Protein 4J7R (pdb70)

Organism: Chlamydomonas reinhardtii (NCBI:txid3055)

Foldseek 3Di:
DFADQQDAQADPFWHRKGLADQPPAAWDQDPPQRWIKHKAFFQFFPWKKKFKDQVVCLLQQATPDIGTFDPVRQDDRGMGMMITGNGHQRMFIFMQTDHDDCVVPVLAAQAHADNLETAERLQFQFKDDPQAVPDWGDDYPPPDPRGYFHDRLTGGMTGGHDDGPPDAADLVPDAFPLDDLLLFAEAEAEQQQAFVDPLLPAPQHRALLSNLVCVVVVLLLQGQEYEYQAQAADRQCQPWDCFVPDPFIFTQRSGLAHLHLNHGHNNRHSQSNVPHPRCSSLNSLLVSCSSSVVSNYAYEYEDEQFHHQQAAPVRDDHHDSNRYSQQFWAAALSNQADQQQVGRHTTQCQRDVNLVSVVVSVLSCCVSRVHAEYEYDQCQSNQWAGWDFDRWDADPPVRHTDRDVSSRTDADPVRFGANVPPHGGGDRALCRPSVVCCLPPPSCVSHAYEYQQHTNPPGGQQLFDNCPQARYAYEDVLLQLLLLQLLLAAFDQSQVSLVCQLQLNCVRNADQPDDPPNPCSVPSRVVRNYNFASQSYAHENDAPAFFALLLLLQAPAADAVSNNPNPPDGDGHNSGHRQPHHFDDPPVNSVLLSLFSLLSSLCSQLSGAYHYYHYQQSLQNQGLRRHRGPSTDPDSSSHRDVVSVVCSPQVSNVSSSVSSVVSSVQVQRRDGHTDDCVQKAWCDLEGNDADSHRNDQKTWMWGDSVPLKTKIKMWGQDQAKGKHQADDDPQKWWFWAAKSNDGPPVRGLDDDPVAHPLNSLVSRLVCVVQRVRSIDIHHHSMMTMIIIDGDDPCSPPDSD/DAFQDWQADPFFHGKHLADQPPAAWDQDPPQRWTKHKAFFLFFPWKKKFKAQVVCQLQQATDDIGTFDPVRQDDHRMGMMTTGNGNQNIFIFMQTHGDDCVVPVLAAQAHADSLETAERLQFQFKDRPQAVPDWRDDHPAPDPRGYFHGRLTGAMTGGHPDSDDDDADLPPDAFPLDPLLLAAEAEAEQQQAFQDPLLPADQHSALLSCLVCLVVCLLLLGQEYEYQAFAADRQCLPWDQFAPHRDTFGQRRGQAHLHLNHGHNNNHSQSNVPHRRCNSLNSLLVSQSSSVVSNHAYEYEDEQFHHSQAAPVRDRHHCSNRGSQQFWAAALSNQADPQQVGRTTTQQQRDVNLVSVLVSVLSCCVSRNHAAYEYDQCQSNQWAGFDFDRWDADPVVSHTDRDDSSRTDADPVRFTDNNPPHGTGDGALCRPSQVCCCPPPSCVSHAYEYQAHTNVGRGQFLQDNQPQARYAYEDVLLQLLLLQLLLAHFDQSQVSLVCQQQLNCVRNVDQDDDPPNPCCVPSRNVRNYNFASQSYAHENDAPAFFALLLLQAAPAADACVSHPPDPDGDGHRSGHRQPHHFDDPPPNSVLLSLFSLLSSLCSQLSGAYYYYHYQQSLQNQGLRRHRGCSTDPDSSSHRDSPSVVCSPQCSNVSSSVSSVVSSVQCQSSDGHTDDCVQKAWQFLHGNDHDSHSNDQKTWMWGDSVPQKTKIKMFGQDQAKGKHQADDRPQKWWFFAAKSNDGPPVRGLDDDPVAHPVNSLVSRLVCVVCGVRRIDIHHHSMMTMIIIDGDDVCSPPDD

InterPro domains:
  IPR004193 Glycoside hydrolase, family 13, N-terminal [PF02922] (99-199)
  IPR006047 Glycosyl hydrolase family 13, catalytic domain [PF00128] (277-386)
  IPR006047 Glycosyl hydrolase family 13, catalytic domain [SM00642] (263-738)
  IPR013780 Glycosyl hydrolase, all-beta [G3DSA:2.60.40.1180] (753-875)
  IPR013783 Immunoglobulin-like fold [G3DSA:2.60.40.10] (78-238)
  IPR014756 Immunoglobulin E-set [SSF81296] (95-251)
  IPR017853 Glycoside hydrolase superfamily [SSF51445] (242-745)
  IPR044505 Glycogen debranching enzyme GlgX/isoamylase, N-terminal Early set domain [cd02856] (99-263)
  IPR048650 Isoamylase 1-3-like, C-terminal [PF21156] (756-861)

Structure (mmCIF, N/CA/C/O backbone):
data_4J7R
#
_entry.id   4J7R
#
_cell.length_a   102.130
_cell.length_b   102.130
_cell.length_c   488.630
_cell.angle_alpha   90.000
_cell.angle_beta   90.000
_cell.angle_gamma   90.000
#
_symmetry.space_group_name_H-M   'P 41 21 2'
#
loop_
_entity.id
_entity.type
_entity.pdbx_description
1 polymer Isoamylase
2 water water
#
loop_
_atom_site.group_PDB
_atom_site.id
_atom_site.type_symbol
_atom_site.label_atom_id
_atom_site.label_alt_id
_atom_site.label_comp_id
_atom_site.label_asym_id
_atom_site.label_entity_id
_atom_site.label_seq_id
_atom_site.pdbx_PDB_ins_code
_atom_site.Cartn_x
_atom_site.Cartn_y
_atom_site.Cartn_z
_atom_site.occupancy
_atom_site.B_iso_or_equiv
_atom_site.auth_seq_id
_atom_site.auth_comp_id
_atom_site.auth_asym_id
_atom_site.auth_atom_id
_atom_site.pdbx_PDB_model_num
ATOM 1 N N . LEU A 1 41 ? 29.152 4.896 48.041 1.00 63.67 76 LEU A N 1
ATOM 2 C CA . LEU A 1 41 ? 29.676 4.027 49.140 1.00 65.15 76 LEU A CA 1
ATOM 3 C C . LEU A 1 41 ? 30.824 4.730 49.852 1.00 63.19 76 LEU A C 1
ATOM 4 O O . LEU A 1 41 ? 31.653 5.369 49.207 1.00 62.80 76 LEU A O 1
ATOM 9 N N . PHE A 1 42 ? 30.884 4.587 51.174 1.00 61.27 77 PHE A N 1
ATOM 10 C CA . PHE A 1 42 ? 31.770 5.414 52.000 1.00 61.22 77 PHE A CA 1
ATOM 11 C C . PHE A 1 42 ? 33.269 5.256 51.683 1.00 62.45 77 PHE A C 1
ATOM 12 O O . PHE A 1 42 ? 34.069 6.148 51.979 1.00 60.82 77 PHE A O 1
ATOM 20 N N . CYS A 1 43 ? 33.628 4.136 51.062 1.00 64.70 78 CYS A N 1
ATOM 21 C CA . CYS A 1 43 ? 35.021 3.779 50.796 1.00 66.58 78 CYS A CA 1
ATOM 22 C C . CYS A 1 43 ? 35.507 4.099 49.370 1.00 65.38 78 CYS A C 1
ATOM 23 O O . CYS A 1 43 ? 36.699 3.990 49.090 1.00 65.84 78 CYS A O 1
ATOM 26 N N . GLU A 1 44 ? 34.604 4.482 48.471 1.00 64.38 79 GLU A N 1
ATOM 27 C CA . GLU A 1 44 ? 34.993 4.811 47.095 1.00 63.26 79 GLU A CA 1
ATOM 28 C C . GLU A 1 44 ? 35.734 6.141 47.042 1.00 60.55 79 GLU A C 1
ATOM 29 O O . GLU A 1 44 ? 35.223 7.139 47.544 1.00 58.92 79 GLU A O 1
ATOM 35 N N . PRO A 1 45 ? 36.937 6.166 46.432 1.00 59.55 80 PRO A N 1
ATOM 36 C CA . PRO A 1 45 ? 37.700 7.419 46.359 1.00 56.95 80 PRO A CA 1
ATOM 37 C C . PRO A 1 45 ? 36.868 8.558 45.792 1.00 53.78 80 PRO A C 1
ATOM 38 O O . PRO A 1 45 ? 36.182 8.367 44.805 1.00 53.17 80 PRO A O 1
ATOM 42 N N . SER A 1 46 ? 36.918 9.723 46.428 1.00 51.66 81 SER A N 1
ATOM 43 C CA . SER A 1 46 ? 36.095 10.857 46.013 1.00 50.00 81 SER A CA 1
ATOM 44 C C . SER A 1 46 ? 36.815 11.774 45.023 1.00 48.99 81 SER A C 1
ATOM 45 O O . SER A 1 46 ? 36.221 12.732 44.535 1.00 47.28 81 SER A O 1
ATOM 48 N N . GLY A 1 47 ? 38.083 11.479 44.725 1.00 49.24 82 GLY A N 1
ATOM 49 C CA . GLY A 1 47 ? 38.810 12.159 43.646 1.00 48.49 82 GLY A CA 1
ATOM 50 C C . GLY A 1 47 ? 40.064 12.898 44.071 1.00 48.17 82 GLY A C 1
ATOM 51 O O . GLY A 1 47 ? 40.976 13.099 43.270 1.00 48.68 82 GLY A O 1
ATOM 52 N N . GLN A 1 48 ? 40.127 13.295 45.335 1.00 46.44 83 GLN A N 1
ATOM 53 C CA . GLN A 1 48 ? 41.223 14.130 45.806 1.00 45.51 83 GLN A CA 1
ATOM 54 C C . GLN A 1 48 ? 42.499 13.305 46.029 1.00 45.01 83 GLN A C 1
ATOM 55 O O . GLN A 1 48 ? 42.471 12.235 46.643 1.00 43.55 83 GLN A O 1
ATOM 61 N N . PRO A 1 49 ? 43.632 13.816 45.541 1.00 45.64 84 PRO A N 1
ATOM 62 C CA . PRO A 1 49 ? 44.857 13.007 45.478 1.00 46.38 84 PRO A CA 1
ATOM 63 C C . PRO A 1 49 ? 45.470 12.693 46.848 1.00 45.83 84 PRO A C 1
ATOM 64 O O . PRO A 1 49 ? 45.102 13.294 47.850 1.00 45.97 84 PRO A O 1
ATOM 68 N N . ALA A 1 50 ? 46.400 11.747 46.884 1.00 45.94 85 ALA A N 1
ATOM 69 C CA . ALA A 1 50 ? 47.188 11.512 48.088 1.00 45.41 85 ALA A CA 1
ATOM 70 C C . ALA A 1 50 ? 48.155 12.677 48.287 1.00 44.80 85 ALA A C 1
ATOM 71 O O . ALA A 1 50 ? 48.422 13.444 47.360 1.00 44.78 85 ALA A O 1
ATOM 73 N N . SER A 1 51 ? 48.675 12.808 49.500 1.00 44.11 86 SER A N 1
ATOM 74 C CA . SER A 1 51 ? 49.759 13.749 49.781 1.00 43.84 86 SER A CA 1
ATOM 75 C C . SER A 1 51 ? 50.874 12.967 50.472 1.00 44.63 86 SER A C 1
ATOM 76 O O . SER A 1 51 ? 50.796 11.748 50.571 1.00 45.61 86 SER A O 1
ATOM 79 N N . THR A 1 52 ? 51.891 13.656 50.978 1.00 45.15 87 THR A N 1
ATOM 80 C CA . THR A 1 52 ? 52.896 12.999 51.811 1.00 46.93 87 THR A CA 1
ATOM 81 C C . THR A 1 52 ? 52.351 12.562 53.178 1.00 47.77 87 THR A C 1
ATOM 82 O O . THR A 1 52 ? 52.980 11.744 53.857 1.00 48.11 87 THR A O 1
ATOM 86 N N . ALA A 1 53 ? 51.192 13.098 53.577 1.00 48.11 88 ALA A N 1
ATOM 87 C CA . ALA A 1 53 ? 50.633 12.868 54.919 1.00 47.78 88 ALA A CA 1
ATOM 88 C C . ALA A 1 53 ? 49.304 12.104 54.953 1.00 46.56 88 ALA A C 1
ATOM 89 O O . ALA A 1 53 ? 48.752 11.872 56.030 1.00 46.43 88 ALA A O 1
ATOM 91 N N . TYR A 1 54 ? 48.784 11.725 53.793 1.00 46.65 89 TYR A N 1
ATOM 92 C CA . TYR A 1 54 ? 47.542 10.951 53.738 1.00 46.01 89 TYR A CA 1
ATOM 93 C C . TYR A 1 54 ? 47.323 10.333 52.366 1.00 46.58 89 TYR A C 1
ATOM 94 O O . TYR A 1 54 ? 47.872 10.810 51.365 1.00 47.16 89 TYR A O 1
ATOM 103 N N . GLY A 1 55 ? 46.515 9.272 52.338 1.00 46.87 90 GLY A N 1
ATOM 104 C CA . GLY A 1 55 ? 46.175 8.580 51.100 1.00 47.89 90 GLY A CA 1
ATOM 105 C C . GLY A 1 55 ? 45.088 9.303 50.320 1.00 47.72 90 GLY A C 1
ATOM 106 O O . GLY A 1 55 ? 44.601 10.364 50.748 1.00 45.99 90 GLY A O 1
ATOM 107 N N . PRO A 1 56 ? 44.705 8.745 49.156 1.00 48.33 91 PRO A N 1
ATOM 108 C CA . PRO A 1 56 ? 43.639 9.381 48.384 1.00 48.04 91 PRO A CA 1
ATOM 109 C C . PRO A 1 56 ? 42.351 9.403 49.202 1.00 48.14 91 PRO A C 1
ATOM 110 O O . PRO A 1 56 ? 41.991 8.400 49.823 1.00 47.78 91 PRO A O 1
ATOM 114 N N . ALA A 1 57 ? 41.690 10.554 49.231 1.00 48.66 92 ALA A N 1
ATOM 115 C CA . ALA A 1 57 ? 40.501 10.734 50.065 1.00 48.58 92 ALA A CA 1
ATOM 116 C C . ALA A 1 57 ? 39.342 9.870 49.577 1.00 49.06 92 ALA A C 1
ATOM 117 O O . ALA A 1 57 ? 39.233 9.599 48.381 1.00 48.40 92 ALA A O 1
ATOM 119 N N . LEU A 1 58 ? 38.496 9.446 50.520 1.00 49.74 93 LEU A N 1
ATOM 120 C CA . LEU A 1 58 ? 37.320 8.607 50.240 1.00 51.35 93 LEU A CA 1
ATOM 121 C C . LEU A 1 58 ? 36.029 9.359 50.540 1.00 50.80 93 LEU A C 1
ATOM 122 O O . LEU A 1 58 ? 36.050 10.427 51.154 1.00 50.65 93 LEU A O 1
ATOM 127 N N . THR A 1 59 ? 34.907 8.783 50.115 1.00 51.49 94 THR A N 1
ATOM 128 C CA . THR A 1 59 ? 33.607 9.449 50.204 1.00 50.78 94 THR A CA 1
ATOM 129 C C . THR A 1 59 ? 33.279 9.807 51.642 1.00 51.29 94 THR A C 1
ATOM 130 O O . THR A 1 59 ? 32.946 10.959 51.936 1.00 50.17 94 THR A O 1
ATOM 134 N N . GLY A 1 60 ? 33.390 8.815 52.524 1.00 51.24 95 GLY A N 1
ATOM 135 C CA . GLY A 1 60 ? 33.092 8.990 53.937 1.00 50.88 95 GLY A CA 1
ATOM 136 C C . GLY A 1 60 ? 31.614 8.831 54.240 1.00 49.82 95 GLY A C 1
ATOM 137 O O . GLY A 1 60 ? 30.864 8.289 53.433 1.00 50.20 95 GLY A O 1
ATOM 138 N N . ARG A 1 61 ? 31.204 9.359 55.393 1.00 50.31 96 ARG A N 1
ATOM 139 C CA . ARG A 1 61 ? 29.857 9.175 55.939 1.00 49.11 96 ARG A CA 1
ATOM 140 C C . ARG A 1 61 ? 29.406 10.378 56.749 1.00 46.02 96 ARG A C 1
ATOM 141 O O . ARG A 1 61 ? 30.213 11.027 57.402 1.00 44.40 96 ARG A O 1
ATOM 149 N N . PRO A 1 62 ? 28.096 10.654 56.742 1.00 45.76 97 PRO A N 1
ATOM 150 C CA . PRO A 1 62 ? 27.583 11.792 57.502 1.00 44.87 97 PRO A CA 1
ATOM 151 C C . PRO A 1 62 ? 27.596 11.593 59.028 1.00 43.93 97 PRO A C 1
ATOM 152 O O . PRO A 1 62 ? 27.802 12.556 59.759 1.00 43.82 97 PRO A O 1
ATOM 156 N N . ALA A 1 63 ? 27.388 10.365 59.504 1.00 43.60 98 ALA A N 1
ATOM 157 C CA . ALA A 1 63 ? 27.369 10.091 60.949 1.00 42.46 98 ALA A CA 1
ATOM 158 C C . ALA A 1 63 ? 28.588 9.273 61.359 1.00 42.05 98 ALA A C 1
ATOM 159 O O . ALA A 1 63 ? 29.050 8.436 60.588 1.00 45.01 98 ALA A O 1
ATOM 161 N N . PRO A 1 64 ? 29.130 9.518 62.563 1.00 39.70 99 PRO A N 1
ATOM 162 C CA . PRO A 1 64 ? 28.725 10.528 63.524 1.00 38.02 99 PRO A CA 1
ATOM 163 C C . PRO A 1 64 ? 29.309 11.895 63.160 1.00 36.77 99 PRO A C 1
ATOM 164 O O . PRO A 1 64 ? 30.306 11.967 62.449 1.00 38.15 99 PRO A O 1
ATOM 168 N N . LEU A 1 65 ? 28.696 12.965 63.650 1.00 35.33 1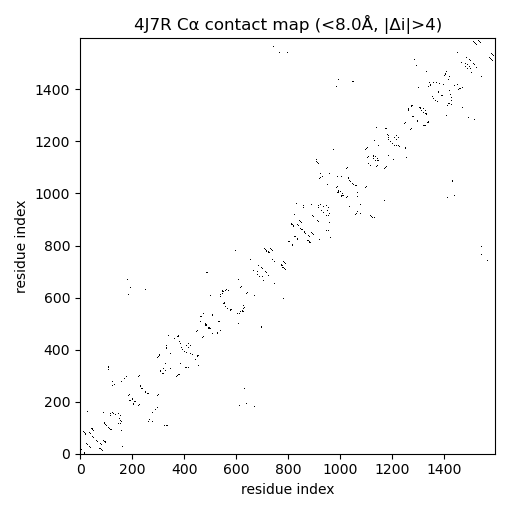00 LEU A N 1
ATOM 169 C CA . LEU A 1 65 ? 29.223 14.310 63.449 1.00 34.71 100 LEU A CA 1
ATOM 170 C C . LEU A 1 65 ? 30.567 14.428 64.145 1.00 35.25 100 LEU A C 1
ATOM 171 O O . LEU A 1 65 ? 30.765 13.874 65.223 1.00 34.99 100 LEU A O 1
ATOM 176 N N . GLY A 1 66 ? 31.494 15.124 63.500 1.00 35.49 101 GLY A N 1
ATOM 177 C CA . GLY A 1 66 ? 32.844 15.279 64.006 1.00 35.88 101 GLY A CA 1
ATOM 178 C C . GLY A 1 66 ? 33.846 14.421 63.262 1.00 37.55 101 GLY A C 1
ATOM 179 O O . GLY A 1 66 ? 33.600 13.979 62.139 1.00 37.14 101 GLY A O 1
ATOM 180 N N . ALA A 1 67 ? 34.989 14.203 63.903 1.00 39.54 102 ALA A N 1
ATOM 181 C CA . ALA A 1 67 ? 36.097 13.455 63.329 1.00 41.33 102 ALA A CA 1
ATOM 182 C C . ALA A 1 67 ? 36.227 12.127 64.069 1.00 42.82 102 ALA A C 1
ATOM 183 O O . ALA A 1 67 ? 36.484 12.108 65.274 1.00 42.48 102 ALA A O 1
ATOM 185 N N . SER A 1 68 ? 36.041 11.020 63.352 1.00 44.08 103 SER A N 1
ATOM 186 C CA . SER A 1 68 ? 36.016 9.700 63.981 1.00 44.55 103 SER A CA 1
ATOM 187 C C . SER A 1 68 ? 36.879 8.682 63.246 1.00 45.47 103 SER A C 1
ATOM 188 O O . SER A 1 68 ? 37.087 8.783 62.042 1.00 45.15 103 SER A O 1
ATOM 191 N N . ILE A 1 69 ? 37.380 7.710 64.002 1.00 47.10 104 ILE A N 1
ATOM 192 C CA . ILE A 1 69 ? 38.165 6.611 63.462 1.00 49.95 104 ILE A CA 1
ATOM 193 C C . ILE A 1 69 ? 37.228 5.547 62.909 1.00 52.01 104 ILE A C 1
ATOM 194 O O . ILE A 1 69 ? 36.483 4.927 63.659 1.00 51.98 104 ILE A O 1
ATOM 199 N N . ASP A 1 70 ? 37.261 5.336 61.599 1.00 57.20 105 ASP A N 1
ATOM 200 C CA . ASP A 1 70 ? 36.638 4.155 60.999 1.00 61.33 105 ASP A CA 1
ATOM 201 C C . ASP A 1 70 ? 37.324 2.926 61.607 1.00 64.30 105 ASP A C 1
ATOM 202 O O . ASP A 1 70 ? 38.552 2.829 61.577 1.00 66.84 105 ASP A O 1
ATOM 207 N N . ALA A 1 71 ? 36.533 2.005 62.159 1.00 66.62 106 ALA A N 1
ATOM 208 C CA . ALA A 1 71 ? 37.063 0.833 62.887 1.00 68.11 106 ALA A CA 1
ATOM 209 C C . ALA A 1 71 ? 37.966 -0.080 62.042 1.00 69.37 106 ALA A C 1
ATOM 210 O O . ALA A 1 71 ? 39.093 -0.399 62.443 1.00 66.82 106 ALA A O 1
ATOM 212 N N . ASP A 1 72 ? 37.465 -0.490 60.879 1.00 70.59 107 ASP A N 1
ATOM 213 C CA . ASP A 1 72 ? 38.186 -1.443 60.021 1.00 73.10 107 ASP A CA 1
ATOM 214 C C . ASP A 1 72 ? 39.421 -0.830 59.333 1.00 71.23 107 ASP A C 1
ATOM 215 O O . ASP A 1 72 ? 40.541 -1.278 59.579 1.00 69.96 107 ASP A O 1
ATOM 220 N N . THR A 1 73 ? 39.220 0.195 58.501 1.00 70.30 108 THR A N 1
ATOM 221 C CA . THR A 1 73 ? 40.324 0.828 57.767 1.00 68.12 108 THR A CA 1
ATOM 222 C C . THR A 1 73 ? 41.283 1.536 58.712 1.00 64.86 108 THR A C 1
ATOM 223 O O . THR A 1 73 ? 42.490 1.539 58.490 1.00 65.43 108 THR A O 1
ATOM 227 N N . GLY A 1 74 ? 40.741 2.139 59.764 1.00 61.15 109 GLY A N 1
ATOM 228 C CA . GLY A 1 74 ? 41.536 2.959 60.668 1.00 57.51 109 GLY A CA 1
ATOM 229 C C . GLY A 1 74 ? 41.690 4.375 60.142 1.00 54.59 109 GLY A C 1
ATOM 230 O O . GLY A 1 74 ? 42.472 5.152 60.686 1.00 54.45 109 GLY A O 1
ATOM 231 N N . ALA A 1 75 ? 40.946 4.716 59.089 1.00 51.09 110 ALA A N 1
ATOM 232 C CA . ALA A 1 75 ? 41.021 6.049 58.480 1.00 48.42 110 ALA A CA 1
ATOM 233 C C . ALA A 1 75 ? 40.214 7.061 59.291 1.00 46.53 110 ALA A C 1
ATOM 234 O O . ALA A 1 75 ? 39.386 6.688 60.123 1.00 45.52 110 ALA A O 1
ATOM 236 N N . ILE A 1 76 ? 40.449 8.344 59.051 1.00 45.54 111 ILE A N 1
ATOM 237 C CA . ILE A 1 76 ? 39.722 9.372 59.782 1.00 44.27 111 ILE A CA 1
ATOM 238 C C . ILE A 1 76 ? 38.577 9.875 58.931 1.00 42.72 111 ILE A C 1
ATOM 239 O O . ILE A 1 76 ? 38.791 10.421 57.854 1.00 40.72 111 ILE A O 1
ATOM 244 N N . ASN A 1 77 ? 37.363 9.672 59.437 1.00 42.43 112 ASN A N 1
ATOM 245 C CA . ASN A 1 77 ? 36.161 10.225 58.848 1.00 41.62 112 ASN A CA 1
ATOM 246 C C . ASN A 1 77 ? 35.940 11.613 59.432 1.00 40.62 112 ASN A C 1
ATOM 247 O O . ASN A 1 77 ? 36.042 11.807 60.648 1.00 39.41 112 ASN A O 1
ATOM 252 N N . PHE A 1 78 ? 35.653 12.571 58.556 1.00 39.50 113 PHE A N 1
ATOM 253 C CA . PHE A 1 78 ? 35.340 13.932 58.958 1.00 38.09 113 PHE A CA 1
ATOM 254 C C . PHE A 1 78 ? 33.898 14.228 58.570 1.00 37.16 113 PHE A C 1
ATOM 255 O O . PHE A 1 78 ? 33.476 13.924 57.462 1.00 37.00 113 PHE A O 1
ATOM 263 N N . SER A 1 79 ? 33.138 14.802 59.489 1.00 36.84 114 SER A N 1
ATOM 264 C CA . SER A 1 79 ? 31.727 15.080 59.232 1.00 36.44 114 SER A CA 1
ATOM 265 C C . SER A 1 79 ? 31.285 16.354 59.938 1.00 34.67 114 SER A C 1
ATOM 266 O O . SER A 1 79 ? 31.438 16.503 61.148 1.00 34.50 114 SER A O 1
ATOM 269 N N . VAL A 1 80 ? 30.737 17.285 59.181 1.00 34.38 115 VAL A N 1
ATOM 270 C CA . VAL A 1 80 ? 30.337 18.553 59.764 1.00 33.72 115 VAL A CA 1
ATOM 271 C C . VAL A 1 80 ? 29.084 19.101 59.092 1.00 33.17 115 VAL A C 1
ATOM 272 O O . VAL A 1 80 ? 28.949 19.050 57.872 1.00 32.77 115 VAL A O 1
ATOM 276 N N . PHE A 1 81 ? 28.165 19.615 59.902 1.00 32.00 116 PHE A N 1
ATOM 277 C CA . PHE A 1 81 ? 26.928 20.148 59.374 1.00 31.85 116 PHE A CA 1
ATOM 278 C C . PHE A 1 81 ? 27.123 21.564 58.835 1.00 31.72 116 PHE A C 1
ATOM 279 O O . PHE A 1 81 ? 27.749 22.401 59.483 1.00 31.07 116 PHE A O 1
ATOM 287 N N . SER A 1 82 ? 26.565 21.817 57.654 1.00 32.49 117 SER A N 1
ATOM 288 C CA . SER A 1 82 ? 26.303 23.185 57.172 1.00 32.67 117 SER A CA 1
ATOM 289 C C . SER A 1 82 ? 25.280 23.150 56.041 1.00 32.85 117 SER A C 1
ATOM 290 O O . SER A 1 82 ? 25.512 22.512 55.023 1.00 32.65 117 SER A O 1
ATOM 293 N N . SER A 1 83 ? 24.149 23.822 56.233 1.00 33.26 118 SER A N 1
ATOM 294 C CA . SER A 1 83 ? 23.069 23.793 55.256 1.00 34.19 118 SER A CA 1
ATOM 295 C C . SER A 1 83 ? 23.210 24.924 54.253 1.00 34.55 118 SER A C 1
ATOM 296 O O . SER A 1 83 ? 22.666 24.857 53.160 1.00 35.15 118 SER A O 1
ATOM 299 N N . SER A 1 84 ? 23.946 25.957 54.633 1.00 34.88 119 SER A N 1
ATOM 300 C CA . SER A 1 84 ? 24.019 27.188 53.866 1.00 35.71 119 SER A CA 1
ATOM 301 C C . SER A 1 84 ? 25.305 27.338 53.054 1.00 36.07 119 SER A C 1
ATOM 302 O O . SER A 1 84 ? 25.392 28.218 52.204 1.00 36.66 119 SER A O 1
ATOM 305 N N . ALA A 1 85 ? 26.303 26.506 53.336 1.00 36.95 120 ALA A N 1
ATOM 306 C CA . ALA A 1 85 ? 27.593 26.575 52.645 1.00 37.43 120 ALA A CA 1
ATOM 307 C C . ALA A 1 85 ? 27.484 26.131 51.207 1.00 38.78 120 ALA A C 1
ATOM 308 O O . ALA A 1 85 ? 26.798 25.162 50.913 1.00 39.19 120 ALA A O 1
ATOM 310 N N . GLU A 1 86 ? 28.191 26.819 50.319 1.00 40.76 121 GLU A N 1
ATOM 311 C CA . GLU A 1 86 ? 28.357 26.352 48.939 1.00 42.09 121 GLU A CA 1
ATOM 312 C C . GLU A 1 86 ? 29.625 25.504 48.762 1.00 40.12 121 GLU A C 1
ATOM 313 O O . GLU A 1 86 ? 29.657 24.597 47.932 1.00 40.41 121 GLU A O 1
ATOM 319 N N . SER A 1 87 ? 30.659 25.779 49.553 1.00 38.98 122 SER A N 1
ATOM 320 C CA . SER A 1 87 ? 31.919 25.020 49.468 1.00 37.94 122 SER A CA 1
ATOM 321 C C . SER A 1 87 ? 32.578 24.816 50.820 1.00 36.65 122 SER A C 1
ATOM 322 O O . SER A 1 87 ? 32.622 25.725 51.655 1.00 35.56 122 SER A O 1
ATOM 325 N N . VAL A 1 88 ? 33.123 23.622 51.007 1.00 35.96 123 VAL A N 1
ATOM 326 C CA . VAL A 1 88 ? 33.840 23.294 52.218 1.00 35.14 123 VAL A CA 1
ATOM 327 C C . VAL A 1 88 ? 35.159 22.637 51.844 1.00 34.65 123 VAL A C 1
ATOM 328 O O . VAL A 1 88 ? 35.208 21.806 50.937 1.00 34.32 123 VAL A O 1
ATOM 332 N N . SER A 1 89 ? 36.219 23.038 52.544 1.00 33.99 124 SER A N 1
ATOM 333 C CA . SER A 1 89 ? 37.520 22.393 52.457 1.00 34.13 124 SER A CA 1
ATOM 334 C C . SER A 1 89 ? 37.961 21.949 53.843 1.00 34.63 124 SER A C 1
ATOM 335 O O . SER A 1 89 ? 37.890 22.730 54.814 1.00 34.15 124 SER A O 1
ATOM 338 N N . LEU A 1 90 ? 38.401 20.699 53.942 1.00 33.94 125 LEU A N 1
ATOM 339 C CA . LEU A 1 90 ? 39.099 20.254 55.119 1.00 34.40 125 LEU A CA 1
ATOM 340 C C . LEU A 1 90 ? 40.480 20.904 55.071 1.00 34.75 125 LEU A C 1
ATOM 341 O O . LEU A 1 90 ? 41.175 20.803 54.065 1.00 36.30 125 LEU A O 1
ATOM 346 N N . VAL A 1 91 ? 40.858 21.601 56.138 1.00 34.38 126 VAL A N 1
ATOM 347 C CA . VAL A 1 91 ? 42.186 22.211 56.228 1.00 34.17 126 VAL A CA 1
ATOM 348 C C . VAL A 1 91 ? 42.937 21.531 57.351 1.00 33.78 126 VAL A C 1
ATOM 349 O O . VAL A 1 91 ? 42.360 21.235 58.396 1.00 33.85 126 VAL A O 1
ATOM 353 N N . LEU A 1 92 ? 44.217 21.279 57.117 1.00 34.08 127 LEU A N 1
ATOM 354 C CA . LEU A 1 92 ? 45.050 20.518 58.028 1.00 34.14 127 LEU A CA 1
ATOM 355 C C . LEU A 1 92 ? 46.273 21.335 58.397 1.00 33.61 127 LEU A C 1
ATOM 356 O O . LEU A 1 92 ? 46.830 22.038 57.554 1.00 33.28 127 LEU A O 1
ATOM 361 N N . PHE A 1 93 ? 46.693 21.217 59.652 1.00 33.32 128 PHE A N 1
ATOM 362 C CA . PHE A 1 93 ? 47.744 22.059 60.211 1.00 34.01 128 PHE A CA 1
ATOM 363 C C . PHE A 1 93 ? 48.785 21.241 60.952 1.00 34.14 128 PHE A C 1
ATOM 364 O O . PHE A 1 93 ? 48.446 20.299 61.663 1.00 35.92 128 PHE A O 1
ATOM 372 N N . THR A 1 94 ? 50.046 21.618 60.815 1.00 33.33 129 THR A N 1
ATOM 373 C CA . THR A 1 94 ? 51.033 21.279 61.833 1.00 33.24 129 THR A CA 1
ATOM 374 C C . THR A 1 94 ? 50.951 22.427 62.824 1.00 32.82 129 THR A C 1
ATOM 375 O O . THR A 1 94 ? 50.490 23.519 62.480 1.00 32.45 129 THR A O 1
ATOM 379 N N . GLU A 1 95 ? 51.398 22.200 64.049 1.00 33.07 130 GLU A N 1
ATOM 380 C CA . GLU A 1 95 ? 51.365 23.262 65.039 1.00 33.71 130 GLU A CA 1
ATOM 381 C C . GLU A 1 95 ? 52.227 24.463 64.602 1.00 34.68 130 GLU A C 1
ATOM 382 O O . GLU A 1 95 ? 51.821 25.612 64.766 1.00 35.08 130 GLU A O 1
ATOM 388 N N . ALA A 1 96 ? 53.396 24.195 64.023 1.00 35.79 131 ALA A N 1
ATOM 389 C CA . ALA A 1 96 ? 54.237 25.260 63.476 1.00 35.85 131 ALA A CA 1
ATOM 390 C C . ALA A 1 96 ? 53.461 26.068 62.438 1.00 35.29 131 ALA A C 1
ATOM 391 O O . ALA A 1 96 ? 53.379 27.284 62.529 1.00 35.65 131 ALA A O 1
ATOM 393 N N . ASP A 1 97 ? 52.866 25.400 61.462 1.00 35.44 132 ASP A N 1
ATOM 394 C CA . ASP A 1 97 ? 52.044 26.110 60.481 1.00 35.59 132 ASP A CA 1
ATOM 395 C C . ASP A 1 97 ? 50.909 26.873 61.159 1.00 35.21 132 ASP A C 1
ATOM 396 O O . ASP A 1 97 ? 50.681 28.045 60.875 1.00 35.32 132 ASP A O 1
ATOM 401 N N . LEU A 1 98 ? 50.212 26.210 62.072 1.00 35.22 133 LEU A N 1
ATOM 402 C CA . LEU A 1 98 ? 49.120 26.840 62.790 1.00 35.09 133 LEU A CA 1
ATOM 403 C C . LEU A 1 98 ? 49.576 28.151 63.445 1.00 36.01 133 LEU A C 1
ATOM 404 O O . LEU A 1 98 ? 48.922 29.186 63.302 1.00 35.59 133 LEU A O 1
ATOM 409 N N . ASN A 1 99 ? 50.708 28.101 64.145 1.00 37.18 134 ASN A N 1
ATOM 410 C CA . ASN A 1 99 ? 51.272 29.285 64.802 1.00 37.95 134 ASN A CA 1
ATOM 411 C C . ASN A 1 99 ? 51.763 30.363 63.841 1.00 37.80 134 ASN A C 1
ATOM 412 O O . ASN A 1 99 ? 51.858 31.529 64.213 1.00 37.91 134 ASN A O 1
ATOM 417 N N . ALA A 1 100 ? 52.109 29.964 62.623 1.00 37.24 135 ALA A N 1
ATOM 418 C CA . ALA A 1 100 ? 52.540 30.907 61.599 1.00 37.26 135 ALA A CA 1
ATOM 419 C C . ALA A 1 100 ? 51.346 31.372 60.739 1.00 36.62 135 ALA A C 1
ATOM 420 O O . ALA A 1 100 ? 51.507 32.148 59.821 1.00 36.80 135 ALA A O 1
ATOM 422 N N . GLY A 1 101 ? 50.147 30.905 61.056 1.00 36.75 136 GLY A N 1
ATOM 423 C CA . GLY A 1 101 ? 48.935 31.341 60.366 1.00 36.88 136 GLY A CA 1
ATOM 424 C C . GLY A 1 101 ? 48.777 30.797 58.963 1.00 37.45 136 GLY A C 1
ATOM 425 O O . GLY A 1 101 ? 48.205 31.464 58.108 1.00 37.23 136 GLY A O 1
ATOM 426 N N . ARG A 1 102 ? 49.264 29.577 58.736 1.00 38.91 137 ARG A N 1
ATOM 427 C CA . ARG A 1 102 ? 49.270 28.969 57.411 1.00 39.51 137 ARG A CA 1
ATOM 428 C C . ARG A 1 102 ? 48.732 27.557 57.475 1.00 38.37 137 ARG A C 1
ATOM 429 O O . ARG A 1 102 ? 48.974 26.840 58.432 1.00 38.82 137 ARG A O 1
ATOM 437 N N . ALA A 1 103 ? 48.010 27.158 56.442 1.00 37.92 138 ALA A N 1
ATOM 438 C CA . ALA A 1 103 ? 47.537 25.790 56.314 1.00 37.64 138 ALA A CA 1
ATOM 439 C C . ALA A 1 103 ? 48.703 24.906 55.906 1.00 38.34 138 ALA A C 1
ATOM 440 O O . ALA A 1 103 ? 49.583 25.346 55.165 1.00 38.61 138 ALA A O 1
ATOM 442 N N . THR A 1 104 ? 48.702 23.660 56.371 1.00 37.62 139 THR A N 1
ATOM 443 C CA . THR A 1 104 ? 49.652 22.669 55.874 1.00 37.13 139 THR A CA 1
ATOM 444 C C . THR A 1 104 ? 49.107 21.961 54.621 1.00 36.74 139 THR A C 1
ATOM 445 O O . THR A 1 104 ? 49.843 21.754 53.670 1.00 37.27 139 THR A O 1
ATOM 449 N N . PHE A 1 105 ? 47.832 21.577 54.632 1.00 35.70 140 PHE A N 1
ATOM 450 C CA . PHE A 1 105 ? 47.188 20.960 53.470 1.00 35.72 140 PHE A CA 1
ATOM 451 C C . PHE A 1 105 ? 45.735 21.420 53.389 1.00 35.21 140 PHE A C 1
ATOM 452 O O . PHE A 1 105 ? 45.168 21.840 54.400 1.00 33.44 140 PHE A O 1
ATOM 460 N N . GLU A 1 106 ? 45.143 21.325 52.192 1.00 36.12 141 GLU A N 1
ATOM 461 C CA . GLU A 1 106 ? 43.714 21.618 51.984 1.00 36.81 141 GLU A CA 1
ATOM 462 C C . GLU A 1 106 ? 43.035 20.646 51.033 1.00 37.57 141 GLU A C 1
ATOM 463 O O . GLU A 1 106 ? 43.507 20.435 49.920 1.00 37.70 141 GLU A O 1
ATOM 469 N N . ILE A 1 107 ? 41.904 20.086 51.451 1.00 38.24 142 ILE A N 1
ATOM 470 C CA . ILE A 1 107 ? 41.159 19.167 50.598 1.00 40.16 142 ILE A CA 1
ATOM 471 C C . ILE A 1 107 ? 39.746 19.697 50.318 1.00 40.72 142 ILE A C 1
ATOM 472 O O . ILE A 1 107 ? 38.870 19.632 51.192 1.00 39.61 142 ILE A O 1
ATOM 477 N N . PRO A 1 108 ? 39.513 20.217 49.090 1.00 41.98 143 PRO A N 1
ATOM 478 C CA . PRO A 1 108 ? 38.153 20.641 48.705 1.00 40.71 143 PRO A CA 1
ATOM 479 C C . PRO A 1 108 ? 37.198 19.454 48.612 1.00 41.46 143 PRO A C 1
ATOM 480 O O . PRO A 1 108 ? 37.472 18.514 47.880 1.00 42.35 143 PRO A O 1
ATOM 484 N N . LEU A 1 109 ? 36.102 19.490 49.368 1.00 42.16 144 LEU A N 1
ATOM 485 C CA . LEU A 1 109 ? 35.112 18.420 49.323 1.00 42.78 144 LEU A CA 1
ATOM 486 C C . LEU A 1 109 ? 34.264 18.622 48.082 1.00 43.13 144 LEU A C 1
ATOM 487 O O . LEU A 1 109 ? 33.911 19.750 47.764 1.00 40.97 144 LEU A O 1
ATOM 492 N N . ASP A 1 110 ? 33.964 17.533 47.377 1.00 44.26 145 ASP A N 1
ATOM 493 C CA . ASP A 1 110 ? 33.041 17.556 46.245 1.00 45.83 145 ASP A CA 1
ATOM 494 C C . ASP A 1 110 ? 31.581 17.675 46.741 1.00 46.33 145 ASP A C 1
ATOM 495 O O . ASP A 1 110 ? 31.103 16.811 47.486 1.00 44.13 145 ASP A O 1
ATOM 500 N N . PRO A 1 111 ? 30.869 18.745 46.326 1.00 47.30 146 PRO A N 1
ATOM 501 C CA . PRO A 1 111 ? 29.480 18.940 46.777 1.00 48.35 146 PRO A CA 1
ATOM 502 C C . PRO A 1 111 ? 28.501 17.824 46.404 1.00 49.46 146 PRO A C 1
ATOM 503 O O . PRO A 1 111 ? 27.459 17.700 47.040 1.00 48.70 146 PRO A O 1
ATOM 507 N N . TYR A 1 112 ? 28.828 17.027 45.392 1.00 52.67 147 TYR A N 1
ATOM 508 C CA . TYR A 1 112 ? 27.937 15.953 44.941 1.00 56.55 147 TYR A CA 1
ATOM 509 C C . TYR A 1 112 ? 28.380 14.578 45.416 1.00 55.58 147 TYR A C 1
ATOM 510 O O . TYR A 1 112 ? 27.797 13.579 45.021 1.00 57.24 147 TYR A O 1
ATOM 519 N N . VAL A 1 113 ? 29.415 14.518 46.246 1.00 54.55 148 VAL A N 1
ATOM 520 C CA . VAL A 1 113 ? 29.960 13.233 46.688 1.00 53.83 148 VAL A CA 1
ATOM 521 C C . VAL A 1 113 ? 30.260 13.245 48.182 1.00 51.43 148 VAL A C 1
ATOM 522 O O . VAL A 1 113 ? 29.839 12.353 48.916 1.00 52.01 148 VAL A O 1
ATOM 526 N N . ASN A 1 114 ? 30.995 14.261 48.614 1.00 49.74 149 ASN A N 1
ATOM 527 C CA . ASN A 1 114 ? 31.384 14.430 50.011 1.00 48.19 149 ASN A CA 1
ATOM 528 C C . ASN A 1 114 ? 30.352 15.190 50.846 1.00 47.21 149 ASN A C 1
ATOM 529 O O . ASN A 1 114 ? 30.712 15.950 51.748 1.00 45.54 149 ASN A O 1
ATOM 534 N N . ARG A 1 115 ? 29.074 14.959 50.545 1.00 47.29 150 ARG A N 1
ATOM 535 C CA . ARG A 1 115 ? 27.968 15.601 51.227 1.00 47.21 150 ARG A CA 1
ATOM 536 C C . ARG A 1 115 ? 26.733 14.733 51.133 1.00 46.56 150 ARG A C 1
ATOM 537 O O . ARG A 1 115 ? 26.459 14.163 50.076 1.00 46.80 150 ARG A O 1
ATOM 545 N N . THR A 1 116 ? 25.998 14.622 52.236 1.00 44.77 151 THR A N 1
ATOM 546 C CA . THR A 1 116 ? 24.698 13.958 52.237 1.00 44.03 151 THR A CA 1
ATOM 547 C C . THR A 1 116 ? 23.722 14.901 52.929 1.00 43.89 151 THR A C 1
ATOM 548 O O . THR A 1 116 ? 23.827 15.143 54.135 1.00 43.20 151 THR A O 1
ATOM 552 N N . GLY A 1 117 ? 22.791 15.452 52.155 1.00 43.77 152 GLY A N 1
ATOM 553 C CA . GLY A 1 117 ? 21.878 16.461 52.664 1.00 42.47 152 GLY A CA 1
ATOM 554 C C . GLY A 1 117 ? 22.653 17.693 53.097 1.00 41.38 152 GLY A C 1
ATOM 555 O O . GLY A 1 117 ? 23.289 18.351 52.280 1.00 41.94 152 GLY A O 1
ATOM 556 N N . ASP A 1 118 ? 22.614 17.983 54.394 1.00 40.72 153 ASP A N 1
ATOM 557 C CA . ASP A 1 118 ? 23.304 19.141 54.966 1.00 39.68 153 ASP A CA 1
ATOM 558 C C . ASP A 1 118 ? 24.590 18.786 55.738 1.00 36.80 153 ASP A C 1
ATOM 559 O O . ASP A 1 118 ? 25.216 19.655 56.342 1.00 34.49 153 ASP A O 1
ATOM 564 N N . VAL A 1 119 ? 24.983 17.517 55.700 1.00 35.97 154 VAL A N 1
ATOM 565 C CA . VAL A 1 119 ? 26.218 17.076 56.343 1.00 36.54 154 VAL A CA 1
ATOM 566 C C . VAL A 1 119 ? 27.303 16.829 55.304 1.00 36.40 154 VAL A C 1
ATOM 567 O O . VAL A 1 119 ? 27.178 15.939 54.463 1.00 37.35 154 VAL A O 1
ATOM 571 N N . TRP A 1 120 ? 28.359 17.626 55.375 1.00 35.83 155 TRP A N 1
ATOM 572 C CA . TRP A 1 120 ? 29.543 17.439 54.544 1.00 36.41 155 TRP A CA 1
ATOM 573 C C . TRP A 1 120 ? 30.482 16.447 55.212 1.00 36.78 155 TRP A C 1
ATOM 574 O O . TRP A 1 120 ? 30.702 16.518 56.428 1.00 35.68 155 TRP A O 1
ATOM 585 N N . HIS A 1 121 ? 31.052 15.543 54.421 1.00 37.57 156 HIS A N 1
ATOM 586 C CA . HIS A 1 121 ? 31.914 14.496 54.960 1.00 37.91 156 HIS A CA 1
ATOM 587 C C . HIS A 1 121 ? 33.014 14.039 53.994 1.00 38.18 156 HIS A C 1
ATOM 588 O O . HIS A 1 121 ? 32.900 14.191 52.784 1.00 37.43 156 HIS A O 1
ATOM 595 N N . ILE A 1 122 ? 34.076 13.468 54.555 1.00 37.90 157 ILE A N 1
ATOM 596 C CA . ILE A 1 122 ? 35.205 12.983 53.774 1.00 38.20 157 ILE A CA 1
ATOM 597 C C . ILE A 1 122 ? 36.062 12.132 54.675 1.00 39.17 157 ILE A C 1
ATOM 598 O O . ILE A 1 122 ? 36.148 12.405 55.870 1.00 38.44 157 ILE A O 1
ATOM 603 N N . MET A 1 123 ? 36.689 11.108 54.106 1.00 41.23 158 MET A N 1
ATOM 604 C CA . MET A 1 123 ? 37.517 10.188 54.884 1.00 44.42 158 MET A CA 1
ATOM 605 C C . MET A 1 123 ? 38.972 10.190 54.384 1.00 44.38 158 MET A C 1
ATOM 606 O O . MET A 1 123 ? 39.215 10.105 53.184 1.00 46.54 158 MET A O 1
ATOM 611 N N . LEU A 1 124 ? 39.927 10.300 55.306 1.00 43.09 159 LEU A N 1
ATOM 612 C CA . LEU A 1 124 ? 41.349 10.314 54.964 1.00 42.71 159 LEU A CA 1
ATOM 613 C C . LEU A 1 124 ? 42.076 9.121 55.586 1.00 43.55 159 LEU A C 1
ATOM 614 O O . LEU A 1 124 ? 42.204 9.041 56.811 1.00 43.83 159 LEU A O 1
ATOM 619 N N . PRO A 1 125 ? 42.565 8.190 54.752 1.00 44.04 160 PRO A N 1
ATOM 620 C CA . PRO A 1 125 ? 43.384 7.095 55.283 1.00 44.92 160 PRO A CA 1
ATOM 621 C C . PRO A 1 125 ? 44.836 7.525 55.572 1.00 45.51 160 PRO A C 1
ATOM 622 O O . PRO A 1 125 ? 45.302 8.549 55.045 1.00 43.90 160 PRO A O 1
ATOM 626 N N . ASP A 1 126 ? 45.533 6.749 56.403 1.00 46.06 161 ASP A N 1
ATOM 627 C CA . ASP A 1 126 ? 46.941 7.012 56.715 1.00 47.69 161 ASP A CA 1
ATOM 628 C C . ASP A 1 126 ? 47.177 8.474 57.068 1.00 47.05 161 ASP A C 1
ATOM 629 O O . ASP A 1 126 ? 48.164 9.074 56.638 1.00 47.36 161 ASP A O 1
ATOM 634 N N . LEU A 1 127 ? 46.265 9.054 57.839 1.00 45.91 162 LEU A N 1
ATOM 635 C CA . LEU A 1 127 ? 46.401 10.451 58.198 1.00 45.14 162 LEU A CA 1
ATOM 636 C C . LEU A 1 127 ? 47.501 10.552 59.234 1.00 44.73 162 LEU A C 1
ATOM 637 O O . LEU A 1 127 ? 47.594 9.728 60.142 1.00 43.58 162 LEU A O 1
ATOM 642 N N . ARG A 1 128 ? 48.350 11.557 59.075 1.00 44.91 163 ARG A N 1
ATOM 643 C CA . ARG A 1 128 ? 49.487 11.735 59.970 1.00 44.94 163 ARG A CA 1
ATOM 644 C C . ARG A 1 128 ? 49.002 12.344 61.289 1.00 43.24 163 ARG A C 1
ATOM 645 O O . ARG A 1 128 ? 48.225 13.296 61.295 1.00 42.20 163 ARG A O 1
ATOM 653 N N . ASP A 1 129 ? 49.479 11.790 62.397 1.00 43.48 164 ASP A N 1
ATOM 654 C CA . ASP A 1 129 ? 48.967 12.133 63.716 1.00 43.71 164 ASP A CA 1
ATOM 655 C C . ASP A 1 129 ? 49.508 13.431 64.313 1.00 42.95 164 ASP A C 1
ATOM 656 O O . ASP A 1 129 ? 49.085 13.814 65.387 1.00 43.61 164 ASP A O 1
ATOM 661 N N . ASP A 1 130 ? 50.430 14.112 63.643 1.00 42.68 165 ASP A N 1
ATOM 662 C CA . ASP A 1 130 ? 50.861 15.441 64.104 1.00 41.81 165 ASP A CA 1
ATOM 663 C C . ASP A 1 130 ? 49.983 16.570 63.541 1.00 40.32 165 ASP A C 1
ATOM 664 O O . ASP A 1 130 ? 50.266 17.753 63.766 1.00 39.64 165 ASP A O 1
ATOM 669 N N . LEU A 1 131 ? 48.948 16.205 62.787 1.00 38.71 166 LEU A N 1
ATOM 670 C CA . LEU A 1 131 ? 48.105 17.186 62.118 1.00 37.71 166 LEU A CA 1
ATOM 671 C C . LEU A 1 131 ? 46.839 17.484 62.913 1.00 36.24 166 LEU A C 1
ATOM 672 O O . LEU A 1 131 ? 46.283 16.599 63.547 1.00 36.28 166 LEU A O 1
ATOM 677 N N . LEU A 1 132 ? 46.393 18.736 62.848 1.00 35.47 167 LEU A N 1
ATOM 678 C CA . LEU A 1 132 ? 45.098 19.161 63.392 1.00 34.64 167 LEU A CA 1
ATOM 679 C C . LEU A 1 132 ? 44.233 19.627 62.231 1.00 33.88 167 LEU A C 1
ATOM 680 O O . LEU A 1 132 ? 44.715 19.715 61.121 1.00 33.93 167 LEU A O 1
ATOM 685 N N . TYR A 1 133 ? 42.958 19.918 62.476 1.00 33.62 168 TYR A N 1
ATOM 686 C CA . TYR A 1 133 ? 42.037 20.193 61.378 1.00 32.97 168 TYR A CA 1
ATOM 687 C C . TYR A 1 133 ? 41.010 21.285 61.664 1.00 33.13 168 TYR A C 1
ATOM 688 O O . TYR A 1 133 ? 40.638 21.547 62.816 1.00 32.93 168 TYR A O 1
ATOM 697 N N . GLY A 1 134 ? 40.569 21.910 60.574 1.00 33.43 169 GLY A N 1
ATOM 698 C CA . GLY A 1 134 ? 39.474 22.867 60.573 1.00 32.67 169 GLY A CA 1
ATOM 699 C C . GLY A 1 134 ? 38.796 22.880 59.205 1.00 32.86 169 GLY A C 1
ATOM 700 O O . GLY A 1 134 ? 39.067 22.030 58.336 1.00 32.86 169 GLY A O 1
ATOM 701 N N . TYR A 1 135 ? 37.925 23.857 58.995 1.00 31.32 170 TYR A N 1
ATOM 702 C CA . TYR A 1 135 ? 37.176 23.922 57.757 1.00 31.23 170 TYR A CA 1
ATOM 703 C C . TYR A 1 135 ? 37.151 25.333 57.205 1.00 31.52 170 TYR A C 1
ATOM 704 O O . TYR A 1 135 ? 36.836 26.289 57.921 1.00 31.88 170 TYR A O 1
ATOM 713 N N . ARG A 1 136 ? 37.512 25.454 55.933 1.00 31.68 171 ARG A N 1
ATOM 714 C CA . ARG A 1 136 ? 37.307 26.682 55.211 1.00 32.11 171 ARG A CA 1
ATOM 715 C C . ARG A 1 136 ? 35.950 26.568 54.542 1.00 32.74 171 ARG A C 1
ATOM 716 O O . ARG A 1 136 ? 35.728 25.679 53.720 1.00 32.32 171 ARG A O 1
ATOM 724 N N . VAL A 1 137 ? 35.044 27.468 54.900 1.00 32.91 172 VAL A N 1
ATOM 725 C CA . VAL A 1 137 ? 33.673 27.397 54.419 1.00 33.18 172 VAL A CA 1
ATOM 726 C C . VAL A 1 137 ? 33.328 28.632 53.600 1.00 33.51 172 VAL A C 1
ATOM 727 O O . VAL A 1 137 ? 33.455 29.765 54.057 1.00 32.74 172 VAL A O 1
ATOM 731 N N . GLU A 1 138 ? 32.891 28.383 52.375 1.00 35.33 173 GLU A N 1
ATOM 732 C CA . GLU A 1 138 ? 32.603 29.429 51.424 1.00 37.77 173 GLU A CA 1
ATOM 733 C C . GLU A 1 138 ? 31.097 29.462 51.099 1.00 37.21 173 GLU A C 1
ATOM 734 O O . GLU A 1 138 ? 30.445 28.430 50.969 1.00 36.25 173 GLU A O 1
ATOM 740 N N . GLY A 1 139 ? 30.573 30.677 50.976 1.00 36.89 174 GLY A N 1
ATOM 741 C CA . GLY A 1 139 ? 29.168 30.925 50.710 1.00 36.26 174 GLY A CA 1
ATOM 742 C C . GLY A 1 139 ? 28.916 32.420 50.779 1.00 35.93 174 GLY A C 1
ATOM 743 O O . GLY A 1 139 ? 29.849 33.214 50.797 1.00 35.38 174 GLY A O 1
ATOM 744 N N . VAL A 1 140 ? 27.651 32.800 50.866 1.00 36.53 175 VAL A N 1
ATOM 745 C CA . VAL A 1 140 ? 27.246 34.199 50.778 1.00 36.64 175 VAL A CA 1
ATOM 746 C C . VAL A 1 140 ? 27.398 34.917 52.118 1.00 35.44 175 VAL A C 1
ATOM 747 O O . VAL A 1 140 ? 27.353 34.288 53.180 1.00 34.45 175 VAL A O 1
ATOM 751 N N . HIS A 1 141 ? 27.579 36.233 52.057 1.00 34.77 176 HIS A N 1
ATOM 752 C CA . HIS A 1 141 ? 27.663 37.073 53.240 1.00 35.43 176 HIS A CA 1
ATOM 753 C C . HIS A 1 141 ? 26.749 38.277 53.036 1.00 37.55 176 HIS A C 1
ATOM 754 O O . HIS A 1 141 ? 26.786 38.924 51.977 1.00 36.25 176 HIS A O 1
ATOM 761 N N . GLN A 1 142 ? 25.937 38.580 54.050 1.00 38.73 177 GLN A N 1
ATOM 762 C CA . GLN A 1 142 ? 24.912 39.614 53.920 1.00 40.61 177 GLN A CA 1
ATOM 763 C C . GLN A 1 142 ? 25.477 41.016 53.604 1.00 42.88 177 GLN A C 1
ATOM 764 O O . GLN A 1 142 ? 24.801 41.820 52.961 1.00 42.33 177 GLN A O 1
ATOM 770 N N . GLU A 1 143 ? 26.707 41.288 54.046 1.00 45.97 178 GLU A N 1
ATOM 771 C CA . GLU A 1 143 ? 27.412 42.554 53.756 1.00 49.53 178 GLU A CA 1
ATOM 772 C C . GLU A 1 143 ? 27.712 42.726 52.274 1.00 49.35 178 GLU A C 1
ATOM 773 O O . GLU A 1 143 ? 27.782 43.851 51.787 1.00 51.39 178 GLU A O 1
ATOM 779 N N . GLU A 1 144 ? 27.921 41.619 51.570 1.00 48.16 179 GLU A N 1
ATOM 780 C CA . GLU A 1 144 ? 28.225 41.674 50.149 1.00 48.05 179 GLU A CA 1
ATOM 781 C C . GLU A 1 144 ? 26.935 41.551 49.320 1.00 47.03 179 GLU A C 1
ATOM 782 O O . GLU A 1 144 ? 26.849 42.096 48.219 1.00 46.33 179 GLU A O 1
ATOM 788 N N . ASP A 1 145 ? 25.938 40.837 49.844 1.00 46.01 180 ASP A N 1
ATOM 789 C CA . ASP A 1 145 ? 24.625 40.747 49.186 1.00 45.52 180 ASP A CA 1
ATOM 790 C C . ASP A 1 145 ? 23.479 40.801 50.204 1.00 45.07 180 ASP A C 1
ATOM 791 O O . ASP A 1 145 ? 23.194 39.820 50.899 1.00 44.77 180 ASP A O 1
ATOM 796 N N . LYS A 1 146 ? 22.812 41.954 50.255 1.00 44.00 181 LYS A N 1
ATOM 797 C CA . LYS A 1 146 ? 21.750 42.225 51.227 1.00 42.24 181 LYS A CA 1
ATOM 798 C C . LYS A 1 146 ? 20.504 41.335 51.075 1.00 41.30 181 LYS A C 1
ATOM 799 O O . LYS A 1 146 ? 19.659 41.307 51.963 1.00 41.55 181 LYS A O 1
ATOM 801 N N . ASP A 1 147 ? 20.392 40.619 49.958 1.00 40.77 182 ASP A N 1
ATOM 802 C CA . ASP A 1 147 ? 19.306 39.656 49.740 1.00 40.19 182 ASP A CA 1
ATOM 803 C C . ASP A 1 147 ? 19.385 38.404 50.626 1.00 39.14 182 ASP A C 1
ATOM 804 O O . ASP A 1 147 ? 18.444 37.616 50.652 1.00 39.34 182 ASP A O 1
ATOM 809 N N . TYR A 1 148 ? 20.501 38.191 51.315 1.00 38.44 183 TYR A N 1
ATOM 810 C CA . TYR A 1 148 ? 20.678 36.976 52.121 1.00 38.15 183 TYR A CA 1
ATOM 811 C C . TYR A 1 148 ? 21.033 37.276 53.586 1.00 37.07 183 TYR A C 1
ATOM 812 O O . TYR A 1 148 ? 22.073 36.834 54.084 1.00 36.21 183 TYR A O 1
ATOM 821 N N . PRO A 1 149 ? 20.148 38.006 54.289 1.00 35.71 184 PRO A N 1
ATOM 822 C CA . PRO A 1 149 ? 20.417 38.351 55.673 1.00 35.09 184 PRO A CA 1
ATOM 823 C C . PRO A 1 149 ? 20.619 37.087 56.498 1.00 35.01 184 PRO A C 1
ATOM 824 O O . PRO A 1 149 ? 19.986 36.061 56.230 1.00 32.60 184 PRO A O 1
ATOM 828 N N . GLY A 1 150 ? 21.522 37.159 57.470 1.00 34.91 185 GLY A N 1
ATOM 829 C CA . GLY A 1 150 ? 21.826 36.019 58.324 1.00 34.48 185 GLY A CA 1
ATOM 830 C C . GLY A 1 150 ? 22.968 35.159 57.839 1.00 33.36 185 GLY A C 1
ATOM 831 O O . GLY A 1 150 ? 23.553 34.420 58.606 1.00 33.50 185 GLY A O 1
ATOM 832 N N . MET A 1 151 ? 23.277 35.234 56.556 1.00 34.87 186 MET A N 1
ATOM 833 C CA . MET A 1 151 ? 24.410 34.500 55.998 1.00 34.80 186 MET A CA 1
ATOM 834 C C . MET A 1 151 ? 25.666 35.282 56.309 1.00 33.67 186 MET A C 1
ATOM 835 O O . MET A 1 151 ? 25.717 36.479 56.005 1.00 34.04 186 MET A O 1
ATOM 840 N N . ARG A 1 152 ? 26.656 34.621 56.918 1.00 31.54 187 ARG A N 1
ATOM 841 C CA . ARG A 1 152 ? 27.927 35.258 57.254 1.00 31.75 187 ARG A CA 1
ATOM 842 C C . ARG A 1 152 ? 29.130 34.338 57.019 1.00 32.07 187 ARG A C 1
ATOM 843 O O . ARG A 1 152 ? 30.017 34.250 57.852 1.00 30.92 187 ARG A O 1
ATOM 851 N N . HIS A 1 153 ? 29.152 33.665 55.874 1.00 32.69 188 HIS A N 1
ATOM 852 C CA . HIS A 1 153 ? 30.306 32.883 55.477 1.00 33.52 188 HIS A CA 1
ATOM 853 C C . HIS A 1 153 ? 31.482 33.809 55.138 1.00 35.33 188 HIS A C 1
ATOM 854 O O . HIS A 1 153 ? 31.293 34.849 54.486 1.00 37.32 188 HIS A O 1
ATOM 861 N N . ASP A 1 154 ? 32.672 33.442 55.604 1.00 34.86 189 ASP A N 1
ATOM 862 C CA . ASP A 1 154 ? 33.905 34.129 55.247 1.00 36.84 189 ASP A CA 1
ATOM 863 C C . ASP A 1 154 ? 34.954 33.062 54.911 1.00 36.86 189 ASP A C 1
ATOM 864 O O . ASP A 1 154 ? 35.349 32.278 55.769 1.00 36.31 189 ASP A O 1
ATOM 869 N N . LYS A 1 155 ? 35.385 33.031 53.657 1.00 37.70 190 LYS A N 1
ATOM 870 C CA . LYS A 1 155 ? 36.359 32.045 53.188 1.00 39.31 190 LYS A CA 1
ATOM 871 C C . LYS A 1 155 ? 37.806 32.380 53.605 1.00 38.40 190 LYS A C 1
ATOM 872 O O . LYS A 1 155 ? 38.699 31.552 53.446 1.00 36.36 190 LYS A O 1
ATOM 878 N N . ARG A 1 156 ? 38.026 33.586 54.125 1.00 38.42 191 ARG A N 1
ATOM 879 C CA . ARG A 1 156 ? 39.310 33.956 54.702 1.00 39.90 191 ARG A CA 1
ATOM 880 C C . ARG A 1 156 ? 39.547 33.296 56.065 1.00 39.21 191 ARG A C 1
ATOM 881 O O . ARG A 1 156 ? 40.640 33.380 56.615 1.00 39.78 191 ARG A O 1
ATOM 889 N N . ARG A 1 157 ? 38.523 32.653 56.618 1.00 37.78 192 ARG A N 1
ATOM 890 C CA . ARG A 1 157 ? 38.623 32.045 57.931 1.00 35.69 192 ARG A CA 1
ATOM 891 C C . ARG A 1 157 ? 38.612 30.531 57.817 1.00 35.07 192 ARG A C 1
ATOM 892 O O . ARG A 1 157 ? 37.953 29.964 56.940 1.00 33.72 192 ARG A O 1
ATOM 900 N N . VAL A 1 158 ? 39.366 29.874 58.691 1.00 33.38 193 VAL A N 1
ATOM 901 C CA . VAL A 1 158 ? 39.213 28.444 58.860 1.00 32.79 193 VAL A CA 1
ATOM 902 C C . VAL A 1 158 ? 38.572 28.272 60.215 1.00 32.42 193 VAL A C 1
ATOM 903 O O . VAL A 1 158 ? 39.111 28.737 61.214 1.00 31.91 193 VAL A O 1
ATOM 907 N N . VAL A 1 159 ? 37.417 27.617 60.233 1.00 31.99 194 VAL A N 1
ATOM 908 C CA . VAL A 1 159 ? 36.622 27.498 61.443 1.00 31.82 194 VAL A CA 1
ATOM 909 C C . VAL A 1 159 ? 36.747 26.138 62.107 1.00 32.14 194 VAL A C 1
ATOM 910 O O . VAL A 1 159 ? 37.129 25.135 61.496 1.00 31.21 194 VAL A O 1
ATOM 914 N N . LEU A 1 160 ? 36.362 26.146 63.373 1.00 32.77 195 LEU A N 1
ATOM 915 C CA . LEU A 1 160 ? 36.488 25.018 64.276 1.00 33.07 195 LEU A CA 1
ATOM 916 C C . LEU A 1 160 ? 35.241 24.114 64.169 1.00 32.86 195 LEU A C 1
ATOM 917 O O . LEU A 1 160 ? 34.092 24.587 64.141 1.00 30.83 195 LEU A O 1
ATOM 922 N N . ASP A 1 161 ? 35.495 22.815 64.077 1.00 33.01 196 ASP A N 1
ATOM 923 C CA . ASP A 1 161 ? 34.469 21.795 64.200 1.00 32.11 196 ASP A CA 1
ATOM 924 C C . ASP A 1 161 ? 33.838 21.937 65.593 1.00 32.02 196 ASP A C 1
ATOM 925 O O . ASP A 1 161 ? 34.542 21.882 66.607 1.00 32.49 196 ASP A O 1
ATOM 930 N N . PRO A 1 162 ? 32.511 22.126 65.661 1.00 31.81 197 PRO A N 1
ATOM 931 C CA . PRO A 1 162 ? 31.853 22.238 66.959 1.00 31.06 197 PRO A CA 1
ATOM 932 C C . PRO A 1 162 ? 31.975 20.981 67.803 1.00 30.37 197 PRO A C 1
ATOM 933 O O . PRO A 1 162 ? 31.836 21.052 69.024 1.00 30.13 197 PRO A O 1
ATOM 937 N N . TYR A 1 163 ? 32.226 19.847 67.146 1.00 29.14 198 TYR A N 1
ATOM 938 C CA . TYR A 1 163 ? 32.405 18.571 67.815 1.00 28.88 198 TYR A CA 1
ATOM 939 C C . TYR A 1 163 ? 33.885 18.252 68.126 1.00 29.22 198 TYR A C 1
ATOM 940 O O . TYR A 1 163 ? 34.206 17.126 68.471 1.00 28.66 198 TYR A O 1
ATOM 949 N N . ALA A 1 164 ? 34.773 19.245 68.017 1.00 29.56 199 ALA A N 1
ATOM 950 C CA . ALA A 1 164 ? 36.201 19.038 68.265 1.00 29.86 199 ALA A CA 1
ATOM 951 C C . ALA A 1 164 ? 36.448 18.408 69.630 1.00 30.80 199 ALA A C 1
ATOM 952 O O . ALA A 1 164 ? 35.914 18.871 70.642 1.00 30.80 199 ALA A O 1
ATOM 954 N N . VAL A 1 165 ? 37.253 17.346 69.632 1.00 31.30 200 VAL A N 1
ATOM 955 C CA . VAL A 1 165 ? 37.530 16.565 70.829 1.00 31.65 200 VAL A CA 1
ATOM 956 C C . VAL A 1 165 ? 38.543 17.305 71.717 1.00 31.35 200 VAL A C 1
ATOM 957 O O . VAL A 1 165 ? 38.515 17.200 72.947 1.00 30.69 200 VAL A O 1
ATOM 961 N N . ALA A 1 166 ? 39.434 18.056 71.080 1.00 31.74 201 ALA A N 1
ATOM 962 C CA . ALA A 1 166 ? 40.316 18.981 71.784 1.00 31.36 201 ALA A CA 1
ATOM 963 C C . ALA A 1 166 ? 40.656 20.153 70.856 1.00 31.42 201 ALA A C 1
ATOM 964 O O . ALA A 1 166 ? 40.633 20.013 69.638 1.00 31.23 201 ALA A O 1
ATOM 966 N N . VAL A 1 167 ? 40.937 21.308 71.439 1.00 31.75 202 VAL A N 1
ATOM 967 C CA . VAL A 1 167 ? 41.279 22.496 70.673 1.00 32.68 202 VAL A CA 1
ATOM 968 C C . VAL A 1 167 ? 42.704 22.957 71.004 1.00 33.45 202 VAL A C 1
ATOM 969 O O . VAL A 1 167 ? 43.072 23.025 72.173 1.00 32.40 202 VAL A O 1
ATOM 973 N N . LEU A 1 168 ? 43.488 23.279 69.974 1.00 34.90 203 LEU A N 1
ATOM 974 C CA . LEU A 1 168 ? 44.806 23.881 70.151 1.00 36.96 203 LEU A CA 1
ATOM 975 C C . LEU A 1 168 ? 44.835 25.294 69.568 1.00 37.83 203 LEU A C 1
ATOM 976 O O . LEU A 1 168 ? 44.361 25.516 68.458 1.00 38.81 203 LEU A O 1
ATOM 981 N N . ASN A 1 169 ? 45.385 26.246 70.317 1.00 39.16 204 ASN A N 1
ATOM 982 C CA . ASN A 1 169 ? 45.716 27.573 69.762 1.00 40.34 204 ASN A CA 1
ATOM 983 C C . ASN A 1 169 ? 46.862 28.266 70.508 1.00 40.42 204 ASN A C 1
ATOM 984 O O . ASN A 1 169 ? 47.933 28.459 69.939 1.00 43.21 204 ASN A O 1
ATOM 989 N N . ARG A 1 170 ? 46.621 28.661 71.756 1.00 38.44 205 ARG A N 1
ATOM 990 C CA . ARG A 1 170 ? 47.652 29.174 72.649 1.00 36.73 205 ARG A CA 1
ATOM 991 C C . ARG A 1 170 ? 47.679 28.190 73.787 1.00 35.84 205 ARG A C 1
ATOM 992 O O . ARG A 1 170 ? 46.634 27.887 74.357 1.00 34.95 205 ARG A O 1
ATOM 1000 N N . ARG A 1 171 ? 48.856 27.694 74.134 1.00 35.59 206 ARG A N 1
ATOM 1001 C CA . ARG A 1 171 ? 48.922 26.588 75.092 1.00 36.12 206 ARG A CA 1
ATOM 1002 C C . ARG A 1 171 ? 49.148 27.006 76.548 1.00 35.92 206 ARG A C 1
ATOM 1003 O O . ARG A 1 171 ? 49.105 26.161 77.434 1.00 34.89 206 ARG A O 1
ATOM 1011 N N . ARG A 1 172 ? 49.315 28.304 76.792 1.00 36.71 207 ARG A N 1
ATOM 1012 C CA . ARG A 1 172 ? 49.566 28.811 78.135 1.00 38.82 207 ARG A CA 1
ATOM 1013 C C . ARG A 1 172 ? 48.590 29.909 78.537 1.00 36.60 207 ARG A C 1
ATOM 1014 O O . ARG A 1 172 ? 48.394 30.876 77.802 1.00 35.27 207 ARG A O 1
ATOM 1022 N N . TRP A 1 173 ? 47.983 29.752 79.711 1.00 35.52 208 TRP A N 1
ATOM 1023 C CA . TRP A 1 173 ? 47.133 30.789 80.265 1.00 35.93 208 TRP A CA 1
ATOM 1024 C C . TRP A 1 173 ? 47.803 32.156 80.157 1.00 37.50 208 TRP A C 1
ATOM 1025 O O . TRP A 1 173 ? 48.874 32.373 80.703 1.00 39.61 208 TRP A O 1
ATOM 1036 N N . GLY A 1 174 ? 47.165 33.067 79.433 1.00 39.76 209 GLY A N 1
ATOM 1037 C CA . GLY A 1 174 ? 47.605 34.452 79.363 1.00 41.83 209 GLY A CA 1
ATOM 1038 C C . GLY A 1 174 ? 48.736 34.700 78.383 1.00 44.43 209 GLY A C 1
ATOM 1039 O O . GLY A 1 174 ? 49.192 35.833 78.252 1.00 46.23 209 GLY A O 1
ATOM 1040 N N . GLN A 1 175 ? 49.193 33.657 77.691 1.00 46.71 210 GLN A N 1
ATOM 1041 C CA . GLN A 1 175 ? 50.239 33.802 76.669 1.00 49.04 210 GLN A CA 1
ATOM 1042 C C . GLN A 1 175 ? 49.597 34.321 75.384 1.00 48.67 210 GLN A C 1
ATOM 1043 O O . GLN A 1 175 ? 48.753 33.651 74.789 1.00 45.17 210 GLN A O 1
ATOM 1049 N N . MET A 1 176 ? 49.998 35.531 74.990 1.00 49.48 211 MET A N 1
ATOM 1050 C CA . MET A 1 176 ? 49.482 36.200 73.798 1.00 48.19 211 MET A CA 1
ATOM 1051 C C . MET A 1 176 ? 49.860 35.393 72.577 1.00 47.80 211 MET A C 1
ATOM 1052 O O . MET A 1 176 ? 50.877 34.715 72.577 1.00 48.09 211 MET A O 1
ATOM 1057 N N . GLY A 1 177 ? 49.024 35.456 71.546 1.00 48.40 212 GLY A N 1
ATOM 1058 C CA . GLY A 1 177 ? 49.281 34.744 70.303 1.00 49.66 212 GLY A CA 1
ATOM 1059 C C . GLY A 1 177 ? 50.364 35.448 69.509 1.00 52.20 212 GLY A C 1
ATOM 1060 O O . GLY A 1 177 ? 50.663 36.622 69.767 1.00 52.76 212 GLY A O 1
ATOM 1061 N N . PRO A 1 178 ? 50.945 34.747 68.519 1.00 52.19 213 PRO A N 1
ATOM 1062 C CA . PRO A 1 178 ? 52.128 35.264 67.834 1.00 52.48 213 PRO A CA 1
ATOM 1063 C C . PRO A 1 178 ? 51.822 36.535 67.048 1.00 52.17 213 PRO A C 1
ATOM 1064 O O . PRO A 1 178 ? 50.659 36.791 66.703 1.00 49.92 213 PRO A O 1
ATOM 1068 N N . ASN A 1 179 ? 52.858 37.333 66.801 1.00 52.69 214 ASN A N 1
ATOM 1069 C CA . ASN A 1 179 ? 52.715 38.531 65.988 1.00 54.17 214 ASN A CA 1
ATOM 1070 C C . ASN A 1 179 ? 52.832 38.149 64.517 1.00 53.96 214 ASN A C 1
ATOM 1071 O O . ASN A 1 179 ? 53.911 37.816 64.039 1.00 54.63 214 ASN A O 1
ATOM 1076 N N . LEU A 1 180 ? 51.700 38.158 63.821 1.00 54.41 215 LEU A N 1
ATOM 1077 C CA . LEU A 1 180 ? 51.651 37.850 62.398 1.00 54.72 215 LEU A CA 1
ATOM 1078 C C . LEU A 1 180 ? 51.022 39.030 61.689 1.00 55.21 215 LEU A C 1
ATOM 1079 O O . LEU A 1 180 ? 50.319 39.817 62.322 1.00 56.51 215 LEU A O 1
ATOM 1084 N N . PRO A 1 181 ? 51.267 39.166 60.376 1.00 55.33 216 PRO A N 1
ATOM 1085 C CA . PRO A 1 181 ? 50.592 40.216 59.606 1.00 55.07 216 PRO A CA 1
ATOM 1086 C C . PRO A 1 181 ? 49.102 39.916 59.364 1.00 55.88 216 PRO A C 1
ATOM 1087 O O . PRO A 1 181 ? 48.673 39.769 58.218 1.00 55.85 216 PRO A O 1
ATOM 1091 N N . TYR A 1 182 ? 48.327 39.861 60.451 1.00 57.55 217 TYR A N 1
ATOM 1092 C CA . TYR A 1 182 ? 46.900 39.506 60.410 1.00 57.75 217 TYR A CA 1
ATOM 1093 C C . TYR A 1 182 ? 46.113 40.432 59.496 1.00 60.32 217 TYR A C 1
ATOM 1094 O O . TYR A 1 182 ? 46.390 41.626 59.436 1.00 59.83 217 TYR A O 1
ATOM 1103 N N . GLY A 1 183 ? 45.111 39.875 58.815 1.00 63.56 218 GLY A N 1
ATOM 1104 C CA . GLY A 1 183 ? 44.282 40.624 57.866 1.00 64.46 218 GLY A CA 1
ATOM 1105 C C . GLY A 1 183 ? 44.789 40.584 56.430 1.00 66.36 218 GLY A C 1
ATOM 1106 O O . GLY A 1 183 ? 44.026 40.847 55.498 1.00 67.98 218 GLY A O 1
ATOM 1107 N N . GLU A 1 184 ? 46.068 40.248 56.251 1.00 66.78 219 GLU A N 1
ATOM 1108 C CA . GLU A 1 184 ? 46.706 40.238 54.941 1.00 67.27 219 GLU A CA 1
ATOM 1109 C C . GLU A 1 184 ? 46.392 38.943 54.206 1.00 65.79 219 GLU A C 1
ATOM 1110 O O . GLU A 1 184 ? 46.146 37.920 54.835 1.00 66.32 219 GLU A O 1
ATOM 1116 N N . GLU A 1 185 ? 46.409 38.992 52.877 1.00 65.45 220 GLU A N 1
ATOM 1117 C CA . GLU A 1 185 ? 46.198 37.801 52.042 1.00 65.39 220 GLU A CA 1
ATOM 1118 C C . GLU A 1 185 ? 47.090 36.638 52.493 1.00 65.04 220 GLU A C 1
ATOM 1119 O O . GLU A 1 185 ? 48.285 36.828 52.768 1.00 63.12 220 GLU A O 1
ATOM 1123 N N . GLY A 1 186 ? 46.493 35.446 52.582 1.00 63.29 221 GLY A N 1
ATOM 1124 C CA . GLY A 1 186 ? 47.220 34.224 52.934 1.00 60.78 221 GLY A CA 1
ATOM 1125 C C . GLY A 1 186 ? 47.196 33.861 54.408 1.00 57.74 221 GLY A C 1
ATOM 1126 O O . GLY A 1 186 ? 47.144 32.677 54.747 1.00 57.26 221 GLY A O 1
ATOM 1127 N N . VAL A 1 187 ? 47.234 34.863 55.290 1.00 55.08 222 VAL A N 1
ATOM 1128 C CA . VAL A 1 187 ? 47.411 34.600 56.725 1.00 53.05 222 VAL A CA 1
ATOM 1129 C C . VAL A 1 187 ? 46.073 34.340 57.411 1.00 49.68 222 VAL A C 1
ATOM 1130 O O . VAL A 1 187 ? 45.095 35.073 57.233 1.00 46.10 222 VAL A O 1
ATOM 1134 N N . LEU A 1 188 ? 46.058 33.268 58.192 1.00 48.01 223 LEU A N 1
ATOM 1135 C CA . LEU A 1 188 ? 44.902 32.874 58.963 1.00 46.07 223 LEU A CA 1
ATOM 1136 C C . LEU A 1 188 ? 44.956 33.507 60.342 1.00 46.02 223 LEU A C 1
ATOM 1137 O O . LEU A 1 188 ? 46.035 33.697 60.909 1.00 46.76 223 LEU A O 1
ATOM 1142 N N . GLY A 1 189 ? 43.783 33.816 60.882 1.00 46.41 224 GLY A N 1
ATOM 1143 C CA . GLY A 1 189 ? 43.664 34.343 62.236 1.00 46.97 224 GLY A CA 1
ATOM 1144 C C . GLY A 1 189 ? 43.228 35.792 62.242 1.00 47.59 224 GLY A C 1
ATOM 1145 O O . GLY A 1 189 ? 43.461 36.533 61.285 1.00 47.10 224 GLY A O 1
ATOM 1146 N N . VAL A 1 190 ? 42.613 36.195 63.347 1.00 48.30 225 VAL A N 1
ATOM 1147 C CA . VAL A 1 190 ? 41.932 37.482 63.438 1.00 49.20 225 VAL A CA 1
ATOM 1148 C C . VAL A 1 190 ? 42.866 38.569 63.988 1.00 48.66 225 VAL A C 1
ATOM 1149 O O . VAL A 1 190 ? 42.931 39.667 63.445 1.00 50.46 225 VAL A O 1
ATOM 1153 N N . MET A 1 191 ? 43.581 38.251 65.062 1.00 46.73 226 MET A N 1
ATOM 1154 C CA . MET A 1 191 ? 44.374 39.229 65.812 1.00 46.03 226 MET A CA 1
ATOM 1155 C C . MET A 1 191 ? 45.181 38.454 66.848 1.00 44.17 226 MET A C 1
ATOM 1156 O O . MET A 1 191 ? 44.925 37.279 67.070 1.00 43.15 226 MET A O 1
ATOM 1161 N N . PRO A 1 192 ? 46.166 39.097 67.486 1.00 45.06 227 PRO A N 1
ATOM 1162 C CA . PRO A 1 192 ? 47.017 38.324 68.405 1.00 44.32 227 PRO A CA 1
ATOM 1163 C C . PRO A 1 192 ? 46.270 37.612 69.553 1.00 41.97 227 PRO A C 1
ATOM 1164 O O . PRO A 1 192 ? 46.727 36.565 70.022 1.00 42.43 227 PRO A O 1
ATOM 1168 N N . THR A 1 193 ? 45.142 38.169 69.988 1.00 39.07 228 THR A N 1
ATOM 1169 C CA . THR A 1 193 ? 44.300 37.547 71.022 1.00 37.36 228 THR A CA 1
ATOM 1170 C C . THR A 1 193 ? 43.341 36.476 70.473 1.00 35.92 228 THR A C 1
ATOM 1171 O O . THR A 1 193 ? 42.745 35.729 71.249 1.00 35.34 228 THR A O 1
ATOM 1175 N N . TRP A 1 194 ? 43.161 36.452 69.150 1.00 34.28 229 TRP A N 1
ATOM 1176 C CA . TRP A 1 194 ? 42.409 35.401 68.460 1.00 33.02 229 TRP A CA 1
ATOM 1177 C C . TRP A 1 194 ? 43.245 34.804 67.322 1.00 33.25 229 TRP A C 1
ATOM 1178 O O . TRP A 1 194 ? 42.889 34.940 66.145 1.00 33.11 229 TRP A O 1
ATOM 1189 N N . PRO A 1 195 ? 44.370 34.148 67.667 1.00 32.88 230 PRO A N 1
ATOM 1190 C CA . PRO A 1 195 ? 45.160 33.446 66.668 1.00 32.68 230 PRO A CA 1
ATOM 1191 C C . PRO A 1 195 ? 44.404 32.227 66.145 1.00 31.63 230 PRO A C 1
ATOM 1192 O O . PRO A 1 195 ? 43.464 31.770 66.797 1.00 30.83 230 PRO A O 1
ATOM 1196 N N . GLN A 1 196 ? 44.830 31.708 64.996 1.00 31.16 231 GLN A N 1
ATOM 1197 C CA . GLN A 1 196 ? 44.209 30.531 64.391 1.00 31.37 231 GLN A CA 1
ATOM 1198 C C . GLN A 1 196 ? 44.157 29.351 65.357 1.00 30.79 231 GLN A C 1
ATOM 1199 O O . GLN A 1 196 ? 45.163 28.980 65.921 1.00 31.51 231 GLN A O 1
ATOM 1205 N N . ALA A 1 197 ? 42.965 28.787 65.550 1.00 30.74 232 ALA A N 1
ATOM 1206 C CA . ALA A 1 197 ? 42.791 27.577 66.350 1.00 30.58 232 ALA A CA 1
ATOM 1207 C C . ALA A 1 197 ? 42.577 26.389 65.431 1.00 30.14 232 ALA A C 1
ATOM 1208 O O . ALA A 1 197 ? 42.361 26.565 64.243 1.00 30.20 232 ALA A O 1
ATOM 1210 N N . ALA A 1 198 ? 42.643 25.187 65.988 1.00 30.29 233 ALA A N 1
ATOM 1211 C CA . ALA A 1 198 ? 42.463 23.959 65.222 1.00 30.73 233 ALA A CA 1
ATOM 1212 C C . ALA A 1 198 ? 42.094 22.814 66.155 1.00 31.84 233 ALA A C 1
ATOM 1213 O O . ALA A 1 198 ? 42.375 22.867 67.360 1.00 33.18 233 ALA A O 1
ATOM 1215 N N . ALA A 1 199 ? 41.488 21.773 65.591 1.00 31.86 234 ALA A N 1
ATOM 1216 C CA . ALA A 1 199 ? 40.962 20.664 66.380 1.00 31.83 234 ALA A CA 1
ATOM 1217 C C . ALA A 1 199 ? 41.870 19.451 66.286 1.00 32.04 234 ALA A C 1
ATOM 1218 O O . ALA A 1 199 ? 42.361 19.123 65.224 1.00 32.53 234 ALA A O 1
ATOM 1220 N N . ALA A 1 200 ? 42.057 18.763 67.399 1.00 32.58 235 ALA A N 1
ATOM 1221 C CA . ALA A 1 200 ? 42.876 17.560 67.413 1.00 33.63 235 ALA A CA 1
ATOM 1222 C C . ALA A 1 200 ? 42.153 16.405 66.735 1.00 33.84 235 ALA A C 1
ATOM 1223 O O . ALA A 1 200 ? 40.927 16.356 66.725 1.00 33.07 235 ALA A O 1
ATOM 1225 N N . LEU A 1 201 ? 42.925 15.483 66.168 1.00 35.27 236 LEU A N 1
ATOM 1226 C CA . LEU A 1 201 ? 42.377 14.258 65.596 1.00 36.44 236 LEU A CA 1
ATOM 1227 C C . LEU A 1 201 ? 41.878 13.361 66.714 1.00 38.27 236 LEU A C 1
ATOM 1228 O O . LEU A 1 201 ? 42.280 13.533 67.863 1.00 39.05 236 LEU A O 1
ATOM 1233 N N . PRO A 1 202 ? 40.977 12.415 66.395 1.00 40.11 237 PRO A N 1
ATOM 1234 C CA . PRO A 1 202 ? 40.544 11.489 67.432 1.00 41.68 237 PRO A CA 1
ATOM 1235 C C . PRO A 1 202 ? 41.705 10.616 67.861 1.00 43.84 237 PRO A C 1
ATOM 1236 O O . PRO A 1 202 ? 42.634 10.414 67.083 1.00 45.32 237 PRO A O 1
ATOM 1240 N N . ALA A 1 203 ? 41.659 10.120 69.089 1.00 46.60 238 ALA A N 1
ATOM 1241 C CA . ALA A 1 203 ? 42.727 9.274 69.617 1.00 49.47 238 ALA A CA 1
ATOM 1242 C C . ALA A 1 203 ? 42.855 8.002 68.794 1.00 52.45 238 ALA A C 1
ATOM 1243 O O . ALA A 1 203 ? 41.860 7.485 68.286 1.00 54.40 238 ALA A O 1
ATOM 1245 N N . ALA A 1 204 ? 44.081 7.506 68.661 1.00 56.71 239 ALA A N 1
ATOM 1246 C CA . ALA A 1 204 ? 44.347 6.287 67.896 1.00 59.38 239 ALA A CA 1
ATOM 1247 C C . ALA A 1 204 ? 43.714 5.066 68.572 1.00 61.60 239 ALA A C 1
ATOM 1248 O O . ALA A 1 204 ? 43.698 4.969 69.795 1.00 61.20 239 ALA A O 1
ATOM 1250 N N . ARG A 1 205 ? 43.190 4.150 67.761 1.00 66.08 240 ARG A N 1
ATOM 1251 C CA . ARG A 1 205 ? 42.555 2.920 68.242 1.00 71.07 240 ARG A CA 1
ATOM 1252 C C . ARG A 1 205 ? 43.500 2.126 69.163 1.00 71.94 240 ARG A C 1
ATOM 1253 O O . ARG A 1 205 ? 44.717 2.110 68.956 1.00 71.66 240 ARG A O 1
ATOM 1261 N N . GLY A 1 206 ? 42.934 1.483 70.185 1.00 71.60 241 GLY A N 1
ATOM 1262 C CA . GLY A 1 206 ? 43.720 0.693 71.138 1.00 72.07 241 GLY A CA 1
ATOM 1263 C C . GLY A 1 206 ? 44.462 1.530 72.167 1.00 71.59 241 GLY A C 1
ATOM 1264 O O . GLY A 1 206 ? 45.399 1.051 72.804 1.00 71.79 241 GLY A O 1
ATOM 1265 N N . SER A 1 207 ? 44.048 2.785 72.326 1.00 70.66 242 SER A N 1
ATOM 1266 C CA . SER A 1 207 ? 44.638 3.672 73.323 1.00 69.17 242 SER A CA 1
ATOM 1267 C C . SER A 1 207 ? 43.537 4.494 73.991 1.00 64.37 242 SER A C 1
ATOM 1268 O O . SER A 1 207 ? 43.195 5.584 73.534 1.00 65.47 242 SER A O 1
ATOM 1271 N N . ALA A 1 208 ? 42.969 3.940 75.059 1.00 59.31 243 ALA A N 1
ATOM 1272 C CA . ALA A 1 208 ? 41.887 4.583 75.799 1.00 55.22 243 ALA A CA 1
ATOM 1273 C C . ALA A 1 208 ? 42.295 4.817 77.242 1.00 51.86 243 ALA A C 1
ATOM 1274 O O . ALA A 1 208 ? 43.192 4.159 77.764 1.00 54.66 243 ALA A O 1
ATOM 1276 N N . PHE A 1 209 ? 41.625 5.765 77.881 1.00 47.21 244 PHE A N 1
ATOM 1277 C CA . PHE A 1 209 ? 41.878 6.071 79.274 1.00 44.28 244 PHE A CA 1
ATOM 1278 C C . PHE A 1 209 ? 41.500 4.888 80.159 1.00 43.32 244 PHE A C 1
ATOM 1279 O O . PHE A 1 209 ? 40.527 4.185 79.891 1.00 42.70 244 PHE A O 1
ATOM 1287 N N . ASP A 1 210 ? 42.287 4.682 81.208 1.00 42.57 245 ASP A N 1
ATOM 1288 C CA . ASP A 1 210 ? 42.049 3.618 82.172 1.00 42.27 245 ASP A CA 1
ATOM 1289 C C . ASP A 1 210 ? 41.323 4.217 83.370 1.00 40.52 245 ASP A C 1
ATOM 1290 O O . ASP A 1 210 ? 41.950 4.787 84.261 1.00 40.30 245 ASP A O 1
ATOM 1295 N N . TRP A 1 211 ? 39.999 4.084 83.372 1.00 39.67 246 TRP A N 1
ATOM 1296 C CA . TRP A 1 211 ? 39.156 4.560 84.470 1.00 39.46 246 TRP A CA 1
ATOM 1297 C C . TRP A 1 211 ? 39.344 3.792 85.787 1.00 40.89 246 TRP A C 1
ATOM 1298 O O . TRP A 1 211 ? 39.000 4.313 86.854 1.00 40.68 246 TRP A O 1
ATOM 1309 N N . GLU A 1 212 ? 39.869 2.563 85.704 1.00 41.52 247 GLU A N 1
ATOM 1310 C CA . GLU A 1 212 ? 40.051 1.683 86.865 1.00 42.25 247 GLU A CA 1
ATOM 1311 C C . GLU A 1 212 ? 38.716 1.444 87.568 1.00 42.18 247 GLU A C 1
ATOM 1312 O O . GLU A 1 212 ? 38.609 1.586 88.782 1.00 42.55 247 GLU A O 1
ATOM 1318 N N . GLY A 1 213 ? 37.690 1.105 86.790 1.00 42.12 248 GLY A N 1
ATOM 1319 C CA . GLY A 1 213 ? 36.350 0.882 87.334 1.00 41.74 248 GLY A CA 1
ATOM 1320 C C . GLY A 1 213 ? 35.582 2.122 87.783 1.00 41.05 248 GLY A C 1
ATOM 1321 O O . GLY A 1 213 ? 34.532 2.000 88.417 1.00 41.95 248 GLY A O 1
ATOM 1322 N N . ASP A 1 214 ? 36.069 3.318 87.452 1.00 39.91 249 ASP A N 1
ATOM 1323 C CA . ASP A 1 214 ? 35.348 4.539 87.816 1.00 38.11 249 ASP A CA 1
ATOM 1324 C C . ASP A 1 214 ? 33.977 4.618 87.168 1.00 36.76 249 ASP A C 1
ATOM 1325 O O . ASP A 1 214 ? 33.819 4.392 85.977 1.00 35.65 249 ASP A O 1
ATOM 1330 N N . THR A 1 215 ? 33.005 5.013 87.967 1.00 37.24 250 THR A N 1
ATOM 1331 C CA . THR A 1 215 ? 31.652 5.220 87.504 1.00 37.09 250 THR A CA 1
ATOM 1332 C C . THR A 1 215 ? 31.149 6.552 88.088 1.00 36.60 250 THR A C 1
ATOM 1333 O O . THR A 1 215 ? 31.710 7.061 89.069 1.00 36.16 250 THR A O 1
ATOM 1337 N N . PRO A 1 216 ? 30.121 7.156 87.478 1.00 35.79 251 PRO A N 1
ATOM 1338 C CA . PRO A 1 216 ? 29.495 8.291 88.183 1.00 34.97 251 PRO A CA 1
ATOM 1339 C C . PRO A 1 216 ? 28.897 7.851 89.529 1.00 34.00 251 PRO A C 1
ATOM 1340 O O . PRO A 1 216 ? 28.387 6.751 89.623 1.00 34.06 251 PRO A O 1
ATOM 1344 N N . LEU A 1 217 ? 28.988 8.685 90.561 1.00 33.40 252 LEU A N 1
ATOM 1345 C CA . LEU A 1 217 ? 28.663 8.234 91.922 1.00 33.81 252 LEU A CA 1
ATOM 1346 C C . LEU A 1 217 ? 27.162 8.070 92.146 1.00 34.09 252 LEU A C 1
ATOM 1347 O O . LEU A 1 217 ? 26.749 7.257 92.984 1.00 34.26 252 LEU A O 1
ATOM 1352 N N . ASN A 1 218 ? 26.367 8.854 91.420 1.00 33.72 253 ASN A N 1
ATOM 1353 C CA . ASN A 1 218 ? 24.911 8.827 91.534 1.00 33.98 253 ASN A CA 1
ATOM 1354 C C . ASN A 1 218 ? 24.429 9.041 92.982 1.00 33.23 253 ASN A C 1
ATOM 1355 O O . ASN A 1 218 ? 23.540 8.338 93.465 1.00 33.19 253 ASN A O 1
ATOM 1360 N N . LEU A 1 219 ? 25.029 10.007 93.677 1.00 32.18 254 LEU A N 1
ATOM 1361 C CA . LEU A 1 219 ? 24.646 10.294 95.049 1.00 31.47 254 LEU A CA 1
ATOM 1362 C C . LEU A 1 219 ? 23.240 10.916 95.041 1.00 31.58 254 LEU A C 1
ATOM 1363 O O . LEU A 1 219 ? 22.882 11.599 94.084 1.00 32.84 254 LEU A O 1
ATOM 1368 N N . PRO A 1 220 ? 22.419 10.654 96.081 1.00 31.60 255 PRO A N 1
ATOM 1369 C CA . PRO A 1 220 ? 21.093 11.313 96.097 1.00 31.60 255 PRO A CA 1
ATOM 1370 C C . PRO A 1 220 ? 21.217 12.839 96.196 1.00 31.88 255 PRO A C 1
ATOM 1371 O O . PRO A 1 220 ? 22.021 13.350 96.987 1.00 31.72 255 PRO A O 1
ATOM 1375 N N . MET A 1 221 ? 20.439 13.554 95.388 1.00 31.99 256 MET A N 1
ATOM 1376 C CA . MET A 1 221 ? 20.532 15.010 95.317 1.00 32.50 256 MET A CA 1
ATOM 1377 C C . MET A 1 221 ? 20.443 15.663 96.692 1.00 32.63 256 MET A C 1
ATOM 1378 O O . MET A 1 221 ? 21.187 16.605 96.986 1.00 32.01 256 MET A O 1
ATOM 1383 N N . GLU A 1 222 ? 19.530 15.152 97.523 1.00 32.00 257 GLU A N 1
ATOM 1384 C CA . GLU A 1 222 ? 19.265 15.724 98.839 1.00 31.45 257 GLU A CA 1
ATOM 1385 C C . GLU A 1 222 ? 20.438 15.553 99.821 1.00 30.65 257 GLU A C 1
ATOM 1386 O O . GLU A 1 222 ? 20.542 16.283 100.796 1.00 30.85 257 GLU A O 1
ATOM 1392 N N . SER A 1 223 ? 21.323 14.604 99.548 1.00 30.78 258 SER A N 1
ATOM 1393 C CA . SER A 1 223 ? 22.525 14.405 100.365 1.00 30.36 258 SER A CA 1
ATOM 1394 C C . SER A 1 223 ? 23.692 15.332 100.004 1.00 29.88 258 SER A C 1
ATOM 1395 O O . SER A 1 223 ? 24.702 15.325 100.685 1.00 30.14 258 SER A O 1
ATOM 1398 N N . LEU A 1 224 ? 23.573 16.122 98.942 1.00 30.07 259 LEU A N 1
ATOM 1399 C CA . LEU A 1 224 ? 24.709 16.914 98.462 1.00 28.84 259 LEU A CA 1
ATOM 1400 C C . LEU A 1 224 ? 25.013 18.155 99.277 1.00 28.26 259 LEU A C 1
ATOM 1401 O O . LEU A 1 224 ? 24.123 18.780 99.843 1.00 27.32 259 LEU A O 1
ATOM 1406 N N . VAL A 1 225 ? 26.304 18.473 99.337 1.00 28.78 260 VAL A N 1
ATOM 1407 C CA . VAL A 1 225 ? 26.802 19.767 99.773 1.00 29.26 260 VAL A CA 1
ATOM 1408 C C . VAL A 1 225 ? 27.783 20.206 98.691 1.00 29.28 260 VAL A C 1
ATOM 1409 O O . VAL A 1 225 ? 28.862 19.619 98.527 1.00 29.31 260 VAL A O 1
ATOM 1413 N N . ILE A 1 226 ? 27.391 21.240 97.954 1.00 29.28 261 ILE A N 1
ATOM 1414 C CA . ILE A 1 226 ? 28.074 21.642 96.729 1.00 28.81 261 ILE A CA 1
ATOM 1415 C C . ILE A 1 226 ? 29.078 22.770 96.978 1.00 28.45 261 ILE A C 1
ATOM 1416 O O . ILE A 1 226 ? 28.793 23.732 97.685 1.00 27.92 261 ILE A O 1
ATOM 1421 N N . TYR A 1 227 ? 30.260 22.628 96.393 1.00 29.05 262 TYR A N 1
ATOM 1422 C CA . TYR A 1 227 ? 31.331 23.611 96.508 1.00 28.76 262 TYR A CA 1
ATOM 1423 C C . TYR A 1 227 ? 31.557 24.188 95.117 1.00 28.47 262 TYR A C 1
ATOM 1424 O O . TYR A 1 227 ? 31.962 23.473 94.211 1.00 28.03 262 TYR A O 1
ATOM 1433 N N . GLU A 1 228 ? 31.268 25.475 94.940 1.00 28.76 263 GLU A N 1
ATOM 1434 C CA . GLU A 1 228 ? 31.455 26.131 93.647 1.00 28.65 263 GLU A CA 1
ATOM 1435 C C . GLU A 1 228 ? 32.898 26.618 93.495 1.00 28.74 263 GLU A C 1
ATOM 1436 O O . GLU A 1 228 ? 33.288 27.576 94.150 1.00 29.03 263 GLU A O 1
ATOM 1442 N N . ALA A 1 229 ? 33.664 25.979 92.608 1.00 28.28 264 ALA A N 1
ATOM 1443 C CA . ALA A 1 229 ? 35.107 26.237 92.473 1.00 27.78 264 ALA A CA 1
ATOM 1444 C C . ALA A 1 229 ? 35.533 26.594 91.051 1.00 27.87 264 ALA A C 1
ATOM 1445 O O . ALA A 1 229 ? 34.904 26.212 90.076 1.00 28.89 264 ALA A O 1
ATOM 1447 N N . HIS A 1 230 ? 36.601 27.360 90.952 1.00 28.69 265 HIS A N 1
ATOM 1448 C CA . HIS A 1 230 ? 37.229 27.697 89.681 1.00 29.58 265 HIS A CA 1
ATOM 1449 C C . HIS A 1 230 ? 38.514 26.895 89.572 1.00 29.62 265 HIS A C 1
ATOM 1450 O O . HIS A 1 230 ? 39.319 26.906 90.495 1.00 30.12 265 HIS A O 1
ATOM 1457 N N . VAL A 1 231 ? 38.724 26.209 88.457 1.00 30.18 266 VAL A N 1
ATOM 1458 C CA . VAL A 1 231 ? 39.900 25.333 88.331 1.00 31.77 266 VAL A CA 1
ATOM 1459 C C . VAL A 1 231 ? 41.217 26.083 88.598 1.00 32.35 266 VAL A C 1
ATOM 1460 O O . VAL A 1 231 ? 42.009 25.674 89.435 1.00 34.03 266 VAL A O 1
ATOM 1464 N N . ARG A 1 232 ? 41.438 27.183 87.897 1.00 31.66 267 ARG A N 1
ATOM 1465 C CA . ARG A 1 232 ? 42.632 27.987 88.104 1.00 31.63 267 ARG A CA 1
ATOM 1466 C C . ARG A 1 232 ? 42.701 28.707 89.455 1.00 31.18 267 ARG A C 1
ATOM 1467 O O . ARG A 1 232 ? 43.773 28.784 90.065 1.00 31.33 267 ARG A O 1
ATOM 1475 N N . GLY A 1 233 ? 41.578 29.241 89.922 1.00 29.99 268 GLY A N 1
ATOM 1476 C CA . GLY A 1 233 ? 41.540 29.938 91.203 1.00 29.78 268 GLY A CA 1
ATOM 1477 C C . GLY A 1 233 ? 41.879 29.013 92.366 1.00 29.70 268 GLY A C 1
ATOM 1478 O O . GLY A 1 233 ? 42.484 29.448 93.353 1.00 29.69 268 GLY A O 1
ATOM 1479 N N . PHE A 1 234 ? 41.497 27.736 92.237 1.00 28.92 269 PHE A N 1
ATOM 1480 C CA . PHE A 1 234 ? 41.679 26.740 93.292 1.00 28.78 269 PHE A CA 1
ATOM 1481 C C . PHE A 1 234 ? 43.136 26.610 93.747 1.00 29.64 269 PHE A C 1
ATOM 1482 O O . PHE A 1 234 ? 43.377 26.475 94.939 1.00 30.16 269 PHE A O 1
ATOM 1490 N N . THR A 1 235 ? 44.096 26.658 92.818 1.00 30.50 270 THR A N 1
ATOM 1491 C CA . THR A 1 235 ? 45.527 26.540 93.177 1.00 31.00 270 THR A CA 1
ATOM 1492 C C . THR A 1 235 ? 46.480 27.583 92.581 1.00 32.52 270 THR A C 1
ATOM 1493 O O . THR A 1 235 ? 47.687 27.430 92.701 1.00 33.26 270 THR A O 1
ATOM 1497 N N . ALA A 1 236 ? 45.971 28.644 91.963 1.00 33.80 271 ALA A N 1
ATOM 1498 C CA . ALA A 1 236 ? 46.853 29.658 91.364 1.00 34.88 271 ALA A CA 1
ATOM 1499 C C . ALA A 1 236 ? 47.723 30.414 92.364 1.00 36.38 271 ALA A C 1
ATOM 1500 O O . ALA A 1 236 ? 48.815 30.836 92.005 1.00 37.18 271 ALA A O 1
ATOM 1502 N N . HIS A 1 237 ? 47.264 30.611 93.597 1.00 37.70 272 HIS A N 1
ATOM 1503 C CA . HIS A 1 237 ? 48.081 31.352 94.578 1.00 39.69 272 HIS A CA 1
ATOM 1504 C C . HIS A 1 237 ? 49.398 30.623 94.895 1.00 40.11 272 HIS A C 1
ATOM 1505 O O . HIS A 1 237 ? 49.476 29.392 94.863 1.00 38.20 272 HIS A O 1
ATOM 1512 N N . ALA A 1 238 ? 50.428 31.409 95.191 1.00 41.62 273 ALA A N 1
ATOM 1513 C CA . ALA A 1 238 ? 51.731 30.888 95.604 1.00 42.86 273 ALA A CA 1
ATOM 1514 C C . ALA A 1 238 ? 51.613 29.870 96.742 1.00 43.65 273 ALA A C 1
ATOM 1515 O O . ALA A 1 238 ? 52.355 28.883 96.774 1.00 44.25 273 ALA A O 1
ATOM 1517 N N . SER A 1 239 ? 50.666 30.114 97.654 1.00 42.00 274 SER A N 1
ATOM 1518 C CA . SER A 1 239 ? 50.505 29.315 98.856 1.00 41.19 274 SER A CA 1
ATOM 1519 C C . SER A 1 239 ? 49.896 27.944 98.607 1.00 40.68 274 SER A C 1
ATOM 1520 O O . SER A 1 239 ? 49.805 27.132 99.521 1.00 40.04 274 SER A O 1
ATOM 1523 N N . SER A 1 240 ? 49.474 27.675 97.380 1.00 41.36 275 SER A N 1
ATOM 1524 C CA . SER A 1 240 ? 48.866 26.379 97.056 1.00 41.31 275 SER A CA 1
ATOM 1525 C C . SER A 1 240 ? 49.902 25.272 97.145 1.00 40.78 275 SER A C 1
ATOM 1526 O O . SER A 1 240 ? 49.592 24.156 97.547 1.00 41.12 275 SER A O 1
ATOM 1529 N N . GLY A 1 241 ? 51.129 25.597 96.748 1.00 41.40 276 GLY A N 1
ATOM 1530 C CA . GLY A 1 241 ? 52.264 24.691 96.885 1.00 40.60 276 GLY A CA 1
ATOM 1531 C C . GLY A 1 241 ? 52.189 23.454 96.012 1.00 39.69 276 GLY A C 1
ATOM 1532 O O . GLY A 1 241 ? 52.925 22.501 96.250 1.00 40.29 276 GLY A O 1
ATOM 1533 N N . VAL A 1 242 ? 51.303 23.462 95.011 1.00 38.19 277 VAL A N 1
ATOM 1534 C CA . VAL A 1 242 ? 51.144 22.332 94.090 1.00 37.63 277 VAL A CA 1
ATOM 1535 C C . VAL A 1 242 ? 52.149 22.411 92.936 1.00 39.02 277 VAL A C 1
ATOM 1536 O O . VAL A 1 242 ? 52.660 23.489 92.615 1.00 40.11 277 VAL A O 1
ATOM 1540 N N . ALA A 1 243 ? 52.397 21.259 92.313 1.00 39.45 278 ALA A N 1
ATOM 1541 C CA . ALA A 1 243 ? 53.317 21.116 91.183 1.00 39.51 278 ALA A CA 1
ATOM 1542 C C . ALA A 1 243 ? 52.879 21.903 89.945 1.00 39.50 278 ALA A C 1
ATOM 1543 O O . ALA A 1 243 ? 53.716 22.430 89.223 1.00 40.33 278 ALA A O 1
ATOM 1545 N N . ALA A 1 244 ? 51.570 21.971 89.699 1.00 38.68 279 ALA A N 1
ATOM 1546 C CA . ALA A 1 244 ? 51.032 22.593 88.488 1.00 37.25 279 ALA A CA 1
ATOM 1547 C C . ALA A 1 244 ? 49.898 23.550 88.841 1.00 36.09 279 ALA A C 1
ATOM 1548 O O . ALA A 1 244 ? 48.735 23.242 88.611 1.00 35.98 279 ALA A O 1
ATOM 1550 N N . PRO A 1 245 ? 50.235 24.719 89.405 1.00 35.55 280 PRO A N 1
ATOM 1551 C CA . PRO A 1 245 ? 49.222 25.657 89.895 1.00 34.75 280 PRO A CA 1
ATOM 1552 C C . PRO A 1 245 ? 48.247 26.119 88.815 1.00 33.96 280 PRO A C 1
ATOM 1553 O O . PRO A 1 245 ? 48.674 26.471 87.720 1.00 34.42 280 PRO A O 1
ATOM 1557 N N . GLY A 1 246 ? 46.954 26.104 89.129 1.00 32.33 281 GLY A N 1
ATOM 1558 C CA . GLY A 1 246 ? 45.933 26.612 88.227 1.00 31.42 281 GLY A CA 1
ATOM 1559 C C . GLY A 1 246 ? 45.413 25.615 87.210 1.00 30.97 281 GLY A C 1
ATOM 1560 O O . GLY A 1 246 ? 44.690 25.995 86.281 1.00 30.66 281 GLY A O 1
ATOM 1561 N N . THR A 1 247 ? 45.744 24.337 87.394 1.00 30.72 282 THR A N 1
ATOM 1562 C CA . THR A 1 247 ? 45.419 23.304 86.409 1.00 30.53 282 THR A CA 1
ATOM 1563 C C . THR A 1 247 ? 44.616 22.155 86.980 1.00 30.59 282 THR A C 1
ATOM 1564 O O . THR A 1 247 ? 44.498 22.013 88.184 1.00 31.57 282 THR A O 1
ATOM 1568 N N . TYR A 1 248 ? 44.079 21.319 86.100 1.00 30.87 283 TYR A N 1
ATOM 1569 C CA . TYR A 1 248 ? 43.283 20.166 86.523 1.00 31.05 283 TYR A CA 1
ATOM 1570 C C . TYR A 1 248 ? 44.104 19.304 87.475 1.00 31.32 283 TYR A C 1
ATOM 1571 O O . TYR A 1 248 ? 43.595 18.819 88.482 1.00 31.69 283 TYR A O 1
ATOM 1580 N N . ALA A 1 249 ? 45.379 19.135 87.147 1.00 31.70 284 ALA A N 1
ATOM 1581 C CA . ALA A 1 249 ? 46.290 18.296 87.916 1.00 31.56 284 ALA A CA 1
ATOM 1582 C C . ALA A 1 249 ? 46.677 18.989 89.206 1.00 31.57 284 ALA A C 1
ATOM 1583 O O . ALA A 1 249 ? 46.851 18.347 90.251 1.00 30.70 284 ALA A O 1
ATOM 1585 N N . GLY A 1 250 ? 46.816 20.308 89.135 1.00 31.43 285 GLY A N 1
ATOM 1586 C CA . GLY A 1 250 ? 46.985 21.112 90.347 1.00 31.43 285 GLY A CA 1
ATOM 1587 C C . GLY A 1 250 ? 45.831 20.950 91.316 1.00 30.63 285 GLY A C 1
ATOM 1588 O O . GLY A 1 250 ? 46.038 20.818 92.510 1.00 30.21 285 GLY A O 1
ATOM 1589 N N . MET A 1 251 ? 44.611 20.956 90.793 1.00 30.72 286 MET A N 1
ATOM 1590 C CA . MET A 1 251 ? 43.421 20.749 91.615 1.00 31.21 286 MET A CA 1
ATOM 1591 C C . MET A 1 251 ? 43.397 19.351 92.252 1.00 31.82 286 MET A C 1
ATOM 1592 O O . MET A 1 251 ? 42.842 19.184 93.350 1.00 32.24 286 MET A O 1
ATOM 1597 N N . VAL A 1 252 ? 43.972 18.350 91.581 1.00 32.10 287 VAL A N 1
ATOM 1598 C CA . VAL A 1 252 ? 43.965 16.992 92.136 1.00 32.87 287 VAL A CA 1
ATOM 1599 C C . VAL A 1 252 ? 44.770 16.947 93.438 1.00 34.18 287 VAL A C 1
ATOM 1600 O O . VAL A 1 252 ? 44.355 16.314 94.410 1.00 34.48 287 VAL A O 1
ATOM 1604 N N . GLU A 1 253 ? 45.907 17.637 93.455 1.00 35.56 288 GLU A N 1
ATOM 1605 C CA . GLU A 1 253 ? 46.771 17.674 94.634 1.00 36.75 288 GLU A CA 1
ATOM 1606 C C . GLU A 1 253 ? 46.121 18.253 95.881 1.00 36.52 288 GLU A C 1
ATOM 1607 O O . GLU A 1 253 ? 46.637 18.061 96.977 1.00 37.71 288 GLU A O 1
ATOM 1613 N N . ARG A 1 254 ? 45.034 18.998 95.735 1.00 35.65 289 ARG A N 1
ATOM 1614 C CA . ARG A 1 254 ? 44.424 19.620 96.894 1.00 35.44 289 ARG A CA 1
ATOM 1615 C C . ARG A 1 254 ? 43.024 19.110 97.173 1.00 33.69 289 ARG A C 1
ATOM 1616 O O . ARG A 1 254 ? 42.343 19.642 98.044 1.00 33.47 289 ARG A O 1
ATOM 1624 N N . LEU A 1 255 ? 42.610 18.057 96.472 1.00 32.86 290 LEU A N 1
ATOM 1625 C CA . LEU A 1 255 ? 41.266 17.500 96.656 1.00 32.29 290 LEU A CA 1
ATOM 1626 C C . LEU A 1 255 ? 41.016 17.048 98.081 1.00 32.00 290 LEU A C 1
ATOM 1627 O O . LEU A 1 255 ? 39.902 17.167 98.590 1.00 32.57 290 LEU A O 1
ATOM 1632 N N . ASP A 1 256 ? 42.054 16.546 98.731 1.00 31.72 291 ASP A N 1
ATOM 1633 C CA . ASP A 1 256 ? 41.933 16.117 100.101 1.00 31.42 291 ASP A CA 1
ATOM 1634 C C . ASP A 1 256 ? 41.312 17.182 100.984 1.00 31.44 291 ASP A C 1
ATOM 1635 O O . ASP A 1 256 ? 40.476 16.869 101.833 1.00 31.02 291 ASP A O 1
ATOM 1640 N N . TYR A 1 257 ? 41.690 18.440 100.762 1.00 31.36 292 TYR A N 1
ATOM 1641 C CA . TYR A 1 257 ? 41.138 19.540 101.535 1.00 31.43 292 TYR A CA 1
ATOM 1642 C C . TYR A 1 257 ? 39.616 19.534 101.449 1.00 30.95 292 TYR A C 1
ATOM 1643 O O . TYR A 1 257 ? 38.933 19.694 102.459 1.00 31.67 292 TYR A O 1
ATOM 1652 N N . LEU A 1 258 ? 39.087 19.316 100.253 1.00 30.62 293 LEU A N 1
ATOM 1653 C CA . LEU A 1 258 ? 37.638 19.283 100.069 1.00 30.23 293 LEU A CA 1
ATOM 1654 C C . LEU A 1 258 ? 36.965 18.095 100.733 1.00 30.73 293 LEU A C 1
ATOM 1655 O O . LEU A 1 258 ? 35.886 18.238 101.323 1.00 29.64 293 LEU A O 1
ATOM 1660 N N . LYS A 1 259 ? 37.585 16.922 100.625 1.00 31.36 294 LYS A N 1
ATOM 1661 C CA . LYS A 1 259 ? 37.067 15.754 101.309 1.00 31.58 294 LYS A CA 1
ATOM 1662 C C . LYS A 1 259 ? 37.014 16.024 102.819 1.00 31.55 294 LYS A C 1
ATOM 1663 O O . LYS A 1 259 ? 35.994 15.779 103.464 1.00 30.39 294 LYS A O 1
ATOM 1669 N N . SER A 1 260 ? 38.114 16.538 103.364 1.00 31.45 295 SER A N 1
ATOM 1670 C CA . SER A 1 260 ? 38.187 16.900 104.777 1.00 31.71 295 SER A CA 1
ATOM 1671 C C . SER A 1 260 ? 37.217 18.007 105.159 1.00 30.90 295 SER A C 1
ATOM 1672 O O . SER A 1 260 ? 36.746 18.043 106.287 1.00 32.48 295 SER A O 1
ATOM 1675 N N . LEU A 1 261 ? 36.936 18.921 104.243 1.00 30.10 296 LEU A N 1
ATOM 1676 C CA . LEU A 1 261 ? 35.988 19.993 104.517 1.00 29.58 296 LEU A CA 1
ATOM 1677 C C . LEU A 1 261 ? 34.587 19.415 104.709 1.00 29.27 296 LEU A C 1
ATOM 1678 O O . LEU A 1 261 ? 33.772 19.949 105.477 1.00 28.08 296 LEU A O 1
ATOM 1683 N N . GLY A 1 262 ? 34.323 18.301 104.035 1.00 29.61 297 GLY A N 1
ATOM 1684 C CA . GLY A 1 262 ? 33.055 17.590 104.197 1.00 29.97 297 GLY A CA 1
ATOM 1685 C C . GLY A 1 262 ? 32.140 17.746 102.999 1.00 30.56 297 GLY A C 1
ATOM 1686 O O . GLY A 1 262 ? 30.972 17.359 103.046 1.00 31.06 297 GLY A O 1
ATOM 1687 N N . VAL A 1 263 ? 32.689 18.277 101.914 1.00 30.49 298 VAL A N 1
ATOM 1688 C CA . VAL A 1 263 ? 31.974 18.466 100.656 1.00 30.54 298 VAL A CA 1
ATOM 1689 C C . VAL A 1 263 ? 31.892 17.180 99.820 1.00 29.26 298 VAL A C 1
ATOM 1690 O O . VAL A 1 263 ? 32.846 16.435 99.733 1.00 29.00 298 VAL A O 1
ATOM 1694 N N . ASN A 1 264 ? 30.743 16.910 99.211 1.00 28.97 299 ASN A N 1
ATOM 1695 C CA . ASN A 1 264 ? 30.612 15.727 98.349 1.00 28.39 299 ASN A CA 1
ATOM 1696 C C . ASN A 1 264 ? 30.227 16.059 96.905 1.00 28.31 299 ASN A C 1
ATOM 1697 O O . ASN A 1 264 ? 29.877 15.171 96.128 1.00 29.25 299 ASN A O 1
ATOM 1702 N N . ALA A 1 265 ? 30.313 17.331 96.532 1.00 27.93 300 ALA A N 1
ATOM 1703 C CA . ALA A 1 265 ? 30.175 17.704 95.140 1.00 28.24 300 ALA A CA 1
ATOM 1704 C C . ALA A 1 265 ? 30.876 19.011 94.859 1.00 28.57 300 ALA A C 1
ATOM 1705 O O . ALA A 1 265 ? 30.753 19.985 95.615 1.00 28.82 300 ALA A O 1
ATOM 1707 N N . ILE A 1 266 ? 31.610 19.035 93.761 1.00 28.32 301 ILE A N 1
ATOM 1708 C CA . ILE A 1 266 ? 32.265 20.253 93.336 1.00 29.09 301 ILE A CA 1
ATOM 1709 C C . ILE A 1 266 ? 31.637 20.704 92.032 1.00 28.77 301 ILE A C 1
ATOM 1710 O O . ILE A 1 266 ? 31.480 19.909 91.099 1.00 28.35 301 ILE A O 1
ATOM 1715 N N . GLU A 1 267 ? 31.262 21.977 91.995 1.00 28.98 302 GLU A N 1
ATOM 1716 C CA . GLU A 1 267 ? 30.697 22.584 90.811 1.00 30.17 302 GLU A CA 1
ATOM 1717 C C . GLU A 1 267 ? 31.759 23.474 90.170 1.00 30.43 302 GLU A C 1
ATOM 1718 O O . GLU A 1 267 ? 32.045 24.579 90.654 1.00 31.09 302 GLU A O 1
ATOM 1724 N N . LEU A 1 268 ? 32.335 22.988 89.073 1.00 30.55 303 LEU A N 1
ATOM 1725 C CA . LEU A 1 268 ? 33.393 23.712 88.380 1.00 30.27 303 LEU A CA 1
ATOM 1726 C C . LEU A 1 268 ? 32.840 24.798 87.467 1.00 30.16 303 LEU A C 1
ATOM 1727 O O . LEU A 1 268 ? 31.990 24.521 86.625 1.00 30.51 303 LEU A O 1
ATOM 1732 N N . LEU A 1 269 ? 33.332 26.027 87.618 1.00 30.30 304 LEU A N 1
ATOM 1733 C CA . LEU A 1 269 ? 33.056 27.104 86.637 1.00 29.58 304 LEU A CA 1
ATOM 1734 C C . LEU A 1 269 ? 33.502 26.666 85.242 1.00 29.23 304 LEU A C 1
ATOM 1735 O O . LEU A 1 269 ? 34.302 25.738 85.139 1.00 29.56 304 LEU A O 1
ATOM 1740 N N . PRO A 1 270 ? 32.990 27.325 84.169 1.00 28.56 305 PRO A N 1
ATOM 1741 C CA . PRO A 1 270 ? 33.084 26.767 82.816 1.00 28.29 305 PRO A CA 1
ATOM 1742 C C . PRO A 1 270 ? 34.452 26.182 82.429 1.00 28.27 305 PRO A C 1
ATOM 1743 O O . PRO A 1 270 ? 35.481 26.857 82.392 1.00 27.59 305 PRO A O 1
ATOM 1747 N N . VAL A 1 271 ? 34.403 24.899 82.132 1.00 28.68 306 VAL A N 1
ATOM 1748 C CA . VAL A 1 271 ? 35.562 24.065 81.949 1.00 28.62 306 VAL A CA 1
ATOM 1749 C C . VAL A 1 271 ? 35.759 23.822 80.454 1.00 28.09 306 VAL A C 1
ATOM 1750 O O . VAL A 1 271 ? 36.819 23.362 80.024 1.00 29.66 306 VAL A O 1
ATOM 1754 N N . PHE A 1 272 ? 34.746 24.165 79.666 1.00 26.56 307 PHE A N 1
ATOM 1755 C CA . PHE A 1 272 ? 34.824 24.110 78.217 1.00 26.01 307 PHE A CA 1
ATOM 1756 C C . PHE A 1 272 ? 35.714 25.233 77.685 1.00 26.57 307 PHE A C 1
ATOM 1757 O O . PHE A 1 272 ? 35.651 26.376 78.166 1.00 26.20 307 PHE A O 1
ATOM 1765 N N . GLU A 1 273 ? 36.503 24.906 76.668 1.00 26.65 308 GLU A N 1
ATOM 1766 C CA . GLU A 1 273 ? 37.411 25.849 76.015 1.00 28.23 308 GLU A CA 1
ATOM 1767 C C . GLU A 1 273 ? 36.855 27.265 75.886 1.00 28.12 308 GLU A C 1
ATOM 1768 O O . GLU A 1 273 ? 35.818 27.477 75.247 1.00 27.98 308 GLU A O 1
ATOM 1774 N N . PHE A 1 274 ? 37.552 28.223 76.495 1.00 28.49 309 PHE A N 1
ATOM 1775 C CA . PHE A 1 274 ? 37.278 29.648 76.285 1.00 27.93 309 PHE A CA 1
ATOM 1776 C C . PHE A 1 274 ? 38.572 30.450 76.102 1.00 28.69 309 PHE A C 1
ATOM 1777 O O . PHE A 1 274 ? 39.675 29.933 76.296 1.00 28.86 309 PHE A O 1
ATOM 1785 N N . ASN A 1 275 ? 38.420 31.719 75.734 1.00 28.77 310 ASN A N 1
ATOM 1786 C CA . ASN A 1 275 ? 39.542 32.609 75.524 1.00 28.89 310 ASN A CA 1
ATOM 1787 C C . ASN A 1 275 ? 39.634 33.689 76.593 1.00 29.40 310 ASN A C 1
ATOM 1788 O O . ASN A 1 275 ? 38.876 34.659 76.570 1.00 28.42 310 ASN A O 1
ATOM 1793 N N . GLU A 1 276 ? 40.606 33.536 77.491 1.00 29.94 311 GLU A N 1
ATOM 1794 C CA . GLU A 1 276 ? 40.770 34.448 78.617 1.00 30.47 311 GLU A CA 1
ATOM 1795 C C . GLU A 1 276 ? 41.293 35.819 78.191 1.00 31.72 311 GLU A C 1
ATOM 1796 O O . GLU A 1 276 ? 41.229 36.778 78.966 1.00 32.67 311 GLU A O 1
ATOM 1802 N N . LEU A 1 277 ? 41.802 35.907 76.961 1.00 33.33 312 LEU A N 1
ATOM 1803 C CA . LEU A 1 277 ? 42.272 37.167 76.383 1.00 33.46 312 LEU A CA 1
ATOM 1804 C C . LEU A 1 277 ? 41.247 37.854 75.483 1.00 34.27 312 LEU A C 1
ATOM 1805 O O . LEU A 1 277 ? 41.599 38.772 74.739 1.00 33.92 312 LEU A O 1
ATOM 1810 N N . GLU A 1 278 ? 39.986 37.448 75.541 1.00 35.20 313 GLU A N 1
ATOM 1811 C CA . GLU A 1 278 ? 39.034 37.904 74.518 1.00 36.45 313 GLU A CA 1
ATOM 1812 C C . GLU A 1 278 ? 38.846 39.430 74.514 1.00 37.88 313 GLU A C 1
ATOM 1813 O O . GLU A 1 278 ? 38.741 40.030 73.445 1.00 38.72 313 GLU A O 1
ATOM 1819 N N . TYR A 1 279 ? 38.857 40.061 75.685 1.00 40.25 314 TYR A N 1
ATOM 1820 C CA . TYR A 1 279 ? 38.852 41.529 75.759 1.00 43.12 314 TYR A CA 1
ATOM 1821 C C . TYR A 1 279 ? 40.073 42.083 76.517 1.00 45.21 314 TYR A C 1
ATOM 1822 O O . TYR A 1 279 ? 39.968 43.033 77.296 1.00 46.55 314 TYR A O 1
ATOM 1831 N N . TYR A 1 280 ? 41.236 41.493 76.240 1.00 46.66 315 TYR A N 1
ATOM 1832 C CA . TYR A 1 280 ? 42.501 41.866 76.880 1.00 48.98 315 TYR A CA 1
ATOM 1833 C C . TYR A 1 280 ? 42.897 43.324 76.623 1.00 50.98 315 TYR A C 1
ATOM 1834 O O . TYR A 1 280 ? 43.000 43.742 75.478 1.00 51.93 315 TYR A O 1
ATOM 1843 N N . SER A 1 281 ? 43.124 44.076 77.701 1.00 54.02 316 SER A N 1
ATOM 1844 C CA . SER A 1 281 ? 43.590 45.474 77.645 1.00 53.52 316 SER A CA 1
ATOM 1845 C C . SER A 1 281 ? 43.809 46.004 79.063 1.00 53.32 316 SER A C 1
ATOM 1846 O O . SER A 1 281 ? 43.257 45.461 80.017 1.00 50.55 316 SER A O 1
ATOM 1849 N N . GLN A 1 282 ? 44.618 47.055 79.204 1.00 54.32 317 GLN A N 1
ATOM 1850 C CA . GLN A 1 282 ? 44.884 47.634 80.523 1.00 55.25 317 GLN A CA 1
ATOM 1851 C C . GLN A 1 282 ? 43.598 48.220 81.095 1.00 56.39 317 GLN A C 1
ATOM 1852 O O . GLN A 1 282 ? 42.803 48.812 80.368 1.00 54.94 317 GLN A O 1
ATOM 1854 N N . ILE A 1 283 ? 43.382 48.035 82.392 1.00 59.17 318 ILE A N 1
ATOM 1855 C CA . ILE A 1 283 ? 42.190 48.588 83.043 1.00 63.01 318 ILE A CA 1
ATOM 1856 C C . ILE A 1 283 ? 42.490 50.054 83.383 1.00 65.97 318 ILE A C 1
ATOM 1857 O O . ILE A 1 283 ? 43.515 50.338 84.016 1.00 68.09 318 ILE A O 1
ATOM 1862 N N . PRO A 1 284 ? 41.616 50.992 82.951 1.00 68.49 319 PRO A N 1
ATOM 1863 C CA . PRO A 1 284 ? 41.820 52.409 83.261 1.00 69.59 319 PRO A CA 1
ATOM 1864 C C . PRO A 1 284 ? 42.358 52.670 84.682 1.00 70.15 319 PRO A C 1
ATOM 1865 O O . PRO A 1 284 ? 41.625 52.543 85.662 1.00 71.54 319 PRO A O 1
ATOM 1869 N N . GLY A 1 285 ? 43.647 52.995 84.766 1.00 70.77 320 GLY A N 1
ATOM 1870 C CA . GLY A 1 285 ? 44.295 53.362 86.019 1.00 69.94 320 GLY A CA 1
ATOM 1871 C C . GLY A 1 285 ? 44.756 52.174 86.840 1.00 69.67 320 GLY A C 1
ATOM 1872 O O . GLY A 1 285 ? 44.491 52.111 88.038 1.00 70.15 320 GLY A O 1
ATOM 1873 N N . SER A 1 286 ? 45.451 51.231 86.211 1.00 68.89 321 SER A N 1
ATOM 1874 C CA . SER A 1 286 ? 45.997 50.082 86.940 1.00 67.55 321 SER A CA 1
ATOM 1875 C C . SER A 1 286 ? 47.209 49.458 86.253 1.00 66.50 321 SER A C 1
ATOM 1876 O O . SER A 1 286 ? 47.411 49.622 85.048 1.00 66.28 321 SER A O 1
ATOM 1879 N N . ASP A 1 287 ? 48.005 48.739 87.044 1.00 65.76 322 ASP A N 1
ATOM 1880 C CA . ASP A 1 287 ? 49.098 47.917 86.526 1.00 65.58 322 ASP A CA 1
ATOM 1881 C C . ASP A 1 287 ? 48.594 46.534 86.077 1.00 64.45 322 ASP A C 1
ATOM 1882 O O . ASP A 1 287 ? 49.379 45.721 85.587 1.00 65.53 322 ASP A O 1
ATOM 1884 N N . GLN A 1 288 ? 47.292 46.279 86.244 1.00 61.44 323 GLN A N 1
ATOM 1885 C CA . GLN A 1 288 ? 46.685 44.985 85.926 1.00 58.07 323 GLN A CA 1
ATOM 1886 C C . GLN A 1 288 ? 45.902 45.040 84.606 1.00 55.69 323 GLN A C 1
ATOM 1887 O O . GLN A 1 288 ? 45.404 46.095 84.209 1.00 55.16 323 GLN A O 1
ATOM 1889 N N . TYR A 1 289 ? 45.799 43.896 83.929 1.00 53.12 324 TYR A N 1
ATOM 1890 C CA . TYR A 1 289 ? 45.077 43.795 82.648 1.00 50.48 324 TYR A CA 1
ATOM 1891 C C . TYR A 1 289 ? 43.754 43.044 82.777 1.00 46.07 324 TYR A C 1
ATOM 1892 O O . TYR A 1 289 ? 43.617 42.169 83.624 1.00 46.12 324 TYR A O 1
ATOM 1901 N N . ARG A 1 290 ? 42.794 43.372 81.914 1.00 43.20 325 ARG A N 1
ATOM 1902 C CA . ARG A 1 290 ? 41.464 42.742 81.933 1.00 40.26 325 ARG A CA 1
ATOM 1903 C C . ARG A 1 290 ? 41.509 41.344 81.309 1.00 38.65 325 ARG A C 1
ATOM 1904 O O . ARG A 1 290 ? 41.979 41.177 80.195 1.00 38.99 325 ARG A O 1
ATOM 1906 N N . PHE A 1 291 ? 41.047 40.340 82.050 1.00 36.99 326 PHE A N 1
ATOM 1907 C CA . PHE A 1 291 ? 40.911 38.975 81.540 1.00 35.63 326 PHE A CA 1
ATOM 1908 C C . PHE A 1 291 ? 39.436 38.603 81.549 1.00 34.47 326 PHE A C 1
ATOM 1909 O O . PHE A 1 291 ? 38.653 39.177 82.298 1.00 33.78 326 PHE A O 1
ATOM 1917 N N . ASN A 1 292 ? 39.050 37.638 80.730 1.00 32.79 327 ASN A N 1
ATOM 1918 C CA . ASN A 1 292 ? 37.839 36.902 81.020 1.00 32.30 327 ASN A CA 1
ATOM 1919 C C . ASN A 1 292 ? 38.254 35.713 81.866 1.00 30.52 327 ASN A C 1
ATOM 1920 O O . ASN A 1 292 ? 38.594 34.661 81.337 1.00 29.54 327 ASN A O 1
ATOM 1925 N N . PHE A 1 293 ? 38.237 35.904 83.182 1.00 30.42 328 PHE A N 1
ATOM 1926 C CA . PHE A 1 293 ? 38.743 34.903 84.120 1.00 31.10 328 PHE A CA 1
ATOM 1927 C C . PHE A 1 293 ? 37.772 33.733 84.320 1.00 30.89 328 PHE A C 1
ATOM 1928 O O . PHE A 1 293 ? 38.172 32.575 84.159 1.00 29.81 328 PHE A O 1
ATOM 1936 N N . TRP A 1 294 ? 36.514 34.045 84.666 1.00 30.67 329 TRP A N 1
ATOM 1937 C CA . TRP A 1 294 ? 35.491 33.015 84.961 1.00 30.26 329 TRP A CA 1
ATOM 1938 C C . TRP A 1 294 ? 35.202 32.063 83.809 1.00 29.72 329 TRP A C 1
ATOM 1939 O O . TRP A 1 294 ? 35.049 30.859 84.028 1.00 30.45 329 TRP A O 1
ATOM 1950 N N . GLY A 1 295 ? 35.109 32.604 82.600 1.00 29.19 330 GLY A N 1
ATOM 1951 C CA . GLY A 1 295 ? 35.040 31.794 81.386 1.00 28.97 330 GLY A CA 1
ATOM 1952 C C . GLY A 1 295 ? 33.646 31.569 80.830 1.00 28.75 330 GLY A C 1
ATOM 1953 O O . GLY A 1 295 ? 33.437 30.637 80.057 1.00 28.18 330 GLY A O 1
ATOM 1954 N N . TYR A 1 296 ? 32.691 32.417 81.211 1.00 28.65 331 TYR A N 1
ATOM 1955 C CA . TYR A 1 296 ? 31.345 32.344 80.659 1.00 28.50 331 TYR A CA 1
ATOM 1956 C C . TYR A 1 296 ? 31.324 32.958 79.270 1.00 27.98 331 TYR A C 1
ATOM 1957 O O . TYR A 1 296 ? 30.697 33.988 79.032 1.00 28.81 331 TYR A O 1
ATOM 1966 N N . SER A 1 297 ? 32.026 32.297 78.360 1.00 27.88 332 SER A N 1
ATOM 1967 C CA . SER A 1 297 ? 32.091 32.688 76.966 1.00 27.36 332 SER A CA 1
ATOM 1968 C C . SER A 1 297 ? 32.762 31.578 76.170 1.00 26.78 332 SER A C 1
ATOM 1969 O O . SER A 1 297 ? 33.939 31.661 75.850 1.00 26.95 332 SER A O 1
ATOM 1972 N N . THR A 1 298 ? 31.987 30.551 75.839 1.00 26.48 333 THR A N 1
ATOM 1973 C CA . THR A 1 298 ? 32.507 29.304 75.259 1.00 26.24 333 THR A CA 1
ATOM 1974 C C . THR A 1 298 ? 32.854 29.379 73.760 1.00 26.77 333 THR A C 1
ATOM 1975 O O . THR A 1 298 ? 32.082 29.883 72.926 1.00 27.42 333 THR A O 1
ATOM 1979 N N . VAL A 1 299 ? 34.044 28.876 73.446 1.00 26.56 334 VAL A N 1
ATOM 1980 C CA . VAL A 1 299 ? 34.577 28.839 72.096 1.00 26.43 334 VAL A CA 1
ATOM 1981 C C . VAL A 1 299 ? 34.264 27.476 71.495 1.00 26.61 334 VAL A C 1
ATOM 1982 O O . VAL A 1 299 ? 33.781 27.380 70.361 1.00 27.28 334 VAL A O 1
ATOM 1986 N N . ASN A 1 300 ? 34.545 26.426 72.263 1.00 26.52 335 ASN A N 1
ATOM 1987 C CA . ASN A 1 300 ? 34.187 25.064 71.870 1.00 26.59 335 ASN A CA 1
ATOM 1988 C C . ASN A 1 300 ? 33.580 24.273 73.038 1.00 26.55 335 ASN A C 1
ATOM 1989 O O . ASN A 1 300 ? 34.186 24.179 74.090 1.00 28.26 335 ASN A O 1
ATOM 1994 N N . TYR A 1 301 ? 32.414 23.673 72.825 1.00 25.82 336 TYR A N 1
ATOM 1995 C CA . TYR A 1 301 ? 31.672 22.985 73.886 1.00 25.58 336 TYR A CA 1
ATOM 1996 C C . TYR A 1 301 ? 32.111 21.538 74.138 1.00 25.90 336 TYR A C 1
ATOM 1997 O O . TYR A 1 301 ? 31.788 20.965 75.178 1.00 24.81 336 TYR A O 1
ATOM 2006 N N . PHE A 1 302 ? 32.813 20.935 73.186 1.00 26.50 337 PHE A N 1
ATOM 2007 C CA . PHE A 1 302 ? 33.225 19.533 73.329 1.00 28.02 337 PHE A CA 1
ATOM 2008 C C . PHE A 1 302 ? 34.651 19.394 73.900 1.00 28.26 337 PHE A C 1
ATOM 2009 O O . PHE A 1 302 ? 35.076 18.289 74.263 1.00 29.65 337 PHE A O 1
ATOM 2017 N N . SER A 1 303 ? 35.378 20.503 73.998 1.00 27.41 338 SER A N 1
ATOM 2018 C CA . SER A 1 303 ? 36.810 20.463 74.335 1.00 27.69 338 SER A CA 1
ATOM 2019 C C . SER A 1 303 ? 37.078 21.039 75.708 1.00 27.00 338 SER A C 1
ATOM 2020 O O . SER A 1 303 ? 36.600 22.120 76.014 1.00 26.89 338 SER A O 1
ATOM 2023 N N . PRO A 1 304 ? 37.842 20.318 76.541 1.00 26.89 339 PRO A N 1
ATOM 2024 C CA . PRO A 1 304 ? 38.325 20.888 77.791 1.00 26.69 339 PRO A CA 1
ATOM 2025 C C . PRO A 1 304 ? 39.143 22.140 77.535 1.00 26.55 339 PRO A C 1
ATOM 2026 O O . PRO A 1 304 ? 39.861 22.202 76.556 1.00 27.35 339 PRO A O 1
ATOM 2030 N N . MET A 1 305 ? 39.034 23.118 78.421 1.00 26.50 340 MET A N 1
ATOM 2031 C CA . MET A 1 305 ? 39.874 24.299 78.381 1.00 26.21 340 MET A CA 1
ATOM 2032 C C . MET A 1 305 ? 41.351 23.895 78.474 1.00 26.66 340 MET A C 1
ATOM 2033 O O . MET A 1 305 ? 41.793 23.377 79.491 1.00 27.56 340 MET A O 1
ATOM 2038 N N . GLY A 1 306 ? 42.096 24.118 77.400 1.00 27.05 341 GLY A N 1
ATOM 2039 C CA . GLY A 1 306 ? 43.482 23.676 77.304 1.00 27.73 341 GLY A CA 1
ATOM 2040 C C . GLY A 1 306 ? 44.434 24.413 78.230 1.00 28.36 341 GLY A C 1
ATOM 2041 O O . GLY A 1 306 ? 45.382 23.832 78.733 1.00 28.55 341 GLY A O 1
ATOM 2042 N N . ARG A 1 307 ? 44.172 25.693 78.481 1.00 28.78 342 ARG A N 1
ATOM 2043 C CA . ARG A 1 307 ? 45.042 26.486 79.338 1.00 28.88 342 ARG A CA 1
ATOM 2044 C C . ARG A 1 307 ? 44.720 26.281 80.827 1.00 29.55 342 ARG A C 1
ATOM 2045 O O . ARG A 1 307 ? 45.222 27.008 81.698 1.00 28.93 342 ARG A O 1
ATOM 2053 N N . PHE A 1 308 ? 43.850 25.308 81.101 1.00 30.24 343 PHE A N 1
ATOM 2054 C CA . PHE A 1 308 ? 43.740 24.682 82.424 1.00 30.41 343 PHE A CA 1
ATOM 2055 C C . PHE A 1 308 ? 44.538 23.375 82.494 1.00 30.52 343 PHE A C 1
ATOM 2056 O O . PHE A 1 308 ? 44.570 22.736 83.543 1.00 30.21 343 PHE A O 1
ATOM 2064 N N . SER A 1 309 ? 45.142 22.944 81.391 1.00 30.76 344 SER A N 1
ATOM 2065 C CA . SER A 1 309 ? 45.864 21.666 81.397 1.00 31.71 344 SER A CA 1
ATOM 2066 C C . SER A 1 309 ? 47.359 21.869 81.589 1.00 31.48 344 SER A C 1
ATOM 2067 O O . SER A 1 309 ? 48.015 22.526 80.781 1.00 31.74 344 SER A O 1
ATOM 2070 N N . ALA A 1 310 ? 47.892 21.289 82.655 1.00 31.56 345 ALA A N 1
ATOM 2071 C CA . ALA A 1 310 ? 49.334 21.298 82.888 1.00 32.51 345 ALA A CA 1
ATOM 2072 C C . ALA A 1 310 ? 50.091 20.739 81.678 1.00 33.09 345 ALA A C 1
ATOM 2073 O O . ALA A 1 310 ? 51.082 21.321 81.245 1.00 34.01 345 ALA A O 1
ATOM 2075 N N . ALA A 1 311 ? 49.605 19.624 81.133 1.00 33.41 346 ALA A N 1
ATOM 2076 C CA . ALA A 1 311 ? 50.257 18.943 80.010 1.00 33.81 346 ALA A CA 1
ATOM 2077 C C . ALA A 1 311 ? 50.338 19.801 78.753 1.00 34.41 346 ALA A C 1
ATOM 2078 O O . ALA A 1 311 ? 51.402 19.897 78.132 1.00 36.30 346 ALA A O 1
ATOM 2080 N N . VAL A 1 312 ? 49.237 20.436 78.379 1.00 34.18 347 VAL A N 1
ATOM 2081 C CA . VAL A 1 312 ? 49.261 21.332 77.225 1.00 34.46 347 VAL A CA 1
ATOM 2082 C C . VAL A 1 312 ? 50.288 22.447 77.436 1.00 34.80 347 VAL A C 1
ATOM 2083 O O . VAL A 1 312 ? 51.042 22.768 76.532 1.00 34.15 347 VAL A O 1
ATOM 2087 N N . GLY A 1 313 ? 50.318 23.026 78.631 1.00 35.42 348 GLY A N 1
ATOM 2088 C CA . GLY A 1 313 ? 51.309 24.047 78.955 1.00 36.44 348 GLY A CA 1
ATOM 2089 C C . GLY A 1 313 ? 52.740 23.532 78.856 1.00 37.90 348 GLY A C 1
ATOM 2090 O O . GLY A 1 313 ? 53.661 24.304 78.597 1.00 38.18 348 GLY A O 1
ATOM 2091 N N . GLN A 1 314 ? 52.923 22.230 79.073 1.00 39.21 349 GLN A N 1
ATOM 2092 C CA . GLN A 1 314 ? 54.242 21.588 78.981 1.00 40.91 349 GLN A CA 1
ATOM 2093 C C . GLN A 1 314 ? 54.520 21.030 77.582 1.00 39.74 349 GLN A C 1
ATOM 2094 O O . GLN A 1 314 ? 55.532 20.368 77.371 1.00 40.61 349 GLN A O 1
ATOM 2100 N N . GLY A 1 315 ? 53.617 21.276 76.639 1.00 37.45 350 GLY A N 1
ATOM 2101 C CA . GLY A 1 315 ? 53.850 20.945 75.234 1.00 36.57 350 GLY A CA 1
ATOM 2102 C C . GLY A 1 315 ? 53.334 19.590 74.781 1.00 35.57 350 GLY A C 1
ATOM 2103 O O . GLY A 1 315 ? 53.740 19.094 73.735 1.00 35.64 350 GLY A O 1
ATOM 2104 N N . ALA A 1 316 ? 52.413 18.993 75.532 1.00 34.02 351 ALA A N 1
ATOM 2105 C CA . ALA A 1 316 ? 51.852 17.702 75.140 1.00 33.24 351 ALA A CA 1
ATOM 2106 C C . ALA A 1 316 ? 50.886 17.888 73.985 1.00 32.09 351 ALA A C 1
ATOM 2107 O O . ALA A 1 316 ? 50.387 18.984 73.782 1.00 31.13 351 ALA A O 1
ATOM 2109 N N . PRO A 1 317 ? 50.613 16.820 73.222 1.00 32.22 352 PRO A N 1
ATOM 2110 C CA . PRO A 1 317 ? 49.564 16.909 72.211 1.00 32.23 352 PRO A CA 1
ATOM 2111 C C . PRO A 1 317 ? 48.249 17.407 72.817 1.00 32.11 352 PRO A C 1
ATOM 2112 O O . PRO A 1 317 ? 48.029 17.270 74.025 1.00 31.01 352 PRO A O 1
ATOM 2116 N N . ALA A 1 318 ? 47.394 17.988 71.983 1.00 32.95 353 ALA A N 1
ATOM 2117 C CA . ALA A 1 318 ? 46.246 18.742 72.491 1.00 33.88 353 ALA A CA 1
ATOM 2118 C C . ALA A 1 318 ? 45.249 17.859 73.234 1.00 33.75 353 ALA A C 1
ATOM 2119 O O . ALA A 1 318 ? 44.647 18.306 74.204 1.00 34.06 353 ALA A O 1
ATOM 2121 N N . ARG A 1 319 ? 45.118 16.603 72.812 1.00 34.79 354 ARG A N 1
ATOM 2122 C CA . ARG A 1 319 ? 44.328 15.595 73.552 1.00 35.32 354 ARG A CA 1
ATOM 2123 C C . ARG A 1 319 ? 44.784 15.306 74.986 1.00 34.61 354 ARG A C 1
ATOM 2124 O O . ARG A 1 319 ? 44.051 14.662 75.732 1.00 34.42 354 ARG A O 1
ATOM 2132 N N . ALA A 1 320 ? 45.977 15.751 75.373 1.00 34.04 355 ALA A N 1
ATOM 2133 C CA . ALA A 1 320 ? 46.458 15.560 76.746 1.00 33.79 355 ALA A CA 1
ATOM 2134 C C . ALA A 1 320 ? 45.528 16.170 77.796 1.00 33.19 355 ALA A C 1
ATOM 2135 O O . ALA A 1 320 ? 45.376 15.626 78.884 1.00 33.77 355 ALA A O 1
ATOM 2137 N N . SER A 1 321 ? 44.919 17.305 77.466 1.00 32.73 356 SER A N 1
ATOM 2138 C CA . SER A 1 321 ? 43.904 17.929 78.312 1.00 31.99 356 SER A CA 1
ATOM 2139 C C . SER A 1 321 ? 42.740 16.982 78.630 1.00 32.15 356 SER A C 1
ATOM 2140 O O . SER A 1 321 ? 42.136 17.086 79.697 1.00 31.88 356 SER A O 1
ATOM 2143 N N . CYS A 1 322 ? 42.418 16.082 77.700 1.00 32.31 357 CYS A N 1
ATOM 2144 C CA . CYS A 1 322 ? 41.307 15.157 77.892 1.00 32.72 357 CYS A CA 1
ATOM 2145 C C . CYS A 1 322 ? 41.613 14.187 79.018 1.00 33.26 357 CYS A C 1
ATOM 2146 O O . CYS A 1 322 ? 40.819 14.026 79.942 1.00 31.19 357 CYS A O 1
ATOM 2149 N N . ASP A 1 323 ? 42.782 13.559 78.956 1.00 34.58 358 ASP A N 1
ATOM 2150 C CA . ASP A 1 323 ? 43.145 12.570 79.979 1.00 36.21 358 ASP A CA 1
ATOM 2151 C C . ASP A 1 323 ? 43.382 13.224 81.324 1.00 34.80 358 ASP A C 1
ATOM 2152 O O . ASP A 1 323 ? 43.049 12.646 82.362 1.00 35.25 358 ASP A O 1
ATOM 2157 N N . GLU A 1 324 ? 43.933 14.436 81.297 1.00 33.61 359 GLU A N 1
ATOM 2158 C CA . GLU A 1 324 ? 44.162 15.191 82.515 1.00 33.38 359 GLU A CA 1
ATOM 2159 C C . GLU A 1 324 ? 42.822 15.473 83.204 1.00 32.76 359 GLU A C 1
ATOM 2160 O O . GLU A 1 324 ? 42.714 15.314 84.412 1.00 32.35 359 GLU A O 1
ATOM 2166 N N . PHE A 1 325 ? 41.803 15.855 82.432 1.00 31.93 360 PHE A N 1
ATOM 2167 C CA . PHE A 1 325 ? 40.469 16.086 82.997 1.00 31.65 360 PHE A CA 1
ATOM 2168 C C . PHE A 1 325 ? 39.831 14.798 83.516 1.00 31.37 360 PHE A C 1
ATOM 2169 O O . PHE A 1 325 ? 39.205 14.791 84.577 1.00 32.15 360 PHE A O 1
ATOM 2177 N N . LYS A 1 326 ? 39.973 13.718 82.761 1.00 31.09 361 LYS A N 1
ATOM 2178 C CA . LYS A 1 326 ? 39.490 12.420 83.211 1.00 30.84 361 LYS A CA 1
ATOM 2179 C C . LYS A 1 326 ? 40.123 12.056 84.542 1.00 30.75 361 LYS A C 1
ATOM 2180 O O . LYS A 1 326 ? 39.429 11.645 85.464 1.00 30.53 361 LYS A O 1
ATOM 2186 N N . GLN A 1 327 ? 41.432 12.245 84.653 1.00 30.91 362 GLN A N 1
ATOM 2187 C CA . GLN A 1 327 ? 42.122 11.924 85.891 1.00 30.85 362 GLN A CA 1
ATOM 2188 C C . GLN A 1 327 ? 41.475 12.677 87.048 1.00 30.82 362 GLN A C 1
ATOM 2189 O O . GLN A 1 327 ? 41.233 12.087 88.111 1.00 31.21 362 GLN A O 1
ATOM 2195 N N . LEU A 1 328 ? 41.179 13.963 86.826 1.00 30.13 363 LEU A N 1
ATOM 2196 C CA . LEU A 1 328 ? 40.544 14.814 87.835 1.00 29.92 363 LEU A CA 1
ATOM 2197 C C . LEU A 1 328 ? 39.201 14.251 88.312 1.00 29.78 363 LEU A C 1
ATOM 2198 O O . LEU A 1 328 ? 38.890 14.308 89.495 1.00 29.94 363 LEU A O 1
ATOM 2203 N N . VAL A 1 329 ? 38.405 13.733 87.383 1.00 30.15 364 VAL A N 1
ATOM 2204 C CA . VAL A 1 329 ? 37.082 13.215 87.712 1.00 30.43 364 VAL A CA 1
ATOM 2205 C C . VAL A 1 329 ? 37.251 11.949 88.529 1.00 31.98 364 VAL A C 1
ATOM 2206 O O . VAL A 1 329 ? 36.540 11.740 89.518 1.00 31.13 364 VAL A O 1
ATOM 2210 N N . LYS A 1 330 ? 38.198 11.116 88.098 1.00 34.12 365 LYS A N 1
ATOM 2211 C CA . LYS A 1 330 ? 38.524 9.870 88.791 1.00 36.29 365 LYS A CA 1
ATOM 2212 C C . LYS A 1 330 ? 38.973 10.143 90.213 1.00 36.85 365 LYS A C 1
ATOM 2213 O O . LYS A 1 330 ? 38.588 9.439 91.134 1.00 37.48 365 LYS A O 1
ATOM 2219 N N . GLU A 1 331 ? 39.789 11.176 90.387 1.00 37.79 366 GLU A N 1
ATOM 2220 C CA . GLU A 1 331 ? 40.285 11.533 91.711 1.00 37.58 366 GLU A CA 1
ATOM 2221 C C . GLU A 1 331 ? 39.168 12.077 92.605 1.00 36.38 366 GLU A C 1
ATOM 2222 O O . GLU A 1 331 ? 39.084 11.731 93.782 1.00 36.85 366 GLU A O 1
ATOM 2228 N N . CYS A 1 332 ? 38.311 12.922 92.047 1.00 34.86 367 CYS A N 1
ATOM 2229 C CA . CYS A 1 332 ? 37.124 13.369 92.765 1.00 33.59 367 CYS A CA 1
ATOM 2230 C C . CYS A 1 332 ? 36.304 12.167 93.206 1.00 32.78 367 CYS A C 1
ATOM 2231 O O . CYS A 1 332 ? 35.949 12.056 94.367 1.00 32.98 367 CYS A O 1
ATOM 2234 N N . HIS A 1 333 ? 36.027 11.255 92.286 1.00 32.84 368 HIS A N 1
ATOM 2235 C CA . HIS A 1 333 ? 35.146 10.133 92.593 1.00 33.60 368 HIS A CA 1
ATOM 2236 C C . HIS A 1 333 ? 35.700 9.245 93.704 1.00 34.77 368 HIS A C 1
ATOM 2237 O O . HIS A 1 333 ? 34.958 8.859 94.615 1.00 33.79 368 HIS A O 1
ATOM 2244 N N . ARG A 1 334 ? 37.002 8.976 93.651 1.00 36.63 369 ARG A N 1
ATOM 2245 C CA . ARG A 1 334 ? 37.702 8.237 94.703 1.00 38.41 369 ARG A CA 1
ATOM 2246 C C . ARG A 1 334 ? 37.432 8.797 96.084 1.00 37.03 369 ARG A C 1
ATOM 2247 O O . ARG A 1 334 ? 37.360 8.045 97.043 1.00 36.54 369 ARG A O 1
ATOM 2255 N N . ARG A 1 335 ? 37.301 10.118 96.174 1.00 36.22 370 ARG A N 1
ATOM 2256 C CA . ARG A 1 335 ? 37.025 10.803 97.436 1.00 36.08 370 ARG A CA 1
ATOM 2257 C C . ARG A 1 335 ? 35.540 10.989 97.750 1.00 34.49 370 ARG A C 1
ATOM 2258 O O . ARG A 1 335 ? 35.194 11.689 98.697 1.00 35.54 370 ARG A O 1
ATOM 2266 N N . GLY A 1 336 ? 34.661 10.375 96.971 1.00 33.29 371 GLY A N 1
ATOM 2267 C CA . GLY A 1 336 ? 33.224 10.557 97.164 1.00 31.92 371 GLY A CA 1
ATOM 2268 C C . GLY A 1 336 ? 32.760 11.941 96.766 1.00 31.13 371 GLY A C 1
ATOM 2269 O O . GLY A 1 336 ? 31.749 12.408 97.259 1.00 30.65 371 GLY A O 1
ATOM 2270 N N . ILE A 1 337 ? 33.495 12.604 95.871 1.00 31.41 372 ILE A N 1
ATOM 2271 C CA . ILE A 1 337 ? 33.124 13.944 95.405 1.00 30.76 372 ILE A CA 1
ATOM 2272 C C . ILE A 1 337 ? 32.543 13.873 93.991 1.00 30.44 372 ILE A C 1
ATOM 2273 O O . ILE A 1 337 ? 33.207 13.435 93.060 1.00 30.58 372 ILE A O 1
ATOM 2278 N N . GLU A 1 338 ? 31.289 14.290 93.840 1.00 29.97 373 GLU A N 1
ATOM 2279 C CA . GLU A 1 338 ? 30.674 14.356 92.518 1.00 29.64 373 GLU A CA 1
ATOM 2280 C C . GLU A 1 338 ? 31.145 15.589 91.761 1.00 28.29 373 GLU A C 1
ATOM 2281 O O . GLU A 1 338 ? 31.500 16.614 92.352 1.00 27.83 373 GLU A O 1
ATOM 2287 N N . VAL A 1 339 ? 31.123 15.485 90.441 1.00 26.68 374 VAL A N 1
ATOM 2288 C CA . VAL A 1 339 ? 31.575 16.556 89.604 1.00 25.31 374 VAL A CA 1
ATOM 2289 C C . VAL A 1 339 ? 30.446 17.114 88.778 1.00 24.46 374 VAL A C 1
ATOM 2290 O O . VAL A 1 339 ? 29.802 16.391 88.016 1.00 23.97 374 VAL A O 1
ATOM 2294 N N . ILE A 1 340 ? 30.250 18.421 88.921 1.00 24.06 375 ILE A N 1
ATOM 2295 C CA . ILE A 1 340 ? 29.177 19.132 88.272 1.00 23.92 375 ILE A CA 1
ATOM 2296 C C . ILE A 1 340 ? 29.739 20.258 87.432 1.00 23.85 375 ILE A C 1
ATOM 2297 O O . ILE A 1 340 ? 30.356 21.163 87.962 1.00 22.57 375 ILE A O 1
ATOM 2302 N N . LEU A 1 341 ? 29.448 20.217 86.131 1.00 24.74 376 LEU A N 1
ATOM 2303 C CA . LEU A 1 341 ? 29.914 21.217 85.194 1.00 25.33 376 LEU A CA 1
ATOM 2304 C C . LEU A 1 341 ? 28.915 22.336 84.940 1.00 26.40 376 LEU A C 1
ATOM 2305 O O . LEU A 1 341 ? 27.811 22.111 84.437 1.00 26.22 376 LEU A O 1
ATOM 2310 N N . ASP A 1 342 ? 29.344 23.546 85.291 1.00 27.62 377 ASP A N 1
ATOM 2311 C CA . ASP A 1 342 ? 28.727 24.787 84.854 1.00 28.08 377 ASP A CA 1
ATOM 2312 C C . ASP A 1 342 ? 28.850 24.864 83.321 1.00 27.66 377 ASP A C 1
ATOM 2313 O O . ASP A 1 342 ? 29.959 24.771 82.781 1.00 27.59 377 ASP A O 1
ATOM 2318 N N . VAL A 1 343 ? 27.721 24.996 82.618 1.00 26.58 378 VAL A N 1
ATOM 2319 C CA . VAL A 1 343 ? 27.718 25.022 81.147 1.00 25.73 378 VAL A CA 1
ATOM 2320 C C . VAL A 1 343 ? 26.922 26.211 80.615 1.00 25.19 378 VAL A C 1
ATOM 2321 O O . VAL A 1 343 ? 25.869 26.564 81.153 1.00 23.84 378 VAL A O 1
ATOM 2325 N N . VAL A 1 344 ? 27.422 26.812 79.544 1.00 25.07 379 VAL A N 1
ATOM 2326 C CA . VAL A 1 344 ? 26.912 28.103 79.073 1.00 25.22 379 VAL A CA 1
ATOM 2327 C C . VAL A 1 344 ? 26.386 27.995 77.647 1.00 25.38 379 VAL A C 1
ATOM 2328 O O . VAL A 1 344 ? 27.003 28.465 76.707 1.00 25.77 379 VAL A O 1
ATOM 2332 N N . PHE A 1 345 ? 25.221 27.374 77.502 1.00 25.92 380 PHE A N 1
ATOM 2333 C CA . PHE A 1 345 ? 24.626 27.131 76.188 1.00 25.94 380 PHE A CA 1
ATOM 2334 C C . PHE A 1 345 ? 23.725 28.259 75.710 1.00 27.01 380 PHE A C 1
ATOM 2335 O O . PHE A 1 345 ? 23.043 28.108 74.692 1.00 28.23 380 PHE A O 1
ATOM 2343 N N . ASN A 1 346 ? 23.691 29.369 76.441 1.00 27.31 381 ASN A N 1
ATOM 2344 C CA . ASN A 1 346 ? 22.790 30.464 76.114 1.00 27.21 381 ASN A CA 1
ATOM 2345 C C . ASN A 1 346 ? 23.390 31.485 75.145 1.00 27.94 381 ASN A C 1
ATOM 2346 O O . ASN A 1 346 ? 22.674 32.346 74.624 1.00 27.94 381 ASN A O 1
ATOM 2351 N N . HIS A 1 347 ? 24.701 31.411 74.930 1.00 27.60 382 HIS A N 1
ATOM 2352 C CA . HIS A 1 347 ? 25.412 32.339 74.041 1.00 28.01 382 HIS A CA 1
ATOM 2353 C C . HIS A 1 347 ? 26.825 31.820 73.863 1.00 27.41 382 HIS A C 1
ATOM 2354 O O . HIS A 1 347 ? 27.249 30.927 74.616 1.00 26.53 382 HIS A O 1
ATOM 2361 N N . THR A 1 348 ? 27.557 32.379 72.895 1.00 27.02 383 THR A N 1
ATOM 2362 C CA . THR A 1 348 ? 28.945 31.934 72.610 1.00 27.36 383 THR A CA 1
ATOM 2363 C C . THR A 1 348 ? 29.941 33.083 72.561 1.00 27.69 383 THR A C 1
ATOM 2364 O O . THR A 1 348 ? 29.553 34.246 72.588 1.00 28.50 383 THR A O 1
ATOM 2368 N N . ALA A 1 349 ? 31.225 32.746 72.428 1.00 27.58 384 ALA A N 1
ATOM 2369 C CA . ALA A 1 349 ? 32.285 33.756 72.337 1.00 27.53 384 ALA A CA 1
ATOM 2370 C C . ALA A 1 349 ? 32.285 34.596 71.046 1.00 27.73 384 ALA A C 1
ATOM 2371 O O . ALA A 1 349 ? 32.934 35.640 70.992 1.00 27.12 384 ALA A O 1
ATOM 2373 N N . GLU A 1 350 ? 31.546 34.163 70.024 1.00 27.71 385 GLU A N 1
ATOM 2374 C CA . GLU A 1 350 ? 31.513 34.881 68.757 1.00 28.12 385 GLU A CA 1
ATOM 2375 C C . GLU A 1 350 ? 30.803 36.243 68.819 1.00 28.72 385 GLU A C 1
ATOM 2376 O O . GLU A 1 350 ? 30.847 37.011 67.860 1.00 29.86 385 GLU A O 1
ATOM 2382 N N . GLY A 1 351 ? 30.152 36.543 69.933 1.00 29.30 386 GLY A N 1
ATOM 2383 C CA . GLY A 1 351 ? 29.513 37.834 70.128 1.00 29.53 386 GLY A CA 1
ATOM 2384 C C . GLY A 1 351 ? 28.466 38.104 69.068 1.00 30.75 386 GLY A C 1
ATOM 2385 O O . GLY A 1 351 ? 27.932 37.181 68.434 1.00 28.23 386 GLY A O 1
ATOM 2386 N N . ASN A 1 352 ? 28.193 39.387 68.8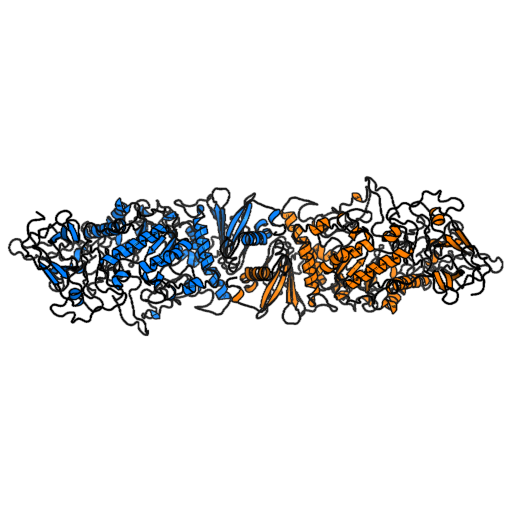72 1.00 32.20 387 ASN A N 1
ATOM 2387 C CA . ASN A 1 352 ? 27.414 39.839 67.742 1.00 33.68 387 ASN A CA 1
ATOM 2388 C C . ASN A 1 352 ? 28.275 39.936 66.473 1.00 35.32 387 ASN A C 1
ATOM 2389 O O . ASN A 1 352 ? 29.392 39.387 66.416 1.00 36.11 387 ASN A O 1
ATOM 2394 N N . GLU A 1 353 ? 27.763 40.635 65.461 1.00 36.12 388 GLU A N 1
ATOM 2395 C CA . GLU A 1 353 ? 28.448 40.743 64.171 1.00 36.52 388 GLU A CA 1
ATOM 2396 C C . GLU A 1 353 ? 29.831 41.352 64.274 1.00 36.27 388 GLU A C 1
ATOM 2397 O O . GLU A 1 353 ? 30.663 41.104 63.414 1.00 35.38 388 GLU A O 1
ATOM 2403 N N . ARG A 1 354 ? 30.070 42.150 65.316 1.00 36.84 389 ARG A N 1
ATOM 2404 C CA . ARG A 1 354 ? 31.372 42.786 65.518 1.00 37.09 389 ARG A CA 1
ATOM 2405 C C . ARG A 1 354 ? 32.371 41.822 66.185 1.00 35.46 389 ARG A C 1
ATOM 2406 O O . ARG A 1 354 ? 33.548 42.136 66.293 1.00 35.22 389 ARG A O 1
ATOM 2410 N N . GLY A 1 355 ? 31.910 40.655 66.633 1.00 34.16 390 GLY A N 1
ATOM 2411 C CA . GLY A 1 355 ? 32.784 39.697 67.312 1.00 32.62 390 GLY A CA 1
ATOM 2412 C C . GLY A 1 355 ? 33.587 38.869 66.331 1.00 32.37 390 GLY A C 1
ATOM 2413 O O . GLY A 1 355 ? 33.513 39.080 65.132 1.00 31.34 390 GLY A O 1
ATOM 2414 N N . PRO A 1 356 ? 34.364 37.908 66.836 1.00 33.23 391 PRO A N 1
ATOM 2415 C CA . PRO A 1 356 ? 35.170 37.090 65.944 1.00 33.72 391 PRO A CA 1
ATOM 2416 C C . PRO A 1 356 ? 34.375 35.949 65.324 1.00 33.88 391 PRO A C 1
ATOM 2417 O O . PRO A 1 356 ? 33.414 35.462 65.926 1.00 34.21 391 PRO A O 1
ATOM 2421 N N . THR A 1 357 ? 34.778 35.551 64.120 1.00 34.53 392 THR A N 1
ATOM 2422 C CA . THR A 1 357 ? 34.260 34.361 63.455 1.00 34.79 392 THR A CA 1
ATOM 2423 C C . THR A 1 357 ? 35.218 33.215 63.728 1.00 35.88 392 THR A C 1
ATOM 2424 O O . THR A 1 357 ? 36.294 33.160 63.147 1.00 38.10 392 THR A O 1
ATOM 2428 N N . ILE A 1 358 ? 34.806 32.315 64.610 1.00 37.18 393 ILE A N 1
ATOM 2429 C CA . ILE A 1 358 ? 35.637 31.233 65.121 1.00 39.70 393 ILE A CA 1
ATOM 2430 C C . ILE A 1 358 ? 35.098 29.868 64.718 1.00 40.11 393 ILE A C 1
ATOM 2431 O O . ILE A 1 358 ? 35.873 28.962 64.396 1.00 40.18 393 ILE A O 1
ATOM 2436 N N . SER A 1 359 ? 33.772 29.719 64.771 1.00 39.57 394 SER A N 1
ATOM 2437 C CA . SER A 1 359 ? 33.122 28.438 64.533 1.00 39.19 394 SER A CA 1
ATOM 2438 C C . SER A 1 359 ? 31.725 28.599 63.893 1.00 37.07 394 SER A C 1
ATOM 2439 O O . SER A 1 359 ? 31.612 28.696 62.669 1.00 35.09 394 SER A O 1
ATOM 2442 N N . PHE A 1 360 ? 30.685 28.688 64.728 1.00 36.09 395 PHE A N 1
ATOM 2443 C CA . PHE A 1 360 ? 29.281 28.582 64.293 1.00 34.20 395 PHE A CA 1
ATOM 2444 C C . PHE A 1 360 ? 28.863 29.624 63.275 1.00 31.98 395 PHE A C 1
ATOM 2445 O O . PHE A 1 360 ? 28.242 29.283 62.287 1.00 31.62 395 PHE A O 1
ATOM 2453 N N . ARG A 1 361 ? 29.184 30.890 63.520 1.00 31.00 396 ARG A N 1
ATOM 2454 C CA . ARG A 1 361 ? 28.899 31.948 62.542 1.00 30.73 396 ARG A CA 1
ATOM 2455 C C . ARG A 1 361 ? 29.391 31.589 61.151 1.00 30.79 396 ARG A C 1
ATOM 2456 O O . ARG A 1 361 ? 28.667 31.772 60.188 1.00 31.76 396 ARG A O 1
ATOM 2464 N N . GLY A 1 362 ? 30.618 31.083 61.051 1.00 31.20 397 GLY A N 1
ATOM 2465 C CA . GLY A 1 362 ? 31.214 30.735 59.756 1.00 31.31 397 GLY A CA 1
ATOM 2466 C C . GLY A 1 362 ? 30.683 29.458 59.115 1.00 31.55 397 GLY A C 1
ATOM 2467 O O . GLY A 1 362 ? 30.842 29.255 57.910 1.00 31.83 397 GLY A O 1
ATOM 2468 N N . LEU A 1 363 ? 30.049 28.598 59.911 1.00 31.08 398 LEU A N 1
ATOM 2469 C CA . LEU A 1 363 ? 29.493 27.330 59.414 1.00 31.48 398 LEU A CA 1
ATOM 2470 C C . LEU A 1 363 ? 28.028 27.445 58.912 1.00 30.84 398 LEU A C 1
ATOM 2471 O O . LEU A 1 363 ? 27.708 27.067 57.777 1.00 29.81 398 LEU A O 1
ATOM 2476 N N . ASP A 1 364 ? 27.144 27.931 59.778 1.00 30.31 399 ASP A N 1
ATOM 2477 C CA . ASP A 1 364 ? 25.758 28.150 59.415 1.00 29.57 399 ASP A CA 1
ATOM 2478 C C . ASP A 1 364 ? 25.145 29.087 60.440 1.00 29.31 399 ASP A C 1
ATOM 2479 O O . ASP A 1 364 ? 24.516 28.657 61.408 1.00 28.55 399 ASP A O 1
ATOM 2484 N N . ASN A 1 365 ? 25.365 30.379 60.218 1.00 29.02 400 ASN A N 1
ATOM 2485 C CA . ASN A 1 365 ? 24.925 31.431 61.133 1.00 29.39 400 ASN A CA 1
ATOM 2486 C C . ASN A 1 365 ? 23.413 31.447 61.382 1.00 29.28 400 ASN A C 1
ATOM 2487 O O . ASN A 1 365 ? 22.959 31.683 62.499 1.00 29.98 400 ASN A O 1
ATOM 2492 N N . ARG A 1 366 ? 22.637 31.216 60.331 1.00 29.95 401 ARG A N 1
ATOM 2493 C CA . ARG A 1 366 ? 21.171 31.160 60.435 1.00 29.57 401 ARG A CA 1
ATOM 2494 C C . ARG A 1 366 ? 20.662 30.029 61.316 1.00 29.23 401 ARG A C 1
ATOM 2495 O O . ARG A 1 366 ? 19.594 30.139 61.926 1.00 30.49 401 ARG A O 1
ATOM 2503 N N . VAL A 1 367 ? 21.413 28.936 61.359 1.00 28.73 402 VAL A N 1
ATOM 2504 C CA . VAL A 1 367 ? 21.025 27.771 62.141 1.00 28.13 402 VAL A CA 1
ATOM 2505 C C . VAL A 1 367 ? 21.378 27.974 63.596 1.00 26.98 402 VAL A C 1
ATOM 2506 O O . VAL A 1 367 ? 20.530 27.793 64.465 1.00 26.92 402 VAL A O 1
ATOM 2510 N N . TYR A 1 368 ? 22.629 28.347 63.855 1.00 25.85 403 TYR A N 1
ATOM 2511 C CA . TYR A 1 368 ? 23.178 28.291 65.212 1.00 24.94 403 TYR A CA 1
ATOM 2512 C C . TYR A 1 368 ? 22.727 29.446 66.087 1.00 24.59 403 TYR A C 1
ATOM 2513 O O . TYR A 1 368 ? 22.559 29.272 67.282 1.00 24.03 403 TYR A O 1
ATOM 2522 N N . TYR A 1 369 ? 22.499 30.618 65.505 1.00 24.78 404 TYR A N 1
ATOM 2523 C CA . TYR A 1 369 ? 22.155 31.778 66.322 1.00 24.40 404 TYR A CA 1
ATOM 2524 C C . TYR A 1 369 ? 20.719 32.301 66.127 1.00 24.97 404 TYR A C 1
ATOM 2525 O O . TYR A 1 369 ? 20.127 32.179 65.063 1.00 24.52 404 TYR A O 1
ATOM 2534 N N . MET A 1 370 ? 20.173 32.874 67.195 1.00 25.59 405 MET A N 1
ATOM 2535 C CA . MET A 1 370 ? 18.849 33.452 67.187 1.00 25.80 405 MET A CA 1
ATOM 2536 C C . MET A 1 370 ? 18.859 34.834 66.517 1.00 25.90 405 MET A C 1
ATOM 2537 O O . MET A 1 370 ? 19.337 35.804 67.096 1.00 25.13 405 MET A O 1
ATOM 2542 N N . LEU A 1 371 ? 18.273 34.906 65.318 1.00 26.72 406 LEU A N 1
ATOM 2543 C CA . LEU A 1 371 ? 18.369 36.075 64.431 1.00 27.04 406 LEU A CA 1
ATOM 2544 C C . LEU A 1 371 ? 17.016 36.682 64.052 1.00 28.41 406 LEU A C 1
ATOM 2545 O O . LEU A 1 371 ? 16.045 35.965 63.832 1.00 28.73 406 LEU A O 1
ATOM 2550 N N . ALA A 1 372 ? 16.972 38.010 63.946 1.00 29.77 407 ALA A N 1
ATOM 2551 C CA . ALA A 1 372 ? 15.824 38.701 63.377 1.00 30.57 407 ALA A CA 1
ATOM 2552 C C . ALA A 1 372 ? 15.927 38.641 61.849 1.00 31.81 407 ALA A C 1
ATOM 2553 O O . ALA A 1 372 ? 16.989 38.314 61.309 1.00 32.36 407 ALA A O 1
ATOM 2555 N N . PRO A 1 373 ? 14.827 38.951 61.138 1.00 33.11 408 PRO A N 1
ATOM 2556 C CA . PRO A 1 373 ? 14.817 38.725 59.683 1.00 33.31 408 PRO A CA 1
ATOM 2557 C C . PRO A 1 373 ? 15.882 39.507 58.910 1.00 33.39 408 PRO A C 1
ATOM 2558 O O . PRO A 1 373 ? 16.258 39.094 57.818 1.00 33.93 408 PRO A O 1
ATOM 2562 N N . GLY A 1 374 ? 16.339 40.630 59.467 1.00 32.95 409 GLY A N 1
ATOM 2563 C CA . GLY A 1 374 ? 17.422 41.414 58.884 1.00 32.47 409 GLY A CA 1
ATOM 2564 C C . GLY A 1 374 ? 18.817 40.908 59.236 1.00 31.58 409 GLY A C 1
ATOM 2565 O O . GLY A 1 374 ? 19.812 41.441 58.764 1.00 31.63 409 GLY A O 1
ATOM 2566 N N . GLY A 1 375 ? 18.891 39.871 60.056 1.00 30.52 410 GLY A N 1
ATOM 2567 C CA . GLY A 1 375 ? 20.164 39.269 60.418 1.00 29.54 410 GLY A CA 1
ATOM 2568 C C . GLY A 1 375 ? 20.684 39.758 61.750 1.00 28.55 410 GLY A C 1
ATOM 2569 O O . GLY A 1 375 ? 21.754 39.352 62.178 1.00 28.33 410 GLY A O 1
ATOM 2570 N N . GLU A 1 376 ? 19.919 40.621 62.409 1.00 28.61 411 GLU A N 1
ATOM 2571 C CA . GLU A 1 376 ? 20.268 41.115 63.736 1.00 28.57 411 GLU A CA 1
ATOM 2572 C C . GLU A 1 376 ? 20.270 39.971 64.763 1.00 27.93 411 GLU A C 1
ATOM 2573 O O . GLU A 1 376 ? 19.413 39.094 64.723 1.00 27.38 411 GLU A O 1
ATOM 2579 N N . TYR A 1 377 ? 21.240 39.994 65.669 1.00 27.42 412 TYR A N 1
ATOM 2580 C CA . TYR A 1 377 ? 21.344 39.005 66.744 1.00 27.38 412 TYR A CA 1
ATOM 2581 C C . TYR A 1 377 ? 20.440 39.362 67.945 1.00 28.01 412 TYR A C 1
ATOM 2582 O O . TYR A 1 377 ? 20.583 40.433 68.543 1.00 27.93 412 TYR A O 1
ATOM 2591 N N . TYR A 1 378 ? 19.516 38.465 68.295 1.00 27.64 413 TYR A N 1
ATOM 2592 C CA . TYR A 1 378 ? 18.799 38.572 69.558 1.00 28.01 413 TYR A CA 1
ATOM 2593 C C . TYR A 1 378 ? 19.794 38.472 70.705 1.00 28.72 413 TYR A C 1
ATOM 2594 O O . TYR A 1 378 ? 20.756 37.693 70.642 1.00 29.42 413 TYR A O 1
ATOM 2603 N N . ASN A 1 379 ? 19.558 39.253 71.754 1.00 29.67 414 ASN A N 1
ATOM 2604 C CA . ASN A 1 379 ? 20.523 39.394 72.835 1.00 30.41 414 ASN A CA 1
ATOM 2605 C C . ASN A 1 379 ? 19.951 39.153 74.222 1.00 30.87 414 ASN A C 1
ATOM 2606 O O . ASN A 1 379 ? 20.210 39.926 75.142 1.00 32.68 414 ASN A O 1
ATOM 2611 N N . TYR A 1 380 ? 19.216 38.057 74.376 1.00 30.75 415 TYR A N 1
ATOM 2612 C CA . TYR A 1 380 ? 18.677 37.661 75.668 1.00 30.81 415 TYR A CA 1
ATOM 2613 C C . TYR A 1 380 ? 19.767 37.340 76.681 1.00 30.75 415 TYR A C 1
ATOM 2614 O O . TYR A 1 380 ? 19.535 37.417 77.877 1.00 30.58 415 TYR A O 1
ATOM 2623 N N . SER A 1 381 ? 20.947 36.961 76.199 1.00 30.94 416 SER A N 1
ATOM 2624 C CA . SER A 1 381 ? 22.060 36.611 77.067 1.00 31.37 416 SER A CA 1
ATOM 2625 C C . SER A 1 381 ? 22.742 37.832 77.647 1.00 31.57 416 SER A C 1
ATOM 2626 O O . SER A 1 381 ? 23.511 37.724 78.593 1.00 31.40 416 SER A O 1
ATOM 2629 N N . GLY A 1 382 ? 22.500 38.986 77.044 1.00 32.39 417 GLY A N 1
ATOM 2630 C CA . GLY A 1 382 ? 23.264 40.178 77.361 1.00 32.52 417 GLY A CA 1
ATOM 2631 C C . GLY A 1 382 ? 24.712 40.152 76.886 1.00 33.10 417 GLY A C 1
ATOM 2632 O O . GLY A 1 382 ? 25.482 41.017 77.282 1.00 35.18 417 GLY A O 1
ATOM 2633 N N . CYS A 1 383 ? 25.098 39.198 76.032 1.00 32.78 418 CYS A N 1
ATOM 2634 C CA . CYS A 1 383 ? 26.518 39.045 75.626 1.00 31.33 418 CYS A CA 1
ATOM 2635 C C . CYS A 1 383 ? 26.786 39.230 74.137 1.00 31.21 418 CYS A C 1
ATOM 2636 O O . CYS A 1 383 ? 27.900 38.975 73.677 1.00 32.90 418 CYS A O 1
ATOM 2639 N N . GLY A 1 384 ? 25.782 39.660 73.382 1.00 29.86 419 GLY A N 1
ATOM 2640 C CA . GLY A 1 384 ? 25.961 39.939 71.971 1.00 28.90 419 GLY A CA 1
ATOM 2641 C C . GLY A 1 384 ? 25.241 38.942 71.097 1.00 27.88 419 GLY A C 1
ATOM 2642 O O . GLY A 1 384 ? 24.773 39.293 70.024 1.00 27.30 419 GLY A O 1
ATOM 2643 N N . ASN A 1 385 ? 25.179 37.687 71.524 1.00 26.55 420 ASN A N 1
ATOM 2644 C CA . ASN A 1 385 ? 24.365 36.716 70.813 1.00 25.82 420 ASN A CA 1
ATOM 2645 C C . ASN A 1 385 ? 23.557 35.811 71.738 1.00 25.36 420 ASN A C 1
ATOM 2646 O O . ASN A 1 385 ? 23.705 35.826 72.959 1.00 24.12 420 ASN A O 1
ATOM 2651 N N . THR A 1 386 ? 22.661 35.063 71.117 1.00 25.26 421 THR A N 1
ATOM 2652 C CA . THR A 1 386 ? 21.852 34.097 71.801 1.00 25.50 421 THR A CA 1
ATOM 2653 C C . THR A 1 386 ? 21.839 32.854 70.921 1.00 25.38 421 THR A C 1
ATOM 2654 O O . THR A 1 386 ? 21.502 32.930 69.738 1.00 25.69 421 THR A O 1
ATOM 2658 N N . LEU A 1 387 ? 22.248 31.722 71.481 1.00 25.18 422 LEU A N 1
ATOM 2659 C CA . LEU A 1 387 ? 22.235 30.463 70.740 1.00 25.48 422 LEU A CA 1
ATOM 2660 C C . LEU A 1 387 ? 20.791 30.086 70.389 1.00 25.63 422 LEU A C 1
ATOM 2661 O O . LEU A 1 387 ? 19.854 30.343 71.156 1.00 26.18 422 LEU A O 1
ATOM 2666 N N . ASN A 1 388 ? 20.610 29.505 69.213 1.00 25.49 423 ASN A N 1
ATOM 2667 C CA . ASN A 1 388 ? 19.287 29.110 68.721 1.00 25.53 423 ASN A CA 1
ATOM 2668 C C . ASN A 1 388 ? 18.888 27.743 69.307 1.00 25.15 423 ASN A C 1
ATOM 2669 O O . ASN A 1 388 ? 18.583 26.787 68.579 1.00 24.69 423 ASN A O 1
ATOM 2674 N N . CYS A 1 389 ? 18.874 27.685 70.638 1.00 24.74 424 CYS A N 1
ATOM 2675 C CA . CYS A 1 389 ? 18.807 26.438 71.397 1.00 24.63 424 CYS A CA 1
ATOM 2676 C C . CYS A 1 389 ? 17.787 25.387 70.936 1.00 24.71 424 CYS A C 1
ATOM 2677 O O . CYS A 1 389 ? 18.106 24.193 70.893 1.00 24.52 424 CYS A O 1
ATOM 2680 N N . ASN A 1 390 ? 16.574 25.822 70.605 1.00 24.17 425 ASN A N 1
ATOM 2681 C CA . ASN A 1 390 ? 15.502 24.882 70.284 1.00 25.00 425 ASN A CA 1
ATOM 2682 C C . ASN A 1 390 ? 15.381 24.481 68.820 1.00 25.85 425 ASN A C 1
ATOM 2683 O O . ASN A 1 390 ? 14.557 23.628 68.476 1.00 26.51 425 ASN A O 1
ATOM 2688 N N . GLN A 1 391 ? 16.186 25.067 67.945 1.00 26.20 426 GLN A N 1
ATOM 2689 C CA . GLN A 1 391 ? 16.151 24.616 66.577 1.00 26.19 426 GLN A CA 1
ATOM 2690 C C . GLN A 1 391 ? 16.840 23.243 66.521 1.00 25.64 426 GLN A C 1
ATOM 2691 O O . GLN A 1 391 ? 17.741 22.973 67.311 1.00 25.37 426 GLN A O 1
ATOM 2697 N N . PRO A 1 392 ? 16.371 22.355 65.628 1.00 25.54 427 PRO A N 1
ATOM 2698 C CA . PRO A 1 392 ? 16.664 20.916 65.714 1.00 25.69 427 PRO A CA 1
ATOM 2699 C C . PRO A 1 392 ? 18.129 20.490 65.704 1.00 25.75 427 PRO A C 1
ATOM 2700 O O . PRO A 1 392 ? 18.518 19.698 66.546 1.00 26.52 427 PRO A O 1
ATOM 2704 N N . VAL A 1 393 ? 18.910 20.947 64.734 1.00 25.59 428 VAL A N 1
ATOM 2705 C CA . VAL A 1 393 ? 20.376 20.723 64.718 1.00 25.34 428 VAL A CA 1
ATOM 2706 C C . VAL A 1 393 ? 21.068 21.197 66.004 1.00 25.12 428 VAL A C 1
ATOM 2707 O O . VAL A 1 393 ? 21.862 20.458 66.596 1.00 24.63 428 VAL A O 1
ATOM 2711 N N . VAL A 1 394 ? 20.719 22.399 66.456 1.00 24.89 429 VAL A N 1
ATOM 2712 C CA . VAL A 1 394 ? 21.240 22.954 67.701 1.00 25.04 429 VAL A CA 1
ATOM 2713 C C . VAL A 1 394 ? 20.834 22.126 68.937 1.00 26.01 429 VAL A C 1
ATOM 2714 O O . VAL A 1 394 ? 21.640 21.944 69.847 1.00 26.36 429 VAL A O 1
ATOM 2718 N N . ARG A 1 395 ? 19.601 21.635 68.974 1.00 26.81 430 ARG A N 1
ATOM 2719 C CA . ARG A 1 395 ? 19.166 20.726 70.045 1.00 28.04 430 ARG A CA 1
ATOM 2720 C C . ARG A 1 395 ? 19.979 19.461 70.059 1.00 28.38 430 ARG A C 1
ATOM 2721 O O . ARG A 1 395 ? 20.327 18.961 71.119 1.00 28.60 430 ARG A O 1
ATOM 2729 N N . GLN A 1 396 ? 20.240 18.930 68.872 1.00 29.80 431 GLN A N 1
ATOM 2730 C CA . GLN A 1 396 ? 21.051 17.730 68.731 1.00 31.17 431 GLN A CA 1
ATOM 2731 C C . GLN A 1 396 ? 22.451 18.030 69.257 1.00 30.44 431 GLN A C 1
ATOM 2732 O O . GLN A 1 396 ? 23.007 17.271 70.032 1.00 31.02 431 GLN A O 1
ATOM 2738 N N . PHE A 1 397 ? 22.993 19.175 68.866 1.00 30.35 432 PHE A N 1
ATOM 2739 C CA . PHE A 1 397 ? 24.316 19.599 69.305 1.00 29.85 432 PHE A CA 1
ATOM 2740 C C . PHE A 1 397 ? 24.403 19.619 70.833 1.00 29.89 432 PHE A C 1
ATOM 2741 O O . PHE A 1 397 ? 25.311 19.036 71.430 1.00 29.19 432 PHE A O 1
ATOM 2749 N N . ILE A 1 398 ? 23.416 20.234 71.472 1.00 30.33 433 ILE A N 1
ATOM 2750 C CA . ILE A 1 398 ? 23.460 20.406 72.916 1.00 29.47 433 ILE A CA 1
ATOM 2751 C C . ILE A 1 398 ? 23.337 19.069 73.615 1.00 30.18 433 ILE A C 1
ATOM 2752 O O . ILE A 1 398 ? 24.135 18.767 74.498 1.00 30.34 433 ILE A O 1
ATOM 2757 N N . LEU A 1 399 ? 22.351 18.266 73.222 1.00 30.99 434 LEU A N 1
ATOM 2758 C CA . LEU A 1 399 ? 22.261 16.886 73.720 1.00 31.69 434 LEU A CA 1
ATOM 2759 C C . LEU A 1 399 ? 23.559 16.098 73.558 1.00 30.65 434 LEU A C 1
ATOM 2760 O O . LEU A 1 399 ? 24.046 15.525 74.513 1.00 30.45 434 LEU A O 1
ATOM 2765 N N . ASP A 1 400 ? 24.089 16.047 72.338 1.00 30.57 435 ASP A N 1
ATOM 2766 C CA . ASP A 1 400 ? 25.336 15.315 72.056 1.00 30.44 435 ASP A CA 1
ATOM 2767 C C . ASP A 1 400 ? 26.463 15.773 72.984 1.00 29.82 435 ASP A C 1
ATOM 2768 O O . ASP A 1 400 ? 27.230 14.957 73.487 1.00 30.50 435 ASP A O 1
ATOM 2773 N N . CYS A 1 401 ? 26.547 17.080 73.208 1.00 28.80 436 CYS A N 1
ATOM 2774 C CA . CYS A 1 401 ? 27.531 17.654 74.117 1.00 28.14 436 CYS A CA 1
ATOM 2775 C C . CYS A 1 401 ? 27.369 17.121 75.533 1.00 27.66 436 CYS A C 1
ATOM 2776 O O . CYS A 1 401 ? 28.338 16.689 76.145 1.00 27.36 436 CYS A O 1
ATOM 2779 N N . LEU A 1 402 ? 26.141 17.145 76.049 1.00 27.07 437 LEU A N 1
ATOM 2780 C CA . LEU A 1 402 ? 25.886 16.670 77.405 1.00 26.53 437 LEU A CA 1
ATOM 2781 C C . LEU A 1 402 ? 26.225 15.184 77.548 1.00 27.68 437 LEU A C 1
ATOM 2782 O O . LEU A 1 402 ? 26.829 14.783 78.544 1.00 27.31 437 LEU A O 1
ATOM 2787 N N . LYS A 1 403 ? 25.866 14.374 76.555 1.00 28.42 438 LYS A N 1
ATOM 2788 C CA . LYS A 1 403 ? 26.142 12.932 76.619 1.00 30.00 438 LYS A CA 1
ATOM 2789 C C . LYS A 1 403 ? 27.642 12.650 76.507 1.00 30.52 438 LYS A C 1
ATOM 2790 O O . LYS A 1 403 ? 28.157 11.711 77.122 1.00 30.56 438 LYS A O 1
ATOM 2796 N N . HIS A 1 404 ? 28.330 13.487 75.735 1.00 30.19 439 HIS A N 1
ATOM 2797 C CA . HIS A 1 404 ? 29.774 13.418 75.572 1.00 30.45 439 HIS A CA 1
ATOM 2798 C C . HIS A 1 404 ? 30.451 13.522 76.920 1.00 29.57 439 HIS A C 1
ATOM 2799 O O . HIS A 1 404 ? 31.216 12.645 77.320 1.00 29.76 439 HIS A O 1
ATOM 2806 N N . TRP A 1 405 ? 30.143 14.594 77.638 1.00 29.18 440 TRP A N 1
ATOM 2807 C CA . TRP A 1 405 ? 30.773 14.838 78.931 1.00 28.69 440 TRP A CA 1
ATOM 2808 C C . TRP A 1 405 ? 30.432 13.760 79.958 1.00 28.27 440 TRP A C 1
ATOM 2809 O O . TRP A 1 405 ? 31.277 13.364 80.775 1.00 27.16 440 TRP A O 1
ATOM 2820 N N . VAL A 1 406 ? 29.198 13.276 79.895 1.00 27.78 441 VAL A N 1
ATOM 2821 C CA . VAL A 1 406 ? 28.758 12.195 80.760 1.00 28.07 441 VAL A CA 1
ATOM 2822 C C . VAL A 1 406 ? 29.444 10.880 80.385 1.00 28.83 441 VAL A C 1
ATOM 2823 O O . VAL A 1 406 ? 30.078 10.261 81.213 1.00 29.26 441 VAL A O 1
ATOM 2827 N N . THR A 1 407 ? 29.340 10.474 79.130 1.00 30.19 442 THR A N 1
ATOM 2828 C CA . THR A 1 407 ? 29.899 9.200 78.692 1.00 31.35 442 THR A CA 1
ATOM 2829 C C . THR A 1 407 ? 31.429 9.176 78.754 1.00 32.07 442 THR A C 1
ATOM 2830 O O . THR A 1 407 ? 32.006 8.252 79.319 1.00 32.44 442 THR A O 1
ATOM 2834 N N . GLU A 1 408 ? 32.077 10.189 78.187 1.00 31.61 443 GLU A N 1
ATOM 2835 C CA . GLU A 1 408 ? 33.526 10.170 78.035 1.00 32.36 443 GLU A CA 1
ATOM 2836 C C . GLU A 1 408 ? 34.296 10.655 79.254 1.00 31.90 443 GLU A C 1
ATOM 2837 O O . GLU A 1 408 ? 35.453 10.275 79.437 1.00 33.04 443 GLU A O 1
ATOM 2843 N N . TYR A 1 409 ? 33.679 11.522 80.052 1.00 30.58 444 TYR A N 1
ATOM 2844 C CA . TYR A 1 409 ? 34.322 12.117 81.221 1.00 29.42 444 TYR A CA 1
ATOM 2845 C C . TYR A 1 409 ? 33.674 11.730 82.577 1.00 28.98 444 TYR A C 1
ATOM 2846 O O . TYR A 1 409 ? 34.167 12.131 83.633 1.00 27.68 444 TYR A O 1
ATOM 2855 N N . HIS A 1 410 ? 32.581 10.958 82.545 1.00 29.01 445 HIS A N 1
ATOM 2856 C CA . HIS A 1 410 ? 31.943 10.409 83.766 1.00 28.96 445 HIS A CA 1
ATOM 2857 C C . HIS A 1 410 ? 31.440 11.511 84.698 1.00 28.25 445 HIS A C 1
ATOM 2858 O O . HIS A 1 410 ? 31.398 11.361 85.902 1.00 28.57 445 HIS A O 1
ATOM 2865 N N . VAL A 1 411 ? 31.069 12.630 84.109 1.00 27.82 446 VAL A N 1
ATOM 2866 C CA . VAL A 1 411 ? 30.586 13.792 84.837 1.00 27.87 446 VAL A CA 1
ATOM 2867 C C . VAL A 1 411 ? 29.232 13.452 85.494 1.00 27.07 446 VAL A C 1
ATOM 2868 O O . VAL A 1 411 ? 28.513 12.594 85.006 1.00 26.95 446 VAL A O 1
ATOM 2872 N N . ASP A 1 412 ? 28.908 14.089 86.613 1.00 27.27 447 ASP A N 1
ATOM 2873 C CA . ASP A 1 412 ? 27.730 13.690 87.419 1.00 27.88 447 ASP A CA 1
ATOM 2874 C C . ASP A 1 412 ? 26.556 14.651 87.277 1.00 28.01 447 ASP A C 1
ATOM 2875 O O . ASP A 1 412 ? 25.414 14.285 87.581 1.00 27.83 447 ASP A O 1
ATOM 2880 N N . GLY A 1 413 ? 26.833 15.886 86.859 1.00 27.48 448 GLY A N 1
ATOM 2881 C CA . GLY A 1 413 ? 25.785 16.896 86.773 1.00 27.23 448 GLY A CA 1
ATOM 2882 C C . GLY A 1 413 ? 26.143 18.093 85.922 1.00 27.23 448 GLY A C 1
ATOM 2883 O O . GLY A 1 413 ? 27.313 18.314 85.575 1.00 27.87 448 GLY A O 1
ATOM 2884 N N . PHE A 1 414 ? 25.125 18.869 85.572 1.00 26.78 449 PHE A N 1
ATOM 2885 C CA . PHE A 1 414 ? 25.320 20.080 84.793 1.00 26.32 449 PHE A CA 1
ATOM 2886 C C . PHE A 1 414 ? 24.561 21.210 85.449 1.00 25.73 449 PHE A C 1
ATOM 2887 O O . PHE A 1 414 ? 23.477 21.005 85.969 1.00 25.91 449 PHE A O 1
ATOM 2895 N N . ARG A 1 415 ? 25.128 22.405 85.408 1.00 25.37 450 ARG A N 1
ATOM 2896 C CA . ARG A 1 415 ? 24.459 23.576 85.926 1.00 25.17 450 ARG A CA 1
ATOM 2897 C C . ARG A 1 415 ? 24.346 24.568 84.791 1.00 24.11 450 ARG A C 1
ATOM 2898 O O . ARG A 1 415 ? 25.336 25.075 84.316 1.00 24.28 450 ARG A O 1
ATOM 2906 N N . PHE A 1 416 ? 23.123 24.827 84.345 1.00 23.63 451 PHE A N 1
ATOM 2907 C CA . PHE A 1 416 ? 22.882 25.622 83.144 1.00 22.90 451 PHE A CA 1
ATOM 2908 C C . PHE A 1 416 ? 22.817 27.127 83.402 1.00 22.69 451 PHE A C 1
ATOM 2909 O O . PHE A 1 416 ? 21.865 27.619 83.987 1.00 22.39 451 PHE A O 1
ATOM 2917 N N . ASP A 1 417 ? 23.854 27.837 82.971 1.00 23.12 452 ASP A N 1
ATOM 2918 C CA . ASP A 1 417 ? 23.915 29.302 83.015 1.00 23.73 452 ASP A CA 1
ATOM 2919 C C . ASP A 1 417 ? 22.769 29.927 82.215 1.00 23.72 452 ASP A C 1
ATOM 2920 O O . ASP A 1 417 ? 22.423 29.451 81.141 1.00 24.29 452 ASP A O 1
ATOM 2925 N N . LEU A 1 418 ? 22.202 31.008 82.740 1.00 24.10 453 LEU A N 1
ATOM 2926 C CA . LEU A 1 418 ? 20.972 31.635 82.207 1.00 23.61 453 LEU A CA 1
ATOM 2927 C C . LEU A 1 418 ? 20.054 30.667 81.458 1.00 23.56 453 LEU A C 1
ATOM 2928 O O . LEU A 1 418 ? 19.795 30.820 80.260 1.00 23.69 453 LEU A O 1
ATOM 2933 N N . ALA A 1 419 ? 19.532 29.700 82.199 1.00 22.86 454 ALA A N 1
ATOM 2934 C CA . ALA A 1 419 ? 18.870 28.544 81.619 1.00 22.66 454 ALA A CA 1
ATOM 2935 C C . ALA A 1 419 ? 17.521 28.865 80.958 1.00 22.88 454 ALA A C 1
ATOM 2936 O O . ALA A 1 419 ? 16.992 28.065 80.173 1.00 22.69 454 ALA A O 1
ATOM 2938 N N . SER A 1 420 ? 16.965 30.025 81.279 1.00 23.08 455 SER A N 1
ATOM 2939 C CA . SER A 1 420 ? 15.700 30.455 80.690 1.00 23.26 455 SER A CA 1
ATOM 2940 C C . SER A 1 420 ? 15.765 30.538 79.172 1.00 23.25 455 SER A C 1
ATOM 2941 O O . SER A 1 420 ? 14.767 30.334 78.497 1.00 22.93 455 SER A O 1
ATOM 2944 N N . ILE A 1 421 ? 16.953 30.851 78.655 1.00 23.37 456 ILE A N 1
ATOM 2945 C CA . ILE A 1 421 ? 17.173 30.996 77.233 1.00 23.50 456 ILE A CA 1
ATOM 2946 C C . ILE A 1 421 ? 16.919 29.659 76.529 1.00 23.88 456 ILE A C 1
ATOM 2947 O O . ILE A 1 421 ? 16.508 29.642 75.373 1.00 24.66 456 ILE A O 1
ATOM 2952 N N . LEU A 1 422 ? 17.096 28.547 77.249 1.00 23.74 457 LEU A N 1
ATOM 2953 C CA . LEU A 1 422 ? 16.829 27.223 76.693 1.00 24.09 457 LEU A CA 1
ATOM 2954 C C . LEU A 1 422 ? 15.332 26.924 76.552 1.00 24.20 457 LEU A C 1
ATOM 2955 O O . LEU A 1 422 ? 14.972 25.943 75.893 1.00 23.95 457 LEU A O 1
ATOM 2960 N N . THR A 1 423 ? 14.473 27.764 77.143 1.00 23.96 458 THR A N 1
ATOM 2961 C CA . THR A 1 423 ? 13.016 27.614 77.013 1.00 24.46 458 THR A CA 1
ATOM 2962 C C . THR A 1 423 ? 12.429 28.413 75.837 1.00 25.43 458 THR A C 1
ATOM 2963 O O . THR A 1 423 ? 11.249 28.280 75.513 1.00 25.66 458 THR A O 1
ATOM 2967 N N . ARG A 1 424 ? 13.259 29.226 75.196 1.00 26.01 459 ARG A N 1
ATOM 2968 C CA . ARG A 1 424 ? 12.773 30.209 74.245 1.00 26.64 459 ARG A CA 1
ATOM 2969 C C . ARG A 1 424 ? 12.740 29.656 72.826 1.00 27.33 459 ARG A C 1
ATOM 2970 O O . ARG A 1 424 ? 13.677 28.956 72.389 1.00 26.43 459 ARG A O 1
ATOM 2978 N N . ALA A 1 425 ? 11.649 29.981 72.121 1.00 27.80 460 ALA A N 1
ATOM 2979 C CA . ALA A 1 425 ? 11.447 29.550 70.741 1.00 27.95 460 ALA A CA 1
ATOM 2980 C C . ALA A 1 425 ? 12.504 30.176 69.834 1.00 27.78 460 ALA A C 1
ATOM 2981 O O . ALA A 1 425 ? 12.983 31.266 70.107 1.00 27.09 460 ALA A O 1
ATOM 2983 N N . HIS A 1 426 ? 12.840 29.469 68.753 1.00 28.29 461 HIS A N 1
ATOM 2984 C CA . HIS A 1 426 ? 13.998 29.786 67.909 1.00 27.91 461 HIS A CA 1
ATOM 2985 C C . HIS A 1 426 ? 13.646 30.589 66.660 1.00 28.07 461 HIS A C 1
ATOM 2986 O O . HIS A 1 426 ? 12.478 30.886 66.415 1.00 27.71 461 HIS A O 1
ATOM 2993 N N . SER A 1 427 ? 14.694 30.947 65.913 1.00 28.49 462 SER A N 1
ATOM 2994 C CA . SER A 1 427 ? 14.615 31.630 64.611 1.00 30.00 462 SER A CA 1
ATOM 2995 C C . SER A 1 427 ? 14.661 30.628 63.472 1.00 29.57 462 SER A C 1
ATOM 2996 O O . SER A 1 427 ? 15.637 29.881 63.378 1.00 28.00 462 SER A O 1
ATOM 2999 N N . ALA A 1 428 ? 13.655 30.664 62.588 1.00 29.48 463 ALA A N 1
ATOM 3000 C CA . ALA A 1 428 ? 13.565 29.749 61.446 1.00 29.27 463 ALA A CA 1
ATOM 3001 C C . ALA A 1 428 ? 13.640 30.468 60.092 1.00 29.53 463 ALA A C 1
ATOM 3002 O O . ALA A 1 428 ? 13.084 31.552 59.916 1.00 28.91 463 ALA A O 1
ATOM 3004 N N . TRP A 1 429 ? 14.337 29.841 59.145 1.00 29.63 464 TRP A N 1
ATOM 3005 C CA . TRP A 1 429 ? 14.446 30.327 57.783 1.00 30.21 464 TRP A CA 1
ATOM 3006 C C . TRP A 1 429 ? 14.049 29.203 56.851 1.00 31.44 464 TRP A C 1
ATOM 3007 O O . TRP A 1 429 ? 14.312 28.041 57.148 1.00 31.94 464 TRP A O 1
ATOM 3018 N N . HIS A 1 430 ? 13.436 29.534 55.716 1.00 32.14 465 HIS A N 1
ATOM 3019 C CA . HIS A 1 430 ? 13.204 28.532 54.680 1.00 32.82 465 HIS A CA 1
ATOM 3020 C C . HIS A 1 430 ? 14.521 28.047 54.120 1.00 33.92 465 HIS A C 1
ATOM 3021 O O . HIS A 1 430 ? 15.491 28.792 54.093 1.00 32.75 465 HIS A O 1
ATOM 3028 N N . PRO A 1 431 ? 14.551 26.790 53.654 1.00 36.66 466 PRO A N 1
ATOM 3029 C CA . PRO A 1 431 ? 15.761 26.290 53.014 1.00 38.84 466 PRO A CA 1
ATOM 3030 C C . PRO A 1 431 ? 16.114 27.111 51.766 1.00 43.02 466 PRO A C 1
ATOM 3031 O O . PRO A 1 431 ? 15.217 27.602 51.077 1.00 43.76 466 PRO A O 1
ATOM 3035 N N . GLN A 1 432 ? 17.406 27.274 51.492 1.00 48.67 467 GLN A N 1
ATOM 3036 C CA . GLN A 1 432 ? 17.840 28.084 50.358 1.00 54.43 467 GLN A CA 1
ATOM 3037 C C . GLN A 1 432 ? 17.454 27.371 49.082 1.00 56.45 467 GLN A C 1
ATOM 3038 O O . GLN A 1 432 ? 17.661 26.167 48.967 1.00 59.33 467 GLN A O 1
ATOM 3044 N N . GLN A 1 433 ? 16.871 28.098 48.136 1.00 59.96 468 GLN A N 1
ATOM 3045 C CA . GLN A 1 433 ? 16.521 27.505 46.848 1.00 64.73 468 GLN A CA 1
ATOM 3046 C C . GLN A 1 433 ? 17.407 28.044 45.724 1.00 68.88 468 GLN A C 1
ATOM 3047 O O . GLN A 1 433 ? 17.736 29.236 45.685 1.00 71.10 468 GLN A O 1
ATOM 3053 N N . TYR A 1 434 ? 17.790 27.152 44.815 1.00 71.50 469 TYR A N 1
ATOM 3054 C CA . TYR A 1 434 ? 18.702 27.491 43.727 1.00 74.05 469 TYR A CA 1
ATOM 3055 C C . TYR A 1 434 ? 18.026 27.286 42.368 1.00 76.62 469 TYR A C 1
ATOM 3056 O O . TYR A 1 434 ? 17.170 26.411 42.213 1.00 73.97 469 TYR A O 1
ATOM 3065 N N . ASP A 1 435 ? 18.417 28.113 41.397 1.00 80.59 470 ASP A N 1
ATOM 3066 C CA . ASP A 1 435 ? 17.966 27.989 40.007 1.00 81.97 470 ASP A CA 1
ATOM 3067 C C . ASP A 1 435 ? 18.469 26.667 39.414 1.00 82.96 470 ASP A C 1
ATOM 3068 O O . ASP A 1 435 ? 19.677 26.412 39.380 1.00 82.46 470 ASP A O 1
ATOM 3073 N N . GLN A 1 436 ? 17.538 25.832 38.956 1.00 83.79 471 GLN A N 1
ATOM 3074 C CA . GLN A 1 436 ? 17.863 24.477 38.487 1.00 84.52 471 GLN A CA 1
ATOM 3075 C C . GLN A 1 436 ? 18.735 24.465 37.220 1.00 83.41 471 GLN A C 1
ATOM 3076 O O . GLN A 1 436 ? 19.626 23.619 37.086 1.00 82.43 471 GLN A O 1
ATOM 3082 N N . GLU A 1 437 ? 18.494 25.403 36.306 1.00 81.00 472 GLU A N 1
ATOM 3083 C CA . GLU A 1 437 ? 19.346 25.543 35.129 1.00 79.26 472 GLU A CA 1
ATOM 3084 C C . GLU A 1 437 ? 20.539 26.434 35.473 1.00 79.17 472 GLU A C 1
ATOM 3085 O O . GLU A 1 437 ? 21.663 25.942 35.588 1.00 77.75 472 GLU A O 1
ATOM 3091 N N . THR A 1 438 ? 20.285 27.728 35.675 1.00 78.84 473 THR A N 1
ATOM 3092 C CA . THR A 1 438 ? 21.341 28.708 35.963 1.00 78.98 473 THR A CA 1
ATOM 3093 C C . THR A 1 438 ? 22.332 28.218 37.022 1.00 77.65 473 THR A C 1
ATOM 3094 O O . THR A 1 438 ? 23.540 28.392 36.875 1.00 80.88 473 THR A O 1
ATOM 3096 N N . GLY A 1 439 ? 21.817 27.599 38.080 1.00 76.59 474 GLY A N 1
ATOM 3097 C CA . GLY A 1 439 ? 22.634 27.203 39.226 1.00 73.43 474 GLY A CA 1
ATOM 3098 C C . GLY A 1 439 ? 22.528 28.214 40.357 1.00 70.92 474 GLY A C 1
ATOM 3099 O O . GLY A 1 439 ? 22.376 27.833 41.516 1.00 70.58 474 GLY A O 1
ATOM 3100 N N . GLN A 1 440 ? 22.591 29.502 40.007 1.00 68.78 475 GLN A N 1
ATOM 3101 C CA . GLN A 1 440 ? 22.602 30.616 40.971 1.00 65.98 475 GLN A CA 1
ATOM 3102 C C . GLN A 1 440 ? 21.571 30.536 42.128 1.00 65.95 475 GLN A C 1
ATOM 3103 O O . GLN A 1 440 ? 20.398 30.179 41.935 1.00 63.93 475 GLN A O 1
ATOM 3105 N N . ARG A 1 441 ? 22.026 30.873 43.335 1.00 63.16 476 ARG A N 1
ATOM 3106 C CA . ARG A 1 441 ? 21.135 31.042 44.476 1.00 60.08 476 ARG A CA 1
ATOM 3107 C C . ARG A 1 441 ? 20.012 31.983 44.057 1.00 57.16 476 ARG A C 1
ATOM 3108 O O . ARG A 1 441 ? 20.226 32.885 43.248 1.00 57.85 476 ARG A O 1
ATOM 3110 N N . VAL A 1 442 ? 18.818 31.762 44.593 1.00 55.13 477 VAL A N 1
ATOM 3111 C CA . VAL A 1 442 ? 17.675 32.624 44.310 1.00 53.45 477 VAL A CA 1
ATOM 3112 C C . VAL A 1 442 ? 17.195 33.339 45.580 1.00 52.26 477 VAL A C 1
ATOM 3113 O O . VAL A 1 442 ? 16.930 32.708 46.615 1.00 51.30 477 VAL A O 1
ATOM 3117 N N . ALA A 1 443 ? 17.088 34.663 45.479 1.00 49.65 478 ALA A N 1
ATOM 3118 C CA . ALA A 1 443 ? 16.636 35.501 46.585 1.00 48.90 478 ALA A CA 1
ATOM 3119 C C . ALA A 1 443 ? 15.167 35.244 46.901 1.00 47.74 478 ALA A C 1
ATOM 3120 O O . ALA A 1 443 ? 14.366 34.987 46.010 1.00 49.79 478 ALA A O 1
ATOM 3122 N N . MET A 1 444 ? 14.821 35.325 48.177 1.00 45.15 479 MET A N 1
ATOM 3123 C CA . MET A 1 444 ? 13.479 35.019 48.621 1.00 42.37 479 MET A CA 1
ATOM 3124 C C . MET A 1 444 ? 12.905 36.195 49.385 1.00 40.17 479 MET A C 1
ATOM 3125 O O . MET A 1 444 ? 13.634 37.032 49.923 1.00 38.56 479 MET A O 1
ATOM 3130 N N . SER A 1 445 ? 11.579 36.258 49.391 1.00 38.41 480 SER A N 1
ATOM 3131 C CA . SER A 1 445 ? 10.844 37.212 50.200 1.00 36.67 480 SER A CA 1
ATOM 3132 C C . SER A 1 445 ? 11.311 37.166 51.654 1.00 35.27 480 SER A C 1
ATOM 3133 O O . SER A 1 445 ? 11.369 36.098 52.250 1.00 33.34 480 SER A O 1
ATOM 3136 N N . SER A 1 446 ? 11.623 38.341 52.199 1.00 34.94 481 SER A N 1
ATOM 3137 C CA . SER A 1 446 ? 12.094 38.518 53.570 1.00 35.13 481 SER A CA 1
ATOM 3138 C C . SER A 1 446 ? 13.467 37.897 53.823 1.00 34.17 481 SER A C 1
ATOM 3139 O O . SER A 1 446 ? 13.867 37.710 54.974 1.00 34.02 481 SER A O 1
ATOM 3142 N N . GLY A 1 447 ? 14.194 37.597 52.752 1.00 33.72 482 GLY A N 1
ATOM 3143 C CA . GLY A 1 447 ? 15.455 36.875 52.860 1.00 32.34 482 GLY A CA 1
ATOM 3144 C C . GLY A 1 447 ? 15.247 35.397 53.157 1.00 31.89 482 GLY A C 1
ATOM 3145 O O . GLY A 1 447 ? 16.209 34.688 53.478 1.00 30.52 482 GLY A O 1
ATOM 3146 N N . GLY A 1 448 ? 13.999 34.925 53.050 1.00 31.08 483 GLY A N 1
ATOM 3147 C CA . GLY A 1 448 ? 13.657 33.546 53.422 1.00 30.35 483 GLY A CA 1
ATOM 3148 C C . GLY A 1 448 ? 13.357 33.362 54.903 1.00 30.10 483 GLY A C 1
ATOM 3149 O O . GLY A 1 448 ? 13.138 32.233 55.364 1.00 30.49 483 GLY A O 1
ATOM 3150 N N . ALA A 1 449 ? 13.360 34.459 55.661 1.00 29.45 484 ALA A N 1
ATOM 3151 C CA . ALA A 1 449 ? 12.942 34.425 57.062 1.00 29.02 484 ALA A CA 1
ATOM 3152 C C . ALA A 1 449 ? 11.460 34.088 57.155 1.00 28.75 484 ALA A C 1
ATOM 3153 O O . ALA A 1 449 ? 10.645 34.699 56.472 1.00 29.20 484 ALA A O 1
ATOM 3155 N N . ILE A 1 450 ? 11.119 33.124 57.999 1.00 28.06 485 ILE A N 1
ATOM 3156 C CA . ILE A 1 450 ? 9.738 32.741 58.201 1.00 28.26 485 ILE A CA 1
ATOM 3157 C C . ILE A 1 450 ? 9.121 33.706 59.225 1.00 28.67 485 ILE A C 1
ATOM 3158 O O . ILE A 1 450 ? 9.454 33.671 60.399 1.00 28.77 485 ILE A O 1
ATOM 3163 N N . VAL A 1 451 ? 8.223 34.562 58.761 1.00 29.30 486 VAL A N 1
ATOM 3164 C CA . VAL A 1 451 ? 7.736 35.689 59.550 1.00 29.83 486 VAL A CA 1
ATOM 3165 C C . VAL A 1 451 ? 6.215 35.712 59.647 1.00 30.81 486 VAL A C 1
ATOM 3166 O O . VAL A 1 451 ? 5.513 35.038 58.892 1.00 30.83 486 VAL A O 1
ATOM 3170 N N . THR A 1 452 ? 5.711 36.517 60.569 1.00 32.10 487 THR A N 1
ATOM 3171 C CA . THR A 1 452 ? 4.280 36.790 60.643 1.00 33.72 487 THR A CA 1
ATOM 3172 C C . THR A 1 452 ? 3.933 37.784 59.530 1.00 34.76 487 THR A C 1
ATOM 3173 O O . THR A 1 452 ? 4.817 38.222 58.797 1.00 34.57 487 THR A O 1
ATOM 3177 N N . ALA A 1 453 ? 2.654 38.134 59.405 1.00 35.83 488 ALA A N 1
ATOM 3178 C CA . ALA A 1 453 ? 2.221 39.165 58.455 1.00 36.56 488 ALA A CA 1
ATOM 3179 C C . ALA A 1 453 ? 2.709 40.562 58.844 1.00 36.97 488 ALA A C 1
ATOM 3180 O O . ALA A 1 453 ? 2.745 41.454 58.018 1.00 37.55 488 ALA A O 1
ATOM 3182 N N . GLU A 1 454 ? 3.068 40.758 60.105 1.00 37.63 489 GLU A N 1
ATOM 3183 C CA . GLU A 1 454 ? 3.583 42.041 60.546 1.00 38.25 489 GLU A CA 1
ATOM 3184 C C . GLU A 1 454 ? 5.101 42.073 60.476 1.00 36.51 489 GLU A C 1
ATOM 3185 O O . GLU A 1 454 ? 5.707 43.058 60.878 1.00 35.70 489 GLU A O 1
ATOM 3191 N N . GLY A 1 455 ? 5.710 40.996 59.980 1.00 35.00 490 GLY A N 1
ATOM 3192 C CA . GLY A 1 455 ? 7.154 40.934 59.783 1.00 34.53 490 GLY A CA 1
ATOM 3193 C C . GLY A 1 455 ? 7.986 40.393 60.937 1.00 33.83 490 GLY A C 1
ATOM 3194 O O . GLY A 1 455 ? 9.201 40.308 60.822 1.00 33.68 490 GLY A O 1
ATOM 3195 N N . ILE A 1 456 ? 7.344 40.009 62.035 1.00 33.96 491 ILE A N 1
ATOM 3196 C CA . ILE A 1 456 ? 8.048 39.450 63.199 1.00 34.25 491 ILE A CA 1
ATOM 3197 C C . ILE A 1 456 ? 8.550 38.025 62.893 1.00 33.51 491 ILE A C 1
ATOM 3198 O O . ILE A 1 456 ? 7.827 37.223 62.293 1.00 33.13 491 ILE A O 1
ATOM 3203 N N . MET A 1 457 ? 9.790 37.740 63.299 1.00 32.00 492 MET A N 1
ATOM 3204 C CA . MET A 1 457 ? 10.401 36.420 63.152 1.00 31.05 492 MET A CA 1
ATOM 3205 C C . MET A 1 457 ? 9.695 35.352 64.012 1.00 30.49 492 MET A C 1
ATOM 3206 O O . MET A 1 457 ? 9.130 35.630 65.075 1.00 29.84 492 MET A O 1
ATOM 3211 N N . THR A 1 458 ? 9.808 34.117 63.553 1.00 29.25 493 THR A N 1
ATOM 3212 C CA . THR A 1 458 ? 8.987 33.020 63.998 1.00 28.83 493 THR A CA 1
ATOM 3213 C C . THR A 1 458 ? 9.895 31.782 64.031 1.00 27.99 493 THR A C 1
ATOM 3214 O O . THR A 1 458 ? 10.946 31.804 63.406 1.00 26.99 493 THR A O 1
ATOM 3218 N N . ASP A 1 459 ? 9.502 30.723 64.748 1.00 27.90 494 ASP A N 1
ATOM 3219 C CA . ASP A 1 459 ? 10.270 29.452 64.794 1.00 27.51 494 ASP A CA 1
ATOM 3220 C C . ASP A 1 459 ? 9.894 28.412 63.719 1.00 28.42 494 ASP A C 1
ATOM 3221 O O . ASP A 1 459 ? 10.366 27.271 63.753 1.00 28.68 494 ASP A O 1
ATOM 3226 N N . GLY A 1 460 ? 9.053 28.808 62.769 1.00 28.65 495 GLY A N 1
ATOM 3227 C CA . GLY A 1 460 ? 8.607 27.936 61.680 1.00 28.70 495 GLY A CA 1
ATOM 3228 C C . GLY A 1 460 ? 7.288 27.252 61.980 1.00 28.49 495 GLY A C 1
ATOM 3229 O O . GLY A 1 460 ? 6.621 26.784 61.070 1.00 28.67 495 GLY A O 1
ATOM 3230 N N . ALA A 1 461 ? 6.925 27.196 63.264 1.00 28.56 496 ALA A N 1
ATOM 3231 C CA . ALA A 1 461 ? 5.737 26.486 63.731 1.00 28.28 496 ALA A CA 1
ATOM 3232 C C . ALA A 1 461 ? 4.758 27.447 64.404 1.00 28.50 496 ALA A C 1
ATOM 3233 O O . ALA A 1 461 ? 4.017 27.054 65.305 1.00 29.30 496 ALA A O 1
ATOM 3235 N N . GLY A 1 462 ? 4.772 28.713 63.996 1.00 28.34 497 GLY A N 1
ATOM 3236 C CA . GLY A 1 462 ? 3.789 29.694 64.480 1.00 28.97 497 GLY A CA 1
ATOM 3237 C C . GLY A 1 462 ? 4.082 30.403 65.793 1.00 28.60 497 GLY A C 1
ATOM 3238 O O . GLY A 1 462 ? 3.333 31.301 66.193 1.00 28.63 497 GLY A O 1
ATOM 3239 N N . VAL A 1 463 ? 5.159 30.007 66.468 1.00 28.48 498 VAL A N 1
ATOM 3240 C CA . VAL A 1 463 ? 5.572 30.642 67.711 1.00 28.21 498 VAL A CA 1
ATOM 3241 C C . VAL A 1 463 ? 6.523 31.786 67.379 1.00 28.03 498 VAL A C 1
ATOM 3242 O O . VAL A 1 463 ? 7.514 31.573 66.676 1.00 28.87 498 VAL A O 1
ATOM 3246 N N . PRO A 1 464 ? 6.267 32.988 67.909 1.00 27.84 499 PRO A N 1
ATOM 3247 C CA . PRO A 1 464 ? 7.209 34.061 67.626 1.00 27.62 499 PRO A CA 1
ATOM 3248 C C . PRO A 1 464 ? 8.549 33.803 68.305 1.00 26.97 499 PRO A C 1
ATOM 3249 O O . PRO A 1 464 ? 8.596 33.259 69.413 1.00 27.17 499 PRO A O 1
ATOM 3253 N N . THR A 1 465 ? 9.628 34.161 67.627 1.00 26.61 500 THR A N 1
ATOM 3254 C CA . THR A 1 465 ? 10.958 33.886 68.134 1.00 26.43 500 THR A CA 1
ATOM 3255 C C . THR A 1 465 ? 11.176 34.576 69.473 1.00 26.51 500 THR A C 1
ATOM 3256 O O . THR A 1 465 ? 10.793 35.731 69.658 1.00 27.35 500 THR A O 1
ATOM 3260 N N . GLY A 1 466 ? 11.764 33.844 70.411 1.00 25.80 501 GLY A N 1
ATOM 3261 C CA . GLY A 1 466 ? 12.016 34.346 71.757 1.00 25.40 501 GLY A CA 1
ATOM 3262 C C . GLY A 1 466 ? 10.970 33.949 72.783 1.00 25.38 501 GLY A C 1
ATOM 3263 O O . GLY A 1 466 ? 11.226 34.042 73.977 1.00 24.79 501 GLY A O 1
ATOM 3264 N N . TYR A 1 467 ? 9.797 33.512 72.329 1.00 25.77 502 TYR A N 1
ATOM 3265 C CA . TYR A 1 467 ? 8.704 33.173 73.229 1.00 26.37 502 TYR A CA 1
ATOM 3266 C C . TYR A 1 467 ? 9.104 32.040 74.170 1.00 26.11 502 TYR A C 1
ATOM 3267 O O . TYR A 1 467 ? 9.518 30.973 73.709 1.00 26.02 502 TYR A O 1
ATOM 3276 N N . PRO A 1 468 ? 8.999 32.262 75.491 1.00 26.19 503 PRO A N 1
ATOM 3277 C CA . PRO A 1 468 ? 9.368 31.191 76.429 1.00 26.55 503 PRO A CA 1
ATOM 3278 C C . PRO A 1 468 ? 8.331 30.070 76.422 1.00 27.56 503 PRO A C 1
ATOM 3279 O O . PRO A 1 468 ? 7.186 30.303 76.791 1.00 28.49 503 PRO A O 1
ATOM 3283 N N . LEU A 1 469 ? 8.732 28.878 75.982 1.00 28.22 504 LEU A N 1
ATOM 3284 C CA . LEU A 1 469 ? 7.812 27.738 75.834 1.00 28.46 504 LEU A CA 1
ATOM 3285 C C . LEU A 1 469 ? 7.632 26.954 77.122 1.00 28.60 504 LEU A C 1
ATOM 3286 O O . LEU A 1 469 ? 8.584 26.732 77.865 1.00 30.17 504 LEU A O 1
ATOM 3291 N N . ALA A 1 470 ? 6.402 26.529 77.367 1.00 29.30 505 ALA A N 1
ATOM 3292 C CA . ALA A 1 470 ? 6.075 25.653 78.484 1.00 29.33 505 ALA A CA 1
ATOM 3293 C C . ALA A 1 470 ? 6.747 24.299 78.323 1.00 29.11 505 ALA A C 1
ATOM 3294 O O . ALA A 1 470 ? 7.091 23.651 79.313 1.00 28.32 505 ALA A O 1
ATOM 3296 N N . ASP A 1 471 ? 6.887 23.874 77.068 1.00 29.47 506 ASP A N 1
ATOM 3297 C CA . ASP A 1 471 ? 7.365 22.544 76.732 1.00 30.91 506 ASP A CA 1
ATOM 3298 C C . ASP A 1 471 ? 8.491 22.612 75.684 1.00 29.44 506 ASP A C 1
ATOM 3299 O O . ASP A 1 471 ? 8.358 22.095 74.566 1.00 29.75 506 ASP A O 1
ATOM 3304 N N . PRO A 1 472 ? 9.612 23.248 76.047 1.00 27.49 507 PRO A N 1
ATOM 3305 C CA . PRO A 1 472 ? 10.702 23.338 75.070 1.00 26.98 507 PRO A CA 1
ATOM 3306 C C . PRO A 1 472 ? 11.289 21.960 74.798 1.00 26.21 507 PRO A C 1
ATOM 3307 O O . PRO A 1 472 ? 11.688 21.279 75.728 1.00 25.63 507 PRO A O 1
ATOM 3311 N N . PRO A 1 473 ? 11.313 21.543 73.532 1.00 26.46 508 PRO A N 1
ATOM 3312 C CA . PRO A 1 473 ? 11.772 20.202 73.180 1.00 26.88 508 PRO A CA 1
ATOM 3313 C C . PRO A 1 473 ? 13.236 19.898 73.554 1.00 26.47 508 PRO A C 1
ATOM 3314 O O . PRO A 1 473 ? 13.580 18.730 73.747 1.00 26.54 508 PRO A O 1
ATOM 3318 N N . LEU A 1 474 ? 14.073 20.926 73.670 1.00 25.76 509 LEU A N 1
ATOM 3319 C CA . LEU A 1 474 ? 15.441 20.738 74.161 1.00 25.83 509 LEU A CA 1
ATOM 3320 C C . LEU A 1 474 ? 15.448 20.248 75.601 1.00 26.44 509 LEU A C 1
ATOM 3321 O O . LEU A 1 474 ? 16.123 19.259 75.932 1.00 26.61 509 LEU A O 1
ATOM 3326 N N . VAL A 1 475 ? 14.697 20.939 76.455 1.00 26.62 510 VAL A N 1
ATOM 3327 C CA . VAL A 1 475 ? 14.687 20.611 77.874 1.00 26.85 510 VAL A CA 1
ATOM 3328 C C . VAL A 1 475 ? 14.012 19.261 78.075 1.00 27.94 510 VAL A C 1
ATOM 3329 O O . VAL A 1 475 ? 14.483 18.424 78.836 1.00 27.56 510 VAL A O 1
ATOM 3333 N N . GLU A 1 476 ? 12.907 19.051 77.377 1.00 29.39 511 GLU A N 1
ATOM 3334 C CA . GLU A 1 476 ? 12.257 17.756 77.361 1.00 30.71 511 GLU A CA 1
ATOM 3335 C C . GLU A 1 476 ? 13.249 16.661 77.041 1.00 31.24 511 GLU A C 1
ATOM 3336 O O . GLU A 1 476 ? 13.260 15.639 77.710 1.00 33.25 511 GLU A O 1
ATOM 3342 N N . SER A 1 477 ? 14.076 16.869 76.020 1.00 31.54 512 SER A N 1
ATOM 3343 C CA . SER A 1 477 ? 15.068 15.868 75.630 1.00 31.63 512 SER A CA 1
ATOM 3344 C C . SER A 1 477 ? 16.153 15.652 76.672 1.00 30.29 512 SER A C 1
ATOM 3345 O O . SER A 1 477 ? 16.538 14.516 76.953 1.00 30.03 512 SER A O 1
ATOM 3348 N N . ILE A 1 478 ? 16.636 16.738 77.256 1.00 29.20 513 ILE A N 1
ATOM 3349 C CA . ILE A 1 478 ? 17.637 16.632 78.317 1.00 28.46 513 ILE A CA 1
ATOM 3350 C C . ILE A 1 478 ? 17.075 15.827 79.479 1.00 28.70 513 ILE A C 1
ATOM 3351 O O . ILE A 1 478 ? 17.763 15.007 80.055 1.00 28.34 513 ILE A O 1
ATOM 3356 N N . SER A 1 479 ? 15.810 16.067 79.798 1.00 29.29 514 SER A N 1
ATOM 3357 C CA . SER A 1 479 ? 15.156 15.455 80.944 1.00 29.80 514 SER A CA 1
ATOM 3358 C C . SER A 1 479 ? 14.856 13.965 80.737 1.00 31.54 514 SER A C 1
ATOM 3359 O O . SER A 1 479 ? 14.764 13.214 81.710 1.00 31.12 514 SER A O 1
ATOM 3362 N N . GLU A 1 480 ? 14.729 13.549 79.477 1.00 32.83 515 GLU A N 1
ATOM 3363 C CA . GLU A 1 480 ? 14.254 12.217 79.141 1.00 33.68 515 GLU A CA 1
ATOM 3364 C C . GLU A 1 480 ? 15.281 11.276 78.494 1.00 34.56 515 GLU A C 1
ATOM 3365 O O . GLU A 1 480 ? 14.998 10.092 78.336 1.00 35.07 515 GLU A O 1
ATOM 3371 N N . ASP A 1 481 ? 16.458 11.776 78.123 1.00 34.23 516 ASP A N 1
ATOM 3372 C CA . ASP A 1 481 ? 17.440 10.923 77.471 1.00 34.46 516 ASP A CA 1
ATOM 3373 C C . ASP A 1 481 ? 17.960 9.894 78.476 1.00 33.59 516 ASP A C 1
ATOM 3374 O O . ASP A 1 481 ? 18.398 10.272 79.562 1.00 33.16 516 ASP A O 1
ATOM 3379 N N . PRO A 1 482 ? 17.920 8.592 78.121 1.00 32.61 517 PRO A N 1
ATOM 3380 C CA . PRO A 1 482 ? 18.323 7.595 79.113 1.00 32.59 517 PRO A CA 1
ATOM 3381 C C . PRO A 1 482 ? 19.818 7.660 79.477 1.00 32.06 517 PRO A C 1
ATOM 3382 O O . PRO A 1 482 ? 20.199 7.290 80.587 1.00 31.44 517 PRO A O 1
ATOM 3386 N N . VAL A 1 483 ? 20.653 8.132 78.556 1.00 31.89 518 VAL A N 1
ATOM 3387 C CA . VAL A 1 483 ? 22.075 8.297 78.856 1.00 31.86 518 VAL A CA 1
ATOM 3388 C C . VAL A 1 483 ? 22.254 9.345 79.938 1.00 31.65 518 VAL A C 1
ATOM 3389 O O . VAL A 1 483 ? 23.205 9.265 80.717 1.00 33.30 518 VAL A O 1
ATOM 3393 N N . LEU A 1 484 ? 21.328 10.300 80.012 1.00 31.15 519 LEU A N 1
ATOM 3394 C CA . LEU A 1 484 ? 21.390 11.354 81.019 1.00 31.52 519 LEU A CA 1
ATOM 3395 C C . LEU A 1 484 ? 20.507 11.122 82.248 1.00 33.18 519 LEU A C 1
ATOM 3396 O O . LEU A 1 484 ? 20.471 11.984 83.130 1.00 32.02 519 LEU A O 1
ATOM 3401 N N . ARG A 1 485 ? 19.821 9.973 82.330 1.00 35.26 520 ARG A N 1
ATOM 3402 C CA . ARG A 1 485 ? 18.745 9.775 83.334 1.00 36.12 520 ARG A CA 1
ATOM 3403 C C . ARG A 1 485 ? 19.234 9.795 84.784 1.00 34.46 520 ARG A C 1
ATOM 3404 O O . ARG A 1 485 ? 18.461 10.092 85.672 1.00 33.76 520 ARG A O 1
ATOM 3412 N N . ASN A 1 486 ? 20.506 9.484 85.021 1.00 33.31 521 ASN A N 1
ATOM 3413 C CA . ASN A 1 486 ? 21.079 9.600 86.362 1.00 32.47 521 ASN A CA 1
ATOM 3414 C C . ASN A 1 486 ? 21.939 10.843 86.556 1.00 30.75 521 ASN A C 1
ATOM 3415 O O . ASN A 1 486 ? 22.622 10.983 87.565 1.00 31.03 521 ASN A O 1
ATOM 3420 N N . THR A 1 487 ? 21.881 11.757 85.599 1.00 29.56 522 THR A N 1
ATOM 3421 C CA . THR A 1 487 ? 22.661 12.987 85.639 1.00 27.90 522 THR A CA 1
ATOM 3422 C C . THR A 1 487 ? 21.825 14.091 86.251 1.00 27.27 522 THR A C 1
ATOM 3423 O O . THR A 1 487 ? 20.670 14.273 85.868 1.00 27.26 522 THR A O 1
ATOM 3427 N N . LYS A 1 488 ? 22.400 14.828 87.194 1.00 26.66 523 LYS A N 1
ATOM 3428 C CA . LYS A 1 488 ? 21.673 15.907 87.863 1.00 26.36 523 LYS A CA 1
ATOM 3429 C C . LYS A 1 488 ? 21.634 17.170 87.009 1.00 25.98 523 LYS A C 1
ATOM 3430 O O . LYS A 1 488 ? 22.659 17.603 86.491 1.00 25.69 523 LYS A O 1
ATOM 3436 N N . MET A 1 489 ? 20.443 17.747 86.852 1.00 25.64 524 MET A N 1
ATOM 3437 C CA . MET A 1 489 ? 20.285 19.003 86.122 1.00 25.79 524 MET A CA 1
ATOM 3438 C C . MET A 1 489 ? 19.876 20.132 87.069 1.00 25.69 524 MET A C 1
ATOM 3439 O O . MET A 1 489 ? 18.979 19.974 87.909 1.00 26.78 524 MET A O 1
ATOM 3444 N N . ILE A 1 490 ? 20.536 21.268 86.919 1.00 25.70 525 ILE A N 1
ATOM 3445 C CA . ILE A 1 490 ? 20.336 22.422 87.776 1.00 25.61 525 ILE A CA 1
ATOM 3446 C C . ILE A 1 490 ? 20.202 23.652 86.891 1.00 26.13 525 ILE A C 1
ATOM 3447 O O . ILE A 1 490 ? 21.061 23.911 86.057 1.00 25.80 525 ILE A O 1
ATOM 3452 N N . ALA A 1 491 ? 19.158 24.433 87.097 1.00 26.39 526 ALA A N 1
ATOM 3453 C CA . ALA A 1 491 ? 18.928 25.584 86.260 1.00 27.94 526 ALA A CA 1
ATOM 3454 C C . ALA A 1 491 ? 19.181 26.861 87.031 1.00 28.85 526 ALA A C 1
ATOM 3455 O O . ALA A 1 491 ? 18.753 26.992 88.170 1.00 30.39 526 ALA A O 1
ATOM 3457 N N . GLU A 1 492 ? 19.883 27.798 86.405 1.00 29.86 527 GLU A N 1
ATOM 3458 C CA . GLU A 1 492 ? 19.795 29.200 86.802 1.00 30.48 527 GLU A CA 1
ATOM 3459 C C . GLU A 1 492 ? 18.613 29.766 86.043 1.00 29.90 527 GLU A C 1
ATOM 3460 O O . GLU A 1 492 ? 18.777 30.286 84.941 1.00 30.98 527 GLU A O 1
ATOM 3466 N N . ALA A 1 493 ? 17.422 29.651 86.627 1.00 29.42 528 ALA A N 1
ATOM 3467 C CA . ALA A 1 493 ? 16.161 29.897 85.904 1.00 28.81 528 ALA A CA 1
ATOM 3468 C C . ALA A 1 493 ? 15.809 31.383 85.631 1.00 28.87 528 ALA A C 1
ATOM 3469 O O . ALA A 1 493 ? 14.692 31.825 85.895 1.00 27.11 528 ALA A O 1
ATOM 3471 N N . TRP A 1 494 ? 16.751 32.139 85.080 1.00 29.20 529 TRP A N 1
ATOM 3472 C CA . TRP A 1 494 ? 16.458 33.496 84.603 1.00 30.78 529 TRP A CA 1
ATOM 3473 C C . TRP A 1 494 ? 17.388 33.830 83.439 1.00 30.39 529 TRP A C 1
ATOM 3474 O O . TRP A 1 494 ? 18.270 33.040 83.094 1.00 30.07 529 TRP A O 1
ATOM 3485 N N . ASP A 1 495 ? 17.159 34.974 82.809 1.00 31.36 530 ASP A N 1
ATOM 3486 C CA . ASP A 1 495 ? 18.080 35.483 81.808 1.00 33.02 530 ASP A CA 1
ATOM 3487 C C . ASP A 1 495 ? 18.202 36.992 81.975 1.00 35.19 530 ASP A C 1
ATOM 3488 O O . ASP A 1 495 ? 17.633 37.558 82.910 1.00 35.88 530 ASP A O 1
ATOM 3493 N N . CYS A 1 496 ? 18.919 37.629 81.048 1.00 37.50 531 CYS A N 1
ATOM 3494 C CA . CYS A 1 496 ? 19.221 39.062 81.099 1.00 39.02 531 CYS A CA 1
ATOM 3495 C C . CYS A 1 496 ? 18.191 39.939 80.382 1.00 39.36 531 CYS A C 1
ATOM 3496 O O . CYS A 1 496 ? 18.493 41.075 80.030 1.00 40.50 531 CYS A O 1
ATOM 3499 N N . ASP A 1 497 ? 16.985 39.435 80.166 1.00 38.61 532 ASP A N 1
ATOM 3500 C CA . ASP A 1 497 ? 15.922 40.280 79.633 1.00 38.95 532 ASP A CA 1
ATOM 3501 C C . ASP A 1 497 ? 14.695 40.322 80.551 1.00 38.76 532 ASP A C 1
ATOM 3502 O O . ASP A 1 497 ? 13.588 40.645 80.114 1.00 39.65 532 ASP A O 1
ATOM 3507 N N . GLY A 1 498 ? 14.897 40.003 81.823 1.00 38.48 533 GLY A N 1
ATOM 3508 C CA . GLY A 1 498 ? 13.831 40.077 82.813 1.00 38.62 533 GLY A CA 1
ATOM 3509 C C . GLY A 1 498 ? 13.035 38.801 83.015 1.00 37.47 533 GLY A C 1
ATOM 3510 O O . GLY A 1 498 ? 12.231 38.731 83.938 1.00 37.30 533 GLY A O 1
ATOM 3511 N N . LEU A 1 499 ? 13.258 37.789 82.175 1.00 36.30 534 LEU A N 1
ATOM 3512 C CA . LEU A 1 499 ? 12.537 36.532 82.311 1.00 35.18 534 LEU A CA 1
ATOM 3513 C C . LEU A 1 499 ? 13.023 35.776 83.524 1.00 34.30 534 LEU A C 1
ATOM 3514 O O . LEU A 1 499 ? 14.205 35.499 83.663 1.00 32.50 534 LEU A O 1
ATOM 3519 N N . ASN A 1 500 ? 12.083 35.444 84.393 1.00 35.04 535 ASN A N 1
ATOM 3520 C CA . ASN A 1 500 ? 12.376 34.729 85.611 1.00 35.68 535 ASN A CA 1
ATOM 3521 C C . ASN A 1 500 ? 11.431 33.545 85.744 1.00 34.81 535 ASN A C 1
ATOM 3522 O O . ASN A 1 500 ? 10.232 33.689 85.559 1.00 36.95 535 ASN A O 1
ATOM 3527 N N . GLN A 1 501 ? 11.971 32.371 86.042 1.00 34.15 536 GLN A N 1
ATOM 3528 C CA . GLN A 1 501 ? 11.178 31.144 86.068 1.00 33.87 536 GLN A CA 1
ATOM 3529 C C . GLN A 1 501 ? 11.399 30.337 87.342 1.00 33.46 536 GLN A C 1
ATOM 3530 O O . GLN A 1 501 ? 11.008 29.167 87.421 1.00 34.03 536 GLN A O 1
ATOM 3536 N N . VAL A 1 502 ? 11.989 30.965 88.350 1.00 32.83 537 VAL A N 1
ATOM 3537 C CA . VAL A 1 502 ? 12.272 30.286 89.604 1.00 33.47 537 VAL A CA 1
ATOM 3538 C C . VAL A 1 502 ? 10.961 29.760 90.198 1.00 33.21 537 VAL A C 1
ATOM 3539 O O . VAL A 1 502 ? 9.958 30.464 90.223 1.00 32.88 537 VAL A O 1
ATOM 3543 N N . GLY A 1 503 ? 10.973 28.509 90.647 1.00 33.16 538 GLY A N 1
ATOM 3544 C CA . GLY A 1 503 ? 9.761 27.835 91.130 1.00 32.57 538 GLY A CA 1
ATOM 3545 C C . GLY A 1 503 ? 8.937 27.145 90.052 1.00 32.23 538 GLY A C 1
ATOM 3546 O O . GLY A 1 503 ? 8.000 26.393 90.369 1.00 34.13 538 GLY A O 1
ATOM 3547 N N . ALA A 1 504 ? 9.278 27.385 88.789 1.00 30.67 539 ALA A N 1
ATOM 3548 C CA . ALA A 1 504 ? 8.493 26.873 87.663 1.00 31.26 539 ALA A CA 1
ATOM 3549 C C . ALA A 1 504 ? 9.308 26.733 86.368 1.00 30.20 539 ALA A C 1
ATOM 3550 O O . ALA A 1 504 ? 8.810 27.027 85.274 1.00 31.20 539 ALA A O 1
ATOM 3552 N N . PHE A 1 505 ? 10.553 26.282 86.485 1.00 29.14 540 PHE A N 1
ATOM 3553 C CA . PHE A 1 505 ? 11.336 25.919 85.310 1.00 28.73 540 PHE A CA 1
ATOM 3554 C C . PHE A 1 505 ? 10.761 24.596 84.779 1.00 29.13 540 PHE A C 1
ATOM 3555 O O . PHE A 1 505 ? 10.317 23.754 85.576 1.00 29.60 540 PHE A O 1
ATOM 3563 N N . PRO A 1 506 ? 10.699 24.420 83.442 1.00 29.27 541 PRO A N 1
ATOM 3564 C CA . PRO A 1 506 ? 10.127 23.146 82.983 1.00 29.10 541 PRO A CA 1
ATOM 3565 C C . PRO A 1 506 ? 11.002 21.987 83.413 1.00 28.52 541 PRO A C 1
ATOM 3566 O O . PRO A 1 506 ? 12.096 21.821 82.884 1.00 28.17 541 PRO A O 1
ATOM 3570 N N . HIS A 1 507 ? 10.510 21.214 84.376 1.00 28.97 542 HIS A N 1
ATOM 3571 C CA . HIS A 1 507 ? 11.341 20.263 85.126 1.00 29.54 542 HIS A CA 1
ATOM 3572 C C . HIS A 1 507 ? 10.996 18.792 84.909 1.00 30.09 542 HIS A C 1
ATOM 3573 O O . HIS A 1 507 ? 11.631 17.928 85.514 1.00 31.48 542 HIS A O 1
ATOM 3580 N N . TYR A 1 508 ? 10.004 18.511 84.060 1.00 29.71 543 TYR A N 1
ATOM 3581 C CA . TYR A 1 508 ? 9.657 17.133 83.652 1.00 29.86 543 TYR A CA 1
ATOM 3582 C C . TYR A 1 508 ? 9.678 16.120 84.790 1.00 30.21 543 TYR A C 1
ATOM 3583 O O . TYR A 1 508 ? 10.418 15.147 84.763 1.00 30.48 543 TYR A O 1
ATOM 3592 N N . GLY A 1 509 ? 8.841 16.369 85.791 1.00 31.55 544 GLY A N 1
ATOM 3593 C CA . GLY A 1 509 ? 8.663 15.442 86.911 1.00 31.84 544 GLY A CA 1
ATOM 3594 C C . GLY A 1 509 ? 9.825 15.437 87.888 1.00 31.48 544 GLY A C 1
ATOM 3595 O O . GLY A 1 509 ? 10.301 14.383 88.273 1.00 31.57 544 GLY A O 1
ATOM 3596 N N . GLY A 1 510 ? 10.273 16.622 88.283 1.00 31.73 545 GLY A N 1
ATOM 3597 C CA . GLY A 1 510 ? 11.305 16.788 89.303 1.00 31.65 545 GLY A CA 1
ATOM 3598 C C . GLY A 1 510 ? 12.691 16.434 88.826 1.00 31.89 545 GLY A C 1
ATOM 3599 O O . GLY A 1 510 ? 13.548 16.060 89.602 1.00 31.84 545 GLY A O 1
ATOM 3600 N N . ARG A 1 511 ? 12.919 16.577 87.539 1.00 33.11 546 ARG A N 1
ATOM 3601 C CA . ARG A 1 511 ? 14.165 16.172 86.945 1.00 34.30 546 ARG A CA 1
ATOM 3602 C C . ARG A 1 511 ? 15.205 17.327 86.983 1.00 34.57 546 ARG A C 1
ATOM 3603 O O . ARG A 1 511 ? 16.371 17.156 86.580 1.00 34.81 546 ARG A O 1
ATOM 3611 N N . TRP A 1 512 ? 14.780 18.483 87.501 1.00 32.72 547 TRP A N 1
ATOM 3612 C CA . TRP A 1 512 ? 15.602 19.674 87.585 1.00 31.75 547 TRP A CA 1
ATOM 3613 C C . TRP A 1 512 ? 15.541 20.294 88.967 1.00 32.51 547 TRP A C 1
ATOM 3614 O O . TRP A 1 512 ? 14.457 20.448 89.539 1.00 33.19 547 TRP A O 1
ATOM 3625 N N . SER A 1 513 ? 16.711 20.671 89.486 1.00 32.75 548 SER A N 1
ATOM 3626 C CA . SER A 1 513 ? 16.805 21.574 90.633 1.00 31.51 548 SER A CA 1
ATOM 3627 C C . SER A 1 513 ? 17.071 22.995 90.120 1.00 30.91 548 SER A C 1
ATOM 3628 O O . SER A 1 513 ? 17.399 23.168 88.952 1.00 30.41 548 SER A O 1
ATOM 3631 N N . GLU A 1 514 ? 16.906 23.998 90.982 1.00 31.30 549 GLU A N 1
ATOM 3632 C CA . GLU A 1 514 ? 17.081 25.412 90.607 1.00 32.13 549 GLU A CA 1
ATOM 3633 C C . GLU A 1 514 ? 17.926 26.193 91.620 1.00 32.43 549 GLU A C 1
ATOM 3634 O O . GLU A 1 514 ? 17.807 25.969 92.828 1.00 31.91 549 GLU A O 1
ATOM 3640 N N . TRP A 1 515 ? 18.766 27.106 91.120 1.00 32.44 550 TRP A N 1
ATOM 3641 C CA . TRP A 1 515 ? 19.418 28.120 91.964 1.00 33.42 550 TRP A CA 1
ATOM 3642 C C . TRP A 1 515 ? 18.369 29.005 92.602 1.00 31.95 550 TRP A C 1
ATOM 3643 O O . TRP A 1 515 ? 17.646 29.698 91.913 1.00 34.14 550 TRP A O 1
ATOM 3654 N N . ASN A 1 516 ? 18.285 28.974 93.917 1.00 31.41 551 ASN A N 1
ATOM 3655 C CA . ASN A 1 516 ? 17.221 29.657 94.628 1.00 32.23 551 ASN A CA 1
ATOM 3656 C C . ASN A 1 516 ? 17.694 31.035 95.026 1.00 32.81 551 ASN A C 1
ATOM 3657 O O . ASN A 1 516 ? 18.231 31.230 96.115 1.00 32.94 551 ASN A O 1
ATOM 3662 N N . GLY A 1 517 ? 17.517 31.991 94.126 1.00 33.87 552 GLY A N 1
ATOM 3663 C CA . GLY A 1 517 ? 17.925 33.364 94.387 1.00 35.29 552 GLY A CA 1
ATOM 3664 C C . GLY A 1 517 ? 17.174 33.992 95.546 1.00 36.86 552 GLY A C 1
ATOM 3665 O O . GLY A 1 517 ? 17.680 34.914 96.198 1.00 37.75 552 GLY A O 1
ATOM 3666 N N . LYS A 1 518 ? 15.963 33.494 95.798 1.00 38.73 553 LYS A N 1
ATOM 3667 C CA . LYS A 1 518 ? 15.119 34.006 96.865 1.00 40.54 553 LYS A CA 1
ATOM 3668 C C . LYS A 1 518 ? 15.691 33.627 98.216 1.00 39.17 553 LYS A C 1
ATOM 3669 O O . LYS A 1 518 ? 15.707 34.439 99.137 1.00 38.90 553 LYS A O 1
ATOM 3675 N N . PHE A 1 519 ? 16.165 32.389 98.327 1.00 37.48 554 PHE A N 1
ATOM 3676 C CA . PHE A 1 519 ? 16.855 31.948 99.530 1.00 35.50 554 PHE A CA 1
ATOM 3677 C C . PHE A 1 519 ? 17.927 32.953 99.886 1.00 35.28 554 PHE A C 1
ATOM 3678 O O . PHE A 1 519 ? 17.941 33.462 100.994 1.00 36.36 554 PHE A O 1
ATOM 3686 N N . ARG A 1 520 ? 18.804 33.256 98.933 1.00 35.14 555 ARG A N 1
ATOM 3687 C CA . ARG A 1 520 ? 19.878 34.227 99.146 1.00 35.76 555 ARG A CA 1
ATOM 3688 C C . ARG A 1 520 ? 19.370 35.556 99.686 1.00 35.69 555 ARG A C 1
ATOM 3689 O O . ARG A 1 520 ? 19.879 36.059 100.676 1.00 36.15 555 ARG A O 1
ATOM 3697 N N . ASP A 1 521 ? 18.372 36.125 99.027 1.00 36.40 556 ASP A N 1
ATOM 3698 C CA . ASP A 1 521 ? 17.860 37.438 99.410 1.00 37.50 556 ASP A CA 1
ATOM 3699 C C . ASP A 1 521 ? 17.227 37.416 100.798 1.00 35.19 556 ASP A C 1
ATOM 3700 O O . ASP A 1 521 ? 17.449 38.317 101.600 1.00 34.44 556 ASP A O 1
ATOM 3705 N N . VAL A 1 522 ? 16.433 36.391 101.065 1.00 33.50 557 VAL A N 1
ATOM 3706 C CA . VAL A 1 522 ? 15.733 36.274 102.347 1.00 33.95 557 VAL A CA 1
ATOM 3707 C C . VAL A 1 522 ? 16.711 36.132 103.517 1.00 33.64 557 VAL A C 1
ATOM 3708 O O . VAL A 1 522 ? 16.597 36.838 104.526 1.00 32.55 557 VAL A O 1
ATOM 3712 N N . VAL A 1 523 ? 17.664 35.207 103.366 1.00 32.90 558 VAL A N 1
ATOM 3713 C CA . VAL A 1 523 ? 18.658 34.928 104.397 1.00 32.73 558 VAL A CA 1
ATOM 3714 C C . VAL A 1 523 ? 19.473 36.183 104.689 1.00 32.64 558 VAL A C 1
ATOM 3715 O O . VAL A 1 523 ? 19.588 36.612 105.840 1.00 32.82 558 VAL A O 1
ATOM 3719 N N . ARG A 1 524 ? 20.011 36.786 103.643 1.00 33.04 559 ARG A N 1
ATOM 372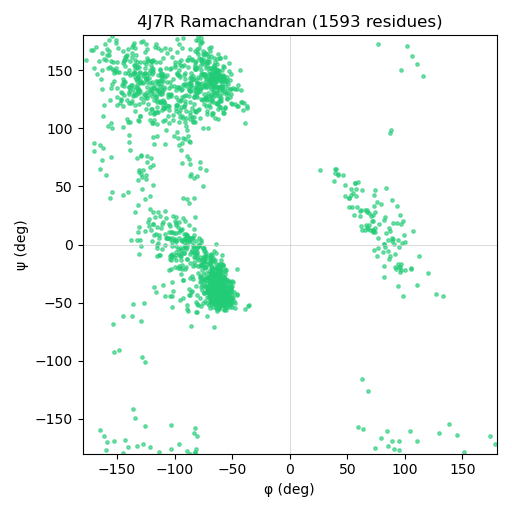0 C CA . ARG A 1 524 ? 20.787 38.009 103.793 1.00 33.77 559 ARG A CA 1
ATOM 3721 C C . ARG A 1 524 ? 20.050 39.082 104.599 1.00 34.38 559 ARG A C 1
ATOM 3722 O O . ARG A 1 524 ? 20.603 39.646 105.536 1.00 34.72 559 ARG A O 1
ATOM 3730 N N . ASN A 1 525 ? 18.811 39.369 104.223 1.00 34.27 560 ASN A N 1
ATOM 3731 C CA . ASN A 1 525 ? 18.007 40.366 104.934 1.00 34.85 560 ASN A CA 1
ATOM 3732 C C . ASN A 1 525 ? 17.702 39.979 106.385 1.00 34.83 560 ASN A C 1
ATOM 3733 O O . ASN A 1 525 ? 17.992 40.747 107.311 1.00 35.37 560 ASN A O 1
ATOM 3738 N N . PHE A 1 526 ? 17.122 38.798 106.588 1.00 33.99 561 PHE A N 1
ATOM 3739 C CA . PHE A 1 526 ? 16.785 38.372 107.936 1.00 34.16 561 PHE A CA 1
ATOM 3740 C C . PHE A 1 526 ? 17.978 38.477 108.881 1.00 34.09 561 PHE A C 1
ATOM 3741 O O . PHE A 1 526 ? 17.875 39.079 109.946 1.00 34.44 561 PHE A O 1
ATOM 3749 N N . ILE A 1 527 ? 19.110 37.920 108.458 1.00 33.45 562 ILE A N 1
ATOM 3750 C CA . ILE A 1 527 ? 20.284 37.760 109.313 1.00 32.83 562 ILE A CA 1
ATOM 3751 C C . ILE A 1 527 ? 20.937 39.085 109.674 1.00 33.40 562 ILE A C 1
ATOM 3752 O O . ILE A 1 527 ? 21.524 39.213 110.748 1.00 33.91 562 ILE A O 1
ATOM 3757 N N . LYS A 1 528 ? 20.833 40.081 108.804 1.00 33.48 563 LYS A N 1
ATOM 3758 C CA . LYS A 1 528 ? 21.400 41.386 109.132 1.00 34.10 563 LYS A CA 1
ATOM 3759 C C . LYS A 1 528 ? 20.454 42.192 110.008 1.00 35.13 563 LYS A C 1
ATOM 3760 O O . LYS A 1 528 ? 20.846 43.218 110.533 1.00 35.50 563 LYS A O 1
ATOM 3766 N N . GLY A 1 529 ? 19.214 41.724 110.156 1.00 36.38 564 GLY A N 1
ATOM 3767 C CA . GLY A 1 529 ? 18.216 42.387 110.998 1.00 37.53 564 GLY A CA 1
ATOM 3768 C C . GLY A 1 529 ? 17.484 43.430 110.188 1.00 38.23 564 GLY A C 1
ATOM 3769 O O . GLY A 1 529 ? 17.988 44.539 110.001 1.00 38.66 564 GLY A O 1
ATOM 3770 N N . THR A 1 530 ? 16.297 43.075 109.699 1.00 38.65 565 THR A N 1
ATOM 3771 C CA . THR A 1 530 ? 15.600 43.895 108.711 1.00 38.98 565 THR A CA 1
ATOM 3772 C C . THR A 1 530 ? 14.079 43.754 108.850 1.00 39.94 565 THR A C 1
ATOM 3773 O O . THR A 1 530 ? 13.563 42.635 108.829 1.00 39.16 565 THR A O 1
ATOM 3777 N N . ASP A 1 531 ? 13.368 44.878 108.983 1.00 40.85 566 ASP A N 1
ATOM 3778 C CA . ASP A 1 531 ? 11.892 44.858 109.034 1.00 41.75 566 ASP A CA 1
ATOM 3779 C C . ASP A 1 531 ? 11.281 44.414 107.705 1.00 41.43 566 ASP A C 1
ATOM 3780 O O . ASP A 1 531 ? 11.878 44.611 106.654 1.00 40.99 566 ASP A O 1
ATOM 3785 N N . GLY A 1 532 ? 10.092 43.817 107.770 1.00 41.67 567 GLY A N 1
ATOM 3786 C CA . GLY A 1 532 ? 9.437 43.234 106.596 1.00 42.08 567 GLY A CA 1
ATOM 3787 C C . GLY A 1 532 ? 8.970 41.810 106.870 1.00 42.49 567 GLY A C 1
ATOM 3788 O O . GLY A 1 532 ? 8.864 41.406 108.027 1.00 43.63 567 GLY A O 1
ATOM 3789 N N . PRO A 1 533 ? 8.694 41.029 105.811 1.00 42.48 568 PRO A N 1
ATOM 3790 C CA . PRO A 1 533 ? 8.218 39.637 105.957 1.00 42.17 568 PRO A CA 1
ATOM 3791 C C . PRO A 1 533 ? 9.337 38.605 106.175 1.00 40.57 568 PRO A C 1
ATOM 3792 O O . PRO A 1 533 ? 9.095 37.401 106.102 1.00 41.52 568 PRO A O 1
ATOM 3796 N N . TRP A 1 534 ? 10.537 39.078 106.483 1.00 39.20 569 TRP A N 1
ATOM 3797 C CA . TRP A 1 534 ? 11.746 38.268 106.382 1.00 37.03 569 TRP A CA 1
ATOM 3798 C C . TRP A 1 534 ? 11.797 37.109 107.358 1.00 36.43 569 TRP A C 1
ATOM 3799 O O . TRP A 1 534 ? 12.355 36.052 107.035 1.00 36.41 569 TRP A O 1
ATOM 3810 N N . ALA A 1 535 ? 11.209 37.290 108.535 1.00 35.13 570 ALA A N 1
ATOM 3811 C CA . ALA A 1 535 ? 11.144 36.215 109.497 1.00 34.81 570 ALA A CA 1
ATOM 3812 C C . ALA A 1 535 ? 10.354 35.047 108.908 1.00 34.75 570 ALA A C 1
ATOM 3813 O O . ALA A 1 535 ? 10.851 33.919 108.830 1.00 34.40 570 ALA A O 1
ATOM 3815 N N . GLY A 1 536 ? 9.131 35.332 108.472 1.00 35.60 571 GLY A N 1
ATOM 3816 C CA . GLY A 1 536 ? 8.268 34.328 107.849 1.00 35.85 571 GLY A CA 1
ATOM 3817 C C . GLY A 1 536 ? 8.902 33.696 106.621 1.00 35.13 571 GLY A C 1
ATOM 3818 O O . GLY A 1 536 ? 8.927 32.465 106.487 1.00 34.41 571 GLY A O 1
ATOM 3819 N N . ASP A 1 537 ? 9.414 34.544 105.731 1.00 34.82 572 ASP A N 1
ATOM 3820 C CA . ASP A 1 537 ? 10.151 34.086 104.548 1.00 34.80 572 ASP A CA 1
ATOM 3821 C C . ASP A 1 537 ? 11.386 33.267 104.880 1.00 33.69 572 ASP A C 1
ATOM 3822 O O . ASP A 1 537 ? 11.698 32.320 104.161 1.00 33.48 572 ASP A O 1
ATOM 3827 N N . PHE A 1 538 ? 12.103 33.649 105.937 1.00 33.26 573 PHE A N 1
ATOM 3828 C CA . PHE A 1 538 ? 13.263 32.881 106.398 1.00 32.89 573 PHE A CA 1
ATOM 3829 C C . PHE A 1 538 ? 12.846 31.500 106.899 1.00 32.43 573 PHE A C 1
ATOM 3830 O O . PHE A 1 538 ? 13.575 30.520 106.702 1.00 31.35 573 PHE A O 1
ATOM 3838 N N . ALA A 1 539 ? 11.685 31.417 107.550 1.00 31.78 574 ALA A N 1
ATOM 3839 C CA . ALA A 1 539 ? 11.178 30.124 108.026 1.00 31.67 574 ALA A CA 1
ATOM 3840 C C . ALA A 1 539 ? 10.847 29.224 106.843 1.00 31.71 574 ALA A C 1
ATOM 3841 O O . ALA A 1 539 ? 11.074 28.007 106.890 1.00 30.36 574 ALA A O 1
ATOM 3843 N N . SER A 1 540 ? 10.311 29.826 105.779 1.00 32.37 575 SER A N 1
ATOM 3844 C CA . SER A 1 540 ? 10.048 29.083 104.546 1.00 32.14 575 SER A CA 1
ATOM 3845 C C . SER A 1 540 ? 11.347 28.566 103.939 1.00 30.66 575 SER A C 1
ATOM 3846 O O . SER A 1 540 ? 11.430 27.397 103.595 1.00 29.95 575 SER A O 1
ATOM 3849 N N . ALA A 1 541 ? 12.350 29.437 103.845 1.00 30.02 576 ALA A N 1
ATOM 3850 C CA . ALA A 1 541 ? 13.707 29.071 103.385 1.00 29.89 576 ALA A CA 1
ATOM 3851 C C . ALA A 1 541 ? 14.298 27.880 104.137 1.00 30.47 576 ALA A C 1
ATOM 3852 O O . ALA A 1 541 ? 14.797 26.943 103.523 1.00 30.75 576 ALA A O 1
ATOM 3854 N N . ILE A 1 542 ? 14.220 27.920 105.466 1.00 31.47 577 ILE A N 1
ATOM 3855 C CA . ILE A 1 542 ? 14.657 26.809 106.330 1.00 31.44 577 ILE A CA 1
ATOM 3856 C C . ILE A 1 542 ? 14.015 25.501 105.879 1.00 31.23 577 ILE A C 1
ATOM 3857 O O . ILE A 1 542 ? 14.644 24.449 105.900 1.00 30.83 577 ILE A O 1
ATOM 3862 N N . CYS A 1 543 ? 12.766 25.581 105.438 1.00 31.92 578 CYS A N 1
ATOM 3863 C CA . CYS A 1 543 ? 12.006 24.403 105.051 1.00 31.96 578 CYS A CA 1
ATOM 3864 C C . CYS A 1 543 ? 12.248 23.936 103.617 1.00 33.16 578 CYS A C 1
ATOM 3865 O O . CYS A 1 543 ? 11.578 22.995 103.156 1.00 34.12 578 CYS A O 1
ATOM 3868 N N . GLY A 1 544 ? 13.194 24.568 102.918 1.00 33.33 579 GLY A N 1
ATOM 3869 C CA . GLY A 1 544 ? 13.454 24.253 101.509 1.00 34.33 579 GLY A CA 1
ATOM 3870 C C . GLY A 1 544 ? 12.516 24.966 100.542 1.00 35.77 579 GLY A C 1
ATOM 3871 O O . GLY A 1 544 ? 12.296 24.503 99.423 1.00 36.92 579 GLY A O 1
ATOM 3872 N N . SER A 1 545 ? 11.959 26.088 100.986 1.00 35.94 580 SER A N 1
ATOM 3873 C CA . SER A 1 545 ? 11.130 26.970 100.158 1.00 37.09 580 SER A CA 1
ATOM 3874 C C . SER A 1 545 ? 9.855 26.342 99.542 1.00 37.77 580 SER A C 1
ATOM 3875 O O . SER A 1 545 ? 9.637 26.446 98.351 1.00 38.63 580 SER A O 1
ATOM 3878 N N . PRO A 1 546 ? 8.991 25.725 100.360 1.00 38.94 581 PRO A N 1
ATOM 3879 C CA . PRO A 1 546 ? 7.688 25.264 99.838 1.00 40.18 581 PRO A CA 1
ATOM 3880 C C . PRO A 1 546 ? 6.818 26.388 99.238 1.00 40.90 581 PRO A C 1
ATOM 3881 O O . PRO A 1 546 ? 6.010 26.141 98.332 1.00 40.60 581 PRO A O 1
ATOM 3885 N N . ASN A 1 547 ? 6.999 27.608 99.736 1.00 40.22 582 ASN A N 1
ATOM 3886 C CA . ASN A 1 547 ? 6.334 28.788 99.188 1.00 39.89 582 ASN A CA 1
ATOM 3887 C C . ASN A 1 547 ? 6.741 29.117 97.751 1.00 42.23 582 ASN A C 1
ATOM 3888 O O . ASN A 1 547 ? 6.283 30.114 97.188 1.00 42.12 582 ASN A O 1
ATOM 3893 N N . ILE A 1 548 ? 7.623 28.293 97.177 1.00 43.36 583 ILE A N 1
ATOM 3894 C CA . ILE A 1 548 ? 8.094 28.441 95.803 1.00 43.96 583 ILE A CA 1
ATOM 3895 C C . ILE A 1 548 ? 7.911 27.138 95.020 1.00 44.31 583 ILE A C 1
ATOM 3896 O O . ILE A 1 548 ? 7.349 27.136 93.934 1.00 44.43 583 ILE A O 1
ATOM 3901 N N . TYR A 1 549 ? 8.376 26.029 95.584 1.00 45.34 584 TYR A N 1
ATOM 3902 C CA . TYR A 1 549 ? 8.434 24.765 94.859 1.00 45.77 584 TYR A CA 1
ATOM 3903 C C . TYR A 1 549 ? 7.244 23.857 95.091 1.00 48.73 584 TYR A C 1
ATOM 3904 O O . TYR A 1 549 ? 6.994 22.952 94.299 1.00 50.19 584 TYR A O 1
ATOM 3913 N N . ALA A 1 550 ? 6.518 24.082 96.178 1.00 53.01 585 ALA A N 1
ATOM 3914 C CA . ALA A 1 550 ? 5.410 23.209 96.547 1.00 56.14 585 ALA A CA 1
ATOM 3915 C C . ALA A 1 550 ? 4.077 23.829 96.178 1.00 61.54 585 ALA A C 1
ATOM 3916 O O . ALA A 1 550 ? 3.175 23.135 95.703 1.00 63.75 585 ALA A O 1
ATOM 3918 N N . ASN A 1 551 ? 3.963 25.137 96.399 1.00 67.43 586 ASN A N 1
ATOM 3919 C CA . ASN A 1 551 ? 2.697 25.846 96.229 1.00 72.42 586 ASN A CA 1
ATOM 3920 C C . ASN A 1 551 ? 2.367 26.086 94.763 1.00 75.37 586 ASN A C 1
ATOM 3921 O O . ASN A 1 551 ? 3.179 25.807 93.878 1.00 78.37 586 ASN A O 1
ATOM 3926 N N . ASN A 1 552 ? 1.170 26.614 94.526 1.00 77.12 587 ASN A N 1
ATOM 3927 C CA . ASN A 1 552 ? 0.756 27.032 93.193 1.00 77.89 587 ASN A CA 1
ATOM 3928 C C . ASN A 1 552 ? -0.404 28.022 93.256 1.00 77.08 587 ASN A C 1
ATOM 3929 O O . ASN A 1 552 ? -1.485 27.783 92.719 1.00 78.66 587 ASN A O 1
ATOM 3934 N N . THR A 1 553 ? -0.156 29.141 93.928 1.00 76.28 588 THR A N 1
ATOM 3935 C CA . THR A 1 553 ? -1.036 30.298 93.875 1.00 76.10 588 THR A CA 1
ATOM 3936 C C . THR A 1 553 ? -0.217 31.455 93.299 1.00 75.38 588 THR A C 1
ATOM 3937 O O . THR A 1 553 ? 0.084 32.402 94.027 1.00 75.81 588 THR A O 1
ATOM 3939 N N . PRO A 1 554 ? 0.158 31.369 91.995 1.00 72.70 589 PRO A N 1
ATOM 3940 C CA . PRO A 1 554 ? 1.011 32.344 91.306 1.00 70.17 589 PRO A CA 1
ATOM 3941 C C . PRO A 1 554 ? 0.713 33.813 91.580 1.00 69.70 589 PRO A C 1
ATOM 3942 O O . PRO A 1 554 ? -0.434 34.198 91.831 1.00 65.02 589 PRO A O 1
ATOM 3946 N N . HIS A 1 555 ? 1.761 34.622 91.502 1.00 71.15 590 HIS A N 1
ATOM 3947 C CA . HIS A 1 555 ? 1.648 36.048 91.738 1.00 73.20 590 HIS A CA 1
ATOM 3948 C C . HIS A 1 555 ? 0.861 36.719 90.610 1.00 71.37 590 HIS A C 1
ATOM 3949 O O . HIS A 1 555 ? 1.062 36.405 89.436 1.00 69.61 590 HIS A O 1
ATOM 3956 N N . GLU A 1 556 ? -0.023 37.645 90.984 1.00 70.26 591 GLU A N 1
ATOM 3957 C CA . GLU A 1 556 ? -0.895 38.356 90.039 1.00 68.90 591 GLU A CA 1
ATOM 3958 C C . GLU A 1 556 ? -0.228 38.721 88.709 1.00 66.22 591 GLU A C 1
ATOM 3959 O O . GLU A 1 556 ? -0.732 38.363 87.647 1.00 67.77 591 GLU A O 1
ATOM 3961 N N . THR A 1 557 ? 0.898 39.428 88.767 1.00 62.04 592 THR A N 1
ATOM 3962 C CA . THR A 1 557 ? 1.514 40.002 87.556 1.00 59.11 592 THR A CA 1
ATOM 3963 C C . THR A 1 557 ? 2.609 39.147 86.896 1.00 55.28 592 THR A C 1
ATOM 3964 O O . THR A 1 557 ? 3.110 39.515 85.832 1.00 54.95 592 THR A O 1
ATOM 3968 N N . ASP A 1 558 ? 2.979 38.024 87.509 1.00 51.34 593 ASP A N 1
ATOM 3969 C CA . ASP A 1 558 ? 4.025 37.171 86.955 1.00 48.15 593 ASP A CA 1
ATOM 3970 C C . ASP A 1 558 ? 3.499 36.381 85.755 1.00 44.38 593 ASP A C 1
ATOM 3971 O O . ASP A 1 558 ? 2.839 35.351 85.912 1.00 45.22 593 ASP A O 1
ATOM 3976 N N . TRP A 1 559 ? 3.814 36.864 84.559 1.00 40.87 594 TRP A N 1
ATOM 3977 C CA . TRP A 1 559 ? 3.311 36.267 83.327 1.00 39.11 594 TRP A CA 1
ATOM 3978 C C . TRP A 1 559 ? 3.688 34.798 83.178 1.00 36.68 594 TRP A C 1
ATOM 3979 O O . TRP A 1 559 ? 2.847 33.973 82.812 1.00 36.94 594 TRP A O 1
ATOM 3990 N N . TRP A 1 560 ? 4.947 34.467 83.444 1.00 34.03 595 TRP A N 1
ATOM 3991 C CA . TRP A 1 560 ? 5.395 33.091 83.277 1.00 32.28 595 TRP A CA 1
ATOM 3992 C C . TRP A 1 560 ? 4.626 32.132 84.185 1.00 32.45 595 TRP A C 1
ATOM 3993 O O . TRP A 1 560 ? 4.180 31.072 83.738 1.00 31.66 595 TRP A O 1
ATOM 4004 N N . ALA A 1 561 ? 4.497 32.507 85.456 1.00 33.07 596 ALA A N 1
ATOM 4005 C CA . ALA A 1 561 ? 3.884 31.641 86.457 1.00 33.77 596 ALA A CA 1
ATOM 4006 C C . ALA A 1 561 ? 2.432 31.388 86.129 1.00 35.10 596 ALA A C 1
ATOM 4007 O O . ALA A 1 561 ? 1.920 30.300 86.394 1.00 36.71 596 ALA A O 1
ATOM 4009 N N . ASN A 1 562 ? 1.772 32.391 85.553 1.00 35.79 597 ASN A N 1
ATOM 4010 C CA . ASN A 1 562 ? 0.364 32.262 85.171 1.00 36.57 597 ASN A CA 1
ATOM 4011 C C . ASN A 1 562 ? 0.137 31.497 83.854 1.00 35.51 597 ASN A C 1
ATOM 4012 O O . ASN A 1 562 ? -0.981 31.123 83.567 1.00 35.58 597 ASN A O 1
ATOM 4017 N N . ASN A 1 563 ? 1.180 31.261 83.062 1.00 34.09 598 ASN A N 1
ATOM 4018 C CA . ASN A 1 563 ? 0.993 30.659 81.742 1.00 34.38 598 ASN A CA 1
ATOM 4019 C C . ASN A 1 563 ? 1.878 29.439 81.501 1.00 33.24 598 ASN A C 1
ATOM 4020 O O . ASN A 1 563 ? 1.526 28.343 81.930 1.00 32.57 598 ASN A O 1
ATOM 4025 N N . GLY A 1 564 ? 3.024 29.620 80.844 1.00 33.31 599 GLY A N 1
ATOM 4026 C CA . GLY A 1 564 ? 3.884 28.494 80.479 1.00 33.02 599 GLY A CA 1
ATOM 4027 C C . GLY A 1 564 ? 4.381 27.741 81.702 1.00 33.09 599 GLY A C 1
ATOM 4028 O O . GLY A 1 564 ? 4.523 26.501 81.685 1.00 32.66 599 GLY A O 1
ATOM 4029 N N . GLY A 1 565 ? 4.615 28.499 82.772 1.00 32.73 600 GLY A N 1
ATOM 4030 C CA . GLY A 1 565 ? 5.094 27.948 84.025 1.00 32.78 600 GLY A CA 1
ATOM 4031 C C . GLY A 1 565 ? 4.098 27.176 84.859 1.00 33.56 600 GLY A C 1
ATOM 4032 O O . GLY A 1 565 ? 4.504 26.462 85.761 1.00 32.38 600 GLY A O 1
ATOM 4033 N N . ARG A 1 566 ? 2.804 27.298 84.572 1.00 35.52 601 ARG A N 1
ATOM 4034 C CA . ARG A 1 566 ? 1.796 26.820 85.519 1.00 37.42 601 ARG A CA 1
ATOM 4035 C C . ARG A 1 566 ? 1.791 25.312 85.737 1.00 36.80 601 ARG A C 1
ATOM 4036 O O . ARG A 1 566 ? 1.586 24.856 86.856 1.00 37.41 601 ARG A O 1
ATOM 4044 N N . GLN A 1 567 ? 2.014 24.533 84.689 1.00 36.23 602 GLN A N 1
ATOM 4045 C CA . GLN A 1 567 ? 2.093 23.080 84.838 1.00 36.15 602 GLN A CA 1
ATOM 4046 C C . GLN A 1 567 ? 3.344 22.641 85.615 1.00 35.14 602 GLN A C 1
ATOM 4047 O O . GLN A 1 567 ? 3.461 21.479 85.991 1.00 34.81 602 GLN A O 1
ATOM 4053 N N . TRP A 1 568 ? 4.283 23.556 85.826 1.00 34.24 603 TRP A N 1
ATOM 4054 C CA . TRP A 1 568 ? 5.527 23.235 86.516 1.00 33.90 603 TRP A CA 1
ATOM 4055 C C . TRP A 1 568 ? 5.550 23.718 87.975 1.00 35.57 603 TRP A C 1
ATOM 4056 O O . TRP A 1 568 ? 6.551 23.523 88.672 1.00 35.20 603 TRP A O 1
ATOM 4067 N N . LYS A 1 569 ? 4.454 24.314 88.440 1.00 38.85 604 LYS A N 1
ATOM 4068 C CA . LYS A 1 569 ? 4.425 24.980 89.753 1.00 42.31 604 LYS A CA 1
ATOM 4069 C C . LYS A 1 569 ? 4.592 24.077 90.970 1.00 43.57 604 LYS A C 1
ATOM 4070 O O . LYS A 1 569 ? 5.112 24.525 92.003 1.00 45.26 604 LYS A O 1
ATOM 4076 N N . GLY A 1 570 ? 4.143 22.828 90.865 1.00 43.51 605 GLY A N 1
ATOM 4077 C CA . GLY A 1 570 ? 4.301 21.862 91.952 1.00 42.93 605 GLY A CA 1
ATOM 4078 C C . GLY A 1 570 ? 4.988 20.579 91.516 1.00 42.86 605 GLY A C 1
ATOM 4079 O O . GLY A 1 570 ? 5.735 20.546 90.520 1.00 42.32 605 GLY A O 1
ATOM 4080 N N . GLY A 1 571 ? 4.727 19.513 92.268 1.00 42.76 606 GLY A N 1
ATOM 4081 C CA . GLY A 1 571 ? 5.334 18.212 92.000 1.00 42.13 606 GLY A CA 1
ATOM 4082 C C . GLY A 1 571 ? 6.828 18.151 92.265 1.00 40.82 606 GLY A C 1
ATOM 4083 O O . GLY A 1 571 ? 7.539 17.349 91.658 1.00 42.07 606 GLY A O 1
ATOM 4084 N N . ARG A 1 572 ? 7.323 18.987 93.173 1.00 39.23 607 ARG A N 1
ATOM 4085 C CA . ARG A 1 572 ? 8.733 18.919 93.546 1.00 37.31 607 ARG A CA 1
ATOM 4086 C C . ARG A 1 572 ? 8.939 19.000 95.052 1.00 36.56 607 ARG A C 1
ATOM 4087 O O . ARG A 1 572 ? 8.117 19.554 95.771 1.00 37.36 607 ARG A O 1
ATOM 4095 N N . GLY A 1 573 ? 10.052 18.438 95.510 1.00 35.65 608 GLY A N 1
ATOM 4096 C CA . GLY A 1 573 ? 10.435 18.482 96.921 1.00 34.46 608 GLY A CA 1
ATOM 4097 C C . GLY A 1 573 ? 11.395 19.616 97.216 1.00 33.16 608 GLY A C 1
ATOM 4098 O O . GLY A 1 573 ? 11.644 20.463 96.354 1.00 32.28 608 GLY A O 1
ATOM 4099 N N . PRO A 1 574 ? 11.941 19.642 98.445 1.00 32.39 609 PRO A N 1
ATOM 4100 C CA . PRO A 1 574 ? 12.924 20.674 98.823 1.00 31.35 609 PRO A CA 1
ATOM 4101 C C . PRO A 1 574 ? 14.278 20.527 98.105 1.00 30.77 609 PRO A C 1
ATOM 4102 O O . PRO A 1 574 ? 14.983 21.512 97.908 1.00 29.21 609 PRO A O 1
ATOM 4106 N N . HIS A 1 575 ? 14.624 19.306 97.716 1.00 30.22 610 HIS A N 1
ATOM 4107 C CA . HIS A 1 575 ? 15.822 19.057 96.908 1.00 30.08 610 HIS A CA 1
ATOM 4108 C C . HIS A 1 575 ? 15.860 19.766 95.527 1.00 29.94 610 HIS A C 1
ATOM 4109 O O . HIS A 1 575 ? 16.930 19.892 94.909 1.00 30.22 610 HIS A O 1
ATOM 4116 N N . ALA A 1 576 ? 14.711 20.239 95.058 1.00 29.76 611 ALA A N 1
ATOM 4117 C CA . ALA A 1 576 ? 14.657 21.138 93.905 1.00 28.95 611 ALA A CA 1
ATOM 4118 C C . ALA A 1 576 ? 15.341 22.467 94.178 1.00 27.86 611 ALA A C 1
ATOM 4119 O O . ALA A 1 576 ? 15.688 23.173 93.247 1.00 28.20 611 ALA A O 1
ATOM 4121 N N . SER A 1 577 ? 15.494 22.829 95.446 1.00 27.40 612 SER A N 1
ATOM 4122 C CA . SER A 1 577 ? 16.048 24.122 95.818 1.00 27.42 612 SER A CA 1
ATOM 4123 C C . SER A 1 577 ? 17.556 24.063 96.064 1.00 27.77 612 SER A C 1
ATOM 4124 O O . SER A 1 577 ? 17.986 23.459 97.042 1.00 28.40 612 SER A O 1
ATOM 4127 N N . ILE A 1 578 ? 18.357 24.681 95.190 1.00 28.10 613 ILE A N 1
ATOM 4128 C CA . ILE A 1 578 ? 19.775 24.909 95.496 1.00 28.16 613 ILE A CA 1
ATOM 4129 C C . ILE A 1 578 ? 19.897 26.224 96.273 1.00 29.05 613 ILE A C 1
ATOM 4130 O O . ILE A 1 578 ? 19.679 27.309 95.715 1.00 29.11 613 ILE A O 1
ATOM 4135 N N . ASN A 1 579 ? 20.265 26.124 97.547 1.00 29.01 614 ASN A N 1
ATOM 4136 C CA . ASN A 1 579 ? 20.339 27.276 98.431 1.00 28.89 614 ASN A CA 1
ATOM 4137 C C . ASN A 1 579 ? 21.741 27.842 98.423 1.00 29.90 614 ASN A C 1
ATOM 4138 O O . ASN A 1 579 ? 22.714 27.084 98.457 1.00 29.11 614 ASN A O 1
ATOM 4143 N N . PHE A 1 580 ? 21.844 29.170 98.379 1.00 30.13 615 PHE A N 1
ATOM 4144 C CA . PHE A 1 580 ? 23.136 29.828 98.488 1.00 30.07 615 PHE A CA 1
ATOM 4145 C C . PHE A 1 580 ? 22.981 31.215 99.081 1.00 31.45 615 PHE A C 1
ATOM 4146 O O . PHE A 1 580 ? 21.947 31.864 98.928 1.00 32.40 615 PHE A O 1
ATOM 4154 N N . VAL A 1 581 ? 24.012 31.633 99.797 1.00 32.46 616 VAL A N 1
ATOM 4155 C CA . VAL A 1 581 ? 24.111 32.969 100.342 1.00 32.72 616 VAL A CA 1
ATOM 4156 C C . VAL A 1 581 ? 25.085 33.776 99.488 1.00 33.21 616 VAL A C 1
ATOM 4157 O O . VAL A 1 581 ? 25.049 35.011 99.500 1.00 32.77 616 VAL A O 1
ATOM 4161 N N . ALA A 1 582 ? 25.946 33.074 98.746 1.00 32.92 617 ALA A N 1
ATOM 4162 C CA . ALA A 1 582 ? 26.915 33.719 97.862 1.00 34.48 617 ALA A CA 1
ATOM 4163 C C . ALA A 1 582 ? 27.393 32.813 96.722 1.00 34.67 617 ALA A C 1
ATOM 4164 O O . ALA A 1 582 ? 27.236 31.584 96.751 1.00 35.47 617 ALA A O 1
ATOM 4166 N N . ALA A 1 583 ? 27.985 33.454 95.722 1.00 35.22 618 ALA A N 1
ATOM 4167 C CA . ALA A 1 583 ? 28.470 32.781 94.527 1.00 35.00 618 ALA A CA 1
ATOM 4168 C C . ALA A 1 583 ? 29.658 33.573 93.986 1.00 35.72 618 ALA A C 1
ATOM 4169 O O . ALA A 1 583 ? 29.980 34.638 94.518 1.00 34.66 618 ALA A O 1
ATOM 4171 N N . HIS A 1 584 ? 30.296 33.062 92.930 1.00 36.27 619 HIS A N 1
ATOM 4172 C CA . HIS A 1 584 ? 31.458 33.732 92.323 1.00 36.86 619 HIS A CA 1
ATOM 4173 C C . HIS A 1 584 ? 31.164 35.195 92.001 1.00 38.52 619 HIS A C 1
ATOM 4174 O O . HIS A 1 584 ? 32.033 36.043 92.134 1.00 39.08 619 HIS A O 1
ATOM 4181 N N . ASP A 1 585 ? 29.939 35.469 91.565 1.00 39.88 620 ASP A N 1
ATOM 4182 C CA . ASP A 1 585 ? 29.497 36.827 91.272 1.00 42.57 620 ASP A CA 1
ATOM 4183 C C . ASP A 1 585 ? 28.754 37.371 92.488 1.00 41.04 620 ASP A C 1
ATOM 4184 O O . ASP A 1 585 ? 28.139 36.612 93.235 1.00 40.84 620 ASP A O 1
ATOM 4189 N N . GLY A 1 586 ? 28.809 38.684 92.682 1.00 38.61 621 GLY A N 1
ATOM 4190 C CA . GLY A 1 586 ? 28.353 39.283 93.925 1.00 37.10 621 GLY A CA 1
ATOM 4191 C C . GLY A 1 586 ? 29.439 39.277 94.988 1.00 36.65 621 GLY A C 1
ATOM 4192 O O . GLY A 1 586 ? 30.609 38.934 94.722 1.00 36.09 621 GLY A O 1
ATOM 4193 N N . PHE A 1 587 ? 29.048 39.678 96.195 1.00 35.02 622 PHE A N 1
ATOM 4194 C CA . PHE A 1 587 ? 29.954 39.738 97.335 1.00 34.14 622 PHE A CA 1
ATOM 4195 C C . PHE A 1 587 ? 30.362 38.339 97.801 1.00 32.77 622 PHE A C 1
ATOM 4196 O O . PHE A 1 587 ? 29.594 37.383 97.652 1.00 32.58 622 PHE A O 1
ATOM 4204 N N . THR A 1 588 ? 31.554 38.228 98.389 1.00 32.13 623 THR A N 1
ATOM 4205 C CA . THR A 1 588 ? 31.902 37.065 99.233 1.00 31.61 623 THR A CA 1
ATOM 4206 C C . THR A 1 588 ? 31.169 37.186 100.562 1.00 31.80 623 THR A C 1
ATOM 4207 O O . THR A 1 588 ? 30.686 38.265 100.926 1.00 31.18 623 THR A O 1
ATOM 4211 N N . LEU A 1 589 ? 31.128 36.076 101.296 1.00 32.75 624 LEU A N 1
ATOM 4212 C CA . LEU A 1 589 ? 30.500 36.025 102.618 1.00 33.60 624 LEU A CA 1
ATOM 4213 C C . LEU A 1 589 ? 31.087 37.060 103.599 1.00 33.11 624 LEU A C 1
ATOM 4214 O O . LEU A 1 589 ? 30.344 37.751 104.306 1.00 32.01 624 LEU A O 1
ATOM 4219 N N . ALA A 1 590 ? 32.408 37.189 103.615 1.00 32.57 625 ALA A N 1
ATOM 4220 C CA . ALA A 1 590 ? 33.072 38.153 104.497 1.00 33.12 625 ALA A CA 1
ATOM 4221 C C . ALA A 1 590 ? 32.819 39.607 104.069 1.00 34.11 625 ALA A C 1
ATOM 4222 O O . ALA A 1 590 ? 32.698 40.503 104.915 1.00 35.01 625 ALA A O 1
ATOM 4224 N N . ASP A 1 591 ? 32.726 39.843 102.767 1.00 33.97 626 ASP A N 1
ATOM 4225 C CA . ASP A 1 591 ? 32.434 41.183 102.271 1.00 35.05 626 ASP A CA 1
ATOM 4226 C C . ASP A 1 591 ? 30.979 41.629 102.540 1.00 36.08 626 ASP A C 1
ATOM 4227 O O . ASP A 1 591 ? 30.716 42.821 102.698 1.00 35.45 626 ASP A O 1
ATOM 4232 N N . MET A 1 592 ? 30.045 40.682 102.624 1.00 36.86 627 MET A N 1
ATOM 4233 C CA . MET A 1 592 ? 28.658 40.999 102.985 1.00 38.43 627 MET A CA 1
ATOM 4234 C C . MET A 1 592 ? 28.486 41.579 104.376 1.00 38.06 627 MET A C 1
ATOM 4235 O O . MET A 1 592 ? 27.528 42.299 104.633 1.00 39.36 627 MET A O 1
ATOM 4240 N N . VAL A 1 593 ? 29.372 41.215 105.289 1.00 37.23 628 VAL A N 1
ATOM 4241 C CA . VAL A 1 593 ? 29.290 41.708 106.661 1.00 35.90 628 VAL A CA 1
ATOM 4242 C C . VAL A 1 593 ? 30.284 42.849 106.912 1.00 36.13 628 VAL A C 1
ATOM 4243 O O . VAL A 1 593 ? 30.487 43.274 108.053 1.00 35.46 628 VAL A O 1
ATOM 4247 N N . ALA A 1 594 ? 30.899 43.339 105.837 1.00 36.17 629 ALA A N 1
ATOM 4248 C CA . ALA A 1 594 ? 31.903 44.403 105.920 1.00 37.07 629 ALA A CA 1
ATOM 4249 C C . ALA A 1 594 ? 31.659 45.581 104.970 1.00 37.38 629 ALA A C 1
ATOM 4250 O O . ALA A 1 594 ? 32.436 46.534 104.973 1.00 36.70 629 ALA A O 1
ATOM 4252 N N . TYR A 1 595 ? 30.598 45.512 104.161 1.00 37.70 630 TYR A N 1
ATOM 4253 C CA . TYR A 1 595 ? 30.348 46.496 103.107 1.00 37.72 630 TYR A CA 1
ATOM 4254 C C . TYR A 1 595 ? 28.867 46.730 102.861 1.00 38.84 630 TYR A C 1
ATOM 4255 O O . TYR A 1 595 ? 28.131 45.807 102.528 1.00 37.36 630 TYR A O 1
ATOM 4264 N N . ASN A 1 596 ? 28.442 47.983 103.004 1.00 41.93 631 ASN A N 1
ATOM 4265 C CA . ASN A 1 596 ? 27.096 48.378 102.599 1.00 43.46 631 ASN A CA 1
ATOM 4266 C C . ASN A 1 596 ? 26.913 48.419 101.106 1.00 44.18 631 ASN A C 1
ATOM 4267 O O . ASN A 1 596 ? 25.857 48.051 100.623 1.00 45.47 631 ASN A O 1
ATOM 4272 N N . ASN A 1 597 ? 27.924 48.878 100.375 1.00 46.39 632 ASN A N 1
ATOM 4273 C CA . ASN A 1 597 ? 27.847 48.894 98.909 1.00 47.92 632 ASN A CA 1
ATOM 4274 C C . ASN A 1 597 ? 29.149 48.465 98.239 1.00 46.51 632 ASN A C 1
ATOM 4275 O O . ASN A 1 597 ? 30.222 48.510 98.838 1.00 45.41 632 ASN A O 1
ATOM 4280 N N . LYS A 1 598 ? 29.011 48.029 96.992 1.00 45.93 633 LYS A N 1
ATOM 4281 C CA . LYS A 1 598 ? 30.114 47.495 96.200 1.00 45.42 633 LYS A CA 1
ATOM 4282 C C . LYS A 1 598 ? 31.193 48.545 95.965 1.00 44.77 633 LYS A C 1
ATOM 4283 O O . LYS A 1 598 ? 30.895 49.736 95.896 1.00 43.97 633 LYS A O 1
ATOM 4289 N N . HIS A 1 599 ? 32.433 48.077 95.825 1.00 44.74 634 HIS A N 1
ATOM 4290 C CA . HIS A 1 599 ? 33.598 48.917 95.548 1.00 45.32 634 HIS A CA 1
ATOM 4291 C C . HIS A 1 599 ? 34.367 48.330 94.356 1.00 46.03 634 HIS A C 1
ATOM 4292 O O . HIS A 1 599 ? 35.410 47.690 94.517 1.00 46.32 634 HIS A O 1
ATOM 4299 N N . ASN A 1 600 ? 33.829 48.552 93.160 1.00 46.56 635 ASN A N 1
ATOM 4300 C CA . ASN A 1 600 ? 34.342 47.940 91.935 1.00 46.75 635 ASN A CA 1
ATOM 4301 C C . ASN A 1 600 ? 35.252 48.835 91.077 1.00 48.85 635 ASN A C 1
ATOM 4302 O O . ASN A 1 600 ? 35.436 48.562 89.888 1.00 49.08 635 ASN A O 1
ATOM 4307 N N . GLU A 1 601 ? 35.835 49.879 91.670 1.00 51.35 636 GLU A N 1
ATOM 4308 C CA . GLU A 1 601 ? 36.646 50.858 90.918 1.00 52.74 636 GLU A CA 1
ATOM 4309 C C . GLU A 1 601 ? 37.724 50.187 90.086 1.00 51.07 636 GLU A C 1
ATOM 4310 O O . GLU A 1 601 ? 37.952 50.577 88.949 1.00 49.99 636 GLU A O 1
ATOM 4316 N N . ALA A 1 602 ? 38.365 49.167 90.656 1.00 51.07 637 ALA A N 1
ATOM 4317 C CA . ALA A 1 602 ? 39.437 48.429 89.982 1.00 50.73 637 ALA A CA 1
ATOM 4318 C C . ALA A 1 602 ? 38.983 47.644 88.742 1.00 50.64 637 ALA A C 1
ATOM 4319 O O . ALA A 1 602 ? 39.816 47.079 88.041 1.00 51.40 637 ALA A O 1
ATOM 4321 N N . ASN A 1 603 ? 37.678 47.606 88.472 1.00 50.72 638 ASN A N 1
ATOM 4322 C CA . ASN A 1 603 ? 37.168 47.049 87.219 1.00 50.73 638 ASN A CA 1
ATOM 4323 C C . ASN A 1 603 ? 37.202 48.058 86.056 1.00 54.41 638 ASN A C 1
ATOM 4324 O O . ASN A 1 603 ? 36.799 47.736 84.934 1.00 52.71 638 ASN A O 1
ATOM 4329 N N . GLY A 1 604 ? 37.654 49.285 86.321 1.00 58.87 639 GLY A N 1
ATOM 4330 C CA . GLY A 1 604 ? 37.812 50.295 85.270 1.00 61.20 639 GLY A CA 1
ATOM 4331 C C . GLY A 1 604 ? 36.557 51.056 84.879 1.00 62.25 639 GLY A C 1
ATOM 4332 O O . GLY A 1 604 ? 36.650 52.207 84.456 1.00 65.43 639 GLY A O 1
ATOM 4333 N N . GLU A 1 605 ? 35.385 50.437 85.032 1.00 61.37 640 GLU A N 1
ATOM 4334 C CA . GLU A 1 605 ? 34.121 51.040 84.592 1.00 61.10 640 GLU A CA 1
ATOM 4335 C C . GLU A 1 605 ? 33.536 52.030 85.602 1.00 60.99 640 GLU A C 1
ATOM 4336 O O . GLU A 1 605 ? 32.327 52.276 85.610 1.00 59.28 640 GLU A O 1
ATOM 4342 N N . ASN A 1 606 ? 34.392 52.594 86.450 1.00 62.96 641 ASN A N 1
ATOM 4343 C CA . ASN A 1 606 ? 33.973 53.593 87.416 1.00 66.84 641 ASN A CA 1
ATOM 4344 C C . ASN A 1 606 ? 32.715 53.159 88.188 1.00 65.97 641 ASN A C 1
ATOM 4345 O O . ASN A 1 606 ? 31.721 53.882 88.243 1.00 65.89 641 ASN A O 1
ATOM 4350 N N . ASN A 1 607 ? 32.764 51.946 88.742 1.00 64.95 642 ASN A N 1
ATOM 4351 C CA . ASN A 1 607 ? 31.752 51.436 89.679 1.00 62.64 642 ASN A CA 1
ATOM 4352 C C . ASN A 1 607 ? 30.319 51.294 89.139 1.00 59.44 642 ASN A C 1
ATOM 4353 O O . ASN A 1 607 ? 29.385 51.085 89.911 1.00 55.65 642 ASN A O 1
ATOM 4358 N N . ARG A 1 608 ? 30.140 51.394 87.825 1.00 60.37 643 ARG A N 1
ATOM 4359 C CA . ARG A 1 608 ? 28.812 51.213 87.231 1.00 60.90 643 ARG A CA 1
ATOM 4360 C C . ARG A 1 608 ? 28.443 49.737 87.128 1.00 57.40 643 ARG A C 1
ATOM 4361 O O . ARG A 1 608 ? 27.267 49.392 87.175 1.00 59.68 643 ARG A O 1
ATOM 4369 N N . ASP A 1 609 ? 29.443 48.872 86.986 1.00 53.14 644 ASP A N 1
ATOM 4370 C CA . ASP A 1 609 ? 29.207 47.429 86.873 1.00 50.06 644 ASP A CA 1
ATOM 4371 C C . ASP A 1 609 ? 28.896 46.814 88.230 1.00 48.69 644 ASP A C 1
ATOM 4372 O O . ASP A 1 609 ? 29.229 47.391 89.262 1.00 49.17 644 ASP A O 1
ATOM 4377 N N . GLY A 1 610 ? 28.270 45.639 88.212 1.00 46.87 645 GLY A N 1
ATOM 4378 C CA . GLY A 1 610 ? 27.982 44.881 89.428 1.00 47.64 645 GLY A CA 1
ATOM 4379 C C . GLY A 1 610 ? 26.543 44.999 89.898 1.00 47.46 645 GLY A C 1
ATOM 4380 O O . GLY A 1 610 ? 25.785 45.810 89.390 1.00 48.72 645 GLY A O 1
ATOM 4381 N N . GLU A 1 611 ? 26.173 44.183 90.879 1.00 47.55 646 GLU A N 1
ATOM 4382 C CA . GLU A 1 611 ? 24.841 44.232 91.477 1.00 47.16 646 GLU A CA 1
ATOM 4383 C C . GLU A 1 611 ? 24.660 45.529 92.266 1.00 48.60 646 GLU A C 1
ATOM 4384 O O . GLU A 1 611 ? 25.567 45.982 92.949 1.00 45.45 646 GLU A O 1
ATOM 4390 N N . GLN A 1 612 ? 23.472 46.113 92.161 1.00 53.52 647 GLN A N 1
ATOM 4391 C CA . GLN A 1 612 ? 23.145 47.368 92.837 1.00 56.45 647 GLN A CA 1
ATOM 4392 C C . GLN A 1 612 ? 22.681 47.102 94.264 1.00 54.79 647 GLN A C 1
ATOM 4393 O O . GLN A 1 612 ? 23.029 47.845 95.187 1.00 54.33 647 GLN A O 1
ATOM 4399 N N . HIS A 1 613 ? 21.888 46.044 94.431 1.00 53.41 648 HIS A N 1
ATOM 4400 C CA . HIS A 1 613 ? 21.264 45.714 95.712 1.00 52.92 648 HIS A CA 1
ATOM 4401 C C . HIS A 1 613 ? 21.790 44.383 96.254 1.00 48.96 648 HIS A C 1
ATOM 4402 O O . HIS A 1 613 ? 21.408 43.305 95.792 1.00 48.05 648 HIS A O 1
ATOM 4409 N N . ASN A 1 614 ? 22.672 44.475 97.242 1.00 45.85 649 ASN A N 1
ATOM 4410 C CA . ASN A 1 614 ? 23.377 43.310 97.783 1.00 43.17 649 ASN A CA 1
ATOM 4411 C C . ASN A 1 614 ? 22.833 42.798 99.111 1.00 40.63 649 ASN A C 1
ATOM 4412 O O . ASN A 1 614 ? 23.261 41.747 99.583 1.00 38.28 649 ASN A O 1
ATOM 4417 N N . ASN A 1 615 ? 21.912 43.556 99.709 1.00 40.82 650 ASN A N 1
ATOM 4418 C CA . ASN A 1 615 ? 21.284 43.210 100.994 1.00 39.66 650 ASN A CA 1
ATOM 4419 C C . ASN A 1 615 ? 22.317 42.929 102.076 1.00 38.70 650 ASN A C 1
ATOM 4420 O O . ASN A 1 615 ? 22.184 41.982 102.846 1.00 40.16 650 ASN A O 1
ATOM 4425 N N . SER A 1 616 ? 23.346 43.772 102.113 1.00 37.99 651 SER A N 1
ATOM 4426 C CA . SER A 1 616 ? 24.500 43.594 102.986 1.00 37.08 651 SER A CA 1
ATOM 4427 C C . SER A 1 616 ? 24.530 44.680 104.036 1.00 37.14 651 SER A C 1
ATOM 4428 O O . SER A 1 616 ? 23.951 45.743 103.859 1.00 39.09 651 SER A O 1
ATOM 4431 N N . TRP A 1 617 ? 25.204 44.403 105.137 1.00 36.95 652 TRP A N 1
ATOM 4432 C CA . TRP A 1 617 ? 25.416 45.394 106.172 1.00 37.73 652 TRP A CA 1
ATOM 4433 C C . TRP A 1 617 ? 26.846 45.250 106.668 1.00 37.75 652 TRP A C 1
ATOM 4434 O O . TRP A 1 617 ? 27.302 44.145 106.940 1.00 38.40 652 TRP A O 1
ATOM 4445 N N . ASN A 1 618 ? 27.546 46.371 106.780 1.00 38.11 653 ASN A N 1
ATOM 4446 C CA . ASN A 1 618 ? 28.956 46.364 107.147 1.00 38.68 653 ASN A CA 1
ATOM 4447 C C . ASN A 1 618 ? 29.231 46.166 108.651 1.00 38.68 653 ASN A C 1
ATOM 4448 O O . ASN A 1 618 ? 30.384 46.230 109.086 1.00 38.50 653 ASN A O 1
ATOM 4453 N N . CYS A 1 619 ? 28.174 45.908 109.428 1.00 38.34 654 CYS A N 1
ATOM 4454 C CA . CYS A 1 619 ? 28.259 45.732 110.881 1.00 38.29 654 CYS A CA 1
ATOM 4455 C C . CYS A 1 619 ? 28.846 46.959 111.602 1.00 40.55 654 CYS A C 1
ATOM 4456 O O . CYS A 1 619 ? 29.530 46.816 112.617 1.00 41.27 654 CYS A O 1
ATOM 4459 N N . GLY A 1 620 ? 28.591 48.156 111.069 1.00 41.68 655 GLY A N 1
ATOM 4460 C CA . GLY A 1 620 ? 28.943 49.399 111.752 1.00 43.39 655 GLY A CA 1
ATOM 4461 C C . GLY A 1 620 ? 30.042 50.246 111.133 1.00 44.69 655 GLY A C 1
ATOM 4462 O O . GLY A 1 620 ? 30.269 51.373 111.565 1.00 46.20 655 GLY A O 1
ATOM 4463 N N . GLU A 1 621 ? 30.738 49.719 110.135 1.00 45.74 656 GLU A N 1
ATOM 4464 C CA . GLU A 1 621 ? 31.791 50.479 109.472 1.00 45.83 656 GLU A CA 1
ATOM 4465 C C . GLU A 1 621 ? 32.156 49.840 108.142 1.00 44.18 656 GLU A C 1
ATOM 4466 O O . GLU A 1 621 ? 32.187 48.625 108.021 1.00 42.53 656 GLU A O 1
ATOM 4472 N N . GLU A 1 622 ? 32.438 50.681 107.154 1.00 44.28 657 GLU A N 1
ATOM 4473 C CA . GLU A 1 622 ? 32.736 50.244 105.789 1.00 43.64 657 GLU A CA 1
ATOM 4474 C C . GLU A 1 622 ? 34.207 49.821 105.659 1.00 42.57 657 GLU A C 1
ATOM 4475 O O . GLU A 1 622 ? 35.114 50.641 105.815 1.00 41.33 657 GLU A O 1
ATOM 4481 N N . GLY A 1 623 ? 34.424 48.530 105.397 1.00 41.14 658 GLY A N 1
ATOM 4482 C CA . GLY A 1 623 ? 35.756 47.982 105.141 1.00 40.27 658 GLY A CA 1
ATOM 4483 C C . GLY A 1 623 ? 36.461 47.529 106.402 1.00 39.84 658 GLY A C 1
ATOM 4484 O O . GLY A 1 623 ? 35.843 47.434 107.448 1.00 39.22 658 GLY A O 1
ATOM 4485 N N . PRO A 1 624 ? 37.766 47.228 106.298 1.00 40.19 659 PRO A N 1
ATOM 4486 C CA . PRO A 1 624 ? 38.605 46.900 107.441 1.00 40.86 659 PRO A CA 1
ATOM 4487 C C . PRO A 1 624 ? 38.546 47.971 108.524 1.00 43.49 659 PRO A C 1
ATOM 4488 O O . PRO A 1 624 ? 38.581 49.167 108.226 1.00 44.63 659 PRO A O 1
ATOM 4492 N N . THR A 1 625 ? 38.475 47.541 109.776 1.00 44.44 660 THR A N 1
ATOM 4493 C CA . THR A 1 625 ? 38.350 48.466 110.887 1.00 44.85 660 THR A CA 1
ATOM 4494 C C . THR A 1 625 ? 39.184 47.971 112.052 1.00 45.05 660 THR A C 1
ATOM 4495 O O . THR A 1 625 ? 39.605 46.815 112.075 1.00 44.64 660 THR A O 1
ATOM 4499 N N . THR A 1 626 ? 39.452 48.869 112.993 1.00 46.16 661 THR A N 1
ATOM 4500 C CA . THR A 1 626 ? 40.061 48.503 114.261 1.00 46.19 661 THR A CA 1
ATOM 4501 C C . THR A 1 626 ? 38.991 48.418 115.349 1.00 45.91 661 THR A C 1
ATOM 4502 O O . THR A 1 626 ? 39.259 47.924 116.437 1.00 45.95 661 THR A O 1
ATOM 4506 N N . LYS A 1 627 ? 37.779 48.883 115.053 1.00 45.25 662 LYS A N 1
ATOM 4507 C CA . LYS A 1 627 ? 36.700 48.885 116.037 1.00 45.18 662 LYS A CA 1
ATOM 4508 C C . LYS A 1 627 ? 36.337 47.468 116.474 1.00 44.08 662 LYS A C 1
ATOM 4509 O O . LYS A 1 627 ? 35.746 46.703 115.702 1.00 43.55 662 LYS A O 1
ATOM 4515 N N . TRP A 1 628 ? 36.700 47.130 117.714 1.00 42.63 663 TRP A N 1
ATOM 4516 C CA . TRP A 1 628 ? 36.571 45.765 118.222 1.00 41.40 663 TRP A CA 1
ATOM 4517 C C . TRP A 1 628 ? 35.144 45.230 118.074 1.00 40.94 663 TRP A C 1
ATOM 4518 O O . TRP A 1 628 ? 34.942 44.093 117.628 1.00 40.69 663 TRP A O 1
ATOM 4529 N N . GLU A 1 629 ? 34.166 46.056 118.440 1.00 40.29 664 GLU A N 1
ATOM 4530 C CA . GLU A 1 629 ? 32.751 45.659 118.409 1.00 39.70 664 GLU A CA 1
ATOM 4531 C C . GLU A 1 629 ? 32.255 45.315 117.003 1.00 38.38 664 GLU A C 1
ATOM 4532 O O . GLU A 1 629 ? 31.350 44.501 116.846 1.00 37.95 664 GLU A O 1
ATOM 4538 N N . VAL A 1 630 ? 32.846 45.942 115.993 1.00 37.75 665 VAL A N 1
ATOM 4539 C CA . VAL A 1 630 ? 32.501 45.654 114.618 1.00 37.58 665 VAL A CA 1
ATOM 4540 C C . VAL A 1 630 ? 33.084 44.303 114.244 1.00 37.08 665 VAL A C 1
ATOM 4541 O O . VAL A 1 630 ? 32.383 43.462 113.693 1.00 36.91 665 VAL A O 1
ATOM 4545 N N . ASN A 1 631 ? 34.365 44.101 114.547 1.00 37.60 666 ASN A N 1
ATOM 4546 C CA . ASN A 1 631 ? 35.037 42.828 114.276 1.00 37.78 666 ASN A CA 1
ATOM 4547 C C . ASN A 1 631 ? 34.397 41.630 115.009 1.00 37.19 666 ASN A C 1
ATOM 4548 O O . ASN A 1 631 ? 34.334 40.530 114.471 1.00 36.40 666 ASN A O 1
ATOM 4553 N N . ARG A 1 632 ? 33.912 41.854 116.227 1.00 37.70 667 ARG A N 1
ATOM 4554 C CA . ARG A 1 632 ? 33.174 40.831 116.973 1.00 36.91 667 ARG A CA 1
ATOM 4555 C C . ARG A 1 632 ? 31.955 40.401 116.194 1.00 35.84 667 ARG A C 1
ATOM 4556 O O . ARG A 1 632 ? 31.655 39.209 116.075 1.00 34.35 667 ARG A O 1
ATOM 4564 N N . LEU A 1 633 ? 31.244 41.406 115.695 1.00 35.50 668 LEU A N 1
ATOM 4565 C CA . LEU A 1 633 ? 29.957 41.206 115.067 1.00 35.46 668 LEU A CA 1
ATOM 4566 C C . LEU A 1 633 ? 30.077 40.495 113.732 1.00 35.52 668 LEU A C 1
ATOM 4567 O O . LEU A 1 633 ? 29.187 39.753 113.360 1.00 35.12 668 LEU A O 1
ATOM 4572 N N . ARG A 1 634 ? 31.180 40.718 113.023 1.00 36.11 669 ARG A N 1
ATOM 4573 C CA . ARG A 1 634 ? 31.414 40.073 111.733 1.00 35.86 669 ARG A CA 1
ATOM 4574 C C . ARG A 1 634 ? 31.685 38.593 111.913 1.00 35.47 669 ARG A C 1
ATOM 4575 O O . ARG A 1 634 ? 31.089 37.755 111.225 1.00 36.16 669 ARG A O 1
ATOM 4583 N N . GLN A 1 635 ? 32.550 38.265 112.867 1.00 34.64 670 GLN A N 1
ATOM 4584 C CA . GLN A 1 635 ? 32.827 36.863 113.208 1.00 33.13 670 GLN A CA 1
ATOM 4585 C C . GLN A 1 635 ? 31.553 36.082 113.457 1.00 31.83 670 GLN A C 1
ATOM 4586 O O . GLN A 1 635 ? 31.453 34.914 113.088 1.00 31.91 670 GLN A O 1
ATOM 4592 N N . ARG A 1 636 ? 30.578 36.724 114.091 1.00 31.32 671 ARG A N 1
ATOM 4593 C CA . ARG A 1 636 ? 29.308 36.075 114.379 1.00 30.42 671 ARG A CA 1
ATOM 4594 C C . ARG A 1 636 ? 28.451 35.968 113.128 1.00 29.48 671 ARG A C 1
ATOM 4595 O O . ARG A 1 636 ? 27.948 34.887 112.803 1.00 28.36 671 ARG A O 1
ATOM 4603 N N . GLN A 1 637 ? 28.296 37.094 112.435 1.00 29.22 672 GLN A N 1
ATOM 4604 C CA . GLN A 1 637 ? 27.429 37.177 111.264 1.00 29.40 672 GLN A CA 1
ATOM 4605 C C . GLN A 1 637 ? 27.863 36.228 110.158 1.00 30.03 672 GLN A C 1
ATOM 4606 O O . GLN A 1 637 ? 27.021 35.683 109.450 1.00 30.80 672 GLN A O 1
ATOM 4612 N N . MET A 1 638 ? 29.167 36.025 110.019 1.00 30.31 673 MET A N 1
ATOM 4613 C CA . MET A 1 638 ? 29.686 35.048 109.077 1.00 31.46 673 MET A CA 1
ATOM 4614 C C . MET A 1 638 ? 29.205 33.644 109.415 1.00 31.66 673 MET A C 1
ATOM 4615 O O . MET A 1 638 ? 28.853 32.882 108.522 1.00 33.10 673 MET A O 1
ATOM 4620 N N . ARG A 1 639 ? 29.196 33.309 110.702 1.00 31.36 674 ARG A N 1
ATOM 4621 C CA . ARG A 1 639 ? 28.700 32.012 111.160 1.00 31.09 674 ARG A CA 1
ATOM 4622 C C . ARG A 1 639 ? 27.167 31.889 111.046 1.00 30.84 674 ARG A C 1
ATOM 4623 O O . ARG A 1 639 ? 26.651 30.809 110.751 1.00 29.24 674 ARG A O 1
ATOM 4631 N N . ASN A 1 640 ? 26.444 32.976 111.310 1.00 30.85 675 ASN A N 1
ATOM 4632 C CA . ASN A 1 640 ? 24.982 32.910 111.348 1.00 30.80 675 ASN A CA 1
ATOM 4633 C C . ASN A 1 640 ? 24.433 32.702 109.943 1.00 30.83 675 ASN A C 1
ATOM 4634 O O . ASN A 1 640 ? 23.489 31.936 109.743 1.00 30.43 675 ASN A O 1
ATOM 4639 N N . LEU A 1 641 ? 25.045 33.391 108.977 1.00 30.70 676 LEU A N 1
ATOM 4640 C CA . LEU A 1 641 ? 24.736 33.219 107.562 1.00 29.84 676 LEU A CA 1
ATOM 4641 C C . LEU A 1 641 ? 25.019 31.792 107.096 1.00 29.75 676 LEU A C 1
ATOM 4642 O O . LEU A 1 641 ? 24.231 31.207 106.342 1.00 30.59 676 LEU A O 1
ATOM 4647 N N . THR A 1 642 ? 26.150 31.245 107.532 1.00 28.64 677 THR A N 1
ATOM 4648 C CA . THR A 1 642 ? 26.532 29.884 107.181 1.00 28.01 677 THR A CA 1
ATOM 4649 C C . THR A 1 642 ? 25.600 28.864 107.824 1.00 27.54 677 THR A C 1
ATOM 4650 O O . THR A 1 642 ? 25.262 27.849 107.217 1.00 27.09 677 THR A O 1
ATOM 4654 N N . GLY A 1 643 ? 25.191 29.139 109.054 1.00 27.28 678 GLY A N 1
ATOM 4655 C CA . GLY A 1 643 ? 24.222 28.288 109.745 1.00 27.12 678 GLY A CA 1
ATOM 4656 C C . GLY A 1 643 ? 22.893 28.241 109.018 1.00 27.03 678 GLY A C 1
ATOM 4657 O O . GLY A 1 643 ? 22.320 27.172 108.812 1.00 26.41 678 GLY A O 1
ATOM 4658 N N . ALA A 1 644 ? 22.413 29.408 108.605 1.00 27.05 679 ALA A N 1
ATOM 4659 C CA . ALA A 1 644 ? 21.197 29.489 107.817 1.00 27.01 679 ALA A CA 1
ATOM 4660 C C . ALA A 1 644 ? 21.338 28.610 106.582 1.00 26.43 679 ALA A C 1
ATOM 4661 O O . ALA A 1 644 ? 20.464 27.796 106.299 1.00 26.62 679 ALA A O 1
ATOM 4663 N N . LEU A 1 645 ? 22.470 28.732 105.887 1.00 25.92 680 LEU A N 1
ATOM 4664 C CA . LEU A 1 645 ? 22.721 27.957 104.675 1.00 25.11 680 LEU A CA 1
ATOM 4665 C C . LEU A 1 645 ? 22.725 26.462 104.905 1.00 24.97 680 LEU A C 1
ATOM 4666 O O . LEU A 1 645 ? 22.138 25.714 104.135 1.00 24.79 680 LEU A O 1
ATOM 4671 N N . LEU A 1 646 ? 23.414 26.019 105.950 1.00 25.72 681 LEU A N 1
ATOM 4672 C CA . LEU A 1 646 ? 23.625 24.577 106.184 1.00 25.56 681 LEU A CA 1
ATOM 4673 C C . LEU A 1 646 ? 22.631 23.929 107.147 1.00 25.74 681 LEU A C 1
ATOM 4674 O O . LEU A 1 646 ? 22.643 22.721 107.298 1.00 26.84 681 LEU A O 1
ATOM 4679 N N . LEU A 1 647 ? 21.791 24.715 107.805 1.00 26.30 682 LEU A N 1
ATOM 4680 C CA . LEU A 1 647 ? 20.719 24.174 108.665 1.00 27.02 682 LEU A CA 1
ATOM 4681 C C . LEU A 1 647 ? 19.340 24.288 107.999 1.00 27.75 682 LEU A C 1
ATOM 4682 O O . LEU A 1 647 ? 18.321 24.198 108.674 1.00 27.87 682 LEU A O 1
ATOM 4687 N N . SER A 1 648 ? 19.315 24.481 106.683 1.00 28.70 683 SER A N 1
ATOM 4688 C CA . SER A 1 648 ? 18.060 24.505 105.921 1.00 29.83 683 SER A CA 1
ATOM 4689 C C . SER A 1 648 ? 17.912 23.283 105.016 1.00 30.51 683 SER A C 1
ATOM 4690 O O . SER A 1 648 ? 18.903 22.776 104.465 1.00 30.50 683 SER A O 1
ATOM 4693 N N . CYS A 1 649 ? 16.668 22.831 104.838 1.00 31.88 684 CYS A N 1
ATOM 4694 C CA . CYS A 1 649 ? 16.345 21.842 103.804 1.00 33.14 684 CYS A CA 1
ATOM 4695 C C . CYS A 1 649 ? 16.616 22.414 102.419 1.00 31.57 684 CYS A C 1
ATOM 4696 O O . CYS A 1 649 ? 16.657 23.636 102.229 1.00 30.73 684 CYS A O 1
ATOM 4699 N N . GLY A 1 650 ? 16.765 21.518 101.452 1.00 30.33 685 GLY A N 1
ATOM 4700 C CA . GLY A 1 650 ? 17.305 21.883 100.151 1.00 29.73 685 GLY A CA 1
ATOM 4701 C C . GLY A 1 650 ? 18.789 21.612 100.132 1.00 28.56 685 GLY A C 1
ATOM 4702 O O . GLY A 1 650 ? 19.344 21.101 101.099 1.00 28.62 685 GLY A O 1
ATOM 4703 N N . VAL A 1 651 ? 19.428 21.956 99.026 1.00 27.78 686 VAL A N 1
ATOM 4704 C CA . VAL A 1 651 ? 20.805 21.592 98.784 1.00 27.71 686 VAL A CA 1
ATOM 4705 C C . VAL A 1 651 ? 21.649 22.843 98.907 1.00 27.87 686 VAL A C 1
ATOM 4706 O O . VAL A 1 651 ? 21.448 23.786 98.147 1.00 28.69 686 VAL A O 1
ATOM 4710 N N . PRO A 1 652 ? 22.585 22.874 99.872 1.00 27.86 687 PRO A N 1
ATOM 4711 C CA . PRO A 1 652 ? 23.386 24.079 100.034 1.00 27.78 687 PRO A CA 1
ATOM 4712 C C . PRO A 1 652 ? 24.567 24.106 99.075 1.00 28.93 687 PRO A C 1
ATOM 4713 O O . PRO A 1 652 ? 25.170 23.067 98.797 1.00 29.00 687 PRO A O 1
ATOM 4717 N N . MET A 1 653 ? 24.887 25.290 98.564 1.00 29.81 688 MET A N 1
ATOM 4718 C CA . MET A 1 653 ? 26.076 25.474 97.763 1.00 30.92 688 MET A CA 1
ATOM 4719 C C . MET A 1 653 ? 26.965 26.513 98.441 1.00 30.37 688 MET A C 1
ATOM 4720 O O . MET A 1 653 ? 26.494 27.573 98.839 1.00 30.83 688 MET A O 1
ATOM 4725 N N . ILE A 1 654 ? 28.242 26.177 98.580 1.00 30.00 689 ILE A N 1
ATOM 4726 C CA . ILE A 1 654 ? 29.262 27.059 99.138 1.00 30.89 689 ILE A CA 1
ATOM 4727 C C . ILE A 1 654 ? 30.136 27.597 97.991 1.00 31.08 689 ILE A C 1
ATOM 4728 O O . ILE A 1 654 ? 30.559 26.857 97.094 1.00 29.82 689 ILE A O 1
ATOM 4733 N N . ASN A 1 655 ? 30.393 28.892 98.031 1.00 31.19 690 ASN A N 1
ATOM 4734 C CA . ASN A 1 655 ? 31.254 29.546 97.063 1.00 32.34 690 ASN A CA 1
ATOM 4735 C C . ASN A 1 655 ? 32.723 29.479 97.530 1.00 31.99 690 ASN A C 1
ATOM 4736 O O . ASN A 1 655 ? 33.017 29.847 98.665 1.00 31.62 690 ASN A O 1
ATOM 4741 N N . MET A 1 656 ? 33.626 29.002 96.664 1.00 30.97 691 MET A N 1
ATOM 4742 C CA . MET A 1 656 ? 35.064 28.852 96.995 1.00 31.17 691 MET A CA 1
ATOM 4743 C C . MET A 1 656 ? 35.637 30.037 97.783 1.00 31.06 691 MET A C 1
ATOM 4744 O O . MET A 1 656 ? 35.580 31.171 97.332 1.00 30.30 691 MET A O 1
ATOM 4749 N N . GLY A 1 657 ? 36.189 29.767 98.962 1.00 31.99 692 GLY A N 1
ATOM 4750 C CA . GLY A 1 657 ? 36.760 30.821 99.816 1.00 32.56 692 GLY A CA 1
ATOM 4751 C C . GLY A 1 657 ? 35.892 31.309 100.972 1.00 32.83 692 GLY A C 1
ATOM 4752 O O . GLY A 1 657 ? 36.413 31.866 101.942 1.00 32.65 692 GLY A O 1
ATOM 4753 N N . ASP A 1 658 ? 34.576 31.109 100.870 1.00 31.87 693 ASP A N 1
ATOM 4754 C CA . ASP A 1 658 ? 33.640 31.556 101.899 1.00 32.75 693 ASP A CA 1
ATOM 4755 C C . ASP A 1 658 ? 33.722 30.744 103.176 1.00 32.70 693 ASP A C 1
ATOM 4756 O O . ASP A 1 658 ? 33.223 31.177 104.208 1.00 34.45 693 ASP A O 1
ATOM 4761 N N . GLU A 1 659 ? 34.341 29.570 103.095 1.00 31.95 694 GLU A N 1
ATOM 4762 C CA . GLU A 1 659 ? 34.556 28.718 104.249 1.00 31.21 694 GLU A CA 1
ATOM 4763 C C . GLU A 1 659 ? 35.738 29.161 105.133 1.00 31.84 694 GLU A C 1
ATOM 4764 O O . GLU A 1 659 ? 36.027 28.512 106.147 1.00 32.69 694 GLU A O 1
ATOM 4770 N N . TYR A 1 660 ? 36.434 30.234 104.754 1.00 31.37 695 TYR A N 1
ATOM 4771 C CA . TYR A 1 660 ? 37.492 30.788 105.609 1.00 31.88 695 TYR A CA 1
ATOM 4772 C C . TYR A 1 660 ? 37.512 32.319 105.696 1.00 32.06 695 TYR A C 1
ATOM 4773 O O . TYR A 1 660 ? 38.392 32.886 106.340 1.00 32.39 695 TYR A O 1
ATOM 4782 N N . GLY A 1 661 ? 36.554 32.993 105.072 1.00 31.60 696 GLY A N 1
ATOM 4783 C CA . GLY A 1 661 ? 36.458 34.443 105.191 1.00 31.93 696 GLY A CA 1
ATOM 4784 C C . GLY A 1 661 ? 37.171 35.218 104.099 1.00 32.43 696 GLY A C 1
ATOM 4785 O O . GLY A 1 661 ? 37.667 36.317 104.342 1.00 32.63 696 GLY A O 1
ATOM 4786 N N . HIS A 1 662 ? 37.196 34.648 102.897 1.00 32.61 697 HIS A N 1
ATOM 4787 C CA . HIS A 1 662 ? 37.814 35.258 101.716 1.00 33.06 697 HIS A CA 1
ATOM 4788 C C . HIS A 1 662 ? 37.203 36.611 101.402 1.00 32.70 697 HIS A C 1
ATOM 4789 O O . HIS A 1 662 ? 35.987 36.766 101.441 1.00 33.81 697 HIS A O 1
ATOM 4796 N N . SER A 1 663 ? 38.047 37.586 101.096 1.00 32.64 698 SER A N 1
ATOM 4797 C CA . SER A 1 663 ? 37.585 38.932 100.747 1.00 32.87 698 SER A CA 1
ATOM 4798 C C . SER A 1 663 ? 38.097 39.392 99.383 1.00 32.81 698 SER A C 1
ATOM 4799 O O . SER A 1 663 ? 39.211 39.056 98.993 1.00 31.45 698 SER A O 1
ATOM 4802 N N . LYS A 1 664 ? 37.268 40.168 98.681 1.00 33.74 699 LYS A N 1
ATOM 4803 C CA . LYS A 1 664 ? 37.642 40.826 97.413 1.00 34.13 699 LYS A CA 1
ATOM 4804 C C . LYS A 1 664 ? 37.650 42.348 97.600 1.00 35.78 699 LYS A C 1
ATOM 4805 O O . LYS A 1 664 ? 37.413 43.101 96.651 1.00 35.84 699 LYS A O 1
ATOM 4811 N N . ASN A 1 665 ? 37.916 42.788 98.832 1.00 36.95 700 ASN A N 1
ATOM 4812 C CA . ASN A 1 665 ? 38.001 44.207 99.179 1.00 38.18 700 ASN A CA 1
ATOM 4813 C C . ASN A 1 665 ? 36.780 45.038 98.804 1.00 38.56 700 ASN A C 1
ATOM 4814 O O . ASN A 1 665 ? 36.906 46.217 98.497 1.00 38.98 700 ASN A O 1
ATOM 4819 N N . GLY A 1 666 ? 35.602 44.423 98.837 1.00 38.63 701 GLY A N 1
ATOM 4820 C CA . GLY A 1 666 ? 34.365 45.123 98.511 1.00 39.10 701 GLY A CA 1
ATOM 4821 C C . GLY A 1 666 ? 33.981 45.081 97.047 1.00 38.75 701 GLY A C 1
ATOM 4822 O O . GLY A 1 666 ? 32.996 45.701 96.651 1.00 39.85 701 GLY A O 1
ATOM 4823 N N . ASN A 1 667 ? 34.742 44.339 96.247 1.00 37.43 702 ASN A N 1
ATOM 4824 C CA . ASN A 1 667 ? 34.450 44.162 94.844 1.00 36.43 702 ASN A CA 1
ATOM 4825 C C . ASN A 1 667 ? 33.487 42.995 94.661 1.00 36.20 702 ASN A C 1
ATOM 4826 O O . ASN A 1 667 ? 33.846 41.848 94.927 1.00 35.73 702 ASN A O 1
ATOM 4831 N N . ASN A 1 668 ? 32.274 43.294 94.192 1.00 36.51 703 ASN A N 1
ATOM 4832 C CA . ASN A 1 668 ? 31.203 42.292 94.069 1.00 36.23 703 ASN A CA 1
ATOM 4833 C C . ASN A 1 668 ? 31.061 41.744 92.653 1.00 36.66 703 ASN A C 1
ATOM 4834 O O . ASN A 1 668 ? 30.025 41.176 92.309 1.00 35.86 703 ASN A O 1
ATOM 4839 N N . ASN A 1 669 ? 32.105 41.913 91.841 1.00 37.50 704 ASN A N 1
ATOM 4840 C CA . ASN A 1 669 ? 32.086 41.475 90.447 1.00 37.34 704 ASN A CA 1
ATOM 4841 C C . ASN A 1 669 ? 33.504 41.403 89.892 1.00 37.35 704 ASN A C 1
ATOM 4842 O O . ASN A 1 669 ? 33.918 42.229 89.067 1.00 37.35 704 ASN A O 1
ATOM 4847 N N . THR A 1 670 ? 34.238 40.390 90.340 1.00 36.24 705 THR A N 1
ATOM 4848 C CA . THR A 1 670 ? 35.643 40.230 89.964 1.00 35.81 705 THR A CA 1
ATOM 4849 C C . THR A 1 670 ? 35.824 39.409 88.677 1.00 35.74 705 THR A C 1
ATOM 4850 O O . THR A 1 670 ? 36.772 38.626 88.561 1.00 35.88 705 THR A O 1
ATOM 4854 N N . TYR A 1 671 ? 34.945 39.623 87.696 1.00 34.99 706 TYR A N 1
ATOM 4855 C CA . TYR A 1 671 ? 34.952 38.820 86.473 1.00 34.57 706 TYR A CA 1
ATOM 4856 C C . TYR A 1 671 ? 36.267 38.927 85.686 1.00 34.18 706 TYR A C 1
ATOM 4857 O O . TYR A 1 671 ? 36.628 38.008 84.949 1.00 32.49 706 TYR A O 1
ATOM 4866 N N . CYS A 1 672 ? 36.976 40.039 85.847 1.00 34.82 707 CYS A N 1
ATOM 4867 C CA . CYS A 1 672 ? 38.085 40.361 84.957 1.00 36.11 707 CYS A CA 1
ATOM 4868 C C . CYS A 1 672 ? 39.488 40.195 85.530 1.00 35.17 707 CYS A C 1
ATOM 4869 O O . CYS A 1 672 ? 40.450 40.519 84.861 1.00 34.36 707 CYS A O 1
ATOM 4872 N N . HIS A 1 673 ? 39.615 39.665 86.738 1.00 35.74 708 HIS A N 1
ATOM 4873 C CA . HIS A 1 673 ? 40.906 39.665 87.418 1.00 36.53 708 HIS A CA 1
ATOM 4874 C C . HIS A 1 673 ? 41.545 38.295 87.538 1.00 36.07 708 HIS A C 1
ATOM 4875 O O . HIS A 1 673 ? 40.988 37.382 88.148 1.00 37.11 708 HIS A O 1
ATOM 4882 N N . ASP A 1 674 ? 42.731 38.174 86.963 1.00 35.64 709 ASP A N 1
ATOM 4883 C CA . ASP A 1 674 ? 43.590 37.035 87.203 1.00 35.68 709 ASP A CA 1
ATOM 4884 C C . ASP A 1 674 ? 44.537 37.432 88.322 1.00 35.95 709 ASP A C 1
ATOM 4885 O O . ASP A 1 674 ? 45.663 37.844 88.088 1.00 35.95 709 ASP A O 1
ATOM 4890 N N . SER A 1 675 ? 44.040 37.338 89.547 1.00 36.55 710 SER A N 1
ATOM 4891 C CA . SER A 1 675 ? 44.811 37.718 90.716 1.00 37.22 710 SER A CA 1
ATOM 4892 C C . SER A 1 675 ? 44.214 37.073 91.948 1.00 37.17 710 SER A C 1
ATOM 4893 O O . SER A 1 675 ? 43.139 36.481 91.891 1.00 35.51 710 SER A O 1
ATOM 4896 N N . GLU A 1 676 ? 44.926 37.215 93.060 1.00 38.72 711 GLU A N 1
ATOM 4897 C CA . GLU A 1 676 ? 44.500 36.704 94.359 1.00 39.89 711 GLU A CA 1
ATOM 4898 C C . GLU A 1 676 ? 43.031 36.989 94.732 1.00 37.84 711 GLU A C 1
ATOM 4899 O O . GLU A 1 676 ? 42.463 36.307 95.600 1.00 37.10 711 GLU A O 1
ATOM 4905 N N . LEU A 1 677 ? 42.426 37.991 94.095 1.00 36.50 712 LEU A N 1
ATOM 4906 C CA . LEU A 1 677 ? 40.988 38.274 94.260 1.00 35.00 712 LEU A CA 1
ATOM 4907 C C . LEU A 1 677 ? 40.128 37.042 93.988 1.00 33.23 712 LEU A C 1
ATOM 4908 O O . LEU A 1 677 ? 39.140 36.806 94.684 1.00 32.69 712 LEU A O 1
ATOM 4913 N N . ASN A 1 678 ? 40.523 36.261 92.985 1.00 32.96 713 ASN A N 1
ATOM 4914 C CA . ASN A 1 678 ? 39.806 35.049 92.596 1.00 32.54 713 ASN A CA 1
ATOM 4915 C C . ASN A 1 678 ? 40.546 33.741 92.908 1.00 32.39 713 ASN A C 1
ATOM 4916 O O . ASN A 1 678 ? 40.220 32.712 92.338 1.00 32.11 713 ASN A O 1
ATOM 4921 N N . TYR A 1 679 ? 41.524 33.775 93.815 1.00 32.85 714 TYR A N 1
ATOM 4922 C CA . TYR A 1 679 ? 42.336 32.599 94.128 1.00 32.84 714 TYR A CA 1
ATOM 4923 C C . TYR A 1 679 ? 42.051 32.113 95.527 1.00 33.30 714 TYR A C 1
ATOM 4924 O O . TYR A 1 679 ? 41.973 32.922 96.455 1.00 34.25 714 TYR A O 1
ATOM 4933 N N . LEU A 1 680 ? 41.947 30.797 95.696 1.00 32.62 715 LEU A N 1
ATOM 4934 C CA . LEU A 1 680 ? 41.851 30.235 97.020 1.00 33.05 715 LEU A CA 1
ATOM 4935 C C . LEU A 1 680 ? 43.147 30.579 97.763 1.00 35.15 715 LEU A C 1
ATOM 4936 O O . LEU A 1 680 ? 44.260 30.240 97.317 1.00 34.26 715 LEU A O 1
ATOM 4941 N N . ARG A 1 681 ? 42.987 31.287 98.879 1.00 36.51 716 ARG A N 1
ATOM 4942 C CA . ARG A 1 681 ? 44.106 31.715 99.721 1.00 38.54 716 ARG A CA 1
ATOM 4943 C C . ARG A 1 681 ? 44.470 30.643 100.763 1.00 38.51 716 ARG A C 1
ATOM 4944 O O . ARG A 1 681 ? 43.962 30.652 101.882 1.00 38.83 716 ARG A O 1
ATOM 4952 N N . TRP A 1 682 ? 45.360 29.729 100.392 1.00 38.15 717 TRP A N 1
ATOM 4953 C CA . TRP A 1 682 ? 45.749 28.640 101.287 1.00 37.56 717 TRP A CA 1
ATOM 4954 C C . TRP A 1 682 ? 46.457 29.212 102.527 1.00 37.81 717 TRP A C 1
ATOM 4955 O O . TRP A 1 682 ? 46.292 28.711 103.635 1.00 37.55 717 TRP A O 1
ATOM 4966 N N . ASP A 1 683 ? 47.206 30.291 102.342 1.00 37.99 718 ASP A N 1
ATOM 4967 C CA . ASP A 1 683 ? 47.828 30.972 103.473 1.00 39.39 718 ASP A CA 1
ATOM 4968 C C . ASP A 1 683 ? 46.798 31.496 104.493 1.00 38.92 718 ASP A C 1
ATOM 4969 O O . ASP A 1 683 ? 46.979 31.332 105.697 1.00 39.20 718 ASP A O 1
ATOM 4974 N N . GLN A 1 684 ? 45.706 32.092 104.029 1.00 38.09 719 GLN A N 1
ATOM 4975 C CA . GLN A 1 684 ? 44.695 32.602 104.964 1.00 38.22 719 GLN A CA 1
ATOM 4976 C C . GLN A 1 684 ? 43.946 31.467 105.644 1.00 37.83 719 GLN A C 1
ATOM 4977 O O . GLN A 1 684 ? 43.606 31.532 106.822 1.00 38.41 719 GLN A O 1
ATOM 4983 N N . LEU A 1 685 ? 43.701 30.426 104.871 1.00 38.28 720 LEU A N 1
ATOM 4984 C CA . LEU A 1 685 ? 43.035 29.233 105.334 1.00 38.30 720 LEU A CA 1
ATOM 4985 C C . LEU A 1 685 ? 43.805 28.612 106.484 1.00 38.44 720 LEU A C 1
ATOM 4986 O O . LEU A 1 685 ? 43.233 28.365 107.543 1.00 39.04 720 LEU A O 1
ATOM 4991 N N . ALA A 1 686 ? 45.104 28.386 106.281 1.00 39.56 721 ALA A N 1
ATOM 4992 C CA . ALA A 1 686 ? 45.968 27.798 107.314 1.00 39.21 721 ALA A CA 1
ATOM 4993 C C . ALA A 1 686 ? 45.976 28.622 108.588 1.00 40.02 721 ALA A C 1
ATOM 4994 O O . ALA A 1 686 ? 46.011 28.060 109.679 1.00 41.24 721 ALA A O 1
ATOM 4996 N N . GLU A 1 687 ? 45.929 29.946 108.460 1.00 40.42 722 GLU A N 1
ATOM 4997 C CA . GLU A 1 687 ? 45.935 30.814 109.632 1.00 41.77 722 GLU A CA 1
ATOM 4998 C C . GLU A 1 687 ? 44.640 30.720 110.475 1.00 41.35 722 GLU A C 1
ATOM 4999 O O . GLU A 1 687 ? 44.719 30.636 111.702 1.00 41.61 722 GLU A O 1
ATOM 5005 N N . ASP A 1 688 ? 43.468 30.751 109.828 1.00 40.02 723 ASP A N 1
ATOM 5006 C CA . ASP A 1 688 ? 42.162 30.567 110.509 1.00 39.09 723 ASP A CA 1
ATOM 5007 C C . ASP A 1 688 ? 42.068 31.304 111.860 1.00 38.23 723 ASP A C 1
ATOM 5008 O O . ASP A 1 688 ? 41.870 30.685 112.903 1.00 38.32 723 ASP A O 1
ATOM 5013 N N . PRO A 1 689 ? 42.197 32.637 111.835 1.00 36.78 724 PRO A N 1
ATOM 5014 C CA . PRO A 1 689 ? 42.488 33.392 113.060 1.00 36.43 724 PRO A CA 1
ATOM 5015 C C . PRO A 1 689 ? 41.382 33.454 114.113 1.00 36.19 724 PRO A C 1
ATOM 5016 O O . PRO A 1 689 ? 41.693 33.675 115.279 1.00 36.83 724 PRO A O 1
ATOM 5020 N N . HIS A 1 690 ? 40.118 33.284 113.724 1.00 35.70 725 HIS A N 1
ATOM 5021 C CA . HIS A 1 690 ? 39.038 33.179 114.713 1.00 35.07 725 HIS A CA 1
ATOM 5022 C C . HIS A 1 690 ? 38.301 31.846 114.665 1.00 33.52 725 HIS A C 1
ATOM 5023 O O . HIS A 1 690 ? 37.220 31.708 115.231 1.00 32.66 725 HIS A O 1
ATOM 5030 N N . GLY A 1 691 ? 38.939 30.860 114.031 1.00 32.73 726 GLY A N 1
ATOM 5031 C CA . GLY A 1 691 ? 38.444 29.494 113.965 1.00 31.37 726 GLY A CA 1
ATOM 5032 C C . GLY A 1 691 ? 37.172 29.336 113.160 1.00 30.47 726 GLY A C 1
ATOM 5033 O O . GLY A 1 691 ? 36.365 28.454 113.447 1.00 31.16 726 GLY A O 1
ATOM 5034 N N . PHE A 1 692 ? 36.983 30.192 112.160 1.00 29.64 727 PHE A N 1
ATOM 5035 C CA . PHE A 1 692 ? 35.793 30.143 111.329 1.00 28.38 727 PHE A CA 1
ATOM 5036 C C . PHE A 1 692 ? 35.771 28.911 110.425 1.00 28.51 727 PHE A C 1
ATOM 5037 O O . PHE A 1 692 ? 34.707 28.331 110.191 1.00 27.21 727 PHE A O 1
ATOM 5045 N N . ASN A 1 693 ? 36.933 28.519 109.920 1.00 29.54 728 ASN A N 1
ATOM 5046 C CA . ASN A 1 693 ? 37.005 27.365 109.033 1.00 31.32 728 ASN A CA 1
ATOM 5047 C C . ASN A 1 693 ? 36.708 26.068 109.770 1.00 31.29 728 ASN A C 1
ATOM 5048 O O . ASN A 1 693 ? 36.007 25.194 109.234 1.00 30.89 728 ASN A O 1
ATOM 5053 N N . ARG A 1 694 ? 37.221 25.951 110.998 1.00 30.91 729 ARG A N 1
ATOM 5054 C CA . ARG A 1 694 ? 36.795 24.874 111.890 1.00 30.69 729 ARG A CA 1
ATOM 5055 C C . ARG A 1 694 ? 35.264 24.869 112.062 1.00 30.24 729 ARG A C 1
ATOM 5056 O O . ARG A 1 694 ? 34.638 23.816 111.954 1.00 30.21 729 ARG A O 1
ATOM 5064 N N . PHE A 1 695 ? 34.665 26.032 112.319 1.00 29.84 730 PHE A N 1
ATOM 5065 C CA . PHE A 1 695 ? 33.213 26.118 112.481 1.00 30.19 730 PHE A CA 1
ATOM 5066 C C . PHE A 1 695 ? 32.463 25.576 111.264 1.00 30.33 730 PHE A C 1
ATOM 5067 O O . PHE A 1 695 ? 31.594 24.720 111.415 1.00 29.61 730 PHE A O 1
ATOM 5075 N N . VAL A 1 696 ? 32.825 26.076 110.073 1.00 30.51 731 VAL A N 1
ATOM 5076 C CA . VAL A 1 696 ? 32.212 25.677 108.805 1.00 30.38 731 VAL A CA 1
ATOM 5077 C C . VAL A 1 696 ? 32.422 24.190 108.540 1.00 30.80 731 VAL A C 1
ATOM 5078 O O . VAL A 1 696 ? 31.480 23.477 108.169 1.00 29.50 731 VAL A O 1
ATOM 5082 N N . ARG A 1 697 ? 33.655 23.728 108.728 1.00 31.28 732 ARG A N 1
ATOM 5083 C CA . ARG A 1 697 ? 33.966 22.315 108.556 1.00 32.13 732 ARG A CA 1
ATOM 5084 C C . ARG A 1 697 ? 33.082 21.425 109.426 1.00 31.14 732 ARG A C 1
ATOM 5085 O O . ARG A 1 697 ? 32.489 20.484 108.926 1.00 31.01 732 ARG A O 1
ATOM 5093 N N . LEU A 1 698 ? 32.997 21.725 110.717 1.00 30.19 733 LEU A N 1
ATOM 5094 C CA . LEU A 1 698 ? 32.224 20.901 111.647 1.00 29.21 733 LEU A CA 1
ATOM 5095 C C . LEU A 1 698 ? 30.718 20.949 111.372 1.00 28.59 733 LEU A C 1
ATOM 5096 O O . LEU A 1 698 ? 30.020 19.955 111.562 1.00 29.34 733 LEU A O 1
ATOM 5101 N N . LEU A 1 699 ? 30.228 22.095 110.918 1.00 27.21 734 LEU A N 1
ATOM 5102 C CA . LEU A 1 699 ? 28.816 22.263 110.600 1.00 26.59 734 LEU A CA 1
ATOM 5103 C C . LEU A 1 699 ? 28.392 21.507 109.340 1.00 26.50 734 LEU A C 1
ATOM 5104 O O . LEU A 1 699 ? 27.272 21.019 109.269 1.00 27.19 734 LEU A O 1
ATOM 5109 N N . ILE A 1 700 ? 29.272 21.441 108.342 1.00 26.32 735 ILE A N 1
ATOM 5110 C CA . ILE A 1 700 ? 29.040 20.639 107.155 1.00 26.11 735 ILE A CA 1
ATOM 5111 C C . ILE A 1 700 ? 28.905 19.187 107.574 1.00 27.58 735 ILE A C 1
ATOM 5112 O O . ILE A 1 700 ? 27.957 18.525 107.185 1.00 28.42 735 ILE A O 1
ATOM 5117 N N . HIS A 1 701 ? 29.842 18.695 108.383 1.00 28.98 736 HIS A N 1
ATOM 5118 C CA . HIS A 1 701 ? 29.816 17.285 108.820 1.00 29.63 736 HIS A CA 1
ATOM 5119 C C . HIS A 1 701 ? 28.612 16.984 109.677 1.00 29.39 736 HIS A C 1
ATOM 5120 O O . HIS A 1 701 ? 28.067 15.888 109.626 1.00 29.02 736 HIS A O 1
ATOM 5127 N N . PHE A 1 702 ? 28.208 17.965 110.469 1.00 29.37 737 PHE A N 1
ATOM 5128 C CA . PHE A 1 702 ? 27.069 17.798 111.334 1.00 29.37 737 PHE A CA 1
ATOM 5129 C C . PHE A 1 702 ? 25.831 17.710 110.451 1.00 29.59 737 PHE A C 1
ATOM 5130 O O . PHE A 1 702 ? 25.038 16.776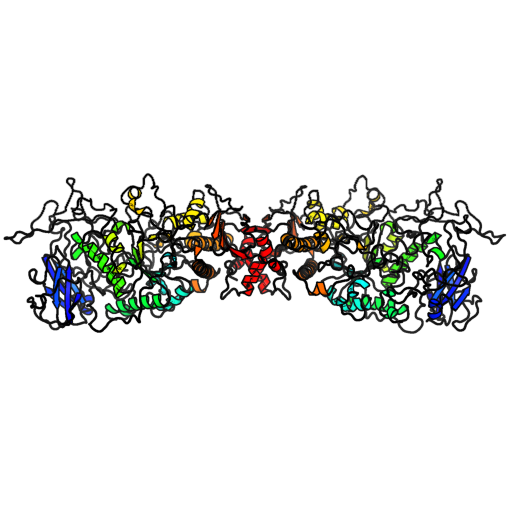 110.580 1.00 29.00 737 PHE A O 1
ATOM 5138 N N . ARG A 1 703 ? 25.670 18.671 109.545 1.00 29.53 738 ARG A N 1
ATOM 5139 C CA . ARG A 1 703 ? 24.548 18.617 108.609 1.00 29.99 738 ARG A CA 1
ATOM 5140 C C . ARG A 1 703 ? 24.451 17.235 107.988 1.00 29.81 738 ARG A C 1
ATOM 5141 O O . ARG A 1 703 ? 23.409 16.604 108.015 1.00 30.19 738 ARG A O 1
ATOM 5149 N N . ARG A 1 704 ? 25.549 16.790 107.406 1.00 30.22 739 ARG A N 1
ATOM 5150 C CA . ARG A 1 704 ? 25.579 15.511 106.720 1.00 30.92 739 ARG A CA 1
ATOM 5151 C C . ARG A 1 704 ? 25.270 14.323 107.645 1.00 30.70 739 ARG A C 1
ATOM 5152 O O . ARG A 1 704 ? 24.785 13.305 107.167 1.00 31.25 739 ARG A O 1
ATOM 5160 N N . ALA A 1 705 ? 25.513 14.463 108.949 1.00 29.37 740 ALA A N 1
ATOM 5161 C CA . ALA A 1 705 ? 25.123 13.431 109.917 1.00 29.69 740 ALA A CA 1
ATOM 5162 C C . ALA A 1 705 ? 23.677 13.573 110.406 1.00 29.85 740 ALA A C 1
ATOM 5163 O O . ALA A 1 705 ? 23.263 12.837 111.284 1.00 30.14 740 ALA A O 1
ATOM 5165 N N . THR A 1 706 ? 22.921 14.513 109.843 1.00 30.46 741 THR A N 1
ATOM 5166 C CA . THR A 1 706 ? 21.582 14.846 110.327 1.00 31.52 741 THR A CA 1
ATOM 5167 C C . THR A 1 706 ? 20.582 14.569 109.208 1.00 32.31 741 THR A C 1
ATOM 5168 O O . THR A 1 706 ? 20.350 15.421 108.342 1.00 34.68 741 THR A O 1
ATOM 5172 N N . PRO A 1 707 ? 20.007 13.363 109.191 1.00 32.53 742 PRO A N 1
ATOM 5173 C CA . PRO A 1 707 ? 19.077 12.987 108.122 1.00 32.11 742 PRO A CA 1
ATOM 5174 C C . PRO A 1 707 ? 17.828 13.853 108.010 1.00 32.03 742 PRO A C 1
ATOM 5175 O O . PRO A 1 707 ? 17.231 13.927 106.937 1.00 31.33 742 PRO A O 1
ATOM 5179 N N . ALA A 1 708 ? 17.425 14.491 109.103 1.00 32.39 743 ALA A N 1
ATOM 5180 C CA . ALA A 1 708 ? 16.233 15.345 109.093 1.00 32.05 743 ALA A CA 1
ATOM 5181 C C . ALA A 1 708 ? 16.398 16.549 108.167 1.00 32.01 743 ALA A C 1
ATOM 5182 O O . ALA A 1 708 ? 15.415 17.092 107.668 1.00 32.07 743 ALA A O 1
ATOM 5184 N N . LEU A 1 709 ? 17.642 16.957 107.931 1.00 31.57 744 LEU A N 1
ATOM 5185 C CA . LEU A 1 709 ? 17.925 18.101 107.056 1.00 30.82 744 LEU A CA 1
ATOM 5186 C C . LEU A 1 709 ? 18.028 17.726 105.587 1.00 29.89 744 LEU A C 1
ATOM 5187 O O . LEU A 1 709 ? 18.109 18.607 104.749 1.00 30.07 744 LEU A O 1
ATOM 5192 N N . GLN A 1 710 ? 18.018 16.431 105.279 1.00 29.04 745 GLN A N 1
ATOM 5193 C CA . GLN A 1 710 ? 18.234 15.967 103.922 1.00 29.13 745 GLN A CA 1
ATOM 5194 C C . GLN A 1 710 ? 17.009 15.225 103.402 1.00 29.39 745 GLN A C 1
ATOM 5195 O O . GLN A 1 710 ? 16.913 14.003 103.476 1.00 27.66 745 GLN A O 1
ATOM 5201 N N . ARG A 1 711 ? 16.084 15.992 102.849 1.00 30.95 746 ARG A N 1
ATOM 5202 C CA . ARG A 1 711 ? 14.736 15.516 102.589 1.00 33.12 746 ARG A CA 1
ATOM 5203 C C . ARG A 1 711 ? 14.381 15.626 101.122 1.00 33.22 746 ARG A C 1
ATOM 5204 O O . ARG A 1 711 ? 14.839 16.548 100.426 1.00 32.66 746 ARG A O 1
ATOM 5212 N N . THR A 1 712 ? 13.561 14.682 100.664 1.00 33.71 747 THR A N 1
ATOM 5213 C CA . THR A 1 712 ? 12.923 14.775 99.359 1.00 34.46 747 THR A CA 1
ATOM 5214 C C . THR A 1 712 ? 11.447 15.193 99.438 1.00 34.40 747 THR A C 1
ATOM 5215 O O . THR A 1 712 ? 10.840 15.455 98.419 1.00 35.65 747 THR A O 1
ATOM 5219 N N . THR A 1 713 ? 10.877 15.248 100.637 1.00 35.21 748 THR A N 1
ATOM 5220 C CA . THR A 1 713 ? 9.522 15.785 100.843 1.00 35.93 748 THR A CA 1
ATOM 5221 C C . THR A 1 713 ? 9.564 16.909 101.874 1.00 36.64 748 THR A C 1
ATOM 5222 O O . THR A 1 713 ? 10.515 17.009 102.658 1.00 36.89 748 THR A O 1
ATOM 5226 N N . PHE A 1 714 ? 8.541 17.752 101.885 1.00 36.56 749 PHE A N 1
ATOM 5227 C CA . PHE A 1 714 ? 8.551 18.907 102.766 1.00 37.71 749 PHE A CA 1
ATOM 5228 C C . PHE A 1 714 ? 8.171 18.531 104.193 1.00 38.46 749 PHE A C 1
ATOM 5229 O O . PHE A 1 714 ? 7.350 17.641 104.403 1.00 40.10 749 PHE A O 1
ATOM 5237 N N . VAL A 1 715 ? 8.800 19.198 105.161 1.00 37.47 750 VAL A N 1
ATOM 5238 C CA . VAL A 1 715 ? 8.488 19.004 106.571 1.00 37.87 750 VAL A CA 1
ATOM 5239 C C . VAL A 1 715 ? 7.057 19.418 106.853 1.00 38.91 750 VAL A C 1
ATOM 5240 O O . VAL A 1 715 ? 6.516 20.286 106.180 1.00 38.90 750 VAL A O 1
ATOM 5244 N N . ASN A 1 716 ? 6.449 18.781 107.844 1.00 40.48 751 ASN A N 1
ATOM 5245 C CA . ASN A 1 716 ? 5.102 19.143 108.302 1.00 41.82 751 ASN A CA 1
ATOM 5246 C C . ASN A 1 716 ? 5.148 19.516 109.779 1.00 42.56 751 ASN A C 1
ATOM 5247 O O . ASN A 1 716 ? 6.228 19.589 110.363 1.00 43.08 751 ASN A O 1
ATOM 5252 N N . ASP A 1 717 ? 3.987 19.749 110.384 1.00 44.43 752 ASP A N 1
ATOM 5253 C CA . ASP A 1 717 ? 3.929 20.159 111.791 1.00 46.19 752 ASP A CA 1
ATOM 5254 C C . ASP A 1 717 ? 4.457 19.116 112.781 1.00 44.78 752 ASP A C 1
ATOM 5255 O O . ASP A 1 717 ? 4.747 19.449 113.923 1.00 44.17 752 ASP A O 1
ATOM 5260 N N . LYS A 1 718 ? 4.577 17.864 112.349 1.00 44.03 753 LYS A N 1
ATOM 5261 C CA . LYS A 1 718 ? 5.218 16.828 113.161 1.00 45.39 753 LYS A CA 1
ATOM 5262 C C . LYS A 1 718 ? 6.742 16.828 113.007 1.00 44.87 753 LYS A C 1
ATOM 5263 O O . LYS A 1 718 ? 7.469 16.448 113.926 1.00 46.29 753 LYS A O 1
ATOM 5269 N N . ASP A 1 719 ? 7.234 17.244 111.848 1.00 42.99 754 ASP A N 1
ATOM 5270 C CA . ASP A 1 719 ? 8.669 17.239 111.618 1.00 41.86 754 ASP A CA 1
ATOM 5271 C C . ASP A 1 719 ? 9.316 18.476 112.242 1.00 41.20 754 ASP A C 1
ATOM 5272 O O . ASP A 1 719 ? 10.436 18.402 112.761 1.00 39.69 754 ASP A O 1
ATOM 5277 N N . ILE A 1 720 ? 8.604 19.601 112.207 1.00 39.20 755 ILE A N 1
ATOM 5278 C CA . ILE A 1 720 ? 9.152 20.865 112.697 1.00 37.71 755 ILE A CA 1
ATOM 5279 C C . ILE A 1 720 ? 8.094 21.648 113.469 1.00 36.95 755 ILE A C 1
ATOM 5280 O O . ILE A 1 720 ? 6.906 21.492 113.198 1.00 36.77 755 ILE A O 1
ATOM 5285 N N . GLN A 1 721 ? 8.539 22.447 114.448 1.00 35.91 756 GLN A N 1
ATOM 5286 C CA . GLN A 1 721 ? 7.666 23.322 115.251 1.00 35.78 756 GLN A CA 1
ATOM 5287 C C . GLN A 1 721 ? 8.360 24.669 115.475 1.00 35.22 756 GLN A C 1
ATOM 5288 O O . GLN A 1 721 ? 9.549 24.699 115.800 1.00 33.93 756 GLN A O 1
ATOM 5294 N N . TRP A 1 722 ? 7.632 25.776 115.312 1.00 35.60 757 TRP A N 1
ATOM 5295 C CA . TRP A 1 722 ? 8.232 27.135 115.383 1.00 35.64 757 TRP A CA 1
ATOM 5296 C C . TRP A 1 722 ? 8.092 27.757 116.773 1.00 36.30 757 TRP A C 1
ATOM 5297 O O . TRP A 1 722 ? 7.082 27.556 117.439 1.00 36.94 757 TRP A O 1
ATOM 5308 N N . HIS A 1 723 ? 9.102 28.512 117.205 1.00 36.58 758 HIS A N 1
ATOM 5309 C CA . HIS A 1 723 ? 9.124 29.056 118.567 1.00 36.53 758 HIS A CA 1
ATOM 5310 C C . HIS A 1 723 ? 9.553 30.524 118.593 1.00 37.09 758 HIS A C 1
ATOM 5311 O O . HIS A 1 723 ? 9.919 31.095 117.572 1.00 36.52 758 HIS A O 1
ATOM 5318 N N . GLY A 1 724 ? 9.468 31.128 119.778 1.00 37.64 759 GLY A N 1
ATOM 5319 C CA . GLY A 1 724 ? 10.034 32.447 120.047 1.00 37.70 759 GLY A CA 1
ATOM 5320 C C . GLY A 1 724 ? 10.775 32.421 121.371 1.00 37.60 759 GLY A C 1
ATOM 5321 O O . GLY A 1 724 ? 11.309 31.382 121.769 1.00 38.01 759 GLY A O 1
ATOM 5322 N N . GLU A 1 725 ? 10.800 33.563 122.050 1.00 37.28 760 GLU A N 1
ATOM 5323 C CA . GLU A 1 725 ? 11.319 33.646 123.405 1.00 37.81 760 GLU A CA 1
ATOM 5324 C C . GLU A 1 725 ? 10.568 32.687 124.341 1.00 39.14 760 GLU A C 1
ATOM 5325 O O . GLU A 1 725 ? 11.119 32.226 125.350 1.00 39.71 760 GLU A O 1
ATOM 5331 N N . LEU A 1 726 ? 9.309 32.406 123.999 1.00 39.56 761 LEU A N 1
ATOM 5332 C CA . LEU A 1 726 ? 8.527 31.346 124.626 1.00 39.73 761 LEU A CA 1
ATOM 5333 C C . LEU A 1 726 ? 8.280 30.243 123.620 1.00 39.36 761 LEU A C 1
ATOM 5334 O O . LEU A 1 726 ? 8.104 30.525 122.441 1.00 39.89 761 LEU A O 1
ATOM 5339 N N . PRO A 1 727 ? 8.211 28.988 124.082 1.00 39.30 762 PRO A N 1
ATOM 5340 C CA . PRO A 1 727 ? 7.908 27.891 123.175 1.00 39.69 762 PRO A CA 1
ATOM 5341 C C . PRO A 1 727 ? 6.570 28.072 122.472 1.00 39.81 762 PRO A C 1
ATOM 5342 O O . PRO A 1 727 ? 5.605 28.500 123.094 1.00 40.53 762 PRO A O 1
ATOM 5346 N N . ASN A 1 728 ? 6.552 27.804 121.170 1.00 39.72 763 ASN A N 1
ATOM 5347 C CA . ASN A 1 728 ? 5.341 27.728 120.356 1.00 39.36 763 ASN A CA 1
ATOM 5348 C C . ASN A 1 728 ? 4.744 29.095 120.111 1.00 39.63 763 ASN A C 1
ATOM 5349 O O . ASN A 1 728 ? 3.634 29.198 119.616 1.00 41.09 763 ASN A O 1
ATOM 5354 N N . THR A 1 729 ? 5.507 30.142 120.423 1.00 39.84 764 THR A N 1
ATOM 5355 C CA . THR A 1 729 ? 5.077 31.520 120.243 1.00 39.38 764 THR A CA 1
ATOM 5356 C C . THR A 1 729 ? 6.088 32.261 119.364 1.00 38.54 764 THR A C 1
ATOM 5357 O O . THR A 1 729 ? 6.829 33.131 119.834 1.00 37.44 764 THR A O 1
ATOM 5361 N N . PRO A 1 730 ? 6.105 31.918 118.072 1.00 38.04 765 PRO A N 1
ATOM 5362 C CA . PRO A 1 730 ? 6.975 32.582 117.117 1.00 37.25 765 PRO A CA 1
ATOM 5363 C C . PRO A 1 730 ? 6.494 33.984 116.747 1.00 36.81 765 PRO A C 1
ATOM 5364 O O . PRO A 1 730 ? 5.311 34.272 116.849 1.00 37.06 765 PRO A O 1
ATOM 5368 N N . ASP A 1 731 ? 7.421 34.834 116.314 1.00 36.44 766 ASP A N 1
ATOM 5369 C CA . ASP A 1 731 ? 7.106 36.206 115.911 1.00 36.61 766 ASP A CA 1
ATOM 5370 C C . ASP A 1 731 ? 7.211 36.350 114.396 1.00 36.61 766 ASP A C 1
ATOM 5371 O O . ASP A 1 731 ? 8.319 36.373 113.841 1.00 35.66 766 ASP A O 1
ATOM 5376 N N . TRP A 1 732 ? 6.056 36.463 113.740 1.00 36.85 767 TRP A N 1
ATOM 5377 C CA . TRP A 1 732 ? 5.999 36.638 112.294 1.00 36.95 767 TRP A CA 1
ATOM 5378 C C . TRP A 1 732 ? 5.696 38.077 111.871 1.00 37.91 767 TRP A C 1
ATOM 5379 O O . TRP A 1 732 ? 5.438 38.321 110.707 1.00 38.13 767 TRP A O 1
ATOM 5390 N N . THR A 1 733 ? 5.739 39.022 112.805 1.00 39.52 768 THR A N 1
ATOM 5391 C CA . THR A 1 733 ? 5.460 40.426 112.497 1.00 40.87 768 THR A CA 1
ATOM 5392 C C . THR A 1 733 ? 6.607 41.069 111.721 1.00 42.30 768 THR A C 1
ATOM 5393 O O . THR A 1 733 ? 7.713 40.546 111.686 1.00 42.81 768 THR A O 1
ATOM 5397 N N . ASP A 1 734 ? 6.325 42.222 111.122 1.00 44.74 769 ASP A N 1
ATOM 5398 C CA . ASP A 1 734 ? 7.327 43.066 110.455 1.00 46.18 769 ASP A CA 1
ATOM 5399 C C . ASP A 1 734 ? 8.579 43.380 111.263 1.00 44.36 769 ASP A C 1
ATOM 5400 O O . ASP A 1 734 ? 9.636 43.601 110.693 1.00 43.70 769 ASP A O 1
ATOM 5405 N N . THR A 1 735 ? 8.445 43.470 112.578 1.00 43.45 770 THR A N 1
ATOM 5406 C CA . THR A 1 735 ? 9.553 43.885 113.436 1.00 42.49 770 THR A CA 1
ATOM 5407 C C . THR A 1 735 ? 10.302 42.690 114.040 1.00 40.31 770 THR A C 1
ATOM 5408 O O . THR A 1 735 ? 11.207 42.877 114.847 1.00 40.61 770 THR A O 1
ATOM 5412 N N . SER A 1 736 ? 9.946 41.469 113.640 1.00 38.35 771 SER A N 1
ATOM 5413 C CA . SER A 1 736 ? 10.541 40.261 114.228 1.00 37.58 771 SER A CA 1
ATOM 5414 C C . SER A 1 736 ? 12.068 40.198 114.061 1.00 36.62 771 SER A C 1
ATOM 5415 O O . SER A 1 736 ? 12.602 40.587 113.032 1.00 36.58 771 SER A O 1
ATOM 5418 N N . ARG A 1 737 ? 12.760 39.715 115.086 1.00 36.27 772 ARG A N 1
ATOM 5419 C CA . ARG A 1 737 ? 14.201 39.500 115.018 1.00 35.42 772 ARG A CA 1
ATOM 5420 C C . ARG A 1 737 ? 14.570 38.142 115.589 1.00 34.23 772 ARG A C 1
ATOM 5421 O O . ARG A 1 737 ? 15.687 37.951 116.065 1.00 33.72 772 ARG A O 1
ATOM 5429 N N . LEU A 1 738 ? 13.646 37.190 115.507 1.00 33.58 773 LEU A N 1
ATOM 5430 C CA . LEU A 1 738 ? 13.900 35.851 116.019 1.00 33.06 773 LEU A CA 1
ATOM 5431 C C . LEU A 1 738 ? 13.136 34.770 115.259 1.00 33.07 773 LEU A C 1
ATOM 5432 O O . LEU A 1 738 ? 11.908 34.787 115.204 1.00 34.29 773 LEU A O 1
ATOM 5437 N N . VAL A 1 739 ? 13.877 33.841 114.664 1.00 32.94 774 VAL A N 1
ATOM 5438 C CA . VAL A 1 739 ? 13.308 32.581 114.188 1.00 32.78 774 VAL A CA 1
ATOM 5439 C C . VAL A 1 739 ? 14.004 31.445 114.929 1.00 33.13 774 VAL A C 1
ATOM 5440 O O . VAL A 1 739 ? 15.236 31.377 114.963 1.00 32.72 774 VAL A O 1
ATOM 5444 N N . ALA A 1 740 ? 13.189 30.568 115.521 1.00 33.85 775 ALA A N 1
ATOM 5445 C CA . ALA A 1 740 ? 13.659 29.398 116.255 1.00 33.48 775 ALA A CA 1
ATOM 5446 C C . ALA A 1 740 ? 12.754 28.203 115.962 1.00 32.97 775 ALA A C 1
ATOM 5447 O O . ALA A 1 740 ? 11.550 28.365 115.745 1.00 33.52 775 ALA A O 1
ATOM 5449 N N . PHE A 1 741 ? 13.330 27.008 115.970 1.00 31.38 776 PHE A N 1
ATOM 5450 C CA . PHE A 1 741 ? 12.559 25.811 115.697 1.00 31.17 776 PHE A CA 1
ATOM 5451 C C . PHE A 1 741 ? 13.131 24.556 116.326 1.00 31.82 776 PHE A C 1
ATOM 5452 O O . PHE A 1 741 ? 14.324 24.485 116.654 1.00 30.66 776 PHE A O 1
ATOM 5460 N N . THR A 1 742 ? 12.258 23.573 116.513 1.00 33.08 777 THR A N 1
ATOM 5461 C CA . THR A 1 742 ? 12.695 22.217 116.800 1.00 34.17 777 THR A CA 1
ATOM 5462 C C . THR A 1 742 ? 12.483 21.326 115.589 1.00 34.56 777 THR A C 1
ATOM 5463 O O . THR A 1 742 ? 11.526 21.498 114.850 1.00 35.31 777 THR A O 1
ATOM 5467 N N . LEU A 1 743 ? 13.388 20.368 115.416 1.00 34.98 778 LEU A N 1
ATOM 5468 C CA . LEU A 1 743 ? 13.383 19.454 114.300 1.00 35.24 778 LEU A CA 1
ATOM 5469 C C . LEU A 1 743 ? 13.542 18.038 114.841 1.00 37.16 778 LEU A C 1
ATOM 5470 O O . LEU A 1 743 ? 14.522 17.734 115.512 1.00 39.46 778 LEU A O 1
ATOM 5475 N N . HIS A 1 744 ? 12.580 17.172 114.566 1.00 38.56 779 HIS A N 1
ATOM 5476 C CA . HIS A 1 744 ? 12.594 15.827 115.130 1.00 40.27 779 HIS A CA 1
ATOM 5477 C C . HIS A 1 744 ? 13.516 14.957 114.310 1.00 40.90 779 HIS A C 1
ATOM 5478 O O . HIS A 1 744 ? 13.708 15.195 113.125 1.00 42.37 779 HIS A O 1
ATOM 5485 N N . ASP A 1 745 ? 14.108 13.962 114.945 1.00 43.25 780 ASP A N 1
ATOM 5486 C CA . ASP A 1 745 ? 14.934 12.990 114.230 1.00 46.31 780 ASP A CA 1
ATOM 5487 C C . ASP A 1 745 ? 14.165 11.687 114.014 1.00 47.73 780 ASP A C 1
ATOM 5488 O O . ASP A 1 745 ? 14.696 10.747 113.432 1.00 47.82 780 ASP A O 1
ATOM 5493 N N . GLY A 1 746 ? 12.928 11.633 114.506 1.00 48.69 781 GLY A N 1
ATOM 5494 C CA . GLY A 1 746 ? 12.104 10.434 114.405 1.00 52.17 781 GLY A CA 1
ATOM 5495 C C . GLY A 1 746 ? 12.589 9.256 115.237 1.00 54.43 781 GLY A C 1
ATOM 5496 O O . GLY A 1 746 ? 12.131 8.130 115.054 1.00 57.56 781 GLY A O 1
ATOM 5497 N N . LYS A 1 747 ? 13.515 9.509 116.153 1.00 55.70 782 LYS A N 1
ATOM 5498 C CA . LYS A 1 747 ? 14.029 8.482 117.037 1.00 56.06 782 LYS A CA 1
ATOM 5499 C C . LYS A 1 747 ? 13.804 8.913 118.485 1.00 54.56 782 LYS A C 1
ATOM 5500 O O . LYS A 1 747 ? 14.402 8.353 119.400 1.00 56.58 782 LYS A O 1
ATOM 5506 N N . GLY A 1 748 ? 12.931 9.902 118.690 1.00 51.52 783 GLY A N 1
ATOM 5507 C CA . GLY A 1 748 ? 12.724 10.509 120.005 1.00 49.15 783 GLY A CA 1
ATOM 5508 C C . GLY A 1 748 ? 13.545 11.763 120.278 1.00 47.20 783 GLY A C 1
ATOM 5509 O O . GLY A 1 748 ? 13.242 12.519 121.201 1.00 48.37 783 GLY A O 1
ATOM 5510 N N . GLY A 1 749 ? 14.584 11.993 119.482 1.00 45.07 784 GLY A N 1
ATOM 5511 C CA . GLY A 1 749 ? 15.468 13.142 119.671 1.00 42.06 784 GLY A CA 1
ATOM 5512 C C . GLY A 1 749 ? 15.222 14.270 118.693 1.00 39.75 784 GLY A C 1
ATOM 5513 O O . GLY A 1 749 ? 14.125 14.417 118.151 1.00 39.08 784 GLY A O 1
ATOM 5514 N N . GLY A 1 750 ? 16.254 15.072 118.465 1.00 37.46 785 GLY A N 1
ATOM 5515 C CA . GLY A 1 750 ? 16.126 16.210 117.584 1.00 36.06 785 GLY A CA 1
ATOM 5516 C C . GLY A 1 750 ? 16.940 17.412 117.998 1.00 35.23 785 GLY A C 1
ATOM 5517 O O . GLY A 1 750 ? 17.846 17.312 118.833 1.00 35.57 785 GLY A O 1
ATOM 5518 N N . LEU A 1 751 ? 16.592 18.554 117.410 1.00 33.26 786 LEU A N 1
ATOM 5519 C CA . LEU A 1 751 ? 17.395 19.758 117.490 1.00 32.33 786 LEU A CA 1
ATOM 5520 C C . LEU A 1 751 ? 16.548 20.965 117.856 1.00 31.08 786 LEU A C 1
ATOM 5521 O O . LEU A 1 751 ? 15.400 21.064 117.434 1.00 29.70 786 LEU A O 1
ATOM 5526 N N . TYR A 1 752 ? 17.130 21.878 118.630 1.00 30.13 787 TYR A N 1
ATOM 5527 C CA . TYR A 1 752 ? 16.600 23.229 118.801 1.00 28.58 787 TYR A CA 1
ATOM 5528 C C . TYR A 1 752 ? 17.588 24.181 118.161 1.00 28.01 787 TYR A C 1
ATOM 5529 O O . TYR A 1 752 ? 18.766 24.182 118.517 1.00 28.07 787 TYR A O 1
ATOM 5538 N N . VAL A 1 753 ? 17.102 24.966 117.202 1.00 27.61 788 VAL A N 1
ATOM 5539 C CA . VAL A 1 753 ? 17.891 25.953 116.482 1.00 26.91 788 VAL A CA 1
ATOM 5540 C C . VAL A 1 753 ? 17.228 27.308 116.633 1.00 26.75 788 VAL A C 1
ATOM 5541 O O . VAL A 1 753 ? 16.004 27.402 116.602 1.00 26.75 788 VAL A O 1
ATOM 5545 N N . ALA A 1 754 ? 18.016 28.363 116.775 1.00 26.38 789 ALA A N 1
ATOM 5546 C CA . ALA A 1 754 ? 17.428 29.702 116.855 1.00 26.98 789 ALA A CA 1
ATOM 5547 C C . ALA A 1 754 ? 18.370 30.770 116.354 1.00 27.01 789 ALA A C 1
ATOM 5548 O O . ALA A 1 754 ? 19.570 30.708 116.582 1.00 26.77 789 ALA A O 1
ATOM 5550 N N . PHE A 1 755 ? 17.804 31.739 115.643 1.00 27.89 790 PHE A N 1
ATOM 5551 C CA . PHE A 1 755 ? 18.564 32.849 115.087 1.00 28.00 790 PHE A CA 1
ATOM 5552 C C . PHE A 1 755 ? 18.019 34.110 115.724 1.00 28.98 790 PHE A C 1
ATOM 5553 O O . PHE A 1 755 ? 16.891 34.520 115.415 1.00 29.05 790 PHE A O 1
ATOM 5561 N N . ASN A 1 756 ? 18.798 34.705 116.629 1.00 29.97 791 ASN A N 1
ATOM 5562 C CA . ASN A 1 756 ? 18.489 36.046 117.160 1.00 30.76 791 ASN A CA 1
ATOM 5563 C C . ASN A 1 756 ? 19.202 37.108 116.333 1.00 31.05 791 ASN A C 1
ATOM 5564 O O . ASN A 1 756 ? 20.418 37.235 116.416 1.00 33.35 791 ASN A O 1
ATOM 5569 N N . THR A 1 757 ? 18.456 37.876 115.549 1.00 31.38 792 THR A N 1
ATOM 5570 C CA . THR A 1 757 ? 19.055 38.883 114.666 1.00 31.42 792 THR A CA 1
ATOM 5571 C C . THR A 1 757 ? 18.854 40.297 115.216 1.00 32.80 792 THR A C 1
ATOM 5572 O O . THR A 1 757 ? 19.119 41.288 114.516 1.00 32.49 792 THR A O 1
ATOM 5576 N N . SER A 1 758 ? 18.397 40.369 116.467 1.00 33.09 793 SER A N 1
ATOM 5577 C CA . SER A 1 758 ? 18.180 41.621 117.154 1.00 34.08 793 SER A CA 1
ATOM 5578 C C . SER A 1 758 ? 19.501 42.201 117.602 1.00 34.88 793 SER A C 1
ATOM 5579 O O . SER A 1 758 ? 20.490 41.488 117.730 1.00 34.91 793 SER A O 1
ATOM 5582 N N . HIS A 1 759 ? 19.500 43.509 117.835 1.00 36.37 794 HIS A N 1
ATOM 5583 C CA . HIS A 1 759 ? 20.628 44.199 118.450 1.00 37.44 794 HIS A CA 1
ATOM 5584 C C . HIS A 1 759 ? 20.639 44.038 119.980 1.00 38.51 794 HIS A C 1
ATOM 5585 O O . HIS A 1 759 ? 21.641 44.353 120.629 1.00 39.33 794 HIS A O 1
ATOM 5592 N N . LEU A 1 760 ? 19.545 43.529 120.550 1.00 39.39 795 LEU A N 1
ATOM 5593 C CA . LEU A 1 760 ? 19.492 43.186 121.979 1.00 39.76 795 LEU A CA 1
ATOM 5594 C C . LEU A 1 760 ? 19.691 41.680 122.202 1.00 40.12 795 LEU A C 1
ATOM 5595 O O . LEU A 1 760 ? 19.368 40.854 121.326 1.00 40.37 795 LEU A O 1
ATOM 5600 N N . PRO A 1 761 ? 20.216 41.311 123.384 1.00 39.78 796 PRO A N 1
ATOM 5601 C CA . PRO A 1 761 ? 20.281 39.902 123.742 1.00 38.62 796 PRO A CA 1
ATOM 5602 C C . PRO A 1 761 ? 18.923 39.427 124.215 1.00 38.19 796 PRO A C 1
ATOM 5603 O O . PRO A 1 761 ? 18.035 40.235 124.461 1.00 37.40 796 PRO A O 1
ATOM 5607 N N . LYS A 1 762 ? 18.777 38.120 124.353 1.00 38.48 797 LYS A N 1
ATOM 5608 C CA . LYS A 1 762 ? 17.514 37.521 124.748 1.00 39.85 797 LYS A CA 1
ATOM 5609 C C . LYS A 1 762 ? 17.732 36.297 125.642 1.00 39.37 797 LYS A C 1
ATOM 5610 O O . LYS A 1 762 ? 18.797 35.661 125.632 1.00 37.12 797 LYS A O 1
ATOM 5616 N N . LEU A 1 763 ? 16.709 35.989 126.428 1.00 39.32 798 LEU A N 1
ATOM 5617 C CA . LEU A 1 763 ? 16.682 34.777 127.221 1.00 38.03 798 LEU A CA 1
ATOM 5618 C C . LEU A 1 763 ? 15.619 33.910 126.600 1.00 37.99 798 LEU A C 1
ATOM 5619 O O . LEU A 1 763 ? 14.441 34.275 126.577 1.00 37.43 798 LEU A O 1
ATOM 5624 N N . LEU A 1 764 ? 16.038 32.772 126.065 1.00 37.69 799 LEU A N 1
ATOM 5625 C CA . LEU A 1 764 ? 15.106 31.884 125.410 1.00 37.58 799 LEU A CA 1
ATOM 5626 C C . LEU A 1 764 ? 14.561 30.913 126.429 1.00 37.79 799 LEU A C 1
ATOM 5627 O O . LEU A 1 764 ? 15.317 30.390 127.243 1.00 38.70 799 LEU A O 1
ATOM 5632 N N . GLN A 1 765 ? 13.253 30.675 126.383 1.00 38.00 800 GLN A N 1
ATOM 5633 C CA . GLN A 1 765 ? 12.673 29.557 127.106 1.00 39.63 800 GLN A CA 1
ATOM 5634 C C . GLN A 1 765 ? 12.458 28.402 126.142 1.00 38.64 800 GLN A C 1
ATOM 5635 O O . GLN A 1 765 ? 11.646 28.486 125.218 1.00 37.55 800 GLN A O 1
ATOM 5641 N N . LEU A 1 766 ? 13.188 27.319 126.373 1.00 38.17 801 LEU A N 1
ATOM 5642 C CA . LEU A 1 766 ? 13.230 26.215 125.434 1.00 37.96 801 LEU A CA 1
ATOM 5643 C C . LEU A 1 766 ? 12.065 25.296 125.718 1.00 37.59 801 LEU A C 1
ATOM 5644 O O . LEU A 1 766 ? 11.672 25.152 126.853 1.00 38.28 801 LEU A O 1
ATOM 5649 N N . PRO A 1 767 ? 11.518 24.657 124.688 1.00 37.59 802 PRO A N 1
ATOM 5650 C CA . PRO A 1 767 ? 10.423 23.718 124.917 1.00 38.04 802 PRO A CA 1
ATOM 5651 C C . PRO A 1 767 ? 10.855 22.499 125.712 1.00 37.73 802 PRO A C 1
ATOM 5652 O O . PRO A 1 767 ? 11.951 21.991 125.517 1.00 35.72 802 PRO A O 1
ATOM 5656 N N . LYS A 1 768 ? 9.979 22.031 126.593 1.00 39.07 803 LYS A N 1
ATOM 5657 C CA . LYS A 1 768 ? 10.288 20.893 127.454 1.00 39.86 803 LYS A CA 1
ATOM 5658 C C . LYS A 1 768 ? 9.876 19.590 126.784 1.00 39.14 803 LYS A C 1
ATOM 5659 O O . LYS A 1 768 ? 8.697 19.359 126.563 1.00 39.15 803 LYS A O 1
ATOM 5662 N N . TRP A 1 769 ? 10.848 18.743 126.462 1.00 37.92 804 TRP A N 1
ATOM 5663 C CA . TRP A 1 769 ? 10.557 17.384 126.014 1.00 37.11 804 TRP A CA 1
ATOM 5664 C C . TRP A 1 769 ? 10.787 16.419 127.169 1.00 36.02 804 TRP A C 1
ATOM 5665 O O . TRP A 1 769 ? 11.928 16.154 127.539 1.00 35.54 804 TRP A O 1
ATOM 5676 N N . GLY A 1 770 ? 9.696 15.900 127.725 1.00 35.22 805 GLY A N 1
ATOM 5677 C CA . GLY A 1 770 ? 9.728 15.003 128.877 1.00 35.41 805 GLY A CA 1
ATOM 5678 C C . GLY A 1 770 ? 10.805 13.938 128.837 1.00 35.44 805 GLY A C 1
ATOM 5679 O O . GLY A 1 770 ? 11.004 13.289 127.820 1.00 34.97 805 GLY A O 1
ATOM 5680 N N . GLY A 1 771 ? 11.517 13.791 129.957 1.00 36.04 806 GLY A N 1
ATOM 5681 C CA . GLY A 1 771 ? 12.614 12.839 130.089 1.00 35.35 806 GLY A CA 1
ATOM 5682 C C . GLY A 1 771 ? 13.918 13.241 129.436 1.00 34.96 806 GLY A C 1
ATOM 5683 O O . GLY A 1 771 ? 14.861 12.464 129.442 1.00 34.72 806 GLY A O 1
ATOM 5684 N N . ARG A 1 772 ? 13.984 14.462 128.902 1.00 35.60 807 ARG A N 1
ATOM 5685 C CA . ARG A 1 772 ? 15.127 14.911 128.102 1.00 34.90 807 ARG A CA 1
ATOM 5686 C C . ARG A 1 772 ? 15.591 16.337 128.434 1.00 34.54 807 ARG A C 1
ATOM 5687 O O . ARG A 1 772 ? 14.882 17.099 129.084 1.00 33.22 807 ARG A O 1
ATOM 5695 N N . VAL A 1 773 ? 16.797 16.672 127.978 1.00 34.23 808 VAL A N 1
ATOM 5696 C CA . VAL A 1 773 ? 17.411 17.980 128.208 1.00 34.23 808 VAL A CA 1
ATOM 5697 C C . VAL A 1 773 ? 18.086 18.492 126.936 1.00 33.43 808 VAL A C 1
ATOM 5698 O O . VAL A 1 773 ? 18.596 17.707 126.137 1.00 32.98 808 VAL A O 1
ATOM 5702 N N . TRP A 1 774 ? 18.083 19.809 126.743 1.00 32.26 809 TRP A N 1
ATOM 5703 C CA . TRP A 1 774 ? 18.771 20.402 125.612 1.00 31.05 809 TRP A CA 1
ATOM 5704 C C . TRP A 1 774 ? 20.251 20.550 125.960 1.00 32.08 809 TRP A C 1
ATOM 5705 O O . TRP A 1 774 ? 20.592 21.044 127.037 1.00 31.42 809 TRP A O 1
ATOM 5716 N N . GLN A 1 775 ? 21.115 20.065 125.065 1.00 32.47 810 GLN A N 1
ATOM 5717 C CA . GLN A 1 775 ? 22.561 20.122 125.248 1.00 33.12 810 GLN A CA 1
ATOM 5718 C C . GLN A 1 775 ? 23.165 21.057 124.209 1.00 33.46 810 GLN A C 1
ATOM 5719 O O . GLN A 1 775 ? 22.803 20.986 123.037 1.00 33.39 810 GLN A O 1
ATOM 5725 N N . PRO A 1 776 ? 24.110 21.917 124.626 1.00 33.64 811 PRO A N 1
ATOM 5726 C CA . PRO A 1 776 ? 24.680 22.884 123.705 1.00 32.69 811 PRO A CA 1
ATOM 5727 C C . PRO A 1 776 ? 25.651 22.236 122.713 1.00 32.03 811 PRO A C 1
ATOM 5728 O O . PRO A 1 776 ? 26.322 21.263 123.047 1.00 30.97 811 PRO A O 1
ATOM 5732 N N . LEU A 1 777 ? 25.664 22.762 121.487 1.00 31.53 812 LEU A N 1
ATOM 5733 C CA . LEU A 1 777 ? 26.549 22.304 120.411 1.00 31.32 812 LEU A CA 1
ATOM 5734 C C . LEU A 1 777 ? 27.129 23.515 119.677 1.00 30.39 812 LEU A C 1
ATOM 5735 O O . LEU A 1 777 ? 28.342 23.710 119.660 1.00 30.75 812 LEU A O 1
ATOM 5740 N N . VAL A 1 778 ? 26.250 24.318 119.084 1.00 29.78 813 VAL A N 1
ATOM 5741 C CA . VAL A 1 778 ? 26.624 25.508 118.332 1.00 29.80 813 VAL A CA 1
ATOM 5742 C C . VAL A 1 778 ? 26.104 26.746 119.044 1.00 30.08 813 VAL A C 1
ATOM 5743 O O . VAL A 1 778 ? 24.932 26.808 119.417 1.00 30.18 813 VAL A O 1
ATOM 5747 N N . ASP A 1 779 ? 26.965 27.738 119.215 1.00 30.71 814 ASP A N 1
ATOM 5748 C CA . ASP A 1 779 ? 26.574 29.018 119.831 1.00 31.12 814 ASP A CA 1
ATOM 5749 C C . ASP A 1 779 ? 27.540 30.054 119.291 1.00 31.25 814 ASP A C 1
ATOM 5750 O O . ASP A 1 779 ? 28.667 30.145 119.767 1.00 31.07 814 ASP A O 1
ATOM 5755 N N . THR A 1 780 ? 27.118 30.826 118.295 1.00 31.17 815 THR A N 1
ATOM 5756 C CA . THR A 1 780 ? 28.037 31.784 117.665 1.00 32.01 815 THR A CA 1
ATOM 5757 C C . THR A 1 780 ? 28.432 32.952 118.602 1.00 32.93 815 THR A C 1
ATOM 5758 O O . THR A 1 780 ? 29.316 33.734 118.258 1.00 32.23 815 THR A O 1
ATOM 5762 N N . SER A 1 781 ? 27.792 33.053 119.775 1.00 33.44 816 SER A N 1
ATOM 5763 C CA . SER A 1 781 ? 28.228 33.978 120.842 1.00 34.45 816 SER A CA 1
ATOM 5764 C C . SER A 1 781 ? 29.565 33.579 121.433 1.00 34.34 816 SER A C 1
ATOM 5765 O O . SER A 1 781 ? 30.227 34.400 122.038 1.00 34.03 816 SER A O 1
ATOM 5768 N N . LYS A 1 782 ? 29.933 32.308 121.302 1.00 34.05 817 LYS A N 1
ATOM 5769 C CA . LYS A 1 782 ? 31.125 31.787 121.943 1.00 34.11 817 LYS A CA 1
ATOM 5770 C C . LYS A 1 782 ? 32.364 31.911 121.053 1.00 34.10 817 LYS A C 1
ATOM 5771 O O . LYS A 1 782 ? 32.326 31.653 119.844 1.00 32.47 817 LYS A O 1
ATOM 5777 N N . VAL A 1 783 ? 33.472 32.299 121.679 1.00 34.58 818 VAL A N 1
ATOM 5778 C CA . VAL A 1 783 ? 34.754 32.411 120.995 1.00 33.49 818 VAL A CA 1
ATOM 5779 C C . VAL A 1 783 ? 35.286 31.009 120.700 1.00 33.28 818 VAL A C 1
ATOM 5780 O O . VAL A 1 783 ? 35.246 30.128 121.567 1.00 34.09 818 VAL A O 1
ATOM 5784 N N . ALA A 1 784 ? 35.788 30.807 119.485 1.00 32.44 819 ALA A N 1
ATOM 5785 C CA . ALA A 1 784 ? 36.299 29.499 119.073 1.00 31.89 819 ALA A CA 1
ATOM 5786 C C . ALA A 1 784 ? 37.415 29.032 119.995 1.00 31.84 819 ALA A C 1
ATOM 5787 O O . ALA A 1 784 ? 38.235 29.846 120.438 1.00 31.04 819 ALA A O 1
ATOM 5789 N N . PRO A 1 785 ? 37.472 27.713 120.254 1.00 30.84 820 PRO A N 1
ATOM 5790 C CA . PRO A 1 785 ? 36.660 26.644 119.653 1.00 30.21 820 PRO A CA 1
ATOM 5791 C C . PRO A 1 785 ? 35.314 26.344 120.323 1.00 29.59 820 PRO A C 1
ATOM 5792 O O . PRO A 1 785 ? 34.734 25.290 120.057 1.00 29.16 820 PRO A O 1
ATOM 5796 N N . TYR A 1 786 ? 34.807 27.239 121.162 1.00 29.06 821 TYR A N 1
ATOM 5797 C CA . TYR A 1 786 ? 33.594 26.928 121.914 1.00 29.55 821 TYR A CA 1
ATOM 5798 C C . TYR A 1 786 ? 32.332 27.342 121.157 1.00 29.23 821 TYR A C 1
ATOM 5799 O O . TYR A 1 786 ? 31.226 27.193 121.670 1.00 28.41 821 TYR A O 1
ATOM 5808 N N . ASP A 1 787 ? 32.511 27.826 119.929 1.00 28.89 822 ASP A N 1
ATOM 5809 C CA . ASP A 1 787 ? 31.393 28.066 119.030 1.00 29.11 822 ASP A CA 1
ATOM 5810 C C . ASP A 1 787 ? 30.829 26.770 118.481 1.00 28.40 822 ASP A C 1
ATOM 5811 O O . ASP A 1 787 ? 29.691 26.750 118.012 1.00 27.88 822 ASP A O 1
ATOM 5816 N N . PHE A 1 788 ? 31.611 25.692 118.530 1.00 27.81 823 PHE A N 1
ATOM 5817 C CA . PHE A 1 788 ? 31.122 24.404 118.034 1.00 27.42 823 PHE A CA 1
ATOM 5818 C C . PHE A 1 788 ? 31.666 23.240 118.869 1.00 27.28 823 PHE A C 1
ATOM 5819 O O . PHE A 1 788 ? 32.787 22.822 118.671 1.00 26.32 823 PHE A O 1
ATOM 5827 N N . LEU A 1 789 ? 30.844 22.708 119.773 1.00 27.99 824 LEU A N 1
ATOM 5828 C CA . LEU A 1 789 ? 31.271 21.663 120.708 1.00 29.36 824 LEU A CA 1
ATOM 5829 C C . LEU A 1 789 ? 31.143 20.260 120.122 1.00 30.18 824 LEU A C 1
ATOM 5830 O O . LEU A 1 789 ? 30.312 19.462 120.539 1.00 31.07 824 LEU A O 1
ATOM 5835 N N . ALA A 1 790 ? 31.990 19.973 119.151 1.00 31.53 825 ALA A N 1
ATOM 5836 C CA . ALA A 1 790 ? 32.167 18.632 118.649 1.00 33.02 825 ALA A CA 1
ATOM 5837 C C . ALA A 1 790 ? 33.629 18.283 118.853 1.00 34.17 825 ALA A C 1
ATOM 5838 O O . ALA A 1 790 ? 34.495 19.167 118.839 1.00 34.23 825 ALA A O 1
ATOM 5840 N N . VAL A 1 791 ? 33.895 16.997 119.050 1.00 35.30 826 VAL A N 1
ATOM 5841 C CA . VAL A 1 791 ? 35.255 16.506 119.246 1.00 36.49 826 VAL A CA 1
ATOM 5842 C C . VAL A 1 791 ? 36.044 16.684 117.958 1.00 36.72 826 VAL A C 1
ATOM 5843 O O . VAL A 1 791 ? 35.521 16.434 116.886 1.00 37.83 826 VAL A O 1
ATOM 5847 N N . ASP A 1 792 ? 37.289 17.134 118.059 1.00 37.03 827 ASP A N 1
ATOM 5848 C CA . ASP A 1 792 ? 38.180 17.186 116.898 1.00 37.23 827 ASP A CA 1
ATOM 5849 C C . ASP A 1 792 ? 39.616 17.366 117.369 1.00 37.86 827 ASP A C 1
ATOM 5850 O O . ASP A 1 792 ? 39.928 17.071 118.519 1.00 38.55 827 ASP A O 1
ATOM 5855 N N . GLY A 1 793 ? 40.493 17.840 116.492 1.00 39.45 828 GLY A N 1
ATOM 5856 C CA . GLY A 1 793 ? 41.881 18.087 116.862 1.00 40.11 828 GLY A CA 1
ATOM 5857 C C . GLY A 1 793 ? 42.040 19.133 117.946 1.00 40.41 828 GLY A C 1
ATOM 5858 O O . GLY A 1 793 ? 43.089 19.210 118.569 1.00 42.48 828 GLY A O 1
ATOM 5859 N N . VAL A 1 794 ? 41.009 19.942 118.175 1.00 39.82 829 VAL A N 1
ATOM 5860 C CA . VAL A 1 794 ? 41.083 21.014 119.158 1.00 39.42 829 VAL A CA 1
ATOM 5861 C C . VAL A 1 794 ? 40.344 20.676 120.447 1.00 39.74 829 VAL A C 1
ATOM 5862 O O . VAL A 1 794 ? 40.864 20.917 121.529 1.00 43.00 829 VAL A O 1
ATOM 5866 N N . LEU A 1 795 ? 39.138 20.126 120.348 1.00 39.36 830 LEU A N 1
ATOM 5867 C CA . LEU A 1 795 ? 38.392 19.710 121.534 1.00 38.89 830 LEU A CA 1
ATOM 5868 C C . LEU A 1 795 ? 38.413 18.192 121.666 1.00 38.06 830 LEU A C 1
ATOM 5869 O O . LEU A 1 795 ? 38.056 17.479 120.735 1.00 36.83 830 LEU A O 1
ATOM 5874 N N . SER A 1 796 ? 38.822 17.711 122.839 1.00 38.36 831 SER A N 1
ATOM 5875 C CA . SER A 1 796 ? 38.725 16.287 123.176 1.00 38.10 831 SER A CA 1
ATOM 5876 C C . SER A 1 796 ? 37.317 15.972 123.653 1.00 36.89 831 SER A C 1
ATOM 5877 O O . SER A 1 796 ? 36.534 16.876 123.932 1.00 35.68 831 SER A O 1
ATOM 5880 N N . ALA A 1 797 ? 36.996 14.691 123.727 1.00 37.93 832 ALA A N 1
ATOM 5881 C CA . ALA A 1 797 ? 35.694 14.259 124.239 1.00 40.19 832 ALA A CA 1
ATOM 5882 C C . ALA A 1 797 ? 35.455 14.763 125.680 1.00 41.81 832 ALA A C 1
ATOM 5883 O O . ALA A 1 797 ? 34.329 15.106 126.044 1.00 40.04 832 ALA A O 1
ATOM 5885 N N . GLU A 1 798 ? 36.519 14.826 126.478 1.00 42.71 833 GLU A N 1
ATOM 5886 C CA . GLU A 1 798 ? 36.418 15.347 127.829 1.00 44.53 833 GLU A CA 1
ATOM 5887 C C . GLU A 1 798 ? 36.013 16.819 127.806 1.00 42.54 833 GLU A C 1
ATOM 5888 O O . GLU A 1 798 ? 35.101 17.226 128.526 1.00 41.75 833 GLU A O 1
ATOM 5894 N N . ASP A 1 799 ? 36.690 17.606 126.973 1.00 40.76 834 ASP A N 1
ATOM 5895 C CA . ASP A 1 799 ? 36.408 19.037 126.851 1.00 39.28 834 ASP A CA 1
ATOM 5896 C C . ASP A 1 799 ? 34.952 19.307 126.488 1.00 38.23 834 ASP A C 1
ATOM 5897 O O . ASP A 1 799 ? 34.331 20.244 127.001 1.00 37.93 834 ASP A O 1
ATOM 5902 N N . VAL A 1 800 ? 34.421 18.498 125.582 1.00 36.13 835 VAL A N 1
ATOM 5903 C CA . VAL A 1 800 ? 33.053 18.665 125.140 1.00 35.88 835 VAL A CA 1
ATOM 5904 C C . VAL A 1 800 ? 32.075 18.354 126.286 1.00 36.96 835 VAL A C 1
ATOM 5905 O O . VAL A 1 800 ? 31.085 19.078 126.488 1.00 37.14 835 VAL A O 1
ATOM 5909 N N . ALA A 1 801 ? 32.351 17.281 127.028 1.00 36.67 836 ALA A N 1
ATOM 5910 C CA . ALA A 1 801 ? 31.485 16.876 128.125 1.00 37.01 836 ALA A CA 1
ATOM 5911 C C . ALA A 1 801 ? 31.495 17.981 129.169 1.00 38.06 836 ALA A C 1
ATOM 5912 O O . ALA A 1 801 ? 30.444 18.427 129.640 1.00 37.82 836 ALA A O 1
ATOM 5914 N N . ALA A 1 802 ? 32.698 18.440 129.489 1.00 38.77 837 ALA A N 1
ATOM 5915 C CA . ALA A 1 802 ? 32.898 19.526 130.435 1.00 39.01 837 ALA A CA 1
ATOM 5916 C C . ALA A 1 802 ? 32.082 20.762 130.058 1.00 38.96 837 ALA A C 1
ATOM 5917 O O . ALA A 1 802 ? 31.339 21.291 130.887 1.00 39.91 837 ALA A O 1
ATOM 5919 N N . ALA A 1 803 ? 32.201 21.200 128.805 1.00 38.52 838 ALA A N 1
ATOM 5920 C CA . ALA A 1 803 ? 31.535 22.420 128.344 1.00 37.53 838 ALA A CA 1
ATOM 5921 C C . ALA A 1 803 ? 30.024 22.306 128.420 1.00 38.05 838 ALA A C 1
ATOM 5922 O O . ALA A 1 803 ? 29.329 23.305 128.614 1.00 38.84 838 ALA A O 1
ATOM 5924 N N . ARG A 1 804 ? 29.520 21.092 128.245 1.00 37.97 839 ARG A N 1
ATOM 5925 C CA . ARG A 1 804 ? 28.091 20.846 128.320 1.00 39.75 839 ARG A CA 1
ATOM 5926 C C . ARG A 1 804 ? 27.566 20.869 129.745 1.00 39.06 839 ARG A C 1
ATOM 5927 O O . ARG A 1 804 ? 26.492 21.420 129.994 1.00 36.93 839 ARG A O 1
ATOM 5935 N N . ARG A 1 805 ? 28.316 20.268 130.671 1.00 38.38 840 ARG A N 1
ATOM 5936 C CA . ARG A 1 805 ? 27.915 20.237 132.075 1.00 39.24 840 ARG A CA 1
ATOM 5937 C C . ARG A 1 805 ? 27.908 21.661 132.667 1.00 39.36 840 ARG A C 1
ATOM 5938 O O . ARG A 1 805 ? 26.993 22.022 133.396 1.00 37.81 840 ARG A O 1
ATOM 5946 N N . GLN A 1 806 ? 28.925 22.460 132.344 1.00 40.19 841 GLN A N 1
ATOM 5947 C CA . GLN A 1 806 ? 28.959 23.884 132.713 1.00 40.92 841 GLN A CA 1
ATOM 5948 C C . GLN A 1 806 ? 27.595 24.546 132.659 1.00 39.98 841 GLN A C 1
ATOM 5949 O O . GLN A 1 806 ? 27.179 25.186 133.615 1.00 39.54 841 GLN A O 1
ATOM 5955 N N . MET A 1 807 ? 26.931 24.412 131.514 1.00 39.74 842 MET A N 1
ATOM 5956 C CA . MET A 1 807 ? 25.645 25.063 131.264 1.00 40.79 842 MET A CA 1
ATOM 5957 C C . MET A 1 807 ? 24.443 24.318 131.873 1.00 38.37 842 MET A C 1
ATOM 5958 O O . MET A 1 807 ? 23.299 24.764 131.706 1.00 37.54 842 MET A O 1
ATOM 5963 N N . ALA A 1 808 ? 24.696 23.220 132.593 1.00 36.05 843 ALA A N 1
ATOM 5964 C CA . ALA A 1 808 ? 23.649 22.262 132.965 1.00 34.57 843 ALA A CA 1
ATOM 5965 C C . ALA A 1 808 ? 22.517 22.832 133.814 1.00 34.43 843 ALA A C 1
ATOM 5966 O O . ALA A 1 808 ? 21.388 22.371 133.708 1.00 33.70 843 ALA A O 1
ATOM 5968 N N . MET A 1 809 ? 22.805 23.819 134.660 1.00 34.98 844 MET A N 1
ATOM 5969 C CA . MET A 1 809 ? 21.749 24.480 135.431 1.00 34.81 844 MET A CA 1
ATOM 5970 C C . MET A 1 809 ? 20.826 25.279 134.508 1.00 34.05 844 MET A C 1
ATOM 5971 O O . MET A 1 809 ? 19.611 25.326 134.727 1.00 33.31 844 MET A O 1
ATOM 5976 N N . TRP A 1 810 ? 21.414 25.932 133.501 1.00 33.31 845 TRP A N 1
ATOM 5977 C CA . TRP A 1 810 ? 20.656 26.733 132.530 1.00 32.77 845 TRP A CA 1
ATOM 5978 C C . TRP A 1 810 ? 19.755 25.844 131.680 1.00 33.73 845 TRP A C 1
ATOM 5979 O O . TRP A 1 810 ? 18.542 26.076 131.578 1.00 34.18 845 TRP A O 1
ATOM 5990 N N . THR A 1 811 ? 20.353 24.825 131.069 1.00 34.41 846 THR A N 1
ATOM 5991 C CA . THR A 1 811 ? 19.613 23.924 130.185 1.00 35.51 846 THR A CA 1
ATOM 5992 C C . THR A 1 811 ? 18.550 23.107 130.926 1.00 36.82 846 THR A C 1
ATOM 5993 O O . THR A 1 811 ? 17.472 22.858 130.388 1.00 38.90 846 THR A O 1
ATOM 5997 N N . ALA A 1 812 ? 18.851 22.702 132.154 1.00 36.93 847 ALA A N 1
ATOM 5998 C CA . ALA A 1 812 ? 17.874 22.023 132.993 1.00 37.55 847 ALA A CA 1
ATOM 5999 C C . ALA A 1 812 ? 16.682 22.936 133.313 1.00 37.14 847 ALA A C 1
ATOM 6000 O O . ALA A 1 812 ? 15.547 22.471 133.405 1.00 36.05 847 ALA A O 1
ATOM 6002 N N . ASP A 1 813 ? 16.938 24.234 133.463 1.00 36.92 848 ASP A N 1
ATOM 6003 C CA . ASP A 1 813 ? 15.857 25.214 133.612 1.00 37.75 848 ASP A CA 1
ATOM 6004 C C . ASP A 1 813 ? 15.143 25.513 132.284 1.00 37.76 848 ASP A C 1
ATOM 6005 O O . ASP A 1 813 ? 14.197 26.287 132.259 1.00 37.99 848 ASP A O 1
ATOM 6010 N N . HIS A 1 814 ? 15.616 24.927 131.187 1.00 38.71 849 HIS A N 1
ATOM 6011 C CA . HIS A 1 814 ? 15.142 25.253 129.838 1.00 38.89 849 HIS A CA 1
ATOM 6012 C C . HIS A 1 814 ? 15.211 26.751 129.555 1.00 38.17 849 HIS A C 1
ATOM 6013 O O . HIS A 1 814 ? 14.272 27.389 129.048 1.00 37.22 849 HIS A O 1
ATOM 6020 N N . THR A 1 815 ? 16.376 27.288 129.891 1.00 37.19 850 THR A N 1
ATOM 6021 C CA . THR A 1 815 ? 16.680 28.687 129.711 1.00 37.31 850 THR A CA 1
ATOM 6022 C C . THR A 1 815 ? 18.027 28.794 129.028 1.00 36.38 850 THR A C 1
ATOM 6023 O O . THR A 1 815 ? 19.006 28.155 129.451 1.00 34.93 850 THR A O 1
ATOM 6027 N N . TYR A 1 816 ? 18.072 29.599 127.970 1.00 34.74 851 TYR A N 1
ATOM 6028 C CA . TYR A 1 816 ? 19.300 29.789 127.252 1.00 33.70 851 TYR A CA 1
ATOM 6029 C C . TYR A 1 816 ? 19.467 31.251 126.860 1.00 34.08 851 TYR A C 1
ATOM 6030 O O . TYR A 1 816 ? 18.609 31.834 126.190 1.00 34.30 851 TYR A O 1
ATOM 6039 N N . PRO A 1 817 ? 20.567 31.861 127.312 1.00 33.67 852 PRO A N 1
ATOM 6040 C CA . PRO A 1 817 ? 20.833 33.232 126.963 1.00 34.27 852 PRO A CA 1
ATOM 6041 C C . PRO A 1 817 ? 21.451 33.288 125.578 1.00 34.04 852 PRO A C 1
ATOM 6042 O O . PRO A 1 817 ? 22.242 32.407 125.232 1.00 32.57 852 PRO A O 1
ATOM 6046 N N . VAL A 1 818 ? 21.074 34.300 124.790 1.00 35.23 853 VAL A N 1
ATOM 6047 C CA . VAL A 1 818 ? 21.676 34.522 123.470 1.00 35.18 853 VAL A CA 1
ATOM 6048 C C . VAL A 1 818 ? 22.044 35.979 123.219 1.00 35.55 853 VAL A C 1
ATOM 6049 O O . VAL A 1 818 ? 21.335 36.910 123.608 1.00 35.92 853 VAL A O 1
ATOM 6053 N N . LEU A 1 819 ? 23.153 36.153 122.520 1.00 35.11 854 LEU A N 1
ATOM 6054 C CA . LEU A 1 819 ? 23.728 37.455 122.297 1.00 35.50 854 LEU A CA 1
ATOM 6055 C C . LEU A 1 819 ? 22.976 38.070 121.113 1.00 35.36 854 LEU A C 1
ATOM 6056 O O . LEU A 1 819 ? 22.368 37.340 120.337 1.00 35.04 854 LEU A O 1
ATOM 6061 N N . PRO A 1 820 ? 22.962 39.409 120.990 1.00 35.37 855 PRO A N 1
ATOM 6062 C CA . PRO A 1 820 ? 22.422 39.918 119.738 1.00 35.66 855 PRO A CA 1
ATOM 6063 C C . PRO A 1 820 ? 23.206 39.361 118.559 1.00 35.16 855 PRO A C 1
ATOM 6064 O O . PRO A 1 820 ? 24.375 38.988 118.714 1.00 34.43 855 PRO A O 1
ATOM 6068 N N . TRP A 1 821 ? 22.549 39.276 117.404 1.00 34.84 856 TRP A N 1
ATOM 6069 C CA . TRP A 1 821 ? 23.162 38.728 116.193 1.00 34.18 856 TRP A CA 1
ATOM 6070 C C . TRP A 1 821 ? 23.918 37.423 116.459 1.00 33.36 856 TRP A C 1
ATOM 6071 O O . TRP A 1 821 ? 25.130 37.324 116.244 1.00 32.83 856 TRP A O 1
ATOM 6082 N N . SER A 1 822 ? 23.189 36.429 116.943 1.00 32.69 857 SER A N 1
ATOM 6083 C CA . SER A 1 822 ? 23.785 35.161 117.302 1.00 32.95 857 SER A CA 1
ATOM 6084 C C . SER A 1 822 ? 22.866 34.034 116.880 1.00 33.35 857 SER A C 1
ATOM 6085 O O . SER A 1 822 ? 21.701 34.257 116.540 1.00 33.77 857 SER A O 1
ATOM 6088 N N . CYS A 1 823 ? 23.410 32.827 116.937 1.00 32.97 858 CYS A N 1
ATOM 6089 C CA . CYS A 1 823 ? 22.739 31.619 116.472 1.00 33.49 858 CYS A CA 1
ATOM 6090 C C . CYS A 1 823 ? 23.146 30.476 117.409 1.00 31.98 858 CYS A C 1
ATOM 6091 O O . CYS A 1 823 ? 24.325 30.390 117.805 1.00 29.09 858 CYS A O 1
ATOM 6094 N N . ILE A 1 824 ? 22.184 29.622 117.770 1.00 31.11 859 ILE A N 1
ATOM 6095 C CA . ILE A 1 824 ? 22.486 28.402 118.535 1.00 30.99 859 ILE A CA 1
ATOM 6096 C C . ILE A 1 824 ? 21.860 27.144 117.943 1.00 30.91 859 ILE A C 1
ATOM 6097 O O . ILE A 1 824 ? 20.835 27.204 117.265 1.00 31.24 859 ILE A O 1
ATOM 6102 N N . VAL A 1 825 ? 22.501 26.006 118.199 1.00 30.52 860 VAL A N 1
ATOM 6103 C CA . VAL A 1 825 ? 21.942 24.709 117.870 1.00 30.40 860 VAL A CA 1
ATOM 6104 C C . VAL A 1 825 ? 22.131 23.799 119.074 1.00 30.53 860 VAL A C 1
ATOM 6105 O O . VAL A 1 825 ? 23.254 23.562 119.517 1.00 30.87 860 VAL A O 1
ATOM 6109 N N . LEU A 1 826 ? 21.015 23.316 119.603 1.00 30.57 861 LEU A N 1
ATOM 6110 C CA . LEU A 1 826 ? 21.004 22.451 120.764 1.00 31.07 861 LEU A CA 1
ATOM 6111 C C . LEU A 1 826 ? 20.520 21.067 120.336 1.00 30.06 861 LEU A C 1
ATOM 6112 O O . LEU A 1 826 ? 19.726 20.953 119.405 1.00 30.20 861 LEU A O 1
ATOM 6117 N N . GLN A 1 827 ? 20.980 20.031 121.029 1.00 29.97 862 GLN A N 1
ATOM 6118 C CA . GLN A 1 827 ? 20.535 18.651 120.789 1.00 29.75 862 GLN A CA 1
ATOM 6119 C C . GLN A 1 827 ? 19.855 18.082 122.025 1.00 30.25 862 GLN A C 1
ATOM 6120 O O . GLN A 1 827 ? 20.346 18.263 123.142 1.00 30.33 862 GLN A O 1
ATOM 6126 N N . SER A 1 828 ? 18.737 17.387 121.823 1.00 30.50 863 SER A N 1
ATOM 6127 C CA . SER A 1 828 ? 17.998 16.779 122.920 1.00 31.03 863 SER A CA 1
ATOM 6128 C C . SER A 1 828 ? 18.713 15.528 123.387 1.00 31.18 863 SER A C 1
ATOM 6129 O O . SER A 1 828 ? 18.974 14.644 122.593 1.00 31.83 863 SER A O 1
ATOM 6132 N N . ALA A 1 829 ? 19.031 15.465 124.675 1.00 32.07 864 ALA A N 1
ATOM 6133 C CA . ALA A 1 829 ? 19.619 14.272 125.290 1.00 32.97 864 ALA A CA 1
ATOM 6134 C C . ALA A 1 829 ? 18.707 13.794 126.404 1.00 33.83 864 ALA A C 1
ATOM 6135 O O . ALA A 1 829 ? 17.977 14.599 126.975 1.00 33.42 864 ALA A O 1
ATOM 6137 N N . PRO A 1 830 ? 18.754 12.486 126.732 1.00 35.43 865 PRO A N 1
ATOM 6138 C CA . PRO A 1 830 ? 17.993 11.969 127.883 1.00 36.62 865 PRO A CA 1
ATOM 6139 C C . PRO A 1 830 ? 18.460 12.592 129.190 1.00 38.19 865 PRO A C 1
ATOM 6140 O O . PRO A 1 830 ? 19.650 12.850 129.356 1.00 37.41 865 PRO A O 1
ATOM 6144 N N . GLU A 1 831 ? 17.517 12.821 130.098 1.00 40.77 866 GLU A N 1
ATOM 6145 C CA . GLU A 1 831 ? 17.774 13.493 131.374 1.00 42.82 866 GLU A CA 1
ATOM 6146 C C . GLU A 1 831 ? 18.751 12.717 132.255 1.00 41.60 866 GLU A C 1
ATOM 6147 O O . GLU A 1 831 ? 18.556 11.535 132.496 1.00 42.83 866 GLU A O 1
ATOM 6153 N N . ASP A 1 832 ? 19.797 13.392 132.721 1.00 40.61 867 ASP A N 1
ATOM 6154 C CA . ASP A 1 832 ? 20.726 12.841 133.715 1.00 40.97 867 ASP A CA 1
ATOM 6155 C C . ASP A 1 832 ? 20.950 13.863 134.852 1.00 39.06 867 ASP A C 1
ATOM 6156 O O . ASP A 1 832 ? 21.619 14.876 134.645 1.00 37.49 867 ASP A O 1
ATOM 6161 N N . PRO A 1 833 ? 20.385 13.603 136.048 1.00 37.79 868 PRO A N 1
ATOM 6162 C CA . PRO A 1 833 ? 20.518 14.572 137.135 1.00 37.79 868 PRO A CA 1
ATOM 6163 C C . PRO A 1 833 ? 21.940 14.701 137.666 1.00 36.97 868 PRO A C 1
ATOM 6164 O O . PRO A 1 833 ? 22.286 15.749 138.204 1.00 36.50 868 PRO A O 1
ATOM 6168 N N . ALA A 1 834 ? 22.749 13.657 137.492 1.00 36.31 869 ALA A N 1
ATOM 6169 C CA . ALA A 1 834 ? 24.169 13.675 137.885 1.00 36.57 869 ALA A CA 1
ATOM 6170 C C . ALA A 1 834 ? 24.975 14.807 137.249 1.00 35.36 869 ALA A C 1
ATOM 6171 O O . ALA A 1 834 ? 25.999 15.192 137.781 1.00 35.23 869 ALA A O 1
ATOM 6173 N N . ALA A 1 835 ? 24.501 15.336 136.124 1.00 34.55 870 ALA A N 1
ATOM 6174 C CA . ALA A 1 835 ? 25.146 16.464 135.428 1.00 34.08 870 ALA A CA 1
ATOM 6175 C C . ALA A 1 835 ? 25.508 17.669 136.310 1.00 33.40 870 ALA A C 1
ATOM 6176 O O . ALA A 1 835 ? 26.492 18.341 136.047 1.00 32.88 870 ALA A O 1
ATOM 6178 N N . THR A 1 836 ? 24.718 17.943 137.341 1.00 33.78 871 THR A N 1
ATOM 6179 C CA . THR A 1 836 ? 24.954 19.101 138.211 1.00 34.05 871 THR A CA 1
ATOM 6180 C C . THR A 1 836 ? 25.843 18.779 139.423 1.00 35.39 871 THR A C 1
ATOM 6181 O O . THR A 1 836 ? 26.085 19.632 140.284 1.00 35.73 871 THR A O 1
ATOM 6185 N N . SER A 1 837 ? 26.351 17.554 139.480 1.00 35.68 872 SER A N 1
ATOM 6186 C CA . SER A 1 837 ? 27.402 17.244 140.418 1.00 36.81 872 SER A CA 1
ATOM 6187 C C . SER A 1 837 ? 28.743 17.739 139.854 1.00 37.14 872 SER A C 1
ATOM 6188 O O . SER A 1 837 ? 28.822 18.245 138.734 1.00 34.55 872 SER A O 1
ATOM 6191 N N . MET A 1 838 ? 29.786 17.599 140.658 1.00 38.79 873 MET A N 1
ATOM 6192 C CA . MET A 1 838 ? 31.133 18.031 140.301 1.00 41.20 873 MET A CA 1
ATOM 6193 C C . MET A 1 838 ? 31.585 17.404 138.974 1.00 41.45 873 MET A C 1
ATOM 6194 O O . MET A 1 838 ? 31.442 16.198 138.812 1.00 40.74 873 MET A O 1
ATOM 6199 N N . ILE A 1 839 ? 32.117 18.213 138.038 1.00 44.03 874 ILE A N 1
ATOM 6200 C CA . ILE A 1 839 ? 32.746 17.677 136.802 1.00 46.60 874 ILE A CA 1
ATOM 6201 C C . ILE A 1 839 ? 34.026 16.922 137.154 1.00 48.75 874 ILE A C 1
ATOM 6202 O O . ILE A 1 839 ? 35.012 17.548 137.550 1.00 48.52 874 ILE A O 1
ATOM 6207 N N . LYS A 1 840 ? 34.004 15.594 136.979 1.00 51.04 875 LYS A N 1
ATOM 6208 C CA . LYS A 1 840 ? 35.154 14.709 137.241 1.00 51.25 875 LYS A CA 1
ATOM 6209 C C . LYS A 1 840 ? 35.624 14.786 138.693 1.00 52.70 875 LYS A C 1
ATOM 6210 O O . LYS A 1 840 ? 35.105 14.071 139.557 1.00 53.11 875 LYS A O 1
ATOM 6213 N N . CYS B 1 43 ? 53.500 33.807 207.276 1.00 61.54 78 CYS B N 1
ATOM 6214 C CA . CYS B 1 43 ? 54.874 33.437 207.734 1.00 63.96 78 CYS B CA 1
ATOM 6215 C C . CYS B 1 43 ? 54.901 32.843 209.148 1.00 60.82 78 CYS B C 1
ATOM 6216 O O . CYS B 1 43 ? 55.597 31.860 209.394 1.00 62.12 78 CYS B O 1
ATOM 6219 N N . GLU B 1 44 ? 54.162 33.445 210.076 1.00 57.50 79 GLU B N 1
ATOM 6220 C CA . GLU B 1 44 ? 54.064 32.916 211.444 1.00 55.88 79 GLU B CA 1
ATOM 6221 C C . GLU B 1 44 ? 53.258 31.623 211.445 1.00 50.54 79 GLU B C 1
ATOM 6222 O O . GLU B 1 44 ? 52.372 31.463 210.620 1.00 50.17 79 GLU B O 1
ATOM 6228 N N . PRO B 1 45 ? 53.554 30.698 212.373 1.00 45.60 80 PRO B N 1
ATOM 6229 C CA . PRO B 1 45 ? 52.702 29.514 212.540 1.00 43.00 80 PRO B CA 1
ATOM 6230 C C . PRO B 1 45 ? 51.309 29.876 213.031 1.00 40.38 80 PRO B C 1
ATOM 6231 O O . PRO B 1 45 ? 51.184 30.709 213.913 1.00 41.03 80 PRO B O 1
ATOM 6235 N N . SER B 1 46 ? 50.275 29.271 212.459 1.00 37.83 81 SER B N 1
ATOM 6236 C CA . SER B 1 46 ? 48.888 29.539 212.870 1.00 36.10 81 SER B CA 1
ATOM 6237 C C . SER B 1 46 ? 48.317 28.458 213.808 1.00 35.74 81 SER B C 1
ATOM 6238 O O . SER B 1 46 ? 47.144 28.503 214.169 1.00 35.18 81 SER B O 1
ATOM 6241 N N . GLY B 1 47 ? 49.150 27.492 214.192 1.00 36.30 82 GLY B N 1
ATOM 6242 C CA . GLY B 1 47 ? 48.824 26.549 215.266 1.00 36.64 82 GLY B CA 1
ATOM 6243 C C . GLY B 1 47 ? 48.455 25.135 214.853 1.00 36.61 82 GLY B C 1
ATOM 6244 O O . GLY B 1 47 ? 48.545 24.213 215.659 1.00 37.66 82 GLY B O 1
ATOM 6245 N N . GLN B 1 48 ? 48.039 24.950 213.605 1.00 36.24 83 GLN B N 1
ATOM 6246 C CA . GLN B 1 48 ? 47.546 23.641 213.169 1.00 35.58 83 GLN B CA 1
ATOM 6247 C C . GLN B 1 48 ? 48.738 22.709 213.031 1.00 36.18 83 GLN B C 1
ATOM 6248 O O . GLN B 1 48 ? 49.771 23.093 212.486 1.00 35.02 83 GLN B O 1
ATOM 6254 N N . PRO B 1 49 ? 48.595 21.476 213.533 1.00 37.78 84 PRO B N 1
ATOM 6255 C CA . PRO B 1 49 ? 49.729 20.564 213.597 1.00 38.09 84 PRO B CA 1
ATOM 6256 C C . PRO B 1 49 ? 50.133 20.051 212.223 1.00 38.12 84 PRO B C 1
ATOM 6257 O O . PRO B 1 49 ? 49.328 20.068 211.292 1.00 37.49 84 PRO B O 1
ATOM 6261 N N . ALA B 1 50 ? 51.377 19.603 212.103 1.00 37.80 85 ALA B N 1
ATOM 6262 C CA . ALA B 1 50 ? 51.824 18.944 210.886 1.00 38.47 85 ALA B CA 1
ATOM 6263 C C . ALA B 1 50 ? 51.136 17.581 210.707 1.00 38.81 85 ALA B C 1
ATOM 6264 O O . ALA B 1 50 ? 50.455 17.090 211.605 1.00 39.30 85 ALA B O 1
ATOM 6266 N N . SER B 1 51 ? 51.315 16.983 209.538 1.00 38.07 86 SER B N 1
ATOM 6267 C CA . SER B 1 51 ? 50.803 15.655 209.257 1.00 37.69 86 SER B CA 1
ATOM 6268 C C . SER B 1 51 ? 51.816 14.947 208.358 1.00 38.02 86 SER B C 1
ATOM 6269 O O . SER B 1 51 ? 52.837 15.540 208.007 1.00 37.82 86 SER B O 1
ATOM 6272 N N . THR B 1 52 ? 51.542 13.705 207.960 1.00 38.04 87 THR B N 1
ATOM 6273 C CA . THR B 1 52 ? 52.460 12.991 207.055 1.00 39.15 87 THR B CA 1
ATOM 6274 C C . THR B 1 52 ? 52.689 13.755 205.740 1.00 38.92 87 THR B C 1
ATOM 6275 O O . THR B 1 52 ? 53.760 13.654 205.148 1.00 40.00 87 THR B O 1
ATOM 6279 N N . ALA B 1 53 ? 51.682 14.518 205.314 1.00 37.48 88 ALA B N 1
ATOM 6280 C CA . ALA B 1 53 ? 51.678 15.217 204.026 1.00 36.42 88 ALA B CA 1
ATOM 6281 C C . ALA B 1 53 ? 52.183 16.673 204.040 1.00 35.79 88 ALA B C 1
ATOM 6282 O O . ALA B 1 53 ? 52.474 17.222 202.977 1.00 35.54 88 ALA B O 1
ATOM 6284 N N . TYR B 1 54 ? 52.254 17.311 205.204 1.00 35.25 89 TYR B N 1
ATOM 6285 C CA . TYR B 1 54 ? 52.708 18.695 205.268 1.00 34.60 89 TYR B CA 1
ATOM 6286 C C . TYR B 1 54 ? 53.221 19.094 206.644 1.00 35.12 89 TYR B C 1
ATOM 6287 O O . TYR B 1 54 ? 52.935 18.440 207.643 1.00 34.98 89 TYR B O 1
ATOM 6296 N N . GLY B 1 55 ? 53.954 20.202 206.684 1.00 35.25 90 GLY B N 1
ATOM 6297 C CA . GLY B 1 55 ? 54.452 20.757 207.939 1.00 35.51 90 GLY B CA 1
ATOM 6298 C C . GLY B 1 55 ? 53.423 21.601 208.673 1.00 34.72 90 GLY B C 1
ATOM 6299 O O . GLY B 1 55 ? 52.292 21.751 208.206 1.00 34.38 90 GLY B O 1
ATOM 6300 N N . PRO B 1 56 ? 53.815 22.164 209.829 1.00 34.79 91 PRO B N 1
ATOM 6301 C CA . PRO B 1 56 ? 52.977 23.074 210.620 1.00 34.44 91 PRO B CA 1
ATOM 6302 C C . PRO B 1 56 ? 52.486 24.284 209.814 1.00 33.88 91 PRO B C 1
ATOM 6303 O O . PRO B 1 56 ? 53.279 24.966 209.171 1.00 33.16 91 PRO B O 1
ATOM 6307 N N . ALA B 1 57 ? 51.181 24.530 209.861 1.00 33.83 92 ALA B N 1
ATOM 6308 C CA . ALA B 1 57 ? 50.546 25.563 209.047 1.00 33.32 92 ALA B CA 1
ATOM 6309 C C . ALA B 1 57 ? 51.035 26.937 209.431 1.00 33.33 92 ALA B C 1
ATOM 6310 O O . ALA B 1 57 ? 51.266 27.211 210.596 1.00 33.66 92 ALA B O 1
ATOM 6312 N N . LEU B 1 58 ? 51.186 27.801 208.441 1.00 33.52 93 LEU B N 1
ATOM 6313 C CA . LEU B 1 58 ? 51.527 29.187 208.678 1.00 33.54 93 LEU B CA 1
ATOM 6314 C C . LEU B 1 58 ? 50.328 30.072 208.350 1.00 33.34 93 LEU B C 1
ATOM 6315 O O . LEU B 1 58 ? 49.414 29.654 207.645 1.00 32.94 93 LEU B O 1
ATOM 6320 N N . THR B 1 59 ? 50.343 31.292 208.881 1.00 33.70 94 THR B N 1
ATOM 6321 C CA . THR B 1 59 ? 49.272 32.259 208.679 1.00 33.91 94 THR B CA 1
ATOM 6322 C C . THR B 1 59 ? 48.990 32.466 207.198 1.00 33.65 94 THR B C 1
ATOM 6323 O O . THR B 1 59 ? 47.841 32.508 206.793 1.00 32.93 94 THR B O 1
ATOM 6327 N N . GLY B 1 60 ? 50.045 32.602 206.400 1.00 33.84 95 GLY B N 1
ATOM 6328 C CA . GLY B 1 60 ? 49.900 32.882 204.980 1.00 34.42 95 GLY B CA 1
ATOM 6329 C C . GLY B 1 60 ? 49.482 34.319 204.703 1.00 35.52 95 GLY B C 1
ATOM 6330 O O . GLY B 1 60 ? 49.375 35.122 205.621 1.00 35.32 95 GLY B O 1
ATOM 6331 N N . ARG B 1 61 ? 49.233 34.620 203.427 1.00 37.10 96 ARG B N 1
ATOM 6332 C CA . ARG B 1 61 ? 48.909 35.961 202.945 1.00 37.82 96 ARG B CA 1
ATOM 6333 C C . ARG B 1 61 ? 47.653 35.922 202.065 1.00 36.08 96 ARG B C 1
ATOM 6334 O O . ARG B 1 61 ? 47.421 34.926 201.386 1.00 35.02 96 ARG B O 1
ATOM 6342 N N . PRO B 1 62 ? 46.849 37.011 202.066 1.00 35.19 97 PRO B N 1
ATOM 6343 C CA . PRO B 1 62 ? 45.593 37.096 201.286 1.00 34.17 97 PRO B CA 1
ATOM 6344 C C . PRO B 1 62 ? 45.766 37.182 199.774 1.00 33.17 97 PRO B C 1
ATOM 6345 O O . PRO B 1 62 ? 44.894 36.745 199.036 1.00 33.36 97 PRO B O 1
ATOM 6349 N N . ALA B 1 63 ? 46.884 37.740 199.328 1.00 32.60 98 ALA B N 1
ATOM 6350 C CA . ALA B 1 63 ? 47.170 37.881 197.910 1.00 31.76 98 ALA B CA 1
ATOM 6351 C C . ALA B 1 63 ? 48.336 36.972 197.566 1.00 31.18 98 ALA B C 1
ATOM 6352 O O . ALA B 1 63 ? 49.250 36.832 198.370 1.00 31.13 98 ALA B O 1
ATOM 6354 N N . PRO B 1 64 ? 48.299 36.325 196.386 1.00 30.02 99 PRO B N 1
ATOM 6355 C CA . PRO B 1 64 ? 47.223 36.324 195.399 1.00 28.87 99 PRO B CA 1
ATOM 6356 C C . PRO B 1 64 ? 46.092 35.363 195.760 1.00 28.10 99 PRO B C 1
ATOM 6357 O O . PRO B 1 64 ? 46.320 34.344 196.430 1.00 27.55 99 PRO B O 1
ATOM 6361 N N . LEU B 1 65 ? 44.883 35.679 195.302 1.00 27.15 100 LEU B N 1
ATOM 6362 C CA . LEU B 1 65 ? 43.744 34.773 195.471 1.00 26.62 100 LEU B CA 1
ATOM 6363 C C . LEU B 1 65 ? 44.081 33.462 194.791 1.00 25.72 100 LEU B C 1
ATOM 6364 O O . LEU B 1 65 ? 44.704 33.462 193.745 1.00 26.25 100 LEU B O 1
ATOM 6369 N N . GLY B 1 66 ? 43.720 32.348 195.416 1.00 25.15 101 GLY B N 1
ATOM 6370 C CA . GLY B 1 66 ? 43.981 31.037 194.862 1.00 25.12 101 GLY B CA 1
ATOM 6371 C C . GLY B 1 66 ? 45.030 30.261 195.630 1.00 25.71 101 GLY B C 1
ATOM 6372 O O . GLY B 1 66 ? 45.426 30.642 196.739 1.00 26.24 101 GLY B O 1
ATOM 6373 N N . ALA B 1 67 ? 45.467 29.153 195.043 1.00 25.33 102 ALA B N 1
ATOM 6374 C CA . ALA B 1 67 ? 46.596 28.413 195.569 1.00 25.68 102 ALA B CA 1
ATOM 6375 C C . ALA B 1 67 ? 47.829 28.884 194.817 1.00 26.08 102 ALA B C 1
ATOM 6376 O O . ALA B 1 67 ? 47.861 28.838 193.582 1.00 25.79 102 ALA B O 1
ATOM 6378 N N . SER B 1 68 ? 48.829 29.363 195.550 1.00 26.37 103 SER B N 1
ATOM 6379 C CA . SER B 1 68 ? 50.091 29.775 194.945 1.00 26.76 103 SER B CA 1
ATOM 6380 C C . SER B 1 68 ? 51.274 29.283 195.770 1.00 27.53 103 SER B C 1
ATOM 6381 O O . SER B 1 68 ? 51.129 28.937 196.942 1.00 27.46 103 SER B O 1
ATOM 6384 N N . ILE B 1 69 ? 52.442 29.245 195.145 1.00 28.65 104 ILE B N 1
ATOM 6385 C CA . ILE B 1 69 ? 53.684 28.926 195.835 1.00 29.69 104 ILE B CA 1
ATOM 6386 C C . ILE B 1 69 ? 54.264 30.200 196.433 1.00 30.47 104 ILE B C 1
ATOM 6387 O O . ILE B 1 69 ? 54.482 31.180 195.748 1.00 31.23 104 ILE B O 1
ATOM 6392 N N . ASP B 1 70 ? 54.473 30.183 197.741 1.00 31.47 105 ASP B N 1
ATOM 6393 C CA . ASP B 1 70 ? 55.238 31.212 198.419 1.00 31.55 105 ASP B CA 1
ATOM 6394 C C . ASP B 1 70 ? 56.690 31.201 197.924 1.00 32.00 105 ASP B C 1
ATOM 6395 O O . ASP B 1 70 ? 57.400 30.198 198.044 1.00 33.04 105 ASP B O 1
ATOM 6400 N N . ALA B 1 71 ? 57.135 32.320 197.375 1.00 32.16 106 ALA B N 1
ATOM 6401 C CA . ALA B 1 71 ? 58.504 32.426 196.875 1.00 32.69 106 ALA B CA 1
ATOM 6402 C C . ALA B 1 71 ? 59.551 32.381 197.995 1.00 32.83 106 ALA B C 1
ATOM 6403 O O . ALA B 1 71 ? 60.719 32.106 197.742 1.00 33.41 106 ALA B O 1
ATOM 6405 N N . ASP B 1 72 ? 59.142 32.649 199.233 1.00 32.32 107 ASP B N 1
ATOM 6406 C CA . ASP B 1 72 ? 60.072 32.597 200.356 1.00 32.58 107 ASP B CA 1
ATOM 6407 C C . ASP B 1 72 ? 60.282 31.161 200.845 1.00 32.36 107 ASP B C 1
ATOM 6408 O O . ASP B 1 72 ? 61.420 30.667 200.845 1.00 32.46 107 ASP B O 1
ATOM 6413 N N . THR B 1 73 ? 59.183 30.506 201.232 1.00 30.85 108 THR B N 1
ATOM 6414 C CA . THR B 1 73 ? 59.229 29.231 201.958 1.00 30.94 108 THR B CA 1
ATOM 6415 C C . THR B 1 73 ? 58.932 27.998 201.114 1.00 30.55 108 THR B C 1
ATOM 6416 O O . THR B 1 73 ? 59.084 26.887 201.588 1.00 30.71 108 THR B O 1
ATOM 6420 N N . GLY B 1 74 ? 58.465 28.175 199.888 1.00 30.45 109 GLY B N 1
ATOM 6421 C CA . GLY B 1 74 ? 58.051 27.029 199.085 1.00 30.31 109 GLY B CA 1
ATOM 6422 C C . GLY B 1 74 ? 56.708 26.441 199.483 1.00 29.61 109 GLY B C 1
ATOM 6423 O O . GLY B 1 74 ? 56.180 25.618 198.770 1.00 30.78 109 GLY B O 1
ATOM 6424 N N . ALA B 1 75 ? 56.139 26.862 200.602 1.00 29.11 110 ALA B N 1
ATOM 6425 C CA . ALA B 1 75 ? 54.822 26.397 201.004 1.00 29.03 110 ALA B CA 1
ATOM 6426 C C . ALA B 1 75 ? 53.744 26.818 200.013 1.00 28.45 110 ALA B C 1
ATOM 6427 O O . ALA B 1 75 ? 53.839 27.880 199.388 1.00 28.36 110 ALA B O 1
ATOM 6429 N N . ILE B 1 76 ? 52.705 26.007 199.875 1.00 28.12 111 ILE B N 1
ATOM 6430 C CA . ILE B 1 76 ? 51.563 26.439 199.087 1.00 27.70 111 ILE B CA 1
ATOM 6431 C C . ILE B 1 76 ? 50.743 27.376 199.954 1.00 27.52 111 ILE B C 1
ATOM 6432 O O . ILE B 1 76 ? 50.264 26.978 201.015 1.00 27.57 111 ILE B O 1
ATOM 6437 N N . ASN B 1 77 ? 50.632 28.631 199.525 1.00 27.33 112 ASN B N 1
ATOM 6438 C CA . ASN B 1 77 ? 49.721 29.593 200.130 1.00 27.45 112 ASN B CA 1
ATOM 6439 C C . ASN B 1 77 ? 48.328 29.406 199.529 1.00 26.85 112 ASN B C 1
ATOM 6440 O O . ASN B 1 77 ? 48.177 29.429 198.311 1.00 26.31 112 ASN B O 1
ATOM 6445 N N . PHE B 1 78 ? 47.328 29.235 200.388 1.00 26.53 113 PHE B N 1
ATOM 6446 C CA . PHE B 1 78 ? 45.935 29.106 199.975 1.00 26.12 113 PHE B CA 1
ATOM 6447 C C . PHE B 1 78 ? 45.199 30.364 200.380 1.00 26.50 113 PHE B C 1
ATOM 6448 O O . PHE B 1 78 ? 45.357 30.829 201.504 1.00 26.76 113 PHE B O 1
ATOM 6456 N N . SER B 1 79 ? 44.396 30.910 199.465 1.00 26.45 114 SER B N 1
ATOM 6457 C CA . SER B 1 79 ? 43.705 32.162 199.695 1.00 26.42 114 SER B CA 1
ATOM 6458 C C . SER B 1 79 ? 42.346 32.165 198.991 1.00 26.29 114 SER B C 1
ATOM 6459 O O . SER B 1 79 ? 42.275 31.969 197.787 1.00 25.98 114 SER B O 1
ATOM 6462 N N . VAL B 1 80 ? 41.277 32.407 199.745 1.00 26.16 115 VAL B N 1
ATOM 6463 C CA . VAL B 1 80 ? 39.923 32.353 199.199 1.00 26.22 115 VAL B CA 1
ATOM 6464 C C . VAL B 1 80 ? 39.033 33.418 199.846 1.00 26.46 115 VAL B C 1
ATOM 6465 O O . VAL B 1 80 ? 39.056 33.597 201.051 1.00 26.67 115 VAL B O 1
ATOM 6469 N N . PHE B 1 81 ? 38.238 34.106 199.036 1.00 26.82 116 PHE B N 1
ATOM 6470 C CA . PHE B 1 81 ? 37.352 35.154 199.527 1.00 26.56 116 PHE B CA 1
ATOM 6471 C C . PHE B 1 81 ? 36.070 34.562 200.078 1.00 26.82 116 PHE B C 1
ATOM 6472 O O . PHE B 1 81 ? 35.445 33.712 199.446 1.00 27.04 116 PHE B O 1
ATOM 6480 N N . SER B 1 82 ? 35.664 35.060 201.238 1.00 27.49 117 SER B N 1
ATOM 6481 C CA . SER B 1 82 ? 34.284 34.929 201.709 1.00 27.49 117 SER B CA 1
ATOM 6482 C C . SER B 1 82 ? 33.979 35.933 202.823 1.00 27.84 117 SER B C 1
ATOM 6483 O O . SER B 1 82 ? 34.481 35.806 203.940 1.00 27.95 117 SER B O 1
ATOM 6486 N N . SER B 1 83 ? 33.141 36.916 202.527 1.00 28.71 118 SER B N 1
ATOM 6487 C CA . SER B 1 83 ? 32.707 37.879 203.544 1.00 28.89 118 SER B CA 1
ATOM 6488 C C . SER B 1 83 ? 31.639 37.303 204.480 1.00 28.95 118 SER B C 1
ATOM 6489 O O . SER B 1 83 ? 31.416 37.837 205.553 1.00 29.99 118 SER B O 1
ATOM 6492 N N . SER B 1 84 ? 30.994 36.211 204.093 1.00 29.89 119 SER B N 1
ATOM 6493 C CA . SER B 1 84 ? 29.821 35.709 204.833 1.00 30.76 119 SER B CA 1
ATOM 6494 C C . SER B 1 84 ? 30.076 34.480 205.707 1.00 31.21 119 SER B C 1
ATOM 6495 O O . SER B 1 84 ? 29.228 34.094 206.499 1.00 32.55 119 SER B O 1
ATOM 6498 N N . ALA B 1 85 ? 31.241 33.864 205.568 1.00 32.68 120 ALA B N 1
ATOM 6499 C CA . ALA B 1 85 ? 31.523 32.599 206.233 1.00 32.59 120 ALA B CA 1
ATOM 6500 C C . ALA B 1 85 ? 31.897 32.804 207.685 1.00 33.71 120 ALA B C 1
ATOM 6501 O O . ALA B 1 85 ? 32.649 33.719 208.011 1.00 34.31 120 ALA B O 1
ATOM 6503 N N . GLU B 1 86 ? 31.390 31.937 208.553 1.00 34.89 121 GLU B N 1
ATOM 6504 C CA . GLU B 1 86 ? 31.799 31.922 209.956 1.00 36.25 121 GLU B CA 1
ATOM 6505 C C . GLU B 1 86 ? 33.024 31.047 210.179 1.00 34.95 121 GLU B C 1
ATOM 6506 O O . GLU B 1 86 ? 33.875 31.390 210.969 1.00 34.49 121 GLU B O 1
ATOM 6512 N N . SER B 1 87 ? 33.112 29.920 209.483 1.00 34.49 122 SER B N 1
ATOM 6513 C CA . SER B 1 87 ? 34.282 29.048 209.576 1.00 34.34 122 SER B CA 1
ATOM 6514 C C . SER B 1 87 ? 34.718 28.628 208.201 1.00 33.08 122 SER B C 1
ATOM 6515 O O . SER B 1 87 ? 33.898 28.524 207.293 1.00 33.50 122 SER B O 1
ATOM 6518 N N . VAL B 1 88 ? 36.006 28.361 208.055 1.00 31.68 123 VAL B N 1
ATOM 6519 C CA . VAL B 1 88 ? 36.524 27.814 206.816 1.00 31.66 123 VAL B CA 1
ATOM 6520 C C . VAL B 1 88 ? 37.570 26.763 207.130 1.00 31.63 123 VAL B C 1
ATOM 6521 O O . VAL B 1 88 ? 38.467 27.002 207.954 1.00 32.91 123 VAL B O 1
ATOM 6525 N N . SER B 1 89 ? 37.434 25.606 206.481 1.00 29.95 124 SER B N 1
ATOM 6526 C CA . SER B 1 89 ? 38.415 24.542 206.564 1.00 29.30 124 SER B CA 1
ATOM 6527 C C . SER B 1 89 ? 38.985 24.203 205.191 1.00 28.48 124 SER B C 1
ATOM 6528 O O . SER B 1 89 ? 38.240 24.075 204.202 1.00 27.92 124 SER B O 1
ATOM 6531 N N . LEU B 1 90 ? 40.307 24.063 205.135 1.00 26.90 125 LEU B N 1
ATOM 6532 C CA . LEU B 1 90 ? 40.967 23.573 203.948 1.00 25.83 125 LEU B CA 1
ATOM 6533 C C . LEU B 1 90 ? 40.852 22.047 203.993 1.00 26.15 125 LEU B C 1
ATOM 6534 O O . LEU B 1 90 ? 41.108 21.416 205.026 1.00 25.90 125 LEU B O 1
ATOM 6539 N N . VAL B 1 91 ? 40.438 21.459 202.876 1.00 25.90 126 VAL B N 1
ATOM 6540 C CA . VAL B 1 91 ? 40.232 20.020 202.808 1.00 26.15 126 VAL B CA 1
ATOM 6541 C C . VAL B 1 91 ? 41.081 19.472 201.682 1.00 26.09 126 VAL B C 1
ATOM 6542 O O . VAL B 1 91 ? 41.022 19.972 200.567 1.00 25.87 126 VAL B O 1
ATOM 6546 N N . LEU B 1 92 ? 41.871 18.450 201.970 1.00 26.80 127 LEU B N 1
ATOM 6547 C CA . LEU B 1 92 ? 42.761 17.851 200.983 1.00 27.44 127 LEU B CA 1
ATOM 6548 C C . LEU B 1 92 ? 42.329 16.420 200.669 1.00 28.20 127 LEU B C 1
ATOM 6549 O O . LEU B 1 92 ? 41.866 15.693 201.550 1.00 28.59 127 LEU B O 1
ATOM 6554 N N . PHE B 1 93 ? 42.517 16.013 199.420 1.00 28.63 128 PHE B N 1
ATOM 6555 C CA . PHE B 1 93 ? 42.123 14.684 198.974 1.00 28.79 128 PHE B CA 1
ATOM 6556 C C . PHE B 1 93 ? 43.280 14.040 198.256 1.00 28.86 128 PHE B C 1
ATOM 6557 O O . PHE B 1 93 ? 43.961 14.706 197.491 1.00 28.13 128 PHE B O 1
ATOM 6565 N N . THR B 1 94 ? 43.496 12.746 198.495 1.00 29.60 129 THR B N 1
ATOM 6566 C CA . THR B 1 94 ? 44.180 11.914 197.524 1.00 30.61 129 THR B CA 1
ATOM 6567 C C . THR B 1 94 ? 43.120 11.622 196.454 1.00 31.00 129 THR B C 1
ATOM 6568 O O . THR B 1 94 ? 41.913 11.697 196.730 1.00 30.88 129 THR B O 1
ATOM 6572 N N . GLU B 1 95 ? 43.538 11.247 195.251 1.00 31.84 130 GLU B N 1
ATOM 6573 C CA . GLU B 1 95 ? 42.550 10.882 194.242 1.00 32.85 130 GLU B CA 1
ATOM 6574 C C . GLU B 1 95 ? 41.629 9.724 194.659 1.00 32.25 130 GLU B C 1
ATOM 6575 O O . GLU B 1 95 ? 40.438 9.746 194.353 1.00 30.55 130 GLU B O 1
ATOM 6581 N N . ALA B 1 96 ? 42.174 8.734 195.361 1.00 32.34 131 ALA B N 1
ATOM 6582 C CA . ALA B 1 96 ? 41.366 7.608 195.814 1.00 32.88 131 ALA B CA 1
ATOM 6583 C C . ALA B 1 96 ? 40.298 8.089 196.803 1.00 32.83 131 ALA B C 1
ATOM 6584 O O . ALA B 1 96 ? 39.113 7.783 196.648 1.00 32.83 131 ALA B O 1
ATOM 6586 N N . ASP B 1 97 ? 40.707 8.866 197.797 1.00 33.14 132 ASP B N 1
ATOM 6587 C CA . ASP B 1 97 ? 39.752 9.406 198.756 1.00 33.58 132 ASP B CA 1
ATOM 6588 C C . ASP B 1 97 ? 38.664 10.198 198.056 1.00 33.56 132 ASP B C 1
ATOM 6589 O O . ASP B 1 97 ? 37.489 10.046 198.398 1.00 33.83 132 ASP B O 1
ATOM 6594 N N . LEU B 1 98 ? 39.058 11.017 197.073 1.00 33.22 133 LEU B N 1
ATOM 6595 C CA . LEU B 1 98 ? 38.118 11.842 196.305 1.00 33.08 133 LEU B CA 1
ATOM 6596 C C . LEU B 1 98 ? 37.063 10.987 195.613 1.00 33.67 133 LEU B C 1
ATOM 6597 O O . LEU B 1 98 ? 35.869 11.254 195.733 1.00 33.51 133 LEU B O 1
ATOM 6602 N N . ASN B 1 99 ? 37.514 9.965 194.893 1.00 34.89 134 ASN B N 1
ATOM 6603 C CA . ASN B 1 99 ? 36.626 8.970 194.286 1.00 36.39 134 ASN B CA 1
ATOM 6604 C C . ASN B 1 99 ? 35.628 8.338 195.232 1.00 36.39 134 ASN B C 1
ATOM 6605 O O . ASN B 1 99 ? 34.509 8.006 194.839 1.00 35.84 134 ASN B O 1
ATOM 6610 N N . ALA B 1 100 ? 36.076 8.124 196.466 1.00 36.45 135 ALA B N 1
ATOM 6611 C CA . ALA B 1 100 ? 35.287 7.476 197.512 1.00 36.25 135 ALA B CA 1
ATOM 6612 C C . ALA B 1 100 ? 34.369 8.451 198.267 1.00 35.65 135 ALA B C 1
ATOM 6613 O O . ALA B 1 100 ? 33.592 8.024 199.120 1.00 35.44 135 ALA B O 1
ATOM 6615 N N . GLY B 1 101 ? 34.459 9.747 197.962 1.00 34.56 136 GLY B N 1
ATOM 6616 C CA . GLY B 1 101 ? 33.599 10.748 198.594 1.00 34.06 136 GLY B CA 1
ATOM 6617 C C . GLY B 1 101 ? 34.034 11.057 200.013 1.00 34.50 136 GLY B C 1
ATOM 6618 O O . GLY B 1 101 ? 33.213 11.324 200.892 1.00 34.77 136 GLY B O 1
ATOM 6619 N N . ARG B 1 102 ? 35.341 11.065 200.219 1.00 34.81 137 ARG B N 1
ATOM 6620 C CA . ARG B 1 102 ? 35.908 11.146 201.543 1.00 35.83 137 ARG B CA 1
ATOM 6621 C C . ARG B 1 102 ? 37.087 12.091 201.477 1.00 34.36 137 ARG B C 1
ATOM 6622 O O . ARG B 1 102 ? 37.770 12.142 200.458 1.00 32.70 137 ARG B O 1
ATOM 6630 N N . ALA B 1 103 ? 37.300 12.844 202.561 1.00 33.80 138 ALA B N 1
ATOM 6631 C CA . ALA B 1 103 ? 38.434 13.757 202.683 1.00 32.81 138 ALA B CA 1
ATOM 6632 C C . ALA B 1 103 ? 39.592 13.049 203.334 1.00 32.43 138 ALA B C 1
ATOM 6633 O O . ALA B 1 103 ? 39.393 12.223 204.215 1.00 32.78 138 ALA B O 1
ATOM 6635 N N . THR B 1 104 ? 40.802 13.399 202.921 1.00 31.73 139 THR B N 1
ATOM 6636 C CA . THR B 1 104 ? 42.021 12.869 203.517 1.00 31.18 139 THR B CA 1
ATOM 6637 C C . THR B 1 104 ? 42.472 13.667 204.738 1.00 31.29 139 THR B C 1
ATOM 6638 O O . THR B 1 104 ? 42.882 13.082 205.733 1.00 31.71 139 THR B O 1
ATOM 6642 N N . PHE B 1 105 ? 42.429 14.998 204.644 1.00 31.44 140 PHE B N 1
ATOM 6643 C CA . PHE B 1 105 ? 42.847 15.894 205.738 1.00 32.38 140 PHE B CA 1
ATOM 6644 C C . PHE B 1 105 ? 41.935 17.107 205.781 1.00 32.61 140 PHE B C 1
ATOM 6645 O O . PHE B 1 105 ? 41.465 17.571 204.745 1.00 31.66 140 PHE B O 1
ATOM 6653 N N . GLU B 1 106 ? 41.706 17.625 206.983 1.00 33.81 141 GLU B N 1
ATOM 6654 C CA . GLU B 1 106 ? 41.003 18.894 207.156 1.00 34.59 141 GLU B CA 1
ATOM 6655 C C . GLU B 1 106 ? 41.754 19.764 208.114 1.00 33.76 141 GLU B C 1
ATOM 6656 O O . GLU B 1 106 ? 42.122 19.324 209.192 1.00 33.62 141 GLU B O 1
ATOM 6662 N N . ILE B 1 107 ? 41.967 21.003 207.697 1.00 33.18 142 ILE B N 1
ATOM 6663 C CA . ILE B 1 107 ? 42.683 21.980 208.478 1.00 32.43 142 ILE B CA 1
ATOM 6664 C C . ILE B 1 107 ? 41.747 23.166 208.696 1.00 32.05 142 ILE B C 1
ATOM 6665 O O . ILE B 1 107 ? 41.488 23.922 207.746 1.00 30.77 142 ILE B O 1
ATOM 6670 N N . PRO B 1 108 ? 41.222 23.325 209.942 1.00 31.70 143 PRO B N 1
ATOM 6671 C CA . PRO B 1 108 ? 40.406 24.496 210.269 1.00 30.92 143 PRO B CA 1
ATOM 6672 C C . PRO B 1 108 ? 41.209 25.786 210.331 1.00 30.95 143 PRO B C 1
ATOM 6673 O O . PRO B 1 108 ? 42.198 25.868 211.059 1.00 31.10 143 PRO B O 1
ATOM 6677 N N . LEU B 1 109 ? 40.794 26.787 209.564 1.00 31.42 144 LEU B N 1
ATOM 6678 C CA . LEU B 1 109 ? 41.475 28.077 209.607 1.00 32.10 144 LEU B CA 1
ATOM 6679 C C . LEU B 1 109 ? 41.094 28.857 210.868 1.00 32.23 144 LEU B C 1
ATOM 6680 O O . LEU B 1 109 ? 39.928 28.914 211.245 1.00 31.36 144 LEU B O 1
ATOM 6685 N N . ASP B 1 110 ? 42.085 29.445 211.524 1.00 33.96 145 ASP B N 1
ATOM 6686 C CA . ASP B 1 110 ? 41.813 30.363 212.621 1.00 35.08 145 ASP B CA 1
ATOM 6687 C C . ASP B 1 110 ? 41.195 31.654 212.076 1.00 35.60 145 ASP B C 1
ATOM 6688 O O . ASP B 1 110 ? 41.813 32.349 211.261 1.00 34.55 145 ASP B O 1
ATOM 6693 N N . PRO B 1 111 ? 39.976 31.985 212.526 1.00 36.07 146 PRO B N 1
ATOM 6694 C CA . PRO B 1 111 ? 39.297 33.160 212.001 1.00 36.45 146 PRO B CA 1
ATOM 6695 C C . PRO B 1 111 ? 39.955 34.491 212.374 1.00 38.11 146 PRO B C 1
ATOM 6696 O O . PRO B 1 111 ? 39.630 35.504 211.769 1.00 38.70 146 PRO B O 1
ATOM 6700 N N . TYR B 1 112 ? 40.867 34.496 213.346 1.00 40.88 147 TYR B N 1
ATOM 6701 C CA . TYR B 1 112 ? 41.624 35.707 213.704 1.00 42.81 147 TYR B CA 1
ATOM 6702 C C . TYR B 1 112 ? 42.975 35.828 213.016 1.00 41.93 147 TYR B C 1
ATOM 6703 O O . TYR B 1 112 ? 43.486 36.921 212.838 1.00 44.91 147 TYR B O 1
ATOM 6712 N N . VAL B 1 113 ? 43.556 34.709 212.631 1.00 40.55 148 VAL B N 1
ATOM 6713 C CA . VAL B 1 113 ? 44.937 34.688 212.170 1.00 40.59 148 VAL B CA 1
ATOM 6714 C C . VAL B 1 113 ? 45.057 34.224 210.710 1.00 38.84 148 VAL B C 1
ATOM 6715 O O . VAL B 1 113 ? 45.902 34.717 209.957 1.00 38.00 148 VAL B O 1
ATOM 6719 N N . ASN B 1 114 ? 44.207 33.276 210.326 1.00 36.34 149 ASN B N 1
ATOM 6720 C CA . ASN B 1 114 ? 44.143 32.789 208.964 1.00 35.59 149 ASN B CA 1
ATOM 6721 C C . ASN B 1 114 ? 43.089 33.561 208.177 1.00 35.77 149 ASN B C 1
ATOM 6722 O O . ASN B 1 114 ? 42.364 32.987 207.368 1.00 34.52 149 ASN B O 1
ATOM 6727 N N . ARG B 1 115 ? 43.023 34.869 208.410 1.00 36.98 150 ARG B N 1
ATOM 6728 C CA . ARG B 1 115 ? 42.036 35.713 207.764 1.00 38.67 150 ARG B CA 1
ATOM 6729 C C . ARG B 1 115 ? 42.427 37.187 207.867 1.00 37.50 150 ARG B C 1
ATOM 6730 O O . ARG B 1 115 ? 42.811 37.650 208.936 1.00 37.67 150 ARG B O 1
ATOM 6738 N N . THR B 1 116 ? 42.326 37.895 206.742 1.00 35.32 151 THR B N 1
ATOM 6739 C CA . THR B 1 116 ? 42.539 39.331 206.659 1.00 33.43 151 THR B CA 1
ATOM 6740 C C . THR B 1 116 ? 41.346 39.927 205.897 1.00 33.17 151 THR B C 1
ATOM 6741 O O . THR B 1 116 ? 41.230 39.777 204.680 1.00 31.03 151 THR B O 1
ATOM 6745 N N . GLY B 1 117 ? 40.456 40.594 206.620 1.00 33.64 152 GLY B N 1
ATOM 6746 C CA . GLY B 1 117 ? 39.233 41.134 206.038 1.00 33.79 152 GLY B CA 1
ATOM 6747 C C . GLY B 1 117 ? 38.303 40.004 205.627 1.00 33.39 152 GLY B C 1
ATOM 6748 O O . GLY B 1 117 ? 37.997 39.128 206.427 1.00 34.04 152 GLY B O 1
ATOM 6749 N N . ASP B 1 118 ? 37.877 40.015 204.369 1.00 33.34 153 ASP B N 1
ATOM 6750 C CA . ASP B 1 118 ? 36.974 38.987 203.845 1.00 32.92 153 ASP B CA 1
ATOM 6751 C C . ASP B 1 118 ? 37.704 37.839 203.150 1.00 32.00 153 ASP B C 1
ATOM 6752 O O . ASP B 1 118 ? 37.056 36.923 202.625 1.00 31.56 153 ASP B O 1
ATOM 6757 N N . VAL B 1 119 ? 39.040 37.880 203.174 1.00 30.54 154 VAL B N 1
ATOM 6758 C CA . VAL B 1 119 ? 39.883 36.881 202.522 1.00 29.75 154 VAL B CA 1
ATOM 6759 C C . VAL B 1 119 ? 40.513 35.953 203.559 1.00 29.65 154 VAL B C 1
ATOM 6760 O O . VAL B 1 119 ? 41.257 36.403 204.430 1.00 29.03 154 VAL B O 1
ATOM 6764 N N . TRP B 1 120 ? 40.210 34.662 203.460 1.00 29.00 155 TRP B N 1
ATOM 6765 C CA . TRP B 1 120 ? 40.803 33.650 204.326 1.00 29.15 155 TRP B CA 1
ATOM 6766 C C . TRP B 1 120 ? 42.074 33.094 203.688 1.00 29.77 155 TRP B C 1
ATOM 6767 O O . TRP B 1 120 ? 42.146 32.902 202.475 1.00 30.04 155 TRP B O 1
ATOM 6778 N N . HIS B 1 121 ? 43.080 32.819 204.498 1.00 30.35 156 HIS B N 1
ATOM 6779 C CA . HIS B 1 121 ? 44.356 32.385 203.960 1.00 30.99 156 HIS B CA 1
ATOM 6780 C C . HIS B 1 121 ? 45.101 31.510 204.957 1.00 31.50 156 HIS B C 1
ATOM 6781 O O . HIS B 1 121 ? 44.989 31.701 206.156 1.00 32.17 156 HIS B O 1
ATOM 6788 N N . ILE B 1 122 ? 45.858 30.551 204.436 1.00 31.65 157 ILE B N 1
ATOM 6789 C CA . ILE B 1 122 ? 46.677 29.650 205.238 1.00 31.65 157 ILE B CA 1
ATOM 6790 C C . ILE B 1 122 ? 47.790 29.132 204.342 1.00 31.58 157 ILE B C 1
ATOM 6791 O O . ILE B 1 122 ? 47.616 29.055 203.142 1.00 30.67 157 ILE B O 1
ATOM 6796 N N . MET B 1 123 ? 48.927 28.779 204.925 1.00 32.95 158 MET B N 1
ATOM 6797 C CA . MET B 1 123 ? 50.078 28.323 204.154 1.00 33.55 158 MET B CA 1
ATOM 6798 C C . MET B 1 123 ? 50.548 26.959 204.664 1.00 33.80 158 MET B C 1
ATOM 6799 O O . MET B 1 123 ? 50.747 26.795 205.857 1.00 34.29 158 MET B O 1
ATOM 6804 N N . LEU B 1 124 ? 50.712 25.989 203.768 1.00 33.86 159 LEU B N 1
ATOM 6805 C CA . LEU B 1 124 ? 51.106 24.632 204.153 1.00 34.73 159 LEU B CA 1
ATOM 6806 C C . LEU B 1 124 ? 52.443 24.256 203.522 1.00 35.61 159 LEU B C 1
ATOM 6807 O O . LEU B 1 124 ? 52.489 23.947 202.322 1.00 35.19 159 LEU B O 1
ATOM 6812 N N . PRO B 1 125 ? 53.529 24.261 204.326 1.00 35.59 160 PRO B N 1
ATOM 6813 C CA . PRO B 1 125 ? 54.875 23.979 203.833 1.00 36.65 160 PRO B CA 1
ATOM 6814 C C . PRO B 1 125 ? 55.122 22.503 203.591 1.00 38.05 160 PRO B C 1
ATOM 6815 O O . PRO B 1 125 ? 54.565 21.658 204.290 1.00 38.54 160 PRO B O 1
ATOM 6819 N N . ASP B 1 126 ? 55.930 22.208 202.579 1.00 39.72 161 ASP B N 1
ATOM 6820 C CA . ASP B 1 126 ? 56.308 20.846 202.272 1.00 42.42 161 ASP B CA 1
ATOM 6821 C C . ASP B 1 126 ? 55.063 19.982 202.002 1.00 42.92 161 ASP B C 1
ATOM 6822 O O . ASP B 1 126 ? 54.970 18.838 202.457 1.00 43.22 161 ASP B O 1
ATOM 6827 N N . LEU B 1 127 ? 54.106 20.541 201.264 1.00 43.07 162 LEU B N 1
ATOM 6828 C CA . LEU B 1 127 ? 52.840 19.859 201.004 1.00 43.64 162 LEU B CA 1
ATOM 6829 C C . LEU B 1 127 ? 52.998 18.830 199.874 1.00 45.97 162 LEU B C 1
ATOM 6830 O O . LEU B 1 127 ? 53.616 19.132 198.855 1.00 46.34 162 LEU B O 1
ATOM 6835 N N . ARG B 1 128 ? 52.466 17.617 200.053 1.00 48.46 163 ARG B N 1
ATOM 6836 C CA . ARG B 1 128 ? 52.501 16.615 198.978 1.00 50.47 163 ARG B CA 1
ATOM 6837 C C . ARG B 1 128 ? 51.749 17.197 197.791 1.00 49.24 163 ARG B C 1
ATOM 6838 O O . ARG B 1 128 ? 50.565 17.516 197.903 1.00 48.56 163 ARG B O 1
ATOM 6846 N N . ASP B 1 129 ? 52.436 17.369 196.662 1.00 47.66 164 ASP B N 1
ATOM 6847 C CA . ASP B 1 129 ? 51.895 18.198 195.579 1.00 47.25 164 ASP B CA 1
ATOM 6848 C C . ASP B 1 129 ? 50.946 17.438 194.633 1.00 44.86 164 ASP B C 1
ATOM 6849 O O . ASP B 1 129 ? 50.428 18.009 193.660 1.00 44.39 164 ASP B O 1
ATOM 6854 N N . ASP B 1 130 ? 50.719 16.165 194.951 1.00 41.92 165 ASP B N 1
ATOM 6855 C CA . ASP B 1 130 ? 49.730 15.342 194.285 1.00 39.89 165 ASP B CA 1
ATOM 6856 C C . ASP B 1 130 ? 48.392 15.306 195.049 1.00 38.90 165 ASP B C 1
ATOM 6857 O O . ASP B 1 130 ? 47.520 14.476 194.757 1.00 37.08 165 ASP B O 1
ATOM 6862 N N . LEU B 1 131 ? 48.229 16.166 196.056 1.00 37.46 166 LEU B N 1
ATOM 6863 C CA . LEU B 1 131 ? 46.954 16.225 196.763 1.00 35.33 166 LEU B CA 1
ATOM 6864 C C . LEU B 1 131 ? 46.078 17.192 196.018 1.00 33.50 166 LEU B C 1
ATOM 6865 O O . LEU B 1 131 ? 46.574 17.986 195.216 1.00 34.82 166 LEU B O 1
ATOM 6870 N N . LEU B 1 132 ? 44.776 17.108 196.246 1.00 31.65 167 LEU B N 1
ATOM 6871 C CA . LEU B 1 132 ? 43.838 18.052 195.653 1.00 30.83 167 LEU B CA 1
ATOM 6872 C C . LEU B 1 132 ? 43.134 18.758 196.784 1.00 29.63 167 LEU B C 1
ATOM 6873 O O . LEU B 1 132 ? 43.105 18.237 197.900 1.00 29.41 167 LEU B O 1
ATOM 6878 N N . TYR B 1 133 ? 42.591 19.942 196.515 1.00 27.63 168 TYR B N 1
ATOM 6879 C CA . TYR B 1 133 ? 42.028 20.756 197.587 1.00 27.04 168 TYR B CA 1
ATOM 6880 C C . TYR B 1 133 ? 40.650 21.338 197.300 1.00 26.42 168 TYR B C 1
ATOM 6881 O O . TYR B 1 133 ? 40.237 21.477 196.156 1.00 26.75 168 TYR B O 1
ATOM 6890 N N . GLY B 1 134 ? 39.949 21.653 198.383 1.00 26.39 169 GLY B N 1
ATOM 6891 C CA . GLY B 1 134 ? 38.686 22.363 198.353 1.00 25.92 169 GLY B CA 1
ATOM 6892 C C . GLY B 1 134 ? 38.495 22.980 199.727 1.00 26.58 169 GLY B C 1
ATOM 6893 O O . GLY B 1 134 ? 39.418 22.961 200.552 1.00 27.22 169 GLY B O 1
ATOM 6894 N N . TYR B 1 135 ? 37.296 23.506 199.977 1.00 26.28 170 TYR B N 1
ATOM 6895 C CA . TYR B 1 135 ? 36.988 24.221 201.205 1.00 26.11 170 TYR B CA 1
ATOM 6896 C C . TYR B 1 135 ? 35.634 23.812 201.774 1.00 26.45 170 TYR B C 1
ATOM 6897 O O . TYR B 1 135 ? 34.651 23.723 201.051 1.00 25.63 170 TYR B O 1
ATOM 6906 N N . ARG B 1 136 ? 35.598 23.559 203.075 1.00 27.50 171 ARG B N 1
ATOM 6907 C CA . ARG B 1 136 ? 34.346 23.378 203.793 1.00 27.98 171 ARG B CA 1
ATOM 6908 C C . ARG B 1 136 ? 34.052 24.710 204.424 1.00 27.87 171 ARG B C 1
ATOM 6909 O O . ARG B 1 136 ? 34.847 25.215 205.210 1.00 27.90 171 ARG B O 1
ATOM 6917 N N . VAL B 1 137 ? 32.915 25.287 204.071 1.00 28.28 172 VAL B N 1
ATOM 6918 C CA . VAL B 1 137 ? 32.549 26.602 204.558 1.00 29.00 172 VAL B CA 1
ATOM 6919 C C . VAL B 1 137 ? 31.284 26.532 205.397 1.00 29.83 172 VAL B C 1
ATOM 6920 O O . VAL B 1 137 ? 30.203 26.240 204.891 1.00 29.08 172 VAL B O 1
ATOM 6924 N N . GLU B 1 138 ? 31.420 26.818 206.684 1.00 32.53 173 GLU B N 1
ATOM 6925 C CA . GLU B 1 138 ? 30.266 26.917 207.546 1.00 34.45 173 GLU B CA 1
ATOM 6926 C C . GLU B 1 138 ? 29.819 28.364 207.690 1.00 33.15 173 GLU B C 1
ATOM 6927 O O . GLU B 1 138 ? 30.640 29.273 207.679 1.00 33.14 173 GLU B O 1
ATOM 6933 N N . GLY B 1 139 ? 28.507 28.553 207.815 1.00 32.46 174 GLY B N 1
ATOM 6934 C CA . GLY B 1 139 ? 27.882 29.873 207.992 1.00 31.51 174 GLY B CA 1
ATOM 6935 C C . GLY B 1 139 ? 26.365 29.706 208.053 1.00 30.68 174 GLY B C 1
ATOM 6936 O O . GLY B 1 139 ? 25.873 28.582 208.077 1.00 29.67 174 GLY B O 1
ATOM 6937 N N . VAL B 1 140 ? 25.627 30.811 208.046 1.00 29.43 175 VAL B N 1
ATOM 6938 C CA . VAL B 1 140 ? 24.168 30.772 208.147 1.00 29.47 175 VAL B CA 1
ATOM 6939 C C . VAL B 1 140 ? 23.562 30.213 206.870 1.00 28.56 175 VAL B C 1
ATOM 6940 O O . VAL B 1 140 ? 24.164 30.313 205.812 1.00 28.09 175 VAL B O 1
ATOM 6944 N N . HIS B 1 141 ? 22.353 29.675 206.954 1.00 27.78 176 HIS B N 1
ATOM 6945 C CA . HIS B 1 141 ? 21.604 29.333 205.749 1.00 28.49 176 HIS B CA 1
ATOM 6946 C C . HIS B 1 141 ? 20.176 29.870 205.851 1.00 29.66 176 HIS B C 1
ATOM 6947 O O . HIS B 1 141 ? 19.523 29.702 206.867 1.00 29.88 176 HIS B O 1
ATOM 6954 N N . GLN B 1 142 ? 19.692 30.514 204.793 1.00 31.61 177 GLN B N 1
ATOM 6955 C CA . GLN B 1 142 ? 18.392 31.204 204.856 1.00 33.85 177 GLN B CA 1
ATOM 6956 C C . GLN B 1 142 ? 17.204 30.276 205.169 1.00 35.80 177 GLN B C 1
ATOM 6957 O O . GLN B 1 142 ? 16.220 30.688 205.788 1.00 37.83 177 GLN B O 1
ATOM 6963 N N . GLU B 1 143 ? 17.291 29.039 204.704 1.00 38.42 178 GLU B N 1
ATOM 6964 C CA . GLU B 1 143 ? 16.276 28.032 204.962 1.00 41.54 178 GLU B CA 1
ATOM 6965 C C . GLU B 1 143 ? 16.303 27.518 206.400 1.00 42.02 178 GLU B C 1
ATOM 6966 O O . GLU B 1 143 ? 15.323 26.977 206.867 1.00 41.92 178 GLU B O 1
ATOM 6972 N N . GLU B 1 144 ? 17.410 27.701 207.102 1.00 43.37 179 GLU B N 1
ATOM 6973 C CA . GLU B 1 144 ? 17.475 27.386 208.532 1.00 45.66 179 GLU B CA 1
ATOM 6974 C C . GLU B 1 144 ? 17.309 28.631 209.445 1.00 45.41 179 GLU B C 1
ATOM 6975 O O . GLU B 1 144 ? 17.103 28.487 210.648 1.00 47.08 179 GLU B O 1
ATOM 6981 N N . ASP B 1 145 ? 17.402 29.835 208.873 1.00 42.90 180 ASP B N 1
ATOM 6982 C CA . ASP B 1 145 ? 17.080 31.082 209.576 1.00 41.05 180 ASP B CA 1
ATOM 6983 C C . ASP B 1 145 ? 16.698 32.172 208.573 1.00 39.54 180 ASP B C 1
ATOM 6984 O O . ASP B 1 145 ? 17.564 32.756 207.912 1.00 36.39 180 ASP B O 1
ATOM 6989 N N . LYS B 1 146 ? 15.402 32.460 208.474 1.00 38.74 181 LYS B N 1
ATOM 6990 C CA . LYS B 1 146 ? 14.916 33.338 207.424 1.00 38.60 181 LYS B CA 1
ATOM 6991 C C . LYS B 1 146 ? 15.273 34.817 207.632 1.00 37.13 181 LYS B C 1
ATOM 6992 O O . LYS B 1 146 ? 15.066 35.609 206.728 1.00 36.84 181 LYS B O 1
ATOM 6998 N N . ASP B 1 147 ? 15.843 35.178 208.784 1.00 35.36 182 ASP B N 1
ATOM 6999 C CA . ASP B 1 147 ? 16.413 36.521 208.982 1.00 35.01 182 ASP B CA 1
ATOM 7000 C C . ASP B 1 147 ? 17.614 36.816 208.061 1.00 34.71 182 ASP B C 1
ATOM 7001 O O . ASP B 1 147 ? 18.120 37.956 208.023 1.00 34.07 182 ASP B O 1
ATOM 7006 N N . TYR B 1 148 ? 18.078 35.797 207.332 1.00 33.58 183 TYR B N 1
ATOM 7007 C CA . TYR B 1 148 ? 19.295 35.900 206.546 1.00 32.94 183 TYR B CA 1
ATOM 7008 C C . TYR B 1 148 ? 19.085 35.475 205.095 1.00 32.45 183 TYR B C 1
ATOM 7009 O O . TYR B 1 148 ? 19.762 34.573 204.606 1.00 32.37 183 TYR B O 1
ATOM 7018 N N . PRO B 1 149 ? 18.152 36.139 204.387 1.00 31.73 184 PRO B N 1
ATOM 7019 C CA . PRO B 1 149 ? 17.966 35.848 202.965 1.00 30.90 184 PRO B CA 1
ATOM 7020 C C . PRO B 1 149 ? 19.266 35.980 202.187 1.00 30.78 184 PRO B C 1
ATOM 7021 O O . PRO B 1 149 ? 20.066 36.894 202.442 1.00 29.95 184 PRO B O 1
ATOM 7025 N N . GLY B 1 150 ? 19.470 35.067 201.244 1.00 29.88 185 GLY B N 1
ATOM 7026 C CA . GLY B 1 150 ? 20.675 35.069 200.429 1.00 30.13 185 GLY B CA 1
ATOM 7027 C C . GLY B 1 150 ? 21.876 34.349 201.005 1.00 29.95 185 GLY B C 1
ATOM 7028 O O . GLY B 1 150 ? 22.853 34.133 200.290 1.00 31.59 185 GLY B O 1
ATOM 7029 N N . MET B 1 151 ? 21.834 33.996 202.286 1.00 30.23 186 MET B N 1
ATOM 7030 C CA . MET B 1 151 ? 22.867 33.139 202.873 1.00 30.93 186 MET B CA 1
ATOM 7031 C C . MET B 1 151 ? 22.550 31.695 202.522 1.00 29.88 186 MET B C 1
ATOM 7032 O O . MET B 1 151 ? 21.426 31.251 202.719 1.00 29.55 186 MET B O 1
ATOM 7037 N N . ARG B 1 152 ? 23.546 30.973 202.010 1.00 29.78 187 ARG B N 1
ATOM 7038 C CA . ARG B 1 152 ? 23.357 29.585 201.589 1.00 29.70 187 ARG B CA 1
ATOM 7039 C C . ARG B 1 152 ? 24.567 28.705 201.849 1.00 29.99 187 ARG B C 1
ATOM 7040 O O . ARG B 1 152 ? 24.925 27.883 201.012 1.00 31.28 187 ARG B O 1
ATOM 7048 N N . HIS B 1 153 ? 25.178 28.865 203.016 1.00 30.41 188 HIS B N 1
ATOM 7049 C CA . HIS B 1 153 ? 26.279 27.994 203.438 1.00 30.98 188 HIS B CA 1
ATOM 7050 C C . HIS B 1 153 ? 25.763 26.587 203.791 1.00 30.77 188 HIS B C 1
ATOM 7051 O O . HIS B 1 153 ? 24.600 26.414 204.163 1.00 29.35 188 HIS B O 1
ATOM 7058 N N . ASP B 1 154 ? 26.649 25.604 203.650 1.00 30.70 189 ASP B N 1
ATOM 7059 C CA . ASP B 1 154 ? 26.337 24.188 203.901 1.00 31.26 189 ASP B CA 1
ATOM 7060 C C . ASP B 1 154 ? 27.637 23.468 204.189 1.00 31.09 189 ASP B C 1
ATOM 7061 O O . ASP B 1 154 ? 28.409 23.149 203.282 1.00 30.78 189 ASP B O 1
ATOM 7066 N N . LYS B 1 155 ? 27.875 23.207 205.464 1.00 32.33 190 LYS B N 1
ATOM 7067 C CA . LYS B 1 155 ? 29.115 22.589 205.878 1.00 33.40 190 LYS B CA 1
ATOM 7068 C C . LYS B 1 155 ? 29.231 21.132 205.429 1.00 33.00 190 LYS B C 1
ATOM 7069 O O . LYS B 1 155 ? 30.311 20.550 205.498 1.00 33.06 190 LYS B O 1
ATOM 7075 N N . ARG B 1 156 ? 28.145 20.558 204.927 1.00 32.57 191 ARG B N 1
ATOM 7076 C CA . ARG B 1 156 ? 28.210 19.214 204.347 1.00 33.37 191 ARG B CA 1
ATOM 7077 C C . ARG B 1 156 ? 28.840 19.192 202.954 1.00 31.99 191 ARG B C 1
ATOM 7078 O O . ARG B 1 156 ? 29.179 18.132 202.438 1.00 31.98 191 ARG B O 1
ATOM 7086 N N . ARG B 1 157 ? 28.984 20.359 202.341 1.00 30.61 192 ARG B N 1
ATOM 7087 C CA . ARG B 1 157 ? 29.614 20.460 201.037 1.00 29.95 192 ARG B CA 1
ATOM 7088 C C . ARG B 1 157 ? 31.101 20.798 201.173 1.00 28.54 192 ARG B C 1
ATOM 7089 O O . ARG B 1 157 ? 31.537 21.363 202.167 1.00 28.99 192 ARG B O 1
ATOM 7097 N N . VAL B 1 158 ? 31.884 20.418 200.181 1.00 27.35 193 VAL B N 1
ATOM 7098 C CA . VAL B 1 158 ? 33.215 20.953 200.036 1.00 26.86 193 VAL B CA 1
ATOM 7099 C C . VAL B 1 158 ? 33.226 21.642 198.685 1.00 26.65 193 VAL B C 1
ATOM 7100 O O . VAL B 1 158 ? 33.031 20.998 197.659 1.00 25.55 193 VAL B O 1
ATOM 7104 N N . VAL B 1 159 ? 33.429 22.959 198.707 1.00 26.30 194 VAL B N 1
ATOM 7105 C CA . VAL B 1 159 ? 33.304 23.768 197.508 1.00 26.38 194 VAL B CA 1
ATOM 7106 C C . VAL B 1 159 ? 34.646 24.083 196.867 1.00 26.97 194 VAL B C 1
ATOM 7107 O O . VAL B 1 159 ? 35.700 24.065 197.511 1.00 27.40 194 VAL B O 1
ATOM 7111 N N . LEU B 1 160 ? 34.572 24.377 195.579 1.00 27.43 195 LEU B N 1
ATOM 7112 C CA . LEU B 1 160 ? 35.735 24.521 194.718 1.00 27.79 195 LEU B CA 1
ATOM 7113 C C . LEU B 1 160 ? 36.264 25.970 194.787 1.00 27.75 195 LEU B C 1
ATOM 7114 O O . LEU B 1 160 ? 35.486 26.936 194.778 1.00 27.31 195 LEU B O 1
ATOM 7119 N N . ASP B 1 161 ? 37.586 26.102 194.885 1.00 27.23 196 ASP B N 1
ATOM 7120 C CA . ASP B 1 161 ? 38.260 27.376 194.749 1.00 26.14 196 ASP B CA 1
ATOM 7121 C C . ASP B 1 161 ? 37.882 27.989 193.381 1.00 25.44 196 ASP B C 1
ATOM 7122 O O . ASP B 1 161 ? 38.185 27.425 192.326 1.00 24.21 196 ASP B O 1
ATOM 7127 N N . PRO B 1 162 ? 37.222 29.160 193.382 1.00 25.00 197 PRO B N 1
ATOM 7128 C CA . PRO B 1 162 ? 36.906 29.749 192.076 1.00 24.51 197 PRO B CA 1
ATOM 7129 C C . PRO B 1 162 ? 38.133 29.969 191.182 1.00 23.84 197 PRO B C 1
ATOM 7130 O O . PRO B 1 162 ? 37.989 30.062 189.966 1.00 23.01 197 PRO B O 1
ATOM 7134 N N . TYR B 1 163 ? 39.319 30.038 191.793 1.00 23.54 198 TYR B N 1
ATOM 7135 C CA . TYR B 1 163 ? 40.575 30.284 191.084 1.00 23.40 198 TYR B CA 1
ATOM 7136 C C . TYR B 1 163 ? 41.353 28.975 190.814 1.00 23.17 198 TYR B C 1
ATOM 7137 O O . TYR B 1 163 ? 42.492 29.004 190.383 1.00 22.98 198 TYR B O 1
ATOM 7146 N N . ALA B 1 164 ? 40.735 27.829 191.054 1.00 23.16 199 ALA B N 1
ATOM 7147 C CA . ALA B 1 164 ? 41.336 26.533 190.702 1.00 23.93 199 ALA B CA 1
ATOM 7148 C C . ALA B 1 164 ? 42.011 26.508 189.323 1.00 24.17 199 ALA B C 1
ATOM 7149 O O . ALA B 1 164 ? 41.368 26.768 188.321 1.00 23.86 199 ALA B O 1
ATOM 7151 N N . VAL B 1 165 ? 43.301 26.175 189.285 1.00 25.53 200 VAL B N 1
ATOM 7152 C CA . VAL B 1 165 ? 44.085 26.147 188.037 1.00 26.14 200 VAL B CA 1
ATOM 7153 C C . VAL B 1 165 ? 43.783 24.895 187.169 1.00 26.66 200 VAL B C 1
ATOM 7154 O O . VAL B 1 165 ? 44.020 24.871 185.946 1.00 26.23 200 VAL B O 1
ATOM 7158 N N . ALA B 1 166 ? 43.274 23.852 187.809 1.00 26.89 201 ALA B N 1
ATOM 7159 C CA . ALA B 1 166 ? 42.757 22.685 187.114 1.00 27.54 201 ALA B CA 1
ATOM 7160 C C . ALA B 1 166 ? 41.901 21.938 188.118 1.00 28.20 201 ALA B C 1
ATOM 7161 O O . ALA B 1 166 ? 42.162 21.988 189.321 1.00 28.59 201 ALA B O 1
ATOM 7163 N N . VAL B 1 167 ? 40.883 21.252 187.630 1.00 28.00 202 VAL B N 1
ATOM 7164 C CA . VAL B 1 167 ? 39.933 20.593 188.494 1.00 28.63 202 VAL B CA 1
ATOM 7165 C C . VAL B 1 167 ? 39.855 19.121 188.137 1.00 28.87 202 VAL B C 1
ATOM 7166 O O . VAL B 1 167 ? 39.935 18.774 186.977 1.00 28.28 202 VAL B O 1
ATOM 7170 N N . LEU B 1 168 ? 39.719 18.256 189.137 1.00 30.41 203 LEU B N 1
ATOM 7171 C CA . LEU B 1 168 ? 39.449 16.831 188.904 1.00 30.93 203 LEU B CA 1
ATOM 7172 C C . LEU B 1 168 ? 38.110 16.451 189.541 1.00 32.68 203 LEU B C 1
ATOM 7173 O O . LEU B 1 168 ? 37.825 16.840 190.677 1.00 32.43 203 LEU B O 1
ATOM 7178 N N . ASN B 1 169 ? 37.284 15.715 188.805 1.00 34.34 204 ASN B N 1
ATOM 7179 C CA . ASN B 1 169 ? 36.172 14.963 189.417 1.00 36.22 204 ASN B CA 1
ATOM 7180 C C . ASN B 1 169 ? 35.925 13.631 188.694 1.00 36.47 204 ASN B C 1
ATOM 7181 O O . ASN B 1 169 ? 36.074 12.557 189.293 1.00 38.22 204 ASN B O 1
ATOM 7186 N N . ARG B 1 170 ? 35.576 13.724 187.411 1.00 34.44 205 ARG B N 1
ATOM 7187 C CA . ARG B 1 170 ? 35.372 12.575 186.533 1.00 33.07 205 ARG B CA 1
ATOM 7188 C C . ARG B 1 170 ? 36.342 12.717 185.360 1.00 32.08 205 ARG B C 1
ATOM 7189 O O . ARG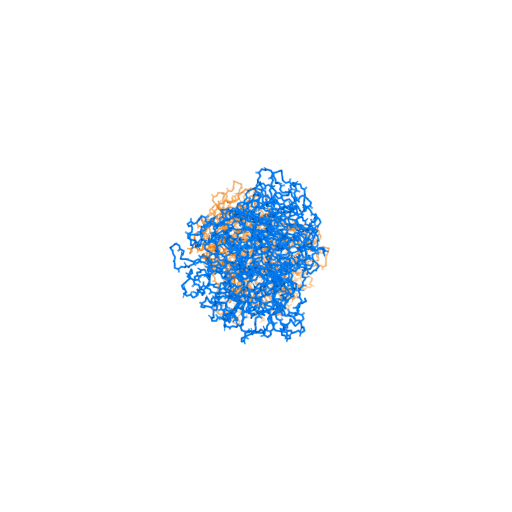 B 1 170 ? 36.446 13.782 184.779 1.00 32.16 205 ARG B O 1
ATOM 7197 N N . ARG B 1 171 ? 37.057 11.653 185.014 1.00 31.77 206 ARG B N 1
ATOM 7198 C CA . ARG B 1 171 ? 38.166 11.745 184.056 1.00 31.42 206 ARG B CA 1
ATOM 7199 C C . ARG B 1 171 ? 37.790 11.614 182.575 1.00 31.52 206 ARG B C 1
ATOM 7200 O O . ARG B 1 171 ? 38.475 12.165 181.730 1.00 32.09 206 ARG B O 1
ATOM 7208 N N . ARG B 1 172 ? 36.728 10.885 182.249 1.00 32.23 207 ARG B N 1
ATOM 7209 C CA . ARG B 1 172 ? 36.372 10.634 180.850 1.00 32.22 207 ARG B CA 1
ATOM 7210 C C . ARG B 1 172 ? 35.054 11.297 180.513 1.00 30.98 207 ARG B C 1
ATOM 7211 O O . ARG B 1 172 ? 34.111 11.228 181.290 1.00 30.84 207 ARG B O 1
ATOM 7219 N N . TRP B 1 173 ? 34.980 11.910 179.338 1.00 29.62 208 TRP B N 1
ATOM 7220 C CA . TRP B 1 173 ? 33.706 12.407 178.832 1.00 29.34 208 TRP B CA 1
ATOM 7221 C C . TRP B 1 173 ? 32.625 11.358 179.013 1.00 29.18 208 TRP B C 1
ATOM 7222 O O . TRP B 1 173 ? 32.834 10.191 178.701 1.00 29.45 208 TRP B O 1
ATOM 7233 N N . GLY B 1 174 ? 31.475 11.789 179.518 1.00 29.09 209 GLY B N 1
ATOM 7234 C CA . GLY B 1 174 ? 30.318 10.920 179.672 1.00 28.66 209 GLY B CA 1
ATOM 7235 C C . GLY B 1 174 ? 30.415 9.907 180.799 1.00 28.96 209 GLY B C 1
ATOM 7236 O O . GLY B 1 174 ? 29.469 9.201 181.056 1.00 29.83 209 GLY B O 1
ATOM 7237 N N . GLN B 1 175 ? 31.547 9.825 181.480 1.00 28.96 210 GLN B N 1
ATOM 7238 C CA . GLN B 1 175 ? 31.698 8.881 182.581 1.00 29.30 210 GLN B CA 1
ATOM 7239 C C . GLN B 1 175 ? 30.906 9.315 183.816 1.00 29.19 210 GLN B C 1
ATOM 7240 O O . GLN B 1 175 ? 31.162 10.385 184.381 1.00 29.16 210 GLN B O 1
ATOM 7246 N N . MET B 1 176 ? 29.963 8.476 184.234 1.00 28.74 211 MET B N 1
ATOM 7247 C CA . MET B 1 176 ? 29.154 8.735 185.419 1.00 28.55 211 MET B CA 1
ATOM 7248 C C . MET B 1 176 ? 30.040 8.693 186.657 1.00 29.03 211 MET B C 1
ATOM 7249 O O . MET B 1 176 ? 31.006 7.932 186.712 1.00 29.90 211 MET B O 1
ATOM 7254 N N . GLY B 1 177 ? 29.717 9.531 187.638 1.00 29.18 212 GLY B N 1
ATOM 7255 C CA . GLY B 1 177 ? 30.430 9.549 188.910 1.00 29.77 212 GLY B CA 1
ATOM 7256 C C . GLY B 1 177 ? 29.995 8.349 189.740 1.00 30.07 212 GLY B C 1
ATOM 7257 O O . GLY B 1 177 ? 29.003 7.713 189.418 1.00 30.37 212 GLY B O 1
ATOM 7258 N N . PRO B 1 178 ? 30.729 8.037 190.814 1.00 29.92 213 PRO B N 1
ATOM 7259 C CA . PRO B 1 178 ? 30.440 6.809 191.570 1.00 30.60 213 PRO B CA 1
ATOM 7260 C C . PRO B 1 178 ? 29.085 6.800 192.287 1.00 31.31 213 PRO B C 1
ATOM 7261 O O . PRO B 1 178 ? 28.484 7.855 192.555 1.00 30.27 213 PRO B O 1
ATOM 7265 N N . ASN B 1 179 ? 28.648 5.592 192.614 1.00 32.34 214 ASN B N 1
ATOM 7266 C CA . ASN B 1 179 ? 27.337 5.332 193.190 1.00 33.81 214 ASN B CA 1
ATOM 7267 C C . ASN B 1 179 ? 27.387 5.296 194.713 1.00 33.30 214 ASN B C 1
ATOM 7268 O O . ASN B 1 179 ? 27.246 4.254 195.334 1.00 32.66 214 ASN B O 1
ATOM 7273 N N . LEU B 1 180 ? 27.593 6.465 195.306 1.00 32.82 215 LEU B N 1
ATOM 7274 C CA . LEU B 1 180 ? 27.778 6.575 196.745 1.00 32.04 215 LEU B CA 1
ATOM 7275 C C . LEU B 1 180 ? 26.439 6.881 197.388 1.00 31.43 215 LEU B C 1
ATOM 7276 O O . LEU B 1 180 ? 25.542 7.377 196.716 1.00 31.36 215 LEU B O 1
ATOM 7281 N N . PRO B 1 181 ? 26.298 6.604 198.696 1.00 31.03 216 PRO B N 1
ATOM 7282 C CA . PRO B 1 181 ? 25.082 7.003 199.397 1.00 31.15 216 PRO B CA 1
ATOM 7283 C C . PRO B 1 181 ? 25.121 8.513 199.726 1.00 31.25 216 PRO B C 1
ATOM 7284 O O . PRO B 1 181 ? 25.278 8.912 200.888 1.00 31.11 216 PRO B O 1
ATOM 7288 N N . TYR B 1 182 ? 24.989 9.326 198.678 1.00 31.42 217 TYR B N 1
ATOM 7289 C CA . TYR B 1 182 ? 25.016 10.774 198.792 1.00 32.33 217 TYR B CA 1
ATOM 7290 C C . TYR B 1 182 ? 23.943 11.255 199.752 1.00 34.40 217 TYR B C 1
ATOM 7291 O O . TYR B 1 182 ? 22.836 10.729 199.766 1.00 34.89 217 TYR B O 1
ATOM 7300 N N . GLY B 1 183 ? 24.290 12.255 200.556 1.00 37.20 218 GLY B N 1
ATOM 7301 C CA . GLY B 1 183 ? 23.365 12.845 201.516 1.00 38.94 218 GLY B CA 1
ATOM 7302 C C . GLY B 1 183 ? 23.408 12.158 202.868 1.00 42.03 218 GLY B C 1
ATOM 7303 O O . GLY B 1 183 ? 22.488 12.315 203.662 1.00 45.53 218 GLY B O 1
ATOM 7304 N N . GLU B 1 184 ? 24.474 11.408 203.144 1.00 43.87 219 GLU B N 1
ATOM 7305 C CA . GLU B 1 184 ? 24.634 10.768 204.441 1.00 45.05 219 GLU B CA 1
ATOM 7306 C C . GLU B 1 184 ? 25.892 11.207 205.159 1.00 45.11 219 GLU B C 1
ATOM 7307 O O . GLU B 1 184 ? 26.848 11.658 204.542 1.00 45.96 219 GLU B O 1
ATOM 7313 N N . GLU B 1 185 ? 25.886 11.038 206.474 1.00 44.76 220 GLU B N 1
ATOM 7314 C CA . GLU B 1 185 ? 26.966 11.507 207.335 1.00 46.08 220 GLU B CA 1
ATOM 7315 C C . GLU B 1 185 ? 28.374 11.295 206.766 1.00 42.71 220 GLU B C 1
ATOM 7316 O O . GLU B 1 185 ? 28.822 10.169 206.560 1.00 41.55 220 GLU B O 1
ATOM 7322 N N . GLY B 1 186 ? 29.061 12.403 206.513 1.00 40.36 221 GLY B N 1
ATOM 7323 C CA . GLY B 1 186 ? 30.456 12.386 206.096 1.00 38.53 221 GLY B CA 1
ATOM 7324 C C . GLY B 1 186 ? 30.682 12.132 204.617 1.00 37.01 221 GLY B C 1
ATOM 7325 O O . GLY B 1 186 ? 31.831 12.105 204.174 1.00 38.31 221 GLY B O 1
ATOM 7326 N N . VAL B 1 187 ? 29.609 11.953 203.847 1.00 34.62 222 VAL B N 1
ATOM 7327 C CA . VAL B 1 187 ? 29.737 11.579 202.442 1.00 34.05 222 VAL B CA 1
ATOM 7328 C C . VAL B 1 187 ? 29.771 12.837 201.583 1.00 33.13 222 VAL B C 1
ATOM 7329 O O . VAL B 1 187 ? 28.897 13.689 201.678 1.00 32.03 222 VAL B O 1
ATOM 7333 N N . LEU B 1 188 ? 30.790 12.937 200.737 1.00 32.65 223 LEU B N 1
ATOM 7334 C CA . LEU B 1 188 ? 31.017 14.144 199.960 1.00 32.11 223 LEU B CA 1
ATOM 7335 C C . LEU B 1 188 ? 30.534 13.962 198.526 1.00 32.21 223 LEU B C 1
ATOM 7336 O O . LEU B 1 188 ? 30.667 12.870 197.957 1.00 32.42 223 LEU B O 1
ATOM 7341 N N . GLY B 1 189 ? 29.964 15.035 197.957 1.00 30.83 224 GLY B N 1
ATOM 7342 C CA . GLY B 1 189 ? 29.364 15.007 196.623 1.00 29.72 224 GLY B CA 1
ATOM 7343 C C . GLY B 1 189 ? 27.847 15.027 196.683 1.00 29.43 224 GLY B C 1
ATOM 7344 O O . GLY B 1 189 ? 27.266 14.704 197.699 1.00 30.42 224 GLY B O 1
ATOM 7345 N N . VAL B 1 190 ? 27.206 15.373 195.572 1.00 29.59 225 VAL B N 1
ATOM 7346 C CA . VAL B 1 190 ? 25.763 15.634 195.543 1.00 30.09 225 VAL B CA 1
ATOM 7347 C C . VAL B 1 190 ? 24.956 14.467 194.968 1.00 30.47 225 VAL B C 1
ATOM 7348 O O . VAL B 1 190 ? 24.014 13.985 195.584 1.00 32.13 225 VAL B O 1
ATOM 7352 N N . MET B 1 191 ? 25.333 14.030 193.778 1.00 30.30 226 MET B N 1
ATOM 7353 C CA . MET B 1 191 ? 24.676 12.916 193.096 1.00 30.31 226 MET B CA 1
ATOM 7354 C C . MET B 1 191 ? 25.673 12.319 192.097 1.00 29.17 226 MET B C 1
ATOM 7355 O O . MET B 1 191 ? 26.798 12.831 191.969 1.00 28.55 226 MET B O 1
ATOM 7360 N N . PRO B 1 192 ? 25.297 11.225 191.418 1.00 28.87 227 PRO B N 1
ATOM 7361 C CA . PRO B 1 192 ? 26.312 10.587 190.577 1.00 28.44 227 PRO B CA 1
ATOM 7362 C C . PRO B 1 192 ? 26.759 11.438 189.404 1.00 27.89 227 PRO B C 1
ATOM 7363 O O . PRO B 1 192 ? 27.884 11.293 188.942 1.00 27.97 227 PRO B O 1
ATOM 7367 N N . THR B 1 193 ? 25.875 12.321 188.946 1.00 27.87 228 THR B N 1
ATOM 7368 C CA . THR B 1 193 ? 26.188 13.319 187.921 1.00 27.48 228 THR B CA 1
ATOM 7369 C C . THR B 1 193 ? 26.976 14.525 188.472 1.00 27.18 228 THR B C 1
ATOM 7370 O O . THR B 1 193 ? 27.564 15.287 187.703 1.00 27.39 228 THR B O 1
ATOM 7374 N N . TRP B 1 194 ? 26.953 14.713 189.788 1.00 27.36 229 TRP B N 1
ATOM 7375 C CA . TRP B 1 194 ? 27.706 15.780 190.457 1.00 27.21 229 TRP B CA 1
ATOM 7376 C C . TRP B 1 194 ? 28.539 15.257 191.626 1.00 26.89 229 TRP B C 1
ATOM 7377 O O . TRP B 1 194 ? 28.331 15.665 192.769 1.00 27.18 229 TRP B O 1
ATOM 7388 N N . PRO B 1 195 ? 29.487 14.346 191.353 1.00 26.90 230 PRO B N 1
ATOM 7389 C CA . PRO B 1 195 ? 30.369 13.886 192.421 1.00 26.78 230 PRO B CA 1
ATOM 7390 C C . PRO B 1 195 ? 31.362 14.968 192.885 1.00 26.09 230 PRO B C 1
ATOM 7391 O O . PRO B 1 195 ? 31.523 15.993 192.237 1.00 25.73 230 PRO B O 1
ATOM 7395 N N . GLN B 1 196 ? 32.039 14.707 193.994 1.00 25.95 231 GLN B N 1
ATOM 7396 C CA . GLN B 1 196 ? 32.974 15.660 194.586 1.00 25.43 231 GLN B CA 1
ATOM 7397 C C . GLN B 1 196 ? 34.117 16.016 193.636 1.00 25.67 231 GLN B C 1
ATOM 7398 O O . GLN B 1 196 ? 34.903 15.154 193.234 1.00 25.75 231 GLN B O 1
ATOM 7404 N N . ALA B 1 197 ? 34.195 17.299 193.279 1.00 25.60 232 ALA B N 1
ATOM 7405 C CA . ALA B 1 197 ? 35.339 17.831 192.546 1.00 25.49 232 ALA B CA 1
ATOM 7406 C C . ALA B 1 197 ? 36.400 18.376 193.510 1.00 25.71 232 ALA B C 1
ATOM 7407 O O . ALA B 1 197 ? 36.091 18.732 194.635 1.00 24.84 232 ALA B O 1
ATOM 7409 N N . ALA B 1 198 ? 37.654 18.399 193.070 1.00 26.32 233 ALA B N 1
ATOM 7410 C CA . ALA B 1 198 ? 38.720 19.035 193.829 1.00 27.44 233 ALA B CA 1
ATOM 7411 C C . ALA B 1 198 ? 39.686 19.748 192.879 1.00 28.38 233 ALA B C 1
ATOM 7412 O O . ALA B 1 198 ? 39.732 19.445 191.675 1.00 29.06 233 ALA B O 1
ATOM 7414 N N . ALA B 1 199 ? 40.445 20.697 193.422 1.00 28.64 234 ALA B N 1
ATOM 7415 C CA . ALA B 1 199 ? 41.378 21.503 192.627 1.00 28.70 234 ALA B CA 1
ATOM 7416 C C . ALA B 1 199 ? 42.797 20.965 192.730 1.00 29.00 234 ALA B C 1
ATOM 7417 O O . ALA B 1 199 ? 43.196 20.441 193.764 1.00 30.07 234 ALA B O 1
ATOM 7419 N N . ALA B 1 200 ? 43.548 21.100 191.647 1.00 29.25 235 ALA B N 1
ATOM 7420 C CA . ALA B 1 200 ? 44.970 20.776 191.639 1.00 30.15 235 ALA B CA 1
ATOM 7421 C C . ALA B 1 200 ? 45.795 21.863 192.309 1.00 31.15 235 ALA B C 1
ATOM 7422 O O . ALA B 1 200 ? 45.438 23.052 192.264 1.00 29.95 235 ALA B O 1
ATOM 7424 N N . LEU B 1 201 ? 46.917 21.441 192.893 1.00 33.28 236 LEU B N 1
ATOM 7425 C CA . LEU B 1 201 ? 47.875 22.348 193.519 1.00 35.41 236 LEU B CA 1
ATOM 7426 C C . LEU B 1 201 ? 48.845 22.892 192.486 1.00 37.31 236 LEU B C 1
ATOM 7427 O O . LEU B 1 201 ? 49.025 22.294 191.431 1.00 38.92 236 LEU B O 1
ATOM 7432 N N . PRO B 1 202 ? 49.491 24.023 192.788 1.00 39.11 237 PRO B N 1
ATOM 7433 C CA . PRO B 1 202 ? 50.551 24.479 191.895 1.00 41.88 237 PRO B CA 1
ATOM 7434 C C . PRO B 1 202 ? 51.681 23.455 191.794 1.00 44.46 237 PRO B C 1
ATOM 7435 O O . PRO B 1 202 ? 52.024 22.810 192.787 1.00 45.36 237 PRO B O 1
ATOM 7439 N N . ALA B 1 203 ? 52.236 23.301 190.597 1.00 49.77 238 ALA B N 1
ATOM 7440 C CA . ALA B 1 203 ? 53.360 22.393 190.379 1.00 54.24 238 ALA B CA 1
ATOM 7441 C C . ALA B 1 203 ? 54.585 22.940 191.096 1.00 57.87 238 ALA B C 1
ATOM 7442 O O . ALA B 1 203 ? 55.099 23.999 190.722 1.00 57.79 238 ALA B O 1
ATOM 7444 N N . ALA B 1 204 ? 55.032 22.225 192.129 1.00 61.67 239 ALA B N 1
ATOM 7445 C CA . ALA B 1 204 ? 56.142 22.678 192.977 1.00 65.85 239 ALA B CA 1
ATOM 7446 C C . ALA B 1 204 ? 57.498 22.379 192.320 1.00 70.53 239 ALA B C 1
ATOM 7447 O O . ALA B 1 204 ? 58.303 23.292 192.082 1.00 70.60 239 ALA B O 1
ATOM 7449 N N . ARG B 1 205 ? 57.736 21.097 192.032 1.00 73.67 240 ARG B N 1
ATOM 7450 C CA . ARG B 1 205 ? 58.909 20.654 191.270 1.00 74.11 240 ARG B CA 1
ATOM 7451 C C . ARG B 1 205 ? 58.537 20.566 189.790 1.00 74.97 240 ARG B C 1
ATOM 7452 O O . ARG B 1 205 ? 57.379 20.816 189.415 1.00 71.62 240 ARG B O 1
ATOM 7454 N N . GLY B 1 206 ? 59.518 20.213 188.957 1.00 75.33 241 GLY B N 1
ATOM 7455 C CA . GLY B 1 206 ? 59.335 20.164 187.502 1.00 76.08 241 GLY B CA 1
ATOM 7456 C C . GLY B 1 206 ? 59.342 21.551 186.871 1.00 75.76 241 GLY B C 1
ATOM 7457 O O . GLY B 1 206 ? 59.346 22.566 187.581 1.00 78.05 241 GLY B O 1
ATOM 7458 N N . SER B 1 207 ? 59.337 21.605 185.538 1.00 70.98 242 SER B N 1
ATOM 7459 C CA . SER B 1 207 ? 59.424 22.883 184.826 1.00 69.49 242 SER B CA 1
ATOM 7460 C C . SER B 1 207 ? 58.103 23.277 184.157 1.00 66.50 242 SER B C 1
ATOM 7461 O O . SER B 1 207 ? 57.157 22.488 184.078 1.00 64.66 242 SER B O 1
ATOM 7464 N N . ALA B 1 208 ? 58.063 24.521 183.688 1.00 63.38 243 ALA B N 1
ATOM 7465 C CA . ALA B 1 208 ? 56.917 25.057 182.977 1.00 60.00 243 ALA B CA 1
ATOM 7466 C C . ALA B 1 208 ? 56.888 24.535 181.531 1.00 58.73 243 ALA B C 1
ATOM 7467 O O . ALA B 1 208 ? 57.811 23.852 181.070 1.00 61.45 243 ALA B O 1
ATOM 7469 N N . PHE B 1 209 ? 55.807 24.867 180.834 1.00 54.47 244 PHE B N 1
ATOM 7470 C CA . PHE B 1 209 ? 55.607 24.529 179.428 1.00 50.14 244 PHE B CA 1
ATOM 7471 C C . PHE B 1 209 ? 56.582 25.310 178.559 1.00 49.02 244 PHE B C 1
ATOM 7472 O O . PHE B 1 209 ? 56.867 26.473 178.847 1.00 50.51 244 PHE B O 1
ATOM 7480 N N . ASP B 1 210 ? 57.100 24.680 177.507 1.00 46.95 245 ASP B N 1
ATOM 7481 C CA . ASP B 1 210 ? 57.985 25.372 176.564 1.00 45.46 245 ASP B CA 1
ATOM 7482 C C . ASP B 1 210 ? 57.167 25.985 175.436 1.00 42.94 245 ASP B C 1
ATOM 7483 O O . ASP B 1 210 ? 56.691 25.280 174.544 1.00 41.66 245 ASP B O 1
ATOM 7488 N N . TRP B 1 211 ? 57.004 27.301 175.478 1.00 41.12 246 TRP B N 1
ATOM 7489 C CA . TRP B 1 211 ? 56.256 28.000 174.438 1.00 39.27 246 TRP B CA 1
ATOM 7490 C C . TRP B 1 211 ? 57.018 28.149 173.121 1.00 39.43 246 TRP B C 1
ATOM 7491 O O . TRP B 1 211 ? 56.395 28.277 172.066 1.00 38.58 246 TRP B O 1
ATOM 7502 N N . GLU B 1 212 ? 58.351 28.139 173.190 1.00 40.64 247 GLU B N 1
ATOM 7503 C CA . GLU B 1 212 ? 59.213 28.308 172.013 1.00 42.57 247 GLU B CA 1
ATOM 7504 C C . GLU B 1 212 ? 58.921 29.619 171.272 1.00 41.92 247 GLU B C 1
ATOM 7505 O O . GLU B 1 212 ? 58.659 29.628 170.060 1.00 40.76 247 GLU B O 1
ATOM 7511 N N . GLY B 1 213 ? 58.953 30.718 172.022 1.00 41.28 248 GLY B N 1
ATOM 7512 C CA . GLY B 1 213 ? 58.733 32.054 171.469 1.00 41.64 248 GLY B CA 1
ATOM 7513 C C . GLY B 1 213 ? 57.304 32.386 171.065 1.00 41.11 248 GLY B C 1
ATOM 7514 O O . GLY B 1 213 ? 57.073 33.399 170.410 1.00 43.02 248 GLY B O 1
ATOM 7515 N N . ASP B 1 214 ? 56.335 31.563 171.460 1.00 40.02 249 ASP B N 1
ATOM 7516 C CA . ASP B 1 214 ? 54.952 31.803 171.081 1.00 38.94 249 ASP B CA 1
ATOM 7517 C C . ASP B 1 214 ? 54.411 33.069 171.734 1.00 39.21 249 ASP B C 1
ATOM 7518 O O . ASP B 1 214 ? 54.567 33.277 172.928 1.00 39.29 249 ASP B O 1
ATOM 7523 N N . THR B 1 215 ? 53.733 33.873 170.925 1.00 40.32 250 THR B N 1
ATOM 7524 C CA . THR B 1 215 ? 53.055 35.087 171.353 1.00 40.05 250 THR B CA 1
ATOM 7525 C C . THR B 1 215 ? 51.671 35.107 170.707 1.00 38.20 250 THR B C 1
ATOM 7526 O O . THR B 1 215 ? 51.508 34.589 169.613 1.00 37.62 250 THR B O 1
ATOM 7530 N N . PRO B 1 216 ? 50.661 35.685 171.386 1.00 38.58 251 PRO B N 1
ATOM 7531 C CA . PRO B 1 216 ? 49.413 35.920 170.668 1.00 38.05 251 PRO B CA 1
ATOM 7532 C C . PRO B 1 216 ? 49.680 36.672 169.368 1.00 37.98 251 PRO B C 1
ATOM 7533 O O . PRO B 1 216 ? 50.523 37.577 169.340 1.00 37.08 251 PRO B O 1
ATOM 7537 N N . LEU B 1 217 ? 48.966 36.313 168.310 1.00 37.34 252 LEU B N 1
ATOM 7538 C CA . LEU B 1 217 ? 49.322 36.797 166.968 1.00 37.56 252 LEU B CA 1
ATOM 7539 C C . LEU B 1 217 ? 49.067 38.292 166.719 1.00 37.25 252 LEU B C 1
ATOM 7540 O O . LEU B 1 217 ? 49.746 38.908 165.896 1.00 37.79 252 LEU B O 1
ATOM 7545 N N . ASN B 1 218 ? 48.086 38.855 167.421 1.00 36.45 253 ASN B N 1
ATOM 7546 C CA . ASN B 1 218 ? 47.662 40.253 167.245 1.00 36.13 253 ASN B CA 1
ATOM 7547 C C . ASN B 1 218 ? 47.362 40.648 165.800 1.00 35.23 253 ASN B C 1
ATOM 7548 O O . ASN B 1 218 ? 47.676 41.748 165.371 1.00 35.42 253 ASN B O 1
ATOM 7553 N N . LEU B 1 219 ? 46.722 39.749 165.069 1.00 34.15 254 LEU B N 1
ATOM 7554 C CA . LEU B 1 219 ? 46.306 40.021 163.696 1.00 33.08 254 LEU B CA 1
ATOM 7555 C C . LEU B 1 219 ? 45.283 41.141 163.707 1.00 32.61 254 LEU B C 1
ATOM 7556 O O . LEU B 1 219 ? 44.463 41.203 164.623 1.00 32.56 254 LEU B O 1
ATOM 7561 N N . PRO B 1 220 ? 45.324 42.031 162.698 1.00 32.36 255 PRO B N 1
ATOM 7562 C CA . PRO B 1 220 ? 44.323 43.101 162.675 1.00 32.23 255 PRO B CA 1
ATOM 7563 C C . PRO B 1 220 ? 42.914 42.523 162.550 1.00 31.90 255 PRO B C 1
ATOM 7564 O O . PRO B 1 220 ? 42.688 41.618 161.749 1.00 30.82 255 PRO B O 1
ATOM 7568 N N . MET B 1 221 ? 41.990 43.037 163.359 1.00 32.13 256 MET B N 1
ATOM 7569 C CA . MET B 1 221 ? 40.634 42.503 163.448 1.00 32.23 256 MET B CA 1
ATOM 7570 C C . MET B 1 221 ? 40.012 42.333 162.073 1.00 31.62 256 MET B C 1
ATOM 7571 O O . MET B 1 221 ? 39.417 41.305 161.785 1.00 30.54 256 MET B O 1
ATOM 7576 N N . GLU B 1 222 ? 40.169 43.348 161.232 1.00 31.57 257 GLU B N 1
ATOM 7577 C CA . GLU B 1 222 ? 39.528 43.377 159.925 1.00 31.84 257 GLU B CA 1
ATOM 7578 C C . GLU B 1 222 ? 40.061 42.324 158.953 1.00 31.39 257 GLU B C 1
ATOM 7579 O O . GLU B 1 222 ? 39.466 42.092 157.907 1.00 31.54 257 GLU B O 1
ATOM 7585 N N . SER B 1 223 ? 41.190 41.704 159.291 1.00 31.74 258 SER B N 1
ATOM 7586 C CA . SER B 1 223 ? 41.765 40.635 158.478 1.00 31.07 258 SER B CA 1
ATOM 7587 C C . SER B 1 223 ? 41.167 39.264 158.816 1.00 30.21 258 SER B C 1
ATOM 7588 O O . SER B 1 223 ? 41.448 38.284 158.139 1.00 30.75 258 SER B O 1
ATOM 7591 N N . LEU B 1 224 ? 40.338 39.177 159.847 1.00 29.40 259 LEU B N 1
ATOM 7592 C CA . LEU B 1 224 ? 39.939 37.861 160.338 1.00 29.38 259 LEU B CA 1
ATOM 7593 C C . LEU B 1 224 ? 38.862 37.171 159.501 1.00 29.14 259 LEU B C 1
ATOM 7594 O O . LEU B 1 224 ? 37.960 37.818 158.959 1.00 30.61 259 LEU B O 1
ATOM 7599 N N . VAL B 1 225 ? 39.002 35.851 159.381 1.00 27.95 260 VAL B N 1
ATOM 7600 C CA . VAL B 1 225 ? 37.920 34.958 158.968 1.00 27.61 260 VAL B CA 1
ATOM 7601 C C . VAL B 1 225 ? 37.826 33.930 160.089 1.00 27.11 260 VAL B C 1
ATOM 7602 O O . VAL B 1 225 ? 38.782 33.188 160.349 1.00 27.84 260 VAL B O 1
ATOM 7606 N N . ILE B 1 226 ? 36.694 33.908 160.778 1.00 26.42 261 ILE B N 1
ATOM 7607 C CA . ILE B 1 226 ? 36.579 33.183 162.038 1.00 25.48 261 ILE B CA 1
ATOM 7608 C C . ILE B 1 226 ? 35.831 31.897 161.788 1.00 24.43 261 ILE B C 1
ATOM 7609 O O . ILE B 1 226 ? 34.834 31.907 161.100 1.00 24.69 261 ILE B O 1
ATOM 7614 N N . TYR B 1 227 ? 36.317 30.802 162.363 1.00 24.14 262 TYR B N 1
ATOM 7615 C CA . TYR B 1 227 ? 35.676 29.495 162.280 1.00 23.30 262 TYR B CA 1
ATOM 7616 C C . TYR B 1 227 ? 35.242 29.086 163.685 1.00 23.04 262 TYR B C 1
ATOM 7617 O O . TYR B 1 227 ? 36.081 28.880 164.572 1.00 21.48 262 TYR B O 1
ATOM 7626 N N . GLU B 1 228 ? 33.926 28.994 163.882 1.00 22.86 263 GLU B N 1
ATOM 7627 C CA . GLU B 1 228 ? 33.360 28.592 165.154 1.00 23.19 263 GLU B CA 1
ATOM 7628 C C . GLU B 1 228 ? 33.382 27.074 165.286 1.00 24.00 263 GLU B C 1
ATOM 7629 O O . GLU B 1 228 ? 32.675 26.378 164.555 1.00 23.78 263 GLU B O 1
ATOM 7635 N N . ALA B 1 229 ? 34.160 26.559 166.232 1.00 24.82 264 ALA B N 1
ATOM 7636 C CA . ALA B 1 229 ? 34.302 25.113 166.391 1.00 25.34 264 ALA B CA 1
ATOM 7637 C C . ALA B 1 229 ? 34.101 24.651 167.817 1.00 26.21 264 ALA B C 1
ATOM 7638 O O . ALA B 1 229 ? 34.281 25.411 168.760 1.00 26.59 264 ALA B O 1
ATOM 7640 N N . HIS B 1 230 ? 33.748 23.380 167.959 1.00 27.58 265 HIS B N 1
ATOM 7641 C CA . HIS B 1 230 ? 33.641 22.712 169.255 1.00 27.85 265 HIS B CA 1
ATOM 7642 C C . HIS B 1 230 ? 34.769 21.701 169.336 1.00 28.39 265 HIS B C 1
ATOM 7643 O O . HIS B 1 230 ? 34.956 20.909 168.399 1.00 27.51 265 HIS B O 1
ATOM 7650 N N . VAL B 1 231 ? 35.489 21.715 170.466 1.00 28.52 266 VAL B N 1
ATOM 7651 C CA . VAL B 1 231 ? 36.673 20.878 170.668 1.00 27.89 266 VAL B CA 1
ATOM 7652 C C . VAL B 1 231 ? 36.315 19.414 170.472 1.00 27.53 266 VAL B C 1
ATOM 7653 O O . VAL B 1 231 ? 36.969 18.714 169.716 1.00 27.56 266 VAL B O 1
ATOM 7657 N N . ARG B 1 232 ? 35.284 18.937 171.154 1.00 27.06 267 ARG B N 1
ATOM 7658 C CA . ARG B 1 232 ? 34.906 17.539 170.982 1.00 27.35 267 ARG B CA 1
ATOM 7659 C C . ARG B 1 232 ? 34.401 17.216 169.566 1.00 27.81 267 ARG B C 1
ATOM 7660 O O . ARG B 1 232 ? 34.839 16.239 168.958 1.00 28.31 267 ARG B O 1
ATOM 7668 N N . GLY B 1 233 ? 33.499 18.041 169.042 1.00 27.94 268 GLY B N 1
ATOM 7669 C CA . GLY B 1 233 ? 32.824 17.764 167.776 1.00 27.89 268 GLY B CA 1
ATOM 7670 C C . GLY B 1 233 ? 33.754 17.820 166.579 1.00 28.15 268 GLY B C 1
ATOM 7671 O O . GLY B 1 233 ? 33.472 17.218 165.538 1.00 28.39 268 GLY B O 1
ATOM 7672 N N . PHE B 1 234 ? 34.867 18.533 166.725 1.00 27.92 269 PHE B N 1
ATOM 7673 C CA . PHE B 1 234 ? 35.820 18.687 165.628 1.00 28.25 269 PHE B CA 1
ATOM 7674 C C . PHE B 1 234 ? 36.433 17.342 165.183 1.00 28.79 269 PHE B C 1
ATOM 7675 O O . PHE B 1 234 ? 36.654 17.139 163.991 1.00 29.84 269 PHE B O 1
ATOM 7683 N N . THR B 1 235 ? 36.696 16.435 166.124 1.00 28.48 270 THR B N 1
ATOM 7684 C CA . THR B 1 235 ? 37.276 15.122 165.796 1.00 28.83 270 THR B CA 1
ATOM 7685 C C . THR B 1 235 ? 36.591 13.899 166.460 1.00 29.69 270 THR B C 1
ATOM 7686 O O . THR B 1 235 ? 37.044 12.775 166.278 1.00 30.20 270 THR B O 1
ATOM 7690 N N . ALA B 1 236 ? 35.511 14.091 167.204 1.00 29.87 271 ALA B N 1
ATOM 7691 C CA . ALA B 1 236 ? 34.820 12.946 167.802 1.00 30.98 271 ALA B CA 1
ATOM 7692 C C . ALA B 1 236 ? 34.354 11.913 166.799 1.00 32.05 271 ALA B C 1
ATOM 7693 O O . ALA B 1 236 ? 34.234 10.751 167.167 1.00 34.40 271 ALA B O 1
ATOM 7695 N N . HIS B 1 237 ? 34.069 12.307 165.556 1.00 33.07 272 HIS B N 1
ATOM 7696 C CA . HIS B 1 237 ? 33.541 11.348 164.558 1.00 33.50 272 HIS B CA 1
ATOM 7697 C C . HIS B 1 237 ? 34.576 10.326 164.129 1.00 32.77 272 HIS B C 1
ATOM 7698 O O . HIS B 1 237 ? 35.750 10.657 163.948 1.00 32.24 272 HIS B O 1
ATOM 7705 N N . ALA B 1 238 ? 34.130 9.089 163.941 1.00 32.68 273 ALA B N 1
ATOM 7706 C CA . ALA B 1 238 ? 35.035 7.978 163.590 1.00 33.29 273 ALA B CA 1
ATOM 7707 C C . ALA B 1 238 ? 35.902 8.282 162.365 1.00 33.07 273 ALA B C 1
ATOM 7708 O O . ALA B 1 238 ? 37.074 7.924 162.319 1.00 33.71 273 ALA B O 1
ATOM 7710 N N . SER B 1 239 ? 35.333 8.977 161.389 1.00 32.98 274 SER B N 1
ATOM 7711 C CA . SER B 1 239 ? 36.063 9.324 160.178 1.00 32.99 274 SER B CA 1
ATOM 7712 C C . SER B 1 239 ? 37.200 10.309 160.393 1.00 32.35 274 SER B C 1
ATOM 7713 O O . SER B 1 239 ? 37.954 10.547 159.462 1.00 32.40 274 SER B O 1
ATOM 7716 N N . SER B 1 240 ? 37.323 10.895 161.583 1.00 31.69 275 SER B N 1
ATOM 7717 C CA . SER B 1 240 ? 38.381 11.885 161.828 1.00 31.57 275 SER B CA 1
ATOM 7718 C C . SER B 1 240 ? 39.771 11.267 161.758 1.00 31.88 275 SER B C 1
ATOM 7719 O O . SER B 1 240 ? 40.725 11.913 161.331 1.00 31.09 275 SER B O 1
ATOM 7722 N N . GLY B 1 241 ? 39.873 10.016 162.196 1.00 32.93 276 GLY B N 1
ATOM 7723 C CA . GLY B 1 241 ? 41.097 9.240 162.059 1.00 33.63 276 GLY B CA 1
ATOM 7724 C C . GLY B 1 241 ? 42.245 9.655 162.958 1.00 33.82 276 GLY B C 1
ATOM 7725 O O . GLY B 1 241 ? 43.378 9.328 162.675 1.00 34.61 276 GLY B O 1
ATOM 7726 N N . VAL B 1 242 ? 41.965 10.371 164.038 1.00 34.04 277 VAL B N 1
ATOM 7727 C CA . VAL B 1 242 ? 43.034 10.875 164.903 1.00 34.06 277 VAL B CA 1
ATOM 7728 C C . VAL B 1 242 ? 43.304 9.908 166.061 1.00 34.60 277 VAL B C 1
ATOM 7729 O O . VAL B 1 242 ? 42.550 8.973 166.291 1.00 33.86 277 VAL B O 1
ATOM 7733 N N . ALA B 1 243 ? 44.393 10.156 166.780 1.00 35.47 278 ALA B N 1
ATOM 7734 C CA . ALA B 1 243 ? 44.796 9.323 167.894 1.00 35.49 278 ALA B CA 1
ATOM 7735 C C . ALA B 1 243 ? 43.851 9.467 169.097 1.00 35.67 278 ALA B C 1
ATOM 7736 O O . ALA B 1 243 ? 43.463 8.463 169.689 1.00 37.01 278 ALA B O 1
ATOM 7738 N N . ALA B 1 244 ? 43.470 10.696 169.453 1.00 34.69 279 ALA B N 1
ATOM 7739 C CA . ALA B 1 244 ? 42.613 10.927 170.628 1.00 33.80 279 ALA B CA 1
ATOM 7740 C C . ALA B 1 244 ? 41.340 11.700 170.260 1.00 33.13 279 ALA B C 1
ATOM 7741 O O . ALA B 1 244 ? 41.224 12.896 170.532 1.00 33.43 279 ALA B O 1
ATOM 7743 N N . PRO B 1 245 ? 40.375 11.015 169.641 1.00 32.66 280 PRO B N 1
ATOM 7744 C CA . PRO B 1 245 ? 39.150 11.652 169.161 1.00 32.07 280 PRO B CA 1
ATOM 7745 C C . PRO B 1 245 ? 38.505 12.563 170.185 1.00 30.95 280 PRO B C 1
ATOM 7746 O O . PRO B 1 245 ? 38.391 12.191 171.337 1.00 30.89 280 PRO B O 1
ATOM 7750 N N . GLY B 1 246 ? 38.104 13.753 169.754 1.00 30.61 281 GLY B N 1
ATOM 7751 C CA . GLY B 1 246 ? 37.370 14.702 170.597 1.00 30.09 281 GLY B CA 1
ATOM 7752 C C . GLY B 1 246 ? 38.157 15.403 171.691 1.00 29.32 281 GLY B C 1
ATOM 7753 O O . GLY B 1 246 ? 37.571 15.922 172.631 1.00 28.50 281 GLY B O 1
ATOM 7754 N N . THR B 1 247 ? 39.477 15.439 171.569 1.00 29.58 282 THR B N 1
ATOM 7755 C CA . THR B 1 247 ? 40.303 16.088 172.576 1.00 30.19 282 THR B CA 1
ATOM 7756 C C . THR B 1 247 ? 41.079 17.281 172.014 1.00 30.80 282 THR B C 1
ATOM 7757 O O . THR B 1 247 ? 41.111 17.497 170.804 1.00 31.93 282 THR B O 1
ATOM 7761 N N . TYR B 1 248 ? 41.696 18.047 172.911 1.00 31.00 283 TYR B N 1
ATOM 7762 C CA . TYR B 1 248 ? 42.573 19.148 172.516 1.00 31.72 283 TYR B CA 1
ATOM 7763 C C . TYR B 1 248 ? 43.663 18.601 171.611 1.00 31.78 283 TYR B C 1
ATOM 7764 O O . TYR B 1 248 ? 44.016 19.219 170.597 1.00 31.62 283 TYR B O 1
ATOM 7773 N N . ALA B 1 249 ? 44.190 17.438 171.995 1.00 31.76 284 ALA B N 1
ATOM 7774 C CA . ALA B 1 249 ? 45.266 16.777 171.269 1.00 31.93 284 ALA B CA 1
ATOM 7775 C C . ALA B 1 249 ? 44.780 16.244 169.924 1.00 32.59 284 ALA B C 1
ATOM 7776 O O . ALA B 1 249 ? 45.516 16.281 168.936 1.00 33.56 284 ALA B O 1
ATOM 7778 N N . GLY B 1 250 ? 43.543 15.761 169.883 1.00 32.20 285 GLY B N 1
ATOM 7779 C CA . GLY B 1 250 ? 42.911 15.379 168.623 1.00 32.51 285 GLY B CA 1
ATOM 7780 C C . GLY B 1 250 ? 42.785 16.534 167.632 1.00 32.45 285 GLY B C 1
ATOM 7781 O O . GLY B 1 250 ? 43.062 16.365 166.440 1.00 32.04 285 GLY B O 1
ATOM 7782 N N . MET B 1 251 ? 42.382 17.708 168.129 1.00 31.57 286 MET B N 1
ATOM 7783 C CA . MET B 1 251 ? 42.207 18.896 167.286 1.00 31.06 286 MET B CA 1
ATOM 7784 C C . MET B 1 251 ? 43.508 19.359 166.613 1.00 31.68 286 MET B C 1
ATOM 7785 O O . MET B 1 251 ? 43.501 19.722 165.438 1.00 31.72 286 MET B O 1
ATOM 7790 N N . VAL B 1 252 ? 44.605 19.372 167.365 1.00 32.00 287 VAL B N 1
ATOM 7791 C CA . VAL B 1 252 ? 45.925 19.713 166.843 1.00 32.62 287 VAL B CA 1
ATOM 7792 C C . VAL B 1 252 ? 46.206 18.903 165.583 1.00 34.52 287 VAL B C 1
ATOM 7793 O O . VAL B 1 252 ? 46.724 19.435 164.608 1.00 36.10 287 VAL B O 1
ATOM 7797 N N . GLU B 1 253 ? 45.852 17.619 165.609 1.00 35.56 288 GLU B N 1
ATOM 7798 C CA . GLU B 1 253 ? 46.145 16.693 164.512 1.00 37.38 288 GLU B CA 1
ATOM 7799 C C . GLU B 1 253 ? 45.368 16.986 163.221 1.00 37.64 288 GLU B C 1
ATOM 7800 O O . GLU B 1 253 ? 45.746 16.504 162.160 1.00 38.27 288 GLU B O 1
ATOM 7806 N N . ARG B 1 254 ? 44.290 17.766 163.305 1.00 36.74 289 ARG B N 1
ATOM 7807 C CA . ARG B 1 254 ? 43.504 18.119 162.131 1.00 36.27 289 ARG B CA 1
ATOM 7808 C C . ARG B 1 254 ? 43.537 19.631 161.822 1.00 34.43 289 ARG B C 1
ATOM 7809 O O . ARG B 1 254 ? 42.746 20.121 161.047 1.00 34.80 289 ARG B O 1
ATOM 7817 N N . LEU B 1 255 ? 44.467 20.366 162.415 1.00 33.81 290 LEU B N 1
ATOM 7818 C CA . LEU B 1 255 ? 44.532 21.823 162.239 1.00 33.36 290 LEU B CA 1
ATOM 7819 C C . LEU B 1 255 ? 44.933 22.264 160.843 1.00 33.08 290 LEU B C 1
ATOM 7820 O O . LEU B 1 255 ? 44.485 23.304 160.377 1.00 34.28 290 LEU B O 1
ATOM 7825 N N . ASP B 1 256 ? 45.781 21.487 160.177 1.00 32.92 291 ASP B N 1
ATOM 7826 C CA . ASP B 1 256 ? 46.159 21.787 158.797 1.00 32.62 291 ASP B CA 1
ATOM 7827 C C . ASP B 1 256 ? 44.948 21.994 157.898 1.00 32.22 291 ASP B C 1
ATOM 7828 O O . ASP B 1 256 ? 44.995 22.817 156.984 1.00 32.45 291 ASP B O 1
ATOM 7833 N N . TYR B 1 257 ? 43.866 21.265 158.164 1.00 32.20 292 TYR B N 1
ATOM 7834 C CA . TYR B 1 257 ? 42.617 21.443 157.429 1.00 32.25 292 TYR B CA 1
ATOM 7835 C C . TYR B 1 257 ? 42.203 22.904 157.416 1.00 32.13 292 TYR B C 1
ATOM 7836 O O . TYR B 1 257 ? 41.886 23.445 156.369 1.00 32.85 292 TYR B O 1
ATOM 7845 N N . LEU B 1 258 ? 42.230 23.537 158.587 1.00 32.56 293 LEU B N 1
ATOM 7846 C CA . LEU B 1 258 ? 41.769 24.918 158.744 1.00 32.45 293 LEU B CA 1
ATOM 7847 C C . LEU B 1 258 ? 42.754 25.920 158.180 1.00 33.03 293 LEU B C 1
ATOM 7848 O O . LEU B 1 258 ? 42.360 26.995 157.738 1.00 32.84 293 LEU B O 1
ATOM 7853 N N . LYS B 1 259 ? 44.041 25.599 158.218 1.00 33.84 294 LYS B N 1
ATOM 7854 C CA . LYS B 1 259 ? 44.991 26.402 157.480 1.00 34.32 294 LYS B CA 1
ATOM 7855 C C . LYS B 1 259 ? 44.681 26.292 155.988 1.00 33.68 294 LYS B C 1
ATOM 7856 O O . LYS B 1 259 ? 44.591 27.313 155.317 1.00 34.73 294 LYS B O 1
ATOM 7862 N N . SER B 1 260 ? 44.471 25.073 155.477 1.00 33.11 295 SER B N 1
ATOM 7863 C CA . SER B 1 260 ? 44.117 24.881 154.055 1.00 32.66 295 SER B CA 1
ATOM 7864 C C . SER B 1 260 ? 42.819 25.570 153.680 1.00 31.43 295 SER B C 1
ATOM 7865 O O . SER B 1 260 ? 42.684 26.050 152.555 1.00 31.87 295 SER B O 1
ATOM 7868 N N . LEU B 1 261 ? 41.865 25.594 154.609 1.00 29.66 296 LEU B N 1
ATOM 7869 C CA . LEU B 1 261 ? 40.557 26.198 154.364 1.00 28.83 296 LEU B CA 1
ATOM 7870 C C . LEU B 1 261 ? 40.651 27.732 154.263 1.00 29.09 296 LEU B C 1
ATOM 7871 O O . LEU B 1 261 ? 39.773 28.363 153.660 1.00 28.74 296 LEU B O 1
ATOM 7876 N N . GLY B 1 262 ? 41.700 28.320 154.839 1.00 28.43 297 GLY B N 1
ATOM 7877 C CA . GLY B 1 262 ? 41.954 29.768 154.716 1.00 29.33 297 GLY B CA 1
ATOM 7878 C C . GLY B 1 262 ? 41.502 30.574 155.925 1.00 29.37 297 GLY B C 1
ATOM 7879 O O . GLY B 1 262 ? 41.511 31.811 155.922 1.00 29.22 297 GLY B O 1
ATOM 7880 N N . VAL B 1 263 ? 41.109 29.850 156.963 1.00 29.62 298 VAL B N 1
ATOM 7881 C CA . VAL B 1 263 ? 40.680 30.410 158.223 1.00 29.73 298 VAL B CA 1
ATOM 7882 C C . VAL B 1 263 ? 41.914 30.870 159.000 1.00 30.22 298 VAL B C 1
ATOM 7883 O O . VAL B 1 263 ? 42.945 30.202 158.990 1.00 31.41 298 VAL B O 1
ATOM 7887 N N . ASN B 1 264 ? 41.824 32.031 159.641 1.00 30.11 299 ASN B N 1
ATOM 7888 C CA . ASN B 1 264 ? 42.927 32.533 160.462 1.00 29.76 299 ASN B CA 1
ATOM 7889 C C . ASN B 1 264 ? 42.514 32.867 161.893 1.00 28.76 299 ASN B C 1
ATOM 7890 O O . ASN B 1 264 ? 43.271 33.475 162.639 1.00 28.52 299 ASN B O 1
ATOM 7895 N N . ALA B 1 265 ? 41.315 32.457 162.283 1.00 27.90 300 ALA B N 1
ATOM 7896 C CA . ALA B 1 265 ? 40.916 32.523 163.671 1.00 27.22 300 ALA B CA 1
ATOM 7897 C C . ALA B 1 265 ? 39.934 31.405 163.953 1.00 27.14 300 ALA B C 1
ATOM 7898 O O . ALA B 1 265 ? 39.016 31.171 163.172 1.00 27.31 300 ALA B O 1
ATOM 7900 N N . ILE B 1 266 ? 40.133 30.710 165.065 1.00 26.87 301 ILE B N 1
ATOM 7901 C CA . ILE B 1 266 ? 39.176 29.723 165.523 1.00 26.65 301 ILE B CA 1
ATOM 7902 C C . ILE B 1 266 ? 38.512 30.209 166.827 1.00 26.49 301 ILE B C 1
ATOM 7903 O O . ILE B 1 266 ? 39.188 30.553 167.796 1.00 26.39 301 ILE B O 1
ATOM 7908 N N . GLU B 1 267 ? 37.182 30.298 166.815 1.00 26.09 302 GLU B N 1
ATOM 7909 C CA . GLU B 1 267 ? 36.420 30.593 168.015 1.00 25.91 302 GLU B CA 1
ATOM 7910 C C . GLU B 1 267 ? 35.945 29.308 168.665 1.00 25.59 302 GLU B C 1
ATOM 7911 O O . GLU B 1 267 ? 35.063 28.633 168.143 1.00 25.41 302 GLU B O 1
ATOM 7917 N N . LEU B 1 268 ? 36.520 28.977 169.812 1.00 25.76 303 LEU B N 1
ATOM 7918 C CA . LEU B 1 268 ? 36.186 27.727 170.481 1.00 26.13 303 LEU B CA 1
ATOM 7919 C C . LEU B 1 268 ? 34.943 27.899 171.323 1.00 26.19 303 LEU B C 1
ATOM 7920 O O . LEU B 1 268 ? 34.831 28.862 172.075 1.00 25.82 303 LEU B O 1
ATOM 7925 N N . LEU B 1 269 ? 34.017 26.955 171.210 1.00 26.05 304 LEU B N 1
ATOM 7926 C CA . LEU B 1 269 ? 32.910 26.875 172.155 1.00 26.27 304 LEU B CA 1
ATOM 7927 C C . LEU B 1 269 ? 33.498 26.621 173.531 1.00 26.19 304 LEU B C 1
ATOM 7928 O O . LEU B 1 269 ? 34.677 26.260 173.631 1.00 27.17 304 LEU B O 1
ATOM 7933 N N . PRO B 1 270 ? 32.706 26.843 174.590 1.00 26.19 305 PRO B N 1
ATOM 7934 C CA . PRO B 1 270 ? 33.297 26.943 175.933 1.00 26.75 305 PRO B CA 1
ATOM 7935 C C . PRO B 1 270 ? 34.250 25.811 176.338 1.00 27.33 305 PRO B C 1
ATOM 7936 O O . PRO B 1 270 ? 33.867 24.635 176.373 1.00 26.98 305 PRO B O 1
ATOM 7940 N N . VAL B 1 271 ? 35.490 26.183 176.654 1.00 27.64 306 VAL B N 1
ATOM 7941 C CA . VAL B 1 271 ? 36.476 25.214 177.121 1.00 28.02 306 VAL B CA 1
ATOM 7942 C C . VAL B 1 271 ? 36.764 25.343 178.607 1.00 27.47 306 VAL B C 1
ATOM 7943 O O . VAL B 1 271 ? 37.675 24.685 179.108 1.00 28.63 306 VAL B O 1
ATOM 7947 N N . PHE B 1 272 ? 36.025 26.202 179.310 1.00 26.34 307 PHE B N 1
ATOM 7948 C CA . PHE B 1 272 ? 36.119 26.249 180.764 1.00 24.99 307 PHE B CA 1
ATOM 7949 C C . PHE B 1 272 ? 35.306 25.085 181.319 1.00 24.45 307 PHE B C 1
ATOM 7950 O O . PHE B 1 272 ? 34.204 24.799 180.852 1.00 23.85 307 PHE B O 1
ATOM 7958 N N . GLU B 1 273 ? 35.870 24.440 182.329 1.00 24.18 308 GLU B N 1
ATOM 7959 C CA . GLU B 1 273 ? 35.292 23.276 182.973 1.00 23.69 308 GLU B CA 1
ATOM 7960 C C . GLU B 1 273 ? 33.772 23.375 183.079 1.00 23.44 308 GLU B C 1
ATOM 7961 O O . GLU B 1 273 ? 33.255 24.294 183.690 1.00 24.13 308 GLU B O 1
ATOM 7967 N N . PHE B 1 274 ? 33.065 22.456 182.434 1.00 23.54 309 PHE B N 1
ATOM 7968 C CA . PHE B 1 274 ? 31.628 22.309 182.609 1.00 23.29 309 PHE B CA 1
ATOM 7969 C C . PHE B 1 274 ? 31.251 20.835 182.787 1.00 23.84 309 PHE B C 1
ATOM 7970 O O . PHE B 1 274 ? 32.084 19.946 182.576 1.00 23.38 309 PHE B O 1
ATOM 7978 N N . ASN B 1 275 ? 29.994 20.603 183.173 1.00 24.38 310 ASN B N 1
ATOM 7979 C CA . ASN B 1 275 ? 29.463 19.264 183.425 1.00 25.06 310 ASN B CA 1
ATOM 7980 C C . ASN B 1 275 ? 28.507 18.824 182.329 1.00 25.86 310 ASN B C 1
ATOM 7981 O O . ASN B 1 275 ? 27.329 19.161 182.349 1.00 25.81 310 ASN B O 1
ATOM 7986 N N . GLU B 1 276 ? 29.023 18.037 181.392 1.00 26.70 311 GLU B N 1
ATOM 7987 C CA . GLU B 1 276 ? 28.233 17.515 180.292 1.00 26.91 311 GLU B CA 1
ATOM 7988 C C . GLU B 1 276 ? 27.102 16.570 180.755 1.00 27.59 311 GLU B C 1
ATOM 7989 O O . GLU B 1 276 ? 26.137 16.382 180.010 1.00 26.98 311 GLU B O 1
ATOM 7995 N N . LEU B 1 277 ? 27.216 16.010 181.975 1.00 27.99 312 LEU B N 1
ATOM 7996 C CA . LEU B 1 277 ? 26.142 15.199 182.606 1.00 28.56 312 LEU B CA 1
ATOM 7997 C C . LEU B 1 277 ? 25.187 15.997 183.481 1.00 29.75 312 LEU B C 1
ATOM 7998 O O . LEU B 1 277 ? 24.354 15.428 184.207 1.00 29.78 312 LEU B O 1
ATOM 8003 N N . GLU B 1 278 ? 25.324 17.315 183.417 1.00 31.97 313 GLU B N 1
ATOM 8004 C CA . GLU B 1 278 ? 24.485 18.268 184.148 1.00 33.44 313 GLU B CA 1
ATOM 8005 C C . GLU B 1 278 ? 23.026 17.858 184.312 1.00 33.72 313 GLU B C 1
ATOM 8006 O O . GLU B 1 278 ? 22.502 17.898 185.417 1.00 34.10 313 GLU B O 1
ATOM 8012 N N . TYR B 1 279 ? 22.367 17.513 183.209 1.00 34.26 314 TYR B N 1
ATOM 8013 C CA . TYR B 1 279 ? 20.965 17.041 183.238 1.00 35.41 314 TYR B CA 1
ATOM 8014 C C . TYR B 1 279 ? 20.833 15.684 182.531 1.00 35.16 314 TYR B C 1
ATOM 8015 O O . TYR B 1 279 ? 19.866 15.419 181.817 1.00 36.37 314 TYR B O 1
ATOM 8024 N N . TYR B 1 280 ? 21.821 14.826 182.746 1.00 34.60 315 TYR B N 1
ATOM 8025 C CA . TYR B 1 280 ? 21.850 13.527 182.114 1.00 35.27 315 TYR B CA 1
ATOM 8026 C C . TYR B 1 280 ? 20.581 12.761 182.442 1.00 36.24 315 TYR B C 1
ATOM 8027 O O . TYR B 1 280 ? 20.284 12.505 183.597 1.00 35.59 315 TYR B O 1
ATOM 8036 N N . SER B 1 281 ? 19.828 12.446 181.403 1.00 38.23 316 SER B N 1
ATOM 8037 C CA . SER B 1 281 ? 18.673 11.564 181.488 1.00 41.13 316 SER B CA 1
ATOM 8038 C C . SER B 1 281 ? 18.358 11.075 180.084 1.00 41.51 316 SER B C 1
ATOM 8039 O O . SER B 1 281 ? 18.767 11.682 179.090 1.00 40.83 316 SER B O 1
ATOM 8042 N N . GLN B 1 282 ? 17.628 9.976 180.008 1.00 43.29 317 GLN B N 1
ATOM 8043 C CA . GLN B 1 282 ? 17.201 9.458 178.727 1.00 44.52 317 GLN B CA 1
ATOM 8044 C C . GLN B 1 282 ? 16.222 10.449 178.126 1.00 43.13 317 GLN B C 1
ATOM 8045 O O . GLN B 1 282 ? 15.304 10.897 178.810 1.00 40.03 317 GLN B O 1
ATOM 8051 N N . ILE B 1 283 ? 16.440 10.808 176.861 1.00 43.85 318 ILE B N 1
ATOM 8052 C CA . ILE B 1 283 ? 15.546 11.746 176.181 1.00 44.98 318 ILE B CA 1
ATOM 8053 C C . ILE B 1 283 ? 14.190 11.046 175.975 1.00 45.21 318 ILE B C 1
ATOM 8054 O O . ILE B 1 283 ? 14.148 9.960 175.382 1.00 43.95 318 ILE B O 1
ATOM 8059 N N . PRO B 1 284 ? 13.086 11.650 176.477 1.00 45.70 319 PRO B N 1
ATOM 8060 C CA . PRO B 1 284 ? 11.745 11.043 176.362 1.00 46.96 319 PRO B CA 1
ATOM 8061 C C . PRO B 1 284 ? 11.336 10.693 174.927 1.00 47.85 319 PRO B C 1
ATOM 8062 O O . PRO B 1 284 ? 11.374 11.557 174.048 1.00 48.80 319 PRO B O 1
ATOM 8066 N N . GLY B 1 285 ? 10.959 9.432 174.706 1.00 49.39 320 GLY B N 1
ATOM 8067 C CA . GLY B 1 285 ? 10.569 8.925 173.383 1.00 50.20 320 GLY B CA 1
ATOM 8068 C C . GLY B 1 285 ? 11.754 8.602 172.489 1.00 51.83 320 GLY B C 1
ATOM 8069 O O . GLY B 1 285 ? 11.680 8.762 171.273 1.00 54.63 320 GLY B O 1
ATOM 8070 N N . SER B 1 286 ? 12.840 8.123 173.090 1.00 51.86 321 SER B N 1
ATOM 8071 C CA . SER B 1 286 ? 14.115 7.966 172.398 1.00 51.43 321 SER B CA 1
ATOM 8072 C C . SER B 1 286 ? 15.116 7.163 173.246 1.00 52.27 321 SER B C 1
ATOM 8073 O O . SER B 1 286 ? 15.052 7.175 174.482 1.00 51.43 321 SER B O 1
ATOM 8076 N N . ASP B 1 287 ? 16.037 6.474 172.578 1.00 51.12 322 ASP B N 1
ATOM 8077 C CA . ASP B 1 287 ? 17.063 5.691 173.269 1.00 52.60 322 ASP B CA 1
ATOM 8078 C C . ASP B 1 287 ? 18.349 6.490 173.534 1.00 51.19 322 ASP B C 1
ATOM 8079 O O . ASP B 1 287 ? 19.334 5.946 174.031 1.00 51.67 322 ASP B O 1
ATOM 8084 N N . GLN B 1 288 ? 18.332 7.780 173.207 1.00 49.15 323 GLN B N 1
ATOM 8085 C CA . GLN B 1 288 ? 19.465 8.665 173.469 1.00 47.59 323 GLN B CA 1
ATOM 8086 C C . GLN B 1 288 ? 19.406 9.319 174.844 1.00 45.17 323 GLN B C 1
ATOM 8087 O O . GLN B 1 288 ? 18.336 9.420 175.472 1.00 45.02 323 GLN B O 1
ATOM 8093 N N . TYR B 1 289 ? 20.573 9.765 175.298 1.00 42.52 324 TYR B N 1
ATOM 8094 C CA . TYR B 1 289 ? 20.689 10.460 176.578 1.00 41.37 324 TYR B CA 1
ATOM 8095 C C . TYR B 1 289 ? 21.045 11.938 176.395 1.00 38.12 324 TYR B C 1
ATOM 8096 O O . TYR B 1 289 ? 21.774 12.314 175.478 1.00 37.53 324 TYR B O 1
ATOM 8105 N N . ARG B 1 290 ? 20.516 12.763 177.286 1.00 36.02 325 ARG B N 1
ATOM 8106 C CA . ARG B 1 290 ? 20.668 14.213 177.210 1.00 34.75 325 ARG B CA 1
ATOM 8107 C C . ARG B 1 290 ? 21.995 14.728 177.791 1.00 32.01 325 ARG B C 1
ATOM 8108 O O . ARG B 1 290 ? 22.159 14.797 179.000 1.00 30.87 325 ARG B O 1
ATOM 8116 N N . PHE B 1 291 ? 22.923 15.119 176.927 1.00 30.27 326 PHE B N 1
ATOM 8117 C CA . PHE B 1 291 ? 24.156 15.785 177.367 1.00 29.85 326 PHE B CA 1
ATOM 8118 C C . PHE B 1 291 ? 24.005 17.292 177.321 1.00 28.82 326 PHE B C 1
ATOM 8119 O O . PHE B 1 291 ? 23.211 17.787 176.550 1.00 29.42 326 PHE B O 1
ATOM 8127 N N . ASN B 1 292 ? 24.756 18.019 178.148 1.00 27.91 327 ASN B N 1
ATOM 8128 C CA . ASN B 1 292 ? 25.026 19.426 177.869 1.00 27.14 327 ASN B CA 1
ATOM 8129 C C . ASN B 1 292 ? 26.272 19.426 177.005 1.00 26.03 327 ASN B C 1
ATOM 8130 O O . ASN B 1 292 ? 27.385 19.396 177.508 1.00 26.48 327 ASN B O 1
ATOM 8135 N N . PHE B 1 293 ? 26.083 19.431 175.695 1.00 25.30 328 PHE B N 1
ATOM 8136 C CA . PHE B 1 293 ? 27.186 19.183 174.786 1.00 25.25 328 PHE B CA 1
ATOM 8137 C C . PHE B 1 293 ? 28.066 20.416 174.589 1.00 24.98 328 PHE B C 1
ATOM 8138 O O . PHE B 1 293 ? 29.286 20.348 174.743 1.00 23.97 328 PHE B O 1
ATOM 8146 N N . TRP B 1 294 ? 27.419 21.531 174.248 1.00 24.57 329 TRP B N 1
ATOM 8147 C CA . TRP B 1 294 ? 28.095 22.766 173.880 1.00 24.46 329 TRP B CA 1
ATOM 8148 C C . TRP B 1 294 ? 28.927 23.379 175.033 1.00 24.36 329 TRP B C 1
ATOM 8149 O O . TRP B 1 294 ? 29.988 23.955 174.805 1.00 22.85 329 TRP B O 1
ATOM 8160 N N . GLY B 1 295 ? 28.422 23.278 176.261 1.00 24.51 330 GLY B N 1
ATOM 8161 C CA . GLY B 1 295 ? 29.178 23.708 177.450 1.00 24.60 330 GLY B CA 1
ATOM 8162 C C . GLY B 1 295 ? 28.923 25.110 177.989 1.00 24.00 330 GLY B C 1
ATOM 8163 O O . GLY B 1 295 ? 29.781 25.671 178.663 1.00 23.38 330 GLY B O 1
ATOM 8164 N N . TYR B 1 296 ? 27.735 25.657 177.736 1.00 24.23 331 TYR B N 1
ATOM 8165 C CA . TYR B 1 296 ? 27.372 27.011 178.186 1.00 24.03 331 TYR B CA 1
ATOM 8166 C C . TYR B 1 296 ? 26.808 26.983 179.601 1.00 24.28 331 TYR B C 1
ATOM 8167 O O . TYR B 1 296 ? 25.662 27.385 179.858 1.00 22.86 331 TYR B O 1
ATOM 8176 N N . SER B 1 297 ? 27.623 26.489 180.519 1.00 24.51 332 SER B N 1
ATOM 8177 C CA . SER B 1 297 ? 27.206 26.324 181.896 1.00 24.76 332 SER B CA 1
ATOM 8178 C C . SER B 1 297 ? 28.437 25.980 182.688 1.00 24.93 332 SER B C 1
ATOM 8179 O O . SER B 1 297 ? 28.777 24.812 182.881 1.00 25.07 332 SER B O 1
ATOM 8182 N N . THR B 1 298 ? 29.118 27.020 183.126 1.00 25.18 333 THR B N 1
ATOM 8183 C CA . THR B 1 298 ? 30.462 26.876 183.608 1.00 25.20 333 THR B CA 1
ATOM 8184 C C . THR B 1 298 ? 30.476 26.522 185.079 1.00 25.45 333 THR B C 1
ATOM 8185 O O . THR B 1 298 ? 29.786 27.131 185.892 1.00 25.90 333 THR B O 1
ATOM 8189 N N . VAL B 1 299 ? 31.279 25.512 185.383 1.00 25.38 334 VAL B N 1
ATOM 8190 C CA . VAL B 1 299 ? 31.540 25.042 186.733 1.00 25.51 334 VAL B CA 1
ATOM 8191 C C . VAL B 1 299 ? 32.727 25.809 187.311 1.00 25.64 334 VAL B C 1
ATOM 8192 O O . VAL B 1 299 ? 32.620 26.365 188.406 1.00 26.81 334 VAL B O 1
ATOM 8196 N N . ASN B 1 300 ? 33.843 25.839 186.579 1.00 25.83 335 ASN B N 1
ATOM 8197 C CA . ASN B 1 300 ? 35.035 26.613 186.982 1.00 26.41 335 ASN B CA 1
ATOM 8198 C C . ASN B 1 300 ? 35.624 27.383 185.804 1.00 25.80 335 ASN B C 1
ATOM 8199 O O . ASN B 1 300 ? 35.865 26.821 184.739 1.00 25.93 335 ASN B O 1
ATOM 8204 N N . TYR B 1 301 ? 35.870 28.667 186.027 1.00 25.67 336 TYR B N 1
ATOM 8205 C CA . TYR B 1 301 ? 36.279 29.595 184.975 1.00 25.16 336 TYR B CA 1
ATOM 8206 C C . TYR B 1 301 ? 37.794 29.679 184.772 1.00 25.22 336 TYR B C 1
ATOM 8207 O O . TYR B 1 301 ? 38.234 30.280 183.786 1.00 24.31 336 TYR B O 1
ATOM 8216 N N . PHE B 1 302 ? 38.584 29.134 185.706 1.00 24.83 337 PHE B N 1
ATOM 8217 C CA . PHE B 1 302 ? 40.050 29.178 185.593 1.00 25.59 337 PHE B CA 1
ATOM 8218 C C . PHE B 1 302 ? 40.617 27.861 185.057 1.00 26.59 337 PHE B C 1
ATOM 8219 O O . PHE B 1 302 ? 41.734 27.826 184.548 1.00 27.06 337 PHE B O 1
ATOM 8227 N N . SER B 1 303 ? 39.834 26.789 185.144 1.00 27.25 338 SER B N 1
ATOM 8228 C CA . SER B 1 303 ? 40.289 25.467 184.734 1.00 27.62 338 SER B CA 1
ATOM 8229 C C . SER B 1 303 ? 39.820 25.066 183.322 1.00 27.01 338 SER B C 1
ATOM 8230 O O . SER B 1 303 ? 38.644 25.219 182.976 1.00 25.77 338 SER B O 1
ATOM 8233 N N . PRO B 1 304 ? 40.741 24.554 182.500 1.00 26.56 339 PRO B N 1
ATOM 8234 C CA . PRO B 1 304 ? 40.298 24.007 181.219 1.00 26.49 339 PRO B CA 1
ATOM 8235 C C . PRO B 1 304 ? 39.479 22.730 181.393 1.00 25.70 339 PRO B C 1
ATOM 8236 O O . PRO B 1 304 ? 39.738 21.947 182.304 1.00 25.49 339 PRO B O 1
ATOM 8240 N N . MET B 1 305 ? 38.500 22.534 180.519 1.00 24.79 340 MET B N 1
ATOM 8241 C CA . MET B 1 305 ? 37.645 21.356 180.569 1.00 24.98 340 MET B CA 1
ATOM 8242 C C . MET B 1 305 ? 38.464 20.056 180.490 1.00 24.51 340 MET B C 1
ATOM 8243 O O . MET B 1 305 ? 39.077 19.765 179.466 1.00 23.94 340 MET B O 1
ATOM 8248 N N . GLY B 1 306 ? 38.458 19.297 181.587 1.00 24.65 341 GLY B N 1
ATOM 8249 C CA . GLY B 1 306 ? 39.280 18.091 181.737 1.00 24.95 341 GLY B CA 1
ATOM 8250 C C . GLY B 1 306 ? 38.870 16.968 180.806 1.00 25.19 341 GLY B C 1
ATOM 8251 O O . GLY B 1 306 ? 39.704 16.188 180.334 1.00 24.50 341 GLY B O 1
ATOM 8252 N N . ARG B 1 307 ? 37.575 16.918 180.510 1.00 25.74 342 ARG B N 1
ATOM 8253 C CA . ARG B 1 307 ? 37.013 15.865 179.672 1.00 26.22 342 ARG B CA 1
ATOM 8254 C C . ARG B 1 307 ? 37.216 16.139 178.181 1.00 25.50 342 ARG B C 1
ATOM 8255 O O . ARG B 1 307 ? 36.884 15.295 177.371 1.00 25.28 342 ARG B O 1
ATOM 8263 N N . PHE B 1 308 ? 37.762 17.301 177.829 1.00 24.78 343 PHE B N 1
ATOM 8264 C CA . PHE B 1 308 ? 38.347 17.503 176.498 1.00 25.46 343 PHE B CA 1
ATOM 8265 C C . PHE B 1 308 ? 39.841 17.115 176.448 1.00 26.10 343 PHE B C 1
ATOM 8266 O O . PHE B 1 308 ? 40.482 17.258 175.407 1.00 25.97 343 PHE B O 1
ATOM 8274 N N . SER B 1 309 ? 40.407 16.647 177.560 1.00 27.51 344 SER B N 1
ATOM 8275 C CA . SER B 1 309 ? 41.848 16.330 177.612 1.00 28.19 344 SER B CA 1
ATOM 8276 C C . SER B 1 309 ? 42.082 14.839 177.433 1.00 29.04 344 SER B C 1
ATOM 8277 O O . SER B 1 309 ? 41.613 14.040 178.233 1.00 29.20 344 SER B O 1
ATOM 8280 N N . ALA B 1 310 ? 42.823 14.477 176.392 1.00 30.23 345 ALA B N 1
ATOM 8281 C CA . ALA B 1 310 ? 43.225 13.088 176.167 1.00 31.35 345 ALA B CA 1
ATOM 8282 C C . ALA B 1 310 ? 43.948 12.502 177.385 1.00 32.16 345 ALA B C 1
ATOM 8283 O O . ALA B 1 310 ? 43.641 11.385 177.811 1.00 32.42 345 ALA B O 1
ATOM 8285 N N . ALA B 1 311 ? 44.896 13.266 177.930 1.00 32.47 346 ALA B N 1
ATOM 8286 C CA . ALA B 1 311 ? 45.752 12.807 179.038 1.00 33.24 346 ALA B CA 1
ATOM 8287 C C . ALA B 1 311 ? 44.989 12.503 180.347 1.00 34.24 346 ALA B C 1
ATOM 8288 O O . ALA B 1 311 ? 45.172 11.438 180.960 1.00 35.57 346 ALA B O 1
ATOM 8290 N N . VAL B 1 312 ? 44.137 13.435 180.769 1.00 34.09 347 VAL B N 1
ATOM 8291 C CA . VAL B 1 312 ? 43.243 13.222 181.913 1.00 33.83 347 VAL B CA 1
ATOM 8292 C C . VAL B 1 312 ? 42.327 12.004 181.691 1.00 34.22 347 VAL B C 1
ATOM 8293 O O . VAL B 1 312 ? 42.037 11.253 182.617 1.00 33.50 347 VAL B O 1
ATOM 8297 N N . GLY B 1 313 ? 41.867 11.823 180.458 1.00 35.44 348 GLY B N 1
ATOM 8298 C CA . GLY B 1 313 ? 41.109 10.632 180.083 1.00 36.24 348 GLY B CA 1
ATOM 8299 C C . GLY B 1 313 ? 41.896 9.345 180.287 1.00 37.83 348 GLY B C 1
ATOM 8300 O O . GLY B 1 313 ? 41.303 8.293 180.523 1.00 37.59 348 GLY B O 1
ATOM 8301 N N . GLN B 1 314 ? 43.225 9.433 180.205 1.00 38.67 349 GLN B N 1
ATOM 8302 C CA . GLN B 1 314 ? 44.098 8.278 180.365 1.00 40.02 349 GLN B CA 1
ATOM 8303 C C . GLN B 1 314 ? 44.803 8.224 181.724 1.00 39.28 349 GLN B C 1
ATOM 8304 O O . GLN B 1 314 ? 45.776 7.509 181.879 1.00 39.87 349 GLN B O 1
ATOM 8310 N N . GLY B 1 315 ? 44.327 8.985 182.701 1.00 38.60 350 GLY B N 1
ATOM 8311 C CA . GLY B 1 315 ? 44.829 8.880 184.072 1.00 37.65 350 GLY B CA 1
ATOM 8312 C C . GLY B 1 315 ? 45.941 9.830 184.483 1.00 36.94 350 GLY B C 1
ATOM 8313 O O . GLY B 1 315 ? 46.438 9.735 185.600 1.00 36.96 350 GLY B O 1
ATOM 8314 N N . ALA B 1 316 ? 46.331 10.754 183.605 1.00 36.03 351 ALA B N 1
ATOM 8315 C CA . ALA B 1 316 ? 47.329 11.762 183.953 1.00 35.53 351 ALA B CA 1
ATOM 8316 C C . ALA B 1 316 ? 46.845 12.621 185.118 1.00 34.71 351 ALA B C 1
ATOM 8317 O O . ALA B 1 316 ? 45.646 12.653 185.395 1.00 34.31 351 ALA B O 1
ATOM 8319 N N . PRO B 1 317 ? 47.774 13.313 185.811 1.00 34.52 352 PRO B N 1
ATOM 8320 C CA . PRO B 1 317 ? 47.351 14.298 186.815 1.00 34.46 352 PRO B CA 1
ATOM 8321 C C . PRO B 1 317 ? 46.484 15.385 186.190 1.00 34.44 352 PRO B C 1
ATOM 8322 O O . PRO B 1 317 ? 46.654 15.708 185.015 1.00 34.30 352 PRO B O 1
ATOM 8326 N N . ALA B 1 318 ? 45.577 15.946 186.987 1.00 35.15 353 ALA B N 1
ATOM 8327 C CA . ALA B 1 318 ? 44.628 16.967 186.527 1.00 34.85 353 ALA B CA 1
ATOM 8328 C C . ALA B 1 318 ? 45.262 18.174 185.821 1.00 36.36 353 ALA B C 1
ATOM 8329 O O . ALA B 1 318 ? 44.646 18.760 184.924 1.00 36.93 353 ALA B O 1
ATOM 8331 N N . ARG B 1 319 ? 46.483 18.544 186.212 1.00 38.10 354 ARG B N 1
ATOM 8332 C CA . ARG B 1 319 ? 47.210 19.644 185.550 1.00 38.45 354 ARG B CA 1
ATOM 8333 C C . ARG B 1 319 ? 47.594 19.338 184.113 1.00 34.84 354 ARG B C 1
ATOM 8334 O O . ARG B 1 319 ? 48.033 20.224 183.406 1.00 34.55 354 ARG B O 1
ATOM 8342 N N . ALA B 1 320 ? 47.465 18.089 183.685 1.00 32.86 355 ALA B N 1
ATOM 8343 C CA . ALA B 1 320 ? 47.842 17.717 182.326 1.00 31.85 355 ALA B CA 1
ATOM 8344 C C . ALA B 1 320 ? 46.988 18.420 181.283 1.00 30.56 355 ALA B C 1
ATOM 8345 O O . ALA B 1 320 ? 47.472 18.708 180.183 1.00 29.57 355 ALA B O 1
ATOM 8347 N N . SER B 1 321 ? 45.724 18.685 181.617 1.00 29.45 356 SER B N 1
ATOM 8348 C CA . SER B 1 321 ? 44.831 19.360 180.683 1.00 29.34 356 SER B CA 1
ATOM 8349 C C . SER B 1 321 ? 45.341 20.787 180.356 1.00 29.43 356 SER B C 1
ATOM 8350 O O . SER B 1 321 ? 45.188 21.257 179.222 1.00 28.76 356 SER B O 1
ATOM 8353 N N . CYS B 1 322 ? 45.957 21.445 181.343 1.00 29.43 357 CYS B N 1
ATOM 8354 C CA . CYS B 1 322 ? 46.562 22.755 181.144 1.00 29.96 357 CYS B CA 1
ATOM 8355 C C . CYS B 1 322 ? 47.592 22.711 180.018 1.00 31.88 357 CYS B C 1
ATOM 8356 O O . CYS B 1 322 ? 47.609 23.572 179.139 1.00 31.93 357 CYS B O 1
ATOM 8359 N N . ASP B 1 323 ? 48.433 21.689 180.011 1.00 32.87 358 ASP B N 1
ATOM 8360 C CA . ASP B 1 323 ? 49.488 21.643 179.013 1.00 34.18 358 ASP B CA 1
ATOM 8361 C C . ASP B 1 323 ? 48.979 21.166 177.680 1.00 33.07 358 ASP B C 1
ATOM 8362 O O . ASP B 1 323 ? 49.563 21.495 176.647 1.00 32.85 358 ASP B O 1
ATOM 8367 N N . GLU B 1 324 ? 47.891 20.406 177.688 1.00 32.14 359 GLU B N 1
ATOM 8368 C CA . GLU B 1 324 ? 47.308 19.956 176.435 1.00 31.47 359 GLU B CA 1
ATOM 8369 C C . GLU B 1 324 ? 46.666 21.152 175.725 1.00 31.49 359 GLU B C 1
ATOM 8370 O O . GLU B 1 324 ? 46.725 21.257 174.496 1.00 31.07 359 GLU B O 1
ATOM 8376 N N . PHE B 1 325 ? 46.076 22.066 176.495 1.00 31.42 360 PHE B N 1
ATOM 8377 C CA . PHE B 1 325 ? 45.495 23.282 175.903 1.00 30.90 360 PHE B CA 1
ATOM 8378 C C . PHE B 1 325 ? 46.567 24.263 175.418 1.00 30.48 360 PHE B C 1
ATOM 8379 O O . PHE B 1 325 ? 46.431 24.844 174.347 1.00 30.04 360 PHE B O 1
ATOM 8387 N N . LYS B 1 326 ? 47.632 24.434 176.200 1.00 30.30 361 LYS B N 1
ATOM 8388 C CA . LYS B 1 326 ? 48.765 25.243 175.758 1.00 30.65 361 LYS B CA 1
ATOM 8389 C C . LYS B 1 326 ? 49.349 24.702 174.463 1.00 30.46 361 LYS B C 1
ATOM 8390 O O . LYS B 1 326 ? 49.676 25.463 173.569 1.00 30.51 361 LYS B O 1
ATOM 8396 N N . GLN B 1 327 ? 49.462 23.385 174.356 1.00 30.94 362 GLN B N 1
ATOM 8397 C CA . GLN B 1 327 ? 49.917 22.772 173.108 1.00 31.02 362 GLN B CA 1
ATOM 8398 C C . GLN B 1 327 ? 49.020 23.172 171.938 1.00 30.31 362 GLN B C 1
ATOM 8399 O O . GLN B 1 327 ? 49.516 23.548 170.883 1.00 31.05 362 GLN B O 1
ATOM 8405 N N . LEU B 1 328 ? 47.707 23.115 172.136 1.00 29.52 363 LEU B N 1
ATOM 8406 C CA . LEU B 1 328 ? 46.750 23.468 171.088 1.00 28.98 363 LEU B CA 1
ATOM 8407 C C . LEU B 1 328 ? 46.919 24.907 170.590 1.00 29.55 363 LEU B C 1
ATOM 8408 O O . LEU B 1 328 ? 46.969 25.145 169.377 1.00 30.03 363 LEU B O 1
ATOM 8413 N N . VAL B 1 329 ? 46.995 25.865 171.513 1.00 29.37 364 VAL B N 1
ATOM 8414 C CA . VAL B 1 329 ? 47.158 27.267 171.137 1.00 29.68 364 VAL B CA 1
ATOM 8415 C C . VAL B 1 329 ? 48.465 27.466 170.377 1.00 31.44 364 VAL B C 1
ATOM 8416 O O . VAL B 1 329 ? 48.498 28.125 169.346 1.00 31.24 364 VAL B O 1
ATOM 8420 N N . LYS B 1 330 ? 49.537 26.892 170.903 1.00 33.40 365 LYS B N 1
ATOM 8421 C CA . LYS B 1 330 ? 50.851 26.964 170.270 1.00 35.75 365 LYS B CA 1
ATOM 8422 C C . LYS B 1 330 ? 50.774 26.548 168.804 1.00 35.61 365 LYS B C 1
ATOM 8423 O O . LYS B 1 330 ? 51.254 27.259 167.921 1.00 34.44 365 LYS B O 1
ATOM 8429 N N . GLU B 1 331 ? 50.137 25.400 168.572 1.00 35.43 366 GLU B N 1
ATOM 8430 C CA . GLU B 1 331 ? 49.971 24.825 167.240 1.00 35.26 366 GLU B CA 1
ATOM 8431 C C . GLU B 1 331 ? 49.054 25.651 166.327 1.00 34.72 366 GLU B C 1
ATOM 8432 O O . GLU B 1 331 ? 49.283 25.710 165.107 1.00 35.19 366 GLU B O 1
ATOM 8438 N N . CYS B 1 332 ? 48.021 26.277 166.895 1.00 33.12 367 CYS B N 1
ATOM 8439 C CA . CYS B 1 332 ? 47.167 27.169 166.107 1.00 32.56 367 CYS B CA 1
ATOM 8440 C C . CYS B 1 332 ? 48.001 28.366 165.633 1.00 32.50 367 CYS B C 1
ATOM 8441 O O . CYS B 1 332 ? 47.922 28.778 164.481 1.00 31.14 367 CYS B O 1
ATOM 8444 N N . HIS B 1 333 ? 48.805 28.908 166.541 1.00 33.35 368 HIS B N 1
ATOM 8445 C CA . HIS B 1 333 ? 49.678 30.041 166.236 1.00 34.17 368 HIS B CA 1
ATOM 8446 C C . HIS B 1 333 ? 50.757 29.685 165.213 1.00 35.30 368 HIS B C 1
ATOM 8447 O O . HIS B 1 333 ? 51.088 30.511 164.365 1.00 34.72 368 HIS B O 1
ATOM 8454 N N . ARG B 1 334 ? 51.292 28.465 165.278 1.00 36.38 369 ARG B N 1
ATOM 8455 C CA . ARG B 1 334 ? 52.253 28.004 164.263 1.00 38.05 369 ARG B CA 1
ATOM 8456 C C . ARG B 1 334 ? 51.662 28.085 162.850 1.00 36.32 369 ARG B C 1
ATOM 8457 O O . ARG B 1 334 ? 52.378 28.279 161.880 1.00 36.64 369 ARG B O 1
ATOM 8465 N N . ARG B 1 335 ? 50.355 27.904 162.742 1.00 34.65 370 ARG B N 1
ATOM 8466 C CA . ARG B 1 335 ? 49.675 27.938 161.463 1.00 33.84 370 ARG B CA 1
ATOM 8467 C C . ARG B 1 335 ? 49.006 29.284 161.201 1.00 33.30 370 ARG B C 1
ATOM 8468 O O . ARG B 1 335 ? 48.150 29.378 160.340 1.00 32.80 370 ARG B O 1
ATOM 8476 N N . GLY B 1 336 ? 49.391 30.324 161.936 1.00 33.55 371 GLY B N 1
ATOM 8477 C CA . GLY B 1 336 ? 48.796 31.650 161.748 1.00 32.95 371 GLY B CA 1
ATOM 8478 C C . GLY B 1 336 ? 47.315 31.741 162.105 1.00 32.37 371 GLY B C 1
ATOM 8479 O O . GLY B 1 336 ? 46.593 32.557 161.543 1.00 30.62 371 GLY B O 1
ATOM 8480 N N . ILE B 1 337 ? 46.871 30.919 163.060 1.00 32.62 372 ILE B N 1
ATOM 8481 C CA . ILE B 1 337 ? 45.476 30.919 163.504 1.00 32.16 372 ILE B CA 1
ATOM 8482 C C . ILE B 1 337 ? 45.343 31.414 164.946 1.00 31.61 372 ILE B C 1
ATOM 8483 O O . ILE B 1 337 ? 45.920 30.856 165.869 1.00 30.95 372 ILE B O 1
ATOM 8488 N N . GLU B 1 338 ? 44.555 32.464 165.121 1.00 32.55 373 GLU B N 1
ATOM 8489 C CA . GLU B 1 338 ? 44.254 33.004 166.435 1.00 32.81 373 GLU B CA 1
ATOM 8490 C C . GLU B 1 338 ? 43.243 32.117 167.143 1.00 31.30 373 GLU B C 1
ATOM 8491 O O . GLU B 1 338 ? 42.473 31.404 166.493 1.00 31.09 373 GLU B O 1
ATOM 8497 N N . VAL B 1 339 ? 43.242 32.184 168.472 1.00 30.05 374 VAL B N 1
ATOM 8498 C CA . VAL B 1 339 ? 42.269 31.464 169.297 1.00 28.66 374 VAL B CA 1
ATOM 8499 C C . VAL B 1 339 ? 41.367 32.433 170.059 1.00 27.65 374 VAL B C 1
ATOM 8500 O O . VAL B 1 339 ? 41.834 33.214 170.881 1.00 26.75 374 VAL B O 1
ATOM 8504 N N . ILE B 1 340 ? 40.070 32.373 169.782 1.00 27.01 375 ILE B N 1
ATOM 8505 C CA . ILE B 1 340 ? 39.105 33.195 170.481 1.00 26.81 375 ILE B CA 1
ATOM 8506 C C . ILE B 1 340 ? 38.305 32.249 171.344 1.00 26.71 375 ILE B C 1
ATOM 8507 O O . ILE B 1 340 ? 37.775 31.287 170.839 1.00 27.51 375 ILE B O 1
ATOM 8512 N N . LEU B 1 341 ? 38.255 32.510 172.645 1.00 26.94 376 LEU B N 1
ATOM 8513 C CA . LEU B 1 341 ? 37.448 31.730 173.566 1.00 27.07 376 LEU B CA 1
ATOM 8514 C C . LEU B 1 341 ? 36.062 32.335 173.785 1.00 27.55 376 LEU B C 1
ATOM 8515 O O . LEU B 1 341 ? 35.896 33.512 174.111 1.00 27.75 376 LEU B O 1
ATOM 8520 N N . ASP B 1 342 ? 35.074 31.491 173.587 1.00 27.83 377 ASP B N 1
ATOM 8521 C CA . ASP B 1 342 ? 33.698 31.747 173.931 1.00 28.29 377 ASP B CA 1
ATOM 8522 C C . ASP B 1 342 ? 33.612 31.633 175.468 1.00 27.33 377 ASP B C 1
ATOM 8523 O O . ASP B 1 342 ? 34.043 30.626 176.025 1.00 26.66 377 ASP B O 1
ATOM 8528 N N . VAL B 1 343 ? 33.109 32.669 176.149 1.00 26.37 378 VAL B N 1
ATOM 8529 C CA . VAL B 1 343 ? 33.084 32.713 177.626 1.00 25.86 378 VAL B CA 1
ATOM 8530 C C . VAL B 1 343 ? 31.717 33.096 178.172 1.00 25.80 378 VAL B C 1
ATOM 8531 O O . VAL B 1 343 ? 30.980 33.872 177.564 1.00 25.77 378 VAL B O 1
ATOM 8535 N N . VAL B 1 344 ? 31.389 32.555 179.337 1.00 25.20 379 VAL B N 1
ATOM 8536 C CA . VAL B 1 344 ? 30.035 32.619 179.840 1.00 25.23 379 VAL B CA 1
ATOM 8537 C C . VAL B 1 344 ? 29.991 33.144 181.274 1.00 25.44 379 VAL B C 1
ATOM 8538 O O . VAL B 1 344 ? 29.764 32.379 182.233 1.00 25.71 379 VAL B O 1
ATOM 8542 N N . PHE B 1 345 ? 30.159 34.463 181.410 1.00 24.41 380 PHE B N 1
ATOM 8543 C CA . PHE B 1 345 ? 30.194 35.093 182.718 1.00 23.80 380 PHE B CA 1
ATOM 8544 C C . PHE B 1 345 ? 28.849 35.629 183.142 1.00 24.93 380 PHE B C 1
ATOM 8545 O O . PHE B 1 345 ? 28.790 36.416 184.096 1.00 25.38 380 PHE B O 1
ATOM 8553 N N . ASN B 1 346 ? 27.779 35.247 182.438 1.00 24.66 381 ASN B N 1
ATOM 8554 C CA . ASN B 1 346 ? 26.463 35.804 182.737 1.00 25.09 381 ASN B CA 1
ATOM 8555 C C . ASN B 1 346 ? 25.661 34.955 183.706 1.00 25.61 381 ASN B C 1
ATOM 8556 O O . ASN B 1 346 ? 24.726 35.464 184.336 1.00 26.09 381 ASN B O 1
ATOM 8561 N N . HIS B 1 347 ? 26.026 33.673 183.799 1.00 25.21 382 HIS B N 1
ATOM 8562 C CA . HIS B 1 347 ? 25.411 32.710 184.701 1.00 25.68 382 HIS B CA 1
ATOM 8563 C C . HIS B 1 347 ? 26.396 31.552 184.962 1.00 25.34 382 HIS B C 1
ATOM 8564 O O . HIS B 1 347 ? 27.392 31.417 184.251 1.00 25.57 382 HIS B O 1
ATOM 8571 N N . THR B 1 348 ? 26.105 30.724 185.971 1.00 25.36 383 THR B N 1
ATOM 8572 C CA . THR B 1 348 ? 26.945 29.549 186.311 1.00 25.59 383 THR B CA 1
ATOM 8573 C C . THR B 1 348 ? 26.155 28.247 186.332 1.00 25.06 383 THR B C 1
ATOM 8574 O O . THR B 1 348 ? 24.925 28.252 186.263 1.00 25.01 383 THR B O 1
ATOM 8578 N N . ALA B 1 349 ? 26.870 27.137 186.478 1.00 24.83 384 ALA B N 1
ATOM 8579 C CA . ALA B 1 349 ? 26.230 25.800 186.501 1.00 25.13 384 ALA B CA 1
ATOM 8580 C C . ALA B 1 349 ? 25.480 25.490 187.809 1.00 25.19 384 ALA B C 1
ATOM 8581 O O . ALA B 1 349 ? 24.861 24.436 187.932 1.00 25.74 384 ALA B O 1
ATOM 8583 N N . GLU B 1 350 ? 25.523 26.397 188.779 1.00 25.00 385 GLU B N 1
ATOM 8584 C CA . GLU B 1 350 ? 24.856 26.163 190.055 1.00 25.28 385 GLU B CA 1
ATOM 8585 C C . GLU B 1 350 ? 23.339 26.369 189.971 1.00 25.63 385 GLU B C 1
ATOM 8586 O O . GLU B 1 350 ? 22.604 25.992 190.894 1.00 26.75 385 GLU B O 1
ATOM 8592 N N . GLY B 1 351 ? 22.871 26.971 188.885 1.00 25.87 386 GLY B N 1
ATOM 8593 C CA . GLY B 1 351 ? 21.440 27.160 188.671 1.00 26.61 386 GLY B CA 1
ATOM 8594 C C . GLY B 1 351 ? 20.840 28.057 189.731 1.00 26.93 386 GLY B C 1
ATOM 8595 O O . GLY B 1 351 ? 21.545 28.819 190.378 1.00 26.12 386 GLY B O 1
ATOM 8596 N N . ASN B 1 352 ? 19.537 27.972 189.914 1.00 28.08 387 ASN B N 1
ATOM 8597 C CA . ASN B 1 352 ? 18.908 28.629 191.053 1.00 29.63 387 ASN B CA 1
ATOM 8598 C C . ASN B 1 352 ? 19.032 27.759 192.320 1.00 30.02 387 ASN B C 1
ATOM 8599 O O . ASN B 1 352 ? 19.903 26.889 192.388 1.00 29.08 387 ASN B O 1
ATOM 8604 N N . GLU B 1 353 ? 18.158 27.984 193.304 1.00 31.59 388 GLU B N 1
ATOM 8605 C CA . GLU B 1 353 ? 18.219 27.292 194.606 1.00 32.85 388 GLU B CA 1
ATOM 8606 C C . GLU B 1 353 ? 18.068 25.766 194.546 1.00 32.46 388 GLU B C 1
ATOM 8607 O O . GLU B 1 353 ? 18.487 25.062 195.460 1.00 31.82 388 GLU B O 1
ATOM 8613 N N . ARG B 1 354 ? 17.489 25.271 193.459 1.00 31.94 389 ARG B N 1
ATOM 8614 C CA . ARG B 1 354 ? 17.270 23.856 193.284 1.00 31.96 389 ARG B CA 1
ATOM 8615 C C . ARG B 1 354 ? 18.454 23.193 192.575 1.00 31.21 389 ARG B C 1
ATOM 8616 O O . ARG B 1 354 ? 18.450 21.982 192.379 1.00 31.52 389 ARG B O 1
ATOM 8620 N N . GLY B 1 355 ? 19.464 23.976 192.198 1.00 29.45 390 GLY B N 1
ATOM 8621 C CA . GLY B 1 355 ? 20.671 23.429 191.590 1.00 28.55 390 GLY B CA 1
ATOM 8622 C C . GLY B 1 355 ? 21.712 23.070 192.630 1.00 28.04 390 GLY B C 1
ATOM 8623 O O . GLY B 1 355 ? 21.475 23.215 193.821 1.00 27.73 390 GLY B O 1
ATOM 8624 N N . PRO B 1 356 ? 22.886 22.607 192.181 1.00 27.66 391 PRO B N 1
ATOM 8625 C CA . PRO B 1 356 ? 23.922 22.099 193.071 1.00 27.80 391 PRO B CA 1
ATOM 8626 C C . PRO B 1 356 ? 24.824 23.184 193.656 1.00 27.71 391 PRO B C 1
ATOM 8627 O O . PRO B 1 356 ? 25.135 24.172 192.974 1.00 27.33 391 PRO B O 1
ATOM 8631 N N . THR B 1 357 ? 25.249 22.981 194.900 1.00 27.61 392 THR B N 1
ATOM 8632 C CA . THR B 1 357 ? 26.251 23.828 195.523 1.00 27.86 392 THR B CA 1
ATOM 8633 C C . THR B 1 357 ? 27.619 23.234 195.236 1.00 28.96 392 THR B C 1
ATOM 8634 O O . THR B 1 357 ? 28.024 22.253 195.860 1.00 29.79 392 THR B O 1
ATOM 8638 N N . ILE B 1 358 ? 28.303 23.833 194.269 1.00 30.42 393 ILE B N 1
ATOM 8639 C CA . ILE B 1 358 ? 29.624 23.392 193.819 1.00 31.89 393 ILE B CA 1
ATOM 8640 C C . ILE B 1 358 ? 30.737 24.370 194.202 1.00 31.94 393 ILE B C 1
ATOM 8641 O O . ILE B 1 358 ? 31.849 23.945 194.476 1.00 32.32 393 ILE B O 1
ATOM 8646 N N . SER B 1 359 ? 30.437 25.672 194.192 1.00 31.86 394 SER B N 1
ATOM 8647 C CA . SER B 1 359 ? 31.445 26.710 194.401 1.00 30.97 394 SER B CA 1
ATOM 8648 C C . SER B 1 359 ? 30.840 28.000 194.998 1.00 30.25 394 SER B C 1
ATOM 8649 O O . SER B 1 359 ? 30.698 28.115 196.218 1.00 29.33 394 SER B O 1
ATOM 8652 N N . PHE B 1 360 ? 30.446 28.939 194.135 1.00 29.82 395 PHE B N 1
ATOM 8653 C CA . PHE B 1 360 ? 30.085 30.312 194.546 1.00 29.34 395 PHE B CA 1
ATOM 8654 C C . PHE B 1 360 ? 28.997 30.345 195.600 1.00 28.44 395 PHE B C 1
ATOM 8655 O O . PHE B 1 360 ? 29.099 31.110 196.560 1.00 27.40 395 PHE B O 1
ATOM 8663 N N . ARG B 1 361 ? 27.965 29.515 195.429 1.00 27.78 396 ARG B N 1
ATOM 8664 C CA . ARG B 1 361 ? 26.799 29.571 196.312 1.00 27.13 396 ARG B CA 1
ATOM 8665 C C . ARG B 1 361 ? 27.180 29.279 197.764 1.00 27.58 396 ARG B C 1
ATOM 8666 O O . ARG B 1 361 ? 26.636 29.892 198.696 1.00 27.68 396 ARG B O 1
ATOM 8674 N N . GLY B 1 362 ? 28.122 28.358 197.957 1.00 27.37 397 GLY B N 1
ATOM 8675 C CA . GLY B 1 362 ? 28.569 27.973 199.312 1.00 27.51 397 GLY B CA 1
ATOM 8676 C C . GLY B 1 362 ? 29.758 28.749 199.865 1.00 27.48 397 GLY B C 1
ATOM 8677 O O . GLY B 1 362 ? 30.130 28.577 201.025 1.00 27.11 397 GLY B O 1
ATOM 8678 N N . LEU B 1 363 ? 30.369 29.590 199.031 1.00 27.50 398 LEU B N 1
ATOM 8679 C CA . LEU B 1 363 ? 31.439 30.485 199.474 1.00 26.93 398 LEU B CA 1
ATOM 8680 C C . LEU B 1 363 ? 30.820 31.798 199.971 1.00 25.97 398 LEU B C 1
ATOM 8681 O O . LEU B 1 363 ? 31.041 32.225 201.115 1.00 25.39 398 LEU B O 1
ATOM 8686 N N . ASP B 1 364 ? 30.056 32.432 199.084 1.00 25.36 399 ASP B N 1
ATOM 8687 C CA . ASP B 1 364 ? 29.409 33.713 199.350 1.00 24.93 399 ASP B CA 1
ATOM 8688 C C . ASP B 1 364 ? 28.335 33.963 198.284 1.00 24.22 399 ASP B C 1
ATOM 8689 O O . ASP B 1 364 ? 28.561 34.625 197.278 1.00 23.83 399 ASP B O 1
ATOM 8694 N N . ASN B 1 365 ? 27.149 33.428 198.529 1.00 23.96 400 ASN B N 1
ATOM 8695 C CA . ASN B 1 365 ? 26.015 33.582 197.623 1.00 23.59 400 ASN B CA 1
ATOM 8696 C C . ASN B 1 365 ? 25.605 35.059 197.427 1.00 23.76 400 ASN B C 1
ATOM 8697 O O . ASN B 1 365 ? 25.166 35.451 196.353 1.00 23.75 400 ASN B O 1
ATOM 8702 N N . ARG B 1 366 ? 25.757 35.878 198.466 1.00 23.87 401 ARG B N 1
ATOM 8703 C CA . ARG B 1 366 ? 25.325 37.283 198.417 1.00 24.00 401 ARG B CA 1
ATOM 8704 C C . ARG B 1 366 ? 26.229 38.148 197.540 1.00 23.59 401 ARG B C 1
ATOM 8705 O O . ARG B 1 366 ? 25.783 39.126 196.953 1.00 22.95 401 ARG B O 1
ATOM 8713 N N . VAL B 1 367 ? 27.501 37.785 197.466 1.00 23.60 402 VAL B N 1
ATOM 8714 C CA . VAL B 1 367 ? 28.437 38.504 196.614 1.00 23.41 402 VAL B CA 1
ATOM 8715 C C . VAL B 1 367 ? 28.332 38.051 195.160 1.00 23.09 402 VAL B C 1
ATOM 8716 O O . VAL B 1 367 ? 28.204 38.888 194.274 1.00 23.08 402 VAL B O 1
ATOM 8720 N N . TYR B 1 368 ? 28.351 36.738 194.912 1.00 22.34 403 TYR B N 1
ATOM 8721 C CA . TYR B 1 368 ? 28.536 36.222 193.552 1.00 22.09 403 TYR B CA 1
ATOM 8722 C C . TYR B 1 368 ? 27.316 36.268 192.635 1.00 21.89 403 TYR B C 1
ATOM 8723 O O . TYR B 1 368 ? 27.482 36.331 191.416 1.00 21.05 403 TYR B O 1
ATOM 8732 N N . TYR B 1 369 ? 26.106 36.234 193.191 1.00 22.39 404 TYR B N 1
ATOM 8733 C CA . TYR B 1 369 ? 24.894 36.134 192.359 1.00 22.91 404 TYR B CA 1
ATOM 8734 C C . TYR B 1 369 ? 23.967 37.322 192.544 1.00 23.81 404 TYR B C 1
ATOM 8735 O O . TYR B 1 369 ? 23.887 37.900 193.627 1.00 24.48 404 TYR B O 1
ATOM 8744 N N . MET B 1 370 ? 23.281 37.687 191.469 1.00 24.27 405 MET B N 1
ATOM 8745 C CA . MET B 1 370 ? 22.264 38.719 191.504 1.00 25.39 405 MET B CA 1
ATOM 8746 C C . MET B 1 370 ? 21.024 38.229 192.239 1.00 25.40 405 MET B C 1
ATOM 8747 O O . MET B 1 370 ? 20.324 37.370 191.725 1.00 25.26 405 MET B O 1
ATOM 8752 N N . LEU B 1 371 ? 20.741 38.812 193.405 1.00 25.81 406 LEU B N 1
ATOM 8753 C CA . LEU B 1 371 ? 19.642 38.366 194.266 1.00 26.50 406 LEU B CA 1
ATOM 8754 C C . LEU B 1 371 ? 18.686 39.500 194.614 1.00 27.14 406 LEU B C 1
ATOM 8755 O O . LEU B 1 371 ? 19.103 40.641 194.731 1.00 27.17 406 LEU B O 1
ATOM 8760 N N . ALA B 1 372 ? 17.403 39.168 194.783 1.00 27.43 407 ALA B N 1
ATOM 8761 C CA . ALA B 1 372 ? 16.414 40.087 195.345 1.00 27.27 407 ALA B CA 1
ATOM 8762 C C . ALA B 1 372 ? 16.446 39.978 196.876 1.00 27.49 407 ALA B C 1
ATOM 8763 O O . ALA B 1 372 ? 17.044 39.050 197.418 1.00 26.76 407 ALA B O 1
ATOM 8765 N N . PRO B 1 373 ? 15.791 40.914 197.583 1.00 28.21 408 PRO B N 1
ATOM 8766 C CA . PRO B 1 373 ? 15.910 40.997 199.046 1.00 28.84 408 PRO B CA 1
ATOM 8767 C C . PRO B 1 373 ? 15.475 39.749 199.804 1.00 28.95 408 PRO B C 1
ATOM 8768 O O . PRO B 1 373 ? 15.867 39.575 200.945 1.00 29.12 408 PRO B O 1
ATOM 8772 N N . GLY B 1 374 ? 14.644 38.915 199.192 1.00 29.17 409 GLY B N 1
ATOM 8773 C CA . GLY B 1 374 ? 14.282 37.620 199.773 1.00 29.42 409 GLY B CA 1
ATOM 8774 C C . GLY B 1 374 ? 15.298 36.518 199.494 1.00 29.16 409 GLY B C 1
ATOM 8775 O O . GLY B 1 374 ? 15.228 35.436 200.084 1.00 30.06 409 GLY B O 1
ATOM 8776 N N . GLY B 1 375 ? 16.247 36.790 198.606 1.00 27.74 410 GLY B N 1
ATOM 8777 C CA . GLY B 1 375 ? 17.248 35.810 198.250 1.00 27.80 410 GLY B CA 1
ATOM 8778 C C . GLY B 1 375 ? 16.942 35.115 196.933 1.00 27.56 410 GLY B C 1
ATOM 8779 O O . GLY B 1 375 ? 17.703 34.266 196.506 1.00 27.17 410 GLY B O 1
ATOM 8780 N N . GLU B 1 376 ? 15.856 35.510 196.273 1.00 27.67 411 GLU B N 1
ATOM 8781 C CA . GLU B 1 376 ? 15.496 34.968 194.977 1.00 28.11 411 GLU B CA 1
ATOM 8782 C C . GLU B 1 376 ? 16.526 35.376 193.934 1.00 27.68 411 GLU B C 1
ATOM 8783 O O . GLU B 1 376 ? 17.105 36.457 193.995 1.00 28.80 411 GLU B O 1
ATOM 8789 N N . TYR B 1 377 ? 16.747 34.503 192.970 1.00 27.09 412 TYR B N 1
ATOM 8790 C CA . TYR B 1 377 ? 17.772 34.709 191.970 1.00 26.41 412 TYR B CA 1
ATOM 8791 C C . TYR B 1 377 ? 17.177 35.437 190.784 1.00 26.42 412 TYR B C 1
ATOM 8792 O O . TYR B 1 377 ? 16.236 34.953 190.171 1.00 26.76 412 TYR B O 1
ATOM 8801 N N . TYR B 1 378 ? 17.709 36.603 190.457 1.00 26.53 413 TYR B N 1
ATOM 8802 C CA . TYR B 1 378 ? 17.366 37.232 189.189 1.00 26.77 413 TYR B CA 1
ATOM 8803 C C . TYR B 1 378 ? 17.800 36.285 188.055 1.00 26.21 413 TYR B C 1
ATOM 8804 O O . TYR B 1 378 ? 18.825 35.618 188.150 1.00 25.53 413 TYR B O 1
ATOM 8813 N N . ASN B 1 379 ? 17.031 36.258 186.976 1.00 26.49 414 ASN B N 1
ATOM 8814 C CA . ASN B 1 379 ? 17.229 35.279 185.930 1.00 27.49 414 ASN B CA 1
ATOM 8815 C C . ASN B 1 379 ? 17.244 35.906 184.568 1.00 27.71 414 ASN B C 1
ATOM 8816 O O . ASN B 1 379 ? 16.491 35.513 183.692 1.00 28.39 414 ASN B O 1
ATOM 8821 N N . TYR B 1 380 ? 18.122 36.881 184.386 1.00 28.44 415 TYR B N 1
ATOM 8822 C CA . TYR B 1 380 ? 18.266 37.560 183.093 1.00 28.15 415 TYR B CA 1
ATOM 8823 C C . TYR B 1 380 ? 18.956 36.652 182.083 1.00 28.32 415 TYR B C 1
ATOM 8824 O O . TYR B 1 380 ? 18.882 36.894 180.888 1.00 28.44 415 TYR B O 1
ATOM 8833 N N . SER B 1 381 ? 19.648 35.628 182.582 1.00 28.95 416 SER B N 1
ATOM 8834 C CA . SER B 1 381 ? 20.342 34.653 181.751 1.00 29.33 416 SER B CA 1
ATOM 8835 C C . SER B 1 381 ? 19.395 33.619 181.192 1.00 30.01 416 SER B C 1
ATOM 8836 O O . SER B 1 381 ? 19.747 32.913 180.264 1.00 31.16 416 SER B O 1
ATOM 8839 N N . GLY B 1 382 ? 18.218 33.492 181.786 1.00 29.79 417 GLY B N 1
ATOM 8840 C CA . GLY B 1 382 ? 17.293 32.451 181.393 1.00 30.16 417 GLY B CA 1
ATOM 8841 C C . GLY B 1 382 ? 17.730 31.061 181.834 1.00 29.58 417 GLY B C 1
ATOM 8842 O O . GLY B 1 382 ? 17.143 30.081 181.405 1.00 31.11 417 GLY B O 1
ATOM 8843 N N . CYS B 1 383 ? 18.734 30.977 182.704 1.00 28.52 418 CYS B N 1
ATOM 8844 C CA . CYS B 1 383 ? 19.347 29.697 183.081 1.00 28.20 418 CYS B CA 1
ATOM 8845 C C . CYS B 1 383 ? 19.179 29.299 184.536 1.00 27.45 418 CYS B C 1
ATOM 8846 O O . CYS B 1 383 ? 19.525 28.180 184.894 1.00 27.41 418 CYS B O 1
ATOM 8849 N N . GLY B 1 384 ? 18.678 30.209 185.369 1.00 26.50 419 GLY B N 1
ATOM 8850 C CA . GLY B 1 384 ? 18.440 29.912 186.778 1.00 26.25 419 GLY B CA 1
ATOM 8851 C C . GLY B 1 384 ? 19.097 30.934 187.680 1.00 25.87 419 GLY B C 1
ATOM 8852 O O . GLY B 1 384 ? 18.516 31.359 188.681 1.00 25.15 419 GLY B O 1
ATOM 8853 N N . ASN B 1 385 ? 20.323 31.313 187.338 1.00 24.96 420 ASN B N 1
ATOM 8854 C CA . ASN B 1 385 ? 20.983 32.398 188.030 1.00 24.95 420 ASN B CA 1
ATOM 8855 C C . ASN B 1 385 ? 21.633 33.387 187.078 1.00 24.63 420 ASN B C 1
ATOM 8856 O O . ASN B 1 385 ? 21.829 33.107 185.888 1.00 24.11 420 ASN B O 1
ATOM 8861 N N . THR B 1 386 ? 21.936 34.553 187.644 1.00 24.03 421 THR B N 1
ATOM 8862 C CA . THR B 1 386 ? 22.624 35.601 186.957 1.00 23.85 421 THR B CA 1
ATOM 8863 C C . THR B 1 386 ? 23.809 36.002 187.827 1.00 23.59 421 THR B C 1
ATOM 8864 O O . THR B 1 386 ? 23.644 36.362 188.993 1.00 22.90 421 THR B O 1
ATOM 8868 N N . LEU B 1 387 ? 25.005 35.915 187.270 1.00 23.06 422 LEU B N 1
ATOM 8869 C CA . LEU B 1 387 ? 26.193 36.314 188.002 1.00 23.48 422 LEU B CA 1
ATOM 8870 C C . LEU B 1 387 ? 26.153 37.820 188.321 1.00 23.58 422 LEU B C 1
ATOM 8871 O O . LEU B 1 387 ? 25.630 38.611 187.528 1.00 23.14 422 LEU B O 1
ATOM 8876 N N . ASN B 1 388 ? 26.705 38.193 189.474 1.00 23.73 423 ASN B N 1
ATOM 8877 C CA . ASN B 1 388 ? 26.651 39.573 190.006 1.00 24.66 423 ASN B CA 1
ATOM 8878 C C . ASN B 1 388 ? 27.815 40.403 189.409 1.00 24.30 423 ASN B C 1
ATOM 8879 O O . ASN B 1 388 ? 28.688 40.918 190.126 1.00 23.32 423 ASN B O 1
ATOM 8884 N N . CYS B 1 389 ? 27.807 40.519 188.082 1.00 24.08 424 CYS B N 1
ATOM 8885 C CA . CYS B 1 389 ? 29.007 40.913 187.317 1.00 24.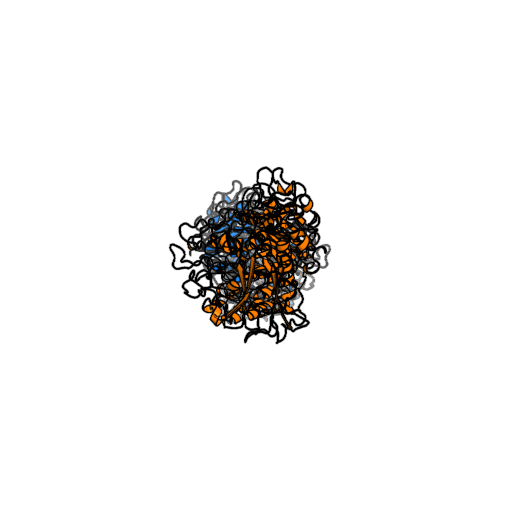71 424 CYS B CA 1
ATOM 8886 C C . CYS B 1 389 ? 29.721 42.178 187.792 1.00 24.89 424 CYS B C 1
ATOM 8887 O O . CYS B 1 389 ? 30.945 42.220 187.790 1.00 24.96 424 CYS B O 1
ATOM 8890 N N . ASN B 1 390 ? 28.963 43.187 188.208 1.00 24.47 425 ASN B N 1
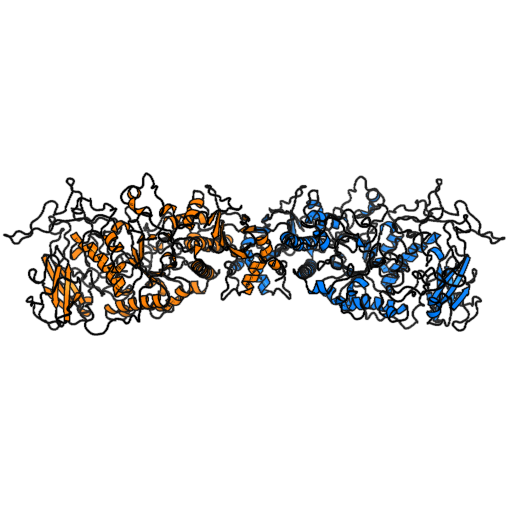ATOM 8891 C CA . ASN B 1 390 ? 29.549 44.487 188.511 1.00 25.16 425 ASN B CA 1
ATOM 8892 C C . ASN B 1 390 ? 29.807 44.720 189.994 1.00 25.40 425 ASN B C 1
ATOM 8893 O O . ASN B 1 390 ? 30.310 45.794 190.367 1.00 25.94 425 ASN B O 1
ATOM 8898 N N . GLN B 1 391 ? 29.471 43.759 190.856 1.00 24.60 426 GLN B N 1
ATOM 8899 C CA . GLN B 1 391 ? 29.889 43.912 192.244 1.00 24.71 426 GLN B CA 1
ATOM 8900 C C . GLN B 1 391 ? 31.400 43.660 192.293 1.00 24.22 426 GLN B C 1
ATOM 8901 O O . GLN B 1 391 ? 31.915 42.848 191.525 1.00 23.60 426 GLN B O 1
ATOM 8907 N N . PRO B 1 392 ? 32.115 44.402 193.157 1.00 24.59 427 PRO B N 1
ATOM 8908 C CA . PRO B 1 392 ? 33.584 44.592 193.016 1.00 24.85 427 PRO B CA 1
ATOM 8909 C C . PRO B 1 392 ? 34.463 43.352 193.005 1.00 23.90 427 PRO B C 1
ATOM 8910 O O . PRO B 1 392 ? 35.358 43.278 192.200 1.00 23.95 427 PRO B O 1
ATOM 8914 N N . VAL B 1 393 ? 34.250 42.442 193.942 1.00 23.89 428 VAL B N 1
ATOM 8915 C CA . VAL B 1 393 ? 34.945 41.148 193.993 1.00 23.82 428 VAL B CA 1
ATOM 8916 C C . VAL B 1 393 ? 34.667 40.309 192.752 1.00 23.78 428 VAL B C 1
ATOM 8917 O O . VAL B 1 393 ? 35.553 39.616 192.251 1.00 24.64 428 VAL B O 1
ATOM 8921 N N . VAL B 1 394 ? 33.437 40.365 192.256 1.00 23.86 429 VAL B N 1
ATOM 8922 C CA . VAL B 1 394 ? 33.084 39.645 191.046 1.00 24.00 429 VAL B CA 1
ATOM 8923 C C . VAL B 1 394 ? 33.825 40.256 189.837 1.00 24.39 429 VAL B C 1
ATOM 8924 O O . VAL B 1 394 ? 34.407 39.537 189.036 1.00 24.58 429 VAL B O 1
ATOM 8928 N N . ARG B 1 395 ? 33.809 41.578 189.715 1.00 24.87 430 ARG B N 1
ATOM 8929 C CA . ARG B 1 395 ? 34.546 42.265 188.655 1.00 25.74 430 ARG B CA 1
ATOM 8930 C C . ARG B 1 395 ? 35.990 41.825 188.614 1.00 25.14 430 ARG B C 1
ATOM 8931 O O . ARG B 1 395 ? 36.555 41.565 187.568 1.00 24.96 430 ARG B O 1
ATOM 8939 N N . GLN B 1 396 ? 36.588 41.783 189.788 1.00 25.27 431 GLN B N 1
ATOM 8940 C CA . GLN B 1 396 ? 37.975 41.397 189.925 1.00 26.17 431 GLN B CA 1
ATOM 8941 C C . GLN B 1 396 ? 38.184 39.934 189.504 1.00 25.32 431 GLN B C 1
ATOM 8942 O O . GLN B 1 396 ? 39.188 39.602 188.891 1.00 24.58 431 GLN B O 1
ATOM 8948 N N . PHE B 1 397 ? 37.224 39.082 189.833 1.00 24.89 432 PHE B N 1
ATOM 8949 C CA . PHE B 1 397 ? 37.288 37.654 189.499 1.00 26.02 432 PHE B CA 1
ATOM 8950 C C . PHE B 1 397 ? 37.343 37.487 187.980 1.00 25.37 432 PHE B C 1
ATOM 8951 O O . PHE B 1 397 ? 38.277 36.894 187.439 1.00 24.78 432 PHE B O 1
ATOM 8959 N N . ILE B 1 398 ? 36.362 38.085 187.314 1.00 25.03 433 ILE B N 1
ATOM 8960 C CA . ILE B 1 398 ? 36.210 38.009 185.862 1.00 24.34 433 ILE B CA 1
ATOM 8961 C C . ILE B 1 398 ? 37.433 38.555 185.124 1.00 24.62 433 ILE B C 1
ATOM 8962 O O . ILE B 1 398 ? 37.947 37.930 184.201 1.00 23.98 433 ILE B O 1
ATOM 8967 N N . LEU B 1 399 ? 37.875 39.735 185.523 1.00 25.53 434 LEU B N 1
ATOM 8968 C CA . LEU B 1 399 ? 39.088 40.325 184.987 1.00 26.74 434 LEU B CA 1
ATOM 8969 C C . LEU B 1 399 ? 40.322 39.431 185.213 1.00 26.38 434 LEU B C 1
ATOM 8970 O O . LEU B 1 399 ? 41.119 39.204 184.310 1.00 26.24 434 LEU B O 1
ATOM 8975 N N . ASP B 1 400 ? 40.483 38.930 186.428 1.00 26.68 435 ASP B N 1
ATOM 8976 C CA . ASP B 1 400 ? 41.574 38.000 186.725 1.00 26.73 435 ASP B CA 1
ATOM 8977 C C . ASP B 1 400 ? 41.471 36.779 185.808 1.00 25.98 435 ASP B C 1
ATOM 8978 O O . ASP B 1 400 ? 42.475 36.277 185.316 1.00 25.10 435 ASP B O 1
ATOM 8983 N N . CYS B 1 401 ? 40.247 36.327 185.560 1.00 25.31 436 CYS B N 1
ATOM 8984 C CA . CYS B 1 401 ? 40.044 35.174 184.701 1.00 25.37 436 CYS B CA 1
ATOM 8985 C C . CYS B 1 401 ? 40.523 35.450 183.270 1.00 26.15 436 CYS B C 1
ATOM 8986 O O . CYS B 1 401 ? 41.215 34.625 182.660 1.00 26.84 436 CYS B O 1
ATOM 8989 N N . LEU B 1 402 ? 40.163 36.611 182.734 1.00 26.31 437 LEU B N 1
ATOM 8990 C CA . LEU B 1 402 ? 40.541 36.951 181.376 1.00 26.09 437 LEU B CA 1
ATOM 8991 C C . LEU B 1 402 ? 42.058 37.083 181.281 1.00 26.80 437 LEU B C 1
ATOM 8992 O O . LEU B 1 402 ? 42.683 36.517 180.383 1.00 27.84 437 LEU B O 1
ATOM 8997 N N . LYS B 1 403 ? 42.658 37.781 182.228 1.00 26.98 438 LYS B N 1
ATOM 8998 C CA . LYS B 1 403 ? 44.104 37.951 182.213 1.00 28.06 438 LYS B CA 1
ATOM 8999 C C . LYS B 1 403 ? 44.823 36.628 182.357 1.00 27.79 438 LYS B C 1
ATOM 9000 O O . LYS B 1 403 ? 45.853 36.417 181.733 1.00 28.19 438 LYS B O 1
ATOM 9006 N N . HIS B 1 404 ? 44.276 35.740 183.181 1.00 27.48 439 HIS B N 1
ATOM 9007 C CA . HIS B 1 404 ? 44.819 34.400 183.349 1.00 27.26 439 HIS B CA 1
ATOM 9008 C C . HIS B 1 404 ? 44.907 33.707 181.987 1.00 28.06 439 HIS B C 1
ATOM 9009 O O . HIS B 1 404 ? 45.960 33.196 181.603 1.00 28.97 439 HIS B O 1
ATOM 9016 N N . TRP B 1 405 ? 43.818 33.735 181.226 1.00 27.76 440 TRP B N 1
ATOM 9017 C CA . TRP B 1 405 ? 43.782 32.990 179.973 1.00 27.87 440 TRP B CA 1
ATOM 9018 C C . TRP B 1 405 ? 44.709 33.602 178.916 1.00 28.24 440 TRP B C 1
ATOM 9019 O O . TRP B 1 405 ? 45.382 32.876 178.188 1.00 28.34 440 TRP B O 1
ATOM 9030 N N . VAL B 1 406 ? 44.783 34.927 178.880 1.00 28.32 441 VAL B N 1
ATOM 9031 C CA . VAL B 1 406 ? 45.757 35.615 178.032 1.00 28.69 441 VAL B CA 1
ATOM 9032 C C . VAL B 1 406 ? 47.211 35.306 178.448 1.00 29.66 441 VAL B C 1
ATOM 9033 O O . VAL B 1 406 ? 48.000 34.809 177.650 1.00 29.57 441 VAL B O 1
ATOM 9037 N N . THR B 1 407 ? 47.557 35.580 179.698 1.00 31.28 442 THR B N 1
ATOM 9038 C CA . THR B 1 407 ? 48.940 35.402 180.184 1.00 31.93 442 THR B CA 1
ATOM 9039 C C . THR B 1 407 ? 49.401 33.940 180.192 1.00 33.16 442 THR B C 1
ATOM 9040 O O . THR B 1 407 ? 50.447 33.620 179.631 1.00 34.44 442 THR B O 1
ATOM 9044 N N . GLU B 1 408 ? 48.620 33.061 180.812 1.00 33.48 443 GLU B N 1
ATOM 9045 C CA . GLU B 1 408 ? 48.974 31.639 180.909 1.00 34.46 443 GLU B CA 1
ATOM 9046 C C . GLU B 1 408 ? 48.759 30.829 179.626 1.00 33.13 443 GLU B C 1
ATOM 9047 O O . GLU B 1 408 ? 49.563 29.946 179.312 1.00 33.68 443 GLU B O 1
ATOM 9053 N N . TYR B 1 409 ? 47.678 31.093 178.903 1.00 30.70 444 TYR B N 1
ATOM 9054 C CA . TYR B 1 409 ? 47.353 30.282 177.724 1.00 29.64 444 TYR B CA 1
ATOM 9055 C C . TYR B 1 409 ? 47.557 30.981 176.361 1.00 29.01 444 TYR B C 1
ATOM 9056 O O . TYR B 1 409 ? 47.349 30.357 175.317 1.00 28.51 444 TYR B O 1
ATOM 9065 N N . HIS B 1 410 ? 47.992 32.244 176.371 1.00 29.01 445 HIS B N 1
ATOM 9066 C CA . HIS B 1 410 ? 48.350 32.989 175.130 1.00 28.70 445 HIS B CA 1
ATOM 9067 C C . HIS B 1 410 ? 47.174 33.145 174.161 1.00 28.16 445 HIS B C 1
ATOM 9068 O O . HIS B 1 410 ? 47.355 33.256 172.946 1.00 27.14 445 HIS B O 1
ATOM 9075 N N . VAL B 1 411 ? 45.970 33.177 174.720 1.00 27.78 446 VAL B N 1
ATOM 9076 C CA . VAL B 1 411 ? 44.733 33.272 173.942 1.00 27.63 446 VAL B CA 1
ATOM 9077 C C . VAL B 1 411 ? 44.567 34.669 173.303 1.00 27.63 446 VAL B C 1
ATOM 9078 O O . VAL B 1 411 ? 44.934 35.677 173.905 1.00 26.57 446 VAL B O 1
ATOM 9082 N N . ASP B 1 412 ? 43.972 34.729 172.112 1.00 28.01 447 ASP B N 1
ATOM 9083 C CA . ASP B 1 412 ? 43.905 35.986 171.329 1.00 28.56 447 ASP B CA 1
ATOM 9084 C C . ASP B 1 412 ? 42.616 36.802 171.480 1.00 28.14 447 ASP B C 1
ATOM 9085 O O . ASP B 1 412 ? 42.588 37.995 171.153 1.00 27.86 447 ASP B O 1
ATOM 9090 N N . GLY B 1 413 ? 41.545 36.183 171.959 1.00 28.08 448 GLY B N 1
ATOM 9091 C CA . GLY B 1 413 ? 40.297 36.918 172.114 1.00 28.04 448 GLY B CA 1
ATOM 9092 C C . GLY B 1 413 ? 39.245 36.201 172.921 1.00 27.89 448 GLY B C 1
ATOM 9093 O O . GLY B 1 413 ? 39.393 35.021 173.259 1.00 27.36 448 GLY B O 1
ATOM 9094 N N . PHE B 1 414 ? 38.184 36.939 173.240 1.00 27.51 449 PHE B N 1
ATOM 9095 C CA . PHE B 1 414 ? 37.058 36.409 173.984 1.00 27.23 449 PHE B CA 1
ATOM 9096 C C . PHE B 1 414 ? 35.762 36.818 173.319 1.00 26.96 449 PHE B C 1
ATOM 9097 O O . PHE B 1 414 ? 35.609 37.968 172.905 1.00 28.62 449 PHE B O 1
ATOM 9105 N N . ARG B 1 415 ? 34.842 35.877 173.190 1.00 26.79 450 ARG B N 1
ATOM 9106 C CA . ARG B 1 415 ? 33.482 36.206 172.812 1.00 27.00 450 ARG B CA 1
ATOM 9107 C C . ARG B 1 415 ? 32.627 35.992 174.041 1.00 25.80 450 ARG B C 1
ATOM 9108 O O . ARG B 1 415 ? 32.590 34.893 174.587 1.00 24.89 450 ARG B O 1
ATOM 9116 N N . PHE B 1 416 ? 31.936 37.045 174.459 1.00 24.87 451 PHE B N 1
ATOM 9117 C CA . PHE B 1 416 ? 31.167 37.021 175.683 1.00 24.58 451 PHE B CA 1
ATOM 9118 C C . PHE B 1 416 ? 29.722 36.674 175.403 1.00 24.87 451 PHE B C 1
ATOM 9119 O O . PHE B 1 416 ? 28.999 37.416 174.742 1.00 25.06 451 PHE B O 1
ATOM 9127 N N . ASP B 1 417 ? 29.313 35.534 175.925 1.00 24.79 452 ASP B N 1
ATOM 9128 C CA . ASP B 1 417 ? 27.950 35.076 175.812 1.00 25.23 452 ASP B CA 1
ATOM 9129 C C . ASP B 1 417 ? 27.031 35.978 176.635 1.00 25.16 452 ASP B C 1
ATOM 9130 O O . ASP B 1 417 ? 27.368 36.366 177.764 1.00 24.90 452 ASP B O 1
ATOM 9135 N N . LEU B 1 418 ? 25.874 36.306 176.058 1.00 24.77 453 LEU B N 1
ATOM 9136 C CA . LEU B 1 418 ? 24.912 37.223 176.668 1.00 24.99 453 LEU B CA 1
ATOM 9137 C C . LEU B 1 418 ? 25.563 38.427 177.379 1.00 24.81 453 LEU B C 1
ATOM 9138 O O . LEU B 1 418 ? 25.376 38.632 178.590 1.00 24.78 453 LEU B O 1
ATOM 9143 N N . ALA B 1 419 ? 26.283 39.231 176.605 1.00 24.31 454 ALA B N 1
ATOM 9144 C CA . ALA B 1 419 ? 27.131 40.320 177.139 1.00 24.42 454 ALA B CA 1
ATOM 9145 C C . ALA B 1 419 ? 26.346 41.434 177.835 1.00 24.30 454 ALA B C 1
ATOM 9146 O O . ALA B 1 419 ? 26.854 42.095 178.733 1.00 23.88 454 ALA B O 1
ATOM 9148 N N . SER B 1 420 ? 25.096 41.613 177.442 1.00 24.68 455 SER B N 1
ATOM 9149 C CA . SER B 1 420 ? 24.232 42.597 178.073 1.00 25.00 455 SER B CA 1
ATOM 9150 C C . SER B 1 420 ? 24.156 42.484 179.590 1.00 24.40 455 SER B C 1
ATOM 9151 O O . SER B 1 420 ? 24.012 43.499 180.281 1.00 24.19 455 SER B O 1
ATOM 9154 N N . ILE B 1 421 ? 24.263 41.253 180.090 1.00 23.65 456 ILE B N 1
ATOM 9155 C CA . ILE B 1 421 ? 24.215 40.970 181.525 1.00 23.48 456 ILE B CA 1
ATOM 9156 C C . ILE B 1 421 ? 25.380 41.650 182.242 1.00 23.00 456 ILE B C 1
ATOM 9157 O O . ILE B 1 421 ? 25.261 42.039 183.373 1.00 23.10 456 ILE B O 1
ATOM 9162 N N . LEU B 1 422 ? 26.507 41.775 181.559 1.00 23.26 457 LEU B N 1
ATOM 9163 C CA . LEU B 1 422 ? 27.705 42.406 182.111 1.00 23.58 457 LEU B CA 1
ATOM 9164 C C . LEU B 1 422 ? 27.596 43.939 182.195 1.00 23.72 457 LEU B C 1
ATOM 9165 O O . LEU B 1 422 ? 28.497 44.597 182.743 1.00 23.30 457 LEU B O 1
ATOM 9170 N N . THR B 1 423 ? 26.510 44.501 181.662 1.00 23.44 458 THR B N 1
ATOM 9171 C CA . THR B 1 423 ? 26.263 45.942 181.780 1.00 24.18 458 THR B CA 1
ATOM 9172 C C . THR B 1 423 ? 25.289 46.273 182.906 1.00 24.52 458 THR B C 1
ATOM 9173 O O . THR B 1 423 ? 25.083 47.448 183.209 1.00 24.42 458 THR B O 1
ATOM 9177 N N . ARG B 1 424 ? 24.705 45.252 183.534 1.00 24.98 459 ARG B N 1
ATOM 9178 C CA . ARG B 1 424 ? 23.631 45.474 184.516 1.00 25.55 459 ARG B CA 1
ATOM 9179 C C . ARG B 1 424 ? 24.158 45.724 185.918 1.00 26.01 459 ARG B C 1
ATOM 9180 O O . ARG B 1 424 ? 25.165 45.139 186.326 1.00 26.06 459 ARG B O 1
ATOM 9188 N N . ALA B 1 425 ? 23.475 46.612 186.645 1.00 26.54 460 ALA B N 1
ATOM 9189 C CA . ALA B 1 425 ? 23.877 46.984 188.004 1.00 26.26 460 ALA B CA 1
ATOM 9190 C C . ALA B 1 425 ? 23.622 45.815 188.931 1.00 25.20 460 ALA B C 1
ATOM 9191 O O . ALA B 1 425 ? 22.604 45.160 188.800 1.00 24.31 460 ALA B O 1
ATOM 9193 N N . HIS B 1 426 ? 24.527 45.605 189.883 1.00 24.59 461 HIS B N 1
ATOM 9194 C CA . HIS B 1 426 ? 24.479 44.447 190.776 1.00 24.65 461 HIS B CA 1
ATOM 9195 C C . HIS B 1 426 ? 23.529 44.631 191.969 1.00 24.53 461 HIS B C 1
ATOM 9196 O O . HIS B 1 426 ? 22.854 45.648 192.083 1.00 24.14 461 HIS B O 1
ATOM 9203 N N . SER B 1 427 ? 23.476 43.620 192.833 1.00 24.58 462 SER B N 1
ATOM 9204 C CA . SER B 1 427 ? 22.720 43.686 194.094 1.00 24.59 462 SER B CA 1
ATOM 9205 C C . SER B 1 427 ? 23.698 43.713 195.261 1.00 24.80 462 SER B C 1
ATOM 9206 O O . SER B 1 427 ? 24.615 42.881 195.335 1.00 23.59 462 SER B O 1
ATOM 9209 N N . ALA B 1 428 ? 23.499 44.680 196.159 1.00 25.88 463 ALA B N 1
ATOM 9210 C CA . ALA B 1 428 ? 24.368 44.870 197.329 1.00 26.37 463 ALA B CA 1
ATOM 9211 C C . ALA B 1 428 ? 23.648 44.552 198.635 1.00 26.96 463 ALA B C 1
ATOM 9212 O O . ALA B 1 428 ? 22.435 44.769 198.765 1.00 26.49 463 ALA B O 1
ATOM 9214 N N . TRP B 1 429 ? 24.423 44.030 199.587 1.00 27.23 464 TRP B N 1
ATOM 9215 C CA . TRP B 1 429 ? 23.962 43.753 200.935 1.00 27.82 464 TRP B CA 1
ATOM 9216 C C . TRP B 1 429 ? 24.920 44.422 201.894 1.00 29.25 464 TRP B C 1
ATOM 9217 O O . TRP B 1 429 ? 26.120 44.493 201.627 1.00 28.60 464 TRP B O 1
ATOM 9228 N N . HIS B 1 430 ? 24.394 44.918 203.011 1.00 31.57 465 HIS B N 1
ATOM 9229 C CA . HIS B 1 430 ? 25.243 45.441 204.070 1.00 33.43 465 HIS B CA 1
ATOM 9230 C C . HIS B 1 430 ? 26.126 44.314 204.626 1.00 34.58 465 HIS B C 1
ATOM 9231 O O . HIS B 1 430 ? 25.703 43.147 204.656 1.00 33.71 465 HIS B O 1
ATOM 9238 N N . PRO B 1 431 ? 27.349 44.659 205.067 1.00 37.74 466 PRO B N 1
ATOM 9239 C CA . PRO B 1 431 ? 28.197 43.700 205.786 1.00 40.09 466 PRO B CA 1
ATOM 9240 C C . PRO B 1 431 ? 27.504 43.178 207.043 1.00 44.23 466 PRO B C 1
ATOM 9241 O O . PRO B 1 431 ? 26.764 43.924 207.683 1.00 43.44 466 PRO B O 1
ATOM 9245 N N . GLN B 1 432 ? 27.749 41.916 207.392 1.00 50.20 467 GLN B N 1
ATOM 9246 C CA . GLN B 1 432 ? 27.115 41.291 208.566 1.00 55.17 467 GLN B CA 1
ATOM 9247 C C . GLN B 1 432 ? 27.546 41.950 209.880 1.00 57.45 467 GLN B C 1
ATOM 9248 O O . GLN B 1 432 ? 28.743 42.110 210.131 1.00 58.27 467 GLN B O 1
ATOM 9254 N N . GLN B 1 433 ? 26.565 42.326 210.704 1.00 61.18 468 GLN B N 1
ATOM 9255 C CA . GLN B 1 433 ? 26.825 42.923 212.020 1.00 64.07 468 GLN B CA 1
ATOM 9256 C C . GLN B 1 433 ? 26.963 41.817 213.043 1.00 64.32 468 GLN B C 1
ATOM 9257 O O . GLN B 1 433 ? 26.187 40.857 213.020 1.00 64.30 468 GLN B O 1
ATOM 9263 N N . TYR B 1 434 ? 27.919 41.959 213.958 1.00 63.94 469 TYR B N 1
ATOM 9264 C CA . TYR B 1 434 ? 28.045 41.016 215.069 1.00 64.65 469 TYR B CA 1
ATOM 9265 C C . TYR B 1 434 ? 27.937 41.728 216.403 1.00 64.89 469 TYR B C 1
ATOM 9266 O O . TYR B 1 434 ? 28.468 42.821 216.568 1.00 65.06 469 TYR B O 1
ATOM 9275 N N . ASP B 1 435 ? 27.226 41.114 217.345 1.00 67.68 470 ASP B N 1
ATOM 9276 C CA . ASP B 1 435 ? 27.145 41.653 218.696 1.00 70.12 470 ASP B CA 1
ATOM 9277 C C . ASP B 1 435 ? 28.500 41.464 219.391 1.00 70.34 470 ASP B C 1
ATOM 9278 O O . ASP B 1 435 ? 29.073 40.367 219.378 1.00 65.47 470 ASP B O 1
ATOM 9283 N N . GLN B 1 436 ? 29.001 42.545 219.986 1.00 72.24 471 GLN B N 1
ATOM 9284 C CA . GLN B 1 436 ? 30.294 42.537 220.677 1.00 73.15 471 GLN B CA 1
ATOM 9285 C C . GLN B 1 436 ? 30.126 41.844 222.028 1.00 73.58 471 GLN B C 1
ATOM 9286 O O . GLN B 1 436 ? 31.029 41.147 222.489 1.00 74.00 471 GLN B O 1
ATOM 9292 N N . GLU B 1 437 ? 28.959 42.038 222.647 1.00 73.88 472 GLU B N 1
ATOM 9293 C CA . GLU B 1 437 ? 28.585 41.338 223.877 1.00 74.40 472 GLU B CA 1
ATOM 9294 C C . GLU B 1 437 ? 28.423 39.832 223.618 1.00 71.07 472 GLU B C 1
ATOM 9295 O O . GLU B 1 437 ? 29.260 39.039 224.037 1.00 69.67 472 GLU B O 1
ATOM 9297 N N . THR B 1 438 ? 27.369 39.445 222.901 1.00 68.50 473 THR B N 1
ATOM 9298 C CA . THR B 1 438 ? 27.104 38.028 222.619 1.00 67.35 473 THR B CA 1
ATOM 9299 C C . THR B 1 438 ? 28.209 37.346 221.808 1.00 66.39 473 THR B C 1
ATOM 9300 O O . THR B 1 438 ? 28.376 36.135 221.895 1.00 70.03 473 THR B O 1
ATOM 9302 N N . GLY B 1 439 ? 28.955 38.118 221.019 1.00 67.43 474 GLY B N 1
ATOM 9303 C CA . GLY B 1 439 ? 29.813 37.555 219.977 1.00 64.66 474 GLY B CA 1
ATOM 9304 C C . GLY B 1 439 ? 28.989 37.135 218.764 1.00 65.87 474 GLY B C 1
ATOM 9305 O O . GLY B 1 439 ? 29.543 36.731 217.744 1.00 67.88 474 GLY B O 1
ATOM 9306 N N . GLN B 1 440 ? 27.664 37.278 218.857 1.00 65.38 475 GLN B N 1
ATOM 9307 C CA . GLN B 1 440 ? 26.723 36.611 217.950 1.00 63.24 475 GLN B CA 1
ATOM 9308 C C . GLN B 1 440 ? 26.261 37.486 216.767 1.00 60.88 475 GLN B C 1
ATOM 9309 O O . GLN B 1 440 ? 26.306 38.720 216.822 1.00 59.42 475 GLN B O 1
ATOM 9311 N N . ARG B 1 441 ? 25.814 36.823 215.701 1.00 57.80 476 ARG B N 1
ATOM 9312 C CA . ARG B 1 441 ? 25.295 37.496 214.507 1.00 55.87 476 ARG B CA 1
ATOM 9313 C C . ARG B 1 441 ? 24.005 38.255 214.833 1.00 52.85 476 ARG B C 1
ATOM 9314 O O . ARG B 1 441 ? 23.160 37.771 215.578 1.00 52.36 476 ARG B O 1
ATOM 9316 N N . VAL B 1 442 ? 23.866 39.443 214.258 1.00 49.88 477 VAL B N 1
ATOM 9317 C CA . VAL B 1 442 ? 22.743 40.326 214.538 1.00 48.33 477 VAL B CA 1
ATOM 9318 C C . VAL B 1 442 ? 21.916 40.492 213.260 1.00 46.72 477 VAL B C 1
ATOM 9319 O O . VAL B 1 442 ? 22.436 40.910 212.216 1.00 48.72 477 VAL B O 1
ATOM 9323 N N . ALA B 1 443 ? 20.631 40.151 213.349 1.00 43.38 478 ALA B N 1
ATOM 9324 C CA . ALA B 1 443 ? 19.710 40.268 212.222 1.00 42.14 478 ALA B CA 1
ATOM 9325 C C . ALA B 1 443 ? 19.548 41.727 211.844 1.00 41.90 478 ALA B C 1
ATOM 9326 O O . ALA B 1 443 ? 19.591 42.598 212.710 1.00 44.12 478 ALA B O 1
ATOM 9328 N N . MET B 1 444 ? 19.363 41.994 210.558 1.00 41.10 479 MET B N 1
ATOM 9329 C CA . MET B 1 444 ? 19.202 43.363 210.088 1.00 41.02 479 MET B CA 1
ATOM 9330 C C . MET B 1 444 ? 17.908 43.536 209.339 1.00 39.62 479 MET B C 1
ATOM 9331 O O . MET B 1 444 ? 17.359 42.584 208.793 1.00 39.14 479 MET B O 1
ATOM 9336 N N . SER B 1 445 ? 17.467 44.787 209.281 1.00 39.34 480 SER B N 1
ATOM 9337 C CA . SER B 1 445 ? 16.313 45.199 208.483 1.00 38.29 480 SER B CA 1
ATOM 9338 C C . SER B 1 445 ? 16.457 44.701 207.049 1.00 36.77 480 SER B C 1
ATOM 9339 O O . SER B 1 445 ? 17.524 44.828 206.448 1.00 36.09 480 SER B O 1
ATOM 9342 N N . SER B 1 446 ? 15.382 44.124 206.519 1.00 36.01 481 SER B N 1
ATOM 9343 C CA . SER B 1 446 ? 15.353 43.552 205.165 1.00 34.45 481 SER B CA 1
ATOM 9344 C C . SER B 1 446 ? 16.432 42.489 204.921 1.00 33.60 481 SER B C 1
ATOM 9345 O O . SER B 1 446 ? 16.851 42.235 203.769 1.00 33.06 481 SER B O 1
ATOM 9348 N N . GLY B 1 447 ? 16.876 41.862 206.004 1.00 32.11 482 GLY B N 1
ATOM 9349 C CA . GLY B 1 447 ? 17.978 40.912 205.936 1.00 31.11 482 GLY B CA 1
ATOM 9350 C C . GLY B 1 447 ? 19.299 41.537 205.544 1.00 30.32 482 GLY B C 1
ATOM 9351 O O . GLY B 1 447 ? 20.261 40.825 205.239 1.00 29.68 482 GLY B O 1
ATOM 9352 N N . GLY B 1 448 ? 19.353 42.868 205.566 1.00 29.78 483 GLY B N 1
ATOM 9353 C CA . GLY B 1 448 ? 20.552 43.606 205.171 1.00 28.99 483 GLY B CA 1
ATOM 9354 C C . GLY B 1 448 ? 20.640 43.941 203.696 1.00 28.04 483 GLY B C 1
ATOM 9355 O O . GLY B 1 448 ? 21.638 44.501 203.246 1.00 28.47 483 GLY B O 1
ATOM 9356 N N . ALA B 1 449 ? 19.612 43.592 202.928 1.00 27.32 484 ALA B N 1
ATOM 9357 C CA . ALA B 1 449 ? 19.520 44.040 201.537 1.00 26.34 484 ALA B CA 1
ATOM 9358 C C . ALA B 1 449 ? 19.438 45.571 201.484 1.00 26.20 484 ALA B C 1
ATOM 9359 O O . ALA B 1 449 ? 18.681 46.184 202.236 1.00 25.32 484 ALA B O 1
ATOM 9361 N N . ILE B 1 450 ? 20.193 46.172 200.575 1.00 26.10 485 ILE B N 1
ATOM 9362 C CA . ILE B 1 450 ? 20.227 47.618 200.457 1.00 26.69 485 ILE B CA 1
ATOM 9363 C C . ILE B 1 450 ? 19.138 48.036 199.486 1.00 27.39 485 ILE B C 1
ATOM 9364 O O . ILE B 1 450 ? 19.328 47.980 198.278 1.00 28.76 485 ILE B O 1
ATOM 9369 N N . VAL B 1 451 ? 17.996 48.457 200.022 1.00 27.91 486 VAL B N 1
ATOM 9370 C CA . VAL B 1 451 ? 16.775 48.620 199.240 1.00 28.57 486 VAL B CA 1
ATOM 9371 C C . VAL B 1 451 ? 16.337 50.070 199.065 1.00 29.84 486 VAL B C 1
ATOM 9372 O O . VAL B 1 451 ? 16.854 50.980 199.724 1.00 30.21 486 VAL B O 1
ATOM 9376 N N . THR B 1 452 ? 15.397 50.276 198.147 1.00 30.70 487 THR B N 1
ATOM 9377 C CA . THR B 1 452 ? 14.755 51.574 197.988 1.00 32.59 487 THR B CA 1
ATOM 9378 C C . THR B 1 452 ? 13.679 51.636 199.061 1.00 33.87 487 THR B C 1
ATOM 9379 O O . THR B 1 452 ? 13.439 50.652 199.768 1.00 33.51 487 THR B O 1
ATOM 9383 N N . ALA B 1 453 ? 13.012 52.775 199.168 1.00 35.58 488 ALA B N 1
ATOM 9384 C CA . ALA B 1 453 ? 11.930 52.928 200.136 1.00 36.88 488 ALA B CA 1
ATOM 9385 C C . ALA B 1 453 ? 10.757 51.994 199.826 1.00 37.66 488 ALA B C 1
ATOM 9386 O O . ALA B 1 453 ? 9.937 51.711 200.708 1.00 38.01 488 ALA B O 1
ATOM 9388 N N . GLU B 1 454 ? 10.684 51.522 198.584 1.00 37.89 489 GLU B N 1
ATOM 9389 C CA . GLU B 1 454 ? 9.648 50.587 198.175 1.00 38.59 489 GLU B CA 1
ATOM 9390 C C . GLU B 1 454 ? 10.171 49.149 198.261 1.00 37.27 489 GLU B C 1
ATOM 9391 O O . GLU B 1 454 ? 9.539 48.245 197.750 1.00 36.83 489 GLU B O 1
ATOM 9397 N N . GLY B 1 455 ? 11.322 48.948 198.903 1.00 35.59 490 GLY B N 1
ATOM 9398 C CA . GLY B 1 455 ? 11.909 47.628 199.061 1.00 34.66 490 GLY B CA 1
ATOM 9399 C C . GLY B 1 455 ? 12.545 47.001 197.828 1.00 33.88 490 GLY B C 1
ATOM 9400 O O . GLY B 1 455 ? 12.829 45.802 197.835 1.00 34.05 490 GLY B O 1
ATOM 9401 N N . ILE B 1 456 ? 12.787 47.784 196.772 1.00 33.07 491 ILE B N 1
ATOM 9402 C CA . ILE B 1 456 ? 13.424 47.248 195.556 1.00 31.75 491 ILE B CA 1
ATOM 9403 C C . ILE B 1 456 ? 14.942 47.164 195.756 1.00 30.86 491 ILE B C 1
ATOM 9404 O O . ILE B 1 456 ? 15.557 48.096 196.262 1.00 30.98 491 ILE B O 1
ATOM 9409 N N . MET B 1 457 ? 15.526 46.033 195.376 1.00 29.85 492 MET B N 1
ATOM 9410 C CA . MET B 1 457 ? 16.965 45.816 195.511 1.00 29.31 492 MET B CA 1
ATOM 9411 C C . MET B 1 457 ? 17.761 46.826 194.698 1.00 29.07 492 MET B C 1
ATOM 9412 O O . MET B 1 457 ? 17.338 47.291 193.637 1.00 28.63 492 MET B O 1
ATOM 9417 N N . THR B 1 458 ? 18.940 47.123 195.208 1.00 28.39 493 THR B N 1
ATOM 9418 C CA . THR B 1 458 ? 19.738 48.210 194.733 1.00 28.18 493 THR B CA 1
ATOM 9419 C C . THR B 1 458 ? 21.201 47.743 194.764 1.00 27.31 493 THR B C 1
ATOM 9420 O O . THR B 1 458 ? 21.506 46.760 195.438 1.00 27.34 493 THR B O 1
ATOM 9424 N N . ASP B 1 459 ? 22.085 48.434 194.043 1.00 26.19 494 ASP B N 1
ATOM 9425 C CA . ASP B 1 459 ? 23.528 48.123 194.034 1.00 25.28 494 ASP B CA 1
ATOM 9426 C C . ASP B 1 459 ? 24.365 48.803 195.131 1.00 25.31 494 ASP B C 1
ATOM 9427 O O . ASP B 1 459 ? 25.585 48.682 195.136 1.00 25.45 494 ASP B O 1
ATOM 9432 N N . GLY B 1 460 ? 23.718 49.536 196.024 1.00 25.51 495 GLY B N 1
ATOM 9433 C CA . GLY B 1 460 ? 24.384 50.232 197.125 1.00 25.94 495 GLY B CA 1
ATOM 9434 C C . GLY B 1 460 ? 24.677 51.693 196.831 1.00 26.46 495 GLY B C 1
ATOM 9435 O O . GLY B 1 460 ? 24.842 52.488 197.755 1.00 27.33 495 GLY B O 1
ATOM 9436 N N . ALA B 1 461 ? 24.734 52.033 195.543 1.00 26.32 496 ALA B N 1
ATOM 9437 C CA . ALA B 1 461 ? 25.095 53.358 195.069 1.00 26.94 496 ALA B CA 1
ATOM 9438 C C . ALA B 1 461 ? 23.928 54.008 194.316 1.00 26.94 496 ALA B C 1
ATOM 9439 O O . ALA B 1 461 ? 24.131 54.888 193.486 1.00 26.61 496 ALA B O 1
ATOM 9441 N N . GLY B 1 462 ? 22.707 53.560 194.608 1.00 26.89 497 GLY B N 1
ATOM 9442 C CA . GLY B 1 462 ? 21.500 54.231 194.131 1.00 27.24 497 GLY B CA 1
ATOM 9443 C C . GLY B 1 462 ? 20.885 53.692 192.850 1.00 26.99 497 GLY B C 1
ATOM 9444 O O . GLY B 1 462 ? 19.838 54.178 192.409 1.00 27.19 497 GLY B O 1
ATOM 9445 N N . VAL B 1 463 ? 21.512 52.685 192.251 1.00 26.44 498 VAL B N 1
ATOM 9446 C CA . VAL B 1 463 ? 21.019 52.137 191.001 1.00 25.86 498 VAL B CA 1
ATOM 9447 C C . VAL B 1 463 ? 20.226 50.890 191.302 1.00 25.12 498 VAL B C 1
ATOM 9448 O O . VAL B 1 463 ? 20.733 50.002 191.977 1.00 25.20 498 VAL B O 1
ATOM 9452 N N . PRO B 1 464 ? 18.981 50.808 190.805 1.00 24.41 499 PRO B N 1
ATOM 9453 C CA . PRO B 1 464 ? 18.262 49.556 191.043 1.00 23.88 499 PRO B CA 1
ATOM 9454 C C . PRO B 1 464 ? 18.930 48.388 190.338 1.00 22.98 499 PRO B C 1
ATOM 9455 O O . PRO B 1 464 ? 19.361 48.496 189.185 1.00 22.38 499 PRO B O 1
ATOM 9459 N N . THR B 1 465 ? 19.026 47.283 191.066 1.00 22.77 500 THR B N 1
ATOM 9460 C CA . THR B 1 465 ? 19.656 46.077 190.588 1.00 22.20 500 THR B CA 1
ATOM 9461 C C . THR B 1 465 ? 19.034 45.650 189.268 1.00 22.30 500 THR B C 1
ATOM 9462 O O . THR B 1 465 ? 17.808 45.656 189.132 1.00 22.62 500 THR B O 1
ATOM 9466 N N . GLY B 1 466 ? 19.888 45.284 188.314 1.00 22.33 501 GLY B N 1
ATOM 9467 C CA . GLY B 1 466 ? 19.472 44.921 186.957 1.00 22.53 501 GLY B CA 1
ATOM 9468 C C . GLY B 1 466 ? 19.542 46.059 185.931 1.00 23.33 501 GLY B C 1
ATOM 9469 O O . GLY B 1 466 ? 19.564 45.815 184.724 1.00 23.47 501 GLY B O 1
ATOM 9470 N N . TYR B 1 467 ? 19.574 47.304 186.388 1.00 24.30 502 TYR B N 1
ATOM 9471 C CA . TYR B 1 467 ? 19.564 48.456 185.475 1.00 25.16 502 TYR B CA 1
ATOM 9472 C C . TYR B 1 467 ? 20.776 48.446 184.549 1.00 24.86 502 TYR B C 1
ATOM 9473 O O . TYR B 1 467 ? 21.903 48.325 185.018 1.00 24.69 502 TYR B O 1
ATOM 9482 N N . PRO B 1 468 ? 20.560 48.549 183.226 1.00 25.42 503 PRO B N 1
ATOM 9483 C CA . PRO B 1 468 ? 21.720 48.549 182.303 1.00 25.41 503 PRO B CA 1
ATOM 9484 C C . PRO B 1 468 ? 22.501 49.863 182.310 1.00 26.20 503 PRO B C 1
ATOM 9485 O O . PRO B 1 468 ? 21.924 50.921 182.064 1.00 26.29 503 PRO B O 1
ATOM 9489 N N . LEU B 1 469 ? 23.808 49.771 182.560 1.00 26.69 504 LEU B N 1
ATOM 9490 C CA . LEU B 1 469 ? 24.650 50.943 182.777 1.00 27.31 504 LEU B CA 1
ATOM 9491 C C . LEU B 1 469 ? 25.331 51.441 181.493 1.00 28.31 504 LEU B C 1
ATOM 9492 O O . LEU B 1 469 ? 25.885 50.661 180.727 1.00 28.39 504 LEU B O 1
ATOM 9497 N N . ALA B 1 470 ? 25.286 52.754 181.268 1.00 29.81 505 ALA B N 1
ATOM 9498 C CA . ALA B 1 470 ? 26.087 53.387 180.218 1.00 30.62 505 ALA B CA 1
ATOM 9499 C C . ALA B 1 470 ? 27.573 53.128 180.412 1.00 31.52 505 ALA B C 1
ATOM 9500 O O . ALA B 1 470 ? 28.326 52.994 179.444 1.00 31.55 505 ALA B O 1
ATOM 9502 N N . ASP B 1 471 ? 27.993 53.069 181.672 1.00 32.89 506 ASP B N 1
ATOM 9503 C CA . ASP B 1 471 ? 29.399 52.980 182.005 1.00 34.54 506 ASP B CA 1
ATOM 9504 C C . ASP B 1 471 ? 29.673 51.850 183.008 1.00 32.58 506 ASP B C 1
ATOM 9505 O O . ASP B 1 471 ? 30.107 52.106 184.121 1.00 33.46 506 ASP B O 1
ATOM 9510 N N . PRO B 1 472 ? 29.436 50.584 182.614 1.00 31.02 507 PRO B N 1
ATOM 9511 C CA . PRO B 1 472 ? 29.627 49.485 183.571 1.00 29.98 507 PRO B CA 1
ATOM 9512 C C . PRO B 1 472 ? 31.102 49.279 183.918 1.00 28.89 507 PRO B C 1
ATOM 9513 O O . PRO B 1 472 ? 31.940 49.190 183.019 1.00 28.67 507 PRO B O 1
ATOM 9517 N N . PRO B 1 473 ? 31.427 49.234 185.213 1.00 28.04 508 PRO B N 1
ATOM 9518 C CA . PRO B 1 473 ? 32.831 49.154 185.612 1.00 27.57 508 PRO B CA 1
ATOM 9519 C C . PRO B 1 473 ? 33.560 47.940 185.058 1.00 27.81 508 PRO B C 1
ATOM 9520 O O . PRO B 1 473 ? 34.699 48.070 184.614 1.00 29.62 508 PRO B O 1
ATOM 9524 N N . LEU B 1 474 ? 32.919 46.773 185.076 1.00 27.01 509 LEU B N 1
ATOM 9525 C CA . LEU B 1 474 ? 33.504 45.560 184.516 1.00 26.78 509 LEU B CA 1
ATOM 9526 C C . LEU B 1 474 ? 33.944 45.755 183.071 1.00 26.38 509 LEU B C 1
ATOM 9527 O O . LEU B 1 474 ? 35.072 45.426 182.713 1.00 25.17 509 LEU B O 1
ATOM 9532 N N . VAL B 1 475 ? 33.048 46.312 182.255 1.00 26.94 510 VAL B N 1
ATOM 9533 C CA . VAL B 1 475 ? 33.300 46.470 180.823 1.00 27.08 510 VAL B CA 1
ATOM 9534 C C . VAL B 1 475 ? 34.387 47.509 180.587 1.00 27.78 510 VAL B C 1
ATOM 9535 O O . VAL B 1 475 ? 35.217 47.348 179.690 1.00 27.60 510 VAL B O 1
ATOM 9539 N N . GLU B 1 476 ? 34.386 48.565 181.394 1.00 28.92 511 GLU B N 1
ATOM 9540 C CA . GLU B 1 476 ? 35.450 49.566 181.350 1.00 29.90 511 GLU B CA 1
ATOM 9541 C C . GLU B 1 476 ? 36.783 48.925 181.710 1.00 30.00 511 GLU B C 1
ATOM 9542 O O . GLU B 1 476 ? 37.767 49.099 181.002 1.00 30.93 511 GLU B O 1
ATOM 9548 N N . SER B 1 477 ? 36.810 48.185 182.812 1.00 30.58 512 SER B N 1
ATOM 9549 C CA . SER B 1 477 ? 38.012 47.445 183.221 1.00 30.95 512 SER B CA 1
ATOM 9550 C C . SER B 1 477 ? 38.527 46.502 182.142 1.00 30.59 512 SER B C 1
ATOM 9551 O O . SER B 1 477 ? 39.720 46.477 181.856 1.00 31.32 512 SER B O 1
ATOM 9554 N N . ILE B 1 478 ? 37.634 45.719 181.542 1.00 30.55 513 ILE B N 1
ATOM 9555 C CA . ILE B 1 478 ? 38.036 44.807 180.459 1.00 30.21 513 ILE B CA 1
ATOM 9556 C C . ILE B 1 478 ? 38.621 45.599 179.294 1.00 29.99 513 ILE B C 1
ATOM 9557 O O . ILE B 1 478 ? 39.654 45.243 178.736 1.00 29.98 513 ILE B O 1
ATOM 9562 N N . SER B 1 479 ? 37.952 46.688 178.953 1.00 30.64 514 SER B N 1
ATOM 9563 C CA . SER B 1 479 ? 38.335 47.509 177.821 1.00 31.33 514 SER B CA 1
ATOM 9564 C C . SER B 1 479 ? 39.658 48.244 178.006 1.00 32.73 514 SER B C 1
ATOM 9565 O O . SER B 1 479 ? 40.363 48.522 177.030 1.00 33.02 514 SER B O 1
ATOM 9568 N N . GLU B 1 480 ? 40.015 48.547 179.245 1.00 34.39 515 GLU B N 1
ATOM 9569 C CA . GLU B 1 480 ? 41.174 49.399 179.495 1.00 36.58 515 GLU B CA 1
ATOM 9570 C C . GLU B 1 480 ? 42.359 48.721 180.188 1.00 36.80 515 GLU B C 1
ATOM 9571 O O . GLU B 1 480 ? 43.429 49.321 180.290 1.00 38.26 515 GLU B O 1
ATOM 9577 N N . ASP B 1 481 ? 42.194 47.494 180.675 1.00 35.53 516 ASP B N 1
ATOM 9578 C CA . ASP B 1 481 ? 43.298 46.835 181.359 1.00 35.46 516 ASP B CA 1
ATOM 9579 C C . ASP B 1 481 ? 44.466 46.634 180.386 1.00 34.46 516 ASP B C 1
ATOM 9580 O O . ASP B 1 481 ? 44.263 46.145 179.275 1.00 33.84 516 ASP B O 1
ATOM 9585 N N . PRO B 1 482 ? 45.686 47.023 180.799 1.00 33.55 517 PRO B N 1
ATOM 9586 C CA . PRO B 1 482 ? 46.842 46.927 179.897 1.00 33.09 517 PRO B CA 1
ATOM 9587 C C . PRO B 1 482 ? 47.235 45.499 179.511 1.00 32.02 517 PRO B C 1
ATOM 9588 O O . PRO B 1 482 ? 47.703 45.286 178.404 1.00 30.99 517 PRO B O 1
ATOM 9592 N N . VAL B 1 483 ? 47.035 44.526 180.396 1.00 31.95 518 VAL B N 1
ATOM 9593 C CA . VAL B 1 483 ? 47.279 43.129 180.047 1.00 32.03 518 VAL B CA 1
ATOM 9594 C C . VAL B 1 483 ? 46.370 42.674 178.895 1.00 32.93 518 VAL B C 1
ATOM 9595 O O . VAL B 1 483 ? 46.749 41.808 178.109 1.00 33.19 518 VAL B O 1
ATOM 9599 N N . LEU B 1 484 ? 45.175 43.254 178.796 1.00 33.47 519 LEU B N 1
ATOM 9600 C CA . LEU B 1 484 ? 44.201 42.863 177.773 1.00 33.47 519 LEU B CA 1
ATOM 9601 C C . LEU B 1 484 ? 44.176 43.793 176.558 1.00 34.31 519 LEU B C 1
ATOM 9602 O O . LEU B 1 484 ? 43.358 43.608 175.649 1.00 33.58 519 LEU B O 1
ATOM 9607 N N . ARG B 1 485 ? 45.061 44.790 176.523 1.00 35.93 520 ARG B N 1
ATOM 9608 C CA . ARG B 1 485 ? 44.930 45.860 175.526 1.00 37.07 520 ARG B CA 1
ATOM 9609 C C . ARG B 1 485 ? 44.941 45.374 174.067 1.00 34.98 520 ARG B C 1
ATOM 9610 O O . ARG B 1 485 ? 44.212 45.920 173.249 1.00 35.28 520 ARG B O 1
ATOM 9618 N N . ASN B 1 486 ? 45.735 44.344 173.750 1.00 33.53 521 ASN B N 1
ATOM 9619 C CA . ASN B 1 486 ? 45.740 43.733 172.403 1.00 31.86 521 ASN B CA 1
ATOM 9620 C C . ASN B 1 486 ? 44.895 42.457 172.306 1.00 30.75 521 ASN B C 1
ATOM 9621 O O . ASN B 1 486 ? 45.114 41.610 171.435 1.00 29.52 521 ASN B O 1
ATOM 9626 N N . THR B 1 487 ? 43.927 42.318 173.206 1.00 30.63 522 THR B N 1
ATOM 9627 C CA . THR B 1 487 ? 43.065 41.151 173.210 1.00 29.92 522 THR B CA 1
ATOM 9628 C C . THR B 1 487 ? 41.730 41.587 172.630 1.00 29.48 522 THR B C 1
ATOM 9629 O O . THR B 1 487 ? 41.160 42.604 173.048 1.00 28.43 522 THR B O 1
ATOM 9633 N N . LYS B 1 488 ? 41.263 40.832 171.635 1.00 29.28 523 LYS B N 1
ATOM 9634 C CA . LYS B 1 488 ? 39.992 41.115 170.964 1.00 29.18 523 LYS B CA 1
ATOM 9635 C C . LYS B 1 488 ? 38.803 40.758 171.844 1.00 28.78 523 LYS B C 1
ATOM 9636 O O . LYS B 1 488 ? 38.789 39.708 172.478 1.00 28.92 523 LYS B O 1
ATOM 9642 N N . MET B 1 489 ? 37.808 41.638 171.863 1.00 28.51 524 MET B N 1
ATOM 9643 C CA . MET B 1 489 ? 36.619 41.466 172.674 1.00 28.49 524 MET B CA 1
ATOM 9644 C C . MET B 1 489 ? 35.385 41.527 171.781 1.00 27.49 524 MET B C 1
ATOM 9645 O O . MET B 1 489 ? 35.194 42.493 171.026 1.00 27.87 524 MET B O 1
ATOM 9650 N N . ILE B 1 490 ? 34.557 40.492 171.868 1.00 25.89 525 ILE B N 1
ATOM 9651 C CA . ILE B 1 490 ? 33.379 40.374 171.030 1.00 26.05 525 ILE B CA 1
ATOM 9652 C C . ILE B 1 490 ? 32.151 40.177 171.903 1.00 25.88 525 ILE B C 1
ATOM 9653 O O . ILE B 1 490 ? 32.099 39.250 172.709 1.00 25.60 525 ILE B O 1
ATOM 9658 N N . ALA B 1 491 ? 31.154 41.022 171.716 1.00 26.22 526 ALA B N 1
ATOM 9659 C CA . ALA B 1 491 ? 29.928 40.928 172.496 1.00 27.40 526 ALA B CA 1
ATOM 9660 C C . ALA B 1 491 ? 28.822 40.253 171.713 1.00 28.29 526 ALA B C 1
ATOM 9661 O O . ALA B 1 491 ? 28.622 40.542 170.542 1.00 28.24 526 ALA B O 1
ATOM 9663 N N . GLU B 1 492 ? 28.104 39.347 172.368 1.00 30.92 527 GLU B N 1
ATOM 9664 C CA . GLU B 1 492 ? 26.754 38.992 171.935 1.00 32.53 527 GLU B CA 1
ATOM 9665 C C . GLU B 1 492 ? 25.834 39.921 172.726 1.00 32.41 527 GLU B C 1
ATOM 9666 O O . GLU B 1 492 ? 25.451 39.610 173.845 1.00 31.61 527 GLU B O 1
ATOM 9672 N N . ALA B 1 493 ? 25.512 41.078 172.131 1.00 33.38 528 ALA B N 1
ATOM 9673 C CA . ALA B 1 493 ? 24.908 42.216 172.839 1.00 32.34 528 ALA B CA 1
ATOM 9674 C C . ALA B 1 493 ? 23.398 42.116 173.081 1.00 32.15 528 ALA B C 1
ATOM 9675 O O . ALA B 1 493 ? 22.615 42.978 172.659 1.00 31.95 528 ALA B O 1
ATOM 9677 N N . TRP B 1 494 ? 22.992 41.068 173.778 1.00 32.43 529 TRP B N 1
ATOM 9678 C CA . TRP B 1 494 ? 21.621 40.939 174.240 1.00 32.58 529 TRP B CA 1
ATOM 9679 C C . TRP B 1 494 ? 21.598 39.964 175.404 1.00 32.58 529 TRP B C 1
ATOM 9680 O O . TRP B 1 494 ? 22.602 39.319 175.688 1.00 32.40 529 TRP B O 1
ATOM 9691 N N . ASP B 1 495 ? 20.479 39.904 176.112 1.00 33.04 530 ASP B N 1
ATOM 9692 C CA . ASP B 1 495 ? 20.281 38.870 177.105 1.00 34.82 530 ASP B CA 1
ATOM 9693 C C . ASP B 1 495 ? 18.900 38.274 176.912 1.00 35.62 530 ASP B C 1
ATOM 9694 O O . ASP B 1 495 ? 18.230 38.599 175.933 1.00 35.85 530 ASP B O 1
ATOM 9699 N N . CYS B 1 496 ? 18.492 37.402 177.832 1.00 36.02 531 CYS B N 1
ATOM 9700 C CA . CYS B 1 496 ? 17.233 36.670 177.701 1.00 37.82 531 CYS B CA 1
ATOM 9701 C C . CYS B 1 496 ? 16.043 37.411 178.273 1.00 38.00 531 CYS B C 1
ATOM 9702 O O . CYS B 1 496 ? 14.952 36.870 178.303 1.00 39.67 531 CYS B O 1
ATOM 9705 N N . ASP B 1 497 ? 16.235 38.631 178.744 1.00 38.34 532 ASP B N 1
ATOM 9706 C CA . ASP B 1 497 ? 15.115 39.406 179.245 1.00 39.61 532 ASP B CA 1
ATOM 9707 C C . ASP B 1 497 ? 14.764 40.533 178.288 1.00 38.89 532 ASP B C 1
ATOM 9708 O O . ASP B 1 497 ? 14.166 41.523 178.692 1.00 39.24 532 ASP B O 1
ATOM 9713 N N . GLY B 1 498 ? 15.143 40.382 177.020 1.00 38.87 533 GLY B N 1
ATOM 9714 C CA . GLY B 1 498 ? 14.772 41.341 175.981 1.00 39.37 533 GLY B CA 1
ATOM 9715 C C . GLY B 1 498 ? 15.643 42.584 175.887 1.00 39.25 533 GLY B C 1
ATOM 9716 O O . GLY B 1 498 ? 15.424 43.430 175.022 1.00 39.59 533 GLY B O 1
ATOM 9717 N N . LEU B 1 499 ? 16.628 42.711 176.773 1.00 38.12 534 LEU B N 1
ATOM 9718 C CA . LEU B 1 499 ? 17.621 43.759 176.630 1.00 37.12 534 LEU B CA 1
ATOM 9719 C C . LEU B 1 499 ? 18.440 43.459 175.394 1.00 36.07 534 LEU B C 1
ATOM 9720 O O . LEU B 1 499 ? 18.970 42.364 175.237 1.00 35.01 534 LEU B O 1
ATOM 9725 N N . ASN B 1 500 ? 18.531 44.446 174.518 1.00 37.42 535 ASN B N 1
ATOM 9726 C CA . ASN B 1 500 ? 19.262 44.306 173.280 1.00 37.16 535 ASN B CA 1
ATOM 9727 C C . ASN B 1 500 ? 20.052 45.562 173.030 1.00 35.54 535 ASN B C 1
ATOM 9728 O O . ASN B 1 500 ? 19.476 46.622 172.956 1.00 36.60 535 ASN B O 1
ATOM 9733 N N . GLN B 1 501 ? 21.369 45.446 172.910 1.00 34.68 536 GLN B N 1
ATOM 9734 C CA . GLN B 1 501 ? 22.234 46.627 172.837 1.00 34.10 536 GLN B CA 1
ATOM 9735 C C . GLN B 1 501 ? 23.024 46.721 171.520 1.00 33.50 536 GLN B C 1
ATOM 9736 O O . GLN B 1 501 ? 23.993 47.476 171.432 1.00 33.06 536 GLN B O 1
ATOM 9742 N N . VAL B 1 502 ? 22.592 45.984 170.494 1.00 33.22 537 VAL B N 1
ATOM 9743 C CA . VAL B 1 502 ? 23.371 45.859 169.254 1.00 32.24 537 VAL B CA 1
ATOM 9744 C C . VAL B 1 502 ? 23.565 47.233 168.647 1.00 31.76 537 VAL B C 1
ATOM 9745 O O . VAL B 1 502 ? 22.638 48.040 168.633 1.00 31.44 537 VAL B O 1
ATOM 9749 N N . GLY B 1 503 ? 24.785 47.509 168.190 1.00 31.27 538 GLY B N 1
ATOM 9750 C CA . GLY B 1 503 ? 25.146 48.835 167.692 1.00 31.08 538 GLY B CA 1
ATOM 9751 C C . GLY B 1 503 ? 25.501 49.864 168.756 1.00 30.63 538 GLY B C 1
ATOM 9752 O O . GLY B 1 503 ? 25.917 50.978 168.419 1.00 31.57 538 GLY B O 1
ATOM 9753 N N . ALA B 1 504 ? 25.338 49.520 170.030 1.00 29.00 539 ALA B N 1
ATOM 9754 C CA . ALA B 1 504 ? 25.723 50.433 171.106 1.00 29.15 539 ALA B CA 1
ATOM 9755 C C . ALA B 1 504 ? 26.047 49.708 172.403 1.00 28.06 539 ALA B C 1
ATOM 9756 O O . ALA B 1 504 ? 25.616 50.095 173.495 1.00 27.26 539 ALA B O 1
ATOM 9758 N N . PHE B 1 505 ? 26.812 48.633 172.274 1.00 28.36 540 PHE B N 1
ATOM 9759 C CA . PHE B 1 505 ? 27.360 47.990 173.439 1.00 28.04 540 PHE B CA 1
ATOM 9760 C C . PHE B 1 505 ? 28.377 48.986 173.966 1.00 28.31 540 PHE B C 1
ATOM 9761 O O . PHE B 1 505 ? 29.002 49.694 173.173 1.00 28.81 540 PHE B O 1
ATOM 9769 N N . PRO B 1 506 ? 28.514 49.098 175.297 1.00 28.59 541 PRO B N 1
ATOM 9770 C CA . PRO B 1 506 ? 29.527 50.044 175.763 1.00 29.01 541 PRO B CA 1
ATOM 9771 C C . PRO B 1 506 ? 30.894 49.525 175.357 1.00 28.47 541 PRO B C 1
ATOM 9772 O O . PRO B 1 506 ? 31.321 48.478 175.837 1.00 27.96 541 PRO B O 1
ATOM 9776 N N . HIS B 1 507 ? 31.556 50.239 174.454 1.00 28.65 542 HIS B N 1
ATOM 9777 C CA . HIS B 1 507 ? 32.710 49.676 173.757 1.00 28.93 542 HIS B CA 1
ATOM 9778 C C . HIS B 1 507 ? 34.027 50.419 173.945 1.00 29.50 542 HIS B C 1
ATOM 9779 O O . HIS B 1 507 ? 35.029 50.053 173.333 1.00 29.76 542 HIS B O 1
ATOM 9786 N N . TYR B 1 508 ? 34.012 51.459 174.774 1.00 30.06 543 TYR B N 1
ATOM 9787 C CA . TYR B 1 508 ? 35.218 52.192 175.162 1.00 30.78 543 TYR B CA 1
ATOM 9788 C C . TYR B 1 508 ? 36.209 52.389 174.017 1.00 31.22 543 TYR B C 1
ATOM 9789 O O . TYR B 1 508 ? 37.313 51.835 174.020 1.00 31.46 543 TYR B O 1
ATOM 9798 N N . GLY B 1 509 ? 35.773 53.162 173.023 1.00 31.34 544 GLY B N 1
ATOM 9799 C CA . GLY B 1 509 ? 36.640 53.629 171.939 1.00 31.48 544 GLY B CA 1
ATOM 9800 C C . GLY B 1 509 ? 37.064 52.604 170.898 1.00 31.39 544 GLY B C 1
ATOM 9801 O O . GLY B 1 509 ? 38.219 52.574 170.481 1.00 32.55 544 GLY B O 1
ATOM 9802 N N . GLY B 1 510 ? 36.136 51.772 170.464 1.00 30.35 545 GLY B N 1
ATOM 9803 C CA . GLY B 1 510 ? 36.394 50.768 169.452 1.00 30.04 545 GLY B CA 1
ATOM 9804 C C . GLY B 1 510 ? 36.952 49.443 169.950 1.00 29.55 545 GLY B C 1
ATOM 9805 O O . GLY B 1 510 ? 37.427 48.658 169.141 1.00 30.27 545 GLY B O 1
ATOM 9806 N N . ARG B 1 511 ? 36.897 49.176 171.258 1.00 29.11 546 ARG B N 1
ATOM 9807 C CA . ARG B 1 511 ? 37.519 47.961 171.819 1.00 28.75 546 ARG B CA 1
ATOM 9808 C C . ARG B 1 511 ? 36.653 46.698 171.647 1.00 28.64 546 ARG B C 1
ATOM 9809 O O . ARG B 1 511 ? 37.109 45.582 171.925 1.00 28.53 546 ARG B O 1
ATOM 9817 N N . TRP B 1 512 ? 35.414 46.866 171.188 1.00 28.80 547 TRP B N 1
ATOM 9818 C CA . TRP B 1 512 ? 34.479 45.745 171.083 1.00 28.04 547 TRP B CA 1
ATOM 9819 C C . TRP B 1 512 ? 33.778 45.647 169.734 1.00 27.58 547 TRP B C 1
ATOM 9820 O O . TRP B 1 512 ? 33.241 46.634 169.234 1.00 27.03 547 TRP B O 1
ATOM 9831 N N . SER B 1 513 ? 33.764 44.431 169.180 1.00 27.95 548 SER B N 1
ATOM 9832 C CA . SER B 1 513 ? 32.895 44.082 168.067 1.00 27.35 548 SER B CA 1
ATOM 9833 C C . SER B 1 513 ? 31.660 43.417 168.644 1.00 27.54 548 SER B C 1
ATOM 9834 O O . SER B 1 513 ? 31.598 43.180 169.840 1.00 27.22 548 SER B O 1
ATOM 9837 N N . GLU B 1 514 ? 30.668 43.156 167.800 1.00 28.57 549 GLU B N 1
ATOM 9838 C CA . GLU B 1 514 ? 29.407 42.565 168.231 1.00 29.44 549 GLU B CA 1
ATOM 9839 C C . GLU B 1 514 ? 28.939 41.529 167.210 1.00 30.77 549 GLU B C 1
ATOM 9840 O O . GLU B 1 514 ? 28.972 41.777 166.001 1.00 30.87 549 GLU B O 1
ATOM 9846 N N . TRP B 1 515 ? 28.492 40.370 167.690 1.00 31.23 550 TRP B N 1
ATOM 9847 C CA . TRP B 1 515 ? 27.704 39.477 166.846 1.00 31.54 550 TRP B CA 1
ATOM 9848 C C . TRP B 1 515 ? 26.571 40.276 166.218 1.00 30.45 550 TRP B C 1
ATOM 9849 O O . TRP B 1 515 ? 25.782 40.863 166.928 1.00 30.52 550 TRP B O 1
ATOM 9860 N N . ASN B 1 516 ? 26.511 40.295 164.889 1.00 30.68 551 ASN B N 1
ATOM 9861 C CA . ASN B 1 516 ? 25.512 41.076 164.143 1.00 30.98 551 ASN B CA 1
ATOM 9862 C C . ASN B 1 516 ? 24.359 40.198 163.656 1.00 30.37 551 ASN B C 1
ATOM 9863 O O . ASN B 1 516 ? 24.433 39.582 162.596 1.00 31.02 551 ASN B O 1
ATOM 9868 N N . GLY B 1 517 ? 23.302 40.140 164.457 1.00 29.99 552 GLY B N 1
ATOM 9869 C CA . GLY B 1 517 ? 22.155 39.265 164.198 1.00 29.54 552 GLY B CA 1
ATOM 9870 C C . GLY B 1 517 ? 21.242 39.810 163.121 1.00 29.96 552 GLY B C 1
ATOM 9871 O O . GLY B 1 517 ? 20.559 39.037 162.422 1.00 29.14 552 GLY B O 1
ATOM 9872 N N . LYS B 1 518 ? 21.230 41.143 162.989 1.00 29.37 553 LYS B N 1
ATOM 9873 C CA . LYS B 1 518 ? 20.602 41.798 161.856 1.00 29.15 553 LYS B CA 1
ATOM 9874 C C . LYS B 1 518 ? 21.226 41.306 160.534 1.00 29.18 553 LYS B C 1
ATOM 9875 O O . LYS B 1 518 ? 20.502 40.995 159.601 1.00 29.63 553 LYS B O 1
ATOM 9877 N N . PHE B 1 519 ? 22.555 41.200 160.459 1.00 29.33 554 PHE B N 1
ATOM 9878 C CA . PHE B 1 519 ? 23.214 40.683 159.248 1.00 29.70 554 PHE B CA 1
ATOM 9879 C C . PHE B 1 519 ? 22.672 39.308 158.904 1.00 30.55 554 PHE B C 1
ATOM 9880 O O . PHE B 1 519 ? 22.362 39.027 157.749 1.00 30.59 554 PHE B O 1
ATOM 9888 N N . ARG B 1 520 ? 22.575 38.446 159.906 1.00 31.32 555 ARG B N 1
ATOM 9889 C CA . ARG B 1 520 ? 22.084 37.094 159.692 1.00 32.87 555 ARG B CA 1
ATOM 9890 C C . ARG B 1 520 ? 20.672 37.109 159.073 1.00 32.66 555 ARG B C 1
ATOM 9891 O O . ARG B 1 520 ? 20.444 36.511 158.025 1.00 32.13 555 ARG B O 1
ATOM 9899 N N . ASP B 1 521 ? 19.746 37.828 159.696 1.00 32.53 556 ASP B N 1
ATOM 9900 C CA . ASP B 1 521 ? 18.338 37.810 159.263 1.00 33.87 556 ASP B CA 1
ATOM 9901 C C . ASP B 1 521 ? 18.138 38.479 157.912 1.00 33.35 556 ASP B C 1
ATOM 9902 O O . ASP B 1 521 ? 17.308 38.050 157.118 1.00 32.70 556 ASP B O 1
ATOM 9907 N N . VAL B 1 522 ? 18.897 39.543 157.681 1.00 32.62 557 VAL B N 1
ATOM 9908 C CA . VAL B 1 522 ? 18.830 40.294 156.442 1.00 32.02 557 VAL B CA 1
ATOM 9909 C C . VAL B 1 522 ? 19.258 39.426 155.266 1.00 31.64 557 VAL B C 1
ATOM 9910 O O . VAL B 1 522 ? 18.554 39.332 154.255 1.00 30.95 557 VAL B O 1
ATOM 9914 N N . VAL B 1 523 ? 20.423 38.803 155.410 1.00 31.65 558 VAL B N 1
ATOM 9915 C CA . VAL B 1 523 ? 20.995 37.986 154.352 1.00 31.15 558 VAL B CA 1
ATOM 9916 C C . VAL B 1 523 ? 20.069 36.802 154.061 1.00 31.38 558 VAL B C 1
ATOM 9917 O O . VAL B 1 523 ? 19.800 36.505 152.909 1.00 32.45 558 VAL B O 1
ATOM 9921 N N . ARG B 1 524 ? 19.536 36.168 155.096 1.00 31.95 559 ARG B N 1
ATOM 9922 C CA . ARG B 1 524 ? 18.618 35.040 154.892 1.00 32.07 559 ARG B CA 1
ATOM 9923 C C . ARG B 1 524 ? 17.345 35.447 154.172 1.00 32.10 559 ARG B C 1
ATOM 9924 O O . ARG B 1 524 ? 16.843 34.712 153.323 1.00 33.52 559 ARG B O 1
ATOM 9932 N N . ASN B 1 525 ? 16.788 36.590 154.534 1.00 32.08 560 ASN B N 1
ATOM 9933 C CA . ASN B 1 525 ? 15.563 37.044 153.882 1.00 32.45 560 ASN B CA 1
ATOM 9934 C C . ASN B 1 525 ? 15.811 37.443 152.429 1.00 32.03 560 ASN B C 1
ATOM 9935 O O . ASN B 1 525 ? 15.086 36.999 151.524 1.00 31.42 560 ASN B O 1
ATOM 9940 N N . PHE B 1 526 ? 16.849 38.248 152.203 1.00 31.02 561 PHE B N 1
ATOM 9941 C CA . PHE B 1 526 ? 17.121 38.743 150.859 1.00 31.14 561 PHE B CA 1
ATOM 9942 C C . PHE B 1 526 ? 17.440 37.612 149.888 1.00 31.35 561 PHE B C 1
ATOM 9943 O O . PHE B 1 526 ? 16.924 37.581 148.774 1.00 30.58 561 PHE B O 1
ATOM 9951 N N . ILE B 1 527 ? 18.276 36.674 150.321 1.00 31.08 562 ILE B N 1
ATOM 9952 C CA . ILE B 1 527 ? 18.774 35.654 149.418 1.00 30.84 562 ILE B CA 1
ATOM 9953 C C . ILE B 1 527 ? 17.732 34.596 149.076 1.00 30.04 562 ILE B C 1
ATOM 9954 O O . ILE B 1 527 ? 17.740 34.090 147.965 1.00 30.46 562 ILE B O 1
ATOM 9959 N N . LYS B 1 528 ? 16.795 34.308 149.970 1.00 29.54 563 LYS B N 1
ATOM 9960 C CA . LYS B 1 528 ? 15.719 33.386 149.605 1.00 29.37 563 LYS B CA 1
ATOM 9961 C C . LYS B 1 528 ? 14.704 34.051 148.657 1.00 29.73 563 LYS B C 1
ATOM 9962 O O . LYS B 1 528 ? 13.907 33.368 148.020 1.00 28.76 563 LYS B O 1
ATOM 9968 N N . GLY B 1 529 ? 14.751 35.381 148.563 1.00 29.97 564 GLY B N 1
ATOM 9969 C CA . GLY B 1 529 ? 13.812 36.130 147.739 1.00 30.45 564 GLY B CA 1
ATOM 9970 C C . GLY B 1 529 ? 12.554 36.443 148.528 1.00 30.66 564 GLY B C 1
ATOM 9971 O O . GLY B 1 529 ? 11.662 35.603 148.599 1.00 30.20 564 GLY B O 1
ATOM 9972 N N . THR B 1 530 ? 12.496 37.643 149.112 1.00 30.20 565 THR B N 1
ATOM 9973 C CA . THR B 1 530 ? 11.444 38.032 150.048 1.00 30.76 565 THR B CA 1
ATOM 9974 C C . THR B 1 530 ? 11.092 39.513 149.862 1.00 32.13 565 THR B C 1
ATOM 9975 O O . THR B 1 530 ? 11.984 40.360 149.893 1.00 30.87 565 THR B O 1
ATOM 9979 N N . ASP B 1 531 ? 9.802 39.827 149.696 1.00 34.06 566 ASP B N 1
ATOM 9980 C CA . ASP B 1 531 ? 9.352 41.232 149.631 1.00 36.10 566 ASP B CA 1
ATOM 9981 C C . ASP B 1 531 ? 9.540 41.945 150.968 1.00 35.88 566 ASP B C 1
ATOM 9982 O O . ASP B 1 531 ? 9.429 41.332 152.025 1.00 35.93 566 ASP B O 1
ATOM 9987 N N . GLY B 1 532 ? 9.819 43.243 150.905 1.00 36.05 567 GLY B N 1
ATOM 9988 C CA . GLY B 1 532 ? 10.069 44.050 152.100 1.00 35.75 567 GLY B CA 1
ATOM 9989 C C . GLY B 1 532 ? 11.234 44.978 151.827 1.00 36.01 567 GLY B C 1
ATOM 9990 O O . GLY B 1 532 ? 11.496 45.287 150.669 1.00 37.91 567 GLY B O 1
ATOM 9991 N N . PRO B 1 533 ? 11.958 45.415 152.880 1.00 35.34 568 PRO B N 1
ATOM 9992 C CA . PRO B 1 533 ? 13.068 46.353 152.712 1.00 35.00 568 PRO B CA 1
ATOM 9993 C C . PRO B 1 533 ? 14.434 45.661 152.555 1.00 33.85 568 PRO B C 1
ATOM 9994 O O . PRO B 1 533 ? 15.473 46.277 152.773 1.00 31.71 568 PRO B O 1
ATOM 9998 N N . TRP B 1 534 ? 14.423 44.408 152.123 1.00 33.79 569 TRP B N 1
ATOM 9999 C CA . TRP B 1 534 ? 15.592 43.550 152.257 1.00 34.62 569 TRP B CA 1
ATOM 10000 C C . TRP B 1 534 ? 16.739 43.917 151.323 1.00 35.12 569 TRP B C 1
ATOM 10001 O O . TRP B 1 534 ? 17.904 43.701 151.666 1.00 35.36 569 TRP B O 1
ATOM 10012 N N . ALA B 1 535 ? 16.421 44.501 150.172 1.00 35.69 570 ALA B N 1
ATOM 10013 C CA . ALA B 1 535 ? 17.458 44.961 149.234 1.00 35.61 570 ALA B CA 1
ATOM 10014 C C . ALA B 1 535 ? 18.339 46.062 149.845 1.00 34.86 570 ALA B C 1
ATOM 10015 O O . ALA B 1 535 ? 19.570 45.932 149.910 1.00 33.55 570 ALA B O 1
ATOM 10017 N N . GLY B 1 536 ? 17.701 47.135 150.305 1.00 35.62 571 GLY B N 1
ATOM 10018 C CA . GLY B 1 536 ? 18.407 48.229 150.986 1.00 35.11 571 GLY B CA 1
ATOM 10019 C C . GLY B 1 536 ? 19.180 47.726 152.190 1.00 34.88 571 GLY B C 1
ATOM 10020 O O . GLY B 1 536 ? 20.385 47.983 152.326 1.00 33.18 571 GLY B O 1
ATOM 10021 N N . ASP B 1 537 ? 18.487 46.974 153.046 1.00 35.53 572 ASP B N 1
ATOM 10022 C CA . ASP B 1 537 ? 19.105 46.362 154.238 1.00 35.80 572 ASP B CA 1
ATOM 10023 C C . ASP B 1 537 ? 20.307 45.467 153.887 1.00 34.74 572 ASP B C 1
ATOM 10024 O O . ASP B 1 537 ? 21.291 45.413 154.635 1.00 35.55 572 ASP B O 1
ATOM 10029 N N . PHE B 1 538 ? 20.230 44.786 152.750 1.00 34.20 573 PHE B N 1
ATOM 10030 C CA . PHE B 1 538 ? 21.319 43.923 152.276 1.00 33.42 573 PHE B CA 1
ATOM 10031 C C . PHE B 1 538 ? 22.519 44.743 151.798 1.00 32.94 573 PHE B C 1
ATOM 10032 O O . PHE B 1 538 ? 23.665 44.436 152.145 1.00 33.06 573 PHE B O 1
ATOM 10040 N N . ALA B 1 539 ? 22.264 45.789 151.012 1.00 32.47 574 ALA B N 1
ATOM 10041 C CA . ALA B 1 539 ? 23.338 46.690 150.567 1.00 32.11 574 ALA B CA 1
ATOM 10042 C C . ALA B 1 539 ? 24.111 47.251 151.758 1.00 31.51 574 ALA B C 1
ATOM 10043 O O . ALA B 1 539 ? 25.344 47.266 151.766 1.00 31.15 574 ALA B O 1
ATOM 10045 N N . SER B 1 540 ? 23.376 47.688 152.773 1.00 31.52 575 SER B N 1
ATOM 10046 C CA . SER B 1 540 ? 23.971 48.107 154.046 1.00 32.12 575 SER B CA 1
ATOM 10047 C C . SER B 1 540 ? 24.849 47.041 154.704 1.00 32.21 575 SER B C 1
ATOM 10048 O O . SER B 1 540 ? 25.914 47.356 155.243 1.00 31.53 575 SER B O 1
ATOM 10051 N N . ALA B 1 541 ? 24.392 45.787 154.663 1.00 32.40 576 ALA B N 1
ATOM 10052 C CA . ALA B 1 541 ? 25.140 44.672 155.251 1.00 31.80 576 ALA B CA 1
ATOM 10053 C C . ALA B 1 541 ? 26.436 44.428 154.507 1.00 31.95 576 ALA B C 1
ATOM 10054 O O . ALA B 1 541 ? 27.453 44.129 155.114 1.00 32.61 576 ALA B O 1
ATOM 10056 N N . ILE B 1 542 ? 26.403 44.577 153.189 1.00 32.81 577 ILE B N 1
ATOM 10057 C CA . ILE B 1 542 ? 27.620 44.488 152.392 1.00 33.05 577 ILE B CA 1
ATOM 10058 C C . ILE B 1 542 ? 28.623 45.525 152.875 1.00 33.28 577 ILE B C 1
ATOM 10059 O O . ILE B 1 542 ? 29.824 45.250 152.936 1.00 34.45 577 ILE B O 1
ATOM 10064 N N . CYS B 1 543 ? 28.132 46.704 153.242 1.00 33.32 578 CYS B N 1
ATOM 10065 C CA . CYS B 1 543 ? 29.010 47.806 153.654 1.00 33.27 578 CYS B CA 1
ATOM 10066 C C . CYS B 1 543 ? 29.541 47.704 155.081 1.00 33.12 578 CYS B C 1
ATOM 10067 O O . CYS B 1 543 ? 30.284 48.567 155.499 1.00 33.52 578 CYS B O 1
ATOM 10070 N N . GLY B 1 544 ? 29.169 46.666 155.826 1.00 33.38 579 GLY B N 1
ATOM 10071 C CA . GLY B 1 544 ? 29.620 46.520 157.220 1.00 32.67 579 GLY B CA 1
ATOM 10072 C C . GLY B 1 544 ? 28.599 47.042 158.218 1.00 32.06 579 GLY B C 1
ATOM 10073 O O . GLY B 1 544 ? 28.926 47.295 159.377 1.00 30.75 579 GLY B O 1
ATOM 10074 N N . SER B 1 545 ? 27.365 47.191 157.745 1.00 31.71 580 SER B N 1
ATOM 10075 C CA . SER B 1 545 ? 26.228 47.604 158.540 1.00 32.11 580 SER B CA 1
ATOM 10076 C C . SER B 1 545 ? 26.395 48.947 159.261 1.00 33.69 580 SER B C 1
ATOM 10077 O O . SER B 1 545 ? 26.171 49.028 160.473 1.00 33.78 580 SER B O 1
ATOM 10080 N N . PRO B 1 546 ? 26.752 50.009 158.512 1.00 33.41 581 PRO B N 1
ATOM 10081 C CA . PRO B 1 546 ? 26.863 51.358 159.073 1.00 34.71 581 PRO B CA 1
ATOM 10082 C C . PRO B 1 546 ? 25.528 51.869 159.613 1.00 35.92 581 PRO B C 1
ATOM 10083 O O . PRO B 1 546 ? 25.494 52.714 160.510 1.00 37.79 581 PRO B O 1
ATOM 10087 N N . ASN B 1 547 ? 24.438 51.374 159.042 1.00 36.04 582 ASN B N 1
ATOM 10088 C CA . ASN B 1 547 ? 23.104 51.641 159.560 1.00 36.78 582 ASN B CA 1
ATOM 10089 C C . ASN B 1 547 ? 22.930 51.195 161.011 1.00 37.84 582 ASN B C 1
ATOM 10090 O O . ASN B 1 547 ? 21.985 51.607 161.669 1.00 38.71 582 ASN B O 1
ATOM 10095 N N . ILE B 1 548 ? 23.820 50.325 161.487 1.00 39.14 583 ILE B N 1
ATOM 10096 C CA . ILE B 1 548 ? 23.779 49.821 162.855 1.00 39.42 583 ILE B CA 1
ATOM 10097 C C . ILE B 1 548 ? 24.913 50.401 163.695 1.00 40.46 583 ILE B C 1
ATOM 10098 O O . ILE B 1 548 ? 24.670 50.809 164.825 1.00 41.24 583 ILE B O 1
ATOM 10103 N N . TYR B 1 549 ? 26.133 50.442 163.153 1.00 40.92 584 TYR B N 1
ATOM 10104 C CA . TYR B 1 549 ? 27.324 50.786 163.940 1.00 41.92 584 TYR B CA 1
ATOM 10105 C C . TYR B 1 549 ? 27.760 52.250 163.834 1.00 45.45 584 TYR B C 1
ATOM 10106 O O . TYR B 1 549 ? 28.471 52.747 164.714 1.00 44.78 584 TYR B O 1
ATOM 10115 N N . ALA B 1 550 ? 27.330 52.938 162.778 1.00 48.93 585 ALA B N 1
ATOM 10116 C CA . ALA B 1 550 ? 27.601 54.370 162.623 1.00 52.79 585 ALA B CA 1
ATOM 10117 C C . ALA B 1 550 ? 26.305 55.154 162.502 1.00 55.92 585 ALA B C 1
ATOM 10118 O O . ALA B 1 550 ? 26.266 56.186 161.846 1.00 57.62 585 ALA B O 1
ATOM 10120 N N . ASN B 1 551 ? 25.249 54.662 163.143 1.00 61.08 586 ASN B N 1
ATOM 10121 C CA . ASN B 1 551 ? 23.946 55.320 163.108 1.00 64.95 586 ASN B CA 1
ATOM 10122 C C . ASN B 1 551 ? 23.769 56.180 164.340 1.00 67.19 586 ASN B C 1
ATOM 10123 O O . ASN B 1 551 ? 23.885 55.681 165.453 1.00 66.13 586 ASN B O 1
ATOM 10128 N N . ASN B 1 552 ? 23.493 57.467 164.143 1.00 70.91 587 ASN B N 1
ATOM 10129 C CA . ASN B 1 552 ? 23.228 58.375 165.259 1.00 74.23 587 ASN B CA 1
ATOM 10130 C C . ASN B 1 552 ? 21.818 58.950 165.166 1.00 75.05 587 ASN B C 1
ATOM 10131 O O . ASN B 1 552 ? 21.609 60.158 165.231 1.00 77.74 587 ASN B O 1
ATOM 10136 N N . THR B 1 553 ? 20.851 58.058 164.999 1.00 75.32 588 THR B N 1
ATOM 10137 C CA . THR B 1 553 ? 19.444 58.434 165.009 1.00 75.17 588 THR B CA 1
ATOM 10138 C C . THR B 1 553 ? 18.612 57.203 165.407 1.00 72.58 588 THR B C 1
ATOM 10139 O O . THR B 1 553 ? 17.992 56.554 164.562 1.00 71.59 588 THR B O 1
ATOM 10143 N N . PRO B 1 554 ? 18.630 56.863 166.709 1.00 69.32 589 PRO B N 1
ATOM 10144 C CA . PRO B 1 554 ? 17.907 55.699 167.236 1.00 66.14 589 PRO B CA 1
ATOM 10145 C C . PRO B 1 554 ? 16.381 55.759 167.088 1.00 64.15 589 PRO B C 1
ATOM 10146 O O . PRO B 1 554 ? 15.801 56.841 166.991 1.00 65.72 589 PRO B O 1
ATOM 10150 N N . HIS B 1 555 ? 15.750 54.587 167.070 1.00 61.81 590 HIS B N 1
ATOM 10151 C CA . HIS B 1 555 ? 14.291 54.477 167.038 1.00 60.06 590 HIS B CA 1
ATOM 10152 C C . HIS B 1 555 ? 13.681 55.160 168.263 1.00 59.79 590 HIS B C 1
ATOM 10153 O O . HIS B 1 555 ? 14.250 55.119 169.353 1.00 60.19 590 HIS B O 1
ATOM 10155 N N . GLU B 1 556 ? 12.518 55.777 168.081 1.00 59.87 591 GLU B N 1
ATOM 10156 C CA . GLU B 1 556 ? 11.856 56.507 169.156 1.00 60.25 591 GLU B CA 1
ATOM 10157 C C . GLU B 1 556 ? 11.593 55.612 170.379 1.00 60.37 591 GLU B C 1
ATOM 10158 O O . GLU B 1 556 ? 11.647 56.086 171.511 1.00 61.23 591 GLU B O 1
ATOM 10160 N N . THR B 1 557 ? 11.331 54.324 170.149 1.00 59.58 592 THR B N 1
ATOM 10161 C CA . THR B 1 557 ? 10.963 53.384 171.227 1.00 57.26 592 THR B CA 1
ATOM 10162 C C . THR B 1 557 ? 12.136 52.655 171.897 1.00 52.11 592 THR B C 1
ATOM 10163 O O . THR B 1 557 ? 11.977 52.134 173.002 1.00 52.72 592 THR B O 1
ATOM 10167 N N . ASP B 1 558 ? 13.297 52.602 171.246 1.00 48.12 593 ASP B N 1
ATOM 10168 C CA . ASP B 1 558 ? 14.446 51.882 171.809 1.00 45.08 593 ASP B CA 1
ATOM 10169 C C . ASP B 1 558 ? 15.044 52.609 173.028 1.00 41.69 593 ASP B C 1
ATOM 10170 O O . ASP B 1 558 ? 15.809 53.570 172.878 1.00 41.30 593 ASP B O 1
ATOM 10175 N N . TRP B 1 559 ? 14.702 52.129 174.225 1.00 37.95 594 TRP B N 1
ATOM 10176 C CA . TRP B 1 559 ? 15.127 52.766 175.458 1.00 36.36 594 TRP B CA 1
ATOM 10177 C C . TRP B 1 559 ? 16.646 52.853 175.561 1.00 35.21 594 TRP B C 1
ATOM 10178 O O . TRP B 1 559 ? 17.186 53.910 175.870 1.00 34.86 594 TRP B O 1
ATOM 10189 N N . TRP B 1 560 ? 17.332 51.743 175.319 1.00 33.45 595 TRP B N 1
ATOM 10190 C CA . TRP B 1 560 ? 18.771 51.695 175.535 1.00 32.67 595 TRP B CA 1
ATOM 10191 C C . TRP B 1 560 ? 19.501 52.679 174.643 1.00 33.75 595 TRP B C 1
ATOM 10192 O O . TRP B 1 560 ? 20.363 53.427 175.106 1.00 34.15 595 TRP B O 1
ATOM 10203 N N . ALA B 1 561 ? 19.170 52.644 173.357 1.00 34.49 596 ALA B N 1
ATOM 10204 C CA . ALA B 1 561 ? 19.828 53.489 172.368 1.00 34.86 596 ALA B CA 1
ATOM 10205 C C . ALA B 1 561 ? 19.554 54.968 172.617 1.00 35.33 596 ALA B C 1
ATOM 10206 O O . ALA B 1 561 ? 20.380 55.815 172.274 1.00 35.18 596 ALA B O 1
ATOM 10208 N N . ASN B 1 562 ? 18.399 55.267 173.210 1.00 35.83 597 ASN B N 1
ATOM 10209 C CA . ASN B 1 562 ? 18.024 56.645 173.501 1.00 37.00 597 ASN B CA 1
ATOM 10210 C C . ASN B 1 562 ? 18.635 57.178 174.784 1.00 36.79 597 ASN B C 1
ATOM 10211 O O . ASN B 1 562 ? 18.662 58.385 174.978 1.00 37.44 597 ASN B O 1
ATOM 10216 N N . ASN B 1 563 ? 19.105 56.286 175.654 1.00 36.01 598 ASN B N 1
ATOM 10217 C CA . ASN B 1 563 ? 19.625 56.664 176.963 1.00 36.33 598 ASN B CA 1
ATOM 10218 C C . ASN B 1 563 ? 21.049 56.137 177.194 1.00 35.52 598 ASN B C 1
ATOM 10219 O O . ASN B 1 563 ? 21.996 56.714 176.655 1.00 35.30 598 ASN B O 1
ATOM 10224 N N . GLY B 1 564 ? 21.205 55.053 177.948 1.00 34.77 599 GLY B N 1
ATOM 10225 C CA . GLY B 1 564 ? 22.530 54.495 178.251 1.00 34.89 599 GLY B CA 1
ATOM 10226 C C . GLY B 1 564 ? 23.448 54.229 177.052 1.00 34.94 599 GLY B C 1
ATOM 10227 O O . GLY B 1 564 ? 24.658 54.440 177.135 1.00 34.77 599 GLY B O 1
ATOM 10228 N N . GLY B 1 565 ? 22.882 53.769 175.941 1.00 34.40 600 GLY B N 1
ATOM 10229 C CA . GLY B 1 565 ? 23.666 53.457 174.752 1.00 34.11 600 GLY B CA 1
ATOM 10230 C C . GLY B 1 565 ? 24.008 54.621 173.825 1.00 35.41 600 GLY B C 1
ATOM 10231 O O . GLY B 1 565 ? 24.775 54.447 172.867 1.00 34.39 600 GLY B O 1
ATOM 10232 N N . ARG B 1 566 ? 23.452 55.805 174.075 1.00 36.54 601 ARG B N 1
ATOM 10233 C CA . ARG B 1 566 ? 23.610 56.893 173.100 1.00 37.90 601 ARG B CA 1
ATOM 10234 C C . ARG B 1 566 ? 25.069 57.280 172.885 1.00 36.02 601 ARG B C 1
ATOM 10235 O O . ARG B 1 566 ? 25.492 57.444 171.758 1.00 35.69 601 ARG B O 1
ATOM 10243 N N . GLN B 1 567 ? 25.841 57.390 173.956 1.00 35.05 602 GLN B N 1
ATOM 10244 C CA . GLN B 1 567 ? 27.254 57.738 173.845 1.00 34.49 602 GLN B CA 1
ATOM 10245 C C . GLN B 1 567 ? 28.052 56.710 173.044 1.00 34.02 602 GLN B C 1
ATOM 10246 O O . GLN B 1 567 ? 29.159 56.998 172.615 1.00 34.55 602 GLN B O 1
ATOM 10252 N N . TRP B 1 568 ? 27.504 55.512 172.849 1.00 33.92 603 TRP B N 1
ATOM 10253 C CA . TRP B 1 568 ? 28.236 54.431 172.181 1.00 32.70 603 TRP B CA 1
ATOM 10254 C C . TRP B 1 568 ? 27.790 54.185 170.751 1.00 33.80 603 TRP B C 1
ATOM 10255 O O . TRP B 1 568 ? 28.280 53.265 170.109 1.00 32.54 603 TRP B O 1
ATOM 10266 N N . LYS B 1 569 ? 26.884 55.017 170.240 1.00 36.77 604 LYS B N 1
ATOM 10267 C CA . LYS B 1 569 ? 26.308 54.829 168.897 1.00 38.65 604 LYS B CA 1
ATOM 10268 C C . LYS B 1 569 ? 27.229 55.194 167.724 1.00 38.81 604 LYS B C 1
ATOM 10269 O O . LYS B 1 569 ? 26.859 55.023 166.567 1.00 40.26 604 LYS B O 1
ATOM 10275 N N . GLY B 1 570 ? 28.417 55.701 167.987 1.00 38.29 605 GLY B N 1
ATOM 10276 C CA . GLY B 1 570 ? 29.363 55.903 166.900 1.00 38.74 605 GLY B CA 1
ATOM 10277 C C . GLY B 1 570 ? 30.772 55.603 167.343 1.00 39.43 605 GLY B C 1
ATOM 10278 O O . GLY B 1 570 ? 30.989 55.035 168.411 1.00 39.45 605 GLY B O 1
ATOM 10279 N N . GLY B 1 571 ? 31.732 55.993 166.510 1.00 41.04 606 GLY B N 1
ATOM 10280 C CA . GLY B 1 571 ? 33.147 55.831 166.819 1.00 40.97 606 GLY B CA 1
ATOM 10281 C C . GLY B 1 571 ? 33.638 54.437 166.510 1.00 40.95 606 GLY B C 1
ATOM 10282 O O . GLY B 1 571 ? 34.653 54.007 167.054 1.00 43.37 606 GLY B O 1
ATOM 10283 N N . ARG B 1 572 ? 32.919 53.725 165.645 1.00 39.39 607 ARG B N 1
ATOM 10284 C CA . ARG B 1 572 ? 33.335 52.394 165.226 1.00 37.70 607 ARG B CA 1
ATOM 10285 C C . ARG B 1 572 ? 33.189 52.225 163.726 1.00 36.13 607 ARG B C 1
ATOM 10286 O O . ARG B 1 572 ? 32.307 52.813 163.115 1.00 36.16 607 ARG B O 1
ATOM 10294 N N . GLY B 1 573 ? 34.069 51.417 163.151 1.00 35.02 608 GLY B N 1
ATOM 10295 C CA . GLY B 1 573 ? 34.012 51.058 161.740 1.00 35.03 608 GLY B CA 1
ATOM 10296 C C . GLY B 1 573 ? 33.460 49.658 161.505 1.00 34.54 608 GLY B C 1
ATOM 10297 O O . GLY B 1 573 ? 33.062 48.977 162.448 1.00 33.36 608 GLY B O 1
ATOM 10298 N N . PRO B 1 574 ? 33.447 49.212 160.238 1.00 34.71 609 PRO B N 1
ATOM 10299 C CA . PRO B 1 574 ? 32.825 47.940 159.835 1.00 34.19 609 PRO B CA 1
ATOM 10300 C C . PRO B 1 574 ? 33.344 46.720 160.585 1.00 33.08 609 PRO B C 1
ATOM 10301 O O . PRO B 1 574 ? 32.580 45.816 160.875 1.00 33.06 609 PRO B O 1
ATOM 10305 N N . HIS B 1 575 ? 34.627 46.710 160.912 1.00 33.44 610 HIS B N 1
ATOM 10306 C CA . HIS B 1 575 ? 35.228 45.608 161.675 1.00 33.11 610 HIS B CA 1
ATOM 10307 C C . HIS B 1 575 ? 34.614 45.338 163.071 1.00 32.00 610 HIS B C 1
ATOM 10308 O O . HIS B 1 575 ? 34.962 44.350 163.721 1.00 31.24 610 HIS B O 1
ATOM 10315 N N . ALA B 1 576 ? 33.729 46.224 163.529 1.00 31.40 611 ALA B N 1
ATOM 10316 C CA . ALA B 1 576 ? 32.899 45.988 164.707 1.00 30.67 611 ALA B CA 1
ATOM 10317 C C . ALA B 1 576 ? 31.735 45.029 164.440 1.00 30.64 611 ALA B C 1
ATOM 10318 O O . ALA B 1 576 ? 31.125 44.508 165.390 1.00 30.26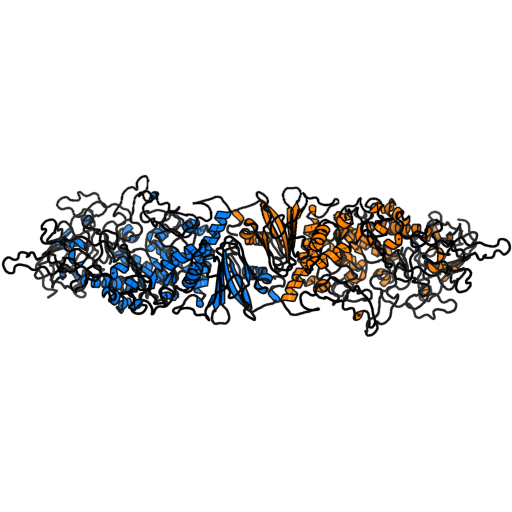 611 ALA B O 1
ATOM 10320 N N . SER B 1 577 ? 31.390 44.827 163.168 1.00 30.62 612 SER B N 1
ATOM 10321 C CA . SER B 1 577 ? 30.336 43.870 162.798 1.00 30.35 612 SER B CA 1
ATOM 10322 C C . SER B 1 577 ? 30.910 42.473 162.547 1.00 29.36 612 SER B C 1
ATOM 10323 O O . SER B 1 577 ? 31.609 42.256 161.556 1.00 29.58 612 SER B O 1
ATOM 10326 N N . ILE B 1 578 ? 30.624 41.542 163.459 1.00 29.17 613 ILE B N 1
ATOM 10327 C CA . ILE B 1 578 ? 30.861 40.119 163.231 1.00 28.56 613 ILE B CA 1
ATOM 10328 C C . ILE B 1 578 ? 29.644 39.580 162.463 1.00 28.87 613 ILE B C 1
ATOM 10329 O O . ILE B 1 578 ? 28.547 39.406 163.023 1.00 28.74 613 ILE B O 1
ATOM 10334 N N . ASN B 1 579 ? 29.853 39.340 161.175 1.00 28.51 614 ASN B N 1
ATOM 10335 C CA . ASN B 1 579 ? 28.812 38.879 160.296 1.00 28.75 614 ASN B CA 1
ATOM 10336 C C . ASN B 1 579 ? 28.747 37.371 160.359 1.00 28.54 614 ASN B C 1
ATOM 10337 O O . ASN B 1 579 ? 29.778 36.698 160.395 1.00 28.10 614 ASN B O 1
ATOM 10342 N N . PHE B 1 580 ? 27.535 36.843 160.377 1.00 28.30 615 PHE B N 1
ATOM 10343 C CA . PHE B 1 580 ? 27.346 35.407 160.262 1.00 29.44 615 PHE B CA 1
ATOM 10344 C C . PHE B 1 580 ? 25.963 35.137 159.696 1.00 29.39 615 PHE B C 1
ATOM 10345 O O . PHE B 1 580 ? 25.044 35.931 159.868 1.00 29.83 615 PHE B O 1
ATOM 10353 N N . VAL B 1 581 ? 25.859 34.020 159.000 1.00 30.05 616 VAL B N 1
ATOM 10354 C CA . VAL B 1 581 ? 24.612 33.525 158.424 1.00 31.23 616 VAL B CA 1
ATOM 10355 C C . VAL B 1 581 ? 24.048 32.386 159.305 1.00 30.89 616 VAL B C 1
ATOM 10356 O O . VAL B 1 581 ? 22.829 32.207 159.413 1.00 29.82 616 VAL B O 1
ATOM 10360 N N . ALA B 1 582 ? 24.948 31.625 159.921 1.00 30.67 617 ALA B N 1
ATOM 10361 C CA . ALA B 1 582 ? 24.580 30.556 160.845 1.00 31.33 617 ALA B CA 1
ATOM 10362 C C . ALA B 1 582 ? 25.661 30.379 161.910 1.00 31.26 617 ALA B C 1
ATOM 10363 O O . ALA B 1 582 ? 26.764 30.930 161.806 1.00 30.85 617 ALA B O 1
ATOM 10365 N N . ALA B 1 583 ? 25.327 29.590 162.924 1.00 31.27 618 ALA B N 1
ATOM 10366 C CA . ALA B 1 583 ? 26.197 29.367 164.065 1.00 31.78 618 ALA B CA 1
ATOM 10367 C C . ALA B 1 583 ? 25.771 28.065 164.757 1.00 31.32 618 ALA B C 1
ATOM 10368 O O . ALA B 1 583 ? 24.877 27.361 164.276 1.00 31.43 618 ALA B O 1
ATOM 10370 N N . HIS B 1 584 ? 26.414 27.733 165.869 1.00 29.68 619 HIS B N 1
ATOM 10371 C CA . HIS B 1 584 ? 26.135 26.464 166.531 1.00 29.24 619 HIS B CA 1
ATOM 10372 C C . HIS B 1 584 ? 24.649 26.304 166.852 1.00 29.52 619 HIS B C 1
ATOM 10373 O O . HIS B 1 584 ? 24.088 25.245 166.601 1.00 30.66 619 HIS B O 1
ATOM 10380 N N . ASP B 1 585 ? 24.002 27.328 167.394 1.00 30.14 620 ASP B N 1
ATOM 10381 C CA . ASP B 1 585 ? 22.549 27.253 167.576 1.00 31.76 620 ASP B CA 1
ATOM 10382 C C . ASP B 1 585 ? 21.854 27.767 166.323 1.00 31.27 620 ASP B C 1
ATOM 10383 O O . ASP B 1 585 ? 22.404 28.600 165.595 1.00 31.56 620 ASP B O 1
ATOM 10388 N N . GLY B 1 586 ? 20.645 27.268 166.085 1.00 30.39 621 GLY B N 1
ATOM 10389 C CA . GLY B 1 586 ? 19.910 27.567 164.862 1.00 29.66 621 GLY B CA 1
ATOM 10390 C C . GLY B 1 586 ? 20.206 26.563 163.764 1.00 28.53 621 GLY B C 1
ATOM 10391 O O . GLY B 1 586 ? 20.924 25.592 163.981 1.00 26.83 621 GLY B O 1
ATOM 10392 N N . PHE B 1 587 ? 19.640 26.815 162.586 1.00 27.71 622 PHE B N 1
ATOM 10393 C CA . PHE B 1 587 ? 19.868 25.991 161.395 1.00 27.20 622 PHE B CA 1
ATOM 10394 C C . PHE B 1 587 ? 21.317 26.027 160.892 1.00 26.26 622 PHE B C 1
ATOM 10395 O O . PHE B 1 587 ? 22.020 27.024 161.052 1.00 24.85 622 PHE B O 1
ATOM 10403 N N . THR B 1 588 ? 21.751 24.947 160.245 1.00 26.05 623 THR B N 1
ATOM 10404 C CA . THR B 1 588 ? 23.003 25.004 159.487 1.00 26.06 623 THR B CA 1
ATOM 10405 C C . THR B 1 588 ? 22.693 25.649 158.156 1.00 26.55 623 THR B C 1
ATOM 10406 O O . THR B 1 588 ? 21.524 25.825 157.805 1.00 25.37 623 THR B O 1
ATOM 10410 N N . LEU B 1 589 ? 23.755 26.002 157.434 1.00 26.90 624 LEU B N 1
ATOM 10411 C CA . LEU B 1 589 ? 23.645 26.520 156.079 1.00 27.83 624 LEU B CA 1
ATOM 10412 C C . LEU B 1 589 ? 22.857 25.560 155.163 1.00 27.44 624 LEU B C 1
ATOM 10413 O O . LEU B 1 589 ? 21.880 25.953 154.523 1.00 27.06 624 LEU B O 1
ATOM 10418 N N . ALA B 1 590 ? 23.276 24.302 155.113 1.00 27.10 625 ALA B N 1
ATOM 10419 C CA . ALA B 1 590 ? 22.583 23.304 154.283 1.00 26.71 625 ALA B CA 1
ATOM 10420 C C . ALA B 1 590 ? 21.086 23.217 154.631 1.00 27.09 625 ALA B C 1
ATOM 10421 O O . ALA B 1 590 ? 20.224 23.291 153.742 1.00 27.19 625 ALA B O 1
ATOM 10423 N N . ASP B 1 591 ? 20.801 23.087 155.925 1.00 27.02 626 ASP B N 1
ATOM 10424 C CA . ASP B 1 591 ? 19.439 22.967 156.454 1.00 27.81 626 ASP B CA 1
ATOM 10425 C C . ASP B 1 591 ? 18.555 24.238 156.275 1.00 28.90 626 ASP B C 1
ATOM 10426 O O . ASP B 1 591 ? 17.340 24.150 156.058 1.00 28.31 626 ASP B O 1
ATOM 10431 N N . MET B 1 592 ? 19.191 25.400 156.357 1.00 29.22 627 MET B N 1
ATOM 10432 C CA . MET B 1 592 ? 18.580 26.696 156.072 1.00 30.70 627 MET B CA 1
ATOM 10433 C C . MET B 1 592 ? 17.947 26.746 154.671 1.00 30.01 627 MET B C 1
ATOM 10434 O O . MET B 1 592 ? 17.065 27.542 154.388 1.00 30.26 627 MET B O 1
ATOM 10439 N N . VAL B 1 593 ? 18.416 25.868 153.801 1.00 29.36 628 VAL B N 1
ATOM 10440 C CA . VAL B 1 593 ? 18.105 25.881 152.385 1.00 28.62 628 VAL B CA 1
ATOM 10441 C C . VAL B 1 593 ? 17.274 24.627 152.060 1.00 28.05 628 VAL B C 1
ATOM 10442 O O . VAL B 1 593 ? 16.924 24.358 150.906 1.00 27.99 628 VAL B O 1
ATOM 10446 N N . ALA B 1 594 ? 16.928 23.881 153.103 1.00 27.28 629 ALA B N 1
ATOM 10447 C CA . ALA B 1 594 ? 16.270 22.585 152.951 1.00 27.71 629 ALA B CA 1
ATOM 10448 C C . ALA B 1 594 ? 15.023 22.404 153.822 1.00 28.22 629 ALA B C 1
ATOM 10449 O O . ALA B 1 594 ? 14.306 21.421 153.667 1.00 27.55 629 ALA B O 1
ATOM 10451 N N . TYR B 1 595 ? 14.762 23.341 154.731 1.00 29.62 630 TYR B N 1
ATOM 10452 C CA . TYR B 1 595 ? 13.621 23.220 155.646 1.00 30.89 630 TYR B CA 1
ATOM 10453 C C . TYR B 1 595 ? 13.005 24.572 155.953 1.00 31.05 630 TYR B C 1
ATOM 10454 O O . TYR B 1 595 ? 13.705 25.518 156.317 1.00 31.98 630 TYR B O 1
ATOM 10463 N N . ASN B 1 596 ? 11.688 24.654 155.809 1.00 31.97 631 ASN B N 1
ATOM 10464 C CA . ASN B 1 596 ? 10.935 25.845 156.189 1.00 32.33 631 ASN B CA 1
ATOM 10465 C C . ASN B 1 596 ? 10.746 25.905 157.698 1.00 32.62 631 ASN B C 1
ATOM 10466 O O . ASN B 1 596 ? 10.768 26.987 158.299 1.00 31.96 631 ASN B O 1
ATOM 10471 N N . ASN B 1 597 ? 10.558 24.724 158.292 1.00 32.75 632 ASN B N 1
ATOM 10472 C CA . ASN B 1 597 ? 10.364 24.578 159.725 1.00 32.88 632 ASN B CA 1
ATOM 10473 C C . ASN B 1 597 ? 11.457 23.736 160.374 1.00 32.97 632 ASN B C 1
ATOM 10474 O O . ASN B 1 597 ? 12.132 22.955 159.706 1.00 32.98 632 ASN B O 1
ATOM 10479 N N . LYS B 1 598 ? 11.626 23.906 161.680 1.00 32.09 633 LYS B N 1
ATOM 10480 C CA . LYS B 1 598 ? 12.575 23.106 162.428 1.00 31.92 633 LYS B CA 1
ATOM 10481 C C . LYS B 1 598 ? 12.011 21.711 162.625 1.00 31.96 633 LYS B C 1
ATOM 10482 O O . LYS B 1 598 ? 10.803 21.473 162.454 1.00 31.72 633 LYS B O 1
ATOM 10488 N N . HIS B 1 599 ? 12.908 20.795 162.969 1.00 31.16 634 HIS B N 1
ATOM 10489 C CA . HIS B 1 599 ? 12.545 19.424 163.255 1.00 32.19 634 HIS B CA 1
ATOM 10490 C C . HIS B 1 599 ? 13.330 18.929 164.453 1.00 32.29 634 HIS B C 1
ATOM 10491 O O . HIS B 1 599 ? 14.349 18.262 164.325 1.00 32.94 634 HIS B O 1
ATOM 10498 N N . ASN B 1 600 ? 12.831 19.282 165.629 1.00 31.96 635 ASN B N 1
ATOM 10499 C CA . ASN B 1 600 ? 13.540 19.018 166.858 1.00 32.74 635 ASN B CA 1
ATOM 10500 C C . ASN B 1 600 ? 13.014 17.802 167.642 1.00 32.94 635 ASN B C 1
ATOM 10501 O O . ASN B 1 600 ? 13.226 17.711 168.838 1.00 33.72 635 ASN B O 1
ATOM 10506 N N . GLU B 1 601 ? 12.370 16.855 166.959 1.00 33.95 636 GLU B N 1
ATOM 10507 C CA . GLU B 1 601 ? 11.837 15.623 167.597 1.00 35.38 636 GLU B CA 1
ATOM 10508 C C . GLU B 1 601 ? 12.851 14.935 168.498 1.00 35.32 636 GLU B C 1
ATOM 10509 O O . GLU B 1 601 ? 12.509 14.498 169.576 1.00 37.11 636 GLU B O 1
ATOM 10511 N N . ALA B 1 602 ? 14.106 14.869 168.062 1.00 36.13 637 ALA B N 1
ATOM 10512 C CA . ALA B 1 602 ? 15.180 14.217 168.832 1.00 35.84 637 ALA B CA 1
ATOM 10513 C C . ALA B 1 602 ? 15.543 14.895 170.170 1.00 35.90 637 ALA B C 1
ATOM 10514 O O . ALA B 1 602 ? 16.221 14.303 171.010 1.00 35.76 637 ALA B O 1
ATOM 10516 N N . ASN B 1 603 ? 15.095 16.126 170.375 1.00 37.82 638 ASN B N 1
ATOM 10517 C CA . ASN B 1 603 ? 15.266 16.802 171.665 1.00 38.88 638 ASN B CA 1
ATOM 10518 C C . ASN B 1 603 ? 14.280 16.247 172.707 1.00 41.27 638 ASN B C 1
ATOM 10519 O O . ASN B 1 603 ? 14.398 16.544 173.892 1.00 40.77 638 ASN B O 1
ATOM 10524 N N . GLY B 1 604 ? 13.309 15.451 172.249 1.00 44.45 639 GLY B N 1
ATOM 10525 C CA . GLY B 1 604 ? 12.404 14.708 173.128 1.00 47.64 639 GLY B CA 1
ATOM 10526 C C . GLY B 1 604 ? 10.972 15.170 172.978 1.00 51.06 639 GLY B C 1
ATOM 10527 O O . GLY B 1 604 ? 10.719 16.353 172.756 1.00 52.54 639 GLY B O 1
ATOM 10528 N N . GLU B 1 605 ? 10.023 14.245 173.097 1.00 54.67 640 GLU B N 1
ATOM 10529 C CA . GLU B 1 605 ? 8.601 14.616 173.095 1.00 56.37 640 GLU B CA 1
ATOM 10530 C C . GLU B 1 605 ? 8.335 15.704 174.146 1.00 57.09 640 GLU B C 1
ATOM 10531 O O . GLU B 1 605 ? 9.041 15.802 175.161 1.00 58.82 640 GLU B O 1
ATOM 10537 N N . ASN B 1 606 ? 7.349 16.548 173.870 1.00 55.39 641 ASN B N 1
ATOM 10538 C CA . ASN B 1 606 ? 7.025 17.686 174.727 1.00 55.56 641 ASN B CA 1
ATOM 10539 C C . ASN B 1 606 ? 8.139 18.722 174.886 1.00 53.10 641 ASN B C 1
ATOM 10540 O O . ASN B 1 606 ? 8.075 19.544 175.791 1.00 54.83 641 ASN B O 1
ATOM 10545 N N . ASN B 1 607 ? 9.148 18.708 174.020 1.00 51.83 642 ASN B N 1
ATOM 10546 C CA . ASN B 1 607 ? 10.104 19.812 173.996 1.00 52.00 642 ASN B CA 1
ATOM 10547 C C . ASN B 1 607 ? 9.464 21.048 173.351 1.00 52.00 642 ASN B C 1
ATOM 10548 O O . ASN B 1 607 ? 8.626 20.926 172.454 1.00 54.57 642 ASN B O 1
ATOM 10553 N N . ARG B 1 608 ? 9.844 22.229 173.825 1.00 51.65 643 ARG B N 1
ATOM 10554 C CA . ARG B 1 608 ? 9.514 23.480 173.149 1.00 52.65 643 ARG B CA 1
ATOM 10555 C C . ARG B 1 608 ? 10.827 24.219 172.894 1.00 50.85 643 ARG B C 1
ATOM 10556 O O . ARG B 1 608 ? 11.000 25.354 173.316 1.00 49.39 643 ARG B O 1
ATOM 10564 N N . ASP B 1 609 ? 11.749 23.549 172.200 1.00 50.72 644 ASP B N 1
ATOM 10565 C CA . ASP B 1 609 ? 13.110 24.059 171.947 1.00 49.15 644 ASP B CA 1
ATOM 10566 C C . ASP B 1 609 ? 13.259 24.699 170.567 1.00 45.54 644 ASP B C 1
ATOM 10567 O O . ASP B 1 609 ? 12.627 24.264 169.611 1.00 45.90 644 ASP B O 1
ATOM 10572 N N . GLY B 1 610 ? 14.117 25.714 170.481 1.00 43.42 645 GLY B N 1
ATOM 10573 C CA . GLY B 1 610 ? 14.629 26.216 169.208 1.00 42.18 645 GLY B CA 1
ATOM 10574 C C . GLY B 1 610 ? 13.921 27.421 168.628 1.00 41.50 645 GLY B C 1
ATOM 10575 O O . GLY B 1 610 ? 12.724 27.605 168.826 1.00 40.99 645 GLY B O 1
ATOM 10576 N N . GLU B 1 611 ? 14.682 28.227 167.894 1.00 41.57 646 GLU B N 1
ATOM 10577 C CA . GLU B 1 611 ? 14.179 29.419 167.207 1.00 42.73 646 GLU B CA 1
ATOM 10578 C C . GLU B 1 611 ? 12.953 29.131 166.332 1.00 43.17 646 GLU B C 1
ATOM 10579 O O . GLU B 1 611 ? 12.994 28.236 165.489 1.00 43.29 646 GLU B O 1
ATOM 10585 N N . GLN B 1 612 ? 11.871 29.886 166.526 1.00 44.14 647 GLN B N 1
ATOM 10586 C CA . GLN B 1 612 ? 10.635 29.708 165.734 1.00 46.08 647 GLN B CA 1
ATOM 10587 C C . GLN B 1 612 ? 10.714 30.375 164.357 1.00 46.49 647 GLN B C 1
ATOM 10588 O O . GLN B 1 612 ? 10.285 29.802 163.353 1.00 49.01 647 GLN B O 1
ATOM 10594 N N . HIS B 1 613 ? 11.239 31.596 164.322 1.00 44.70 648 HIS B N 1
ATOM 10595 C CA . HIS B 1 613 ? 11.287 32.388 163.102 1.00 43.30 648 HIS B CA 1
ATOM 10596 C C . HIS B 1 613 ? 12.653 32.263 162.403 1.00 38.66 648 HIS B C 1
ATOM 10597 O O . HIS B 1 613 ? 13.570 33.025 162.692 1.00 38.47 648 HIS B O 1
ATOM 10604 N N . ASN B 1 614 ? 12.786 31.307 161.480 1.00 34.55 649 ASN B N 1
ATOM 10605 C CA . ASN B 1 614 ? 14.111 30.939 160.938 1.00 31.50 649 ASN B CA 1
ATOM 10606 C C . ASN B 1 614 ? 14.530 31.614 159.643 1.00 31.15 649 ASN B C 1
ATOM 10607 O O . ASN B 1 614 ? 15.686 31.481 159.230 1.00 30.19 649 ASN B O 1
ATOM 10612 N N . ASN B 1 615 ? 13.593 32.318 159.008 1.00 31.12 650 ASN B N 1
ATOM 10613 C CA . ASN B 1 615 ? 13.829 33.020 157.740 1.00 30.81 650 ASN B CA 1
ATOM 10614 C C . ASN B 1 615 ? 14.447 32.102 156.689 1.00 29.98 650 ASN B C 1
ATOM 10615 O O . ASN B 1 615 ? 15.321 32.501 155.919 1.00 29.04 650 ASN B O 1
ATOM 10620 N N . SER B 1 616 ? 13.957 30.869 156.660 1.00 30.44 651 SER B N 1
ATOM 10621 C CA . SER B 1 616 ? 14.520 29.816 155.822 1.00 29.99 651 SER B CA 1
ATOM 10622 C C . SER B 1 616 ? 13.592 29.538 154.654 1.00 29.86 651 SER B C 1
ATOM 10623 O O . SER B 1 616 ? 12.450 29.964 154.666 1.00 30.82 651 SER B O 1
ATOM 10626 N N . TRP B 1 617 ? 14.101 28.847 153.639 1.00 29.85 652 TRP B N 1
ATOM 10627 C CA . TRP B 1 617 ? 13.268 28.299 152.576 1.00 30.54 652 TRP B CA 1
ATOM 10628 C C . TRP B 1 617 ? 13.848 26.977 152.075 1.00 30.60 652 TRP B C 1
ATOM 10629 O O . TRP B 1 617 ? 15.044 26.866 151.778 1.00 31.52 652 TRP B O 1
ATOM 10640 N N . ASN B 1 618 ? 12.988 25.973 151.984 1.00 30.57 653 ASN B N 1
ATOM 10641 C CA . ASN B 1 618 ? 13.401 24.630 151.579 1.00 31.11 653 ASN B CA 1
ATOM 10642 C C . ASN B 1 618 ? 13.642 24.440 150.076 1.00 30.81 653 ASN B C 1
ATOM 10643 O O . ASN B 1 618 ? 13.899 23.324 149.639 1.00 31.06 653 ASN B O 1
ATOM 10648 N N . CYS B 1 619 ? 13.502 25.516 149.297 1.00 30.58 654 CYS B N 1
ATOM 10649 C CA . CYS B 1 619 ? 13.748 25.506 147.850 1.00 30.24 654 CYS B CA 1
ATOM 10650 C C . CYS B 1 619 ? 12.856 24.567 147.060 1.00 31.36 654 CYS B C 1
ATOM 10651 O O . CYS B 1 619 ? 13.246 24.134 145.983 1.00 31.49 654 CYS B O 1
ATOM 10654 N N . GLY B 1 620 ? 11.677 24.242 147.586 1.00 32.12 655 GLY B N 1
ATOM 10655 C CA . GLY B 1 620 ? 10.758 23.374 146.869 1.00 33.27 655 GLY B CA 1
ATOM 10656 C C . GLY B 1 620 ? 10.128 22.236 147.648 1.00 35.19 655 GLY B C 1
ATOM 10657 O O . GLY B 1 620 ? 8.941 21.980 147.494 1.00 35.69 655 GLY B O 1
ATOM 10658 N N . GLU B 1 621 ? 10.917 21.522 148.446 1.00 37.50 656 GLU B N 1
ATOM 10659 C CA . GLU B 1 621 ? 10.398 20.378 149.207 1.00 39.38 656 GLU B CA 1
ATOM 10660 C C . GLU B 1 621 ? 11.096 20.273 150.562 1.00 38.04 656 GLU B C 1
ATOM 10661 O O . GLU B 1 621 ? 12.284 20.561 150.665 1.00 36.91 656 GLU B O 1
ATOM 10667 N N . GLU B 1 622 ? 10.348 19.892 151.601 1.00 37.90 657 GLU B N 1
ATOM 10668 C CA . GLU B 1 622 ? 10.916 19.755 152.954 1.00 38.24 657 GLU B CA 1
ATOM 10669 C C . GLU B 1 622 ? 11.877 18.573 153.014 1.00 37.16 657 GLU B C 1
ATOM 10670 O O . GLU B 1 622 ? 11.461 17.437 152.797 1.00 37.62 657 GLU B O 1
ATOM 10676 N N . GLY B 1 623 ? 13.145 18.843 153.321 1.00 35.46 658 GLY B N 1
ATOM 10677 C CA . GLY B 1 623 ? 14.107 17.782 153.572 1.00 35.24 658 GLY B CA 1
ATOM 10678 C C . GLY B 1 623 ? 14.654 17.132 152.311 1.00 34.54 658 GLY B C 1
ATOM 10679 O O . GLY B 1 623 ? 14.497 17.663 151.216 1.00 33.13 658 GLY B O 1
ATOM 10680 N N . PRO B 1 624 ? 15.325 15.981 152.470 1.00 34.11 659 PRO B N 1
ATOM 10681 C CA . PRO B 1 624 ? 15.959 15.271 151.351 1.00 33.76 659 PRO B CA 1
ATOM 10682 C C . PRO B 1 624 ? 14.978 14.975 150.233 1.00 33.33 659 PRO B C 1
ATOM 10683 O O . PRO B 1 624 ? 13.835 14.645 150.496 1.00 32.60 659 PRO B O 1
ATOM 10687 N N . THR B 1 625 ? 15.423 15.093 148.992 1.00 33.53 660 THR B N 1
ATOM 10688 C CA . THR B 1 625 ? 14.523 14.914 147.863 1.00 33.55 660 THR B CA 1
ATOM 10689 C C . THR B 1 625 ? 15.275 14.559 146.599 1.00 33.12 660 THR B C 1
ATOM 10690 O O . THR B 1 625 ? 16.431 14.944 146.439 1.00 32.11 660 THR B O 1
ATOM 10694 N N . THR B 1 626 ? 14.601 13.826 145.715 1.00 33.44 661 THR B N 1
ATOM 10695 C CA . THR B 1 626 ? 15.132 13.480 144.400 1.00 33.92 661 THR B CA 1
ATOM 10696 C C . THR B 1 626 ? 14.674 14.453 143.311 1.00 34.21 661 THR B C 1
ATOM 10697 O O . THR B 1 626 ? 15.154 14.376 142.191 1.00 34.49 661 THR B O 1
ATOM 10701 N N . LYS B 1 627 ? 13.760 15.368 143.625 1.00 35.10 662 LYS B N 1
ATOM 10702 C CA . LYS B 1 627 ? 13.433 16.448 142.684 1.00 35.52 662 LYS B CA 1
ATOM 10703 C C . LYS B 1 627 ? 14.677 17.266 142.328 1.00 33.74 662 LYS B C 1
ATOM 10704 O O . LYS B 1 627 ? 15.289 17.919 143.175 1.00 32.22 662 LYS B O 1
ATOM 10710 N N . TRP B 1 628 ? 15.037 17.204 141.058 1.00 32.83 663 TRP B N 1
ATOM 10711 C CA . TRP B 1 628 ? 16.302 17.720 140.578 1.00 32.27 663 TRP B CA 1
ATOM 10712 C C . TRP B 1 628 ? 16.342 19.237 140.630 1.00 31.86 663 TRP B C 1
ATOM 10713 O O . TRP B 1 628 ? 17.368 19.806 140.963 1.00 31.13 663 TRP B O 1
ATOM 10724 N N . GLU B 1 629 ? 15.230 19.896 140.328 1.00 33.07 664 GLU B N 1
ATOM 10725 C CA . GLU B 1 629 ? 15.221 21.359 140.358 1.00 34.54 664 GLU B CA 1
ATOM 10726 C C . GLU B 1 629 ? 15.438 21.886 141.776 1.00 33.43 664 GLU B C 1
ATOM 10727 O O . GLU B 1 629 ? 15.990 22.970 141.953 1.00 32.56 664 GLU B O 1
ATOM 10733 N N . VAL B 1 630 ? 15.032 21.100 142.774 1.00 32.44 665 VAL B N 1
ATOM 10734 C CA . VAL B 1 630 ? 15.222 21.466 144.164 1.00 31.59 665 VAL B CA 1
ATOM 10735 C C . VAL B 1 630 ? 16.701 21.395 144.530 1.00 31.30 665 VAL B C 1
ATOM 10736 O O . VAL B 1 630 ? 17.268 22.351 145.064 1.00 31.33 665 VAL B O 1
ATOM 10740 N N . ASN B 1 631 ? 17.320 20.261 144.239 1.00 30.45 666 ASN B N 1
ATOM 10741 C CA . ASN B 1 631 ? 18.729 20.061 144.546 1.00 30.00 666 ASN B CA 1
ATOM 10742 C C . ASN B 1 631 ? 19.637 21.011 143.778 1.00 29.47 666 ASN B C 1
ATOM 10743 O O . ASN B 1 631 ? 20.650 21.457 144.292 1.00 29.14 666 ASN B O 1
ATOM 10748 N N . ARG B 1 632 ? 19.279 21.316 142.542 1.00 29.53 667 ARG B N 1
ATOM 10749 C CA . ARG B 1 632 ? 20.009 22.324 141.774 1.00 29.64 667 ARG B CA 1
ATOM 10750 C C . ARG B 1 632 ? 19.994 23.663 142.499 1.00 29.28 667 ARG B C 1
ATOM 10751 O O . ARG B 1 632 ? 21.023 24.327 142.651 1.00 29.12 667 ARG B O 1
ATOM 10759 N N . LEU B 1 633 ? 18.811 24.044 142.953 1.00 28.57 668 LEU B N 1
ATOM 10760 C CA . LEU B 1 633 ? 18.621 25.333 143.596 1.00 28.83 668 LEU B CA 1
ATOM 10761 C C . LEU B 1 633 ? 19.349 25.412 144.940 1.00 27.63 668 LEU B C 1
ATOM 10762 O O . LEU B 1 633 ? 19.984 26.420 145.234 1.00 27.41 668 LEU B O 1
ATOM 10767 N N . ARG B 1 634 ? 19.284 24.342 145.728 1.00 26.68 669 ARG B N 1
ATOM 10768 C CA . ARG B 1 634 ? 20.009 24.277 146.989 1.00 26.11 669 ARG B CA 1
ATOM 10769 C C . ARG B 1 634 ? 21.519 24.423 146.814 1.00 26.30 669 ARG B C 1
ATOM 10770 O O . ARG B 1 634 ? 22.164 25.176 147.554 1.00 25.25 669 ARG B O 1
ATOM 10778 N N . GLN B 1 635 ? 22.088 23.709 145.839 1.00 26.65 670 GLN B N 1
ATOM 10779 C CA . GLN B 1 635 ? 23.527 23.855 145.548 1.00 26.78 670 GLN B CA 1
ATOM 10780 C C . GLN B 1 635 ? 23.891 25.315 145.292 1.00 26.54 670 GLN B C 1
ATOM 10781 O O . GLN B 1 635 ? 24.954 25.777 145.660 1.00 26.53 670 GLN B O 1
ATOM 10787 N N . ARG B 1 636 ? 22.980 26.039 144.667 1.00 26.80 671 ARG B N 1
ATOM 10788 C CA . ARG B 1 636 ? 23.225 27.414 144.310 1.00 26.92 671 ARG B CA 1
ATOM 10789 C C . ARG B 1 636 ? 23.077 28.332 145.548 1.00 26.74 671 ARG B C 1
ATOM 10790 O O . ARG B 1 636 ? 23.940 29.186 145.816 1.00 26.27 671 ARG B O 1
ATOM 10798 N N . GLN B 1 637 ? 22.000 28.129 146.308 1.00 26.16 672 GLN B N 1
ATOM 10799 C CA . GLN B 1 637 ? 21.677 28.986 147.456 1.00 26.10 672 GLN B CA 1
ATOM 10800 C C . GLN B 1 637 ? 22.672 28.809 148.591 1.00 26.31 672 GLN B C 1
ATOM 10801 O O . GLN B 1 637 ? 22.910 29.745 149.338 1.00 25.86 672 GLN B O 1
ATOM 10807 N N . MET B 1 638 ? 23.247 27.620 148.733 1.00 27.16 673 MET B N 1
ATOM 10808 C CA . MET B 1 638 ? 24.360 27.452 149.675 1.00 28.61 673 MET B CA 1
ATOM 10809 C C . MET B 1 638 ? 25.481 28.443 149.356 1.00 27.80 673 MET B C 1
ATOM 10810 O O . MET B 1 638 ? 26.035 29.090 150.248 1.00 26.50 673 MET B O 1
ATOM 10815 N N . ARG B 1 639 ? 25.804 28.542 148.071 1.00 28.40 674 ARG B N 1
ATOM 10816 C CA . ARG B 1 639 ? 26.900 29.400 147.607 1.00 29.01 674 ARG B CA 1
ATOM 10817 C C . ARG B 1 639 ? 26.503 30.866 147.648 1.00 28.36 674 ARG B C 1
ATOM 10818 O O . ARG B 1 639 ? 27.350 31.727 147.845 1.00 27.49 674 ARG B O 1
ATOM 10826 N N . ASN B 1 640 ? 25.223 31.140 147.417 1.00 27.92 675 ASN B N 1
ATOM 10827 C CA . ASN B 1 640 ? 24.748 32.510 147.419 1.00 28.33 675 ASN B CA 1
ATOM 10828 C C . ASN B 1 640 ? 24.807 33.081 148.829 1.00 28.37 675 ASN B C 1
ATOM 10829 O O . ASN B 1 640 ? 25.264 34.194 149.031 1.00 27.72 675 ASN B O 1
ATOM 10834 N N . LEU B 1 641 ? 24.346 32.298 149.803 1.00 28.89 676 LEU B N 1
ATOM 10835 C CA . LEU B 1 641 ? 24.415 32.694 151.206 1.00 28.88 676 LEU B CA 1
ATOM 10836 C C . LEU B 1 641 ? 25.864 32.900 151.649 1.00 29.26 676 LEU B C 1
ATOM 10837 O O . LEU B 1 641 ? 26.180 33.901 152.302 1.00 30.43 676 LEU B O 1
ATOM 10842 N N . THR B 1 642 ? 26.735 31.964 151.275 1.00 28.37 677 THR B N 1
ATOM 10843 C CA . THR B 1 642 ? 28.154 32.055 151.594 1.00 27.78 677 THR B CA 1
ATOM 10844 C C . THR B 1 642 ? 28.816 33.244 150.891 1.00 27.86 677 THR B C 1
ATOM 10845 O O . THR B 1 642 ? 29.722 33.879 151.439 1.00 27.74 677 THR B O 1
ATOM 10849 N N . GLY B 1 643 ? 28.385 33.523 149.667 1.00 27.71 678 GLY B N 1
ATOM 10850 C CA . GLY B 1 643 ? 28.903 34.655 148.913 1.00 27.75 678 GLY B CA 1
ATOM 10851 C C . GLY B 1 643 ? 28.601 35.919 149.673 1.00 27.87 678 GLY B C 1
ATOM 10852 O O . GLY B 1 643 ? 29.479 36.750 149.899 1.00 28.18 678 GLY B O 1
ATOM 10853 N N . ALA B 1 644 ? 27.355 36.056 150.095 1.00 27.17 679 ALA B N 1
ATOM 10854 C CA . ALA B 1 644 ? 26.968 37.194 150.909 1.00 27.82 679 ALA B CA 1
ATOM 10855 C C . ALA B 1 644 ? 27.873 37.371 152.139 1.00 27.57 679 ALA B C 1
ATOM 10856 O O . ALA B 1 644 ? 28.295 38.487 152.445 1.00 27.86 679 ALA B O 1
ATOM 10858 N N . LEU B 1 645 ? 28.171 36.271 152.829 1.00 27.47 680 LEU B N 1
ATOM 10859 C CA . LEU B 1 645 ? 28.934 36.323 154.077 1.00 27.03 680 LEU B CA 1
ATOM 10860 C C . LEU B 1 645 ? 30.341 36.821 153.850 1.00 27.46 680 LEU B C 1
ATOM 10861 O O . LEU B 1 645 ? 30.809 37.719 154.546 1.00 28.07 680 LEU B O 1
ATOM 10866 N N . LEU B 1 646 ? 31.003 36.232 152.862 1.00 27.92 681 LEU B N 1
ATOM 10867 C CA . LEU B 1 646 ? 32.404 36.487 152.607 1.00 28.45 681 LEU B CA 1
ATOM 10868 C C . LEU B 1 646 ? 32.658 37.626 151.612 1.00 29.34 681 LEU B C 1
ATOM 10869 O O . LEU B 1 646 ? 33.822 37.957 151.346 1.00 29.55 681 LEU B O 1
ATOM 10874 N N . LEU B 1 647 ? 31.602 38.233 151.069 1.00 29.47 682 LEU B N 1
ATOM 10875 C CA . LEU B 1 647 ? 31.772 39.384 150.169 1.00 29.98 682 LEU B CA 1
ATOM 10876 C C . LEU B 1 647 ? 31.264 40.692 150.796 1.00 30.09 682 LEU B C 1
ATOM 10877 O O . LEU B 1 647 ? 31.042 41.675 150.100 1.00 29.13 682 LEU B O 1
ATOM 10882 N N . SER B 1 648 ? 31.110 40.685 152.117 1.00 30.78 683 SER B N 1
ATOM 10883 C CA . SER B 1 648 ? 30.723 41.865 152.888 1.00 31.67 683 SER B CA 1
ATOM 10884 C C . SER B 1 648 ? 31.880 42.329 153.773 1.00 32.67 683 SER B C 1
ATOM 10885 O O . SER B 1 648 ? 32.607 41.506 154.347 1.00 32.27 683 SER B O 1
ATOM 10888 N N . CYS B 1 649 ? 32.030 43.649 153.888 1.00 33.61 684 CYS B N 1
ATOM 10889 C CA . CYS B 1 649 ? 32.877 44.254 154.917 1.00 34.16 684 CYS B CA 1
ATOM 10890 C C . CYS B 1 649 ? 32.375 43.889 156.316 1.00 33.52 684 CYS B C 1
ATOM 10891 O O . CYS B 1 649 ? 31.214 43.517 156.504 1.00 32.76 684 CYS B O 1
ATOM 10894 N N . GLY B 1 650 ? 33.249 44.030 157.302 1.00 32.66 685 GLY B N 1
ATOM 10895 C CA . GLY B 1 650 ? 33.019 43.421 158.604 1.00 32.04 685 GLY B CA 1
ATOM 10896 C C . GLY B 1 650 ? 33.729 42.083 158.620 1.00 31.66 685 GLY B C 1
ATOM 10897 O O . GLY B 1 650 ? 34.504 41.780 157.720 1.00 31.28 685 GLY B O 1
ATOM 10898 N N . VAL B 1 651 ? 33.453 41.269 159.630 1.00 30.86 686 VAL B N 1
ATOM 10899 C CA . VAL B 1 651 ? 34.232 40.072 159.858 1.00 29.71 686 VAL B CA 1
ATOM 10900 C C . VAL B 1 651 ? 33.337 38.849 159.798 1.00 29.51 686 VAL B C 1
ATOM 10901 O O . VAL B 1 651 ? 32.445 38.706 160.618 1.00 29.70 686 VAL B O 1
ATOM 10905 N N . PRO B 1 652 ? 33.571 37.958 158.822 1.00 29.60 687 PRO B N 1
ATOM 10906 C CA . PRO B 1 652 ? 32.702 36.799 158.682 1.00 29.08 687 PRO B CA 1
ATOM 10907 C C . PRO B 1 652 ? 33.076 35.700 159.671 1.00 28.98 687 PRO B C 1
ATOM 10908 O O . PRO B 1 652 ? 34.266 35.442 159.900 1.00 27.38 687 PRO B O 1
ATOM 10912 N N . MET B 1 653 ? 32.057 35.075 160.250 1.00 29.82 688 MET B N 1
ATOM 10913 C CA . MET B 1 653 ? 32.233 33.892 161.086 1.00 31.04 688 MET B CA 1
ATOM 10914 C C . MET B 1 653 ? 31.531 32.704 160.425 1.00 29.26 688 MET B C 1
ATOM 10915 O O . MET B 1 653 ? 30.344 32.781 160.090 1.00 27.39 688 MET B O 1
ATOM 10920 N N . ILE B 1 654 ? 32.278 31.614 160.260 1.00 28.88 689 ILE B N 1
ATOM 10921 C CA . ILE B 1 654 ? 31.757 30.360 159.703 1.00 28.52 689 ILE B CA 1
ATOM 10922 C C . ILE B 1 654 ? 31.506 29.306 160.782 1.00 28.40 689 ILE B C 1
ATOM 10923 O O . ILE B 1 654 ? 32.385 28.956 161.562 1.00 28.10 689 ILE B O 1
ATOM 10928 N N . ASN B 1 655 ? 30.291 28.776 160.773 1.00 29.26 690 ASN B N 1
ATOM 10929 C CA . ASN B 1 655 ? 29.853 27.727 161.679 1.00 28.34 690 ASN B CA 1
ATOM 10930 C C . ASN B 1 655 ? 30.477 26.424 161.251 1.00 28.74 690 ASN B C 1
ATOM 10931 O O . ASN B 1 655 ? 30.386 26.063 160.083 1.00 29.46 690 ASN B O 1
ATOM 10936 N N . MET B 1 656 ? 31.106 25.713 162.186 1.00 29.16 691 MET B N 1
ATOM 10937 C CA . MET B 1 656 ? 31.742 24.422 161.867 1.00 29.19 691 MET B CA 1
ATOM 10938 C C . MET B 1 656 ? 30.796 23.537 161.058 1.00 29.09 691 MET B C 1
ATOM 10939 O O . MET B 1 656 ? 29.696 23.218 161.509 1.00 27.69 691 MET B O 1
ATOM 10944 N N . GLY B 1 657 ? 31.231 23.161 159.857 1.00 29.53 692 GLY B N 1
ATOM 10945 C CA . GLY B 1 657 ? 30.464 22.251 158.999 1.00 30.07 692 GLY B CA 1
ATOM 10946 C C . GLY B 1 657 ? 29.765 22.917 157.831 1.00 30.00 692 GLY B C 1
ATOM 10947 O O . GLY B 1 657 ? 29.408 22.259 156.865 1.00 31.82 692 GLY B O 1
ATOM 10948 N N . ASP B 1 658 ? 29.559 24.222 157.923 1.00 29.42 693 ASP B N 1
ATOM 10949 C CA . ASP B 1 658 ? 28.899 24.957 156.861 1.00 29.51 693 ASP B CA 1
ATOM 10950 C C . ASP B 1 658 ? 29.780 25.171 155.642 1.00 29.68 693 ASP B C 1
ATOM 10951 O O . ASP B 1 658 ? 29.275 25.536 154.579 1.00 29.95 693 ASP B O 1
ATOM 10956 N N . GLU B 1 659 ? 31.084 24.932 155.794 1.00 29.20 694 GLU B N 1
ATOM 10957 C CA . GLU B 1 659 ? 32.006 24.916 154.668 1.00 28.40 694 GLU B CA 1
ATOM 10958 C C . GLU B 1 659 ? 31.881 23.647 153.781 1.00 28.13 694 GLU B C 1
ATOM 10959 O O . GLU B 1 659 ? 32.443 23.602 152.693 1.00 27.68 694 GLU B O 1
ATOM 10965 N N . TYR B 1 660 ? 31.165 22.614 154.222 1.00 27.43 695 TYR B N 1
ATOM 10966 C CA . TYR B 1 660 ? 30.921 21.464 153.331 1.00 27.55 695 TYR B CA 1
ATOM 10967 C C . TYR B 1 660 ? 29.459 21.034 153.234 1.00 28.13 695 TYR B C 1
ATOM 10968 O O . TYR B 1 660 ? 29.158 20.048 152.573 1.00 28.22 695 TYR B O 1
ATOM 10977 N N . GLY B 1 661 ? 28.552 21.764 153.879 1.00 29.25 696 GLY B N 1
ATOM 10978 C CA . GLY B 1 661 ? 27.116 21.467 153.791 1.00 29.88 696 GLY B CA 1
ATOM 10979 C C . GLY B 1 661 ? 26.639 20.470 154.837 1.00 30.32 696 GLY B C 1
ATOM 10980 O O . GLY B 1 661 ? 25.809 19.614 154.568 1.00 30.69 696 GLY B O 1
ATOM 10981 N N . HIS B 1 662 ? 27.181 20.597 156.038 1.00 30.34 697 HIS B N 1
ATOM 10982 C CA . HIS B 1 662 ? 26.803 19.780 157.180 1.00 29.43 697 HIS B CA 1
ATOM 10983 C C . HIS B 1 662 ? 25.314 19.940 157.498 1.00 28.35 697 HIS B C 1
ATOM 10984 O O . HIS B 1 662 ? 24.802 21.062 157.532 1.00 27.08 697 HIS B O 1
ATOM 10991 N N . SER B 1 663 ? 24.638 18.817 157.751 1.00 27.74 698 SER B N 1
ATOM 10992 C CA . SER B 1 663 ? 23.211 18.806 158.076 1.00 27.05 698 SER B CA 1
ATOM 10993 C C . SER B 1 663 ? 22.939 18.209 159.451 1.00 27.34 698 SER B C 1
ATOM 10994 O O . SER B 1 663 ? 23.530 17.205 159.810 1.00 27.79 698 SER B O 1
ATOM 10997 N N . LYS B 1 664 ? 22.007 18.815 160.188 1.00 27.07 699 LYS B N 1
ATOM 10998 C CA . LYS B 1 664 ? 21.490 18.265 161.433 1.00 26.95 699 LYS B CA 1
ATOM 10999 C C . LYS B 1 664 ? 20.048 17.757 161.245 1.00 27.67 699 LYS B C 1
ATOM 11000 O O . LYS B 1 664 ? 19.273 17.745 162.197 1.00 28.26 699 LYS B O 1
ATOM 11006 N N . ASN B 1 665 ? 19.708 17.338 160.023 1.00 28.03 700 ASN B N 1
ATOM 11007 C CA . ASN B 1 665 ? 18.364 16.857 159.662 1.00 28.25 700 ASN B CA 1
ATOM 11008 C C . ASN B 1 665 ? 17.211 17.767 160.031 1.00 28.49 700 ASN B C 1
ATOM 11009 O O . ASN B 1 665 ? 16.122 17.286 160.315 1.00 28.67 700 ASN B O 1
ATOM 11014 N N . GLY B 1 666 ? 17.444 19.077 160.001 1.00 28.51 701 GLY B N 1
ATOM 11015 C CA . GLY B 1 666 ? 16.400 20.057 160.292 1.00 28.67 701 GLY B CA 1
ATOM 11016 C C . GLY B 1 666 ? 16.273 20.435 161.756 1.00 28.56 701 GLY B C 1
ATOM 11017 O O . GLY B 1 666 ? 15.357 21.151 162.124 1.00 29.55 701 GLY B O 1
ATOM 11018 N N . ASN B 1 667 ? 17.172 19.943 162.599 1.00 28.43 702 ASN B N 1
ATOM 11019 C CA . ASN B 1 667 ? 17.155 20.287 164.005 1.00 28.42 702 ASN B CA 1
ATOM 11020 C C . ASN B 1 667 ? 17.912 21.606 164.167 1.00 28.53 702 ASN B C 1
ATOM 11021 O O . ASN B 1 667 ? 19.110 21.683 163.847 1.00 29.18 702 ASN B O 1
ATOM 11026 N N . ASN B 1 668 ? 17.221 22.647 164.636 1.00 28.61 703 ASN B N 1
ATOM 11027 C CA . ASN B 1 668 ? 17.842 23.975 164.776 1.00 29.07 703 ASN B CA 1
ATOM 11028 C C . ASN B 1 668 ? 18.377 24.290 166.168 1.00 29.62 703 ASN B C 1
ATOM 11029 O O . ASN B 1 668 ? 18.578 25.454 166.498 1.00 31.02 703 ASN B O 1
ATOM 11034 N N . ASN B 1 669 ? 18.606 23.255 166.978 1.00 30.81 704 ASN B N 1
ATOM 11035 C CA . ASN B 1 669 ? 18.982 23.422 168.383 1.00 30.57 704 ASN B CA 1
ATOM 11036 C C . ASN B 1 669 ? 19.547 22.127 168.965 1.00 30.29 704 ASN B C 1
ATOM 11037 O O . ASN B 1 669 ? 18.967 21.527 169.873 1.00 30.11 704 ASN B O 1
ATOM 11042 N N . THR B 1 670 ? 20.696 21.703 168.448 1.00 30.00 705 THR B N 1
ATOM 11043 C CA . THR B 1 670 ? 21.286 20.411 168.845 1.00 29.50 705 THR B CA 1
ATOM 11044 C C . THR B 1 670 ? 22.101 20.468 170.155 1.00 29.48 705 THR B C 1
ATOM 11045 O O . THR B 1 670 ? 23.131 19.796 170.272 1.00 31.69 705 THR B O 1
ATOM 11049 N N . TYR B 1 671 ? 21.616 21.205 171.153 1.00 29.09 706 TYR B N 1
ATOM 11050 C CA . TYR B 1 671 ? 22.357 21.430 172.409 1.00 29.20 706 TYR B CA 1
ATOM 11051 C C . TYR B 1 671 ? 22.660 20.189 173.245 1.00 28.90 706 TYR B C 1
ATOM 11052 O O . TYR B 1 671 ? 23.579 20.213 174.070 1.00 27.95 706 TYR B O 1
ATOM 11061 N N . CYS B 1 672 ? 21.890 19.121 173.058 1.00 29.45 707 CYS B N 1
ATOM 11062 C CA . CYS B 1 672 ? 21.965 17.988 173.963 1.00 30.49 707 CYS B CA 1
ATOM 11063 C C . CYS B 1 672 ? 22.508 16.692 173.365 1.00 29.89 707 CYS B C 1
ATOM 11064 O O . CYS B 1 672 ? 22.508 15.653 174.032 1.00 30.88 707 CYS B O 1
ATOM 11067 N N . HIS B 1 673 ? 23.006 16.757 172.137 1.00 29.39 708 HIS B N 1
ATOM 11068 C CA . HIS B 1 673 ? 23.357 15.561 171.380 1.00 29.16 708 HIS B CA 1
ATOM 11069 C C . HIS B 1 673 ? 24.844 15.315 171.281 1.00 29.26 708 HIS B C 1
ATOM 11070 O O . HIS B 1 673 ? 25.551 16.052 170.597 1.00 28.36 708 HIS B O 1
ATOM 11077 N N . ASP B 1 674 ? 25.318 14.269 171.952 1.00 30.24 709 ASP B N 1
ATOM 11078 C CA . ASP B 1 674 ? 26.684 13.814 171.738 1.00 31.33 709 ASP B CA 1
ATOM 11079 C C . ASP B 1 674 ? 26.652 12.793 170.608 1.00 31.66 709 ASP B C 1
ATOM 11080 O O . ASP B 1 674 ? 26.732 11.594 170.845 1.00 32.52 709 ASP B O 1
ATOM 11085 N N . SER B 1 675 ? 26.522 13.292 169.381 1.00 31.62 710 SER B N 1
ATOM 11086 C CA . SER B 1 675 ? 26.307 12.450 168.198 1.00 32.45 710 SER B CA 1
ATOM 11087 C C . SER B 1 675 ? 26.796 13.133 166.929 1.00 32.20 710 SER B C 1
ATOM 11088 O O . SER B 1 675 ? 27.285 14.255 166.959 1.00 32.42 710 SER B O 1
ATOM 11091 N N . GLU B 1 676 ? 26.648 12.440 165.815 1.00 33.63 711 GLU B N 1
ATOM 11092 C CA . GLU B 1 676 ? 27.090 12.928 164.516 1.00 34.07 711 GLU B CA 1
ATOM 11093 C C . GLU B 1 676 ? 26.492 14.282 164.123 1.00 32.04 711 GLU B C 1
ATOM 11094 O O . GLU B 1 676 ? 27.088 15.022 163.343 1.00 31.45 711 GLU B O 1
ATOM 11100 N N . LEU B 1 677 ? 25.326 14.611 164.667 1.00 30.17 712 LEU B N 1
ATOM 11101 C CA . LEU B 1 677 ? 24.730 15.930 164.454 1.00 28.69 712 LEU B CA 1
ATOM 11102 C C . LEU B 1 677 ? 25.638 17.103 164.833 1.00 27.58 712 LEU B C 1
ATOM 11103 O O . LEU B 1 677 ? 25.513 18.175 164.251 1.00 26.43 712 LEU B O 1
ATOM 11108 N N . ASN B 1 678 ? 26.525 16.912 165.811 1.00 26.86 713 ASN B N 1
ATOM 11109 C CA . ASN B 1 678 ? 27.447 17.973 166.248 1.00 26.18 713 ASN B CA 1
ATOM 11110 C C . ASN B 1 678 ? 28.917 17.689 165.919 1.00 25.95 713 ASN B C 1
ATOM 11111 O O . ASN B 1 678 ? 29.819 18.339 166.438 1.00 25.15 713 ASN B O 1
ATOM 11116 N N . TYR B 1 679 ? 29.159 16.719 165.050 1.00 26.45 714 TYR B N 1
ATOM 11117 C CA . TYR B 1 679 ? 30.508 16.278 164.748 1.00 26.85 714 TYR B CA 1
ATOM 11118 C C . TYR B 1 679 ? 30.889 16.739 163.367 1.00 27.25 714 TYR B C 1
ATOM 11119 O O . TYR B 1 679 ? 30.053 16.740 162.460 1.00 27.36 714 TYR B O 1
ATOM 11128 N N . LEU B 1 680 ? 32.154 17.098 163.195 1.00 27.60 715 LEU B N 1
ATOM 11129 C CA . LEU B 1 680 ? 32.664 17.396 161.873 1.00 28.69 715 LEU B CA 1
ATOM 11130 C C . LEU B 1 680 ? 32.736 16.060 161.132 1.00 29.77 715 LEU B C 1
ATOM 11131 O O . LEU B 1 680 ? 33.274 15.079 161.646 1.00 30.14 715 LEU B O 1
ATOM 11136 N N . ARG B 1 681 ? 32.143 16.029 159.945 1.00 30.49 716 ARG B N 1
ATOM 11137 C CA . ARG B 1 681 ? 32.009 14.810 159.151 1.00 31.50 716 ARG B CA 1
ATOM 11138 C C . ARG B 1 681 ? 33.122 14.712 158.132 1.00 31.34 716 ARG B C 1
ATOM 11139 O O . ARG B 1 681 ? 32.967 15.107 156.980 1.00 32.75 716 ARG B O 1
ATOM 11147 N N . TRP B 1 682 ? 34.248 14.170 158.562 1.00 31.80 717 TRP B N 1
ATOM 11148 C CA . TRP B 1 682 ? 35.425 14.102 157.710 1.00 32.22 717 TRP B CA 1
ATOM 11149 C C . TRP B 1 682 ? 35.165 13.261 156.476 1.00 32.34 717 TRP B C 1
ATOM 11150 O O . TRP B 1 682 ? 35.741 13.530 155.429 1.00 31.21 717 TRP B O 1
ATOM 11161 N N . ASP B 1 683 ? 34.273 12.276 156.588 1.00 34.05 718 ASP B N 1
ATOM 11162 C CA . ASP B 1 683 ? 33.849 11.492 155.411 1.00 35.93 718 ASP B CA 1
ATOM 11163 C C . ASP B 1 683 ? 33.160 12.376 154.365 1.00 36.76 718 ASP B C 1
ATOM 11164 O O . ASP B 1 683 ? 33.583 12.426 153.213 1.00 37.60 718 ASP B O 1
ATOM 11169 N N . GLN B 1 684 ? 32.128 13.101 154.780 1.00 37.78 719 GLN B N 1
ATOM 11170 C CA . GLN B 1 684 ? 31.375 13.980 153.874 1.00 38.48 719 GLN B CA 1
ATOM 11171 C C . GLN B 1 684 ? 32.238 15.097 153.290 1.00 38.32 719 GLN B C 1
ATOM 11172 O O . GLN B 1 684 ? 31.976 15.586 152.198 1.00 37.61 719 GLN B O 1
ATOM 11178 N N . LEU B 1 685 ? 33.252 15.508 154.038 1.00 39.26 720 LEU B N 1
ATOM 11179 C CA . LEU B 1 685 ? 34.180 16.527 153.584 1.00 40.06 720 LEU B CA 1
ATOM 11180 C C . LEU B 1 685 ? 35.018 15.993 152.439 1.00 40.33 720 LEU B C 1
ATOM 11181 O O . LEU B 1 685 ? 35.157 16.647 151.411 1.00 41.65 720 LEU B O 1
ATOM 11186 N N . ALA B 1 686 ? 35.571 14.799 152.612 1.00 41.81 721 ALA B N 1
ATOM 11187 C CA . ALA B 1 686 ? 36.344 14.162 151.548 1.00 42.57 721 ALA B CA 1
ATOM 11188 C C . ALA B 1 686 ? 35.530 14.034 150.257 1.00 43.21 721 ALA B C 1
ATOM 11189 O O . ALA B 1 686 ? 36.041 14.284 149.168 1.00 44.49 721 ALA B O 1
ATOM 11191 N N . GLU B 1 687 ? 34.263 13.663 150.392 1.00 43.11 722 GLU B N 1
ATOM 11192 C CA . GLU B 1 687 ? 33.393 13.371 149.252 1.00 44.50 722 GLU B CA 1
ATOM 11193 C C . GLU B 1 687 ? 33.116 14.607 148.358 1.00 43.09 722 GLU B C 1
ATOM 11194 O O . GLU B 1 687 ? 33.239 14.522 147.142 1.00 42.98 722 GLU B O 1
ATOM 11200 N N . ASP B 1 688 ? 32.758 15.744 148.957 1.00 40.43 723 ASP B N 1
ATOM 11201 C CA . ASP B 1 688 ? 32.462 16.996 148.203 1.00 39.23 723 ASP B CA 1
ATOM 11202 C C . ASP B 1 688 ? 31.691 16.831 146.857 1.00 38.09 723 ASP B C 1
ATOM 11203 O O . ASP B 1 688 ? 32.122 17.344 145.816 1.00 38.05 723 ASP B O 1
ATOM 11208 N N . PRO B 1 689 ? 30.528 16.159 146.897 1.00 35.56 724 PRO B N 1
ATOM 11209 C CA . PRO B 1 689 ? 29.813 15.687 145.700 1.00 34.57 724 PRO B CA 1
ATOM 11210 C C . PRO B 1 689 ? 29.498 16.736 144.626 1.00 32.77 724 PRO B C 1
ATOM 11211 O O . PRO B 1 689 ? 29.455 16.390 143.450 1.00 32.35 724 PRO B O 1
ATOM 11215 N N . HIS B 1 690 ? 29.257 17.987 145.011 1.00 31.15 725 HIS B N 1
ATOM 11216 C CA . HIS B 1 690 ? 28.953 19.014 144.019 1.00 30.72 725 HIS B CA 1
ATOM 11217 C C . HIS B 1 690 ? 29.912 20.196 144.087 1.00 29.75 725 HIS B C 1
ATOM 11218 O O . HIS B 1 690 ? 29.623 21.261 143.562 1.00 29.48 725 HIS B O 1
ATOM 11225 N N . GLY B 1 691 ? 31.073 19.980 144.698 1.00 30.33 726 GLY B N 1
ATOM 11226 C CA . GLY B 1 691 ? 32.173 20.944 144.653 1.00 29.97 726 GLY B CA 1
ATOM 11227 C C . GLY B 1 691 ? 31.965 22.202 145.477 1.00 29.96 726 GLY B C 1
ATOM 11228 O O . GLY B 1 691 ? 32.556 23.245 145.184 1.00 29.61 726 GLY B O 1
ATOM 11229 N N . PHE B 1 692 ? 31.140 22.101 146.519 1.00 30.66 727 PHE B N 1
ATOM 11230 C CA . PHE B 1 692 ? 30.880 23.222 147.419 1.00 30.41 727 PHE B CA 1
ATOM 11231 C C . PHE B 1 692 ? 32.066 23.544 148.352 1.00 30.74 727 PHE B C 1
ATOM 11232 O O . PHE B 1 692 ? 32.362 24.718 148.583 1.00 31.08 727 PHE B O 1
ATOM 11240 N N . ASN B 1 693 ? 32.745 22.532 148.898 1.00 30.74 728 ASN B N 1
ATOM 11241 C CA . ASN B 1 693 ? 33.875 22.810 149.788 1.00 31.22 728 ASN B CA 1
ATOM 11242 C C . ASN B 1 693 ? 34.997 23.514 149.042 1.00 30.29 728 ASN B C 1
ATOM 11243 O O . ASN B 1 693 ? 35.640 24.404 149.587 1.00 30.53 728 ASN B O 1
ATOM 11248 N N . ARG B 1 694 ? 35.206 23.142 147.787 1.00 30.15 729 ARG B N 1
ATOM 11249 C CA . ARG B 1 694 ? 36.140 23.873 146.921 1.00 30.21 729 ARG B CA 1
ATOM 11250 C C . ARG B 1 694 ? 35.728 25.343 146.752 1.00 29.17 729 ARG B C 1
ATOM 11251 O O . ARG B 1 694 ? 36.562 26.243 146.776 1.00 29.29 729 ARG B O 1
ATOM 11259 N N . PHE B 1 695 ? 34.437 25.569 146.565 1.00 28.95 730 PHE B N 1
ATOM 11260 C CA . PHE B 1 695 ? 33.914 26.908 146.359 1.00 29.07 730 PHE B CA 1
ATOM 11261 C C . PHE B 1 695 ? 34.212 27.757 147.583 1.00 29.62 730 PHE B C 1
ATOM 11262 O O . PHE B 1 695 ? 34.817 28.827 147.468 1.00 29.86 730 PHE B O 1
ATOM 11270 N N . VAL B 1 696 ? 33.803 27.256 148.752 1.00 30.36 731 VAL B N 1
ATOM 11271 C CA . VAL B 1 696 ? 33.981 27.970 150.019 1.00 30.09 731 VAL B CA 1
ATOM 11272 C C . VAL B 1 696 ? 35.458 28.261 150.216 1.00 30.49 731 VAL B C 1
ATOM 11273 O O . VAL B 1 696 ? 35.840 29.425 150.357 1.00 30.53 731 VAL B O 1
ATOM 11277 N N . ARG B 1 697 ? 36.280 27.215 150.195 1.00 30.45 732 ARG B N 1
ATOM 11278 C CA . ARG B 1 697 ? 37.741 27.375 150.337 1.00 31.32 732 ARG B CA 1
ATOM 11279 C C . ARG B 1 697 ? 38.320 28.481 149.434 1.00 30.13 732 ARG B C 1
ATOM 11280 O O . ARG B 1 697 ? 39.031 29.373 149.921 1.00 29.58 732 ARG B O 1
ATOM 11288 N N . LEU B 1 698 ? 37.984 28.456 148.145 1.00 29.23 733 LEU B N 1
ATOM 11289 C CA . LEU B 1 698 ? 38.460 29.493 147.209 1.00 28.81 733 LEU B CA 1
ATOM 11290 C C . LEU B 1 698 ? 37.913 30.897 147.517 1.00 28.45 733 LEU B C 1
ATOM 11291 O O . LEU B 1 698 ? 38.624 31.893 147.411 1.00 27.59 733 LEU B O 1
ATOM 11296 N N . LEU B 1 699 ? 36.652 30.979 147.915 1.00 28.51 734 LEU B N 1
ATOM 11297 C CA . LEU B 1 699 ? 36.085 32.276 148.233 1.00 28.62 734 LEU B CA 1
ATOM 11298 C C . LEU B 1 699 ? 36.741 32.865 149.487 1.00 28.83 734 LEU B C 1
ATOM 11299 O O . LEU B 1 699 ? 36.986 34.069 149.544 1.00 29.24 734 LEU B O 1
ATOM 11304 N N . ILE B 1 700 ? 37.071 32.018 150.462 1.00 29.22 735 ILE B N 1
ATOM 11305 C CA . ILE B 1 700 ? 37.802 32.468 151.659 1.00 29.03 735 ILE B CA 1
ATOM 11306 C C . ILE B 1 700 ? 39.090 33.147 151.221 1.00 29.04 735 ILE B C 1
ATOM 11307 O O . ILE B 1 700 ? 39.341 34.307 151.554 1.00 28.48 735 ILE B O 1
ATOM 11312 N N . HIS B 1 701 ? 39.883 32.400 150.458 1.00 29.27 736 HIS B N 1
ATOM 11313 C CA . HIS B 1 701 ? 41.198 32.839 149.986 1.00 29.37 736 HIS B CA 1
ATOM 11314 C C . HIS B 1 701 ? 41.142 34.087 149.118 1.00 30.27 736 HIS B C 1
ATOM 11315 O O . HIS B 1 701 ? 42.073 34.902 149.121 1.00 31.89 736 HIS B O 1
ATOM 11322 N N . PHE B 1 702 ? 40.068 34.218 148.350 1.00 30.37 737 PHE B N 1
ATOM 11323 C CA . PHE B 1 702 ? 39.893 35.362 147.480 1.00 30.46 737 PHE B CA 1
ATOM 11324 C C . PHE B 1 702 ? 39.580 36.611 148.308 1.00 30.76 737 PHE B C 1
ATOM 11325 O O . PHE B 1 702 ? 40.083 37.685 148.025 1.00 30.29 737 PHE B O 1
ATOM 11333 N N . ARG B 1 703 ? 38.741 36.456 149.328 1.00 31.00 738 ARG B N 1
ATOM 11334 C CA . ARG B 1 703 ? 38.467 37.547 150.246 1.00 31.00 738 ARG B CA 1
ATOM 11335 C C . ARG B 1 703 ? 39.729 38.002 150.961 1.00 31.85 738 ARG B C 1
ATOM 11336 O O . ARG B 1 703 ? 40.013 39.190 150.996 1.00 32.87 738 ARG B O 1
ATOM 11344 N N . ARG B 1 704 ? 40.463 37.061 151.552 1.00 33.01 739 ARG B N 1
ATOM 11345 C CA . ARG B 1 704 ? 41.728 37.378 152.243 1.00 33.53 739 ARG B CA 1
ATOM 11346 C C . ARG B 1 704 ? 42.627 38.180 151.305 1.00 34.13 739 ARG B C 1
ATOM 11347 O O . ARG B 1 704 ? 43.269 39.127 151.721 1.00 35.45 739 ARG B O 1
ATOM 11355 N N . ALA B 1 705 ? 42.653 37.810 150.031 1.00 34.58 740 ALA B N 1
ATOM 11356 C CA . ALA B 1 705 ? 43.512 38.485 149.066 1.00 34.95 740 ALA B CA 1
ATOM 11357 C C . ALA B 1 705 ? 42.963 39.826 148.558 1.00 35.27 740 ALA B C 1
ATOM 11358 O O . ALA B 1 705 ? 43.623 40.475 147.750 1.00 35.96 740 ALA B O 1
ATOM 11360 N N . THR B 1 706 ? 41.780 40.244 149.022 1.00 34.83 741 THR B N 1
ATOM 11361 C CA . THR B 1 706 ? 41.109 41.470 148.522 1.00 34.54 741 THR B CA 1
ATOM 11362 C C . THR B 1 706 ? 40.990 42.544 149.625 1.00 34.62 741 THR B C 1
ATOM 11363 O O . THR B 1 706 ? 40.018 42.546 150.391 1.00 34.14 741 THR B O 1
ATOM 11367 N N . PRO B 1 707 ? 41.968 43.469 149.710 1.00 35.40 742 PRO B N 1
ATOM 11368 C CA . PRO B 1 707 ? 41.954 44.477 150.793 1.00 35.29 742 PRO B CA 1
ATOM 11369 C C . PRO B 1 707 ? 40.724 45.396 150.849 1.00 35.69 742 PRO B C 1
ATOM 11370 O O . PRO B 1 707 ? 40.421 45.954 151.901 1.00 37.11 742 PRO B O 1
ATOM 11374 N N . ALA B 1 708 ? 40.013 45.549 149.742 1.00 35.91 743 ALA B N 1
ATOM 11375 C CA . ALA B 1 708 ? 38.829 46.404 149.716 1.00 36.23 743 ALA B CA 1
ATOM 11376 C C . ALA B 1 708 ? 37.682 45.862 150.590 1.00 35.63 743 ALA B C 1
ATOM 11377 O O . ALA B 1 708 ? 36.803 46.622 151.011 1.00 35.29 743 ALA B O 1
ATOM 11379 N N . LEU B 1 709 ? 37.692 44.553 150.843 1.00 35.11 744 LEU B N 1
ATOM 11380 C CA . LEU B 1 709 ? 36.707 43.899 151.711 1.00 34.27 744 LEU B CA 1
ATOM 11381 C C . LEU B 1 709 ? 37.115 43.938 153.190 1.00 34.17 744 LEU B C 1
ATOM 11382 O O . LEU B 1 709 ? 36.289 43.706 154.070 1.00 33.52 744 LEU B O 1
ATOM 11387 N N . GLN B 1 710 ? 38.384 44.237 153.459 1.00 34.68 745 GLN B N 1
ATOM 11388 C CA . GLN B 1 710 ? 38.920 44.247 154.816 1.00 35.29 745 GLN B CA 1
ATOM 11389 C C . GLN B 1 710 ? 39.199 45.673 155.288 1.00 36.04 745 GLN B C 1
ATOM 11390 O O . GLN B 1 710 ? 40.314 46.176 155.151 1.00 35.67 745 GLN B O 1
ATOM 11396 N N . ARG B 1 711 ? 38.174 46.312 155.846 1.00 37.15 746 ARG B N 1
ATOM 11397 C CA . ARG B 1 711 ? 38.179 47.758 156.105 1.00 38.23 746 ARG B CA 1
ATOM 11398 C C . ARG B 1 711 ? 38.048 48.115 157.585 1.00 38.34 746 ARG B C 1
ATOM 11399 O O . ARG B 1 711 ? 37.428 47.386 158.357 1.00 37.73 746 ARG B O 1
ATOM 11407 N N . THR B 1 712 ? 38.622 49.255 157.963 1.00 38.56 747 THR B N 1
ATOM 11408 C CA . THR B 1 712 ? 38.457 49.814 159.311 1.00 38.36 747 THR B CA 1
ATOM 11409 C C . THR B 1 712 ? 37.631 51.096 159.306 1.00 38.74 747 THR B C 1
ATOM 11410 O O . THR B 1 712 ? 37.333 51.639 160.373 1.00 39.32 747 THR B O 1
ATOM 11414 N N . THR B 1 713 ? 37.257 51.557 158.108 1.00 38.26 748 THR B N 1
ATOM 11415 C CA . THR B 1 713 ? 36.380 52.712 157.921 1.00 37.73 748 THR B CA 1
ATOM 11416 C C . THR B 1 713 ? 35.335 52.363 156.867 1.00 36.69 748 THR B C 1
ATOM 11417 O O . THR B 1 713 ? 35.625 51.603 155.946 1.00 37.39 748 THR B O 1
ATOM 11421 N N . PHE B 1 714 ? 34.130 52.911 156.983 1.00 35.61 749 PHE B N 1
ATOM 11422 C CA . PHE B 1 714 ? 33.042 52.575 156.041 1.00 35.20 749 PHE B CA 1
ATOM 11423 C C . PHE B 1 714 ? 33.247 53.104 154.613 1.00 36.53 749 PHE B C 1
ATOM 11424 O O . PHE B 1 714 ? 33.708 54.231 154.418 1.00 36.17 749 PHE B O 1
ATOM 11432 N N . VAL B 1 715 ? 32.906 52.273 153.622 1.00 36.61 750 VAL B N 1
ATOM 11433 C CA . VAL B 1 715 ? 32.980 52.662 152.210 1.00 38.17 750 VAL B CA 1
ATOM 11434 C C . VAL B 1 715 ? 32.127 53.893 151.924 1.00 39.53 750 VAL B C 1
ATOM 11435 O O . VAL B 1 715 ? 31.056 54.057 152.506 1.00 39.89 750 VAL B O 1
ATOM 11439 N N . ASN B 1 716 ? 32.609 54.748 151.026 1.00 40.70 751 ASN B N 1
ATOM 11440 C CA . ASN B 1 716 ? 31.855 55.930 150.590 1.00 42.17 751 ASN B CA 1
ATOM 11441 C C . ASN B 1 716 ? 31.472 55.791 149.121 1.00 42.99 751 ASN B C 1
ATOM 11442 O O . ASN B 1 716 ? 31.799 54.781 148.488 1.00 43.16 751 ASN B O 1
ATOM 11447 N N . ASP B 1 717 ? 30.802 56.808 148.581 1.00 44.95 752 ASP B N 1
ATOM 11448 C CA . ASP B 1 717 ? 30.270 56.760 147.206 1.00 46.33 752 ASP B CA 1
ATOM 11449 C C . ASP B 1 717 ? 31.324 56.521 146.123 1.00 46.04 752 ASP B C 1
ATOM 11450 O O . ASP B 1 717 ? 30.978 56.127 145.020 1.00 46.61 752 ASP B O 1
ATOM 11455 N N . LYS B 1 718 ? 32.593 56.757 146.440 1.00 46.36 753 LYS B N 1
ATOM 11456 C CA . LYS B 1 718 ? 33.691 56.514 145.512 1.00 47.32 753 LYS B CA 1
ATOM 11457 C C . LYS B 1 718 ? 34.323 55.148 145.706 1.00 46.13 753 LYS B C 1
ATOM 11458 O O . LYS B 1 718 ? 35.094 54.700 144.861 1.00 48.55 753 LYS B O 1
ATOM 11464 N N . ASP B 1 719 ? 34.011 54.490 146.815 1.00 44.14 754 ASP B N 1
ATOM 11465 C CA . ASP B 1 719 ? 34.500 53.142 147.063 1.00 42.38 754 ASP B CA 1
ATOM 11466 C C . ASP B 1 719 ? 33.571 52.122 146.418 1.00 40.95 754 ASP B C 1
ATOM 11467 O O . ASP B 1 719 ? 34.026 51.138 145.839 1.00 40.22 754 ASP B O 1
ATOM 11472 N N . ILE B 1 720 ? 32.268 52.377 146.522 1.00 39.54 755 ILE B N 1
ATOM 11473 C CA . ILE B 1 720 ? 31.246 51.437 146.080 1.00 38.39 755 ILE B CA 1
ATOM 11474 C C . ILE B 1 720 ? 30.140 52.192 145.331 1.00 37.88 755 ILE B C 1
ATOM 11475 O O . ILE B 1 720 ? 29.751 53.279 145.751 1.00 36.63 755 ILE B O 1
ATOM 11480 N N . GLN B 1 721 ? 29.675 51.631 144.210 1.00 37.11 756 GLN B N 1
ATOM 11481 C CA . GLN B 1 721 ? 28.507 52.164 143.494 1.00 37.15 756 GLN B CA 1
ATOM 11482 C C . GLN B 1 721 ? 27.477 51.067 143.315 1.00 36.09 756 GLN B C 1
ATOM 11483 O O . GLN B 1 721 ? 27.836 49.915 143.086 1.00 36.03 756 GLN B O 1
ATOM 11489 N N . TRP B 1 722 ? 26.201 51.437 143.405 1.00 35.76 757 TRP B N 1
ATOM 11490 C CA . TRP B 1 722 ? 25.103 50.483 143.308 1.00 36.12 757 TRP B CA 1
ATOM 11491 C C . TRP B 1 722 ? 24.509 50.443 141.897 1.00 37.10 757 TRP B C 1
ATOM 11492 O O . TRP B 1 722 ? 24.279 51.479 141.285 1.00 38.77 757 TRP B O 1
ATOM 11503 N N . HIS B 1 723 ? 24.268 49.232 141.399 1.00 37.26 758 HIS B N 1
ATOM 11504 C CA . HIS B 1 723 ? 23.731 49.013 140.061 1.00 37.05 758 HIS B CA 1
ATOM 11505 C C . HIS B 1 723 ? 22.496 48.115 140.105 1.00 36.83 758 HIS B C 1
ATOM 11506 O O . HIS B 1 723 ? 22.106 47.623 141.162 1.00 35.93 758 HIS B O 1
ATOM 11513 N N . GLY B 1 724 ? 21.876 47.942 138.940 1.00 37.53 759 GLY B N 1
ATOM 11514 C CA . GLY B 1 724 ? 20.758 47.012 138.749 1.00 38.20 759 GLY B CA 1
ATOM 11515 C C . GLY B 1 724 ? 20.974 46.259 137.447 1.00 37.93 759 GLY B C 1
ATOM 11516 O O . GLY B 1 724 ? 22.104 45.918 137.112 1.00 37.77 759 GLY B O 1
ATOM 11517 N N . GLU B 1 725 ? 19.901 46.007 136.707 1.00 38.96 760 GLU B N 1
ATOM 11518 C CA . GLU B 1 725 ? 20.032 45.463 135.355 1.00 40.46 760 GLU B CA 1
ATOM 11519 C C . GLU B 1 725 ? 20.650 46.515 134.441 1.00 41.53 760 GLU B C 1
ATOM 11520 O O . GLU B 1 725 ? 21.223 46.182 133.410 1.00 40.89 760 GLU B O 1
ATOM 11526 N N . LEU B 1 726 ? 20.481 47.783 134.814 1.00 42.64 761 LEU B N 1
ATOM 11527 C CA . LEU B 1 726 ? 21.173 48.888 134.184 1.00 44.60 761 LEU B CA 1
ATOM 11528 C C . LEU B 1 726 ? 22.161 49.475 135.179 1.00 44.82 761 LEU B C 1
ATOM 11529 O O . LEU B 1 726 ? 21.877 49.503 136.375 1.00 46.46 761 LEU B O 1
ATOM 11534 N N . PRO B 1 727 ? 23.317 49.949 134.694 1.00 44.09 762 PRO B N 1
ATOM 11535 C CA . PRO B 1 727 ? 24.330 50.584 135.531 1.00 44.12 762 PRO B CA 1
ATOM 11536 C C . PRO B 1 727 ? 23.828 51.810 136.290 1.00 43.46 762 PRO B C 1
ATOM 11537 O O . PRO B 1 727 ? 23.190 52.662 135.700 1.00 45.51 762 PRO B O 1
ATOM 11541 N N . ASN B 1 728 ? 24.086 51.862 137.594 1.00 42.47 763 ASN B N 1
ATOM 11542 C CA . ASN B 1 728 ? 23.737 52.994 138.458 1.00 42.18 763 ASN B CA 1
ATOM 11543 C C . ASN B 1 728 ? 22.245 53.145 138.661 1.00 42.12 763 ASN B C 1
ATOM 11544 O O . ASN B 1 728 ? 21.786 54.184 139.136 1.00 42.94 763 ASN B O 1
ATOM 11549 N N . THR B 1 729 ? 21.494 52.089 138.344 1.00 41.41 764 THR B N 1
ATOM 11550 C CA . THR B 1 729 ? 20.040 52.076 138.487 1.00 41.36 764 THR B CA 1
ATOM 11551 C C . THR B 1 729 ? 19.642 50.931 139.428 1.00 41.05 764 THR B C 1
ATOM 11552 O O . THR B 1 729 ? 19.028 49.948 139.002 1.00 40.95 764 THR B O 1
ATOM 11556 N N . PRO B 1 730 ? 20.017 51.046 140.715 1.00 40.62 765 PRO B N 1
ATOM 11557 C CA . PRO B 1 730 ? 19.667 50.017 141.685 1.00 40.21 765 PRO B CA 1
ATOM 11558 C C . PRO B 1 730 ? 18.177 49.959 141.976 1.00 40.62 765 PRO B C 1
ATOM 11559 O O . PRO B 1 730 ? 17.486 50.969 141.875 1.00 40.83 765 PRO B O 1
ATOM 11563 N N . ASP B 1 731 ? 17.695 48.777 142.338 1.00 40.51 766 ASP B N 1
ATOM 11564 C CA . ASP B 1 731 ? 16.323 48.613 142.780 1.00 40.52 766 ASP B CA 1
ATOM 11565 C C . ASP B 1 731 ? 16.257 48.510 144.314 1.00 40.87 766 ASP B C 1
ATOM 11566 O O . ASP B 1 731 ? 16.695 47.519 144.898 1.00 42.29 766 ASP B O 1
ATOM 11571 N N . TRP B 1 732 ? 15.685 49.537 144.939 1.00 40.56 767 TRP B N 1
ATOM 11572 C CA . TRP B 1 732 ? 15.492 49.600 146.381 1.00 40.81 767 TRP B CA 1
ATOM 11573 C C . TRP B 1 732 ? 14.027 49.439 146.788 1.00 42.22 767 TRP B C 1
ATOM 11574 O O . TRP B 1 732 ? 13.673 49.629 147.950 1.00 43.08 767 TRP B O 1
ATOM 11585 N N . THR B 1 733 ? 13.180 49.087 145.831 1.00 43.26 768 THR B N 1
ATOM 11586 C CA . THR B 1 733 ? 11.764 48.910 146.081 1.00 44.08 768 THR B CA 1
ATOM 11587 C C . THR B 1 733 ? 11.461 47.638 146.898 1.00 43.69 768 THR B C 1
ATOM 11588 O O . THR B 1 733 ? 12.302 46.742 147.000 1.00 42.59 768 THR B O 1
ATOM 11592 N N . ASP B 1 734 ? 10.249 47.570 147.450 1.00 43.60 769 ASP B N 1
ATOM 11593 C CA . ASP B 1 734 ? 9.783 46.410 148.218 1.00 43.41 769 ASP B CA 1
ATOM 11594 C C . ASP B 1 734 ? 9.925 45.109 147.446 1.00 41.64 769 ASP B C 1
ATOM 11595 O O . ASP B 1 734 ? 10.244 44.075 148.024 1.00 41.58 769 ASP B O 1
ATOM 11600 N N . THR B 1 735 ? 9.644 45.161 146.150 1.00 39.84 770 THR B N 1
ATOM 11601 C CA . THR B 1 735 ? 9.645 43.969 145.306 1.00 39.07 770 THR B CA 1
ATOM 11602 C C . THR B 1 735 ? 11.014 43.624 144.688 1.00 36.96 770 THR B C 1
ATOM 11603 O O . THR B 1 735 ? 11.099 42.708 143.878 1.00 36.36 770 THR B O 1
ATOM 11607 N N . SER B 1 736 ? 12.074 44.335 145.075 1.00 36.54 771 SER B N 1
ATOM 11608 C CA . SER B 1 736 ? 13.424 44.103 144.523 1.00 34.91 771 SER B CA 1
ATOM 11609 C C . SER B 1 736 ? 13.885 42.663 144.688 1.00 33.75 771 SER B C 1
ATOM 11610 O O . SER B 1 736 ? 13.658 42.041 145.728 1.00 32.61 771 SER B O 1
ATOM 11613 N N . ARG B 1 737 ? 14.510 42.134 143.642 1.00 32.68 772 ARG B N 1
ATOM 11614 C CA . ARG B 1 737 ? 15.173 40.839 143.710 1.00 32.62 772 ARG B CA 1
ATOM 11615 C C . ARG B 1 737 ? 16.575 40.937 143.123 1.00 32.81 772 ARG B C 1
ATOM 11616 O O . ARG B 1 737 ? 17.070 39.981 142.520 1.00 33.87 772 ARG B O 1
ATOM 11624 N N . LEU B 1 738 ? 17.223 42.080 143.308 1.00 32.75 773 LEU B N 1
ATOM 11625 C CA . LEU B 1 738 ? 18.542 42.304 142.727 1.00 33.30 773 LEU B CA 1
ATOM 11626 C C . LEU B 1 738 ? 19.330 43.360 143.489 1.00 32.80 773 LEU B C 1
ATOM 11627 O O . LEU B 1 738 ? 18.863 44.480 143.688 1.00 33.44 773 LEU B O 1
ATOM 11632 N N . VAL B 1 739 ? 20.521 42.979 143.928 1.00 32.34 774 VAL B N 1
ATOM 11633 C CA . VAL B 1 739 ? 21.498 43.922 144.446 1.00 31.94 774 VAL B CA 1
ATOM 11634 C C . VAL B 1 739 ? 22.834 43.630 143.776 1.00 31.50 774 VAL B C 1
ATOM 11635 O O . VAL B 1 739 ? 23.267 42.481 143.692 1.00 29.89 774 VAL B O 1
ATOM 11639 N N . ALA B 1 740 ? 23.472 44.686 143.292 1.00 31.45 775 ALA B N 1
ATOM 11640 C CA . ALA B 1 740 ? 24.741 44.560 142.615 1.00 31.35 775 ALA B CA 1
ATOM 11641 C C . ALA B 1 740 ? 25.579 45.808 142.816 1.00 31.39 775 ALA B C 1
ATOM 11642 O O . ALA B 1 740 ? 25.046 46.922 142.922 1.00 31.25 775 ALA B O 1
ATOM 11644 N N . PHE B 1 741 ? 26.892 45.608 142.851 1.00 30.78 776 PHE B N 1
ATOM 11645 C CA . PHE B 1 741 ? 27.804 46.684 143.144 1.00 31.73 776 PHE B CA 1
ATOM 11646 C C . PHE B 1 741 ? 29.177 46.502 142.526 1.00 32.52 776 PHE B C 1
ATOM 11647 O O . PHE B 1 741 ? 29.636 45.378 142.335 1.00 32.01 776 PHE B O 1
ATOM 11655 N N . THR B 1 742 ? 29.823 47.630 142.220 1.00 33.48 777 THR B N 1
ATOM 11656 C CA . THR B 1 742 ? 31.242 47.632 141.908 1.00 33.92 777 THR B CA 1
ATOM 11657 C C . THR B 1 742 ? 32.008 48.075 143.147 1.00 34.52 777 THR B C 1
ATOM 11658 O O . THR B 1 742 ? 31.485 48.800 143.978 1.00 35.94 777 THR B O 1
ATOM 11662 N N . LEU B 1 743 ? 33.255 47.651 143.248 1.00 35.43 778 LEU B N 1
ATOM 11663 C CA . LEU B 1 743 ? 34.075 47.923 144.411 1.00 36.49 778 LEU B CA 1
ATOM 11664 C C . LEU B 1 743 ? 35.505 48.127 143.947 1.00 38.30 778 LEU B C 1
ATOM 11665 O O . LEU B 1 743 ? 36.112 47.230 143.380 1.00 40.39 778 LEU B O 1
ATOM 11670 N N . HIS B 1 744 ? 36.052 49.301 144.191 1.00 40.86 779 HIS B N 1
ATOM 11671 C CA . HIS B 1 744 ? 37.339 49.671 143.611 1.00 42.99 779 HIS B CA 1
ATOM 11672 C C . HIS B 1 744 ? 38.494 49.105 144.435 1.00 43.37 779 HIS B C 1
ATOM 11673 O O . HIS B 1 744 ? 38.363 48.878 145.641 1.00 43.05 779 HIS B O 1
ATOM 11680 N N . ASP B 1 745 ? 39.612 48.843 143.772 1.00 45.08 780 ASP B N 1
ATOM 11681 C CA . ASP B 1 745 ? 40.801 48.337 144.452 1.00 46.99 780 ASP B CA 1
ATOM 11682 C C . ASP B 1 745 ? 41.806 49.460 144.707 1.00 49.33 780 ASP B C 1
ATOM 11683 O O . ASP B 1 745 ? 42.914 49.204 145.174 1.00 50.63 780 ASP B O 1
ATOM 11688 N N . GLY B 1 746 ? 41.431 50.698 144.388 1.00 51.07 781 GLY B N 1
ATOM 11689 C CA . GLY B 1 746 ? 42.323 51.843 144.584 1.00 53.19 781 GLY B CA 1
ATOM 11690 C C . GLY B 1 746 ? 43.359 52.045 143.483 1.00 55.22 781 GLY B C 1
ATOM 11691 O O . GLY B 1 746 ? 43.907 53.138 143.352 1.00 58.35 781 GLY B O 1
ATOM 11692 N N . LYS B 1 747 ? 43.626 51.009 142.686 1.00 55.88 782 LYS B N 1
ATOM 11693 C CA . LYS B 1 747 ? 44.622 51.082 141.618 1.00 56.93 782 LYS B CA 1
ATOM 11694 C C . LYS B 1 747 ? 44.003 50.997 140.222 1.00 55.65 782 LYS B C 1
ATOM 11695 O O . LYS B 1 747 ? 44.670 50.597 139.275 1.00 55.08 782 LYS B O 1
ATOM 11701 N N . GLY B 1 748 ? 42.733 51.366 140.093 1.00 55.18 783 GLY B N 1
ATOM 11702 C CA . GLY B 1 748 ? 42.072 51.379 138.794 1.00 54.04 783 GLY B CA 1
ATOM 11703 C C . GLY B 1 748 ? 41.278 50.126 138.492 1.00 53.60 783 GLY B C 1
ATOM 11704 O O . GLY B 1 748 ? 40.360 50.161 137.678 1.00 54.39 783 GLY B O 1
ATOM 11705 N N . GLY B 1 749 ? 41.629 49.014 139.133 1.00 52.51 784 GLY B N 1
ATOM 11706 C CA . GLY B 1 749 ? 40.875 47.771 138.988 1.00 50.92 784 GLY B CA 1
ATOM 11707 C C . GLY B 1 749 ? 39.671 47.731 139.912 1.00 49.08 784 GLY B C 1
ATOM 11708 O O . GLY B 1 749 ? 39.235 48.763 140.429 1.00 49.59 784 GLY B O 1
ATOM 11709 N N . GLY B 1 750 ? 39.136 46.534 140.129 1.00 46.39 785 GLY B N 1
ATOM 11710 C CA . GLY B 1 750 ? 37.987 46.372 141.010 1.00 44.84 785 GLY B CA 1
ATOM 11711 C C . GLY B 1 750 ? 37.112 45.200 140.632 1.00 43.06 785 GLY B C 1
ATOM 11712 O O . GLY B 1 750 ? 37.409 44.486 139.674 1.00 42.37 785 GLY B O 1
ATOM 11713 N N . LEU B 1 751 ? 36.031 45.021 141.394 1.00 41.43 786 LEU B N 1
ATOM 11714 C CA . LEU B 1 751 ? 35.114 43.886 141.242 1.00 40.08 786 LEU B CA 1
ATOM 11715 C C . LEU B 1 751 ? 33.711 44.354 140.918 1.00 38.22 786 LEU B C 1
ATOM 11716 O O . LEU B 1 751 ? 33.292 45.414 141.365 1.00 39.43 786 LEU B O 1
ATOM 11721 N N . TYR B 1 752 ? 32.985 43.539 140.163 1.00 36.12 787 TYR B N 1
ATOM 11722 C CA . TYR B 1 752 ? 31.550 43.689 140.006 1.00 34.27 787 TYR B CA 1
ATOM 11723 C C . TYR B 1 752 ? 30.934 42.481 140.673 1.00 32.96 787 TYR B C 1
ATOM 11724 O O . TYR B 1 752 ? 31.341 41.352 140.393 1.00 32.12 787 TYR B O 1
ATOM 11733 N N . VAL B 1 753 ? 29.965 42.726 141.554 1.00 31.97 788 VAL B N 1
ATOM 11734 C CA . VAL B 1 753 ? 29.253 41.669 142.267 1.00 30.84 788 VAL B CA 1
ATOM 11735 C C . VAL B 1 753 ? 27.757 41.867 142.088 1.00 30.14 788 VAL B C 1
ATOM 11736 O O . VAL B 1 753 ? 27.265 42.988 142.156 1.00 30.14 788 VAL B O 1
ATOM 11740 N N . ALA B 1 754 ? 27.043 40.769 141.876 1.00 29.65 789 ALA B N 1
ATOM 11741 C CA . ALA B 1 754 ? 25.578 40.789 141.790 1.00 29.60 789 ALA B CA 1
ATOM 11742 C C . ALA B 1 754 ? 24.966 39.537 142.428 1.00 29.20 789 ALA B C 1
ATOM 11743 O O . ALA B 1 754 ? 25.497 38.424 142.279 1.00 29.28 789 ALA B O 1
ATOM 11745 N N . PHE B 1 755 ? 23.861 39.750 143.143 1.00 28.65 790 PHE B N 1
ATOM 11746 C CA . PHE B 1 755 ? 23.009 38.691 143.643 1.00 28.25 790 PHE B CA 1
ATOM 11747 C C . PHE B 1 755 ? 21.627 38.841 143.008 1.00 28.76 790 PHE B C 1
ATOM 11748 O O . PHE B 1 755 ? 20.907 39.792 143.294 1.00 29.70 790 PHE B O 1
ATOM 11756 N N . ASN B 1 756 ? 21.264 37.887 142.156 1.00 29.06 791 ASN B N 1
ATOM 11757 C CA . ASN B 1 756 ? 19.924 37.788 141.612 1.00 28.99 791 ASN B CA 1
ATOM 11758 C C . ASN B 1 756 ? 19.135 36.801 142.447 1.00 29.11 791 ASN B C 1
ATOM 11759 O O . ASN B 1 756 ? 19.425 35.607 142.445 1.00 29.67 791 ASN B O 1
ATOM 11764 N N . THR B 1 757 ? 18.134 37.293 143.160 1.00 29.94 792 THR B N 1
ATOM 11765 C CA . THR B 1 757 ? 17.345 36.447 144.048 1.00 30.20 792 THR B CA 1
ATOM 11766 C C . THR B 1 757 ? 15.972 36.185 143.445 1.00 31.06 792 THR B C 1
ATOM 11767 O O . THR B 1 757 ? 15.107 35.564 144.065 1.00 29.71 792 THR B O 1
ATOM 11771 N N . SER B 1 758 ? 15.790 36.658 142.216 1.00 32.62 793 SER B N 1
ATOM 11772 C CA . SER B 1 758 ? 14.539 36.495 141.512 1.00 33.54 793 SER B CA 1
ATOM 11773 C C . SER B 1 758 ? 14.360 35.042 141.090 1.00 34.51 793 SER B C 1
ATOM 11774 O O . SER B 1 758 ? 15.338 34.307 140.948 1.00 34.19 793 SER B O 1
ATOM 11777 N N . HIS B 1 759 ? 13.109 34.636 140.885 1.00 34.86 794 HIS B N 1
ATOM 11778 C CA . HIS B 1 759 ? 12.827 33.341 140.270 1.00 35.36 794 HIS B CA 1
ATOM 11779 C C . HIS B 1 759 ? 12.961 33.381 138.731 1.00 35.12 794 HIS B C 1
ATOM 11780 O O . HIS B 1 759 ? 12.882 32.350 138.075 1.00 34.57 794 HIS B O 1
ATOM 11787 N N . LEU B 1 760 ? 13.176 34.559 138.160 1.00 35.84 795 LEU B N 1
ATOM 11788 C CA . LEU B 1 760 ? 13.427 34.677 136.731 1.00 36.79 795 LEU B CA 1
ATOM 11789 C C . LEU B 1 760 ? 14.908 34.930 136.430 1.00 37.44 795 LEU B C 1
ATOM 11790 O O . LEU B 1 760 ? 15.620 35.528 137.245 1.00 38.28 795 LEU B O 1
ATOM 11795 N N . PRO B 1 761 ? 15.386 34.483 135.249 1.00 37.77 796 PRO B N 1
ATOM 11796 C CA . PRO B 1 761 ? 16.747 34.830 134.834 1.00 37.36 796 PRO B CA 1
ATOM 11797 C C . PRO B 1 761 ? 16.816 36.296 134.441 1.00 37.92 796 PRO B C 1
ATOM 11798 O O . PRO B 1 761 ? 15.784 36.877 134.113 1.00 38.00 796 PRO B O 1
ATOM 11802 N N . LYS B 1 762 ? 18.010 36.884 134.487 1.00 38.37 797 LYS B N 1
ATOM 11803 C CA . LYS B 1 762 ? 18.191 38.293 134.127 1.00 40.11 797 LYS B CA 1
ATOM 11804 C C . LYS B 1 762 ? 19.368 38.481 133.190 1.00 39.39 797 LYS B C 1
ATOM 11805 O O . LYS B 1 762 ? 20.309 37.677 133.186 1.00 37.42 797 LYS B O 1
ATOM 11811 N N . LEU B 1 763 ? 19.287 39.549 132.394 1.00 38.92 798 LEU B N 1
ATOM 11812 C CA . LEU B 1 763 ? 20.411 40.041 131.614 1.00 39.11 798 LEU B CA 1
ATOM 11813 C C . LEU B 1 763 ? 20.883 41.343 132.225 1.00 39.41 798 LEU B C 1
ATOM 11814 O O . LEU B 1 763 ? 20.141 42.321 132.261 1.00 41.16 798 LEU B O 1
ATOM 11819 N N . LEU B 1 764 ? 22.121 41.354 132.702 1.00 39.87 799 LEU B N 1
ATOM 11820 C CA . LEU B 1 764 ? 22.677 42.530 133.370 1.00 39.48 799 LEU B CA 1
ATOM 11821 C C . LEU B 1 764 ? 23.484 43.374 132.396 1.00 40.14 799 LEU B C 1
ATOM 11822 O O . LEU B 1 764 ? 24.282 42.841 131.632 1.00 40.44 799 LEU B O 1
ATOM 11827 N N . GLN B 1 765 ? 23.275 44.686 132.422 1.00 41.84 800 GLN B N 1
ATOM 11828 C CA . GLN B 1 765 ? 24.178 45.602 131.737 1.00 43.96 800 GLN B CA 1
ATOM 11829 C C . GLN B 1 765 ? 25.260 46.056 132.707 1.00 41.20 800 GLN B C 1
ATOM 11830 O O . GLN B 1 765 ? 24.982 46.689 133.720 1.00 39.36 800 GLN B O 1
ATOM 11836 N N . LEU B 1 766 ? 26.501 45.737 132.374 1.00 39.55 801 LEU B N 1
ATOM 11837 C CA . LEU B 1 766 ? 27.611 46.002 133.262 1.00 38.86 801 LEU B CA 1
ATOM 11838 C C . LEU B 1 766 ? 28.135 47.414 133.064 1.00 39.29 801 LEU B C 1
ATOM 11839 O O . LEU B 1 766 ? 28.157 47.903 131.942 1.00 39.16 801 LEU B O 1
ATOM 11844 N N . PRO B 1 767 ? 28.568 48.077 134.151 1.00 39.05 802 PRO B N 1
ATOM 11845 C CA . PRO B 1 767 ? 29.100 49.416 133.980 1.00 39.48 802 PRO B CA 1
ATOM 11846 C C . PRO B 1 767 ? 30.389 49.357 133.190 1.00 40.94 802 PRO B C 1
ATOM 11847 O O . PRO B 1 767 ? 31.227 48.486 133.442 1.00 40.55 802 PRO B O 1
ATOM 11851 N N . LYS B 1 768 ? 30.541 50.275 132.243 1.00 43.03 803 LYS B N 1
ATOM 11852 C CA . LYS B 1 768 ? 31.701 50.282 131.367 1.00 44.90 803 LYS B CA 1
ATOM 11853 C C . LYS B 1 768 ? 32.789 51.146 131.992 1.00 43.32 803 LYS B C 1
ATOM 11854 O O . LYS B 1 768 ? 32.556 52.305 132.322 1.00 42.29 803 LYS B O 1
ATOM 11860 N N . TRP B 1 769 ? 33.964 50.555 132.183 1.00 42.32 804 TRP B N 1
ATOM 11861 C CA . TRP B 1 769 ? 35.123 51.264 132.698 1.00 41.87 804 TRP B CA 1
ATOM 11862 C C . TRP B 1 769 ? 36.105 51.449 131.544 1.00 42.17 804 TRP B C 1
ATOM 11863 O O . TRP B 1 769 ? 36.562 50.476 130.951 1.00 42.18 804 TRP B O 1
ATOM 11874 N N . GLY B 1 770 ? 36.409 52.706 131.228 1.00 42.71 805 GLY B N 1
ATOM 11875 C CA . GLY B 1 770 ? 37.295 53.054 130.117 1.00 42.69 805 GLY B CA 1
ATOM 11876 C C . GLY B 1 770 ? 38.489 52.138 129.978 1.00 41.93 805 GLY B C 1
ATOM 11877 O O . GLY B 1 770 ? 39.257 51.961 130.917 1.00 41.83 805 GLY B O 1
ATOM 11878 N N . GLY B 1 771 ? 38.609 51.521 128.810 1.00 42.37 806 GLY B N 1
ATOM 11879 C CA . GLY B 1 771 ? 39.751 50.675 128.484 1.00 42.37 806 GLY B CA 1
ATOM 11880 C C . GLY B 1 771 ? 39.849 49.400 129.288 1.00 42.04 806 GLY B C 1
ATOM 11881 O O . GLY B 1 771 ? 40.940 48.877 129.475 1.00 41.86 806 GLY B O 1
ATOM 11882 N N . ARG B 1 772 ? 38.709 48.887 129.752 1.00 42.91 807 ARG B N 1
ATOM 11883 C CA . ARG B 1 772 ? 38.679 47.683 130.587 1.00 42.38 807 ARG B CA 1
ATOM 11884 C C . ARG B 1 772 ? 37.481 46.805 130.299 1.00 41.93 807 ARG B C 1
ATOM 11885 O O . ARG B 1 772 ? 36.473 47.272 129.781 1.00 41.99 807 ARG B O 1
ATOM 11893 N N . VAL B 1 773 ? 37.593 45.528 130.653 1.00 41.09 808 VAL B N 1
ATOM 11894 C CA . VAL B 1 773 ? 36.482 44.597 130.521 1.00 40.40 808 VAL B CA 1
ATOM 11895 C C . VAL B 1 773 ? 36.359 43.774 131.796 1.00 39.67 808 VAL B C 1
ATOM 11896 O O . VAL B 1 773 ? 37.343 43.599 132.518 1.00 39.43 808 VAL B O 1
ATOM 11900 N N . TRP B 1 774 ? 35.149 43.284 132.071 1.00 37.44 809 TRP B N 1
ATOM 11901 C CA . TRP B 1 774 ? 34.919 42.427 133.225 1.00 36.55 809 TRP B CA 1
ATOM 11902 C C . TRP B 1 774 ? 35.243 40.991 132.857 1.00 36.56 809 TRP B C 1
ATOM 11903 O O . TRP B 1 774 ? 34.984 40.550 131.735 1.00 37.40 809 TRP B O 1
ATOM 11914 N N . GLN B 1 775 ? 35.830 40.268 133.801 1.00 36.25 810 GLN B N 1
ATOM 11915 C CA . GLN B 1 775 ? 36.242 38.891 133.576 1.00 35.64 810 GLN B CA 1
ATOM 11916 C C . GLN B 1 775 ? 35.619 37.988 134.606 1.00 35.40 810 GLN B C 1
ATOM 11917 O O . GLN B 1 775 ? 35.566 38.351 135.782 1.00 34.79 810 GLN B O 1
ATOM 11923 N N . PRO B 1 776 ? 35.167 36.793 134.178 1.00 35.24 811 PRO B N 1
ATOM 11924 C CA . PRO B 1 776 ? 34.449 35.938 135.107 1.00 34.77 811 PRO B CA 1
ATOM 11925 C C . PRO B 1 776 ? 35.343 35.293 136.168 1.00 33.96 811 PRO B C 1
ATOM 11926 O O . PRO B 1 776 ? 36.448 34.855 135.862 1.00 34.54 811 PRO B O 1
ATOM 11930 N N . LEU B 1 777 ? 34.848 35.269 137.407 1.00 33.25 812 LEU B N 1
ATOM 11931 C CA . LEU B 1 777 ? 35.480 34.544 138.512 1.00 32.65 812 LEU B CA 1
ATOM 11932 C C . LEU B 1 777 ? 34.444 33.647 139.207 1.00 31.43 812 LEU B C 1
ATOM 11933 O O . LEU B 1 777 ? 34.532 32.429 139.166 1.00 30.30 812 LEU B O 1
ATOM 11938 N N . VAL B 1 778 ? 33.461 34.260 139.843 1.00 31.51 813 VAL B N 1
ATOM 11939 C CA . VAL B 1 778 ? 32.416 33.508 140.519 1.00 32.10 813 VAL B CA 1
ATOM 11940 C C . VAL B 1 778 ? 31.141 33.577 139.674 1.00 32.47 813 VAL B C 1
ATOM 11941 O O . VAL B 1 778 ? 30.731 34.661 139.252 1.00 32.35 813 VAL B O 1
ATOM 11945 N N . ASP B 1 779 ? 30.559 32.411 139.395 1.00 32.93 814 ASP B N 1
ATOM 11946 C CA . ASP B 1 779 ? 29.197 32.304 138.851 1.00 33.81 814 ASP B CA 1
ATOM 11947 C C . ASP B 1 779 ? 28.509 31.103 139.496 1.00 33.33 814 ASP B C 1
ATOM 11948 O O . ASP B 1 779 ? 28.841 29.958 139.202 1.00 33.64 814 ASP B O 1
ATOM 11953 N N . THR B 1 780 ? 27.550 31.358 140.377 1.00 32.78 815 THR B N 1
ATOM 11954 C CA . THR B 1 780 ? 26.893 30.277 141.102 1.00 31.81 815 THR B CA 1
ATOM 11955 C C . THR B 1 780 ? 25.934 29.483 140.206 1.00 31.76 815 THR B C 1
ATOM 11956 O O . THR B 1 780 ? 25.470 28.409 140.587 1.00 30.68 815 THR B O 1
ATOM 11960 N N . SER B 1 781 ? 25.652 29.993 139.007 1.00 31.49 816 SER B N 1
ATOM 11961 C CA . SER B 1 781 ? 24.838 29.243 138.034 1.00 31.25 816 SER B CA 1
ATOM 11962 C C . SER B 1 781 ? 25.612 28.163 137.280 1.00 31.54 816 SER B C 1
ATOM 11963 O O . SER B 1 781 ? 25.036 27.478 136.446 1.00 30.31 816 SER B O 1
ATOM 11966 N N . LYS B 1 782 ? 26.912 28.020 137.547 1.00 32.05 817 LYS B N 1
ATOM 11967 C CA . LYS B 1 782 ? 27.734 27.088 136.794 1.00 32.35 817 LYS B CA 1
ATOM 11968 C C . LYS B 1 782 ? 28.082 25.866 137.632 1.00 31.70 817 LYS B C 1
ATOM 11969 O O . LYS B 1 782 ? 28.385 25.981 138.812 1.00 33.60 817 LYS B O 1
ATOM 11975 N N . VAL B 1 783 ? 28.057 24.694 137.010 1.00 31.03 818 VAL B N 1
ATOM 11976 C CA . VAL B 1 783 ? 28.437 23.455 137.675 1.00 30.51 818 VAL B CA 1
ATOM 11977 C C . VAL B 1 783 ? 29.926 23.471 138.032 1.00 29.95 818 VAL B C 1
ATOM 11978 O O . VAL B 1 783 ? 30.757 23.983 137.269 1.00 29.19 818 VAL B O 1
ATOM 11982 N N . ALA B 1 784 ? 30.264 22.912 139.188 1.00 29.22 819 ALA B N 1
ATOM 11983 C CA . ALA B 1 784 ? 31.652 22.959 139.667 1.00 29.41 819 ALA B CA 1
ATOM 11984 C C . ALA B 1 784 ? 32.540 22.088 138.778 1.00 29.94 819 ALA B C 1
ATOM 11985 O O . ALA B 1 784 ? 32.093 21.060 138.274 1.00 31.30 819 ALA B O 1
ATOM 11987 N N . PRO B 1 785 ? 33.804 22.478 138.591 1.00 29.44 820 PRO B N 1
ATOM 11988 C CA . PRO B 1 785 ? 34.520 23.566 139.245 1.00 29.37 820 PRO B CA 1
ATOM 11989 C C . PRO B 1 785 ? 34.387 24.934 138.578 1.00 29.06 820 PRO B C 1
ATOM 11990 O O . PRO B 1 785 ? 35.028 25.877 139.019 1.00 30.14 820 PRO B O 1
ATOM 11994 N N . TYR B 1 786 ? 33.559 25.063 137.550 1.00 29.15 821 TYR B N 1
ATOM 11995 C CA . TYR B 1 786 ? 33.427 26.345 136.838 1.00 29.50 821 TYR B CA 1
ATOM 11996 C C . TYR B 1 786 ? 32.586 27.375 137.577 1.00 29.61 821 TYR B C 1
ATOM 11997 O O . TYR B 1 786 ? 32.333 28.457 137.047 1.00 29.74 821 TYR B O 1
ATOM 12006 N N . ASP B 1 787 ? 32.145 27.032 138.787 1.00 30.14 822 ASP B N 1
ATOM 12007 C CA . ASP B 1 787 ? 31.522 27.994 139.695 1.00 30.01 822 ASP B CA 1
ATOM 12008 C C . ASP B 1 787 ? 32.535 29.000 140.215 1.00 30.77 822 ASP B C 1
ATOM 12009 O O . ASP B 1 787 ? 32.175 30.141 140.496 1.00 30.46 822 ASP B O 1
ATOM 12014 N N . PHE B 1 788 ? 33.794 28.579 140.340 1.00 31.01 823 PHE B N 1
ATOM 12015 C CA . PHE B 1 788 ? 34.851 29.459 140.810 1.00 31.63 823 PHE B CA 1
ATOM 12016 C C . PHE B 1 788 ? 36.125 29.255 139.996 1.00 32.41 823 PHE B C 1
ATOM 12017 O O . PHE B 1 788 ? 36.846 28.273 140.183 1.00 32.93 823 PHE B O 1
ATOM 12025 N N . LEU B 1 789 ? 36.401 30.215 139.119 1.00 33.23 824 LEU B N 1
ATOM 12026 C CA . LEU B 1 789 ? 37.502 30.141 138.165 1.00 34.82 824 LEU B CA 1
ATOM 12027 C C . LEU B 1 789 ? 38.803 30.660 138.758 1.00 34.56 824 LEU B C 1
ATOM 12028 O O . LEU B 1 789 ? 39.258 31.749 138.425 1.00 34.30 824 LEU B O 1
ATOM 12033 N N . ALA B 1 790 ? 39.392 29.866 139.639 1.00 35.37 825 ALA B N 1
ATOM 12034 C CA . ALA B 1 790 ? 40.735 30.129 140.149 1.00 36.21 825 ALA B CA 1
ATOM 12035 C C . ALA B 1 790 ? 41.611 28.899 139.927 1.00 37.13 825 ALA B C 1
ATOM 12036 O O . ALA B 1 790 ? 41.132 27.766 139.970 1.00 36.34 825 ALA B O 1
ATOM 12038 N N . VAL B 1 791 ? 42.899 29.124 139.692 1.00 39.33 826 VAL B N 1
ATOM 12039 C CA . VAL B 1 791 ? 43.826 28.020 139.465 1.00 40.12 826 VAL B CA 1
ATOM 12040 C C . VAL B 1 791 ? 43.919 27.222 140.766 1.00 41.54 826 VAL B C 1
ATOM 12041 O O . VAL B 1 791 ? 44.038 27.799 141.847 1.00 43.39 826 VAL B O 1
ATOM 12045 N N . ASP B 1 792 ? 43.823 25.903 140.665 1.00 41.45 827 ASP B N 1
ATOM 12046 C CA . ASP B 1 792 ? 44.067 25.023 141.806 1.00 40.92 827 ASP B CA 1
ATOM 12047 C C . ASP B 1 792 ? 44.343 23.632 141.268 1.00 40.63 827 ASP B C 1
ATOM 12048 O O . ASP B 1 792 ? 44.607 23.475 140.082 1.00 40.37 827 ASP B O 1
ATOM 12053 N N . GLY B 1 793 ? 44.292 22.627 142.127 1.00 41.50 828 GLY B N 1
ATOM 12054 C CA . GLY B 1 793 ? 44.495 21.250 141.703 1.00 42.34 828 GLY B CA 1
ATOM 12055 C C . GLY B 1 793 ? 43.516 20.769 140.648 1.00 43.30 828 GLY B C 1
ATOM 12056 O O . GLY B 1 793 ? 43.770 19.757 140.004 1.00 45.42 828 GLY B O 1
ATOM 12057 N N . VAL B 1 794 ? 42.397 21.474 140.466 1.00 43.26 829 VAL B N 1
ATOM 12058 C CA . VAL B 1 794 ? 41.383 21.065 139.490 1.00 42.50 829 VAL B CA 1
ATOM 12059 C C . VAL B 1 794 ? 41.427 21.887 138.202 1.00 42.07 829 VAL B C 1
ATOM 12060 O O . VAL B 1 794 ? 41.330 21.328 137.118 1.00 42.14 829 VAL B O 1
ATOM 12064 N N . LEU B 1 795 ? 41.559 23.204 138.316 1.00 41.89 830 LEU B N 1
ATOM 12065 C CA . LEU B 1 795 ? 41.678 24.066 137.131 1.00 41.48 830 LEU B CA 1
ATOM 12066 C C . LEU B 1 795 ? 43.115 24.504 136.906 1.00 41.34 830 LEU B C 1
ATOM 12067 O O . LEU B 1 795 ? 43.759 25.004 137.820 1.00 41.55 830 LEU B O 1
ATOM 12072 N N . SER B 1 796 ? 43.606 24.324 135.684 1.00 42.31 831 SER B N 1
ATOM 12073 C CA . SER B 1 796 ? 44.921 24.843 135.290 1.00 43.43 831 SER B CA 1
ATOM 12074 C C . SER B 1 796 ? 44.822 26.333 135.000 1.00 43.67 831 SER B C 1
ATOM 12075 O O . SER B 1 796 ? 43.725 26.891 134.974 1.00 44.76 831 SER B O 1
ATOM 12078 N N . ALA B 1 797 ? 45.961 26.977 134.772 1.00 43.41 832 ALA B N 1
ATOM 12079 C CA . ALA B 1 797 ? 45.953 28.379 134.371 1.00 44.99 832 ALA B CA 1
ATOM 12080 C C . ALA B 1 797 ? 45.348 28.525 132.974 1.00 46.00 832 ALA B C 1
ATOM 12081 O O . ALA B 1 797 ? 44.814 29.581 132.641 1.00 45.07 832 ALA B O 1
ATOM 12083 N N . GLU B 1 798 ? 45.442 27.453 132.179 1.00 46.27 833 GLU B N 1
ATOM 12084 C CA . GLU B 1 798 ? 44.857 27.387 130.839 1.00 46.69 833 GLU B CA 1
ATOM 12085 C C . GLU B 1 798 ? 43.342 27.275 130.904 1.00 44.44 833 GLU B C 1
ATOM 12086 O O . GLU B 1 798 ? 42.624 28.001 130.209 1.00 41.46 833 GLU B O 1
ATOM 12092 N N . ASP B 1 799 ? 42.874 26.330 131.716 1.00 42.67 834 ASP B N 1
ATOM 12093 C CA . ASP B 1 799 ? 41.445 26.102 131.905 1.00 41.91 834 ASP B CA 1
ATOM 12094 C C . ASP B 1 799 ? 40.725 27.413 132.186 1.00 39.66 834 ASP B C 1
ATOM 12095 O O . ASP B 1 799 ? 39.698 27.722 131.572 1.00 40.28 834 ASP B O 1
ATOM 12100 N N . VAL B 1 800 ? 41.291 28.170 133.119 1.00 38.61 835 VAL B N 1
ATOM 12101 C CA . VAL B 1 800 ? 40.740 29.445 133.589 1.00 37.65 835 VAL B CA 1
ATOM 12102 C C . VAL B 1 800 ? 40.716 30.489 132.471 1.00 36.80 835 VAL B C 1
ATOM 12103 O O . VAL B 1 800 ? 39.689 31.121 132.220 1.00 35.67 835 VAL B O 1
ATOM 12107 N N . ALA B 1 801 ? 41.857 30.659 131.812 1.00 36.49 836 ALA B N 1
ATOM 12108 C CA . ALA B 1 801 ? 41.962 31.578 130.686 1.00 37.09 836 ALA B CA 1
ATOM 12109 C C . ALA B 1 801 ? 40.976 31.203 129.593 1.00 36.51 836 ALA B C 1
ATOM 12110 O O . ALA B 1 801 ? 40.338 32.077 129.031 1.00 36.67 836 ALA B O 1
ATOM 12112 N N . ALA B 1 802 ? 40.860 29.910 129.294 1.00 36.02 837 ALA B N 1
ATOM 12113 C CA . ALA B 1 802 ? 39.905 29.426 128.292 1.00 36.41 837 ALA B CA 1
ATOM 12114 C C . ALA B 1 802 ? 38.467 29.792 128.662 1.00 36.19 837 ALA B C 1
ATOM 12115 O O . ALA B 1 802 ? 37.719 30.296 127.827 1.00 35.38 837 ALA B O 1
ATOM 12117 N N . ALA B 1 803 ? 38.097 29.537 129.917 1.00 35.81 838 ALA B N 1
ATOM 12118 C CA . ALA B 1 803 ? 36.761 29.853 130.405 1.00 35.67 838 ALA B CA 1
ATOM 12119 C C . ALA B 1 803 ? 36.500 31.360 130.395 1.00 36.35 838 ALA B C 1
ATOM 12120 O O . ALA B 1 803 ? 35.355 31.787 130.262 1.00 36.75 838 ALA B O 1
ATOM 12122 N N . ARG B 1 804 ? 37.549 32.163 130.537 1.00 36.44 839 ARG B N 1
ATOM 12123 C CA . ARG B 1 804 ? 37.386 33.615 130.451 1.00 38.94 839 ARG B CA 1
ATOM 12124 C C . ARG B 1 804 ? 37.177 34.060 129.005 1.00 39.65 839 ARG B C 1
ATOM 12125 O O . ARG B 1 804 ? 36.330 34.921 128.725 1.00 38.18 839 ARG B O 1
ATOM 12133 N N . ARG B 1 805 ? 37.945 33.462 128.095 1.00 40.50 840 ARG B N 1
ATOM 12134 C CA . ARG B 1 805 ? 37.861 33.782 126.667 1.00 41.90 840 ARG B CA 1
ATOM 12135 C C . ARG B 1 805 ? 36.557 33.286 126.022 1.00 42.02 840 ARG B C 1
ATOM 12136 O O . ARG B 1 805 ? 36.094 33.867 125.050 1.00 42.09 840 ARG B O 1
ATOM 12144 N N . GLN B 1 806 ? 35.977 32.212 126.549 1.00 42.79 841 GLN B N 1
ATOM 12145 C CA . GLN B 1 806 ? 34.692 31.708 126.052 1.00 43.80 841 GLN B CA 1
ATOM 12146 C C . GLN B 1 806 ? 33.655 32.802 125.990 1.00 42.68 841 GLN B C 1
ATOM 12147 O O . GLN B 1 806 ? 32.989 32.958 124.984 1.00 40.97 841 GLN B O 1
ATOM 12153 N N . MET B 1 807 ? 33.540 33.535 127.096 1.00 44.11 842 MET B N 1
ATOM 12154 C CA . MET B 1 807 ? 32.532 34.583 127.289 1.00 46.08 842 MET B CA 1
ATOM 12155 C C . MET B 1 807 ? 32.965 35.973 126.813 1.00 43.30 842 MET B C 1
ATOM 12156 O O . MET B 1 807 ? 32.247 36.949 127.040 1.00 45.33 842 MET B O 1
ATOM 12161 N N . ALA B 1 808 ? 34.103 36.065 126.135 1.00 39.87 843 ALA B N 1
ATOM 12162 C CA . ALA B 1 808 ? 34.644 37.356 125.699 1.00 39.85 843 ALA B CA 1
ATOM 12163 C C . ALA B 1 808 ? 33.673 38.220 124.874 1.00 39.98 843 ALA B C 1
ATOM 12164 O O . ALA B 1 808 ? 33.758 39.442 124.912 1.00 41.48 843 ALA B O 1
ATOM 12166 N N . MET B 1 809 ? 32.767 37.604 124.125 1.00 38.70 844 MET B N 1
ATOM 12167 C CA . MET B 1 809 ? 31.776 38.371 123.361 1.00 39.07 844 MET B CA 1
ATOM 12168 C C . MET B 1 809 ? 30.708 38.951 124.284 1.00 38.13 844 MET B C 1
ATOM 12169 O O . MET B 1 809 ? 30.196 40.051 124.040 1.00 38.51 844 MET B O 1
ATOM 12174 N N . TRP B 1 810 ? 30.355 38.203 125.328 1.00 36.52 845 TRP B N 1
ATOM 12175 C CA . TRP B 1 810 ? 29.379 38.672 126.309 1.00 35.40 845 TRP B CA 1
ATOM 12176 C C . TRP B 1 810 ? 29.974 39.840 127.119 1.00 36.30 845 TRP B C 1
ATOM 12177 O O . TRP B 1 810 ? 29.351 40.902 127.256 1.00 35.71 845 TRP B O 1
ATOM 12188 N N . THR B 1 811 ? 31.190 39.655 127.623 1.00 37.18 846 THR B N 1
ATOM 12189 C CA . THR B 1 811 ? 31.797 40.650 128.512 1.00 39.17 846 THR B CA 1
ATOM 12190 C C . THR B 1 811 ? 32.142 41.940 127.772 1.00 39.94 846 THR B C 1
ATOM 12191 O O . THR B 1 811 ? 31.879 43.033 128.276 1.00 40.51 846 THR B O 1
ATOM 12195 N N . ALA B 1 812 ? 32.703 41.810 126.570 1.00 40.24 847 ALA B N 1
ATOM 12196 C CA . ALA B 1 812 ? 32.991 42.966 125.725 1.00 39.74 847 ALA B CA 1
ATOM 12197 C C . ALA B 1 812 ? 31.730 43.788 125.451 1.00 39.80 847 ALA B C 1
ATOM 12198 O O . ALA B 1 812 ? 31.776 45.013 125.457 1.00 39.53 847 ALA B O 1
ATOM 12200 N N . ASP B 1 813 ? 30.607 43.106 125.221 1.00 39.98 848 ASP B N 1
ATOM 12201 C CA . ASP B 1 813 ? 29.308 43.771 125.044 1.00 40.38 848 ASP B CA 1
ATOM 12202 C C . ASP B 1 813 ? 28.804 44.413 126.339 1.00 40.09 848 ASP B C 1
ATOM 12203 O O . ASP B 1 813 ? 27.859 45.190 126.313 1.00 39.59 848 ASP B O 1
ATOM 12208 N N . HIS B 1 814 ? 29.426 44.063 127.463 1.00 40.44 849 HIS B N 1
ATOM 12209 C CA . HIS B 1 814 ? 28.976 44.469 128.799 1.00 40.51 849 HIS B CA 1
ATOM 12210 C C . HIS B 1 814 ? 27.599 43.914 129.099 1.00 39.52 849 HIS B C 1
ATOM 12211 O O . HIS B 1 814 ? 26.698 44.621 129.560 1.00 40.46 849 HIS B O 1
ATOM 12218 N N . THR B 1 815 ? 27.452 42.628 128.815 1.00 37.34 850 THR B N 1
ATOM 12219 C CA . THR B 1 815 ? 26.248 41.906 129.154 1.00 36.67 850 THR B CA 1
ATOM 12220 C C . THR B 1 815 ? 26.650 40.639 129.876 1.00 35.63 850 THR B C 1
ATOM 12221 O O . THR B 1 815 ? 27.639 40.003 129.523 1.00 34.86 850 THR B O 1
ATOM 12225 N N . TYR B 1 816 ? 25.896 40.291 130.904 1.00 35.58 851 TYR B N 1
ATOM 12226 C CA . TYR B 1 816 ? 26.111 39.034 131.591 1.00 36.48 851 TYR B CA 1
ATOM 12227 C C . TYR B 1 816 ? 24.770 38.453 131.968 1.00 35.81 851 TYR B C 1
ATOM 12228 O O . TYR B 1 816 ? 23.964 39.130 132.606 1.00 36.97 851 TYR B O 1
ATOM 12237 N N . PRO B 1 817 ? 24.512 37.211 131.542 1.00 34.75 852 PRO B N 1
ATOM 12238 C CA . PRO B 1 817 ? 23.267 36.557 131.856 1.00 34.61 852 PRO B CA 1
ATOM 12239 C C . PRO B 1 817 ? 23.382 35.872 133.214 1.00 33.74 852 PRO B C 1
ATOM 12240 O O . PRO B 1 817 ? 24.407 35.247 133.511 1.00 33.09 852 PRO B O 1
ATOM 12244 N N . VAL B 1 818 ? 22.352 36.015 134.038 1.00 33.38 853 VAL B N 1
ATOM 12245 C CA . VAL B 1 818 ? 22.355 35.396 135.357 1.00 32.50 853 VAL B CA 1
ATOM 12246 C C . VAL B 1 818 ? 21.087 34.599 135.556 1.00 32.49 853 VAL B C 1
ATOM 12247 O O . VAL B 1 818 ? 19.991 35.025 135.185 1.00 32.42 853 VAL B O 1
ATOM 12251 N N . LEU B 1 819 ? 21.266 33.440 136.172 1.00 31.71 854 LEU B N 1
ATOM 12252 C CA . LEU B 1 819 ? 20.190 32.516 136.435 1.00 31.01 854 LEU B CA 1
ATOM 12253 C C . LEU B 1 819 ? 19.391 33.029 137.630 1.00 30.44 854 LEU B C 1
ATOM 12254 O O . LEU B 1 819 ? 19.912 33.807 138.428 1.00 29.56 854 LEU B O 1
ATOM 12259 N N . PRO B 1 820 ? 18.126 32.598 137.767 1.00 30.21 855 PRO B N 1
ATOM 12260 C CA . PRO B 1 820 ? 17.448 32.871 139.030 1.00 30.40 855 PRO B CA 1
ATOM 12261 C C . PRO B 1 820 ? 18.212 32.307 140.239 1.00 30.06 855 PRO B C 1
ATOM 12262 O O . PRO B 1 820 ? 18.963 31.338 140.106 1.00 29.57 855 PRO B O 1
ATOM 12266 N N . TRP B 1 821 ? 18.027 32.936 141.397 1.00 29.91 856 TRP B N 1
ATOM 12267 C CA . TRP B 1 821 ? 18.747 32.586 142.621 1.00 29.55 856 TRP B CA 1
ATOM 12268 C C . TRP B 1 821 ? 20.196 32.267 142.314 1.00 29.03 856 TRP B C 1
ATOM 12269 O O . TRP B 1 821 ? 20.638 31.120 142.458 1.00 27.87 856 TRP B O 1
ATOM 12280 N N . SER B 1 822 ? 20.922 33.282 141.858 1.00 29.52 857 SER B N 1
ATOM 12281 C CA . SER B 1 822 ? 22.338 33.118 141.570 1.00 30.37 857 SER B CA 1
ATOM 12282 C C . SER B 1 822 ? 23.155 34.360 141.887 1.00 30.83 857 SER B C 1
ATOM 12283 O O . SER B 1 822 ? 22.623 35.446 142.087 1.00 30.78 857 SER B O 1
ATOM 12286 N N . CYS B 1 823 ? 24.466 34.168 141.903 1.00 31.67 858 CYS B N 1
ATOM 12287 C CA . CYS B 1 823 ? 25.408 35.154 142.373 1.00 33.07 858 CYS B CA 1
ATOM 12288 C C . CYS B 1 823 ? 26.616 35.203 141.442 1.00 33.17 858 CYS B C 1
ATOM 12289 O O . CYS B 1 823 ? 27.135 34.160 141.030 1.00 32.06 858 CYS B O 1
ATOM 12292 N N . ILE B 1 824 ? 27.061 36.424 141.143 1.00 33.49 859 ILE B N 1
ATOM 12293 C CA . ILE B 1 824 ? 28.129 36.697 140.178 1.00 34.56 859 ILE B CA 1
ATOM 12294 C C . ILE B 1 824 ? 29.260 37.503 140.820 1.00 33.37 859 ILE B C 1
ATOM 12295 O O . ILE B 1 824 ? 28.997 38.459 141.534 1.00 31.82 859 ILE B O 1
ATOM 12300 N N . VAL B 1 825 ? 30.511 37.125 140.562 1.00 32.81 860 VAL B N 1
ATOM 12301 C CA . VAL B 1 825 ? 31.642 38.026 140.820 1.00 32.56 860 VAL B CA 1
ATOM 12302 C C . VAL B 1 825 ? 32.515 38.104 139.575 1.00 33.05 860 VAL B C 1
ATOM 12303 O O . VAL B 1 825 ? 32.950 37.078 139.040 1.00 32.53 860 VAL B O 1
ATOM 12307 N N . LEU B 1 826 ? 32.760 39.334 139.119 1.00 34.02 861 LEU B N 1
ATOM 12308 C CA . LEU B 1 826 ? 33.622 39.587 137.970 1.00 33.74 861 LEU B CA 1
ATOM 12309 C C . LEU B 1 826 ? 34.769 40.454 138.419 1.00 34.19 861 LEU B C 1
ATOM 12310 O O . LEU B 1 826 ? 34.607 41.211 139.362 1.00 34.69 861 LEU B O 1
ATOM 12315 N N . GLN B 1 827 ? 35.915 40.323 137.743 1.00 34.09 862 GLN B N 1
ATOM 12316 C CA . GLN B 1 827 ? 37.090 41.152 137.969 1.00 34.90 862 GLN B CA 1
ATOM 12317 C C . GLN B 1 827 ? 37.391 42.040 136.761 1.00 35.54 862 GLN B C 1
ATOM 12318 O O . GLN B 1 827 ? 37.413 41.559 135.619 1.00 36.74 862 GLN B O 1
ATOM 12324 N N . SER B 1 828 ? 37.622 43.328 137.011 1.00 34.86 863 SER B N 1
ATOM 12325 C CA . SER B 1 828 ? 37.978 44.266 135.950 1.00 35.54 863 SER B CA 1
ATOM 12326 C C . SER B 1 828 ? 39.413 44.048 135.492 1.00 35.75 863 SER B C 1
ATOM 12327 O O . SER B 1 828 ? 40.335 44.074 136.304 1.00 35.63 863 SER B O 1
ATOM 12330 N N . ALA B 1 829 ? 39.585 43.859 134.186 1.00 36.64 864 ALA B N 1
ATOM 12331 C CA . ALA B 1 829 ? 40.889 43.614 133.585 1.00 37.84 864 ALA B CA 1
ATOM 12332 C C . ALA B 1 829 ? 41.149 44.589 132.449 1.00 38.75 864 ALA B C 1
ATOM 12333 O O . ALA B 1 829 ? 40.205 45.120 131.858 1.00 38.45 864 ALA B O 1
ATOM 12335 N N . PRO B 1 830 ? 42.437 44.816 132.120 1.00 40.19 865 PRO B N 1
ATOM 12336 C CA . PRO B 1 830 ? 42.758 45.672 130.976 1.00 40.74 865 PRO B CA 1
ATOM 12337 C C . PRO B 1 830 ? 42.241 45.073 129.681 1.00 40.77 865 PRO B C 1
ATOM 12338 O O . PRO B 1 830 ? 42.459 43.897 129.422 1.00 40.78 865 PRO B O 1
ATOM 12342 N N . GLU B 1 831 ? 41.551 45.884 128.891 1.00 42.47 866 GLU B N 1
ATOM 12343 C CA . GLU B 1 831 ? 40.956 45.452 127.624 1.00 43.53 866 GLU B CA 1
ATOM 12344 C C . GLU B 1 831 ? 41.993 44.862 126.667 1.00 43.98 866 GLU B C 1
ATOM 12345 O O . GLU B 1 831 ? 43.049 45.452 126.454 1.00 44.22 866 GLU B O 1
ATOM 12351 N N . ASP B 1 832 ? 41.683 43.702 126.093 1.00 44.12 867 ASP B N 1
ATOM 12352 C CA . ASP B 1 832 ? 42.564 43.035 125.120 1.00 44.08 867 ASP B CA 1
ATOM 12353 C C . ASP B 1 832 ? 41.737 42.440 123.977 1.00 42.63 867 ASP B C 1
ATOM 12354 O O . ASP B 1 832 ? 41.263 41.301 124.071 1.00 41.70 867 ASP B O 1
ATOM 12359 N N . PRO B 1 833 ? 41.584 43.205 122.878 1.00 41.96 868 PRO B N 1
ATOM 12360 C CA . PRO B 1 833 ? 40.702 42.802 121.778 1.00 41.13 868 PRO B CA 1
ATOM 12361 C C . PRO B 1 833 ? 41.023 41.455 121.124 1.00 40.26 868 PRO B C 1
ATOM 12362 O O . PRO B 1 833 ? 40.165 40.890 120.442 1.00 41.87 868 PRO B O 1
ATOM 12366 N N . ALA B 1 834 ? 42.234 40.942 121.329 1.00 39.13 869 ALA B N 1
ATOM 12367 C CA . ALA B 1 834 ? 42.639 39.656 120.749 1.00 37.95 869 ALA B CA 1
ATOM 12368 C C . ALA B 1 834 ? 41.954 38.481 121.442 1.00 36.90 869 ALA B C 1
ATOM 12369 O O . ALA B 1 834 ? 42.037 37.335 120.980 1.00 35.22 869 ALA B O 1
ATOM 12371 N N . ALA B 1 835 ? 41.293 38.774 122.558 1.00 35.84 870 ALA B N 1
ATOM 12372 C CA . ALA B 1 835 ? 40.579 37.773 123.320 1.00 36.17 870 ALA B CA 1
ATOM 12373 C C . ALA B 1 835 ? 39.561 37.011 122.461 1.00 36.41 870 ALA B C 1
ATOM 12374 O O . ALA B 1 835 ? 39.417 35.805 122.599 1.00 36.64 870 ALA B O 1
ATOM 12376 N N . THR B 1 836 ? 38.870 37.709 121.569 1.00 36.60 871 THR B N 1
ATOM 12377 C CA . THR B 1 836 ? 37.771 37.103 120.812 1.00 36.44 871 THR B CA 1
ATOM 12378 C C . THR B 1 836 ? 38.229 36.363 119.556 1.00 36.43 871 THR B C 1
ATOM 12379 O O . THR B 1 836 ? 37.397 35.896 118.767 1.00 35.57 871 THR B O 1
ATOM 12383 N N . SER B 1 837 ? 39.539 36.259 119.362 1.00 36.21 872 SER B N 1
ATOM 12384 C CA . SER B 1 837 ? 40.066 35.381 118.330 1.00 37.23 872 SER B CA 1
ATOM 12385 C C . SER B 1 837 ? 40.220 33.975 118.922 1.00 37.91 872 SER B C 1
ATOM 12386 O O . SER B 1 837 ? 39.905 33.761 120.090 1.00 37.17 872 SER B O 1
ATOM 12389 N N . MET B 1 838 ? 40.695 33.036 118.111 1.00 40.13 873 MET B N 1
ATOM 12390 C CA . MET B 1 838 ? 40.768 31.604 118.453 1.00 42.75 873 MET B CA 1
ATOM 12391 C C . MET B 1 838 ? 41.578 31.310 119.715 1.00 43.85 873 MET B C 1
ATOM 12392 O O . MET B 1 838 ? 42.595 31.945 119.927 1.00 45.27 873 MET B O 1
ATOM 12397 N N . ILE B 1 839 ? 41.140 30.338 120.525 1.00 45.78 874 ILE B N 1
ATOM 12398 C CA . ILE B 1 839 ? 41.916 29.873 121.697 1.00 46.04 874 ILE B CA 1
ATOM 12399 C C . ILE B 1 839 ? 42.868 28.769 121.252 1.00 44.87 874 ILE B C 1
ATOM 12400 O O . ILE B 1 839 ? 44.083 28.865 121.441 1.00 45.42 874 ILE B O 1
#

B-factor: mean 35.65, std 9.7, range [12.7, 89.91]

CATH classification: 2.60.40.10 (+2 more: 3.20.20.80, 2.60.40.1180)

Sequence (1597 aa):
LFCEPSGQPASTAYGPALTGRPAPLGASIDADTGAINFSVFSSSAESVSLVLFTEADLNAGRATFEIPLDPYVNRTGDVWHIMLPDLRDDLLYGYRVEGVHQEEDKDYPGMRHDKRRVVLDPYAVAVLNRRRWGQMGPNLPYGEEGVLGVMPTWPQAAAALPAARGSAFDWEGDTPLNLPMESLVIYEAHVRGFTAHASSGVAAPGTYAGMVERLDYLKSLGVNAIELLPVFEFNELEYYSQIPGSDQYRFNFWGYSTVNYFSPMGRFSAAVGQGAPARASCDEFKQLVKECHRRGIEVILDVVFNHTAEGNERGPTISFRGLDNRVYYMLAPGGEYYNYSGCGNTLNCNQPVVRQFILDCLKHWVTEYHVDGFRFDLASILTRAHSAWHPQQYDQETGQRVAMSSGGAIVTAEGIMTDGAGVPTGYPLADPPLVESISEDPVLRNTKMIAEAWDCDGLNQVGAFPHYGGRWSEWNGKFRDVVRNFIKGTDGPWAGDFASAICGSPNIYANNTPHETDWWANNGGRQWKGGRGPHASINFVAAHDGFTLADMVAYNNKHNEANGENNRDGEQHNNSWNCGEEGPTTKWEVNRLRQRQMRNLTGALLLSCGVPMINMGDEYGHSKNGNNNTYCHDSELNYLRWDQLAEDPHGFNRFVRLLIHFRRATPALQRTTFVNDKDIQWHGELPNTPDWTDTSRLVAFTLHDGKGGGLYVAFNTSHLPKLLQLPKWGGRVWQPLVDTSKVAPYDFLAVDGVLSAEDVAAARRQMAMWTADHTYPVLPWSCIVLQSAPEDPAATSMIKCEPSGQPASTAYGPALTGRPAPLGASIDADTGAINFSVFSSSAESVSLVLFTEADLNAGRATFEIPLDPYVNRTGDVWHIMLPDLRDDLLYGYRVEGVHQEEDKDYPGMRHDKRRVVLDPYAVAVLNRRRWGQMGPNLPYGEEGVLGVMPTWPQAAAALPAARGSAFDWEGDTPLNLPMESLVIYEAHVRGFTAHASSGVAAPGTYAGMVERLDYLKSLGVNAIELLPVFEFNELEYYSQIPGSDQYRFNFWGYSTVNYFSPMGRFSAAVGQGAPARASCDEFKQLVKECHRRGIEVILDVVFNHTAEGNERGPTISFRGLDNRVYYMLAPGGEYYNYSGCGNTLNCNQPVVRQFILDCLKHWVTEYHVDGFRFDLASILTRAHSAWHPQQYDQETGQRVAMSSGGAIVTAEGIMTDGAGVPTGYPLADPPLVESISEDPVLRNTKMIAEAWDCDGLNQVGAFPHYGGRWSEWNGKFRDVVRNFIKGTDGPWAGDFASAICGSPNIYANNTPHETDWWANNGGRQWKGGRGPHASINFVAAHDGFTLADMVAYNNKHNEANGENNRDGEQHNNSWNCGEEGPTTKWEVNRLRQRQMRNLTGALLLSCGVPMINMGDEYGHSKNGNNNTYCHDSELNYLRWDQLAEDPHGFNRFVRLLIHFRRATPALQRTTFVNDKDIQWHGELPNTPDWTDTSRLVAFTLHDGKGGGLYVAFNTSHLPKLLQLPKWGGRVWQPLVDTSKVAPYDFLAVDGVLSAEDVAAARRQMAMWTADHTYPVLPWSCIVLQSAPEDPAATSMI

Nearest PDB structures (foldseek):
  4j7r-assembly1_B  TM=1.001E+00  e=0.000E+00  Chlamydomonas reinhardtii
  4okd-assembly1_B  TM=9.991E-01  e=0.000E+00  Chlamydomonas reinhardtii
  7u3d-assembly2_B  TM=8.579E-01  e=2.505E-66  Streptomyces venezuelae
  7u3d-assembly1_A  TM=8.553E-01  e=1.383E-66  Streptomyces venezuelae
  7u3d-assembly1_F  TM=8.590E-01  e=1.468E-66  Streptomyces venezuelae

Secondary structure (DSSP, 8-state):
-TTSB-SPPP-SSS---B---S-SSEEEE-TTT-PEEEEEE-SS-SEEEEEEE-HHHHHHT--SEEEEPPTTTSEETTEEEEEETT--TT-EEEEEEE--BTTT-TTSTT-B--TT-EEPPTT-SSEES--STT-PPP---TTSTT---SBTTBPPPEEEPPPPTT-----TT-------GGG--EEEE-HHHHH-SGGG--SSTTSHHHHHTTHHHHHHHT--EEEES--B-B-TTTT--B-TT-SSB----S--SBS-SSSB-GGG-HHHHTT--TTHHHHHHHHHHHHHHHTT-EEEEEE-TT--TT-STTS--SSHHHHHHHHHB-B-TTSPBP-TTSSS--B-TTSHHHHHHHHHHHHHHHHHH---EEEETTGGGGGB----BPPPEE-TTT--EE--GGGGB-B-TT--BB-SSSPBTT-B-SS-HHHHHHHH-GGGTTSEEEE--B-TTS-B-TT-S--TTT-EEEEEHHHHHHHHHHHH--SSSHHHHHHHHHTT-HHHHT-----TT-HHHHTTTGGGSSS--GGGEEE-S--SSS--HHHHTT-SS---GGGSSTT-SS-S------TTSSSS---HHHHHHHHHHHHHHHHHHHSSSSEEEEETTTTTT---TT-S--TT--SGGGS--HHHHHH-TTSHHHHHHHHHHHHHT-GGGS-SS---TTTEEEE-SSTT----STT--EEEEEEE-SSS-EEEEEEE-SSS-EEEE----TTEEEEEEEETTSPTTTTB---SSSS-HHHHHHHHHHTHHHHHTTEEEE-SSEEEEEEEEE--GGGGS---/--B-SPPPBTTB---B---S-SSEEEE-TTT-PEEEEEE-SS-SEEEEEEE-HHHHHTT--SEEEEPPTTTSEETTEEEEEETT--TT-EEEEEEE--BTTT-TTSTT-B--TT--BPPTT-SSEES--STTPPPP---TTSTT---SBTTBPPPEEEPP--SS-----SS-------GGG--EEEE-HHHHH-SGGG--SSTTSHHHHHTTHHHHHHHT--EEEESP-B-B-TTTT--BPTTSS-B----S--SBS-SSSB-GGG-HHHHTT--TTHHHHHHHHHHHHHHHTT-EEEEEE--S--TT-STTS--SSHHHHHHHHHB-B-TTSPBP-TTSSS--B-TTSHHHHHHHHHHHHHHHHHH---EEEETTGGGGGB----BPPPEE-TTT--EE--GGGGB-B-TT--BB-SSSPBTTPBPSS-HHHHHHHH-GGGTTSEEEE--B-TTS-B-TT----TTT-EEEEEHHHHHHHHHHHH--SSSHHHHHHHHHTT-HHHHS-----TT-HHHHTTTGGGSSS--GGGEEE-S--SSS--HHHHTT-SS---GGG-TT---S-S------TTSSSS---HHHHHHHHHHHHHHHHHHHTSSSEEEEETTTTTT---TT-S--TT--SGGGS--HHHHHH-TTSHHHHHHHHHHHHHT-GGGS-SS---TTTEEEE-SSTT----STT--EEEEEEE-SSS-EEEEEEE-SSS-EEEEPPP-TTEEEEEEEETTS-TTTTB---SSSS-HHHHHHHHHHTHHHHHTTEEEE-SSEEEEEEEEE--GGGGS--

Solvent-accessible surface area: 55669 Å² total; per-residue (Å²): 158,57,60,88,97,18,69,21,106,56,40,132,4,18,9,72,0,23,18,4,91,44,69,82,49,2,21,27,43,9,85,117,79,39,2,12,4,1,0,4,17,0,44,7,6,71,50,3,17,0,0,0,0,30,54,74,22,3,62,36,0,128,31,38,44,75,6,86,8,44,50,201,56,0,82,77,58,62,29,1,4,0,0,0,26,121,25,88,134,71,3,15,2,0,1,52,2,53,9,21,37,32,139,128,52,91,75,14,14,0,7,19,7,24,108,150,44,9,4,3,0,3,34,0,41,1,11,6,26,9,38,137,32,27,76,77,8,51,147,36,83,44,70,103,136,71,31,5,5,36,83,54,19,22,18,16,14,0,0,6,11,24,46,69,182,75,81,97,43,99,38,113,76,24,83,50,47,84,46,75,25,38,27,1,0,0,0,2,0,11,1,40,0,0,0,22,28,100,42,2,62,12,96,16,68,0,16,0,38,0,0,33,78,70,0,84,36,0,118,68,2,0,3,6,0,0,1,0,6,2,0,2,1,0,6,0,0,41,95,70,61,57,7,106,86,53,114,49,102,16,26,8,0,20,0,37,8,1,9,2,0,9,0,2,0,4,14,1,4,13,23,6,21,139,50,27,99,9,69,20,2,8,66,22,0,28,63,0,0,9,25,0,12,141,51,31,0,0,0,0,0,0,1,0,1,0,6,3,11,4,14,50,82,137,28,17,22,21,1,2,6,2,0,1,3,16,17,5,0,1,0,20,35,39,3,109,22,51,79,30,2,48,63,16,0,0,1,0,0,5,23,73,43,0,62,84,2,0,20,31,0,0,56,34,0,15,76,74,3,26,1,3,0,0,2,1,16,22,0,0,0,0,0,14,0,23,2,13,32,92,114,34,96,96,46,159,143,80,40,66,32,54,50,40,100,56,9,0,4,40,48,50,107,145,37,95,1,9,18,43,83,68,33,51,11,3,101,16,39,27,74,0,44,0,0,58,33,0,9,110,24,82,74,0,162,90,7,20,4,0,0,14,0,55,10,81,93,72,20,73,2,36,2,2,0,0,7,40,72,33,49,3,8,0,6,0,6,85,2,66,40,4,0,14,10,2,2,47,21,30,80,14,82,50,4,27,32,1,8,27,3,5,11,0,4,37,69,25,0,41,57,94,85,27,124,91,115,57,105,4,7,48,83,12,0,117,114,19,16,21,74,19,8,0,43,4,0,1,0,4,2,5,4,19,64,16,0,1,8,15,2,6,7,10,18,72,88,21,61,0,99,57,7,19,70,107,42,170,21,32,89,125,146,8,46,15,72,9,5,51,58,66,4,125,28,136,97,32,92,5,50,14,12,24,25,5,4,10,6,3,4,5,1,0,7,0,2,1,4,5,0,0,1,9,9,20,1,6,1,17,20,9,48,10,104,0,6,1,24,0,56,2,10,37,39,90,28,15,24,1,41,24,62,70,16,91,124,24,69,31,0,1,9,4,1,2,70,21,1,0,80,27,2,102,79,16,105,17,4,38,46,66,88,44,21,80,112,157,35,13,42,56,4,2,81,98,31,104,79,40,55,106,81,94,93,5,58,7,2,1,2,1,5,70,76,71,185,51,5,10,12,0,1,1,0,2,5,11,121,105,24,37,40,2,87,2,11,98,46,76,54,57,8,2,34,6,13,2,6,0,0,17,1,2,5,34,0,2,12,27,86,45,89,76,4,50,59,126,55,10,53,16,9,66,58,13,12,7,5,3,2,14,48,18,15,2,2,2,0,6,41,2,2,0,0,0,53,13,26,94,87,82,69,60,17,6,38,43,16,152,106,115,91,19,67,19,108,52,38,139,2,16,14,77,0,24,22,8,99,46,68,72,53,4,24,24,73,10,109,136,69,43,0,5,0,1,0,3,17,0,42,6,2,79,53,3,18,0,0,0,0,37,62,71,20,8,77,41,3,132,27,42,47,76,4,86,10,50,56,194,65,0,75,78,58,61,29,1,7,0,3,0,26,130,18,101,52,86,2,12,2,0,2,53,4,70,18,28,34,19,130,153,55,180,68,13,15,0,7,23,6,34,111,134,43,7,4,2,1,3,31,0,45,1,9,7,32,12,39,135,35,26,53,79,6,48,142,39,80,38,60,109,181,63,33,5,5,31,85,45,19,18,14,15,7,0,0,5,0,20,54,63,86,79,116,94,40,95,40,105,79,22,90,40,54,83,43,80,26,38,27,1,1,0,0,2,1,7,1,42,0,0,0,21,31,98,38,2,68,18,94,16,72,1,15,0,42,0,0,26,99,76,0,86,31,0,120,68,0,2,4,7,0,0,0,1,5,2,1,3,1,1,7,0,0,36,85,69,53,94,1,64,70,39,121,84,91,36,30,13,1,20,0,36,9,1,8,1,0,9,0,2,0,5,12,1,3,14,29,5,28,145,47,25,94,8,59,24,2,10,67,20,0,22,60,0,0,15,28,1,15,146,51,34,0,0,0,0,0,1,1,1,1,0,7,4,9,5,15,55,90,146,27,17,22,20,1,2,6,2,0,1,3,16,16,4,0,3,0,22,34,40,2,108,21,50,78,30,2,50,67,13,0,0,2,0,3,4,20,74,40,0,72,81,2,0,18,30,0,0,56,31,0,16,89,72,1,27,1,3,0,0,1,1,15,20,0,0,2,0,0,17,0,24,2,16,30,86,115,34,103,96,44,170,99,74,55,49,39,52,54,43,104,59,11,1,4,40,50,45,106,139,38,97,1,10,19,44,87,65,35,53,10,3,100,16,36,32,73,0,40,0,0,65,37,0,5,109,23,90,67,0,156,82,6,18,0,0,0,19,0,56,9,82,89,69,20,69,1,50,0,0,0,0,4,30,72,34,55,2,4,0,10,3,8,42,2,58,49,15,0,14,9,3,3,49,21,35,82,18,78,56,3,28,49,0,6,29,3,4,13,0,2,37,71,26,1,49,35,105,104,26,64,106,132,57,98,5,3,45,83,13,0,132,105,21,15,24,73,18,7,0,41,3,0,0,0,7,4,5,7,26,69,11,0,0,8,9,2,4,5,11,18,68,95,51,84,9,91,46,1,2,111,148,48,240,35,26,96,151,138,10,21,17,74,10,6,50,67,70,3,124,27,136,95,27,94,3,48,15,14,19,26,7,3,20,7,4,6,8,1,0,11,0,2,0,4,4,0,0,2,8,8,26,1,11,0,23,20,8,48,12,95,0,4,0,15,0,48,0,8,32,23,87,21,11,22,1,41,12,59,68,19,89,120,28,72,28,0,2,11,4,0,2,72,22,0,0,80,27,2,99,80,17,106,19,3,39,50,67,87,44,20,83,113,164,35,11,50,55,4,2,79,107,44,108,79,42,51,109,69,92,89,6,58,10,2,0,1,0,6,65,63,77,176,49,6,9,11,0,1,1,1,3,4,8,120,94,28,37,42,0,61,5,12,154,43,71,50,54,14,3,23,5,10,2,6,0,0,18,2,2,4,33,0,3,14,26,92,47,88,72,3,44,62,129,55,15,47,15,9,58,64,12,12,5,5,4,3,11,46,19,4,5,6,1,0,6,41,2,1,0,0,0,56,16,23,100,74,83,69,63,20,4,36,56,81

Radius of gyration: 51.77 Å; Cα contacts (8 Å, |Δi|>4): 3922; chains: 2; bounding box: 61×60×189 Å